Protein 2KKP (pdb70)

Foldseek 3Di:
DPDPQVAFPVNVVVVCCVPVVPPDDDDDPVDVLVVLCCVQCCVQVRVAHLVGDALLSVLVSLVVVVVVPADPVSSVVNLVSCQVVNVVCCVVVVNVDRRSVVNDPPRDGPDDPPPDD

Radius of gyration: 14.24 Å; Cα contacts (8 Å, |Δi|>4): 120; chains: 1; bounding box: 29×42×32 Å

Nearest PDB structures (foldseek):
  2kkp-assembly1_A  TM=7.788E-01  e=2.199E-15  Moorella thermoacetica ATCC 39073
  2kd1-assembly1_A  TM=6.962E-01  e=2.928E-04  Bacillus cereus ATCC 14579
  6emy-assembly1_A  TM=7.629E-01  e=5.153E-02  Enterococcus faecalis
  6en2-assembly1_B  TM=7.701E-01  e=6.936E-02  Enterococcus faecalis
  6emy-assembly1_B  TM=7.777E-01  e=7.360E-02  Enterococcus faecalis

InterPro domains:
  IPR002104 Integrase, catalytic domain [PF00589] (178-360)
  IPR002104 Integrase, catalytic domain [PS51898] (173-370)
  IPR004107 Integrase, SAM-like, N-terminal [PF14659] (70-125)
  IPR010998 Integrase/recombinase, N-terminal [G3DSA:1.10.150.130] (63-176)
  IPR011010 DNA breaking-rejoining enzyme, catalytic core [SSF56349] (69-369)
  IPR013762 Integrase-like, catalytic domain superfamily [G3DSA:1.10.443.10] (177-375)
  IPR044068 Core-binding (CB) domain [PS51900] (69-152)
  IPR050090 Bacterial tyrosine recombinase XerC/XerD complex [PTHR30349] (59-373)

CATH classification: 1.10.150.130

Sequence (117 aa):
MIEPSKITVEQWLNRWLTDYAKPHLRQSTWESYETVLRLHVIPTLGSIPLKKLQPADIQRLYASKLESGLSPTRVRYIHVVLHEAMSQARESGLLLQNPTEAAKPPRHPLEHHHHHHMIEPSKITVEQWLNRWLTDYAKPHLRQSTWESYETVLRLHVIPTLGSIPLKKLQPADIQRLYASKLESGLSPTRVRYIHVVLHEAMSQARESGLLLQNPTEAAKPPRHPLEHHHHHHMIEPSKITVEQWLNRWLTDYAKPHLRQSTWESYETVLRLHVIPTLGSIPLKKLQPADIQRLYASKLESGLSPTRVRYIHVVLHEAMSQARESGLLLQNPTEAAKPPRHPLEHHHHHHMIEPSKITVEQWLNRWLTDYAKPHLRQSTWESYETVLRLHVIPTLGSIPLKKLQPADIQRLYASKLESGLSPTRVRYIHVVLHEAMSQARESGLLLQNPTEAAKPPRHPLEHHHHHHMIEPSKITVEQWLNRWLTDYAKPHLRQSTWESYETVLRLHVIPTLGSIPLKKLQPADIQRLYASKLESGLSPTRVRYIHVVLHEAMSQARESGLLLQNPTEAAKPPRHPLEHHHHHHMIEPSKITVEQWLNRWLTDYAKPHLRQSTWESYETVLRLHVIPTLGSIPLKKLQPADIQRLYASKLESGLSPTRVRYIHVVLHEAMSQARESGLLLQNPTEAAKPPRHPLEHHHHHHMIEPSKITVEQWLNRWLTDYAKPHLRQSTWESYETVLRLHVIPTLGSIPLKKLQPADIQRLYASKLESGLSPTRVRYIHVVLHEAMSQARESGLLLQNPTEAAKPPRHPLEHHHHHHMIEPSKITVEQWLNRWLTDYAKPHLRQSTWESYETVLRLHVIPTLGSIPLKKLQPADIQRLYASKLESGLSPTRVRYIHVVLHEAMSQARESGLLLQNPTEAAKPPRHPLEHHHHHHMIEPSKITVEQWLNRWLTDYAKPHLRQSTWESYETVLRLHVIPTLGSIPLKKLQPADIQRLYASKLESGLSPTRVRYIHVVLHEAMSQARESGLLLQNPTEAAKPPRHPLEHHHHHHMIEPSKITVEQWLNRWLTDYAKPHLRQSTWESYETVLRLHVIPTLGSIPLKKLQPADIQRLYASKLESGLSPTRVRYIHVVLHEAMSQARESGLLLQNPTEAAKPPRHPLEHHHHHHMIEPSKITVEQWLNRWLTDYAKPHLRQSTWESYETVLRLHVIPTLGSIPLKKLQPADIQRLYASKLESGLSPTRVRYIHVVLHEAMSQARESGLLLQNPTEAAKPPRHPLEHHHHHHMIEPSKITVEQWLNRWLTDYAKPHLRQSTWESYETVLRLHVIPTLGSIPLKKLQPADIQRLYASKLESGLSPTRVRYIHVVLHEAMSQARESGLLLQNPTEAAKPPRHPLEHHHHHHMIEPSKITVEQWLNRWLTDYAKPHLRQSTWESYETVLRLHVIPTLGSIPLKKLQPADIQRLYASKLESGLSPTRVRYIHVVLHEAMSQARESGLLLQNPTEAAKPPRHPLEHHHHHHMIEPSKITVEQWLNRWLTDYAKPHLRQSTWESYETVLRLHVIPTLGSIPLKKLQPADIQRLYASKLESGLSPTRVRYIHVVLHEAMSQARESGLLLQNPTEAAKPPRHPLEHHHHHHMIEPSKITVEQWLNRWLTDYAKPHLRQSTWESYETVLRLHVIPTLGSIPLKKLQPADIQRLYASKLESGLSPTRVRYIHVVLHEAMSQARESGLLLQNPTEAAKPPRHPLEHHHHHHMIEPSKITVEQWLNRWLTDYAKPHLRQSTWESYETVLRLHVIPTLGSIPLKKLQPADIQRLYASKLESGLSPTRVRYIHVVLHEAMSQARESGLLLQNPTEAAKPPRHPLEHHHHHHMIEPSKITVEQWLNRWLTDYAKPHLRQSTWESYETVLRLHVIPTLGSIPLKKLQPADIQRLYASKLESGLSPTRVRYIHVVLHEAMSQARESGLLLQNPTEAAKPPRHPLEHHHHHHMIEPSKITVEQWLNRWLTDYAKPHLRQSTWESYETVLRLHVIPTLGSIPLKKLQPADIQRLYASKLESGLSPTRVRYIHVVLHEAMSQARESGLLLQNPTEAAKPPRHPLEHHHHHHMIEPSKITVEQWLNRWLTDYAKPHLRQSTWESYETVLRLHVIPTLGSIPLKKLQPADIQRLYASKLESGLSPTRVRYIHVVLHEAMSQARESGLLLQNPTEAAKPPRHPLEHHHHHHMIEPSKITVEQWLNRWLTDYAKPHLRQSTWESYETVLRLHVIPTLGSIPLKKLQPADIQRLYASKLESGLSPTRVRYIHVVLHEAMSQARESGLLLQNPTEAAKPPRHPLEHHHHHH

Solvent-accessible surface area: 8000 Å² total; per-residue (Å²): 246,158,139,99,87,164,110,11,5,59,55,29,9,80,136,37,49,94,74,127,52,110,114,108,149,178,100,88,31,190,96,40,46,48,41,20,10,100,108,16,3,45,98,52,9,0,66,47,37,13,156,144,10,105,44,64,34,0,62,154,9,7,39,46,61,82,147,77,65,26,63,83,90,123,6,81,75,2,16,1,10,5,26,18,8,9,22,57,0,89,143,68,66,48,3,114,127,19,13,3,116,77,15,164,46,49,237,58,104,58,75,122,95,78,44,74,86

Secondary structure (DSSP, 8-state):
-PPS--S-HHHHHHHHHHHHTS---S----SHHHHHHHHHHIIIIITS-TTT--HHHHHHHHHHHHHTT--HHHHHHHHHHHHHHHHHHHTTTS-SS-GGGGS-PPP----------

Organism: Moorella thermoacetica (strain ATCC 39073 / JCM 9320) (NCBI:txid264732)

Structure (mmCIF, N/CA/C/O backbone):
data_2KKP
#
_entry.id   2KKP
#
loop_
_atom_site.group_PDB
_atom_site.id
_atom_site.type_symbol
_atom_site.label_atom_id
_atom_site.label_alt_id
_atom_site.label_comp_id
_atom_site.label_asym_id
_atom_site.label_entity_id
_atom_site.label_seq_id
_atom_site.pdbx_PDB_ins_code
_atom_site.Cartn_x
_atom_site.Cartn_y
_atom_site.Cartn_z
_atom_site.occupancy
_atom_site.B_iso_or_equiv
_atom_site.auth_seq_id
_atom_site.auth_comp_id
_atom_site.auth_asym_id
_atom_site.auth_atom_id
_atom_site.pdbx_PDB_model_num
ATOM 1 N N . MET A 1 1 ? 9.002 28.264 -9.631 1.00 0.00 1 MET A N 1
ATOM 2 C CA . MET A 1 1 ? 9.273 26.809 -9.631 1.00 0.00 1 MET A CA 1
ATOM 3 C C . MET A 1 1 ? 8.024 26.042 -9.226 1.00 0.00 1 MET A C 1
ATOM 4 O O . MET A 1 1 ? 7.289 26.466 -8.336 1.00 0.00 1 MET A O 1
ATOM 20 N N . ILE A 1 2 ? 7.780 24.920 -9.887 1.00 0.00 2 ILE A N 1
ATOM 21 C CA . ILE A 1 2 ? 6.688 24.034 -9.511 1.00 0.00 2 ILE A CA 1
ATOM 22 C C . ILE A 1 2 ? 7.231 22.892 -8.666 1.00 0.00 2 ILE A C 1
ATOM 23 O O . ILE A 1 2 ? 8.125 22.165 -9.102 1.00 0.00 2 ILE A O 1
ATOM 39 N N . GLU A 1 3 ? 6.704 22.743 -7.458 1.00 0.00 3 GLU A N 1
ATOM 40 C CA . GLU A 1 3 ? 7.129 21.668 -6.575 1.00 0.00 3 GLU A CA 1
ATOM 41 C C . GLU A 1 3 ? 6.685 20.322 -7.149 1.00 0.00 3 GLU A C 1
ATOM 42 O O . GLU A 1 3 ? 5.489 20.067 -7.303 1.00 0.00 3 GLU A O 1
ATOM 54 N N . PRO A 1 4 ? 7.652 19.461 -7.497 1.00 0.00 4 PRO A N 1
ATOM 55 C CA . PRO A 1 4 ? 7.388 18.167 -8.132 1.00 0.00 4 PRO A CA 1
ATOM 56 C C . PRO A 1 4 ? 6.693 17.183 -7.197 1.00 0.00 4 PRO A C 1
ATOM 57 O O . PRO A 1 4 ? 6.982 17.151 -5.999 1.00 0.00 4 PRO A O 1
ATOM 68 N N . SER A 1 5 ? 5.793 16.380 -7.772 1.00 0.00 5 SER A N 1
ATOM 69 C CA . SER A 1 5 ? 5.025 15.360 -7.046 1.00 0.00 5 SER A CA 1
ATOM 70 C C . SER A 1 5 ? 4.346 15.929 -5.798 1.00 0.00 5 SER A C 1
ATOM 71 O O . SER A 1 5 ? 4.919 15.948 -4.707 1.00 0.00 5 SER A O 1
ATOM 79 N N . LYS A 1 6 ? 3.114 16.385 -5.967 1.00 0.00 6 LYS A N 1
ATOM 80 C CA . LYS A 1 6 ? 2.381 17.016 -4.882 1.00 0.00 6 LYS A CA 1
ATOM 81 C C . LYS A 1 6 ? 1.406 16.034 -4.244 1.00 0.00 6 LYS A C 1
ATOM 82 O O . LYS A 1 6 ? 1.243 16.013 -3.023 1.00 0.00 6 LYS A O 1
ATOM 101 N N . ILE A 1 7 ? 0.771 15.212 -5.068 1.00 0.00 7 ILE A N 1
ATOM 102 C CA . ILE A 1 7 ? -0.163 14.216 -4.565 1.00 0.00 7 ILE A CA 1
ATOM 103 C C . ILE A 1 7 ? 0.375 12.803 -4.794 1.00 0.00 7 ILE A C 1
ATOM 104 O O . ILE A 1 7 ? 0.431 12.307 -5.920 1.00 0.00 7 ILE A O 1
ATOM 120 N N . THR A 1 8 ? 0.818 12.181 -3.719 1.00 0.00 8 THR A N 1
ATOM 121 C CA . THR A 1 8 ? 1.327 10.821 -3.769 1.00 0.00 8 THR A CA 1
ATOM 122 C C . THR A 1 8 ? 0.556 9.932 -2.799 1.00 0.00 8 THR A C 1
ATOM 123 O O . THR A 1 8 ? -0.318 10.416 -2.075 1.00 0.00 8 THR A O 1
ATOM 134 N N . VAL A 1 9 ? 0.874 8.640 -2.782 1.00 0.00 9 VAL A N 1
ATOM 135 C CA . VAL A 1 9 ? 0.264 7.721 -1.827 1.00 0.00 9 VAL A CA 1
ATOM 136 C C . VAL A 1 9 ? 0.555 8.173 -0.400 1.00 0.00 9 VAL A C 1
ATOM 137 O O . VAL A 1 9 ? -0.349 8.257 0.428 1.00 0.00 9 VAL A O 1
ATOM 150 N N . GLU A 1 10 ? 1.817 8.501 -0.130 1.00 0.00 10 GLU A N 1
ATOM 151 C CA . GLU A 1 10 ? 2.226 8.907 1.210 1.00 0.00 10 GLU A CA 1
ATOM 152 C C . GLU A 1 10 ? 1.610 10.256 1.575 1.00 0.00 10 GLU A C 1
ATOM 153 O O . GLU A 1 10 ? 1.404 10.557 2.754 1.00 0.00 10 GLU A O 1
ATOM 165 N N . GLN A 1 11 ? 1.312 11.062 0.557 1.00 0.00 11 GLN A N 1
ATOM 166 C CA . GLN A 1 11 ? 0.650 12.341 0.766 1.00 0.00 11 GLN A CA 1
ATOM 167 C C . GLN A 1 11 ? -0.748 12.116 1.327 1.00 0.00 11 GLN A C 1
ATOM 168 O O . GLN A 1 11 ? -1.186 12.815 2.238 1.00 0.00 11 GLN A O 1
ATOM 182 N N . TRP A 1 12 ? -1.443 11.128 0.782 1.00 0.00 12 TRP A N 1
ATOM 183 C CA . TRP A 1 12 ? -2.760 10.781 1.278 1.00 0.00 12 TRP A CA 1
ATOM 184 C C . TRP A 1 12 ? -2.643 10.082 2.627 1.00 0.00 12 TRP A C 1
ATOM 185 O O . TRP A 1 12 ? -3.393 10.383 3.551 1.00 0.00 12 TRP A O 1
ATOM 206 N N . LEU A 1 13 ? -1.679 9.171 2.737 1.00 0.00 13 LEU A N 1
ATOM 207 C CA . LEU A 1 13 ? -1.492 8.382 3.952 1.00 0.00 13 LEU A CA 1
ATOM 208 C C . LEU A 1 13 ? -1.286 9.261 5.183 1.00 0.00 13 LEU A C 1
ATOM 209 O O . LEU A 1 13 ? -1.992 9.108 6.177 1.00 0.00 13 LEU A O 1
ATOM 225 N N . ASN A 1 14 ? -0.333 10.188 5.120 1.00 0.00 14 ASN A N 1
ATOM 226 C CA . ASN A 1 14 ? -0.013 11.010 6.288 1.00 0.00 14 ASN A CA 1
ATOM 227 C C . ASN A 1 14 ? -1.207 11.883 6.680 1.00 0.00 14 ASN A C 1
ATOM 228 O O . ASN A 1 14 ? -1.444 12.133 7.862 1.00 0.00 14 ASN A O 1
ATOM 239 N N . ARG A 1 15 ? -1.977 12.314 5.689 1.00 0.00 15 ARG A N 1
ATOM 240 C CA . ARG A 1 15 ? -3.143 13.152 5.933 1.00 0.00 15 ARG A CA 1
ATOM 241 C C . ARG A 1 15 ? -4.297 12.311 6.475 1.00 0.00 15 ARG A C 1
ATOM 242 O O . ARG A 1 15 ? -4.995 12.717 7.405 1.00 0.00 15 ARG A O 1
ATOM 263 N N . TRP A 1 16 ? -4.477 11.128 5.896 1.00 0.00 16 TRP A N 1
ATOM 264 C CA . TRP A 1 16 ? -5.506 10.199 6.340 1.00 0.00 16 TRP A CA 1
ATOM 265 C C . TRP A 1 16 ? -5.264 9.803 7.792 1.00 0.00 16 TRP A C 1
ATOM 266 O O . TRP A 1 16 ? -6.195 9.752 8.592 1.00 0.00 16 TRP A O 1
ATOM 287 N N . LEU A 1 17 ? -4.003 9.543 8.124 1.00 0.00 17 LEU A N 1
ATOM 288 C CA . LEU A 1 17 ? -3.614 9.235 9.494 1.00 0.00 17 LEU A CA 1
ATOM 289 C C . LEU A 1 17 ? -3.932 10.400 10.423 1.00 0.00 17 LEU A C 1
ATOM 290 O O . LEU A 1 17 ? -4.505 10.209 11.488 1.00 0.00 17 LEU A O 1
ATOM 306 N N . THR A 1 18 ? -3.587 11.610 10.004 1.00 0.00 18 THR A N 1
ATOM 307 C CA . THR A 1 18 ? -3.821 12.794 10.823 1.00 0.00 18 THR A CA 1
ATOM 308 C C . THR A 1 18 ? -5.305 12.930 11.199 1.00 0.00 18 THR A C 1
ATOM 309 O O . THR A 1 18 ? -5.645 13.393 12.291 1.00 0.00 18 THR A O 1
ATOM 320 N N . ASP A 1 19 ? -6.186 12.494 10.306 1.00 0.00 19 ASP A N 1
ATOM 321 C CA . ASP A 1 19 ? -7.623 12.563 10.557 1.00 0.00 19 ASP A CA 1
ATOM 322 C C . ASP A 1 19 ? -8.134 11.306 11.261 1.00 0.00 19 ASP A C 1
ATOM 323 O O . ASP A 1 19 ? -8.719 11.379 12.342 1.00 0.00 19 ASP A O 1
ATOM 332 N N . TYR A 1 20 ? -7.885 10.152 10.661 1.00 0.00 20 TYR A N 1
ATOM 333 C CA . TYR A 1 20 ? -8.516 8.907 11.093 1.00 0.00 20 TYR A CA 1
ATOM 334 C C . TYR A 1 20 ? -7.741 8.184 12.193 1.00 0.00 20 TYR A C 1
ATOM 335 O O . TYR A 1 20 ? -8.106 7.074 12.580 1.00 0.00 20 TYR A O 1
ATOM 353 N N . ALA A 1 21 ? -6.681 8.797 12.702 1.00 0.00 21 ALA A N 1
ATOM 354 C CA . ALA A 1 21 ? -5.988 8.241 13.860 1.00 0.00 21 ALA A CA 1
ATOM 355 C C . ALA A 1 21 ? -6.517 8.862 15.146 1.00 0.00 21 ALA A C 1
ATOM 356 O O . ALA A 1 21 ? -6.084 8.504 16.243 1.00 0.00 21 ALA A O 1
ATOM 363 N N . LYS A 1 22 ? -7.451 9.797 15.011 1.00 0.00 22 LYS A N 1
ATOM 364 C CA . LYS A 1 22 ? -8.089 10.394 16.173 1.00 0.00 22 LYS A CA 1
ATOM 365 C C . LYS A 1 22 ? -8.961 9.358 16.873 1.00 0.00 22 LYS A C 1
ATOM 366 O O . LYS A 1 22 ? -9.557 8.501 16.212 1.00 0.00 22 LYS A O 1
ATOM 385 N N . PRO A 1 23 ? -9.036 9.427 18.215 1.00 0.00 23 PRO A N 1
ATOM 386 C CA . PRO A 1 23 ? -9.734 8.441 19.047 1.00 0.00 23 PRO A CA 1
ATOM 387 C C . PRO A 1 23 ? -11.139 8.109 18.555 1.00 0.00 23 PRO A C 1
ATOM 388 O O . PRO A 1 23 ? -12.000 8.987 18.445 1.00 0.00 23 PRO A O 1
ATOM 399 N N . HIS A 1 24 ? -11.346 6.838 18.238 1.00 0.00 24 HIS A N 1
ATOM 400 C CA . HIS A 1 24 ? -12.664 6.320 17.897 1.00 0.00 24 HIS A CA 1
ATOM 401 C C . HIS A 1 24 ? -12.918 5.028 18.653 1.00 0.00 24 HIS A C 1
ATOM 402 O O . HIS A 1 24 ? -11.980 4.370 19.106 1.00 0.00 24 HIS A O 1
ATOM 417 N N . LEU A 1 25 ? -14.177 4.651 18.779 1.00 0.00 25 LEU A N 1
ATOM 418 C CA . LEU A 1 25 ? -14.530 3.513 19.600 1.00 0.00 25 LEU A CA 1
ATOM 419 C C . LEU A 1 25 ? -14.945 2.316 18.747 1.00 0.00 25 LEU A C 1
ATOM 420 O O . LEU A 1 25 ? -16.106 2.196 18.343 1.00 0.00 25 LEU A O 1
ATOM 436 N N . ARG A 1 26 ? -13.973 1.459 18.448 1.00 0.00 26 ARG A N 1
ATOM 437 C CA . ARG A 1 26 ? -14.234 0.154 17.849 1.00 0.00 26 ARG A CA 1
ATOM 438 C C . ARG A 1 26 ? -12.957 -0.675 17.803 1.00 0.00 26 ARG A C 1
ATOM 439 O O . ARG A 1 26 ? -12.108 -0.471 16.935 1.00 0.00 26 ARG A O 1
ATOM 460 N N . GLN A 1 27 ? -12.838 -1.587 18.769 1.00 0.00 27 GLN A N 1
ATOM 461 C CA . GLN A 1 27 ? -11.720 -2.530 18.858 1.00 0.00 27 GLN A CA 1
ATOM 462 C C . GLN A 1 27 ? -10.387 -1.845 19.128 1.00 0.00 27 GLN A C 1
ATOM 463 O O . GLN A 1 27 ? -9.843 -1.135 18.279 1.00 0.00 27 GLN A O 1
ATOM 477 N N . SER A 1 28 ? -9.851 -2.084 20.312 1.00 0.00 28 SER A N 1
ATOM 478 C CA . SER A 1 28 ? -8.525 -1.609 20.652 1.00 0.00 28 SER A CA 1
ATOM 479 C C . SER A 1 28 ? -7.484 -2.489 19.967 1.00 0.00 28 SER A C 1
ATOM 480 O O . SER A 1 28 ? -7.013 -3.476 20.537 1.00 0.00 28 SER A O 1
ATOM 488 N N . THR A 1 29 ? -7.176 -2.165 18.722 1.00 0.00 29 THR A N 1
ATOM 489 C CA . THR A 1 29 ? -6.206 -2.926 17.958 1.00 0.00 29 THR A CA 1
ATOM 490 C C . THR A 1 29 ? -4.851 -2.224 18.002 1.00 0.00 29 THR A C 1
ATOM 491 O O . THR A 1 29 ? -4.775 -1.039 18.334 1.00 0.00 29 THR A O 1
ATOM 502 N N . TRP A 1 30 ? -3.792 -2.955 17.684 1.00 0.00 30 TRP A N 1
ATOM 503 C CA . TRP A 1 30 ? -2.442 -2.421 17.767 1.00 0.00 30 TRP A CA 1
ATOM 504 C C . TRP A 1 30 ? -2.137 -1.509 16.584 1.00 0.00 30 TRP A C 1
ATOM 505 O O . TRP A 1 30 ? -2.981 -1.283 15.718 1.00 0.00 30 TRP A O 1
ATOM 526 N N . GLU A 1 31 ? -0.913 -1.012 16.548 1.00 0.00 31 GLU A N 1
ATOM 527 C CA . GLU A 1 31 ? -0.461 -0.119 15.490 1.00 0.00 31 GLU A CA 1
ATOM 528 C C . GLU A 1 31 ? 0.178 -0.913 14.353 1.00 0.00 31 GLU A C 1
ATOM 529 O O . GLU A 1 31 ? 0.721 -0.343 13.406 1.00 0.00 31 GLU A O 1
ATOM 541 N N . SER A 1 32 ? 0.085 -2.233 14.457 1.00 0.00 32 SER A N 1
ATOM 542 C CA . SER A 1 32 ? 0.750 -3.147 13.539 1.00 0.00 32 SER A CA 1
ATOM 543 C C . SER A 1 32 ? 0.350 -2.888 12.085 1.00 0.00 32 SER A C 1
ATOM 544 O O . SER A 1 32 ? 1.188 -2.963 11.186 1.00 0.00 32 SER A O 1
ATOM 552 N N . TYR A 1 33 ? -0.921 -2.558 11.861 1.00 0.00 33 TYR A N 1
ATOM 553 C CA . TYR A 1 33 ? -1.423 -2.331 10.509 1.00 0.00 33 TYR A CA 1
ATOM 554 C C . TYR A 1 33 ? -0.765 -1.098 9.895 1.00 0.00 33 TYR A C 1
ATOM 555 O O . TYR A 1 33 ? -0.531 -1.042 8.690 1.00 0.00 33 TYR A O 1
ATOM 573 N N . GLU A 1 34 ? -0.445 -0.127 10.737 1.00 0.00 34 GLU A N 1
ATOM 574 C CA . GLU A 1 34 ? 0.196 1.096 10.285 1.00 0.00 34 GLU A CA 1
ATOM 575 C C . GLU A 1 34 ? 1.672 0.847 10.018 1.00 0.00 34 GLU A C 1
ATOM 576 O O . GLU A 1 34 ? 2.185 1.175 8.949 1.00 0.00 34 GLU A O 1
ATOM 588 N N . THR A 1 35 ? 2.336 0.252 11.001 1.00 0.00 35 THR A N 1
ATOM 589 C CA . THR A 1 35 ? 3.773 0.025 10.951 1.00 0.00 35 THR A CA 1
ATOM 590 C C . THR A 1 35 ? 4.194 -0.721 9.687 1.00 0.00 35 THR A C 1
ATOM 591 O O . THR A 1 35 ? 5.023 -0.227 8.925 1.00 0.00 35 THR A O 1
ATOM 602 N N . VAL A 1 36 ? 3.607 -1.893 9.453 1.00 0.00 36 VAL A N 1
ATOM 603 C CA . VAL A 1 36 ? 3.979 -2.710 8.299 1.00 0.00 36 VAL A CA 1
ATOM 604 C C . VAL A 1 36 ? 3.705 -1.969 6.992 1.00 0.00 36 VAL A C 1
ATOM 605 O O . VAL A 1 36 ? 4.495 -2.044 6.040 1.00 0.00 36 VAL A O 1
ATOM 618 N N . LEU A 1 37 ? 2.607 -1.223 6.974 1.00 0.00 37 LEU A N 1
ATOM 619 C CA . LEU A 1 37 ? 2.180 -0.503 5.790 1.00 0.00 37 LEU A CA 1
ATOM 620 C C . LEU A 1 37 ? 3.189 0.578 5.433 1.00 0.00 37 LEU A C 1
ATOM 621 O O . LEU A 1 37 ? 3.860 0.494 4.404 1.00 0.00 37 LEU A O 1
ATOM 637 N N . ARG A 1 38 ? 3.321 1.570 6.309 1.00 0.00 38 ARG A N 1
ATOM 638 C CA . ARG A 1 38 ? 4.172 2.723 6.039 1.00 0.00 38 ARG A CA 1
ATOM 639 C C . ARG A 1 38 ? 5.622 2.306 5.822 1.00 0.00 38 ARG A C 1
ATOM 640 O O . ARG A 1 38 ? 6.296 2.832 4.937 1.00 0.00 38 ARG A O 1
ATOM 661 N N . LEU A 1 39 ? 6.083 1.337 6.606 1.00 0.00 39 LEU A N 1
ATOM 662 C CA . LEU A 1 39 ? 7.459 0.863 6.519 1.00 0.00 39 LEU A CA 1
ATOM 663 C C . LEU A 1 39 ? 7.762 0.290 5.138 1.00 0.00 39 LEU A C 1
ATOM 664 O O . LEU A 1 39 ? 8.860 0.468 4.611 1.00 0.00 39 LEU A O 1
ATOM 680 N N . HIS A 1 40 ? 6.792 -0.398 4.550 1.00 0.00 40 HIS A N 1
ATOM 681 C CA . HIS A 1 40 ? 7.036 -1.089 3.293 1.00 0.00 40 HIS A CA 1
ATOM 682 C C . HIS A 1 40 ? 6.592 -0.299 2.066 1.00 0.00 40 HIS A C 1
ATOM 683 O O . HIS A 1 40 ? 7.364 -0.151 1.119 1.00 0.00 40 HIS A O 1
ATOM 698 N N . VAL A 1 41 ? 5.374 0.220 2.071 1.00 0.00 41 VAL A N 1
ATOM 699 C CA . VAL A 1 41 ? 4.807 0.776 0.846 1.00 0.00 41 VAL A CA 1
ATOM 700 C C . VAL A 1 41 ? 5.185 2.244 0.627 1.00 0.00 41 VAL A C 1
ATOM 701 O O . VAL A 1 41 ? 5.289 2.684 -0.515 1.00 0.00 41 VAL A O 1
ATOM 714 N N . ILE A 1 42 ? 5.422 3.001 1.695 1.00 0.00 42 ILE A N 1
ATOM 715 C CA . ILE A 1 42 ? 5.751 4.419 1.538 1.00 0.00 42 ILE A CA 1
ATOM 716 C C . ILE A 1 42 ? 7.086 4.621 0.807 1.00 0.00 42 ILE A C 1
ATOM 717 O O . ILE A 1 42 ? 7.131 5.333 -0.196 1.00 0.00 42 ILE A O 1
ATOM 733 N N . PRO A 1 43 ? 8.191 3.992 1.264 1.00 0.00 43 PRO A N 1
ATOM 734 C CA . PRO A 1 43 ? 9.500 4.163 0.626 1.00 0.00 43 PRO A CA 1
ATOM 735 C C . PRO A 1 43 ? 9.594 3.472 -0.738 1.00 0.00 43 PRO A C 1
ATOM 736 O O . PRO A 1 43 ? 10.614 3.570 -1.421 1.00 0.00 43 PRO A O 1
ATOM 747 N N . THR A 1 44 ? 8.543 2.759 -1.124 1.00 0.00 44 THR A N 1
ATOM 748 C CA . THR A 1 44 ? 8.516 2.077 -2.410 1.00 0.00 44 THR A CA 1
ATOM 749 C C . THR A 1 44 ? 7.565 2.761 -3.393 1.00 0.00 44 THR A C 1
ATOM 750 O O . THR A 1 44 ? 7.994 3.336 -4.395 1.00 0.00 44 THR A O 1
ATOM 761 N N . LEU A 1 45 ? 6.274 2.704 -3.094 1.00 0.00 45 LEU A N 1
ATOM 762 C CA . LEU A 1 45 ? 5.251 3.200 -4.004 1.00 0.00 45 LEU A CA 1
ATOM 763 C C . LEU A 1 45 ? 4.588 4.458 -3.453 1.00 0.00 45 LEU A C 1
ATOM 764 O O . LEU A 1 45 ? 3.803 5.111 -4.139 1.00 0.00 45 LEU A O 1
ATOM 780 N N . GLY A 1 46 ? 4.916 4.792 -2.211 1.00 0.00 46 GLY A N 1
ATOM 781 C CA . GLY A 1 46 ? 4.283 5.911 -1.538 1.00 0.00 46 GLY A CA 1
ATOM 782 C C . GLY A 1 46 ? 4.552 7.241 -2.211 1.00 0.00 46 GLY A C 1
ATOM 783 O O . GLY A 1 46 ? 3.723 8.148 -2.152 1.00 0.00 46 GLY A O 1
ATOM 787 N N . SER A 1 47 ? 5.700 7.356 -2.859 1.00 0.00 47 SER A N 1
ATOM 788 C CA . SER A 1 47 ? 6.076 8.590 -3.537 1.00 0.00 47 SER A CA 1
ATOM 789 C C . SER A 1 47 ? 5.512 8.635 -4.961 1.00 0.00 47 SER A C 1
ATOM 790 O O . SER A 1 47 ? 5.936 9.442 -5.790 1.00 0.00 47 SER A O 1
ATOM 798 N N . ILE A 1 48 ? 4.550 7.766 -5.233 1.00 0.00 48 ILE A N 1
ATOM 799 C CA . ILE A 1 48 ? 3.870 7.737 -6.518 1.00 0.00 48 ILE A CA 1
ATOM 800 C C . ILE A 1 48 ? 2.394 8.084 -6.317 1.00 0.00 48 ILE A C 1
ATOM 801 O O . ILE A 1 48 ? 1.798 7.675 -5.327 1.00 0.00 48 ILE A O 1
ATOM 817 N N . PRO A 1 49 ? 1.796 8.888 -7.211 1.00 0.00 49 PRO A N 1
ATOM 818 C CA . PRO A 1 49 ? 0.359 9.182 -7.154 1.00 0.00 49 PRO A CA 1
ATOM 819 C C . PRO A 1 49 ? -0.490 7.932 -7.384 1.00 0.00 49 PRO A C 1
ATOM 820 O O . PRO A 1 49 ? -0.131 7.070 -8.188 1.00 0.00 49 PRO A O 1
ATOM 831 N N . LEU A 1 50 ? -1.620 7.846 -6.691 1.00 0.00 50 LEU A N 1
ATOM 832 C CA . LEU A 1 50 ? -2.488 6.673 -6.769 1.00 0.00 50 LEU A CA 1
ATOM 833 C C . LEU A 1 50 ? -3.043 6.467 -8.176 1.00 0.00 50 LEU A C 1
ATOM 834 O O . LEU A 1 50 ? -3.269 5.338 -8.600 1.00 0.00 50 LEU A O 1
ATOM 850 N N . LYS A 1 51 ? -3.246 7.560 -8.901 1.00 0.00 51 LYS A N 1
ATOM 851 C CA . LYS A 1 51 ? -3.782 7.483 -10.258 1.00 0.00 51 LYS A CA 1
ATOM 852 C C . LYS A 1 51 ? -2.708 7.091 -11.270 1.00 0.00 51 LYS A C 1
ATOM 853 O O . LYS A 1 51 ? -2.995 6.903 -12.453 1.00 0.00 51 LYS A O 1
ATOM 872 N N . LYS A 1 52 ? -1.472 6.969 -10.808 1.00 0.00 52 LYS A N 1
ATOM 873 C CA . LYS A 1 52 ? -0.375 6.570 -11.678 1.00 0.00 52 LYS A CA 1
ATOM 874 C C . LYS A 1 52 ? 0.205 5.230 -11.226 1.00 0.00 52 LYS A C 1
ATOM 875 O O . LYS A 1 52 ? 0.969 4.588 -11.951 1.00 0.00 52 LYS A O 1
ATOM 894 N N . LEU A 1 53 ? -0.180 4.810 -10.032 1.00 0.00 53 LEU A N 1
ATOM 895 C CA . LEU A 1 53 ? 0.303 3.569 -9.451 1.00 0.00 53 LEU A CA 1
ATOM 896 C C . LEU A 1 53 ? -0.243 2.376 -10.238 1.00 0.00 53 LEU A C 1
ATOM 897 O O . LEU A 1 53 ? -1.455 2.185 -10.344 1.00 0.00 53 LEU A O 1
ATOM 913 N N . GLN A 1 54 ? 0.666 1.594 -10.805 1.00 0.00 54 GLN A N 1
ATOM 914 C CA . GLN A 1 54 ? 0.293 0.444 -11.614 1.00 0.00 54 GLN A CA 1
ATOM 915 C C . GLN A 1 54 ? 0.137 -0.802 -10.750 1.00 0.00 54 GLN A C 1
ATOM 916 O O . GLN A 1 54 ? 0.843 -0.971 -9.756 1.00 0.00 54 GLN A O 1
ATOM 930 N N . PRO A 1 55 ? -0.792 -1.698 -11.124 1.00 0.00 55 PRO A N 1
ATOM 931 C CA . PRO A 1 55 ? -0.962 -2.991 -10.452 1.00 0.00 55 PRO A CA 1
ATOM 932 C C . PRO A 1 55 ? 0.319 -3.821 -10.494 1.00 0.00 55 PRO A C 1
ATOM 933 O O . PRO A 1 55 ? 0.566 -4.653 -9.620 1.00 0.00 55 PRO A O 1
ATOM 944 N N . ALA A 1 56 ? 1.133 -3.576 -11.516 1.00 0.00 56 ALA A N 1
ATOM 945 C CA . ALA A 1 56 ? 2.406 -4.262 -11.668 1.00 0.00 56 ALA A CA 1
ATOM 946 C C . ALA A 1 56 ? 3.348 -3.911 -10.523 1.00 0.00 56 ALA A C 1
ATOM 947 O O . ALA A 1 56 ? 4.089 -4.762 -10.037 1.00 0.00 56 ALA A O 1
ATOM 954 N N . ASP A 1 57 ? 3.300 -2.657 -10.087 1.00 0.00 57 ASP A N 1
ATOM 955 C CA . ASP A 1 57 ? 4.145 -2.187 -8.993 1.00 0.00 57 ASP A CA 1
ATOM 956 C C . ASP A 1 57 ? 3.748 -2.847 -7.681 1.00 0.00 57 ASP A C 1
ATOM 957 O O . ASP A 1 57 ? 4.603 -3.207 -6.873 1.00 0.00 57 ASP A O 1
ATOM 966 N N . ILE A 1 58 ? 2.447 -3.009 -7.480 1.00 0.00 58 ILE A N 1
ATOM 967 C CA . ILE A 1 58 ? 1.931 -3.674 -6.288 1.00 0.00 58 ILE A CA 1
ATOM 968 C C . ILE A 1 58 ? 2.344 -5.145 -6.274 1.00 0.00 58 ILE A C 1
ATOM 969 O O . ILE A 1 58 ? 2.766 -5.673 -5.244 1.00 0.00 58 ILE A O 1
ATOM 985 N N . GLN A 1 59 ? 2.234 -5.792 -7.430 1.00 0.00 59 GLN A N 1
ATOM 986 C CA . GLN A 1 59 ? 2.651 -7.181 -7.577 1.00 0.00 59 GLN A CA 1
ATOM 987 C C . GLN A 1 59 ? 4.149 -7.288 -7.310 1.00 0.00 59 GLN A C 1
ATOM 988 O O . GLN A 1 59 ? 4.606 -8.173 -6.584 1.00 0.00 59 GLN A O 1
ATOM 1002 N N . ARG A 1 60 ? 4.896 -6.353 -7.883 1.00 0.00 60 ARG A N 1
ATOM 1003 C CA . ARG A 1 60 ? 6.341 -6.316 -7.735 1.00 0.00 60 ARG A CA 1
ATOM 1004 C C . ARG A 1 60 ? 6.736 -6.132 -6.274 1.00 0.00 60 ARG A C 1
ATOM 1005 O O . ARG A 1 60 ? 7.726 -6.702 -5.820 1.00 0.00 60 ARG A O 1
ATOM 1026 N N . LEU A 1 61 ? 5.961 -5.337 -5.548 1.00 0.00 61 LEU A N 1
ATOM 1027 C CA . LEU A 1 61 ? 6.222 -5.092 -4.134 1.00 0.00 61 LEU A CA 1
ATOM 1028 C C . LEU A 1 61 ? 6.165 -6.404 -3.351 1.00 0.00 61 LEU A C 1
ATOM 1029 O O . LEU A 1 61 ? 7.072 -6.714 -2.577 1.00 0.00 61 LEU A O 1
ATOM 1045 N N . TYR A 1 62 ? 5.108 -7.180 -3.580 1.00 0.00 62 TYR A N 1
ATOM 1046 C CA . TYR A 1 62 ? 4.939 -8.464 -2.901 1.00 0.00 62 TYR A CA 1
ATOM 1047 C C . TYR A 1 62 ? 6.081 -9.414 -3.240 1.00 0.00 62 TYR A C 1
ATOM 1048 O O . TYR A 1 62 ? 6.635 -10.084 -2.367 1.00 0.00 62 TYR A O 1
ATOM 1066 N N . ALA A 1 63 ? 6.418 -9.467 -4.519 1.00 0.00 63 ALA A N 1
ATOM 1067 C CA . ALA A 1 63 ? 7.416 -10.401 -5.015 1.00 0.00 63 ALA A CA 1
ATOM 1068 C C . ALA A 1 63 ? 8.825 -10.019 -4.575 1.00 0.00 63 ALA A C 1
ATOM 1069 O O . ALA A 1 63 ? 9.563 -10.847 -4.043 1.00 0.00 63 ALA A O 1
ATOM 1076 N N . SER A 1 64 ? 9.188 -8.764 -4.778 1.00 0.00 64 SER A N 1
ATOM 1077 C CA . SER A 1 64 ? 10.551 -8.317 -4.527 1.00 0.00 64 SER A CA 1
ATOM 1078 C C . SER A 1 64 ? 10.886 -8.359 -3.039 1.00 0.00 64 SER A C 1
ATOM 1079 O O . SER A 1 64 ? 12.017 -8.664 -2.659 1.00 0.00 64 SER A O 1
ATOM 1087 N N . LYS A 1 65 ? 9.907 -8.072 -2.194 1.00 0.00 65 LYS A N 1
ATOM 1088 C CA . LYS A 1 65 ? 10.129 -8.124 -0.759 1.00 0.00 65 LYS A CA 1
ATOM 1089 C C . LYS A 1 65 ? 10.120 -9.562 -0.249 1.00 0.00 65 LYS A C 1
ATOM 1090 O O . LYS A 1 65 ? 10.706 -9.859 0.792 1.00 0.00 65 LYS A O 1
ATOM 1109 N N . LEU A 1 66 ? 9.477 -10.456 -0.990 1.00 0.00 66 LEU A N 1
ATOM 1110 C CA . LEU A 1 66 ? 9.584 -11.882 -0.710 1.00 0.00 66 LEU A CA 1
ATOM 1111 C C . LEU A 1 66 ? 11.021 -12.322 -0.967 1.00 0.00 66 LEU A C 1
ATOM 1112 O O . LEU A 1 66 ? 11.614 -13.059 -0.178 1.00 0.00 66 LEU A O 1
ATOM 1128 N N . GLU A 1 67 ? 11.579 -11.830 -2.073 1.00 0.00 67 GLU A N 1
ATOM 1129 C CA . GLU A 1 67 ? 12.980 -12.068 -2.420 1.00 0.00 67 GLU A CA 1
ATOM 1130 C C . GLU A 1 67 ? 13.903 -11.435 -1.381 1.00 0.00 67 GLU A C 1
ATOM 1131 O O . GLU A 1 67 ? 15.036 -11.874 -1.186 1.00 0.00 67 GLU A O 1
ATOM 1143 N N . SER A 1 68 ? 13.400 -10.403 -0.710 1.00 0.00 68 SER A N 1
ATOM 1144 C CA . SER A 1 68 ? 14.172 -9.685 0.297 1.00 0.00 68 SER A CA 1
ATOM 1145 C C . SER A 1 68 ? 14.211 -10.449 1.620 1.00 0.00 68 SER A C 1
ATOM 1146 O O . SER A 1 68 ? 14.932 -10.070 2.541 1.00 0.00 68 SER A O 1
ATOM 1154 N N . GLY A 1 69 ? 13.431 -11.518 1.720 1.00 0.00 69 GLY A N 1
ATOM 1155 C CA . GLY A 1 69 ? 13.485 -12.351 2.905 1.00 0.00 69 GLY A CA 1
ATOM 1156 C C . GLY A 1 69 ? 12.290 -12.184 3.819 1.00 0.00 69 GLY A C 1
ATOM 1157 O O . GLY A 1 69 ? 12.377 -12.473 5.014 1.00 0.00 69 GLY A O 1
ATOM 1161 N N . LEU A 1 70 ? 11.177 -11.717 3.275 1.00 0.00 70 LEU A N 1
ATOM 1162 C CA . LEU A 1 70 ? 9.953 -11.613 4.054 1.00 0.00 70 LEU A CA 1
ATOM 1163 C C . LEU A 1 70 ? 9.199 -12.933 4.025 1.00 0.00 70 LEU A C 1
ATOM 1164 O O . LEU A 1 70 ? 9.180 -13.624 3.005 1.00 0.00 70 LEU A O 1
ATOM 1180 N N . SER A 1 71 ? 8.593 -13.283 5.145 1.00 0.00 71 SER A N 1
ATOM 1181 C CA . SER A 1 71 ? 7.847 -14.522 5.251 1.00 0.00 71 SER A CA 1
ATOM 1182 C C . SER A 1 71 ? 6.547 -14.421 4.459 1.00 0.00 71 SER A C 1
ATOM 1183 O O . SER A 1 71 ? 5.874 -13.388 4.498 1.00 0.00 71 SER A O 1
ATOM 1191 N N . PRO A 1 72 ? 6.177 -15.490 3.733 1.00 0.00 72 PRO A N 1
ATOM 1192 C CA . PRO A 1 72 ? 4.998 -15.500 2.858 1.00 0.00 72 PRO A CA 1
ATOM 1193 C C . PRO A 1 72 ? 3.723 -15.075 3.578 1.00 0.00 72 PRO A C 1
ATOM 1194 O O . PRO A 1 72 ? 2.888 -14.378 3.010 1.00 0.00 72 PRO A O 1
ATOM 1205 N N . THR A 1 73 ? 3.585 -15.488 4.830 1.00 0.00 73 THR A N 1
ATOM 1206 C CA . THR A 1 73 ? 2.411 -15.154 5.620 1.00 0.00 73 THR A CA 1
ATOM 1207 C C . THR A 1 73 ? 2.379 -13.665 5.960 1.00 0.00 73 THR A C 1
ATOM 1208 O O . THR A 1 73 ? 1.318 -13.040 5.953 1.00 0.00 73 THR A O 1
ATOM 1219 N N . ARG A 1 74 ? 3.543 -13.093 6.238 1.00 0.00 74 ARG A N 1
ATOM 1220 C CA . ARG A 1 74 ? 3.612 -11.695 6.633 1.00 0.00 74 ARG A CA 1
ATOM 1221 C C . ARG A 1 74 ? 3.449 -10.797 5.412 1.00 0.00 74 ARG A C 1
ATOM 1222 O O . ARG A 1 74 ? 2.863 -9.720 5.500 1.00 0.00 74 ARG A O 1
ATOM 1243 N N . VAL A 1 75 ? 3.951 -11.259 4.269 1.00 0.00 75 VAL A N 1
ATOM 1244 C CA . VAL A 1 75 ? 3.694 -10.585 2.998 1.00 0.00 75 VAL A CA 1
ATOM 1245 C C . VAL A 1 75 ? 2.211 -10.698 2.660 1.00 0.00 75 VAL A C 1
ATOM 1246 O O . VAL A 1 75 ? 1.600 -9.771 2.128 1.00 0.00 75 VAL A O 1
ATOM 1259 N N . ARG A 1 76 ? 1.642 -11.851 2.990 1.00 0.00 76 ARG A N 1
ATOM 1260 C CA . ARG A 1 76 ? 0.223 -12.107 2.796 1.00 0.00 76 ARG A CA 1
ATOM 1261 C C . ARG A 1 76 ? -0.614 -11.127 3.615 1.00 0.00 76 ARG A C 1
ATOM 1262 O O . ARG A 1 76 ? -1.666 -10.667 3.164 1.00 0.00 76 ARG A O 1
ATOM 1283 N N . TYR A 1 77 ? -0.143 -10.809 4.818 1.00 0.00 77 TYR A N 1
ATOM 1284 C CA . TYR A 1 77 ? -0.804 -9.810 5.649 1.00 0.00 77 TYR A CA 1
ATOM 1285 C C . TYR A 1 77 ? -0.676 -8.421 5.026 1.00 0.00 77 TYR A C 1
ATOM 1286 O O . TYR A 1 77 ? -1.650 -7.669 4.963 1.00 0.00 77 TYR A O 1
ATOM 1304 N N . ILE A 1 78 ? 0.525 -8.092 4.557 1.00 0.00 78 ILE A N 1
ATOM 1305 C CA . ILE A 1 78 ? 0.774 -6.808 3.905 1.00 0.00 78 ILE A CA 1
ATOM 1306 C C . ILE A 1 78 ? -0.149 -6.635 2.702 1.00 0.00 78 ILE A C 1
ATOM 1307 O O . ILE A 1 78 ? -0.644 -5.539 2.432 1.00 0.00 78 ILE A O 1
ATOM 1323 N N . HIS A 1 79 ? -0.395 -7.734 2.002 1.00 0.00 79 HIS A N 1
ATOM 1324 C CA . HIS A 1 79 ? -1.288 -7.738 0.852 1.00 0.00 79 HIS A CA 1
ATOM 1325 C C . HIS A 1 79 ? -2.664 -7.165 1.197 1.00 0.00 79 HIS A C 1
ATOM 1326 O O . HIS A 1 79 ? -3.164 -6.274 0.507 1.00 0.00 79 HIS A O 1
ATOM 1341 N N . VAL A 1 80 ? -3.272 -7.674 2.255 1.00 0.00 80 VAL A N 1
ATOM 1342 C CA . VAL A 1 80 ? -4.650 -7.331 2.558 1.00 0.00 80 VAL A CA 1
ATOM 1343 C C . VAL A 1 80 ? -4.763 -5.972 3.239 1.00 0.00 80 VAL A C 1
ATOM 1344 O O . VAL A 1 80 ? -5.692 -5.215 2.952 1.00 0.00 80 VAL A O 1
ATOM 1357 N N . VAL A 1 81 ? -3.803 -5.643 4.099 1.00 0.00 81 VAL A N 1
ATOM 1358 C CA . VAL A 1 81 ? -3.819 -4.357 4.780 1.00 0.00 81 VAL A CA 1
ATOM 1359 C C . VAL A 1 81 ? -3.619 -3.223 3.772 1.00 0.00 81 VAL A C 1
ATOM 1360 O O . VAL A 1 81 ? -4.256 -2.178 3.868 1.00 0.00 81 VAL A O 1
ATOM 1373 N N . LEU A 1 82 ? -2.762 -3.457 2.780 1.00 0.00 82 LEU A N 1
ATOM 1374 C CA . LEU A 1 82 ? -2.554 -2.494 1.705 1.00 0.00 82 LEU A CA 1
ATOM 1375 C C . LEU A 1 82 ? -3.831 -2.344 0.888 1.00 0.00 82 LEU A C 1
ATOM 1376 O O . LEU A 1 82 ? -4.227 -1.235 0.530 1.00 0.00 82 LEU A O 1
ATOM 1392 N N . HIS A 1 83 ? -4.476 -3.474 0.621 1.00 0.00 83 HIS A N 1
ATOM 1393 C CA . HIS A 1 83 ? -5.708 -3.499 -0.155 1.00 0.00 83 HIS A CA 1
ATOM 1394 C C . HIS A 1 83 ? -6.784 -2.628 0.485 1.00 0.00 83 HIS A C 1
ATOM 1395 O O . HIS A 1 83 ? -7.254 -1.670 -0.123 1.00 0.00 83 HIS A O 1
ATOM 1410 N N . GLU A 1 84 ? -7.150 -2.947 1.718 1.00 0.00 84 GLU A N 1
ATOM 1411 C CA . GLU A 1 84 ? -8.285 -2.297 2.354 1.00 0.00 84 GLU A CA 1
ATOM 1412 C C . GLU A 1 84 ? -7.942 -0.890 2.829 1.00 0.00 84 GLU A C 1
ATOM 1413 O O . GLU A 1 84 ? -8.835 -0.086 3.090 1.00 0.00 84 GLU A O 1
ATOM 1425 N N . ALA A 1 85 ? -6.657 -0.591 2.954 1.00 0.00 85 ALA A N 1
ATOM 1426 C CA . ALA A 1 85 ? -6.238 0.765 3.266 1.00 0.00 85 ALA A CA 1
ATOM 1427 C C . ALA A 1 85 ? -6.406 1.645 2.036 1.00 0.00 85 ALA A C 1
ATOM 1428 O O . ALA A 1 85 ? -6.920 2.759 2.117 1.00 0.00 85 ALA A O 1
ATOM 1435 N N . MET A 1 86 ? -5.996 1.117 0.891 1.00 0.00 86 MET A N 1
ATOM 1436 C CA . MET A 1 86 ? -6.100 1.831 -0.374 1.00 0.00 86 MET A CA 1
ATOM 1437 C C . MET A 1 86 ? -7.563 1.973 -0.796 1.00 0.00 86 MET A C 1
ATOM 1438 O O . MET A 1 86 ? -7.942 2.938 -1.464 1.00 0.00 86 MET A O 1
ATOM 1452 N N . SER A 1 87 ? -8.385 1.017 -0.373 1.00 0.00 87 SER A N 1
ATOM 1453 C CA . SER A 1 87 ? -9.811 1.035 -0.674 1.00 0.00 87 SER A CA 1
ATOM 1454 C C . SER A 1 87 ? -10.493 2.251 -0.042 1.00 0.00 87 SER A C 1
ATOM 1455 O O . SER A 1 87 ? -11.546 2.691 -0.503 1.00 0.00 87 SER A O 1
ATOM 1463 N N . GLN A 1 88 ? -9.879 2.810 0.998 1.00 0.00 88 GLN A N 1
ATOM 1464 C CA . GLN A 1 88 ? -10.426 3.991 1.653 1.00 0.00 88 GLN A CA 1
ATOM 1465 C C . GLN A 1 88 ? -10.286 5.208 0.743 1.00 0.00 88 GLN A C 1
ATOM 1466 O O . GLN A 1 88 ? -11.091 6.133 0.804 1.00 0.00 88 GLN A O 1
ATOM 1480 N N . ALA A 1 89 ? -9.267 5.189 -0.113 1.00 0.00 89 ALA A N 1
ATOM 1481 C CA . ALA A 1 89 ? -9.067 6.249 -1.096 1.00 0.00 89 ALA A CA 1
ATOM 1482 C C . ALA A 1 89 ? -10.063 6.087 -2.237 1.00 0.00 89 ALA A C 1
ATOM 1483 O O . ALA A 1 89 ? -10.549 7.064 -2.812 1.00 0.00 89 ALA A O 1
ATOM 1490 N N . ARG A 1 90 ? -10.362 4.833 -2.540 1.00 0.00 90 ARG A N 1
ATOM 1491 C CA . ARG A 1 90 ? -11.388 4.478 -3.512 1.00 0.00 90 ARG A CA 1
ATOM 1492 C C . ARG A 1 90 ? -12.739 5.045 -3.083 1.00 0.00 90 ARG A C 1
ATOM 1493 O O . ARG A 1 90 ? -13.428 5.703 -3.865 1.00 0.00 90 ARG A O 1
ATOM 1514 N N . GLU A 1 91 ? -13.095 4.811 -1.825 1.00 0.00 91 GLU A N 1
ATOM 1515 C CA . GLU A 1 91 ? -14.362 5.288 -1.282 1.00 0.00 91 GLU A CA 1
ATOM 1516 C C . GLU A 1 91 ? -14.287 6.773 -0.931 1.00 0.00 91 GLU A C 1
ATOM 1517 O O . GLU A 1 91 ? -15.277 7.376 -0.518 1.00 0.00 91 GLU A O 1
ATOM 1529 N N . SER A 1 92 ? -13.105 7.357 -1.091 1.00 0.00 92 SER A N 1
ATOM 1530 C CA . SER A 1 92 ? -12.925 8.782 -0.866 1.00 0.00 92 SER A CA 1
ATOM 1531 C C . SER A 1 92 ? -13.138 9.544 -2.173 1.00 0.00 92 SER A C 1
ATOM 1532 O O . SER A 1 92 ? -13.149 10.777 -2.196 1.00 0.00 92 SER A O 1
ATOM 1540 N N . GLY A 1 93 ? -13.287 8.800 -3.263 1.00 0.00 93 GLY A N 1
ATOM 1541 C CA . GLY A 1 93 ? -13.581 9.410 -4.545 1.00 0.00 93 GLY A CA 1
ATOM 1542 C C . GLY A 1 93 ? -12.356 9.991 -5.222 1.00 0.00 93 GLY A C 1
ATOM 1543 O O . GLY A 1 93 ? -12.471 10.671 -6.240 1.00 0.00 93 GLY A O 1
ATOM 1547 N N . LEU A 1 94 ? -11.182 9.735 -4.661 1.00 0.00 94 LEU A N 1
ATOM 1548 C CA . LEU A 1 94 ? -9.947 10.241 -5.245 1.00 0.00 94 LEU A CA 1
ATOM 1549 C C . LEU A 1 94 ? -9.253 9.144 -6.043 1.00 0.00 94 LEU A C 1
ATOM 1550 O O . LEU A 1 94 ? -8.300 9.396 -6.778 1.00 0.00 94 LEU A O 1
ATOM 1566 N N . LEU A 1 95 ? -9.745 7.926 -5.886 1.00 0.00 95 LEU A N 1
ATOM 1567 C CA . LEU A 1 95 ? -9.234 6.791 -6.629 1.00 0.00 95 LEU A CA 1
ATOM 1568 C C . LEU A 1 95 ? -10.374 6.138 -7.389 1.00 0.00 95 LEU A C 1
ATOM 1569 O O . LEU A 1 95 ? -11.421 5.846 -6.814 1.00 0.00 95 LEU A O 1
ATOM 1585 N N . LEU A 1 96 ? -10.171 5.925 -8.676 1.00 0.00 96 LEU A N 1
ATOM 1586 C CA . LEU A 1 96 ? -11.212 5.385 -9.539 1.00 0.00 96 LEU A CA 1
ATOM 1587 C C . LEU A 1 96 ? -11.342 3.871 -9.381 1.00 0.00 96 LEU A C 1
ATOM 1588 O O . LEU A 1 96 ? -12.446 3.329 -9.423 1.00 0.00 96 LEU A O 1
ATOM 1604 N N . GLN A 1 97 ? -10.215 3.195 -9.188 1.00 0.00 97 GLN A N 1
ATOM 1605 C CA . GLN A 1 97 ? -10.194 1.738 -9.070 1.00 0.00 97 GLN A CA 1
ATOM 1606 C C . GLN A 1 97 ? -9.037 1.316 -8.180 1.00 0.00 97 GLN A C 1
ATOM 1607 O O . GLN A 1 97 ? -8.005 1.980 -8.158 1.00 0.00 97 GLN A O 1
ATOM 1621 N N . ASN A 1 98 ? -9.210 0.227 -7.442 1.00 0.00 98 ASN A N 1
ATOM 1622 C CA . ASN A 1 98 ? -8.118 -0.326 -6.648 1.00 0.00 98 ASN A CA 1
ATOM 1623 C C . ASN A 1 98 ? -7.177 -1.120 -7.548 1.00 0.00 98 ASN A C 1
ATOM 1624 O O . ASN A 1 98 ? -7.566 -2.149 -8.103 1.00 0.00 98 ASN A O 1
ATOM 1635 N N . PRO A 1 99 ? -5.927 -0.657 -7.709 1.00 0.00 99 PRO A N 1
ATOM 1636 C CA . PRO A 1 99 ? -4.928 -1.339 -8.538 1.00 0.00 99 PRO A CA 1
ATOM 1637 C C . PRO A 1 99 ? -4.577 -2.720 -7.985 1.00 0.00 99 PRO A C 1
ATOM 1638 O O . PRO A 1 99 ? -4.017 -3.559 -8.691 1.00 0.00 99 PRO A O 1
ATOM 1649 N N . THR A 1 100 ? -4.929 -2.953 -6.723 1.00 0.00 100 THR A N 1
ATOM 1650 C CA . THR A 1 100 ? -4.694 -4.235 -6.076 1.00 0.00 100 THR A CA 1
ATOM 1651 C C . THR A 1 100 ? -5.542 -5.334 -6.712 1.00 0.00 100 THR A C 1
ATOM 1652 O O . THR A 1 100 ? -5.167 -6.505 -6.705 1.00 0.00 100 THR A O 1
ATOM 1663 N N . GLU A 1 101 ? -6.679 -4.937 -7.279 1.00 0.00 101 GLU A N 1
ATOM 1664 C CA . GLU A 1 101 ? -7.648 -5.892 -7.807 1.00 0.00 101 GLU A CA 1
ATOM 1665 C C . GLU A 1 101 ? -7.218 -6.401 -9.179 1.00 0.00 101 GLU A C 1
ATOM 1666 O O . GLU A 1 101 ? -7.685 -7.440 -9.644 1.00 0.00 101 GLU A O 1
ATOM 1678 N N . ALA A 1 102 ? -6.332 -5.655 -9.822 1.00 0.00 102 ALA A N 1
ATOM 1679 C CA . ALA A 1 102 ? -5.852 -6.012 -11.149 1.00 0.00 102 ALA A CA 1
ATOM 1680 C C . ALA A 1 102 ? -4.453 -6.613 -11.073 1.00 0.00 102 ALA A C 1
ATOM 1681 O O . ALA A 1 102 ? -3.868 -6.991 -12.088 1.00 0.00 102 ALA A O 1
ATOM 1688 N N . ALA A 1 103 ? -3.925 -6.705 -9.862 1.00 0.00 103 ALA A N 1
ATOM 1689 C CA . ALA A 1 103 ? -2.598 -7.256 -9.648 1.00 0.00 103 ALA A CA 1
ATOM 1690 C C . ALA A 1 103 ? -2.670 -8.765 -9.459 1.00 0.00 103 ALA A C 1
ATOM 1691 O O . ALA A 1 103 ? -3.759 -9.338 -9.411 1.00 0.00 103 ALA A O 1
ATOM 1698 N N . LYS A 1 104 ? -1.512 -9.407 -9.365 1.00 0.00 104 LYS A N 1
ATOM 1699 C CA . LYS A 1 104 ? -1.454 -10.845 -9.124 1.00 0.00 104 LYS A CA 1
ATOM 1700 C C . LYS A 1 104 ? -0.873 -11.125 -7.741 1.00 0.00 104 LYS A C 1
ATOM 1701 O O . LYS A 1 104 ? 0.323 -11.384 -7.598 1.00 0.00 104 LYS A O 1
ATOM 1720 N N . PRO A 1 105 ? -1.708 -11.036 -6.700 1.00 0.00 105 PRO A N 1
ATOM 1721 C CA . PRO A 1 105 ? -1.292 -11.209 -5.324 1.00 0.00 105 PRO A CA 1
ATOM 1722 C C . PRO A 1 105 ? -1.627 -12.592 -4.764 1.00 0.00 105 PRO A C 1
ATOM 1723 O O . PRO A 1 105 ? -2.435 -13.329 -5.337 1.00 0.00 105 PRO A O 1
ATOM 1734 N N . PRO A 1 106 ? -0.998 -12.965 -3.636 1.00 0.00 106 PRO A N 1
ATOM 1735 C CA . PRO A 1 106 ? -1.329 -14.202 -2.921 1.00 0.00 106 PRO A CA 1
ATOM 1736 C C . PRO A 1 106 ? -2.799 -14.233 -2.505 1.00 0.00 106 PRO A C 1
ATOM 1737 O O . PRO A 1 106 ? -3.367 -13.208 -2.108 1.00 0.00 106 PRO A O 1
ATOM 1748 N N . ARG A 1 107 ? -3.406 -15.406 -2.594 1.00 0.00 107 ARG A N 1
ATOM 1749 C CA . ARG A 1 107 ? -4.824 -15.559 -2.315 1.00 0.00 107 ARG A CA 1
ATOM 1750 C C . ARG A 1 107 ? -5.080 -15.596 -0.811 1.00 0.00 107 ARG A C 1
ATOM 1751 O O . ARG A 1 107 ? -4.599 -16.484 -0.107 1.00 0.00 107 ARG A O 1
ATOM 1772 N N . HIS A 1 108 ? -5.817 -14.607 -0.324 1.00 0.00 108 HIS A N 1
ATOM 1773 C CA . HIS A 1 108 ? -6.149 -14.507 1.092 1.00 0.00 108 HIS A CA 1
ATOM 1774 C C . HIS A 1 108 ? -7.257 -13.478 1.289 1.00 0.00 108 HIS A C 1
ATOM 1775 O O . HIS A 1 108 ? -7.121 -12.332 0.861 1.00 0.00 108 HIS A O 1
ATOM 1790 N N . PRO A 1 109 ? -8.371 -13.882 1.914 1.00 0.00 109 PRO A N 1
ATOM 1791 C CA . PRO A 1 109 ? -9.487 -12.978 2.205 1.00 0.00 109 PRO A CA 1
ATOM 1792 C C . PRO A 1 109 ? -9.108 -11.924 3.238 1.00 0.00 109 PRO A C 1
ATOM 1793 O O . PRO A 1 109 ? -8.092 -12.047 3.919 1.00 0.00 109 PRO A O 1
ATOM 1804 N N . LEU A 1 110 ? -9.928 -10.895 3.356 1.00 0.00 110 LEU A N 1
ATOM 1805 C CA . LEU A 1 110 ? -9.619 -9.780 4.239 1.00 0.00 110 LEU A CA 1
ATOM 1806 C C . LEU A 1 110 ? -10.115 -10.060 5.653 1.00 0.00 110 LEU A C 1
ATOM 1807 O O . LEU A 1 110 ? -11.261 -10.467 5.843 1.00 0.00 110 LEU A O 1
ATOM 1823 N N . GLU A 1 111 ? -9.247 -9.862 6.638 1.00 0.00 111 GLU A N 1
ATOM 1824 C CA . GLU A 1 111 ? -9.669 -9.883 8.036 1.00 0.00 111 GLU A CA 1
ATOM 1825 C C . GLU A 1 111 ? -10.341 -8.558 8.393 1.00 0.00 111 GLU A C 1
ATOM 1826 O O . GLU A 1 111 ? -10.942 -8.412 9.463 1.00 0.00 111 GLU A O 1
ATOM 1838 N N . HIS A 1 112 ? -10.218 -7.601 7.474 1.00 0.00 112 HIS A N 1
ATOM 1839 C CA . HIS A 1 112 ? -10.923 -6.323 7.541 1.00 0.00 112 HIS A CA 1
ATOM 1840 C C . HIS A 1 112 ? -10.324 -5.389 8.582 1.00 0.00 112 HIS A C 1
ATOM 1841 O O . HIS A 1 112 ? -9.424 -5.762 9.338 1.00 0.00 112 HIS A O 1
ATOM 1856 N N . HIS A 1 113 ? -10.853 -4.171 8.615 1.00 0.00 113 HIS A N 1
ATOM 1857 C CA . HIS A 1 113 ? -10.237 -3.074 9.349 1.00 0.00 113 HIS A CA 1
ATOM 1858 C C . HIS A 1 113 ? -10.298 -3.265 10.856 1.00 0.00 113 HIS A C 1
ATOM 1859 O O . HIS A 1 113 ? -11.301 -2.949 11.496 1.00 0.00 113 HIS A O 1
ATOM 1874 N N . HIS A 1 114 ? -9.225 -3.799 11.409 1.00 0.00 114 HIS A N 1
ATOM 1875 C CA . HIS A 1 114 ? -9.014 -3.771 12.843 1.00 0.00 114 HIS A CA 1
ATOM 1876 C C . HIS A 1 114 ? -8.244 -2.500 13.167 1.00 0.00 114 HIS A C 1
ATOM 1877 O O . HIS A 1 114 ? -7.043 -2.412 12.915 1.00 0.00 114 HIS A O 1
ATOM 1892 N N . HIS A 1 115 ? -8.950 -1.505 13.684 1.00 0.00 115 HIS A N 1
ATOM 1893 C CA . HIS A 1 115 ? -8.410 -0.154 13.761 1.00 0.00 115 HIS A CA 1
ATOM 1894 C C . HIS A 1 115 ? -7.609 0.091 15.041 1.00 0.00 115 HIS A C 1
ATOM 1895 O O . HIS A 1 115 ? -6.502 -0.421 15.189 1.00 0.00 115 HIS A O 1
ATOM 1910 N N . HIS A 1 116 ? -8.190 0.854 15.966 1.00 0.00 116 HIS A N 1
ATOM 1911 C CA . HIS A 1 116 ? -7.452 1.442 17.083 1.00 0.00 116 HIS A CA 1
ATOM 1912 C C . HIS A 1 116 ? -8.318 2.535 17.701 1.00 0.00 116 HIS A C 1
ATOM 1913 O O . HIS A 1 116 ? -9.295 2.960 17.084 1.00 0.00 116 HIS A O 1
ATOM 1928 N N . HIS A 1 117 ? -7.995 2.970 18.912 1.00 0.00 117 HIS A N 1
ATOM 1929 C CA . HIS A 1 117 ? -8.659 4.133 19.487 1.00 0.00 117 HIS A CA 1
ATOM 1930 C C . HIS A 1 117 ? -8.072 5.401 18.898 1.00 0.00 117 HIS A C 1
ATOM 1931 O O . HIS A 1 117 ? -8.621 5.893 17.896 1.00 0.00 117 HIS A O 1
ATOM 1947 N N . MET A 1 1 ? -7.984 28.730 -3.352 1.00 0.00 1 MET A N 2
ATOM 1948 C CA . MET A 1 1 ? -8.509 27.362 -3.574 1.00 0.00 1 MET A CA 2
ATOM 1949 C C . MET A 1 1 ? -7.403 26.432 -4.080 1.00 0.00 1 MET A C 2
ATOM 1950 O O . MET A 1 1 ? -7.645 25.264 -4.381 1.00 0.00 1 MET A O 2
ATOM 1966 N N . ILE A 1 2 ? -6.180 26.939 -4.161 1.00 0.00 2 ILE A N 2
ATOM 1967 C CA . ILE A 1 2 ? -5.076 26.151 -4.689 1.00 0.00 2 ILE A CA 2
ATOM 1968 C C . ILE A 1 2 ? -4.110 25.740 -3.581 1.00 0.00 2 ILE A C 2
ATOM 1969 O O . ILE A 1 2 ? -3.373 26.568 -3.042 1.00 0.00 2 ILE A O 2
ATOM 1985 N N . GLU A 1 3 ? -4.136 24.460 -3.232 1.00 0.00 3 GLU A N 2
ATOM 1986 C CA . GLU A 1 3 ? -3.178 23.906 -2.291 1.00 0.00 3 GLU A CA 2
ATOM 1987 C C . GLU A 1 3 ? -1.975 23.369 -3.063 1.00 0.00 3 GLU A C 2
ATOM 1988 O O . GLU A 1 3 ? -2.107 22.420 -3.839 1.00 0.00 3 GLU A O 2
ATOM 2000 N N . PRO A 1 4 ? -0.796 23.990 -2.883 1.00 0.00 4 PRO A N 2
ATOM 2001 C CA . PRO A 1 4 ? 0.421 23.637 -3.623 1.00 0.00 4 PRO A CA 2
ATOM 2002 C C . PRO A 1 4 ? 1.028 22.305 -3.182 1.00 0.00 4 PRO A C 2
ATOM 2003 O O . PRO A 1 4 ? 2.120 22.268 -2.609 1.00 0.00 4 PRO A O 2
ATOM 2014 N N . SER A 1 5 ? 0.302 21.224 -3.434 1.00 0.00 5 SER A N 2
ATOM 2015 C CA . SER A 1 5 ? 0.785 19.875 -3.180 1.00 0.00 5 SER A CA 2
ATOM 2016 C C . SER A 1 5 ? -0.199 18.872 -3.774 1.00 0.00 5 SER A C 2
ATOM 2017 O O . SER A 1 5 ? -1.412 19.088 -3.734 1.00 0.00 5 SER A O 2
ATOM 2025 N N . LYS A 1 6 ? 0.321 17.789 -4.337 1.00 0.00 6 LYS A N 2
ATOM 2026 C CA . LYS A 1 6 ? -0.521 16.784 -4.974 1.00 0.00 6 LYS A CA 2
ATOM 2027 C C . LYS A 1 6 ? -0.655 15.542 -4.099 1.00 0.00 6 LYS A C 2
ATOM 2028 O O . LYS A 1 6 ? -1.404 14.630 -4.439 1.00 0.00 6 LYS A O 2
ATOM 2047 N N . ILE A 1 7 ? 0.070 15.553 -2.973 1.00 0.00 7 ILE A N 2
ATOM 2048 C CA . ILE A 1 7 ? 0.051 14.493 -1.945 1.00 0.00 7 ILE A CA 2
ATOM 2049 C C . ILE A 1 7 ? 0.081 13.064 -2.509 1.00 0.00 7 ILE A C 2
ATOM 2050 O O . ILE A 1 7 ? -0.923 12.525 -2.968 1.00 0.00 7 ILE A O 2
ATOM 2066 N N . THR A 1 8 ? 1.253 12.446 -2.450 1.00 0.00 8 THR A N 2
ATOM 2067 C CA . THR A 1 8 ? 1.400 11.056 -2.846 1.00 0.00 8 THR A CA 2
ATOM 2068 C C . THR A 1 8 ? 0.890 10.128 -1.738 1.00 0.00 8 THR A C 2
ATOM 2069 O O . THR A 1 8 ? 0.384 10.603 -0.717 1.00 0.00 8 THR A O 2
ATOM 2080 N N . VAL A 1 9 ? 1.033 8.815 -1.935 1.00 0.00 9 VAL A N 2
ATOM 2081 C CA . VAL A 1 9 ? 0.545 7.822 -0.971 1.00 0.00 9 VAL A CA 2
ATOM 2082 C C . VAL A 1 9 ? 1.011 8.141 0.451 1.00 0.00 9 VAL A C 2
ATOM 2083 O O . VAL A 1 9 ? 0.211 8.166 1.388 1.00 0.00 9 VAL A O 2
ATOM 2096 N N . GLU A 1 10 ? 2.306 8.406 0.590 1.00 0.00 10 GLU A N 2
ATOM 2097 C CA . GLU A 1 10 ? 2.913 8.665 1.891 1.00 0.00 10 GLU A CA 2
ATOM 2098 C C . GLU A 1 10 ? 2.263 9.867 2.584 1.00 0.00 10 GLU A C 2
ATOM 2099 O O . GLU A 1 10 ? 1.965 9.824 3.780 1.00 0.00 10 GLU A O 2
ATOM 2111 N N . GLN A 1 11 ? 2.016 10.926 1.823 1.00 0.00 11 GLN A N 2
ATOM 2112 C CA . GLN A 1 11 ? 1.480 12.158 2.385 1.00 0.00 11 GLN A CA 2
ATOM 2113 C C . GLN A 1 11 ? -0.010 12.026 2.663 1.00 0.00 11 GLN A C 2
ATOM 2114 O O . GLN A 1 11 ? -0.511 12.560 3.654 1.00 0.00 11 GLN A O 2
ATOM 2128 N N . TRP A 1 12 ? -0.713 11.311 1.791 1.00 0.00 12 TRP A N 2
ATOM 2129 C CA . TRP A 1 12 ? -2.144 11.111 1.964 1.00 0.00 12 TRP A CA 2
ATOM 2130 C C . TRP A 1 12 ? -2.422 10.325 3.238 1.00 0.00 12 TRP A C 2
ATOM 2131 O O . TRP A 1 12 ? -3.224 10.751 4.068 1.00 0.00 12 TRP A O 2
ATOM 2152 N N . LEU A 1 13 ? -1.742 9.189 3.394 1.00 0.00 13 LEU A N 2
ATOM 2153 C CA . LEU A 1 13 ? -1.909 8.347 4.577 1.00 0.00 13 LEU A CA 2
ATOM 2154 C C . LEU A 1 13 ? -1.663 9.154 5.845 1.00 0.00 13 LEU A C 2
ATOM 2155 O O . LEU A 1 13 ? -2.479 9.151 6.764 1.00 0.00 13 LEU A O 2
ATOM 2171 N N . ASN A 1 14 ? -0.542 9.866 5.868 1.00 0.00 14 ASN A N 2
ATOM 2172 C CA . ASN A 1 14 ? -0.147 10.655 7.033 1.00 0.00 14 ASN A CA 2
ATOM 2173 C C . ASN A 1 14 ? -1.228 11.665 7.422 1.00 0.00 14 ASN A C 2
ATOM 2174 O O . ASN A 1 14 ? -1.620 11.748 8.590 1.00 0.00 14 ASN A O 2
ATOM 2185 N N . ARG A 1 15 ? -1.721 12.422 6.447 1.00 0.00 15 ARG A N 2
ATOM 2186 C CA . ARG A 1 15 ? -2.730 13.435 6.727 1.00 0.00 15 ARG A CA 2
ATOM 2187 C C . ARG A 1 15 ? -4.061 12.787 7.086 1.00 0.00 15 ARG A C 2
ATOM 2188 O O . ARG A 1 15 ? -4.661 13.123 8.103 1.00 0.00 15 ARG A O 2
ATOM 2209 N N . TRP A 1 16 ? -4.503 11.844 6.259 1.00 0.00 16 TRP A N 2
ATOM 2210 C CA . TRP A 1 16 ? -5.815 11.222 6.419 1.00 0.00 16 TRP A CA 2
ATOM 2211 C C . TRP A 1 16 ? -5.946 10.560 7.787 1.00 0.00 16 TRP A C 2
ATOM 2212 O O . TRP A 1 16 ? -6.939 10.756 8.487 1.00 0.00 16 TRP A O 2
ATOM 2233 N N . LEU A 1 17 ? -4.927 9.794 8.164 1.00 0.00 17 LEU A N 2
ATOM 2234 C CA . LEU A 1 17 ? -4.902 9.113 9.454 1.00 0.00 17 LEU A CA 2
ATOM 2235 C C . LEU A 1 17 ? -5.040 10.110 10.600 1.00 0.00 17 LEU A C 2
ATOM 2236 O O . LEU A 1 17 ? -5.848 9.924 11.506 1.00 0.00 17 LEU A O 2
ATOM 2252 N N . THR A 1 18 ? -4.266 11.181 10.534 1.00 0.00 18 THR A N 2
ATOM 2253 C CA . THR A 1 18 ? -4.228 12.163 11.606 1.00 0.00 18 THR A CA 2
ATOM 2254 C C . THR A 1 18 ? -5.482 13.039 11.604 1.00 0.00 18 THR A C 2
ATOM 2255 O O . THR A 1 18 ? -5.916 13.523 12.650 1.00 0.00 18 THR A O 2
ATOM 2266 N N . ASP A 1 19 ? -6.074 13.225 10.434 1.00 0.00 19 ASP A N 2
ATOM 2267 C CA . ASP A 1 19 ? -7.228 14.107 10.292 1.00 0.00 19 ASP A CA 2
ATOM 2268 C C . ASP A 1 19 ? -8.517 13.401 10.708 1.00 0.00 19 ASP A C 2
ATOM 2269 O O . ASP A 1 19 ? -9.337 13.962 11.438 1.00 0.00 19 ASP A O 2
ATOM 2278 N N . TYR A 1 20 ? -8.680 12.158 10.269 1.00 0.00 20 TYR A N 2
ATOM 2279 C CA . TYR A 1 20 ? -9.914 11.413 10.509 1.00 0.00 20 TYR A CA 2
ATOM 2280 C C . TYR A 1 20 ? -9.876 10.620 11.813 1.00 0.00 20 TYR A C 2
ATOM 2281 O O . TYR A 1 20 ? -10.860 9.967 12.169 1.00 0.00 20 TYR A O 2
ATOM 2299 N N . ALA A 1 21 ? -8.748 10.661 12.517 1.00 0.00 21 ALA A N 2
ATOM 2300 C CA . ALA A 1 21 ? -8.643 9.988 13.806 1.00 0.00 21 ALA A CA 2
ATOM 2301 C C . ALA A 1 21 ? -9.528 10.667 14.849 1.00 0.00 21 ALA A C 2
ATOM 2302 O O . ALA A 1 21 ? -10.580 10.138 15.215 1.00 0.00 21 ALA A O 2
ATOM 2309 N N . LYS A 1 22 ? -9.095 11.845 15.299 1.00 0.00 22 LYS A N 2
ATOM 2310 C CA . LYS A 1 22 ? -9.807 12.623 16.310 1.00 0.00 22 LYS A CA 2
ATOM 2311 C C . LYS A 1 22 ? -9.947 11.840 17.616 1.00 0.00 22 LYS A C 2
ATOM 2312 O O . LYS A 1 22 ? -10.895 11.074 17.804 1.00 0.00 22 LYS A O 2
ATOM 2331 N N . PRO A 1 23 ? -8.987 12.031 18.534 1.00 0.00 23 PRO A N 2
ATOM 2332 C CA . PRO A 1 23 ? -8.938 11.314 19.811 1.00 0.00 23 PRO A CA 2
ATOM 2333 C C . PRO A 1 23 ? -10.208 11.503 20.635 1.00 0.00 23 PRO A C 2
ATOM 2334 O O . PRO A 1 23 ? -10.598 12.628 20.952 1.00 0.00 23 PRO A O 2
ATOM 2345 N N . HIS A 1 24 ? -10.851 10.391 20.969 1.00 0.00 24 HIS A N 2
ATOM 2346 C CA . HIS A 1 24 ? -12.090 10.411 21.744 1.00 0.00 24 HIS A CA 2
ATOM 2347 C C . HIS A 1 24 ? -12.167 9.189 22.649 1.00 0.00 24 HIS A C 2
ATOM 2348 O O . HIS A 1 24 ? -12.228 9.312 23.871 1.00 0.00 24 HIS A O 2
ATOM 2363 N N . LEU A 1 25 ? -12.160 8.008 22.044 1.00 0.00 25 LEU A N 2
ATOM 2364 C CA . LEU A 1 25 ? -12.203 6.762 22.799 1.00 0.00 25 LEU A CA 2
ATOM 2365 C C . LEU A 1 25 ? -10.800 6.365 23.234 1.00 0.00 25 LEU A C 2
ATOM 2366 O O . LEU A 1 25 ? -9.814 6.898 22.725 1.00 0.00 25 LEU A O 2
ATOM 2382 N N . ARG A 1 26 ? -10.710 5.443 24.180 1.00 0.00 26 ARG A N 2
ATOM 2383 C CA . ARG A 1 26 ? -9.417 4.990 24.671 1.00 0.00 26 ARG A CA 2
ATOM 2384 C C . ARG A 1 26 ? -8.731 4.068 23.664 1.00 0.00 26 ARG A C 2
ATOM 2385 O O . ARG A 1 26 ? -9.334 3.653 22.671 1.00 0.00 26 ARG A O 2
ATOM 2406 N N . GLN A 1 27 ? -7.472 3.746 23.948 1.00 0.00 27 GLN A N 2
ATOM 2407 C CA . GLN A 1 27 ? -6.608 3.030 23.011 1.00 0.00 27 GLN A CA 2
ATOM 2408 C C . GLN A 1 27 ? -7.235 1.742 22.481 1.00 0.00 27 GLN A C 2
ATOM 2409 O O . GLN A 1 27 ? -7.685 0.884 23.245 1.00 0.00 27 GLN A O 2
ATOM 2423 N N . SER A 1 28 ? -7.264 1.637 21.160 1.00 0.00 28 SER A N 2
ATOM 2424 C CA . SER A 1 28 ? -7.772 0.462 20.471 1.00 0.00 28 SER A CA 2
ATOM 2425 C C . SER A 1 28 ? -6.995 0.283 19.164 1.00 0.00 28 SER A C 2
ATOM 2426 O O . SER A 1 28 ? -7.539 -0.134 18.140 1.00 0.00 28 SER A O 2
ATOM 2434 N N . THR A 1 29 ? -5.705 0.587 19.216 1.00 0.00 29 THR A N 2
ATOM 2435 C CA . THR A 1 29 ? -4.863 0.577 18.030 1.00 0.00 29 THR A CA 2
ATOM 2436 C C . THR A 1 29 ? -4.100 -0.738 17.900 1.00 0.00 29 THR A C 2
ATOM 2437 O O . THR A 1 29 ? -3.727 -1.360 18.898 1.00 0.00 29 THR A O 2
ATOM 2448 N N . TRP A 1 30 ? -3.904 -1.171 16.662 1.00 0.00 30 TRP A N 2
ATOM 2449 C CA . TRP A 1 30 ? -3.088 -2.339 16.382 1.00 0.00 30 TRP A CA 2
ATOM 2450 C C . TRP A 1 30 ? -1.738 -1.870 15.847 1.00 0.00 30 TRP A C 2
ATOM 2451 O O . TRP A 1 30 ? -0.702 -2.473 16.126 1.00 0.00 30 TRP A O 2
ATOM 2472 N N . GLU A 1 31 ? -1.777 -0.778 15.071 1.00 0.00 31 GLU A N 2
ATOM 2473 C CA . GLU A 1 31 ? -0.577 -0.050 14.637 1.00 0.00 31 GLU A CA 2
ATOM 2474 C C . GLU A 1 31 ? 0.250 -0.831 13.606 1.00 0.00 31 GLU A C 2
ATOM 2475 O O . GLU A 1 31 ? 1.167 -0.283 12.982 1.00 0.00 31 GLU A O 2
ATOM 2487 N N . SER A 1 32 ? -0.088 -2.092 13.403 1.00 0.00 32 SER A N 2
ATOM 2488 C CA . SER A 1 32 ? 0.606 -2.922 12.436 1.00 0.00 32 SER A CA 2
ATOM 2489 C C . SER A 1 32 ? 0.397 -2.396 11.025 1.00 0.00 32 SER A C 2
ATOM 2490 O O . SER A 1 32 ? 1.327 -2.382 10.220 1.00 0.00 32 SER A O 2
ATOM 2498 N N . TYR A 1 33 ? -0.837 -1.964 10.750 1.00 0.00 33 TYR A N 2
ATOM 2499 C CA . TYR A 1 33 ? -1.213 -1.421 9.446 1.00 0.00 33 TYR A CA 2
ATOM 2500 C C . TYR A 1 33 ? -0.201 -0.390 8.992 1.00 0.00 33 TYR A C 2
ATOM 2501 O O . TYR A 1 33 ? 0.359 -0.483 7.903 1.00 0.00 33 TYR A O 2
ATOM 2519 N N . GLU A 1 34 ? 0.039 0.580 9.858 1.00 0.00 34 GLU A N 2
ATOM 2520 C CA . GLU A 1 34 ? 0.920 1.685 9.537 1.00 0.00 34 GLU A CA 2
ATOM 2521 C C . GLU A 1 34 ? 2.349 1.186 9.399 1.00 0.00 34 GLU A C 2
ATOM 2522 O O . GLU A 1 34 ? 3.016 1.460 8.403 1.00 0.00 34 GLU A O 2
ATOM 2534 N N . THR A 1 35 ? 2.789 0.423 10.396 1.00 0.00 35 THR A N 2
ATOM 2535 C CA . THR A 1 35 ? 4.151 -0.089 10.447 1.00 0.00 35 THR A CA 2
ATOM 2536 C C . THR A 1 35 ? 4.540 -0.817 9.157 1.00 0.00 35 THR A C 2
ATOM 2537 O O . THR A 1 35 ? 5.522 -0.456 8.513 1.00 0.00 35 THR A O 2
ATOM 2548 N N . VAL A 1 36 ? 3.753 -1.818 8.767 1.00 0.00 36 VAL A N 2
ATOM 2549 C CA . VAL A 1 36 ? 4.090 -2.643 7.609 1.00 0.00 36 VAL A CA 2
ATOM 2550 C C . VAL A 1 36 ? 4.077 -1.827 6.313 1.00 0.00 36 VAL A C 2
ATOM 2551 O O . VAL A 1 36 ? 4.966 -1.981 5.463 1.00 0.00 36 VAL A O 2
ATOM 2564 N N . LEU A 1 37 ? 3.098 -0.935 6.182 1.00 0.00 37 LEU A N 2
ATOM 2565 C CA . LEU A 1 37 ? 2.926 -0.166 4.959 1.00 0.00 37 LEU A CA 2
ATOM 2566 C C . LEU A 1 37 ? 4.050 0.842 4.770 1.00 0.00 37 LEU A C 2
ATOM 2567 O O . LEU A 1 37 ? 4.833 0.718 3.828 1.00 0.00 37 LEU A O 2
ATOM 2583 N N . ARG A 1 38 ? 4.156 1.818 5.668 1.00 0.00 38 ARG A N 2
ATOM 2584 C CA . ARG A 1 38 ? 5.140 2.885 5.496 1.00 0.00 38 ARG A CA 2
ATOM 2585 C C . ARG A 1 38 ? 6.546 2.310 5.374 1.00 0.00 38 ARG A C 2
ATOM 2586 O O . ARG A 1 38 ? 7.318 2.732 4.515 1.00 0.00 38 ARG A O 2
ATOM 2607 N N . LEU A 1 39 ? 6.839 1.300 6.186 1.00 0.00 39 LEU A N 2
ATOM 2608 C CA . LEU A 1 39 ? 8.155 0.678 6.202 1.00 0.00 39 LEU A CA 2
ATOM 2609 C C . LEU A 1 39 ? 8.545 0.132 4.829 1.00 0.00 39 LEU A C 2
ATOM 2610 O O . LEU A 1 39 ? 9.640 0.404 4.339 1.00 0.00 39 LEU A O 2
ATOM 2626 N N . HIS A 1 40 ? 7.661 -0.642 4.208 1.00 0.00 40 HIS A N 2
ATOM 2627 C CA . HIS A 1 40 ? 8.030 -1.344 2.986 1.00 0.00 40 HIS A CA 2
ATOM 2628 C C . HIS A 1 40 ? 7.519 -0.682 1.711 1.00 0.00 40 HIS A C 2
ATOM 2629 O O . HIS A 1 40 ? 8.237 -0.635 0.713 1.00 0.00 40 HIS A O 2
ATOM 2644 N N . VAL A 1 41 ? 6.299 -0.167 1.719 1.00 0.00 41 VAL A N 2
ATOM 2645 C CA . VAL A 1 41 ? 5.702 0.310 0.478 1.00 0.00 41 VAL A CA 2
ATOM 2646 C C . VAL A 1 41 ? 5.936 1.810 0.266 1.00 0.00 41 VAL A C 2
ATOM 2647 O O . VAL A 1 41 ? 5.915 2.284 -0.866 1.00 0.00 41 VAL A O 2
ATOM 2660 N N . ILE A 1 42 ? 6.199 2.554 1.336 1.00 0.00 42 ILE A N 2
ATOM 2661 C CA . ILE A 1 42 ? 6.369 4.002 1.213 1.00 0.00 42 ILE A CA 2
ATOM 2662 C C . ILE A 1 42 ? 7.690 4.395 0.517 1.00 0.00 42 ILE A C 2
ATOM 2663 O O . ILE A 1 42 ? 7.674 5.261 -0.357 1.00 0.00 42 ILE A O 2
ATOM 2679 N N . PRO A 1 43 ? 8.845 3.777 0.856 1.00 0.00 43 PRO A N 2
ATOM 2680 C CA . PRO A 1 43 ? 10.129 4.128 0.226 1.00 0.00 43 PRO A CA 2
ATOM 2681 C C . PRO A 1 43 ? 10.115 4.016 -1.304 1.00 0.00 43 PRO A C 2
ATOM 2682 O O . PRO A 1 43 ? 10.778 4.791 -1.994 1.00 0.00 43 PRO A O 2
ATOM 2693 N N . THR A 1 44 ? 9.367 3.053 -1.832 1.00 0.00 44 THR A N 2
ATOM 2694 C CA . THR A 1 44 ? 9.367 2.808 -3.269 1.00 0.00 44 THR A CA 2
ATOM 2695 C C . THR A 1 44 ? 8.062 3.252 -3.952 1.00 0.00 44 THR A C 2
ATOM 2696 O O . THR A 1 44 ? 8.101 3.864 -5.019 1.00 0.00 44 THR A O 2
ATOM 2707 N N . LEU A 1 45 ? 6.915 2.958 -3.342 1.00 0.00 45 LEU A N 2
ATOM 2708 C CA . LEU A 1 45 ? 5.622 3.264 -3.960 1.00 0.00 45 LEU A CA 2
ATOM 2709 C C . LEU A 1 45 ? 4.940 4.454 -3.288 1.00 0.00 45 LEU A C 2
ATOM 2710 O O . LEU A 1 45 ? 3.907 4.931 -3.756 1.00 0.00 45 LEU A O 2
ATOM 2726 N N . GLY A 1 46 ? 5.524 4.941 -2.201 1.00 0.00 46 GLY A N 2
ATOM 2727 C CA . GLY A 1 46 ? 4.938 6.061 -1.482 1.00 0.00 46 GLY A CA 2
ATOM 2728 C C . GLY A 1 46 ? 5.048 7.357 -2.258 1.00 0.00 46 GLY A C 2
ATOM 2729 O O . GLY A 1 46 ? 4.287 8.299 -2.027 1.00 0.00 46 GLY A O 2
ATOM 2733 N N . SER A 1 47 ? 5.993 7.392 -3.187 1.00 0.00 47 SER A N 2
ATOM 2734 C CA . SER A 1 47 ? 6.210 8.554 -4.032 1.00 0.00 47 SER A CA 2
ATOM 2735 C C . SER A 1 47 ? 5.349 8.482 -5.291 1.00 0.00 47 SER A C 2
ATOM 2736 O O . SER A 1 47 ? 5.462 9.321 -6.187 1.00 0.00 47 SER A O 2
ATOM 2744 N N . ILE A 1 48 ? 4.488 7.476 -5.352 1.00 0.00 48 ILE A N 2
ATOM 2745 C CA . ILE A 1 48 ? 3.610 7.289 -6.493 1.00 0.00 48 ILE A CA 2
ATOM 2746 C C . ILE A 1 48 ? 2.241 7.900 -6.216 1.00 0.00 48 ILE A C 2
ATOM 2747 O O . ILE A 1 48 ? 1.670 7.694 -5.144 1.00 0.00 48 ILE A O 2
ATOM 2763 N N . PRO A 1 49 ? 1.714 8.697 -7.160 1.00 0.00 49 PRO A N 2
ATOM 2764 C CA . PRO A 1 49 ? 0.363 9.245 -7.059 1.00 0.00 49 PRO A CA 2
ATOM 2765 C C . PRO A 1 49 ? -0.689 8.143 -7.136 1.00 0.00 49 PRO A C 2
ATOM 2766 O O . PRO A 1 49 ? -0.563 7.209 -7.932 1.00 0.00 49 PRO A O 2
ATOM 2777 N N . LEU A 1 50 ? -1.723 8.263 -6.312 1.00 0.00 50 LEU A N 2
ATOM 2778 C CA . LEU A 1 50 ? -2.771 7.246 -6.217 1.00 0.00 50 LEU A CA 2
ATOM 2779 C C . LEU A 1 50 ? -3.387 6.931 -7.579 1.00 0.00 50 LEU A C 2
ATOM 2780 O O . LEU A 1 50 ? -3.767 5.796 -7.847 1.00 0.00 50 LEU A O 2
ATOM 2796 N N . LYS A 1 51 ? -3.466 7.935 -8.442 1.00 0.00 51 LYS A N 2
ATOM 2797 C CA . LYS A 1 51 ? -4.124 7.773 -9.733 1.00 0.00 51 LYS A CA 2
ATOM 2798 C C . LYS A 1 51 ? -3.174 7.216 -10.797 1.00 0.00 51 LYS A C 2
ATOM 2799 O O . LYS A 1 51 ? -3.557 7.058 -11.959 1.00 0.00 51 LYS A O 2
ATOM 2818 N N . LYS A 1 52 ? -1.940 6.913 -10.408 1.00 0.00 52 LYS A N 2
ATOM 2819 C CA . LYS A 1 52 ? -1.014 6.248 -11.315 1.00 0.00 52 LYS A CA 2
ATOM 2820 C C . LYS A 1 52 ? -0.818 4.807 -10.876 1.00 0.00 52 LYS A C 2
ATOM 2821 O O . LYS A 1 52 ? -0.362 3.973 -11.651 1.00 0.00 52 LYS A O 2
ATOM 2840 N N . LEU A 1 53 ? -1.182 4.536 -9.627 1.00 0.00 53 LEU A N 2
ATOM 2841 C CA . LEU A 1 53 ? -0.919 3.253 -8.987 1.00 0.00 53 LEU A CA 2
ATOM 2842 C C . LEU A 1 53 ? -1.406 2.088 -9.854 1.00 0.00 53 LEU A C 2
ATOM 2843 O O . LEU A 1 53 ? -2.608 1.903 -10.060 1.00 0.00 53 LEU A O 2
ATOM 2859 N N . GLN A 1 54 ? -0.453 1.320 -10.370 1.00 0.00 54 GLN A N 2
ATOM 2860 C CA . GLN A 1 54 ? -0.753 0.181 -11.221 1.00 0.00 54 GLN A CA 2
ATOM 2861 C C . GLN A 1 54 ? -0.494 -1.120 -10.472 1.00 0.00 54 GLN A C 2
ATOM 2862 O O . GLN A 1 54 ? 0.326 -1.157 -9.553 1.00 0.00 54 GLN A O 2
ATOM 2876 N N . PRO A 1 55 ? -1.186 -2.203 -10.858 1.00 0.00 55 PRO A N 2
ATOM 2877 C CA . PRO A 1 55 ? -1.003 -3.523 -10.238 1.00 0.00 55 PRO A CA 2
ATOM 2878 C C . PRO A 1 55 ? 0.427 -4.043 -10.382 1.00 0.00 55 PRO A C 2
ATOM 2879 O O . PRO A 1 55 ? 0.906 -4.813 -9.547 1.00 0.00 55 PRO A O 2
ATOM 2890 N N . ALA A 1 56 ? 1.102 -3.611 -11.441 1.00 0.00 56 ALA A N 2
ATOM 2891 C CA . ALA A 1 56 ? 2.483 -4.007 -11.689 1.00 0.00 56 ALA A CA 2
ATOM 2892 C C . ALA A 1 56 ? 3.400 -3.571 -10.550 1.00 0.00 56 ALA A C 2
ATOM 2893 O O . ALA A 1 56 ? 4.218 -4.354 -10.069 1.00 0.00 56 ALA A O 2
ATOM 2900 N N . ASP A 1 57 ? 3.245 -2.324 -10.108 1.00 0.00 57 ASP A N 2
ATOM 2901 C CA . ASP A 1 57 ? 4.064 -1.795 -9.019 1.00 0.00 57 ASP A CA 2
ATOM 2902 C C . ASP A 1 57 ? 3.807 -2.577 -7.739 1.00 0.00 57 ASP A C 2
ATOM 2903 O O . ASP A 1 57 ? 4.736 -2.910 -7.007 1.00 0.00 57 ASP A O 2
ATOM 2912 N N . ILE A 1 58 ? 2.538 -2.885 -7.494 1.00 0.00 58 ILE A N 2
ATOM 2913 C CA . ILE A 1 58 ? 2.142 -3.616 -6.296 1.00 0.00 58 ILE A CA 2
ATOM 2914 C C . ILE A 1 58 ? 2.714 -5.031 -6.310 1.00 0.00 58 ILE A C 2
ATOM 2915 O O . ILE A 1 58 ? 3.294 -5.488 -5.323 1.00 0.00 58 ILE A O 2
ATOM 2931 N N . GLN A 1 59 ? 2.547 -5.717 -7.435 1.00 0.00 59 GLN A N 2
ATOM 2932 C CA . GLN A 1 59 ? 3.029 -7.085 -7.577 1.00 0.00 59 GLN A CA 2
ATOM 2933 C C . GLN A 1 59 ? 4.547 -7.138 -7.465 1.00 0.00 59 GLN A C 2
ATOM 2934 O O . GLN A 1 59 ? 5.092 -8.003 -6.776 1.00 0.00 59 GLN A O 2
ATOM 2948 N N . ARG A 1 60 ? 5.228 -6.209 -8.131 1.00 0.00 60 ARG A N 2
ATOM 2949 C CA . ARG A 1 60 ? 6.683 -6.152 -8.065 1.00 0.00 60 ARG A CA 2
ATOM 2950 C C . ARG A 1 60 ? 7.128 -5.854 -6.641 1.00 0.00 60 ARG A C 2
ATOM 2951 O O . ARG A 1 60 ? 8.135 -6.389 -6.171 1.00 0.00 60 ARG A O 2
ATOM 2972 N N . LEU A 1 61 ? 6.365 -5.001 -5.961 1.00 0.00 61 LEU A N 2
ATOM 2973 C CA . LEU A 1 61 ? 6.612 -4.701 -4.559 1.00 0.00 61 LEU A CA 2
ATOM 2974 C C . LEU A 1 61 ? 6.631 -5.996 -3.757 1.00 0.00 61 LEU A C 2
ATOM 2975 O O . LEU A 1 61 ? 7.576 -6.256 -3.023 1.00 0.00 61 LEU A O 2
ATOM 2991 N N . TYR A 1 62 ? 5.598 -6.815 -3.924 1.00 0.00 62 TYR A N 2
ATOM 2992 C CA . TYR A 1 62 ? 5.505 -8.083 -3.205 1.00 0.00 62 TYR A CA 2
ATOM 2993 C C . TYR A 1 62 ? 6.646 -9.018 -3.581 1.00 0.00 62 TYR A C 2
ATOM 2994 O O . TYR A 1 62 ? 7.234 -9.660 -2.711 1.00 0.00 62 TYR A O 2
ATOM 3012 N N . ALA A 1 63 ? 6.943 -9.086 -4.872 1.00 0.00 63 ALA A N 2
ATOM 3013 C CA . ALA A 1 63 ? 7.984 -9.973 -5.385 1.00 0.00 63 ALA A CA 2
ATOM 3014 C C . ALA A 1 63 ? 9.349 -9.634 -4.791 1.00 0.00 63 ALA A C 2
ATOM 3015 O O . ALA A 1 63 ? 9.992 -10.479 -4.170 1.00 0.00 63 ALA A O 2
ATOM 3022 N N . SER A 1 64 ? 9.773 -8.387 -4.955 1.00 0.00 64 SER A N 2
ATOM 3023 C CA . SER A 1 64 ? 11.080 -7.955 -4.470 1.00 0.00 64 SER A CA 2
ATOM 3024 C C . SER A 1 64 ? 11.112 -7.900 -2.942 1.00 0.00 64 SER A C 2
ATOM 3025 O O . SER A 1 64 ? 12.164 -8.060 -2.322 1.00 0.00 64 SER A O 2
ATOM 3033 N N . LYS A 1 65 ? 9.950 -7.702 -2.334 1.00 0.00 65 LYS A N 2
ATOM 3034 C CA . LYS A 1 65 ? 9.841 -7.698 -0.881 1.00 0.00 65 LYS A CA 2
ATOM 3035 C C . LYS A 1 65 ? 9.931 -9.125 -0.342 1.00 0.00 65 LYS A C 2
ATOM 3036 O O . LYS A 1 65 ? 10.287 -9.348 0.815 1.00 0.00 65 LYS A O 2
ATOM 3055 N N . LEU A 1 66 ? 9.591 -10.089 -1.189 1.00 0.00 66 LEU A N 2
ATOM 3056 C CA . LEU A 1 66 ? 9.759 -11.495 -0.853 1.00 0.00 66 LEU A CA 2
ATOM 3057 C C . LEU A 1 66 ? 11.240 -11.842 -0.913 1.00 0.00 66 LEU A C 2
ATOM 3058 O O . LEU A 1 66 ? 11.761 -12.567 -0.065 1.00 0.00 66 LEU A O 2
ATOM 3074 N N . GLU A 1 67 ? 11.916 -11.280 -1.914 1.00 0.00 67 GLU A N 2
ATOM 3075 C CA . GLU A 1 67 ? 13.357 -11.448 -2.082 1.00 0.00 67 GLU A CA 2
ATOM 3076 C C . GLU A 1 67 ? 14.123 -10.781 -0.938 1.00 0.00 67 GLU A C 2
ATOM 3077 O O . GLU A 1 67 ? 15.311 -11.033 -0.738 1.00 0.00 67 GLU A O 2
ATOM 3089 N N . SER A 1 68 ? 13.432 -9.925 -0.193 1.00 0.00 68 SER A N 2
ATOM 3090 C CA . SER A 1 68 ? 14.005 -9.279 0.978 1.00 0.00 68 SER A CA 2
ATOM 3091 C C . SER A 1 68 ? 14.113 -10.278 2.135 1.00 0.00 68 SER A C 2
ATOM 3092 O O . SER A 1 68 ? 14.858 -10.061 3.096 1.00 0.00 68 SER A O 2
ATOM 3100 N N . GLY A 1 69 ? 13.376 -11.381 2.033 1.00 0.00 69 GLY A N 2
ATOM 3101 C CA . GLY A 1 69 ? 13.426 -12.407 3.057 1.00 0.00 69 GLY A CA 2
ATOM 3102 C C . GLY A 1 69 ? 12.222 -12.381 3.974 1.00 0.00 69 GLY A C 2
ATOM 3103 O O . GLY A 1 69 ? 12.345 -12.633 5.171 1.00 0.00 69 GLY A O 2
ATOM 3107 N N . LEU A 1 70 ? 11.060 -12.065 3.423 1.00 0.00 70 LEU A N 2
ATOM 3108 C CA . LEU A 1 70 ? 9.827 -12.062 4.199 1.00 0.00 70 LEU A CA 2
ATOM 3109 C C . LEU A 1 70 ? 9.031 -13.336 3.964 1.00 0.00 70 LEU A C 2
ATOM 3110 O O . LEU A 1 70 ? 8.928 -13.808 2.833 1.00 0.00 70 LEU A O 2
ATOM 3126 N N . SER A 1 71 ? 8.481 -13.890 5.034 1.00 0.00 71 SER A N 2
ATOM 3127 C CA . SER A 1 71 ? 7.623 -15.058 4.938 1.00 0.00 71 SER A CA 2
ATOM 3128 C C . SER A 1 71 ? 6.364 -14.723 4.144 1.00 0.00 71 SER A C 2
ATOM 3129 O O . SER A 1 71 ? 5.767 -13.656 4.335 1.00 0.00 71 SER A O 2
ATOM 3137 N N . PRO A 1 72 ? 5.947 -15.627 3.238 1.00 0.00 72 PRO A N 2
ATOM 3138 C CA . PRO A 1 72 ? 4.768 -15.432 2.385 1.00 0.00 72 PRO A CA 2
ATOM 3139 C C . PRO A 1 72 ? 3.504 -15.132 3.189 1.00 0.00 72 PRO A C 2
ATOM 3140 O O . PRO A 1 72 ? 2.579 -14.491 2.690 1.00 0.00 72 PRO A O 2
ATOM 3151 N N . THR A 1 73 ? 3.484 -15.586 4.437 1.00 0.00 73 THR A N 2
ATOM 3152 C CA . THR A 1 73 ? 2.364 -15.340 5.330 1.00 0.00 73 THR A CA 2
ATOM 3153 C C . THR A 1 73 ? 2.191 -13.845 5.586 1.00 0.00 73 THR A C 2
ATOM 3154 O O . THR A 1 73 ? 1.094 -13.300 5.455 1.00 0.00 73 THR A O 2
ATOM 3165 N N . ARG A 1 74 ? 3.294 -13.180 5.917 1.00 0.00 74 ARG A N 2
ATOM 3166 C CA . ARG A 1 74 ? 3.270 -11.751 6.178 1.00 0.00 74 ARG A CA 2
ATOM 3167 C C . ARG A 1 74 ? 3.142 -10.987 4.865 1.00 0.00 74 ARG A C 2
ATOM 3168 O O . ARG A 1 74 ? 2.613 -9.876 4.824 1.00 0.00 74 ARG A O 2
ATOM 3189 N N . VAL A 1 75 ? 3.626 -11.594 3.786 1.00 0.00 75 VAL A N 2
ATOM 3190 C CA . VAL A 1 75 ? 3.484 -11.011 2.461 1.00 0.00 75 VAL A CA 2
ATOM 3191 C C . VAL A 1 75 ? 2.004 -10.920 2.086 1.00 0.00 75 VAL A C 2
ATOM 3192 O O . VAL A 1 75 ? 1.550 -9.915 1.532 1.00 0.00 75 VAL A O 2
ATOM 3205 N N . ARG A 1 76 ? 1.261 -11.974 2.406 1.00 0.00 76 ARG A N 2
ATOM 3206 C CA . ARG A 1 76 ? -0.171 -12.011 2.158 1.00 0.00 76 ARG A CA 2
ATOM 3207 C C . ARG A 1 76 ? -0.890 -10.995 3.043 1.00 0.00 76 ARG A C 2
ATOM 3208 O O . ARG A 1 76 ? -1.832 -10.339 2.601 1.00 0.00 76 ARG A O 2
ATOM 3229 N N . TYR A 1 77 ? -0.426 -10.857 4.285 1.00 0.00 77 TYR A N 2
ATOM 3230 C CA . TYR A 1 77 ? -0.974 -9.855 5.197 1.00 0.00 77 TYR A CA 2
ATOM 3231 C C . TYR A 1 77 ? -0.870 -8.458 4.594 1.00 0.00 77 TYR A C 2
ATOM 3232 O O . TYR A 1 77 ? -1.835 -7.695 4.604 1.00 0.00 77 TYR A O 2
ATOM 3250 N N . ILE A 1 78 ? 0.308 -8.134 4.070 1.00 0.00 78 ILE A N 2
ATOM 3251 C CA . ILE A 1 78 ? 0.539 -6.841 3.439 1.00 0.00 78 ILE A CA 2
ATOM 3252 C C . ILE A 1 78 ? -0.408 -6.627 2.256 1.00 0.00 78 ILE A C 2
ATOM 3253 O O . ILE A 1 78 ? -0.861 -5.511 2.011 1.00 0.00 78 ILE A O 2
ATOM 3269 N N . HIS A 1 79 ? -0.727 -7.704 1.546 1.00 0.00 79 HIS A N 2
ATOM 3270 C CA . HIS A 1 79 ? -1.674 -7.631 0.438 1.00 0.00 79 HIS A CA 2
ATOM 3271 C C . HIS A 1 79 ? -3.065 -7.263 0.951 1.00 0.00 79 HIS A C 2
ATOM 3272 O O . HIS A 1 79 ? -3.775 -6.461 0.343 1.00 0.00 79 HIS A O 2
ATOM 3287 N N . VAL A 1 80 ? -3.435 -7.839 2.086 1.00 0.00 80 VAL A N 2
ATOM 3288 C CA . VAL A 1 80 ? -4.749 -7.612 2.674 1.00 0.00 80 VAL A CA 2
ATOM 3289 C C . VAL A 1 80 ? -4.852 -6.211 3.281 1.00 0.00 80 VAL A C 2
ATOM 3290 O O . VAL A 1 80 ? -5.829 -5.495 3.046 1.00 0.00 80 VAL A O 2
ATOM 3303 N N . VAL A 1 81 ? -3.839 -5.817 4.045 1.00 0.00 81 VAL A N 2
ATOM 3304 C CA . VAL A 1 81 ? -3.852 -4.522 4.716 1.00 0.00 81 VAL A CA 2
ATOM 3305 C C . VAL A 1 81 ? -3.791 -3.377 3.704 1.00 0.00 81 VAL A C 2
ATOM 3306 O O . VAL A 1 81 ? -4.488 -2.372 3.855 1.00 0.00 81 VAL A O 2
ATOM 3319 N N . LEU A 1 82 ? -2.981 -3.543 2.659 1.00 0.00 82 LEU A N 2
ATOM 3320 C CA . LEU A 1 82 ? -2.890 -2.541 1.604 1.00 0.00 82 LEU A CA 2
ATOM 3321 C C . LEU A 1 82 ? -4.234 -2.413 0.902 1.00 0.00 82 LEU A C 2
ATOM 3322 O O . LEU A 1 82 ? -4.677 -1.310 0.592 1.00 0.00 82 LEU A O 2
ATOM 3338 N N . HIS A 1 83 ? -4.885 -3.551 0.675 1.00 0.00 83 HIS A N 2
ATOM 3339 C CA . HIS A 1 83 ? -6.218 -3.571 0.091 1.00 0.00 83 HIS A CA 2
ATOM 3340 C C . HIS A 1 83 ? -7.179 -2.724 0.919 1.00 0.00 83 HIS A C 2
ATOM 3341 O O . HIS A 1 83 ? -7.854 -1.852 0.385 1.00 0.00 83 HIS A O 2
ATOM 3356 N N . GLU A 1 84 ? -7.226 -2.983 2.221 1.00 0.00 84 GLU A N 2
ATOM 3357 C CA . GLU A 1 84 ? -8.161 -2.298 3.107 1.00 0.00 84 GLU A CA 2
ATOM 3358 C C . GLU A 1 84 ? -7.855 -0.804 3.176 1.00 0.00 84 GLU A C 2
ATOM 3359 O O . GLU A 1 84 ? -8.753 0.032 3.059 1.00 0.00 84 GLU A O 2
ATOM 3371 N N . ALA A 1 85 ? -6.584 -0.474 3.350 1.00 0.00 85 ALA A N 2
ATOM 3372 C CA . ALA A 1 85 ? -6.175 0.914 3.496 1.00 0.00 85 ALA A CA 2
ATOM 3373 C C . ALA A 1 85 ? -6.396 1.700 2.203 1.00 0.00 85 ALA A C 2
ATOM 3374 O O . ALA A 1 85 ? -6.913 2.815 2.226 1.00 0.00 85 ALA A O 2
ATOM 3381 N N . MET A 1 86 ? -6.021 1.105 1.075 1.00 0.00 86 MET A N 2
ATOM 3382 C CA . MET A 1 86 ? -6.192 1.749 -0.226 1.00 0.00 86 MET A CA 2
ATOM 3383 C C . MET A 1 86 ? -7.668 1.792 -0.616 1.00 0.00 86 MET A C 2
ATOM 3384 O O . MET A 1 86 ? -8.105 2.680 -1.353 1.00 0.00 86 MET A O 2
ATOM 3398 N N . SER A 1 87 ? -8.430 0.842 -0.094 1.00 0.00 87 SER A N 2
ATOM 3399 C CA . SER A 1 87 ? -9.864 0.777 -0.329 1.00 0.00 87 SER A CA 2
ATOM 3400 C C . SER A 1 87 ? -10.543 2.069 0.128 1.00 0.00 87 SER A C 2
ATOM 3401 O O . SER A 1 87 ? -11.542 2.502 -0.452 1.00 0.00 87 SER A O 2
ATOM 3409 N N . GLN A 1 88 ? -9.971 2.700 1.150 1.00 0.00 88 GLN A N 2
ATOM 3410 C CA . GLN A 1 88 ? -10.515 3.939 1.680 1.00 0.00 88 GLN A CA 2
ATOM 3411 C C . GLN A 1 88 ? -10.446 5.046 0.636 1.00 0.00 88 GLN A C 2
ATOM 3412 O O . GLN A 1 88 ? -11.377 5.835 0.496 1.00 0.00 88 GLN A O 2
ATOM 3426 N N . ALA A 1 89 ? -9.346 5.084 -0.108 1.00 0.00 89 ALA A N 2
ATOM 3427 C CA . ALA A 1 89 ? -9.161 6.084 -1.151 1.00 0.00 89 ALA A CA 2
ATOM 3428 C C . ALA A 1 89 ? -10.128 5.840 -2.303 1.00 0.00 89 ALA A C 2
ATOM 3429 O O . ALA A 1 89 ? -10.625 6.781 -2.927 1.00 0.00 89 ALA A O 2
ATOM 3436 N N . ARG A 1 90 ? -10.406 4.568 -2.568 1.00 0.00 90 ARG A N 2
ATOM 3437 C CA . ARG A 1 90 ? -11.327 4.188 -3.629 1.00 0.00 90 ARG A CA 2
ATOM 3438 C C . ARG A 1 90 ? -12.736 4.665 -3.294 1.00 0.00 90 ARG A C 2
ATOM 3439 O O . ARG A 1 90 ? -13.390 5.323 -4.102 1.00 0.00 90 ARG A O 2
ATOM 3460 N N . GLU A 1 91 ? -13.178 4.368 -2.076 1.00 0.00 91 GLU A N 2
ATOM 3461 C CA . GLU A 1 91 ? -14.524 4.725 -1.640 1.00 0.00 91 GLU A CA 2
ATOM 3462 C C . GLU A 1 91 ? -14.609 6.198 -1.238 1.00 0.00 91 GLU A C 2
ATOM 3463 O O . GLU A 1 91 ? -15.619 6.649 -0.700 1.00 0.00 91 GLU A O 2
ATOM 3475 N N . SER A 1 92 ? -13.539 6.938 -1.496 1.00 0.00 92 SER A N 2
ATOM 3476 C CA . SER A 1 92 ? -13.528 8.375 -1.268 1.00 0.00 92 SER A CA 2
ATOM 3477 C C . SER A 1 92 ? -13.462 9.125 -2.596 1.00 0.00 92 SER A C 2
ATOM 3478 O O . SER A 1 92 ? -13.386 10.355 -2.627 1.00 0.00 92 SER A O 2
ATOM 3486 N N . GLY A 1 93 ? -13.486 8.371 -3.692 1.00 0.00 93 GLY A N 2
ATOM 3487 C CA . GLY A 1 93 ? -13.498 8.975 -5.012 1.00 0.00 93 GLY A CA 2
ATOM 3488 C C . GLY A 1 93 ? -12.125 9.427 -5.478 1.00 0.00 93 GLY A C 2
ATOM 3489 O O . GLY A 1 93 ? -12.008 10.170 -6.454 1.00 0.00 93 GLY A O 2
ATOM 3493 N N . LEU A 1 94 ? -11.083 8.986 -4.786 1.00 0.00 94 LEU A N 2
ATOM 3494 C CA . LEU A 1 94 ? -9.719 9.358 -5.146 1.00 0.00 94 LEU A CA 2
ATOM 3495 C C . LEU A 1 94 ? -9.137 8.333 -6.107 1.00 0.00 94 LEU A C 2
ATOM 3496 O O . LEU A 1 94 ? -8.272 8.643 -6.926 1.00 0.00 94 LEU A O 2
ATOM 3512 N N . LEU A 1 95 ? -9.628 7.109 -5.997 1.00 0.00 95 LEU A N 2
ATOM 3513 C CA . LEU A 1 95 ? -9.222 6.036 -6.881 1.00 0.00 95 LEU A CA 2
ATOM 3514 C C . LEU A 1 95 ? -10.460 5.326 -7.400 1.00 0.00 95 LEU A C 2
ATOM 3515 O O . LEU A 1 95 ? -11.273 4.835 -6.626 1.00 0.00 95 LEU A O 2
ATOM 3531 N N . LEU A 1 96 ? -10.604 5.292 -8.714 1.00 0.00 96 LEU A N 2
ATOM 3532 C CA . LEU A 1 96 ? -11.804 4.751 -9.340 1.00 0.00 96 LEU A CA 2
ATOM 3533 C C . LEU A 1 96 ? -11.777 3.228 -9.404 1.00 0.00 96 LEU A C 2
ATOM 3534 O O . LEU A 1 96 ? -12.787 2.597 -9.714 1.00 0.00 96 LEU A O 2
ATOM 3550 N N . GLN A 1 97 ? -10.634 2.640 -9.108 1.00 0.00 97 GLN A N 2
ATOM 3551 C CA . GLN A 1 97 ? -10.457 1.206 -9.280 1.00 0.00 97 GLN A CA 2
ATOM 3552 C C . GLN A 1 97 ? -9.826 0.569 -8.052 1.00 0.00 97 GLN A C 2
ATOM 3553 O O . GLN A 1 97 ? -9.383 1.261 -7.138 1.00 0.00 97 GLN A O 2
ATOM 3567 N N . ASN A 1 98 ? -9.802 -0.757 -8.041 1.00 0.00 98 ASN A N 2
ATOM 3568 C CA . ASN A 1 98 ? -9.131 -1.511 -6.993 1.00 0.00 98 ASN A CA 2
ATOM 3569 C C . ASN A 1 98 ? -8.043 -2.376 -7.620 1.00 0.00 98 ASN A C 2
ATOM 3570 O O . ASN A 1 98 ? -8.311 -3.475 -8.111 1.00 0.00 98 ASN A O 2
ATOM 3581 N N . PRO A 1 99 ? -6.800 -1.876 -7.637 1.00 0.00 99 PRO A N 2
ATOM 3582 C CA . PRO A 1 99 ? -5.683 -2.531 -8.311 1.00 0.00 99 PRO A CA 2
ATOM 3583 C C . PRO A 1 99 ? -5.023 -3.611 -7.458 1.00 0.00 99 PRO A C 2
ATOM 3584 O O . PRO A 1 99 ? -4.228 -4.403 -7.960 1.00 0.00 99 PRO A O 2
ATOM 3595 N N . THR A 1 100 ? -5.361 -3.640 -6.176 1.00 0.00 100 THR A N 2
ATOM 3596 C CA . THR A 1 100 ? -4.751 -4.571 -5.240 1.00 0.00 100 THR A CA 2
ATOM 3597 C C . THR A 1 100 ? -5.068 -6.021 -5.611 1.00 0.00 100 THR A C 2
ATOM 3598 O O . THR A 1 100 ? -4.221 -6.902 -5.494 1.00 0.00 100 THR A O 2
ATOM 3609 N N . GLU A 1 101 ? -6.287 -6.252 -6.077 1.00 0.00 101 GLU A N 2
ATOM 3610 C CA . GLU A 1 101 ? -6.726 -7.587 -6.474 1.00 0.00 101 GLU A CA 2
ATOM 3611 C C . GLU A 1 101 ? -6.119 -7.981 -7.810 1.00 0.00 101 GLU A C 2
ATOM 3612 O O . GLU A 1 101 ? -5.825 -9.153 -8.052 1.00 0.00 101 GLU A O 2
ATOM 3624 N N . ALA A 1 102 ? -5.929 -6.989 -8.666 1.00 0.00 102 ALA A N 2
ATOM 3625 C CA . ALA A 1 102 ? -5.290 -7.202 -9.955 1.00 0.00 102 ALA A CA 2
ATOM 3626 C C . ALA A 1 102 ? -3.814 -7.533 -9.763 1.00 0.00 102 ALA A C 2
ATOM 3627 O O . ALA A 1 102 ? -3.187 -8.162 -10.614 1.00 0.00 102 ALA A O 2
ATOM 3634 N N . ALA A 1 103 ? -3.266 -7.111 -8.631 1.00 0.00 103 ALA A N 2
ATOM 3635 C CA . ALA A 1 103 ? -1.897 -7.431 -8.280 1.00 0.00 103 ALA A CA 2
ATOM 3636 C C . ALA A 1 103 ? -1.852 -8.753 -7.530 1.00 0.00 103 ALA A C 2
ATOM 3637 O O . ALA A 1 103 ? -2.051 -8.801 -6.313 1.00 0.00 103 ALA A O 2
ATOM 3644 N N . LYS A 1 104 ? -1.631 -9.820 -8.277 1.00 0.00 104 LYS A N 2
ATOM 3645 C CA . LYS A 1 104 ? -1.590 -11.161 -7.717 1.00 0.00 104 LYS A CA 2
ATOM 3646 C C . LYS A 1 104 ? -0.323 -11.367 -6.895 1.00 0.00 104 LYS A C 2
ATOM 3647 O O . LYS A 1 104 ? 0.787 -11.146 -7.385 1.00 0.00 104 LYS A O 2
ATOM 3666 N N . PRO A 1 105 ? -0.484 -11.776 -5.626 1.00 0.00 105 PRO A N 2
ATOM 3667 C CA . PRO A 1 105 ? 0.640 -12.024 -4.716 1.00 0.00 105 PRO A CA 2
ATOM 3668 C C . PRO A 1 105 ? 1.383 -13.323 -5.048 1.00 0.00 105 PRO A C 2
ATOM 3669 O O . PRO A 1 105 ? 0.964 -14.070 -5.937 1.00 0.00 105 PRO A O 2
ATOM 3680 N N . PRO A 1 106 ? 2.509 -13.596 -4.353 1.00 0.00 106 PRO A N 2
ATOM 3681 C CA . PRO A 1 106 ? 3.282 -14.834 -4.536 1.00 0.00 106 PRO A CA 2
ATOM 3682 C C . PRO A 1 106 ? 2.429 -16.102 -4.434 1.00 0.00 106 PRO A C 2
ATOM 3683 O O . PRO A 1 106 ? 1.318 -16.084 -3.894 1.00 0.00 106 PRO A O 2
ATOM 3694 N N . ARG A 1 107 ? 2.971 -17.198 -4.946 1.00 0.00 107 ARG A N 2
ATOM 3695 C CA . ARG A 1 107 ? 2.255 -18.467 -5.006 1.00 0.00 107 ARG A CA 2
ATOM 3696 C C . ARG A 1 107 ? 2.001 -19.055 -3.619 1.00 0.00 107 ARG A C 2
ATOM 3697 O O . ARG A 1 107 ? 2.760 -18.829 -2.674 1.00 0.00 107 ARG A O 2
ATOM 3718 N N . HIS A 1 108 ? 0.913 -19.805 -3.521 1.00 0.00 108 HIS A N 2
ATOM 3719 C CA . HIS A 1 108 ? 0.475 -20.417 -2.274 1.00 0.00 108 HIS A CA 2
ATOM 3720 C C . HIS A 1 108 ? 0.937 -21.875 -2.219 1.00 0.00 108 HIS A C 2
ATOM 3721 O O . HIS A 1 108 ? 0.379 -22.732 -2.902 1.00 0.00 108 HIS A O 2
ATOM 3736 N N . PRO A 1 109 ? 1.973 -22.168 -1.411 1.00 0.00 109 PRO A N 2
ATOM 3737 C CA . PRO A 1 109 ? 2.600 -23.497 -1.358 1.00 0.00 109 PRO A CA 2
ATOM 3738 C C . PRO A 1 109 ? 1.720 -24.556 -0.690 1.00 0.00 109 PRO A C 2
ATOM 3739 O O . PRO A 1 109 ? 1.059 -25.343 -1.369 1.00 0.00 109 PRO A O 2
ATOM 3750 N N . LEU A 1 110 ? 1.712 -24.573 0.640 1.00 0.00 110 LEU A N 2
ATOM 3751 C CA . LEU A 1 110 ? 0.926 -25.551 1.384 1.00 0.00 110 LEU A CA 2
ATOM 3752 C C . LEU A 1 110 ? -0.536 -25.135 1.409 1.00 0.00 110 LEU A C 2
ATOM 3753 O O . LEU A 1 110 ? -0.845 -23.945 1.397 1.00 0.00 110 LEU A O 2
ATOM 3769 N N . GLU A 1 111 ? -1.430 -26.111 1.448 1.00 0.00 111 GLU A N 2
ATOM 3770 C CA . GLU A 1 111 ? -2.854 -25.833 1.374 1.00 0.00 111 GLU A CA 2
ATOM 3771 C C . GLU A 1 111 ? -3.638 -26.792 2.269 1.00 0.00 111 GLU A C 2
ATOM 3772 O O . GLU A 1 111 ? -3.062 -27.704 2.863 1.00 0.00 111 GLU A O 2
ATOM 3784 N N . HIS A 1 112 ? -4.947 -26.553 2.357 1.00 0.00 112 HIS A N 2
ATOM 3785 C CA . HIS A 1 112 ? -5.893 -27.415 3.064 1.00 0.00 112 HIS A CA 2
ATOM 3786 C C . HIS A 1 112 ? -5.786 -27.235 4.575 1.00 0.00 112 HIS A C 2
ATOM 3787 O O . HIS A 1 112 ? -6.766 -26.884 5.230 1.00 0.00 112 HIS A O 2
ATOM 3802 N N . HIS A 1 113 ? -4.603 -27.471 5.123 1.00 0.00 113 HIS A N 2
ATOM 3803 C CA . HIS A 1 113 ? -4.394 -27.320 6.552 1.00 0.00 113 HIS A CA 2
ATOM 3804 C C . HIS A 1 113 ? -3.929 -25.906 6.861 1.00 0.00 113 HIS A C 2
ATOM 3805 O O . HIS A 1 113 ? -2.820 -25.510 6.498 1.00 0.00 113 HIS A O 2
ATOM 3820 N N . HIS A 1 114 ? -4.784 -25.150 7.529 1.00 0.00 114 HIS A N 2
ATOM 3821 C CA . HIS A 1 114 ? -4.471 -23.777 7.895 1.00 0.00 114 HIS A CA 2
ATOM 3822 C C . HIS A 1 114 ? -3.452 -23.761 9.021 1.00 0.00 114 HIS A C 2
ATOM 3823 O O . HIS A 1 114 ? -3.326 -24.736 9.768 1.00 0.00 114 HIS A O 2
ATOM 3838 N N . HIS A 1 115 ? -2.724 -22.665 9.148 1.00 0.00 115 HIS A N 2
ATOM 3839 C CA . HIS A 1 115 ? -1.737 -22.547 10.202 1.00 0.00 115 HIS A CA 2
ATOM 3840 C C . HIS A 1 115 ? -2.195 -21.548 11.251 1.00 0.00 115 HIS A C 2
ATOM 3841 O O . HIS A 1 115 ? -2.020 -20.336 11.094 1.00 0.00 115 HIS A O 2
ATOM 3856 N N . HIS A 1 116 ? -2.814 -22.061 12.304 1.00 0.00 116 HIS A N 2
ATOM 3857 C CA . HIS A 1 116 ? -3.228 -21.239 13.430 1.00 0.00 116 HIS A CA 2
ATOM 3858 C C . HIS A 1 116 ? -2.005 -20.901 14.276 1.00 0.00 116 HIS A C 2
ATOM 3859 O O . HIS A 1 116 ? -2.008 -19.948 15.058 1.00 0.00 116 HIS A O 2
ATOM 3874 N N . HIS A 1 117 ? -0.963 -21.699 14.106 1.00 0.00 117 HIS A N 2
ATOM 3875 C CA . HIS A 1 117 ? 0.301 -21.477 14.781 1.00 0.00 117 HIS A CA 2
ATOM 3876 C C . HIS A 1 117 ? 1.438 -21.934 13.874 1.00 0.00 117 HIS A C 2
ATOM 3877 O O . HIS A 1 117 ? 1.951 -23.052 14.074 1.00 0.00 117 HIS A O 2
ATOM 3893 N N . MET A 1 1 ? 3.652 11.200 -20.635 1.00 0.00 1 MET A N 3
ATOM 3894 C CA . MET A 1 1 ? 3.431 11.731 -19.274 1.00 0.00 1 MET A CA 3
ATOM 3895 C C . MET A 1 1 ? 4.602 11.375 -18.371 1.00 0.00 1 MET A C 3
ATOM 3896 O O . MET A 1 1 ? 5.194 10.303 -18.502 1.00 0.00 1 MET A O 3
ATOM 3912 N N . ILE A 1 2 ? 4.941 12.283 -17.467 1.00 0.00 2 ILE A N 3
ATOM 3913 C CA . ILE A 1 2 ? 5.982 12.038 -16.480 1.00 0.00 2 ILE A CA 3
ATOM 3914 C C . ILE A 1 2 ? 5.351 11.952 -15.099 1.00 0.00 2 ILE A C 3
ATOM 3915 O O . ILE A 1 2 ? 5.430 10.927 -14.420 1.00 0.00 2 ILE A O 3
ATOM 3931 N N . GLU A 1 3 ? 4.712 13.039 -14.703 1.00 0.00 3 GLU A N 3
ATOM 3932 C CA . GLU A 1 3 ? 3.975 13.092 -13.455 1.00 0.00 3 GLU A CA 3
ATOM 3933 C C . GLU A 1 3 ? 2.497 13.301 -13.748 1.00 0.00 3 GLU A C 3
ATOM 3934 O O . GLU A 1 3 ? 2.074 14.413 -14.060 1.00 0.00 3 GLU A O 3
ATOM 3946 N N . PRO A 1 4 ? 1.697 12.224 -13.682 1.00 0.00 4 PRO A N 3
ATOM 3947 C CA . PRO A 1 4 ? 0.267 12.274 -14.007 1.00 0.00 4 PRO A CA 3
ATOM 3948 C C . PRO A 1 4 ? -0.516 13.206 -13.087 1.00 0.00 4 PRO A C 3
ATOM 3949 O O . PRO A 1 4 ? -1.477 13.853 -13.512 1.00 0.00 4 PRO A O 3
ATOM 3960 N N . SER A 1 5 ? -0.108 13.266 -11.824 1.00 0.00 5 SER A N 3
ATOM 3961 C CA . SER A 1 5 ? -0.781 14.093 -10.830 1.00 0.00 5 SER A CA 3
ATOM 3962 C C . SER A 1 5 ? 0.153 14.373 -9.657 1.00 0.00 5 SER A C 3
ATOM 3963 O O . SER A 1 5 ? 1.239 13.794 -9.571 1.00 0.00 5 SER A O 3
ATOM 3971 N N . LYS A 1 6 ? -0.268 15.258 -8.761 1.00 0.00 6 LYS A N 3
ATOM 3972 C CA . LYS A 1 6 ? 0.513 15.575 -7.572 1.00 0.00 6 LYS A CA 3
ATOM 3973 C C . LYS A 1 6 ? -0.007 14.817 -6.361 1.00 0.00 6 LYS A C 3
ATOM 3974 O O . LYS A 1 6 ? 0.645 14.771 -5.318 1.00 0.00 6 LYS A O 3
ATOM 3993 N N . ILE A 1 7 ? -1.198 14.247 -6.493 1.00 0.00 7 ILE A N 3
ATOM 3994 C CA . ILE A 1 7 ? -1.773 13.434 -5.433 1.00 0.00 7 ILE A CA 3
ATOM 3995 C C . ILE A 1 7 ? -0.982 12.142 -5.251 1.00 0.00 7 ILE A C 3
ATOM 3996 O O . ILE A 1 7 ? -1.283 11.116 -5.859 1.00 0.00 7 ILE A O 3
ATOM 4012 N N . THR A 1 8 ? 0.064 12.215 -4.447 1.00 0.00 8 THR A N 3
ATOM 4013 C CA . THR A 1 8 ? 0.913 11.069 -4.181 1.00 0.00 8 THR A CA 3
ATOM 4014 C C . THR A 1 8 ? 0.330 10.202 -3.073 1.00 0.00 8 THR A C 3
ATOM 4015 O O . THR A 1 8 ? -0.564 10.635 -2.335 1.00 0.00 8 THR A O 3
ATOM 4026 N N . VAL A 1 9 ? 0.838 8.980 -2.962 1.00 0.00 9 VAL A N 3
ATOM 4027 C CA . VAL A 1 9 ? 0.413 8.067 -1.912 1.00 0.00 9 VAL A CA 3
ATOM 4028 C C . VAL A 1 9 ? 0.731 8.649 -0.539 1.00 0.00 9 VAL A C 3
ATOM 4029 O O . VAL A 1 9 ? -0.131 8.691 0.335 1.00 0.00 9 VAL A O 3
ATOM 4042 N N . GLU A 1 10 ? 1.960 9.131 -0.371 1.00 0.00 10 GLU A N 3
ATOM 4043 C CA . GLU A 1 10 ? 2.411 9.659 0.913 1.00 0.00 10 GLU A CA 3
ATOM 4044 C C . GLU A 1 10 ? 1.554 10.845 1.361 1.00 0.00 10 GLU A C 3
ATOM 4045 O O . GLU A 1 10 ? 1.277 11.008 2.548 1.00 0.00 10 GLU A O 3
ATOM 4057 N N . GLN A 1 11 ? 1.123 11.663 0.406 1.00 0.00 11 GLN A N 3
ATOM 4058 C CA . GLN A 1 11 ? 0.329 12.844 0.716 1.00 0.00 11 GLN A CA 3
ATOM 4059 C C . GLN A 1 11 ? -1.045 12.443 1.248 1.00 0.00 11 GLN A C 3
ATOM 4060 O O . GLN A 1 11 ? -1.517 12.982 2.248 1.00 0.00 11 GLN A O 3
ATOM 4074 N N . TRP A 1 12 ? -1.676 11.483 0.582 1.00 0.00 12 TRP A N 3
ATOM 4075 C CA . TRP A 1 12 ? -2.983 10.996 1.004 1.00 0.00 12 TRP A CA 3
ATOM 4076 C C . TRP A 1 12 ? -2.862 10.178 2.286 1.00 0.00 12 TRP A C 3
ATOM 4077 O O . TRP A 1 12 ? -3.618 10.387 3.236 1.00 0.00 12 TRP A O 3
ATOM 4098 N N . LEU A 1 13 ? -1.894 9.268 2.302 1.00 0.00 13 LEU A N 3
ATOM 4099 C CA . LEU A 1 13 ? -1.717 8.326 3.403 1.00 0.00 13 LEU A CA 3
ATOM 4100 C C . LEU A 1 13 ? -1.467 9.061 4.718 1.00 0.00 13 LEU A C 3
ATOM 4101 O O . LEU A 1 13 ? -2.157 8.817 5.711 1.00 0.00 13 LEU A O 3
ATOM 4117 N N . ASN A 1 14 ? -0.494 9.967 4.717 1.00 0.00 14 ASN A N 3
ATOM 4118 C CA . ASN A 1 14 ? -0.130 10.696 5.929 1.00 0.00 14 ASN A CA 3
ATOM 4119 C C . ASN A 1 14 ? -1.307 11.517 6.444 1.00 0.00 14 ASN A C 3
ATOM 4120 O O . ASN A 1 14 ? -1.592 11.522 7.644 1.00 0.00 14 ASN A O 3
ATOM 4131 N N . ARG A 1 15 ? -2.006 12.190 5.535 1.00 0.00 15 ARG A N 3
ATOM 4132 C CA . ARG A 1 15 ? -3.145 13.021 5.912 1.00 0.00 15 ARG A CA 3
ATOM 4133 C C . ARG A 1 15 ? -4.267 12.163 6.497 1.00 0.00 15 ARG A C 3
ATOM 4134 O O . ARG A 1 15 ? -4.865 12.519 7.514 1.00 0.00 15 ARG A O 3
ATOM 4155 N N . TRP A 1 16 ? -4.530 11.026 5.854 1.00 0.00 16 TRP A N 3
ATOM 4156 C CA . TRP A 1 16 ? -5.556 10.097 6.315 1.00 0.00 16 TRP A CA 3
ATOM 4157 C C . TRP A 1 16 ? -5.247 9.642 7.734 1.00 0.00 16 TRP A C 3
ATOM 4158 O O . TRP A 1 16 ? -6.102 9.697 8.616 1.00 0.00 16 TRP A O 3
ATOM 4179 N N . LEU A 1 17 ? -4.007 9.217 7.948 1.00 0.00 17 LEU A N 3
ATOM 4180 C CA . LEU A 1 17 ? -3.567 8.752 9.257 1.00 0.00 17 LEU A CA 3
ATOM 4181 C C . LEU A 1 17 ? -3.653 9.862 10.294 1.00 0.00 17 LEU A C 3
ATOM 4182 O O . LEU A 1 17 ? -3.894 9.601 11.468 1.00 0.00 17 LEU A O 3
ATOM 4198 N N . THR A 1 18 ? -3.456 11.099 9.860 1.00 0.00 18 THR A N 3
ATOM 4199 C CA . THR A 1 18 ? -3.515 12.240 10.763 1.00 0.00 18 THR A CA 3
ATOM 4200 C C . THR A 1 18 ? -4.932 12.444 11.304 1.00 0.00 18 THR A C 3
ATOM 4201 O O . THR A 1 18 ? -5.128 12.578 12.515 1.00 0.00 18 THR A O 3
ATOM 4212 N N . ASP A 1 19 ? -5.918 12.444 10.413 1.00 0.00 19 ASP A N 3
ATOM 4213 C CA . ASP A 1 19 ? -7.303 12.681 10.817 1.00 0.00 19 ASP A CA 3
ATOM 4214 C C . ASP A 1 19 ? -7.911 11.435 11.449 1.00 0.00 19 ASP A C 3
ATOM 4215 O O . ASP A 1 19 ? -8.537 11.503 12.508 1.00 0.00 19 ASP A O 3
ATOM 4224 N N . TYR A 1 20 ? -7.704 10.294 10.808 1.00 0.00 20 TYR A N 3
ATOM 4225 C CA . TYR A 1 20 ? -8.289 9.037 11.262 1.00 0.00 20 TYR A CA 3
ATOM 4226 C C . TYR A 1 20 ? -7.461 8.396 12.372 1.00 0.00 20 TYR A C 3
ATOM 4227 O O . TYR A 1 20 ? -7.734 7.268 12.774 1.00 0.00 20 TYR A O 3
ATOM 4245 N N . ALA A 1 21 ? -6.440 9.112 12.843 1.00 0.00 21 ALA A N 3
ATOM 4246 C CA . ALA A 1 21 ? -5.642 8.662 13.981 1.00 0.00 21 ALA A CA 3
ATOM 4247 C C . ALA A 1 21 ? -6.533 8.335 15.167 1.00 0.00 21 ALA A C 3
ATOM 4248 O O . ALA A 1 21 ? -6.497 7.220 15.680 1.00 0.00 21 ALA A O 3
ATOM 4255 N N . LYS A 1 22 ? -7.336 9.324 15.573 1.00 0.00 22 LYS A N 3
ATOM 4256 C CA . LYS A 1 22 ? -8.255 9.184 16.701 1.00 0.00 22 LYS A CA 3
ATOM 4257 C C . LYS A 1 22 ? -7.496 8.760 17.956 1.00 0.00 22 LYS A C 3
ATOM 4258 O O . LYS A 1 22 ? -7.294 7.571 18.174 1.00 0.00 22 LYS A O 3
ATOM 4277 N N . PRO A 1 23 ? -7.064 9.737 18.784 1.00 0.00 23 PRO A N 3
ATOM 4278 C CA . PRO A 1 23 ? -6.253 9.490 19.984 1.00 0.00 23 PRO A CA 3
ATOM 4279 C C . PRO A 1 23 ? -6.604 8.176 20.677 1.00 0.00 23 PRO A C 3
ATOM 4280 O O . PRO A 1 23 ? -5.782 7.255 20.704 1.00 0.00 23 PRO A O 3
ATOM 4291 N N . HIS A 1 24 ? -7.824 8.098 21.219 1.00 0.00 24 HIS A N 3
ATOM 4292 C CA . HIS A 1 24 ? -8.395 6.837 21.704 1.00 0.00 24 HIS A CA 3
ATOM 4293 C C . HIS A 1 24 ? -7.648 6.276 22.921 1.00 0.00 24 HIS A C 3
ATOM 4294 O O . HIS A 1 24 ? -6.430 6.396 23.049 1.00 0.00 24 HIS A O 3
ATOM 4309 N N . LEU A 1 25 ? -8.399 5.682 23.830 1.00 0.00 25 LEU A N 3
ATOM 4310 C CA . LEU A 1 25 ? -7.812 5.019 24.978 1.00 0.00 25 LEU A CA 3
ATOM 4311 C C . LEU A 1 25 ? -7.708 3.521 24.720 1.00 0.00 25 LEU A C 3
ATOM 4312 O O . LEU A 1 25 ? -8.659 2.911 24.234 1.00 0.00 25 LEU A O 3
ATOM 4328 N N . ARG A 1 26 ? -6.541 2.956 25.037 1.00 0.00 26 ARG A N 3
ATOM 4329 C CA . ARG A 1 26 ? -6.280 1.514 24.916 1.00 0.00 26 ARG A CA 3
ATOM 4330 C C . ARG A 1 26 ? -6.047 1.099 23.463 1.00 0.00 26 ARG A C 3
ATOM 4331 O O . ARG A 1 26 ? -6.163 1.910 22.542 1.00 0.00 26 ARG A O 3
ATOM 4352 N N . GLN A 1 27 ? -5.707 -0.180 23.295 1.00 0.00 27 GLN A N 3
ATOM 4353 C CA . GLN A 1 27 ? -5.568 -0.820 21.984 1.00 0.00 27 GLN A CA 3
ATOM 4354 C C . GLN A 1 27 ? -4.345 -0.329 21.218 1.00 0.00 27 GLN A C 3
ATOM 4355 O O . GLN A 1 27 ? -4.389 0.679 20.512 1.00 0.00 27 GLN A O 3
ATOM 4369 N N . SER A 1 28 ? -3.250 -1.059 21.365 1.00 0.00 28 SER A N 3
ATOM 4370 C CA . SER A 1 28 ? -2.036 -0.793 20.608 1.00 0.00 28 SER A CA 3
ATOM 4371 C C . SER A 1 28 ? -1.983 -1.686 19.369 1.00 0.00 28 SER A C 3
ATOM 4372 O O . SER A 1 28 ? -1.154 -1.497 18.481 1.00 0.00 28 SER A O 3
ATOM 4380 N N . THR A 1 29 ? -2.898 -2.652 19.318 1.00 0.00 29 THR A N 3
ATOM 4381 C CA . THR A 1 29 ? -2.977 -3.600 18.211 1.00 0.00 29 THR A CA 3
ATOM 4382 C C . THR A 1 29 ? -3.193 -2.887 16.872 1.00 0.00 29 THR A C 3
ATOM 4383 O O . THR A 1 29 ? -2.681 -3.315 15.838 1.00 0.00 29 THR A O 3
ATOM 4394 N N . TRP A 1 30 ? -3.928 -1.781 16.910 1.00 0.00 30 TRP A N 3
ATOM 4395 C CA . TRP A 1 30 ? -4.262 -1.034 15.700 1.00 0.00 30 TRP A CA 3
ATOM 4396 C C . TRP A 1 30 ? -3.017 -0.380 15.100 1.00 0.00 30 TRP A C 3
ATOM 4397 O O . TRP A 1 30 ? -2.930 -0.176 13.889 1.00 0.00 30 TRP A O 3
ATOM 4418 N N . GLU A 1 31 ? -2.038 -0.088 15.948 1.00 0.00 31 GLU A N 3
ATOM 4419 C CA . GLU A 1 31 ? -0.821 0.590 15.511 1.00 0.00 31 GLU A CA 3
ATOM 4420 C C . GLU A 1 31 ? 0.029 -0.321 14.630 1.00 0.00 31 GLU A C 3
ATOM 4421 O O . GLU A 1 31 ? 0.965 0.130 13.963 1.00 0.00 31 GLU A O 3
ATOM 4433 N N . SER A 1 32 ? -0.307 -1.605 14.623 1.00 0.00 32 SER A N 3
ATOM 4434 C CA . SER A 1 32 ? 0.355 -2.561 13.752 1.00 0.00 32 SER A CA 3
ATOM 4435 C C . SER A 1 32 ? 0.031 -2.247 12.292 1.00 0.00 32 SER A C 3
ATOM 4436 O O . SER A 1 32 ? 0.881 -2.384 11.411 1.00 0.00 32 SER A O 3
ATOM 4444 N N . TYR A 1 33 ? -1.202 -1.801 12.051 1.00 0.00 33 TYR A N 3
ATOM 4445 C CA . TYR A 1 33 ? -1.636 -1.414 10.713 1.00 0.00 33 TYR A CA 3
ATOM 4446 C C . TYR A 1 33 ? -0.834 -0.216 10.230 1.00 0.00 33 TYR A C 3
ATOM 4447 O O . TYR A 1 33 ? -0.315 -0.209 9.114 1.00 0.00 33 TYR A O 3
ATOM 4465 N N . GLU A 1 34 ? -0.723 0.781 11.100 1.00 0.00 34 GLU A N 3
ATOM 4466 C CA . GLU A 1 34 ? 0.016 2.003 10.798 1.00 0.00 34 GLU A CA 3
ATOM 4467 C C . GLU A 1 34 ? 1.458 1.669 10.426 1.00 0.00 34 GLU A C 3
ATOM 4468 O O . GLU A 1 34 ? 1.999 2.198 9.456 1.00 0.00 34 GLU A O 3
ATOM 4480 N N . THR A 1 35 ? 2.055 0.750 11.175 1.00 0.00 35 THR A N 3
ATOM 4481 C CA . THR A 1 35 ? 3.453 0.402 10.983 1.00 0.00 35 THR A CA 3
ATOM 4482 C C . THR A 1 35 ? 3.683 -0.404 9.700 1.00 0.00 35 THR A C 3
ATOM 4483 O O . THR A 1 35 ? 4.586 -0.084 8.934 1.00 0.00 35 THR A O 3
ATOM 4494 N N . VAL A 1 36 ? 2.875 -1.440 9.450 1.00 0.00 36 VAL A N 3
ATOM 4495 C CA . VAL A 1 36 ? 3.098 -2.279 8.269 1.00 0.00 36 VAL A CA 3
ATOM 4496 C C . VAL A 1 36 ? 2.862 -1.497 6.983 1.00 0.00 36 VAL A C 3
ATOM 4497 O O . VAL A 1 36 ? 3.608 -1.653 6.015 1.00 0.00 36 VAL A O 3
ATOM 4510 N N . LEU A 1 37 ? 1.835 -0.650 6.976 1.00 0.00 37 LEU A N 3
ATOM 4511 C CA . LEU A 1 37 ? 1.569 0.213 5.833 1.00 0.00 37 LEU A CA 3
ATOM 4512 C C . LEU A 1 37 ? 2.757 1.127 5.598 1.00 0.00 37 LEU A C 3
ATOM 4513 O O . LEU A 1 37 ? 3.333 1.151 4.507 1.00 0.00 37 LEU A O 3
ATOM 4529 N N . ARG A 1 38 ? 3.127 1.847 6.649 1.00 0.00 38 ARG A N 3
ATOM 4530 C CA . ARG A 1 38 ? 4.304 2.705 6.652 1.00 0.00 38 ARG A CA 3
ATOM 4531 C C . ARG A 1 38 ? 5.518 1.973 6.099 1.00 0.00 38 ARG A C 3
ATOM 4532 O O . ARG A 1 38 ? 6.136 2.407 5.125 1.00 0.00 38 ARG A O 3
ATOM 4553 N N . LEU A 1 39 ? 5.807 0.835 6.706 1.00 0.00 39 LEU A N 3
ATOM 4554 C CA . LEU A 1 39 ? 7.032 0.101 6.460 1.00 0.00 39 LEU A CA 3
ATOM 4555 C C . LEU A 1 39 ? 7.156 -0.352 5.010 1.00 0.00 39 LEU A C 3
ATOM 4556 O O . LEU A 1 39 ? 8.251 -0.364 4.449 1.00 0.00 39 LEU A O 3
ATOM 4572 N N . HIS A 1 40 ? 6.042 -0.723 4.394 1.00 0.00 40 HIS A N 3
ATOM 4573 C CA . HIS A 1 40 ? 6.113 -1.381 3.099 1.00 0.00 40 HIS A CA 3
ATOM 4574 C C . HIS A 1 40 ? 5.878 -0.432 1.924 1.00 0.00 40 HIS A C 3
ATOM 4575 O O . HIS A 1 40 ? 6.544 -0.559 0.901 1.00 0.00 40 HIS A O 3
ATOM 4590 N N . VAL A 1 41 ? 4.931 0.492 2.040 1.00 0.00 41 VAL A N 3
ATOM 4591 C CA . VAL A 1 41 ? 4.516 1.256 0.865 1.00 0.00 41 VAL A CA 3
ATOM 4592 C C . VAL A 1 41 ? 5.098 2.669 0.819 1.00 0.00 41 VAL A C 3
ATOM 4593 O O . VAL A 1 41 ? 5.333 3.196 -0.265 1.00 0.00 41 VAL A O 3
ATOM 4606 N N . ILE A 1 42 ? 5.350 3.279 1.973 1.00 0.00 42 ILE A N 3
ATOM 4607 C CA . ILE A 1 42 ? 5.820 4.665 1.994 1.00 0.00 42 ILE A CA 3
ATOM 4608 C C . ILE A 1 42 ? 7.175 4.824 1.286 1.00 0.00 42 ILE A C 3
ATOM 4609 O O . ILE A 1 42 ? 7.284 5.614 0.350 1.00 0.00 42 ILE A O 3
ATOM 4625 N N . PRO A 1 43 ? 8.220 4.069 1.689 1.00 0.00 43 PRO A N 3
ATOM 4626 C CA . PRO A 1 43 ? 9.545 4.179 1.062 1.00 0.00 43 PRO A CA 3
ATOM 4627 C C . PRO A 1 43 ? 9.585 3.614 -0.361 1.00 0.00 43 PRO A C 3
ATOM 4628 O O . PRO A 1 43 ? 10.557 3.818 -1.092 1.00 0.00 43 PRO A O 3
ATOM 4639 N N . THR A 1 44 ? 8.533 2.909 -0.761 1.00 0.00 44 THR A N 3
ATOM 4640 C CA . THR A 1 44 ? 8.504 2.279 -2.074 1.00 0.00 44 THR A CA 3
ATOM 4641 C C . THR A 1 44 ? 7.666 3.079 -3.067 1.00 0.00 44 THR A C 3
ATOM 4642 O O . THR A 1 44 ? 8.193 3.653 -4.021 1.00 0.00 44 THR A O 3
ATOM 4653 N N . LEU A 1 45 ? 6.367 3.138 -2.821 1.00 0.00 45 LEU A N 3
ATOM 4654 C CA . LEU A 1 45 ? 5.433 3.711 -3.777 1.00 0.00 45 LEU A CA 3
ATOM 4655 C C . LEU A 1 45 ? 4.833 5.009 -3.244 1.00 0.00 45 LEU A C 3
ATOM 4656 O O . LEU A 1 45 ? 3.961 5.602 -3.874 1.00 0.00 45 LEU A O 3
ATOM 4672 N N . GLY A 1 46 ? 5.316 5.448 -2.086 1.00 0.00 46 GLY A N 3
ATOM 4673 C CA . GLY A 1 46 ? 4.774 6.633 -1.443 1.00 0.00 46 GLY A CA 3
ATOM 4674 C C . GLY A 1 46 ? 4.936 7.890 -2.276 1.00 0.00 46 GLY A C 3
ATOM 4675 O O . GLY A 1 46 ? 4.041 8.736 -2.311 1.00 0.00 46 GLY A O 3
ATOM 4679 N N . SER A 1 47 ? 6.065 8.000 -2.964 1.00 0.00 47 SER A N 3
ATOM 4680 C CA . SER A 1 47 ? 6.357 9.178 -3.772 1.00 0.00 47 SER A CA 3
ATOM 4681 C C . SER A 1 47 ? 5.624 9.107 -5.115 1.00 0.00 47 SER A C 3
ATOM 4682 O O . SER A 1 47 ? 5.719 10.016 -5.943 1.00 0.00 47 SER A O 3
ATOM 4690 N N . ILE A 1 48 ? 4.883 8.028 -5.317 1.00 0.00 48 ILE A N 3
ATOM 4691 C CA . ILE A 1 48 ? 4.160 7.811 -6.558 1.00 0.00 48 ILE A CA 3
ATOM 4692 C C . ILE A 1 48 ? 2.735 8.351 -6.454 1.00 0.00 48 ILE A C 3
ATOM 4693 O O . ILE A 1 48 ? 2.060 8.156 -5.442 1.00 0.00 48 ILE A O 3
ATOM 4709 N N . PRO A 1 49 ? 2.276 9.077 -7.488 1.00 0.00 49 PRO A N 3
ATOM 4710 C CA . PRO A 1 49 ? 0.904 9.583 -7.552 1.00 0.00 49 PRO A CA 3
ATOM 4711 C C . PRO A 1 49 ? -0.123 8.454 -7.597 1.00 0.00 49 PRO A C 3
ATOM 4712 O O . PRO A 1 49 ? 0.101 7.421 -8.232 1.00 0.00 49 PRO A O 3
ATOM 4723 N N . LEU A 1 50 ? -1.256 8.677 -6.942 1.00 0.00 50 LEU A N 3
ATOM 4724 C CA . LEU A 1 50 ? -2.322 7.684 -6.844 1.00 0.00 50 LEU A CA 3
ATOM 4725 C C . LEU A 1 50 ? -2.812 7.236 -8.221 1.00 0.00 50 LEU A C 3
ATOM 4726 O O . LEU A 1 50 ? -3.284 6.115 -8.383 1.00 0.00 50 LEU A O 3
ATOM 4742 N N . LYS A 1 51 ? -2.694 8.117 -9.208 1.00 0.00 51 LYS A N 3
ATOM 4743 C CA . LYS A 1 51 ? -3.156 7.819 -10.563 1.00 0.00 51 LYS A CA 3
ATOM 4744 C C . LYS A 1 51 ? -2.195 6.888 -11.304 1.00 0.00 51 LYS A C 3
ATOM 4745 O O . LYS A 1 51 ? -2.560 6.296 -12.318 1.00 0.00 51 LYS A O 3
ATOM 4764 N N . LYS A 1 52 ? -0.972 6.763 -10.802 1.00 0.00 52 LYS A N 3
ATOM 4765 C CA . LYS A 1 52 ? 0.032 5.922 -11.445 1.00 0.00 52 LYS A CA 3
ATOM 4766 C C . LYS A 1 52 ? 0.199 4.616 -10.670 1.00 0.00 52 LYS A C 3
ATOM 4767 O O . LYS A 1 52 ? 0.930 3.715 -11.085 1.00 0.00 52 LYS A O 3
ATOM 4786 N N . LEU A 1 53 ? -0.503 4.512 -9.551 1.00 0.00 53 LEU A N 3
ATOM 4787 C CA . LEU A 1 53 ? -0.426 3.331 -8.710 1.00 0.00 53 LEU A CA 3
ATOM 4788 C C . LEU A 1 53 ? -1.188 2.178 -9.370 1.00 0.00 53 LEU A C 3
ATOM 4789 O O . LEU A 1 53 ? -2.417 2.139 -9.352 1.00 0.00 53 LEU A O 3
ATOM 4805 N N . GLN A 1 54 ? -0.446 1.261 -9.980 1.00 0.00 54 GLN A N 3
ATOM 4806 C CA . GLN A 1 54 ? -1.045 0.132 -10.681 1.00 0.00 54 GLN A CA 3
ATOM 4807 C C . GLN A 1 54 ? -0.962 -1.128 -9.830 1.00 0.00 54 GLN A C 3
ATOM 4808 O O . GLN A 1 54 ? -0.158 -1.204 -8.899 1.00 0.00 54 GLN A O 3
ATOM 4822 N N . PRO A 1 55 ? -1.789 -2.140 -10.141 1.00 0.00 55 PRO A N 3
ATOM 4823 C CA . PRO A 1 55 ? -1.702 -3.452 -9.495 1.00 0.00 55 PRO A CA 3
ATOM 4824 C C . PRO A 1 55 ? -0.346 -4.105 -9.743 1.00 0.00 55 PRO A C 3
ATOM 4825 O O . PRO A 1 55 ? 0.153 -4.865 -8.915 1.00 0.00 55 PRO A O 3
ATOM 4836 N N . ALA A 1 56 ? 0.245 -3.785 -10.891 1.00 0.00 56 ALA A N 3
ATOM 4837 C CA . ALA A 1 56 ? 1.543 -4.327 -11.272 1.00 0.00 56 ALA A CA 3
ATOM 4838 C C . ALA A 1 56 ? 2.646 -3.812 -10.354 1.00 0.00 56 ALA A C 3
ATOM 4839 O O . ALA A 1 56 ? 3.554 -4.558 -9.983 1.00 0.00 56 ALA A O 3
ATOM 4846 N N . ASP A 1 57 ? 2.563 -2.536 -9.987 1.00 0.00 57 ASP A N 3
ATOM 4847 C CA . ASP A 1 57 ? 3.544 -1.931 -9.087 1.00 0.00 57 ASP A CA 3
ATOM 4848 C C . ASP A 1 57 ? 3.445 -2.562 -7.704 1.00 0.00 57 ASP A C 3
ATOM 4849 O O . ASP A 1 57 ? 4.457 -2.836 -7.057 1.00 0.00 57 ASP A O 3
ATOM 4858 N N . ILE A 1 58 ? 2.214 -2.804 -7.267 1.00 0.00 58 ILE A N 3
ATOM 4859 C CA . ILE A 1 58 ? 1.961 -3.442 -5.980 1.00 0.00 58 ILE A CA 3
ATOM 4860 C C . ILE A 1 58 ? 2.451 -4.890 -5.983 1.00 0.00 58 ILE A C 3
ATOM 4861 O O . ILE A 1 58 ? 3.059 -5.357 -5.016 1.00 0.00 58 ILE A O 3
ATOM 4877 N N . GLN A 1 59 ? 2.184 -5.593 -7.076 1.00 0.00 59 GLN A N 3
ATOM 4878 C CA . GLN A 1 59 ? 2.605 -6.980 -7.221 1.00 0.00 59 GLN A CA 3
ATOM 4879 C C . GLN A 1 59 ? 4.131 -7.067 -7.204 1.00 0.00 59 GLN A C 3
ATOM 4880 O O . GLN A 1 59 ? 4.707 -7.990 -6.626 1.00 0.00 59 GLN A O 3
ATOM 4894 N N . ARG A 1 60 ? 4.777 -6.084 -7.822 1.00 0.00 60 ARG A N 3
ATOM 4895 C CA . ARG A 1 60 ? 6.232 -6.015 -7.845 1.00 0.00 60 ARG A CA 3
ATOM 4896 C C . ARG A 1 60 ? 6.775 -5.840 -6.431 1.00 0.00 60 ARG A C 3
ATOM 4897 O O . ARG A 1 60 ? 7.763 -6.472 -6.061 1.00 0.00 60 ARG A O 3
ATOM 4918 N N . LEU A 1 61 ? 6.110 -4.980 -5.658 1.00 0.00 61 LEU A N 3
ATOM 4919 C CA . LEU A 1 61 ? 6.458 -4.745 -4.258 1.00 0.00 61 LEU A CA 3
ATOM 4920 C C . LEU A 1 61 ? 6.631 -6.074 -3.537 1.00 0.00 61 LEU A C 3
ATOM 4921 O O . LEU A 1 61 ? 7.704 -6.375 -3.001 1.00 0.00 61 LEU A O 3
ATOM 4937 N N . TYR A 1 62 ? 5.563 -6.864 -3.539 1.00 0.00 62 TYR A N 3
ATOM 4938 C CA . TYR A 1 62 ? 5.568 -8.163 -2.882 1.00 0.00 62 TYR A CA 3
ATOM 4939 C C . TYR A 1 62 ? 6.673 -9.044 -3.445 1.00 0.00 62 TYR A C 3
ATOM 4940 O O . TYR A 1 62 ? 7.520 -9.532 -2.707 1.00 0.00 62 TYR A O 3
ATOM 4958 N N . ALA A 1 63 ? 6.665 -9.209 -4.764 1.00 0.00 63 ALA A N 3
ATOM 4959 C CA . ALA A 1 63 ? 7.577 -10.125 -5.441 1.00 0.00 63 ALA A CA 3
ATOM 4960 C C . ALA A 1 63 ? 9.041 -9.818 -5.141 1.00 0.00 63 ALA A C 3
ATOM 4961 O O . ALA A 1 63 ? 9.821 -10.721 -4.832 1.00 0.00 63 ALA A O 3
ATOM 4968 N N . SER A 1 64 ? 9.404 -8.548 -5.226 1.00 0.00 64 SER A N 3
ATOM 4969 C CA . SER A 1 64 ? 10.789 -8.143 -5.069 1.00 0.00 64 SER A CA 3
ATOM 4970 C C . SER A 1 64 ? 11.296 -8.412 -3.652 1.00 0.00 64 SER A C 3
ATOM 4971 O O . SER A 1 64 ? 12.342 -9.036 -3.473 1.00 0.00 64 SER A O 3
ATOM 4979 N N . LYS A 1 65 ? 10.551 -7.979 -2.641 1.00 0.00 65 LYS A N 3
ATOM 4980 C CA . LYS A 1 65 ? 11.012 -8.146 -1.268 1.00 0.00 65 LYS A CA 3
ATOM 4981 C C . LYS A 1 65 ? 10.772 -9.576 -0.778 1.00 0.00 65 LYS A C 3
ATOM 4982 O O . LYS A 1 65 ? 11.445 -10.044 0.142 1.00 0.00 65 LYS A O 3
ATOM 5001 N N . LEU A 1 66 ? 9.827 -10.272 -1.401 1.00 0.00 66 LEU A N 3
ATOM 5002 C CA . LEU A 1 66 ? 9.615 -11.689 -1.125 1.00 0.00 66 LEU A CA 3
ATOM 5003 C C . LEU A 1 66 ? 10.888 -12.461 -1.428 1.00 0.00 66 LEU A C 3
ATOM 5004 O O . LEU A 1 66 ? 11.334 -13.289 -0.634 1.00 0.00 66 LEU A O 3
ATOM 5020 N N . GLU A 1 67 ? 11.478 -12.156 -2.574 1.00 0.00 67 GLU A N 3
ATOM 5021 C CA . GLU A 1 67 ? 12.711 -12.791 -3.010 1.00 0.00 67 GLU A CA 3
ATOM 5022 C C . GLU A 1 67 ? 13.870 -12.446 -2.075 1.00 0.00 67 GLU A C 3
ATOM 5023 O O . GLU A 1 67 ? 14.851 -13.186 -1.983 1.00 0.00 67 GLU A O 3
ATOM 5035 N N . SER A 1 68 ? 13.745 -11.327 -1.374 1.00 0.00 68 SER A N 3
ATOM 5036 C CA . SER A 1 68 ? 14.751 -10.914 -0.410 1.00 0.00 68 SER A CA 3
ATOM 5037 C C . SER A 1 68 ? 14.619 -11.741 0.870 1.00 0.00 68 SER A C 3
ATOM 5038 O O . SER A 1 68 ? 15.607 -12.264 1.388 1.00 0.00 68 SER A O 3
ATOM 5046 N N . GLY A 1 69 ? 13.396 -11.869 1.374 1.00 0.00 69 GLY A N 3
ATOM 5047 C CA . GLY A 1 69 ? 13.176 -12.676 2.554 1.00 0.00 69 GLY A CA 3
ATOM 5048 C C . GLY A 1 69 ? 11.877 -12.357 3.263 1.00 0.00 69 GLY A C 3
ATOM 5049 O O . GLY A 1 69 ? 11.872 -12.068 4.458 1.00 0.00 69 GLY A O 3
ATOM 5053 N N . LEU A 1 70 ? 10.772 -12.400 2.535 1.00 0.00 70 LEU A N 3
ATOM 5054 C CA . LEU A 1 70 ? 9.463 -12.216 3.146 1.00 0.00 70 LEU A CA 3
ATOM 5055 C C . LEU A 1 70 ? 8.800 -13.561 3.389 1.00 0.00 70 LEU A C 3
ATOM 5056 O O . LEU A 1 70 ? 8.804 -14.428 2.516 1.00 0.00 70 LEU A O 3
ATOM 5072 N N . SER A 1 71 ? 8.253 -13.740 4.578 1.00 0.00 71 SER A N 3
ATOM 5073 C CA . SER A 1 71 ? 7.487 -14.933 4.882 1.00 0.00 71 SER A CA 3
ATOM 5074 C C . SER A 1 71 ? 6.192 -14.925 4.067 1.00 0.00 71 SER A C 3
ATOM 5075 O O . SER A 1 71 ? 5.610 -13.861 3.848 1.00 0.00 71 SER A O 3
ATOM 5083 N N . PRO A 1 72 ? 5.734 -16.098 3.594 1.00 0.00 72 PRO A N 3
ATOM 5084 C CA . PRO A 1 72 ? 4.505 -16.207 2.796 1.00 0.00 72 PRO A CA 3
ATOM 5085 C C . PRO A 1 72 ? 3.307 -15.555 3.486 1.00 0.00 72 PRO A C 3
ATOM 5086 O O . PRO A 1 72 ? 2.452 -14.949 2.834 1.00 0.00 72 PRO A O 3
ATOM 5097 N N . THR A 1 73 ? 3.268 -15.664 4.806 1.00 0.00 73 THR A N 3
ATOM 5098 C CA . THR A 1 73 ? 2.215 -15.051 5.599 1.00 0.00 73 THR A CA 3
ATOM 5099 C C . THR A 1 73 ? 2.301 -13.527 5.538 1.00 0.00 73 THR A C 3
ATOM 5100 O O . THR A 1 73 ? 1.291 -12.840 5.392 1.00 0.00 73 THR A O 3
ATOM 5111 N N . ARG A 1 74 ? 3.524 -13.013 5.616 1.00 0.00 74 ARG A N 3
ATOM 5112 C CA . ARG A 1 74 ? 3.766 -11.575 5.575 1.00 0.00 74 ARG A CA 3
ATOM 5113 C C . ARG A 1 74 ? 3.334 -10.992 4.240 1.00 0.00 74 ARG A C 3
ATOM 5114 O O . ARG A 1 74 ? 2.793 -9.890 4.191 1.00 0.00 74 ARG A O 3
ATOM 5135 N N . VAL A 1 75 ? 3.564 -11.741 3.168 1.00 0.00 75 VAL A N 3
ATOM 5136 C CA . VAL A 1 75 ? 3.145 -11.322 1.837 1.00 0.00 75 VAL A CA 3
ATOM 5137 C C . VAL A 1 75 ? 1.632 -11.130 1.795 1.00 0.00 75 VAL A C 3
ATOM 5138 O O . VAL A 1 75 ? 1.132 -10.160 1.224 1.00 0.00 75 VAL A O 3
ATOM 5151 N N . ARG A 1 76 ? 0.910 -12.045 2.427 1.00 0.00 76 ARG A N 3
ATOM 5152 C CA . ARG A 1 76 ? -0.541 -11.965 2.472 1.00 0.00 76 ARG A CA 3
ATOM 5153 C C . ARG A 1 76 ? -0.988 -10.850 3.411 1.00 0.00 76 ARG A C 3
ATOM 5154 O O . ARG A 1 76 ? -1.952 -10.144 3.128 1.00 0.00 76 ARG A O 3
ATOM 5175 N N . TYR A 1 77 ? -0.276 -10.694 4.523 1.00 0.00 77 TYR A N 3
ATOM 5176 C CA . TYR A 1 77 ? -0.613 -9.680 5.517 1.00 0.00 77 TYR A CA 3
ATOM 5177 C C . TYR A 1 77 ? -0.444 -8.277 4.939 1.00 0.00 77 TYR A C 3
ATOM 5178 O O . TYR A 1 77 ? -1.349 -7.449 5.029 1.00 0.00 77 TYR A O 3
ATOM 5196 N N . ILE A 1 78 ? 0.716 -8.018 4.343 1.00 0.00 78 ILE A N 3
ATOM 5197 C CA . ILE A 1 78 ? 0.974 -6.752 3.663 1.00 0.00 78 ILE A CA 3
ATOM 5198 C C . ILE A 1 78 ? -0.058 -6.514 2.556 1.00 0.00 78 ILE A C 3
ATOM 5199 O O . ILE A 1 78 ? -0.467 -5.380 2.298 1.00 0.00 78 ILE A O 3
ATOM 5215 N N . HIS A 1 79 ? -0.485 -7.598 1.923 1.00 0.00 79 HIS A N 3
ATOM 5216 C CA . HIS A 1 79 ? -1.476 -7.537 0.856 1.00 0.00 79 HIS A CA 3
ATOM 5217 C C . HIS A 1 79 ? -2.855 -7.171 1.401 1.00 0.00 79 HIS A C 3
ATOM 5218 O O . HIS A 1 79 ? -3.520 -6.274 0.879 1.00 0.00 79 HIS A O 3
ATOM 5233 N N . VAL A 1 80 ? -3.281 -7.861 2.453 1.00 0.00 80 VAL A N 3
ATOM 5234 C CA . VAL A 1 80 ? -4.618 -7.665 3.000 1.00 0.00 80 VAL A CA 3
ATOM 5235 C C . VAL A 1 80 ? -4.748 -6.299 3.682 1.00 0.00 80 VAL A C 3
ATOM 5236 O O . VAL A 1 80 ? -5.785 -5.638 3.570 1.00 0.00 80 VAL A O 3
ATOM 5249 N N . VAL A 1 81 ? -3.692 -5.860 4.363 1.00 0.00 81 VAL A N 3
ATOM 5250 C CA . VAL A 1 81 ? -3.717 -4.569 5.035 1.00 0.00 81 VAL A CA 3
ATOM 5251 C C . VAL A 1 81 ? -3.710 -3.436 4.008 1.00 0.00 81 VAL A C 3
ATOM 5252 O O . VAL A 1 81 ? -4.336 -2.392 4.209 1.00 0.00 81 VAL A O 3
ATOM 5265 N N . LEU A 1 82 ? -3.029 -3.658 2.889 1.00 0.00 82 LEU A N 3
ATOM 5266 C CA . LEU A 1 82 ? -3.000 -2.678 1.818 1.00 0.00 82 LEU A CA 3
ATOM 5267 C C . LEU A 1 82 ? -4.351 -2.642 1.116 1.00 0.00 82 LEU A C 3
ATOM 5268 O O . LEU A 1 82 ? -4.852 -1.578 0.767 1.00 0.00 82 LEU A O 3
ATOM 5284 N N . HIS A 1 83 ? -4.949 -3.815 0.937 1.00 0.00 83 HIS A N 3
ATOM 5285 C CA . HIS A 1 83 ? -6.269 -3.910 0.321 1.00 0.00 83 HIS A CA 3
ATOM 5286 C C . HIS A 1 83 ? -7.317 -3.229 1.193 1.00 0.00 83 HIS A C 3
ATOM 5287 O O . HIS A 1 83 ? -8.335 -2.762 0.701 1.00 0.00 83 HIS A O 3
ATOM 5302 N N . GLU A 1 84 ? -7.058 -3.173 2.486 1.00 0.00 84 GLU A N 3
ATOM 5303 C CA . GLU A 1 84 ? -7.993 -2.561 3.414 1.00 0.00 84 GLU A CA 3
ATOM 5304 C C . GLU A 1 84 ? -7.854 -1.041 3.408 1.00 0.00 84 GLU A C 3
ATOM 5305 O O . GLU A 1 84 ? -8.835 -0.315 3.251 1.00 0.00 84 GLU A O 3
ATOM 5317 N N . ALA A 1 85 ? -6.627 -0.571 3.562 1.00 0.00 85 ALA A N 3
ATOM 5318 C CA . ALA A 1 85 ? -6.376 0.846 3.760 1.00 0.00 85 ALA A CA 3
ATOM 5319 C C . ALA A 1 85 ? -6.256 1.615 2.441 1.00 0.00 85 ALA A C 3
ATOM 5320 O O . ALA A 1 85 ? -6.774 2.721 2.315 1.00 0.00 85 ALA A O 3
ATOM 5327 N N . MET A 1 86 ? -5.589 1.026 1.455 1.00 0.00 86 MET A N 3
ATOM 5328 C CA . MET A 1 86 ? -5.292 1.735 0.207 1.00 0.00 86 MET A CA 3
ATOM 5329 C C . MET A 1 86 ? -6.527 1.850 -0.681 1.00 0.00 86 MET A C 3
ATOM 5330 O O . MET A 1 86 ? -6.669 2.805 -1.443 1.00 0.00 86 MET A O 3
ATOM 5344 N N . SER A 1 87 ? -7.433 0.887 -0.577 1.00 0.00 87 SER A N 3
ATOM 5345 C CA . SER A 1 87 ? -8.651 0.910 -1.381 1.00 0.00 87 SER A CA 3
ATOM 5346 C C . SER A 1 87 ? -9.550 2.063 -0.950 1.00 0.00 87 SER A C 3
ATOM 5347 O O . SER A 1 87 ? -10.445 2.479 -1.686 1.00 0.00 87 SER A O 3
ATOM 5355 N N . GLN A 1 88 ? -9.284 2.593 0.237 1.00 0.00 88 GLN A N 3
ATOM 5356 C CA . GLN A 1 88 ? -10.020 3.737 0.742 1.00 0.00 88 GLN A CA 3
ATOM 5357 C C . GLN A 1 88 ? -9.687 4.986 -0.069 1.00 0.00 88 GLN A C 3
ATOM 5358 O O . GLN A 1 88 ? -10.459 5.939 -0.090 1.00 0.00 88 GLN A O 3
ATOM 5372 N N . ALA A 1 89 ? -8.543 4.969 -0.756 1.00 0.00 89 ALA A N 3
ATOM 5373 C CA . ALA A 1 89 ? -8.160 6.069 -1.643 1.00 0.00 89 ALA A CA 3
ATOM 5374 C C . ALA A 1 89 ? -9.106 6.128 -2.834 1.00 0.00 89 ALA A C 3
ATOM 5375 O O . ALA A 1 89 ? -9.426 7.203 -3.348 1.00 0.00 89 ALA A O 3
ATOM 5382 N N . ARG A 1 90 ? -9.564 4.958 -3.255 1.00 0.00 90 ARG A N 3
ATOM 5383 C CA . ARG A 1 90 ? -10.556 4.850 -4.311 1.00 0.00 90 ARG A CA 3
ATOM 5384 C C . ARG A 1 90 ? -11.885 5.425 -3.835 1.00 0.00 90 ARG A C 3
ATOM 5385 O O . ARG A 1 90 ? -12.540 6.187 -4.545 1.00 0.00 90 ARG A O 3
ATOM 5406 N N . GLU A 1 91 ? -12.255 5.084 -2.611 1.00 0.00 91 GLU A N 3
ATOM 5407 C CA . GLU A 1 91 ? -13.512 5.536 -2.034 1.00 0.00 91 GLU A CA 3
ATOM 5408 C C . GLU A 1 91 ? -13.431 7.002 -1.617 1.00 0.00 91 GLU A C 3
ATOM 5409 O O . GLU A 1 91 ? -14.451 7.660 -1.426 1.00 0.00 91 GLU A O 3
ATOM 5421 N N . SER A 1 92 ? -12.212 7.507 -1.480 1.00 0.00 92 SER A N 3
ATOM 5422 C CA . SER A 1 92 ? -11.996 8.915 -1.178 1.00 0.00 92 SER A CA 3
ATOM 5423 C C . SER A 1 92 ? -12.278 9.777 -2.407 1.00 0.00 92 SER A C 3
ATOM 5424 O O . SER A 1 92 ? -12.368 11.002 -2.313 1.00 0.00 92 SER A O 3
ATOM 5432 N N . GLY A 1 93 ? -12.412 9.126 -3.559 1.00 0.00 93 GLY A N 3
ATOM 5433 C CA . GLY A 1 93 ? -12.726 9.835 -4.783 1.00 0.00 93 GLY A CA 3
ATOM 5434 C C . GLY A 1 93 ? -11.507 10.073 -5.648 1.00 0.00 93 GLY A C 3
ATOM 5435 O O . GLY A 1 93 ? -11.620 10.567 -6.771 1.00 0.00 93 GLY A O 3
ATOM 5439 N N . LEU A 1 94 ? -10.341 9.711 -5.132 1.00 0.00 94 LEU A N 3
ATOM 5440 C CA . LEU A 1 94 ? -9.094 9.921 -5.855 1.00 0.00 94 LEU A CA 3
ATOM 5441 C C . LEU A 1 94 ? -8.938 8.900 -6.969 1.00 0.00 94 LEU A C 3
ATOM 5442 O O . LEU A 1 94 ? -8.645 9.251 -8.107 1.00 0.00 94 LEU A O 3
ATOM 5458 N N . LEU A 1 95 ? -9.152 7.639 -6.645 1.00 0.00 95 LEU A N 3
ATOM 5459 C CA . LEU A 1 95 ? -8.931 6.572 -7.605 1.00 0.00 95 LEU A CA 3
ATOM 5460 C C . LEU A 1 95 ? -10.249 5.893 -7.958 1.00 0.00 95 LEU A C 3
ATOM 5461 O O . LEU A 1 95 ? -11.167 5.842 -7.146 1.00 0.00 95 LEU A O 3
ATOM 5477 N N . LEU A 1 96 ? -10.341 5.389 -9.181 1.00 0.00 96 LEU A N 3
ATOM 5478 C CA . LEU A 1 96 ? -11.563 4.749 -9.655 1.00 0.00 96 LEU A CA 3
ATOM 5479 C C . LEU A 1 96 ? -11.451 3.226 -9.602 1.00 0.00 96 LEU A C 3
ATOM 5480 O O . LEU A 1 96 ? -12.445 2.530 -9.400 1.00 0.00 96 LEU A O 3
ATOM 5496 N N . GLN A 1 97 ? -10.239 2.715 -9.772 1.00 0.00 97 GLN A N 3
ATOM 5497 C CA . GLN A 1 97 ? -10.019 1.274 -9.820 1.00 0.00 97 GLN A CA 3
ATOM 5498 C C . GLN A 1 97 ? -9.438 0.768 -8.506 1.00 0.00 97 GLN A C 3
ATOM 5499 O O . GLN A 1 97 ? -9.020 1.556 -7.657 1.00 0.00 97 GLN A O 3
ATOM 5513 N N . ASN A 1 98 ? -9.426 -0.549 -8.336 1.00 0.00 98 ASN A N 3
ATOM 5514 C CA . ASN A 1 98 ? -8.881 -1.164 -7.130 1.00 0.00 98 ASN A CA 3
ATOM 5515 C C . ASN A 1 98 ? -7.649 -2.016 -7.459 1.00 0.00 98 ASN A C 3
ATOM 5516 O O . ASN A 1 98 ? -7.753 -3.189 -7.817 1.00 0.00 98 ASN A O 3
ATOM 5527 N N . PRO A 1 99 ? -6.454 -1.425 -7.326 1.00 0.00 99 PRO A N 3
ATOM 5528 C CA . PRO A 1 99 ? -5.195 -2.089 -7.671 1.00 0.00 99 PRO A CA 3
ATOM 5529 C C . PRO A 1 99 ? -4.790 -3.142 -6.648 1.00 0.00 99 PRO A C 3
ATOM 5530 O O . PRO A 1 99 ? -4.047 -4.070 -6.960 1.00 0.00 99 PRO A O 3
ATOM 5541 N N . THR A 1 100 ? -5.302 -3.005 -5.433 1.00 0.00 100 THR A N 3
ATOM 5542 C CA . THR A 1 100 ? -4.940 -3.898 -4.343 1.00 0.00 100 THR A CA 3
ATOM 5543 C C . THR A 1 100 ? -5.510 -5.298 -4.561 1.00 0.00 100 THR A C 3
ATOM 5544 O O . THR A 1 100 ? -4.886 -6.301 -4.213 1.00 0.00 100 THR A O 3
ATOM 5555 N N . GLU A 1 101 ? -6.700 -5.354 -5.145 1.00 0.00 101 GLU A N 3
ATOM 5556 C CA . GLU A 1 101 ? -7.366 -6.619 -5.416 1.00 0.00 101 GLU A CA 3
ATOM 5557 C C . GLU A 1 101 ? -6.721 -7.309 -6.610 1.00 0.00 101 GLU A C 3
ATOM 5558 O O . GLU A 1 101 ? -6.594 -8.531 -6.651 1.00 0.00 101 GLU A O 3
ATOM 5570 N N . ALA A 1 102 ? -6.294 -6.503 -7.570 1.00 0.00 102 ALA A N 3
ATOM 5571 C CA . ALA A 1 102 ? -5.766 -7.017 -8.822 1.00 0.00 102 ALA A CA 3
ATOM 5572 C C . ALA A 1 102 ? -4.262 -7.259 -8.748 1.00 0.00 102 ALA A C 3
ATOM 5573 O O . ALA A 1 102 ? -3.628 -7.561 -9.758 1.00 0.00 102 ALA A O 3
ATOM 5580 N N . ALA A 1 103 ? -3.690 -7.142 -7.556 1.00 0.00 103 ALA A N 3
ATOM 5581 C CA . ALA A 1 103 ? -2.274 -7.416 -7.384 1.00 0.00 103 ALA A CA 3
ATOM 5582 C C . ALA A 1 103 ? -2.075 -8.895 -7.106 1.00 0.00 103 ALA A C 3
ATOM 5583 O O . ALA A 1 103 ? -2.123 -9.344 -5.957 1.00 0.00 103 ALA A O 3
ATOM 5590 N N . LYS A 1 104 ? -1.891 -9.643 -8.178 1.00 0.00 104 LYS A N 3
ATOM 5591 C CA . LYS A 1 104 ? -1.753 -11.085 -8.110 1.00 0.00 104 LYS A CA 3
ATOM 5592 C C . LYS A 1 104 ? -0.577 -11.546 -8.966 1.00 0.00 104 LYS A C 3
ATOM 5593 O O . LYS A 1 104 ? -0.397 -11.051 -10.079 1.00 0.00 104 LYS A O 3
ATOM 5612 N N . PRO A 1 105 ? 0.249 -12.473 -8.455 1.00 0.00 105 PRO A N 3
ATOM 5613 C CA . PRO A 1 105 ? 1.331 -13.074 -9.239 1.00 0.00 105 PRO A CA 3
ATOM 5614 C C . PRO A 1 105 ? 0.788 -13.940 -10.375 1.00 0.00 105 PRO A C 3
ATOM 5615 O O . PRO A 1 105 ? 0.200 -14.997 -10.138 1.00 0.00 105 PRO A O 3
ATOM 5626 N N . PRO A 1 106 ? 0.965 -13.495 -11.626 1.00 0.00 106 PRO A N 3
ATOM 5627 C CA . PRO A 1 106 ? 0.401 -14.166 -12.793 1.00 0.00 106 PRO A CA 3
ATOM 5628 C C . PRO A 1 106 ? 1.192 -15.399 -13.215 1.00 0.00 106 PRO A C 3
ATOM 5629 O O . PRO A 1 106 ? 0.603 -16.408 -13.612 1.00 0.00 106 PRO A O 3
ATOM 5640 N N . ARG A 1 107 ? 2.521 -15.304 -13.126 1.00 0.00 107 ARG A N 3
ATOM 5641 C CA . ARG A 1 107 ? 3.424 -16.353 -13.603 1.00 0.00 107 ARG A CA 3
ATOM 5642 C C . ARG A 1 107 ? 3.049 -16.783 -15.015 1.00 0.00 107 ARG A C 3
ATOM 5643 O O . ARG A 1 107 ? 2.557 -17.890 -15.231 1.00 0.00 107 ARG A O 3
ATOM 5664 N N . HIS A 1 108 ? 3.244 -15.887 -15.965 1.00 0.00 108 HIS A N 3
ATOM 5665 C CA . HIS A 1 108 ? 2.874 -16.149 -17.346 1.00 0.00 108 HIS A CA 3
ATOM 5666 C C . HIS A 1 108 ? 3.932 -15.634 -18.307 1.00 0.00 108 HIS A C 3
ATOM 5667 O O . HIS A 1 108 ? 4.504 -14.564 -18.098 1.00 0.00 108 HIS A O 3
ATOM 5682 N N . PRO A 1 109 ? 4.216 -16.412 -19.364 1.00 0.00 109 PRO A N 3
ATOM 5683 C CA . PRO A 1 109 ? 5.085 -15.982 -20.467 1.00 0.00 109 PRO A CA 3
ATOM 5684 C C . PRO A 1 109 ? 4.570 -14.709 -21.125 1.00 0.00 109 PRO A C 3
ATOM 5685 O O . PRO A 1 109 ? 5.341 -13.879 -21.607 1.00 0.00 109 PRO A O 3
ATOM 5696 N N . LEU A 1 110 ? 3.255 -14.576 -21.143 1.00 0.00 110 LEU A N 3
ATOM 5697 C CA . LEU A 1 110 ? 2.608 -13.411 -21.713 1.00 0.00 110 LEU A CA 3
ATOM 5698 C C . LEU A 1 110 ? 2.607 -12.272 -20.703 1.00 0.00 110 LEU A C 3
ATOM 5699 O O . LEU A 1 110 ? 1.857 -12.289 -19.722 1.00 0.00 110 LEU A O 3
ATOM 5715 N N . GLU A 1 111 ? 3.471 -11.299 -20.938 1.00 0.00 111 GLU A N 3
ATOM 5716 C CA . GLU A 1 111 ? 3.653 -10.194 -20.014 1.00 0.00 111 GLU A CA 3
ATOM 5717 C C . GLU A 1 111 ? 2.645 -9.086 -20.300 1.00 0.00 111 GLU A C 3
ATOM 5718 O O . GLU A 1 111 ? 2.948 -8.127 -21.017 1.00 0.00 111 GLU A O 3
ATOM 5730 N N . HIS A 1 112 ? 1.436 -9.254 -19.758 1.00 0.00 112 HIS A N 3
ATOM 5731 C CA . HIS A 1 112 ? 0.336 -8.305 -19.956 1.00 0.00 112 HIS A CA 3
ATOM 5732 C C . HIS A 1 112 ? -0.136 -8.302 -21.407 1.00 0.00 112 HIS A C 3
ATOM 5733 O O . HIS A 1 112 ? 0.477 -8.928 -22.274 1.00 0.00 112 HIS A O 3
ATOM 5748 N N . HIS A 1 113 ? -1.232 -7.613 -21.671 1.00 0.00 113 HIS A N 3
ATOM 5749 C CA . HIS A 1 113 ? -1.717 -7.470 -23.031 1.00 0.00 113 HIS A CA 3
ATOM 5750 C C . HIS A 1 113 ? -1.920 -6.003 -23.364 1.00 0.00 113 HIS A C 3
ATOM 5751 O O . HIS A 1 113 ? -2.951 -5.415 -23.030 1.00 0.00 113 HIS A O 3
ATOM 5766 N N . HIS A 1 114 ? -0.924 -5.412 -24.000 1.00 0.00 114 HIS A N 3
ATOM 5767 C CA . HIS A 1 114 ? -1.033 -4.036 -24.454 1.00 0.00 114 HIS A CA 3
ATOM 5768 C C . HIS A 1 114 ? -1.910 -3.974 -25.696 1.00 0.00 114 HIS A C 3
ATOM 5769 O O . HIS A 1 114 ? -1.725 -4.743 -26.639 1.00 0.00 114 HIS A O 3
ATOM 5784 N N . HIS A 1 115 ? -2.882 -3.081 -25.676 1.00 0.00 115 HIS A N 3
ATOM 5785 C CA . HIS A 1 115 ? -3.797 -2.941 -26.795 1.00 0.00 115 HIS A CA 3
ATOM 5786 C C . HIS A 1 115 ? -3.182 -2.037 -27.860 1.00 0.00 115 HIS A C 3
ATOM 5787 O O . HIS A 1 115 ? -2.081 -1.515 -27.671 1.00 0.00 115 HIS A O 3
ATOM 5802 N N . HIS A 1 116 ? -3.886 -1.859 -28.971 1.00 0.00 116 HIS A N 3
ATOM 5803 C CA . HIS A 1 116 ? -3.382 -1.046 -30.078 1.00 0.00 116 HIS A CA 3
ATOM 5804 C C . HIS A 1 116 ? -3.148 0.396 -29.634 1.00 0.00 116 HIS A C 3
ATOM 5805 O O . HIS A 1 116 ? -2.011 0.865 -29.596 1.00 0.00 116 HIS A O 3
ATOM 5820 N N . HIS A 1 117 ? -4.229 1.085 -29.291 1.00 0.00 117 HIS A N 3
ATOM 5821 C CA . HIS A 1 117 ? -4.162 2.471 -28.838 1.00 0.00 117 HIS A CA 3
ATOM 5822 C C . HIS A 1 117 ? -5.537 2.925 -28.370 1.00 0.00 117 HIS A C 3
ATOM 5823 O O . HIS A 1 117 ? -6.427 3.080 -29.230 1.00 0.00 117 HIS A O 3
ATOM 5839 N N . MET A 1 1 ? -7.676 25.533 -5.172 1.00 0.00 1 MET A N 4
ATOM 5840 C CA . MET A 1 1 ? -6.201 25.618 -5.159 1.00 0.00 1 MET A CA 4
ATOM 5841 C C . MET A 1 1 ? -5.683 26.031 -6.530 1.00 0.00 1 MET A C 4
ATOM 5842 O O . MET A 1 1 ? -6.254 25.663 -7.558 1.00 0.00 1 MET A O 4
ATOM 5858 N N . ILE A 1 2 ? -4.615 26.813 -6.541 1.00 0.00 2 ILE A N 4
ATOM 5859 C CA . ILE A 1 2 ? -3.965 27.204 -7.785 1.00 0.00 2 ILE A CA 4
ATOM 5860 C C . ILE A 1 2 ? -2.675 26.406 -7.957 1.00 0.00 2 ILE A C 4
ATOM 5861 O O . ILE A 1 2 ? -2.229 26.143 -9.075 1.00 0.00 2 ILE A O 4
ATOM 5877 N N . GLU A 1 3 ? -2.097 26.005 -6.834 1.00 0.00 3 GLU A N 4
ATOM 5878 C CA . GLU A 1 3 ? -0.896 25.195 -6.835 1.00 0.00 3 GLU A CA 4
ATOM 5879 C C . GLU A 1 3 ? -1.274 23.728 -7.011 1.00 0.00 3 GLU A C 4
ATOM 5880 O O . GLU A 1 3 ? -2.088 23.198 -6.253 1.00 0.00 3 GLU A O 4
ATOM 5892 N N . PRO A 1 4 ? -0.714 23.064 -8.032 1.00 0.00 4 PRO A N 4
ATOM 5893 C CA . PRO A 1 4 ? -1.006 21.660 -8.314 1.00 0.00 4 PRO A CA 4
ATOM 5894 C C . PRO A 1 4 ? -0.521 20.738 -7.201 1.00 0.00 4 PRO A C 4
ATOM 5895 O O . PRO A 1 4 ? 0.644 20.337 -7.167 1.00 0.00 4 PRO A O 4
ATOM 5906 N N . SER A 1 5 ? -1.417 20.431 -6.278 1.00 0.00 5 SER A N 4
ATOM 5907 C CA . SER A 1 5 ? -1.097 19.566 -5.160 1.00 0.00 5 SER A CA 4
ATOM 5908 C C . SER A 1 5 ? -0.890 18.131 -5.629 1.00 0.00 5 SER A C 4
ATOM 5909 O O . SER A 1 5 ? -1.850 17.420 -5.936 1.00 0.00 5 SER A O 4
ATOM 5917 N N . LYS A 1 6 ? 0.365 17.723 -5.728 1.00 0.00 6 LYS A N 4
ATOM 5918 C CA . LYS A 1 6 ? 0.691 16.341 -6.022 1.00 0.00 6 LYS A CA 4
ATOM 5919 C C . LYS A 1 6 ? 0.757 15.550 -4.720 1.00 0.00 6 LYS A C 4
ATOM 5920 O O . LYS A 1 6 ? 1.746 15.593 -3.987 1.00 0.00 6 LYS A O 4
ATOM 5939 N N . ILE A 1 7 ? -0.321 14.854 -4.419 1.00 0.00 7 ILE A N 4
ATOM 5940 C CA . ILE A 1 7 ? -0.447 14.175 -3.146 1.00 0.00 7 ILE A CA 4
ATOM 5941 C C . ILE A 1 7 ? -0.020 12.719 -3.267 1.00 0.00 7 ILE A C 4
ATOM 5942 O O . ILE A 1 7 ? -0.713 11.905 -3.879 1.00 0.00 7 ILE A O 4
ATOM 5958 N N . THR A 1 8 ? 1.132 12.404 -2.699 1.00 0.00 8 THR A N 4
ATOM 5959 C CA . THR A 1 8 ? 1.620 11.038 -2.677 1.00 0.00 8 THR A CA 4
ATOM 5960 C C . THR A 1 8 ? 0.883 10.233 -1.610 1.00 0.00 8 THR A C 4
ATOM 5961 O O . THR A 1 8 ? 0.188 10.807 -0.767 1.00 0.00 8 THR A O 4
ATOM 5972 N N . VAL A 1 9 ? 1.047 8.913 -1.642 1.00 0.00 9 VAL A N 4
ATOM 5973 C CA . VAL A 1 9 ? 0.311 8.016 -0.751 1.00 0.00 9 VAL A CA 4
ATOM 5974 C C . VAL A 1 9 ? 0.531 8.382 0.713 1.00 0.00 9 VAL A C 4
ATOM 5975 O O . VAL A 1 9 ? -0.421 8.469 1.489 1.00 0.00 9 VAL A O 4
ATOM 5988 N N . GLU A 1 10 ? 1.782 8.625 1.075 1.00 0.00 10 GLU A N 4
ATOM 5989 C CA . GLU A 1 10 ? 2.130 8.947 2.452 1.00 0.00 10 GLU A CA 4
ATOM 5990 C C . GLU A 1 10 ? 1.508 10.275 2.881 1.00 0.00 10 GLU A C 4
ATOM 5991 O O . GLU A 1 10 ? 1.132 10.451 4.040 1.00 0.00 10 GLU A O 4
ATOM 6003 N N . GLN A 1 11 ? 1.375 11.190 1.926 1.00 0.00 11 GLN A N 4
ATOM 6004 C CA . GLN A 1 11 ? 0.917 12.540 2.213 1.00 0.00 11 GLN A CA 4
ATOM 6005 C C . GLN A 1 11 ? -0.529 12.547 2.698 1.00 0.00 11 GLN A C 4
ATOM 6006 O O . GLN A 1 11 ? -0.831 13.113 3.749 1.00 0.00 11 GLN A O 4
ATOM 6020 N N . TRP A 1 12 ? -1.422 11.916 1.944 1.00 0.00 12 TRP A N 4
ATOM 6021 C CA . TRP A 1 12 ? -2.831 11.910 2.313 1.00 0.00 12 TRP A CA 4
ATOM 6022 C C . TRP A 1 12 ? -3.097 10.922 3.436 1.00 0.00 12 TRP A C 4
ATOM 6023 O O . TRP A 1 12 ? -3.909 11.190 4.312 1.00 0.00 12 TRP A O 4
ATOM 6044 N N . LEU A 1 13 ? -2.386 9.800 3.431 1.00 0.00 13 LEU A N 4
ATOM 6045 C CA . LEU A 1 13 ? -2.641 8.730 4.391 1.00 0.00 13 LEU A CA 4
ATOM 6046 C C . LEU A 1 13 ? -2.312 9.169 5.815 1.00 0.00 13 LEU A C 4
ATOM 6047 O O . LEU A 1 13 ? -3.043 8.845 6.754 1.00 0.00 13 LEU A O 4
ATOM 6063 N N . ASN A 1 14 ? -1.228 9.923 5.965 1.00 0.00 14 ASN A N 4
ATOM 6064 C CA . ASN A 1 14 ? -0.790 10.388 7.281 1.00 0.00 14 ASN A CA 4
ATOM 6065 C C . ASN A 1 14 ? -1.885 11.223 7.945 1.00 0.00 14 ASN A C 4
ATOM 6066 O O . ASN A 1 14 ? -2.227 11.013 9.110 1.00 0.00 14 ASN A O 4
ATOM 6077 N N . ARG A 1 15 ? -2.458 12.150 7.188 1.00 0.00 15 ARG A N 4
ATOM 6078 C CA . ARG A 1 15 ? -3.515 13.005 7.712 1.00 0.00 15 ARG A CA 4
ATOM 6079 C C . ARG A 1 15 ? -4.860 12.281 7.690 1.00 0.00 15 ARG A C 4
ATOM 6080 O O . ARG A 1 15 ? -5.731 12.549 8.518 1.00 0.00 15 ARG A O 4
ATOM 6101 N N . TRP A 1 16 ? -5.011 11.347 6.753 1.00 0.00 16 TRP A N 4
ATOM 6102 C CA . TRP A 1 16 ? -6.236 10.564 6.631 1.00 0.00 16 TRP A CA 4
ATOM 6103 C C . TRP A 1 16 ? -6.528 9.828 7.926 1.00 0.00 16 TRP A C 4
ATOM 6104 O O . TRP A 1 16 ? -7.612 9.958 8.489 1.00 0.00 16 TRP A O 4
ATOM 6125 N N . LEU A 1 17 ? -5.549 9.069 8.409 1.00 0.00 17 LEU A N 4
ATOM 6126 C CA . LEU A 1 17 ? -5.727 8.299 9.631 1.00 0.00 17 LEU A CA 4
ATOM 6127 C C . LEU A 1 17 ? -5.924 9.225 10.827 1.00 0.00 17 LEU A C 4
ATOM 6128 O O . LEU A 1 17 ? -6.583 8.866 11.794 1.00 0.00 17 LEU A O 4
ATOM 6144 N N . THR A 1 18 ? -5.384 10.432 10.738 1.00 0.00 18 THR A N 4
ATOM 6145 C CA . THR A 1 18 ? -5.521 11.396 11.816 1.00 0.00 18 THR A CA 4
ATOM 6146 C C . THR A 1 18 ? -6.990 11.798 11.998 1.00 0.00 18 THR A C 4
ATOM 6147 O O . THR A 1 18 ? -7.466 11.971 13.120 1.00 0.00 18 THR A O 4
ATOM 6158 N N . ASP A 1 19 ? -7.707 11.919 10.885 1.00 0.00 19 ASP A N 4
ATOM 6159 C CA . ASP A 1 19 ? -9.104 12.343 10.917 1.00 0.00 19 ASP A CA 4
ATOM 6160 C C . ASP A 1 19 ? -10.071 11.159 10.878 1.00 0.00 19 ASP A C 4
ATOM 6161 O O . ASP A 1 19 ? -10.972 11.051 11.713 1.00 0.00 19 ASP A O 4
ATOM 6170 N N . TYR A 1 20 ? -9.872 10.266 9.919 1.00 0.00 20 TYR A N 4
ATOM 6171 C CA . TYR A 1 20 ? -10.876 9.259 9.587 1.00 0.00 20 TYR A CA 4
ATOM 6172 C C . TYR A 1 20 ? -10.635 7.909 10.264 1.00 0.00 20 TYR A C 4
ATOM 6173 O O . TYR A 1 20 ? -11.338 6.944 9.961 1.00 0.00 20 TYR A O 4
ATOM 6191 N N . ALA A 1 21 ? -9.646 7.824 11.159 1.00 0.00 21 ALA A N 4
ATOM 6192 C CA . ALA A 1 21 ? -9.366 6.568 11.867 1.00 0.00 21 ALA A CA 4
ATOM 6193 C C . ALA A 1 21 ? -10.597 6.036 12.593 1.00 0.00 21 ALA A C 4
ATOM 6194 O O . ALA A 1 21 ? -10.857 4.832 12.577 1.00 0.00 21 ALA A O 4
ATOM 6201 N N . LYS A 1 22 ? -11.339 6.944 13.237 1.00 0.00 22 LYS A N 4
ATOM 6202 C CA . LYS A 1 22 ? -12.536 6.590 14.007 1.00 0.00 22 LYS A CA 4
ATOM 6203 C C . LYS A 1 22 ? -12.168 5.776 15.249 1.00 0.00 22 LYS A C 4
ATOM 6204 O O . LYS A 1 22 ? -11.080 5.206 15.333 1.00 0.00 22 LYS A O 4
ATOM 6223 N N . PRO A 1 23 ? -13.057 5.732 16.252 1.00 0.00 23 PRO A N 4
ATOM 6224 C CA . PRO A 1 23 ? -12.875 4.865 17.412 1.00 0.00 23 PRO A CA 4
ATOM 6225 C C . PRO A 1 23 ? -13.167 3.407 17.067 1.00 0.00 23 PRO A C 4
ATOM 6226 O O . PRO A 1 23 ? -14.309 2.947 17.155 1.00 0.00 23 PRO A O 4
ATOM 6237 N N . HIS A 1 24 ? -12.142 2.696 16.622 1.00 0.00 24 HIS A N 4
ATOM 6238 C CA . HIS A 1 24 ? -12.284 1.290 16.278 1.00 0.00 24 HIS A CA 4
ATOM 6239 C C . HIS A 1 24 ? -12.242 0.437 17.528 1.00 0.00 24 HIS A C 4
ATOM 6240 O O . HIS A 1 24 ? -11.533 0.754 18.479 1.00 0.00 24 HIS A O 4
ATOM 6255 N N . LEU A 1 25 ? -13.014 -0.633 17.527 1.00 0.00 25 LEU A N 4
ATOM 6256 C CA . LEU A 1 25 ? -12.992 -1.590 18.621 1.00 0.00 25 LEU A CA 4
ATOM 6257 C C . LEU A 1 25 ? -12.247 -2.841 18.179 1.00 0.00 25 LEU A C 4
ATOM 6258 O O . LEU A 1 25 ? -11.860 -2.946 17.014 1.00 0.00 25 LEU A O 4
ATOM 6274 N N . ARG A 1 26 ? -12.056 -3.782 19.106 1.00 0.00 26 ARG A N 4
ATOM 6275 C CA . ARG A 1 26 ? -11.297 -5.011 18.844 1.00 0.00 26 ARG A CA 4
ATOM 6276 C C . ARG A 1 26 ? -9.815 -4.683 18.648 1.00 0.00 26 ARG A C 4
ATOM 6277 O O . ARG A 1 26 ? -9.446 -3.521 18.454 1.00 0.00 26 ARG A O 4
ATOM 6298 N N . GLN A 1 27 ? -8.952 -5.687 18.716 1.00 0.00 27 GLN A N 4
ATOM 6299 C CA . GLN A 1 27 ? -7.522 -5.415 18.733 1.00 0.00 27 GLN A CA 4
ATOM 6300 C C . GLN A 1 27 ? -6.679 -6.649 18.438 1.00 0.00 27 GLN A C 4
ATOM 6301 O O . GLN A 1 27 ? -7.143 -7.783 18.536 1.00 0.00 27 GLN A O 4
ATOM 6315 N N . SER A 1 28 ? -5.441 -6.395 18.046 1.00 0.00 28 SER A N 4
ATOM 6316 C CA . SER A 1 28 ? -4.389 -7.383 18.123 1.00 0.00 28 SER A CA 4
ATOM 6317 C C . SER A 1 28 ? -3.537 -7.042 19.343 1.00 0.00 28 SER A C 4
ATOM 6318 O O . SER A 1 28 ? -3.719 -7.627 20.409 1.00 0.00 28 SER A O 4
ATOM 6326 N N . THR A 1 29 ? -2.653 -6.050 19.172 1.00 0.00 29 THR A N 4
ATOM 6327 C CA . THR A 1 29 ? -1.945 -5.399 20.278 1.00 0.00 29 THR A CA 4
ATOM 6328 C C . THR A 1 29 ? -0.750 -4.602 19.747 1.00 0.00 29 THR A C 4
ATOM 6329 O O . THR A 1 29 ? -0.417 -3.544 20.281 1.00 0.00 29 THR A O 4
ATOM 6340 N N . TRP A 1 30 ? -0.142 -5.091 18.667 1.00 0.00 30 TRP A N 4
ATOM 6341 C CA . TRP A 1 30 ? 1.064 -4.478 18.114 1.00 0.00 30 TRP A CA 4
ATOM 6342 C C . TRP A 1 30 ? 0.724 -3.298 17.209 1.00 0.00 30 TRP A C 4
ATOM 6343 O O . TRP A 1 30 ? -0.382 -3.214 16.664 1.00 0.00 30 TRP A O 4
ATOM 6364 N N . GLU A 1 31 ? 1.679 -2.392 17.050 1.00 0.00 31 GLU A N 4
ATOM 6365 C CA . GLU A 1 31 ? 1.545 -1.302 16.095 1.00 0.00 31 GLU A CA 4
ATOM 6366 C C . GLU A 1 31 ? 2.134 -1.736 14.759 1.00 0.00 31 GLU A C 4
ATOM 6367 O O . GLU A 1 31 ? 3.296 -1.466 14.461 1.00 0.00 31 GLU A O 4
ATOM 6379 N N . SER A 1 32 ? 1.350 -2.472 13.993 1.00 0.00 32 SER A N 4
ATOM 6380 C CA . SER A 1 32 ? 1.805 -2.993 12.715 1.00 0.00 32 SER A CA 4
ATOM 6381 C C . SER A 1 32 ? 1.442 -2.053 11.569 1.00 0.00 32 SER A C 4
ATOM 6382 O O . SER A 1 32 ? 2.280 -1.738 10.727 1.00 0.00 32 SER A O 4
ATOM 6390 N N . TYR A 1 33 ? 0.190 -1.601 11.588 1.00 0.00 33 TYR A N 4
ATOM 6391 C CA . TYR A 1 33 ? -0.433 -0.874 10.478 1.00 0.00 33 TYR A CA 4
ATOM 6392 C C . TYR A 1 33 ? 0.478 0.197 9.875 1.00 0.00 33 TYR A C 4
ATOM 6393 O O . TYR A 1 33 ? 0.826 0.133 8.695 1.00 0.00 33 TYR A O 4
ATOM 6411 N N . GLU A 1 34 ? 0.868 1.168 10.683 1.00 0.00 34 GLU A N 4
ATOM 6412 C CA . GLU A 1 34 ? 1.626 2.307 10.183 1.00 0.00 34 GLU A CA 4
ATOM 6413 C C . GLU A 1 34 ? 3.059 1.916 9.831 1.00 0.00 34 GLU A C 4
ATOM 6414 O O . GLU A 1 34 ? 3.608 2.381 8.833 1.00 0.00 34 GLU A O 4
ATOM 6426 N N . THR A 1 35 ? 3.638 1.034 10.630 1.00 0.00 35 THR A N 4
ATOM 6427 C CA . THR A 1 35 ? 5.017 0.616 10.445 1.00 0.00 35 THR A CA 4
ATOM 6428 C C . THR A 1 35 ? 5.200 -0.171 9.148 1.00 0.00 35 THR A C 4
ATOM 6429 O O . THR A 1 35 ? 6.119 0.102 8.376 1.00 0.00 35 THR A O 4
ATOM 6440 N N . VAL A 1 36 ? 4.322 -1.141 8.901 1.00 0.00 36 VAL A N 4
ATOM 6441 C CA . VAL A 1 36 ? 4.478 -2.024 7.750 1.00 0.00 36 VAL A CA 4
ATOM 6442 C C . VAL A 1 36 ? 4.327 -1.265 6.432 1.00 0.00 36 VAL A C 4
ATOM 6443 O O . VAL A 1 36 ? 5.076 -1.511 5.480 1.00 0.00 36 VAL A O 4
ATOM 6456 N N . LEU A 1 37 ? 3.379 -0.332 6.389 1.00 0.00 37 LEU A N 4
ATOM 6457 C CA . LEU A 1 37 ? 3.179 0.503 5.210 1.00 0.00 37 LEU A CA 4
ATOM 6458 C C . LEU A 1 37 ? 4.367 1.430 5.016 1.00 0.00 37 LEU A C 4
ATOM 6459 O O . LEU A 1 37 ? 5.008 1.416 3.967 1.00 0.00 37 LEU A O 4
ATOM 6475 N N . ARG A 1 38 ? 4.660 2.215 6.045 1.00 0.00 38 ARG A N 4
ATOM 6476 C CA . ARG A 1 38 ? 5.789 3.136 6.034 1.00 0.00 38 ARG A CA 4
ATOM 6477 C C . ARG A 1 38 ? 7.054 2.448 5.538 1.00 0.00 38 ARG A C 4
ATOM 6478 O O . ARG A 1 38 ? 7.573 2.760 4.464 1.00 0.00 38 ARG A O 4
ATOM 6499 N N . LEU A 1 39 ? 7.502 1.491 6.332 1.00 0.00 39 LEU A N 4
ATOM 6500 C CA . LEU A 1 39 ? 8.752 0.779 6.107 1.00 0.00 39 LEU A CA 4
ATOM 6501 C C . LEU A 1 39 ? 8.854 0.184 4.701 1.00 0.00 39 LEU A C 4
ATOM 6502 O O . LEU A 1 39 ? 9.902 0.268 4.064 1.00 0.00 39 LEU A O 4
ATOM 6518 N N . HIS A 1 40 ? 7.775 -0.414 4.212 1.00 0.00 40 HIS A N 4
ATOM 6519 C CA . HIS A 1 40 ? 7.853 -1.179 2.971 1.00 0.00 40 HIS A CA 4
ATOM 6520 C C . HIS A 1 40 ? 7.356 -0.412 1.755 1.00 0.00 40 HIS A C 4
ATOM 6521 O O . HIS A 1 40 ? 8.092 -0.256 0.781 1.00 0.00 40 HIS A O 4
ATOM 6536 N N . VAL A 1 41 ? 6.124 0.069 1.797 1.00 0.00 41 VAL A N 4
ATOM 6537 C CA . VAL A 1 41 ? 5.497 0.579 0.586 1.00 0.00 41 VAL A CA 4
ATOM 6538 C C . VAL A 1 41 ? 5.613 2.094 0.437 1.00 0.00 41 VAL A C 4
ATOM 6539 O O . VAL A 1 41 ? 5.379 2.611 -0.647 1.00 0.00 41 VAL A O 4
ATOM 6552 N N . ILE A 1 42 ? 5.985 2.810 1.491 1.00 0.00 42 ILE A N 4
ATOM 6553 C CA . ILE A 1 42 ? 6.091 4.270 1.396 1.00 0.00 42 ILE A CA 4
ATOM 6554 C C . ILE A 1 42 ? 7.262 4.715 0.493 1.00 0.00 42 ILE A C 4
ATOM 6555 O O . ILE A 1 42 ? 7.066 5.555 -0.386 1.00 0.00 42 ILE A O 4
ATOM 6571 N N . PRO A 1 43 ? 8.485 4.163 0.661 1.00 0.00 43 PRO A N 4
ATOM 6572 C CA . PRO A 1 43 ? 9.628 4.539 -0.182 1.00 0.00 43 PRO A CA 4
ATOM 6573 C C . PRO A 1 43 ? 9.527 3.966 -1.596 1.00 0.00 43 PRO A C 4
ATOM 6574 O O . PRO A 1 43 ? 10.308 4.323 -2.478 1.00 0.00 43 PRO A O 4
ATOM 6585 N N . THR A 1 44 ? 8.568 3.076 -1.809 1.00 0.00 44 THR A N 4
ATOM 6586 C CA . THR A 1 44 ? 8.407 2.425 -3.100 1.00 0.00 44 THR A CA 4
ATOM 6587 C C . THR A 1 44 ? 7.181 2.947 -3.848 1.00 0.00 44 THR A C 4
ATOM 6588 O O . THR A 1 44 ? 7.305 3.612 -4.877 1.00 0.00 44 THR A O 4
ATOM 6599 N N . LEU A 1 45 ? 6.002 2.657 -3.313 1.00 0.00 45 LEU A N 4
ATOM 6600 C CA . LEU A 1 45 ? 4.747 3.018 -3.965 1.00 0.00 45 LEU A CA 4
ATOM 6601 C C . LEU A 1 45 ? 4.183 4.313 -3.389 1.00 0.00 45 LEU A C 4
ATOM 6602 O O . LEU A 1 45 ? 3.502 5.066 -4.081 1.00 0.00 45 LEU A O 4
ATOM 6618 N N . GLY A 1 46 ? 4.484 4.565 -2.121 1.00 0.00 46 GLY A N 4
ATOM 6619 C CA . GLY A 1 46 ? 3.965 5.732 -1.431 1.00 0.00 46 GLY A CA 4
ATOM 6620 C C . GLY A 1 46 ? 4.506 7.029 -1.986 1.00 0.00 46 GLY A C 4
ATOM 6621 O O . GLY A 1 46 ? 3.903 8.085 -1.806 1.00 0.00 46 GLY A O 4
ATOM 6625 N N . SER A 1 47 ? 5.640 6.945 -2.664 1.00 0.00 47 SER A N 4
ATOM 6626 C CA . SER A 1 47 ? 6.252 8.111 -3.281 1.00 0.00 47 SER A CA 4
ATOM 6627 C C . SER A 1 47 ? 5.641 8.370 -4.655 1.00 0.00 47 SER A C 4
ATOM 6628 O O . SER A 1 47 ? 5.960 9.359 -5.316 1.00 0.00 47 SER A O 4
ATOM 6636 N N . ILE A 1 48 ? 4.753 7.477 -5.070 1.00 0.00 48 ILE A N 4
ATOM 6637 C CA . ILE A 1 48 ? 4.096 7.581 -6.361 1.00 0.00 48 ILE A CA 4
ATOM 6638 C C . ILE A 1 48 ? 2.662 8.074 -6.182 1.00 0.00 48 ILE A C 4
ATOM 6639 O O . ILE A 1 48 ? 1.946 7.599 -5.300 1.00 0.00 48 ILE A O 4
ATOM 6655 N N . PRO A 1 49 ? 2.235 9.057 -6.990 1.00 0.00 49 PRO A N 4
ATOM 6656 C CA . PRO A 1 49 ? 0.845 9.514 -6.999 1.00 0.00 49 PRO A CA 4
ATOM 6657 C C . PRO A 1 49 ? -0.116 8.377 -7.339 1.00 0.00 49 PRO A C 4
ATOM 6658 O O . PRO A 1 49 ? 0.201 7.503 -8.151 1.00 0.00 49 PRO A O 4
ATOM 6669 N N . LEU A 1 50 ? -1.295 8.405 -6.736 1.00 0.00 50 LEU A N 4
ATOM 6670 C CA . LEU A 1 50 ? -2.277 7.337 -6.897 1.00 0.00 50 LEU A CA 4
ATOM 6671 C C . LEU A 1 50 ? -2.766 7.246 -8.337 1.00 0.00 50 LEU A C 4
ATOM 6672 O O . LEU A 1 50 ? -3.230 6.202 -8.786 1.00 0.00 50 LEU A O 4
ATOM 6688 N N . LYS A 1 51 ? -2.633 8.347 -9.060 1.00 0.00 51 LYS A N 4
ATOM 6689 C CA . LYS A 1 51 ? -3.066 8.416 -10.452 1.00 0.00 51 LYS A CA 4
ATOM 6690 C C . LYS A 1 51 ? -2.092 7.681 -11.373 1.00 0.00 51 LYS A C 4
ATOM 6691 O O . LYS A 1 51 ? -2.297 7.618 -12.585 1.00 0.00 51 LYS A O 4
ATOM 6710 N N . LYS A 1 52 ? -1.024 7.141 -10.794 1.00 0.00 52 LYS A N 4
ATOM 6711 C CA . LYS A 1 52 ? -0.035 6.389 -11.558 1.00 0.00 52 LYS A CA 4
ATOM 6712 C C . LYS A 1 52 ? 0.150 4.985 -10.974 1.00 0.00 52 LYS A C 4
ATOM 6713 O O . LYS A 1 52 ? 0.717 4.104 -11.620 1.00 0.00 52 LYS A O 4
ATOM 6732 N N . LEU A 1 53 ? -0.344 4.787 -9.757 1.00 0.00 53 LEU A N 4
ATOM 6733 C CA . LEU A 1 53 ? -0.155 3.533 -9.034 1.00 0.00 53 LEU A CA 4
ATOM 6734 C C . LEU A 1 53 ? -0.851 2.377 -9.760 1.00 0.00 53 LEU A C 4
ATOM 6735 O O . LEU A 1 53 ? -2.058 2.422 -10.006 1.00 0.00 53 LEU A O 4
ATOM 6751 N N . GLN A 1 54 ? -0.079 1.351 -10.107 1.00 0.00 54 GLN A N 4
ATOM 6752 C CA . GLN A 1 54 ? -0.614 0.188 -10.802 1.00 0.00 54 GLN A CA 4
ATOM 6753 C C . GLN A 1 54 ? -0.704 -1.002 -9.855 1.00 0.00 54 GLN A C 4
ATOM 6754 O O . GLN A 1 54 ? 0.042 -1.083 -8.878 1.00 0.00 54 GLN A O 4
ATOM 6768 N N . PRO A 1 55 ? -1.611 -1.947 -10.135 1.00 0.00 55 PRO A N 4
ATOM 6769 C CA . PRO A 1 55 ? -1.702 -3.197 -9.376 1.00 0.00 55 PRO A CA 4
ATOM 6770 C C . PRO A 1 55 ? -0.453 -4.051 -9.567 1.00 0.00 55 PRO A C 4
ATOM 6771 O O . PRO A 1 55 ? -0.074 -4.831 -8.690 1.00 0.00 55 PRO A O 4
ATOM 6782 N N . ALA A 1 56 ? 0.185 -3.880 -10.721 1.00 0.00 56 ALA A N 4
ATOM 6783 C CA . ALA A 1 56 ? 1.406 -4.601 -11.048 1.00 0.00 56 ALA A CA 4
ATOM 6784 C C . ALA A 1 56 ? 2.522 -4.238 -10.081 1.00 0.00 56 ALA A C 4
ATOM 6785 O O . ALA A 1 56 ? 3.246 -5.107 -9.604 1.00 0.00 56 ALA A O 4
ATOM 6792 N N . ASP A 1 57 ? 2.636 -2.948 -9.781 1.00 0.00 57 ASP A N 4
ATOM 6793 C CA . ASP A 1 57 ? 3.655 -2.456 -8.859 1.00 0.00 57 ASP A CA 4
ATOM 6794 C C . ASP A 1 57 ? 3.423 -3.018 -7.467 1.00 0.00 57 ASP A C 4
ATOM 6795 O O . ASP A 1 57 ? 4.364 -3.354 -6.751 1.00 0.00 57 ASP A O 4
ATOM 6804 N N . ILE A 1 58 ? 2.154 -3.122 -7.102 1.00 0.00 58 ILE A N 4
ATOM 6805 C CA . ILE A 1 58 ? 1.756 -3.687 -5.820 1.00 0.00 58 ILE A CA 4
ATOM 6806 C C . ILE A 1 58 ? 2.254 -5.125 -5.683 1.00 0.00 58 ILE A C 4
ATOM 6807 O O . ILE A 1 58 ? 2.999 -5.456 -4.752 1.00 0.00 58 ILE A O 4
ATOM 6823 N N . GLN A 1 59 ? 1.868 -5.966 -6.633 1.00 0.00 59 GLN A N 4
ATOM 6824 C CA . GLN A 1 59 ? 2.244 -7.375 -6.602 1.00 0.00 59 GLN A CA 4
ATOM 6825 C C . GLN A 1 59 ? 3.758 -7.523 -6.758 1.00 0.00 59 GLN A C 4
ATOM 6826 O O . GLN A 1 59 ? 4.376 -8.417 -6.173 1.00 0.00 59 GLN A O 4
ATOM 6840 N N . ARG A 1 60 ? 4.349 -6.630 -7.542 1.00 0.00 60 ARG A N 4
ATOM 6841 C CA . ARG A 1 60 ? 5.794 -6.601 -7.734 1.00 0.00 60 ARG A CA 4
ATOM 6842 C C . ARG A 1 60 ? 6.508 -6.306 -6.417 1.00 0.00 60 ARG A C 4
ATOM 6843 O O . ARG A 1 60 ? 7.512 -6.939 -6.097 1.00 0.00 60 ARG A O 4
ATOM 6864 N N . LEU A 1 61 ? 5.975 -5.352 -5.658 1.00 0.00 61 LEU A N 4
ATOM 6865 C CA . LEU A 1 61 ? 6.550 -4.965 -4.373 1.00 0.00 61 LEU A CA 4
ATOM 6866 C C . LEU A 1 61 ? 6.685 -6.183 -3.465 1.00 0.00 61 LEU A C 4
ATOM 6867 O O . LEU A 1 61 ? 7.752 -6.438 -2.901 1.00 0.00 61 LEU A O 4
ATOM 6883 N N . TYR A 1 62 ? 5.604 -6.941 -3.340 1.00 0.00 62 TYR A N 4
ATOM 6884 C CA . TYR A 1 62 ? 5.608 -8.122 -2.484 1.00 0.00 62 TYR A CA 4
ATOM 6885 C C . TYR A 1 62 ? 6.614 -9.152 -2.981 1.00 0.00 62 TYR A C 4
ATOM 6886 O O . TYR A 1 62 ? 7.411 -9.668 -2.206 1.00 0.00 62 TYR A O 4
ATOM 6904 N N . ALA A 1 63 ? 6.591 -9.422 -4.281 1.00 0.00 63 ALA A N 4
ATOM 6905 C CA . ALA A 1 63 ? 7.439 -10.455 -4.868 1.00 0.00 63 ALA A CA 4
ATOM 6906 C C . ALA A 1 63 ? 8.920 -10.090 -4.787 1.00 0.00 63 ALA A C 4
ATOM 6907 O O . ALA A 1 63 ? 9.762 -10.940 -4.485 1.00 0.00 63 ALA A O 4
ATOM 6914 N N . SER A 1 64 ? 9.235 -8.828 -5.040 1.00 0.00 64 SER A N 4
ATOM 6915 C CA . SER A 1 64 ? 10.620 -8.380 -5.072 1.00 0.00 64 SER A CA 4
ATOM 6916 C C . SER A 1 64 ? 11.272 -8.484 -3.695 1.00 0.00 64 SER A C 4
ATOM 6917 O O . SER A 1 64 ? 12.424 -8.906 -3.578 1.00 0.00 64 SER A O 4
ATOM 6925 N N . LYS A 1 65 ? 10.537 -8.125 -2.646 1.00 0.00 65 LYS A N 4
ATOM 6926 C CA . LYS A 1 65 ? 11.086 -8.185 -1.297 1.00 0.00 65 LYS A CA 4
ATOM 6927 C C . LYS A 1 65 ? 10.927 -9.592 -0.716 1.00 0.00 65 LYS A C 4
ATOM 6928 O O . LYS A 1 65 ? 11.615 -9.967 0.231 1.00 0.00 65 LYS A O 4
ATOM 6947 N N . LEU A 1 66 ? 10.023 -10.369 -1.304 1.00 0.00 66 LEU A N 4
ATOM 6948 C CA . LEU A 1 66 ? 9.859 -11.776 -0.945 1.00 0.00 66 LEU A CA 4
ATOM 6949 C C . LEU A 1 66 ? 11.103 -12.558 -1.349 1.00 0.00 66 LEU A C 4
ATOM 6950 O O . LEU A 1 66 ? 11.497 -13.521 -0.688 1.00 0.00 66 LEU A O 4
ATOM 6966 N N . GLU A 1 67 ? 11.719 -12.105 -2.434 1.00 0.00 67 GLU A N 4
ATOM 6967 C CA . GLU A 1 67 ? 12.878 -12.765 -3.028 1.00 0.00 67 GLU A CA 4
ATOM 6968 C C . GLU A 1 67 ? 14.055 -12.847 -2.056 1.00 0.00 67 GLU A C 4
ATOM 6969 O O . GLU A 1 67 ? 14.745 -13.865 -1.991 1.00 0.00 67 GLU A O 4
ATOM 6981 N N . SER A 1 68 ? 14.285 -11.775 -1.309 1.00 0.00 68 SER A N 4
ATOM 6982 C CA . SER A 1 68 ? 15.444 -11.701 -0.431 1.00 0.00 68 SER A CA 4
ATOM 6983 C C . SER A 1 68 ? 15.300 -12.617 0.783 1.00 0.00 68 SER A C 4
ATOM 6984 O O . SER A 1 68 ? 16.194 -13.417 1.070 1.00 0.00 68 SER A O 4
ATOM 6992 N N . GLY A 1 69 ? 14.178 -12.523 1.481 1.00 0.00 69 GLY A N 4
ATOM 6993 C CA . GLY A 1 69 ? 13.996 -13.349 2.658 1.00 0.00 69 GLY A CA 4
ATOM 6994 C C . GLY A 1 69 ? 12.726 -13.045 3.422 1.00 0.00 69 GLY A C 4
ATOM 6995 O O . GLY A 1 69 ? 12.727 -13.008 4.654 1.00 0.00 69 GLY A O 4
ATOM 6999 N N . LEU A 1 70 ? 11.644 -12.798 2.706 1.00 0.00 70 LEU A N 4
ATOM 7000 C CA . LEU A 1 70 ? 10.345 -12.656 3.340 1.00 0.00 70 LEU A CA 4
ATOM 7001 C C . LEU A 1 70 ? 9.551 -13.946 3.194 1.00 0.00 70 LEU A C 4
ATOM 7002 O O . LEU A 1 70 ? 9.899 -14.812 2.391 1.00 0.00 70 LEU A O 4
ATOM 7018 N N . SER A 1 71 ? 8.493 -14.077 3.974 1.00 0.00 71 SER A N 4
ATOM 7019 C CA . SER A 1 71 ? 7.620 -15.228 3.885 1.00 0.00 71 SER A CA 4
ATOM 7020 C C . SER A 1 71 ? 6.290 -14.821 3.256 1.00 0.00 71 SER A C 4
ATOM 7021 O O . SER A 1 71 ? 5.875 -13.662 3.372 1.00 0.00 71 SER A O 4
ATOM 7029 N N . PRO A 1 72 ? 5.612 -15.758 2.572 1.00 0.00 72 PRO A N 4
ATOM 7030 C CA . PRO A 1 72 ? 4.324 -15.495 1.915 1.00 0.00 72 PRO A CA 4
ATOM 7031 C C . PRO A 1 72 ? 3.264 -14.956 2.875 1.00 0.00 72 PRO A C 4
ATOM 7032 O O . PRO A 1 72 ? 2.326 -14.282 2.456 1.00 0.00 72 PRO A O 4
ATOM 7043 N N . THR A 1 73 ? 3.421 -15.243 4.161 1.00 0.00 73 THR A N 4
ATOM 7044 C CA . THR A 1 73 ? 2.469 -14.790 5.162 1.00 0.00 73 THR A CA 4
ATOM 7045 C C . THR A 1 73 ? 2.725 -13.339 5.567 1.00 0.00 73 THR A C 4
ATOM 7046 O O . THR A 1 73 ? 1.787 -12.561 5.747 1.00 0.00 73 THR A O 4
ATOM 7057 N N . ARG A 1 74 ? 3.996 -12.969 5.687 1.00 0.00 74 ARG A N 4
ATOM 7058 C CA . ARG A 1 74 ? 4.355 -11.612 6.088 1.00 0.00 74 ARG A CA 4
ATOM 7059 C C . ARG A 1 74 ? 4.061 -10.621 4.970 1.00 0.00 74 ARG A C 4
ATOM 7060 O O . ARG A 1 74 ? 3.646 -9.491 5.227 1.00 0.00 74 ARG A O 4
ATOM 7081 N N . VAL A 1 75 ? 4.265 -11.047 3.726 1.00 0.00 75 VAL A N 4
ATOM 7082 C CA . VAL A 1 75 ? 3.919 -10.209 2.587 1.00 0.00 75 VAL A CA 4
ATOM 7083 C C . VAL A 1 75 ? 2.408 -10.203 2.377 1.00 0.00 75 VAL A C 4
ATOM 7084 O O . VAL A 1 75 ? 1.855 -9.283 1.775 1.00 0.00 75 VAL A O 4
ATOM 7097 N N . ARG A 1 76 ? 1.740 -11.232 2.891 1.00 0.00 76 ARG A N 4
ATOM 7098 C CA . ARG A 1 76 ? 0.294 -11.320 2.797 1.00 0.00 76 ARG A CA 4
ATOM 7099 C C . ARG A 1 76 ? -0.358 -10.261 3.674 1.00 0.00 76 ARG A C 4
ATOM 7100 O O . ARG A 1 76 ? -1.288 -9.591 3.244 1.00 0.00 76 ARG A O 4
ATOM 7121 N N . TYR A 1 77 ? 0.145 -10.101 4.895 1.00 0.00 77 TYR A N 4
ATOM 7122 C CA . TYR A 1 77 ? -0.384 -9.088 5.804 1.00 0.00 77 TYR A CA 4
ATOM 7123 C C . TYR A 1 77 ? -0.289 -7.704 5.174 1.00 0.00 77 TYR A C 4
ATOM 7124 O O . TYR A 1 77 ? -1.263 -6.954 5.158 1.00 0.00 77 TYR A O 4
ATOM 7142 N N . ILE A 1 78 ? 0.888 -7.383 4.641 1.00 0.00 78 ILE A N 4
ATOM 7143 C CA . ILE A 1 78 ? 1.105 -6.108 3.966 1.00 0.00 78 ILE A CA 4
ATOM 7144 C C . ILE A 1 78 ? 0.139 -5.964 2.792 1.00 0.00 78 ILE A C 4
ATOM 7145 O O . ILE A 1 78 ? -0.371 -4.879 2.512 1.00 0.00 78 ILE A O 4
ATOM 7161 N N . HIS A 1 79 ? -0.128 -7.081 2.131 1.00 0.00 79 HIS A N 4
ATOM 7162 C CA . HIS A 1 79 ? -1.042 -7.107 1.000 1.00 0.00 79 HIS A CA 4
ATOM 7163 C C . HIS A 1 79 ? -2.469 -6.807 1.457 1.00 0.00 79 HIS A C 4
ATOM 7164 O O . HIS A 1 79 ? -3.221 -6.112 0.770 1.00 0.00 79 HIS A O 4
ATOM 7179 N N . VAL A 1 80 ? -2.832 -7.345 2.611 1.00 0.00 80 VAL A N 4
ATOM 7180 C CA . VAL A 1 80 ? -4.176 -7.187 3.150 1.00 0.00 80 VAL A CA 4
ATOM 7181 C C . VAL A 1 80 ? -4.393 -5.774 3.669 1.00 0.00 80 VAL A C 4
ATOM 7182 O O . VAL A 1 80 ? -5.396 -5.130 3.351 1.00 0.00 80 VAL A O 4
ATOM 7195 N N . VAL A 1 81 ? -3.446 -5.295 4.461 1.00 0.00 81 VAL A N 4
ATOM 7196 C CA . VAL A 1 81 ? -3.562 -3.985 5.083 1.00 0.00 81 VAL A CA 4
ATOM 7197 C C . VAL A 1 81 ? -3.584 -2.868 4.030 1.00 0.00 81 VAL A C 4
ATOM 7198 O O . VAL A 1 81 ? -4.336 -1.900 4.155 1.00 0.00 81 VAL A O 4
ATOM 7211 N N . LEU A 1 82 ? -2.785 -3.023 2.977 1.00 0.00 82 LEU A N 4
ATOM 7212 C CA . LEU A 1 82 ? -2.753 -2.045 1.895 1.00 0.00 82 LEU A CA 4
ATOM 7213 C C . LEU A 1 82 ? -4.043 -2.118 1.077 1.00 0.00 82 LEU A C 4
ATOM 7214 O O . LEU A 1 82 ? -4.528 -1.104 0.565 1.00 0.00 82 LEU A O 4
ATOM 7230 N N . HIS A 1 83 ? -4.597 -3.326 0.976 1.00 0.00 83 HIS A N 4
ATOM 7231 C CA . HIS A 1 83 ? -5.856 -3.553 0.269 1.00 0.00 83 HIS A CA 4
ATOM 7232 C C . HIS A 1 83 ? -6.962 -2.665 0.830 1.00 0.00 83 HIS A C 4
ATOM 7233 O O . HIS A 1 83 ? -7.647 -1.968 0.081 1.00 0.00 83 HIS A O 4
ATOM 7248 N N . GLU A 1 84 ? -7.121 -2.688 2.146 1.00 0.00 84 GLU A N 4
ATOM 7249 C CA . GLU A 1 84 ? -8.191 -1.945 2.794 1.00 0.00 84 GLU A CA 4
ATOM 7250 C C . GLU A 1 84 ? -7.928 -0.443 2.745 1.00 0.00 84 GLU A C 4
ATOM 7251 O O . GLU A 1 84 ? -8.842 0.347 2.499 1.00 0.00 84 GLU A O 4
ATOM 7263 N N . ALA A 1 85 ? -6.678 -0.055 2.951 1.00 0.00 85 ALA A N 4
ATOM 7264 C CA . ALA A 1 85 ? -6.317 1.354 2.989 1.00 0.00 85 ALA A CA 4
ATOM 7265 C C . ALA A 1 85 ? -6.617 2.047 1.661 1.00 0.00 85 ALA A C 4
ATOM 7266 O O . ALA A 1 85 ? -7.315 3.063 1.624 1.00 0.00 85 ALA A O 4
ATOM 7273 N N . MET A 1 86 ? -6.115 1.481 0.566 1.00 0.00 86 MET A N 4
ATOM 7274 C CA . MET A 1 86 ? -6.306 2.082 -0.752 1.00 0.00 86 MET A CA 4
ATOM 7275 C C . MET A 1 86 ? -7.752 1.952 -1.217 1.00 0.00 86 MET A C 4
ATOM 7276 O O . MET A 1 86 ? -8.195 2.680 -2.105 1.00 0.00 86 MET A O 4
ATOM 7290 N N . SER A 1 87 ? -8.489 1.037 -0.604 1.00 0.00 87 SER A N 4
ATOM 7291 C CA . SER A 1 87 ? -9.888 0.841 -0.946 1.00 0.00 87 SER A CA 4
ATOM 7292 C C . SER A 1 87 ? -10.708 2.072 -0.560 1.00 0.00 87 SER A C 4
ATOM 7293 O O . SER A 1 87 ? -11.678 2.420 -1.231 1.00 0.00 87 SER A O 4
ATOM 7301 N N . GLN A 1 88 ? -10.297 2.742 0.513 1.00 0.00 88 GLN A N 4
ATOM 7302 C CA . GLN A 1 88 ? -10.973 3.951 0.965 1.00 0.00 88 GLN A CA 4
ATOM 7303 C C . GLN A 1 88 ? -10.621 5.123 0.048 1.00 0.00 88 GLN A C 4
ATOM 7304 O O . GLN A 1 88 ? -11.417 6.046 -0.140 1.00 0.00 88 GLN A O 4
ATOM 7318 N N . ALA A 1 89 ? -9.428 5.071 -0.534 1.00 0.00 89 ALA A N 4
ATOM 7319 C CA . ALA A 1 89 ? -8.997 6.087 -1.486 1.00 0.00 89 ALA A CA 4
ATOM 7320 C C . ALA A 1 89 ? -9.800 5.975 -2.776 1.00 0.00 89 ALA A C 4
ATOM 7321 O O . ALA A 1 89 ? -10.081 6.976 -3.438 1.00 0.00 89 ALA A O 4
ATOM 7328 N N . ARG A 1 90 ? -10.168 4.744 -3.124 1.00 0.00 90 ARG A N 4
ATOM 7329 C CA . ARG A 1 90 ? -11.041 4.483 -4.266 1.00 0.00 90 ARG A CA 4
ATOM 7330 C C . ARG A 1 90 ? -12.368 5.220 -4.102 1.00 0.00 90 ARG A C 4
ATOM 7331 O O . ARG A 1 90 ? -12.875 5.837 -5.038 1.00 0.00 90 ARG A O 4
ATOM 7352 N N . GLU A 1 91 ? -12.913 5.151 -2.893 1.00 0.00 91 GLU A N 4
ATOM 7353 C CA . GLU A 1 91 ? -14.183 5.794 -2.573 1.00 0.00 91 GLU A CA 4
ATOM 7354 C C . GLU A 1 91 ? -14.091 7.304 -2.776 1.00 0.00 91 GLU A C 4
ATOM 7355 O O . GLU A 1 91 ? -15.001 7.927 -3.322 1.00 0.00 91 GLU A O 4
ATOM 7367 N N . SER A 1 92 ? -12.973 7.879 -2.345 1.00 0.00 92 SER A N 4
ATOM 7368 C CA . SER A 1 92 ? -12.745 9.313 -2.467 1.00 0.00 92 SER A CA 4
ATOM 7369 C C . SER A 1 92 ? -12.608 9.718 -3.938 1.00 0.00 92 SER A C 4
ATOM 7370 O O . SER A 1 92 ? -12.844 10.869 -4.306 1.00 0.00 92 SER A O 4
ATOM 7378 N N . GLY A 1 93 ? -12.250 8.759 -4.780 1.00 0.00 93 GLY A N 4
ATOM 7379 C CA . GLY A 1 93 ? -12.061 9.047 -6.183 1.00 0.00 93 GLY A CA 4
ATOM 7380 C C . GLY A 1 93 ? -10.601 9.196 -6.539 1.00 0.00 93 GLY A C 4
ATOM 7381 O O . GLY A 1 93 ? -10.258 9.564 -7.662 1.00 0.00 93 GLY A O 4
ATOM 7385 N N . LEU A 1 94 ? -9.740 8.914 -5.572 1.00 0.00 94 LEU A N 4
ATOM 7386 C CA . LEU A 1 94 ? -8.306 8.957 -5.799 1.00 0.00 94 LEU A CA 4
ATOM 7387 C C . LEU A 1 94 ? -7.902 7.788 -6.682 1.00 0.00 94 LEU A C 4
ATOM 7388 O O . LEU A 1 94 ? -7.014 7.902 -7.525 1.00 0.00 94 LEU A O 4
ATOM 7404 N N . LEU A 1 95 ? -8.572 6.663 -6.475 1.00 0.00 95 LEU A N 4
ATOM 7405 C CA . LEU A 1 95 ? -8.416 5.503 -7.335 1.00 0.00 95 LEU A CA 4
ATOM 7406 C C . LEU A 1 95 ? -9.720 5.245 -8.078 1.00 0.00 95 LEU A C 4
ATOM 7407 O O . LEU A 1 95 ? -10.742 4.946 -7.461 1.00 0.00 95 LEU A O 4
ATOM 7423 N N . LEU A 1 96 ? -9.691 5.386 -9.396 1.00 0.00 96 LEU A N 4
ATOM 7424 C CA . LEU A 1 96 ? -10.869 5.132 -10.217 1.00 0.00 96 LEU A CA 4
ATOM 7425 C C . LEU A 1 96 ? -11.176 3.637 -10.248 1.00 0.00 96 LEU A C 4
ATOM 7426 O O . LEU A 1 96 ? -12.318 3.227 -10.457 1.00 0.00 96 LEU A O 4
ATOM 7442 N N . GLN A 1 97 ? -10.146 2.838 -10.015 1.00 0.00 97 GLN A N 4
ATOM 7443 C CA . GLN A 1 97 ? -10.276 1.390 -9.970 1.00 0.00 97 GLN A CA 4
ATOM 7444 C C . GLN A 1 97 ? -9.676 0.867 -8.668 1.00 0.00 97 GLN A C 4
ATOM 7445 O O . GLN A 1 97 ? -9.199 1.651 -7.847 1.00 0.00 97 GLN A O 4
ATOM 7459 N N . ASN A 1 98 ? -9.698 -0.441 -8.471 1.00 0.00 98 ASN A N 4
ATOM 7460 C CA . ASN A 1 98 ? -9.149 -1.022 -7.253 1.00 0.00 98 ASN A CA 4
ATOM 7461 C C . ASN A 1 98 ? -7.926 -1.888 -7.562 1.00 0.00 98 ASN A C 4
ATOM 7462 O O . ASN A 1 98 ? -8.038 -3.069 -7.895 1.00 0.00 98 ASN A O 4
ATOM 7473 N N . PRO A 1 99 ? -6.723 -1.301 -7.440 1.00 0.00 99 PRO A N 4
ATOM 7474 C CA . PRO A 1 99 ? -5.473 -1.973 -7.802 1.00 0.00 99 PRO A CA 4
ATOM 7475 C C . PRO A 1 99 ? -5.044 -3.022 -6.777 1.00 0.00 99 PRO A C 4
ATOM 7476 O O . PRO A 1 99 ? -4.431 -4.028 -7.127 1.00 0.00 99 PRO A O 4
ATOM 7487 N N . THR A 1 100 ? -5.385 -2.795 -5.516 1.00 0.00 100 THR A N 4
ATOM 7488 C CA . THR A 1 100 ? -5.007 -3.708 -4.445 1.00 0.00 100 THR A CA 4
ATOM 7489 C C . THR A 1 100 ? -5.832 -4.990 -4.497 1.00 0.00 100 THR A C 4
ATOM 7490 O O . THR A 1 100 ? -5.459 -6.012 -3.918 1.00 0.00 100 THR A O 4
ATOM 7501 N N . GLU A 1 101 ? -6.965 -4.918 -5.179 1.00 0.00 101 GLU A N 4
ATOM 7502 C CA . GLU A 1 101 ? -7.830 -6.071 -5.360 1.00 0.00 101 GLU A CA 4
ATOM 7503 C C . GLU A 1 101 ? -7.513 -6.733 -6.701 1.00 0.00 101 GLU A C 4
ATOM 7504 O O . GLU A 1 101 ? -7.738 -7.924 -6.899 1.00 0.00 101 GLU A O 4
ATOM 7516 N N . ALA A 1 102 ? -6.961 -5.943 -7.612 1.00 0.00 102 ALA A N 4
ATOM 7517 C CA . ALA A 1 102 ? -6.499 -6.454 -8.898 1.00 0.00 102 ALA A CA 4
ATOM 7518 C C . ALA A 1 102 ? -5.234 -7.290 -8.718 1.00 0.00 102 ALA A C 4
ATOM 7519 O O . ALA A 1 102 ? -4.797 -7.992 -9.632 1.00 0.00 102 ALA A O 4
ATOM 7526 N N . ALA A 1 103 ? -4.645 -7.191 -7.532 1.00 0.00 103 ALA A N 4
ATOM 7527 C CA . ALA A 1 103 ? -3.535 -8.049 -7.143 1.00 0.00 103 ALA A CA 4
ATOM 7528 C C . ALA A 1 103 ? -4.094 -9.326 -6.514 1.00 0.00 103 ALA A C 4
ATOM 7529 O O . ALA A 1 103 ? -5.309 -9.450 -6.347 1.00 0.00 103 ALA A O 4
ATOM 7536 N N . LYS A 1 104 ? -3.229 -10.271 -6.161 1.00 0.00 104 LYS A N 4
ATOM 7537 C CA . LYS A 1 104 ? -3.695 -11.589 -5.715 1.00 0.00 104 LYS A CA 4
ATOM 7538 C C . LYS A 1 104 ? -4.464 -11.488 -4.393 1.00 0.00 104 LYS A C 4
ATOM 7539 O O . LYS A 1 104 ? -4.068 -10.743 -3.499 1.00 0.00 104 LYS A O 4
ATOM 7558 N N . PRO A 1 105 ? -5.574 -12.252 -4.282 1.00 0.00 105 PRO A N 4
ATOM 7559 C CA . PRO A 1 105 ? -6.555 -12.164 -3.181 1.00 0.00 105 PRO A CA 4
ATOM 7560 C C . PRO A 1 105 ? -5.947 -12.046 -1.782 1.00 0.00 105 PRO A C 4
ATOM 7561 O O . PRO A 1 105 ? -5.392 -13.009 -1.239 1.00 0.00 105 PRO A O 4
ATOM 7572 N N . PRO A 1 106 ? -6.041 -10.845 -1.188 1.00 0.00 106 PRO A N 4
ATOM 7573 C CA . PRO A 1 106 ? -5.591 -10.589 0.170 1.00 0.00 106 PRO A CA 4
ATOM 7574 C C . PRO A 1 106 ? -6.697 -10.738 1.221 1.00 0.00 106 PRO A C 4
ATOM 7575 O O . PRO A 1 106 ? -6.423 -11.140 2.352 1.00 0.00 106 PRO A O 4
ATOM 7586 N N . ARG A 1 107 ? -7.939 -10.420 0.833 1.00 0.00 107 ARG A N 4
ATOM 7587 C CA . ARG A 1 107 ? -9.072 -10.366 1.763 1.00 0.00 107 ARG A CA 4
ATOM 7588 C C . ARG A 1 107 ? -8.880 -9.183 2.732 1.00 0.00 107 ARG A C 4
ATOM 7589 O O . ARG A 1 107 ? -8.059 -8.299 2.477 1.00 0.00 107 ARG A O 4
ATOM 7610 N N . HIS A 1 108 ? -9.651 -9.142 3.816 1.00 0.00 108 HIS A N 4
ATOM 7611 C CA . HIS A 1 108 ? -9.527 -8.077 4.805 1.00 0.00 108 HIS A CA 4
ATOM 7612 C C . HIS A 1 108 ? -9.911 -8.603 6.189 1.00 0.00 108 HIS A C 4
ATOM 7613 O O . HIS A 1 108 ? -10.814 -9.432 6.310 1.00 0.00 108 HIS A O 4
ATOM 7628 N N . PRO A 1 109 ? -9.218 -8.155 7.244 1.00 0.00 109 PRO A N 4
ATOM 7629 C CA . PRO A 1 109 ? -9.528 -8.514 8.614 1.00 0.00 109 PRO A CA 4
ATOM 7630 C C . PRO A 1 109 ? -10.265 -7.396 9.348 1.00 0.00 109 PRO A C 4
ATOM 7631 O O . PRO A 1 109 ? -10.822 -6.491 8.723 1.00 0.00 109 PRO A O 4
ATOM 7642 N N . LEU A 1 110 ? -10.260 -7.462 10.672 1.00 0.00 110 LEU A N 4
ATOM 7643 C CA . LEU A 1 110 ? -10.809 -6.395 11.495 1.00 0.00 110 LEU A CA 4
ATOM 7644 C C . LEU A 1 110 ? -9.660 -5.572 12.064 1.00 0.00 110 LEU A C 4
ATOM 7645 O O . LEU A 1 110 ? -8.853 -6.090 12.840 1.00 0.00 110 LEU A O 4
ATOM 7661 N N . GLU A 1 111 ? -9.569 -4.310 11.651 1.00 0.00 111 GLU A N 4
ATOM 7662 C CA . GLU A 1 111 ? -8.496 -3.435 12.104 1.00 0.00 111 GLU A CA 4
ATOM 7663 C C . GLU A 1 111 ? -8.537 -3.276 13.622 1.00 0.00 111 GLU A C 4
ATOM 7664 O O . GLU A 1 111 ? -9.603 -3.306 14.237 1.00 0.00 111 GLU A O 4
ATOM 7676 N N . HIS A 1 112 ? -7.367 -3.097 14.204 1.00 0.00 112 HIS A N 4
ATOM 7677 C CA . HIS A 1 112 ? -7.204 -3.099 15.648 1.00 0.00 112 HIS A CA 4
ATOM 7678 C C . HIS A 1 112 ? -7.293 -1.689 16.217 1.00 0.00 112 HIS A C 4
ATOM 7679 O O . HIS A 1 112 ? -6.977 -0.716 15.540 1.00 0.00 112 HIS A O 4
ATOM 7694 N N . HIS A 1 113 ? -7.724 -1.582 17.464 1.00 0.00 113 HIS A N 4
ATOM 7695 C CA . HIS A 1 113 ? -7.588 -0.333 18.194 1.00 0.00 113 HIS A CA 4
ATOM 7696 C C . HIS A 1 113 ? -6.190 -0.271 18.805 1.00 0.00 113 HIS A C 4
ATOM 7697 O O . HIS A 1 113 ? -5.265 0.259 18.190 1.00 0.00 113 HIS A O 4
ATOM 7712 N N . HIS A 1 114 ? -6.038 -0.861 19.991 1.00 0.00 114 HIS A N 4
ATOM 7713 C CA . HIS A 1 114 ? -4.746 -0.943 20.675 1.00 0.00 114 HIS A CA 4
ATOM 7714 C C . HIS A 1 114 ? -4.956 -1.528 22.062 1.00 0.00 114 HIS A C 4
ATOM 7715 O O . HIS A 1 114 ? -6.065 -1.471 22.589 1.00 0.00 114 HIS A O 4
ATOM 7730 N N . HIS A 1 115 ? -3.904 -2.104 22.637 1.00 0.00 115 HIS A N 4
ATOM 7731 C CA . HIS A 1 115 ? -3.939 -2.545 24.027 1.00 0.00 115 HIS A CA 4
ATOM 7732 C C . HIS A 1 115 ? -4.366 -1.377 24.911 1.00 0.00 115 HIS A C 4
ATOM 7733 O O . HIS A 1 115 ? -3.878 -0.260 24.738 1.00 0.00 115 HIS A O 4
ATOM 7748 N N . HIS A 1 116 ? -5.292 -1.626 25.830 1.00 0.00 116 HIS A N 4
ATOM 7749 C CA . HIS A 1 116 ? -5.845 -0.561 26.668 1.00 0.00 116 HIS A CA 4
ATOM 7750 C C . HIS A 1 116 ? -4.837 -0.085 27.706 1.00 0.00 116 HIS A C 4
ATOM 7751 O O . HIS A 1 116 ? -4.916 -0.458 28.879 1.00 0.00 116 HIS A O 4
ATOM 7766 N N . HIS A 1 117 ? -3.885 0.718 27.254 1.00 0.00 117 HIS A N 4
ATOM 7767 C CA . HIS A 1 117 ? -2.885 1.321 28.120 1.00 0.00 117 HIS A CA 4
ATOM 7768 C C . HIS A 1 117 ? -1.951 2.180 27.282 1.00 0.00 117 HIS A C 4
ATOM 7769 O O . HIS A 1 117 ? -0.835 1.719 26.971 1.00 0.00 117 HIS A O 4
ATOM 7785 N N . MET A 1 1 ? 4.230 29.042 -10.582 1.00 0.00 1 MET A N 5
ATOM 7786 C CA . MET A 1 1 ? 5.064 29.142 -9.363 1.00 0.00 1 MET A CA 5
ATOM 7787 C C . MET A 1 1 ? 5.282 27.756 -8.772 1.00 0.00 1 MET A C 5
ATOM 7788 O O . MET A 1 1 ? 4.594 26.803 -9.144 1.00 0.00 1 MET A O 5
ATOM 7804 N N . ILE A 1 2 ? 6.246 27.649 -7.864 1.00 0.00 2 ILE A N 5
ATOM 7805 C CA . ILE A 1 2 ? 6.533 26.389 -7.184 1.00 0.00 2 ILE A CA 5
ATOM 7806 C C . ILE A 1 2 ? 5.300 25.865 -6.452 1.00 0.00 2 ILE A C 5
ATOM 7807 O O . ILE A 1 2 ? 4.593 26.621 -5.782 1.00 0.00 2 ILE A O 5
ATOM 7823 N N . GLU A 1 3 ? 5.034 24.577 -6.599 1.00 0.00 3 GLU A N 5
ATOM 7824 C CA . GLU A 1 3 ? 3.921 23.952 -5.905 1.00 0.00 3 GLU A CA 5
ATOM 7825 C C . GLU A 1 3 ? 4.385 22.719 -5.144 1.00 0.00 3 GLU A C 5
ATOM 7826 O O . GLU A 1 3 ? 4.423 21.612 -5.690 1.00 0.00 3 GLU A O 5
ATOM 7838 N N . PRO A 1 4 ? 4.760 22.901 -3.872 1.00 0.00 4 PRO A N 5
ATOM 7839 C CA . PRO A 1 4 ? 5.148 21.805 -2.992 1.00 0.00 4 PRO A CA 5
ATOM 7840 C C . PRO A 1 4 ? 3.940 21.216 -2.275 1.00 0.00 4 PRO A C 5
ATOM 7841 O O . PRO A 1 4 ? 4.068 20.588 -1.222 1.00 0.00 4 PRO A O 5
ATOM 7852 N N . SER A 1 5 ? 2.772 21.429 -2.868 1.00 0.00 5 SER A N 5
ATOM 7853 C CA . SER A 1 5 ? 1.512 20.986 -2.301 1.00 0.00 5 SER A CA 5
ATOM 7854 C C . SER A 1 5 ? 1.469 19.466 -2.188 1.00 0.00 5 SER A C 5
ATOM 7855 O O . SER A 1 5 ? 0.916 18.922 -1.236 1.00 0.00 5 SER A O 5
ATOM 7863 N N . LYS A 1 6 ? 2.057 18.787 -3.165 1.00 0.00 6 LYS A N 5
ATOM 7864 C CA . LYS A 1 6 ? 2.040 17.330 -3.200 1.00 0.00 6 LYS A CA 5
ATOM 7865 C C . LYS A 1 6 ? 3.456 16.791 -3.323 1.00 0.00 6 LYS A C 5
ATOM 7866 O O . LYS A 1 6 ? 4.187 17.163 -4.242 1.00 0.00 6 LYS A O 5
ATOM 7885 N N . ILE A 1 7 ? 3.844 15.926 -2.395 1.00 0.00 7 ILE A N 5
ATOM 7886 C CA . ILE A 1 7 ? 5.178 15.341 -2.422 1.00 0.00 7 ILE A CA 5
ATOM 7887 C C . ILE A 1 7 ? 5.089 13.827 -2.598 1.00 0.00 7 ILE A C 5
ATOM 7888 O O . ILE A 1 7 ? 5.269 13.306 -3.699 1.00 0.00 7 ILE A O 5
ATOM 7904 N N . THR A 1 8 ? 4.796 13.126 -1.512 1.00 0.00 8 THR A N 5
ATOM 7905 C CA . THR A 1 8 ? 4.702 11.676 -1.535 1.00 0.00 8 THR A CA 5
ATOM 7906 C C . THR A 1 8 ? 3.326 11.204 -1.063 1.00 0.00 8 THR A C 5
ATOM 7907 O O . THR A 1 8 ? 2.548 11.989 -0.515 1.00 0.00 8 THR A O 5
ATOM 7918 N N . VAL A 1 9 ? 3.031 9.927 -1.281 1.00 0.00 9 VAL A N 5
ATOM 7919 C CA . VAL A 1 9 ? 1.760 9.335 -0.868 1.00 0.00 9 VAL A CA 5
ATOM 7920 C C . VAL A 1 9 ? 1.583 9.404 0.652 1.00 0.00 9 VAL A C 5
ATOM 7921 O O . VAL A 1 9 ? 0.471 9.571 1.154 1.00 0.00 9 VAL A O 5
ATOM 7934 N N . GLU A 1 10 ? 2.692 9.307 1.376 1.00 0.00 10 GLU A N 5
ATOM 7935 C CA . GLU A 1 10 ? 2.659 9.325 2.836 1.00 0.00 10 GLU A CA 5
ATOM 7936 C C . GLU A 1 10 ? 2.075 10.643 3.355 1.00 0.00 10 GLU A C 5
ATOM 7937 O O . GLU A 1 10 ? 1.574 10.709 4.476 1.00 0.00 10 GLU A O 5
ATOM 7949 N N . GLN A 1 11 ? 2.135 11.682 2.519 1.00 0.00 11 GLN A N 5
ATOM 7950 C CA . GLN A 1 11 ? 1.650 13.005 2.893 1.00 0.00 11 GLN A CA 5
ATOM 7951 C C . GLN A 1 11 ? 0.161 12.973 3.220 1.00 0.00 11 GLN A C 5
ATOM 7952 O O . GLN A 1 11 ? -0.257 13.404 4.297 1.00 0.00 11 GLN A O 5
ATOM 7966 N N . TRP A 1 12 ? -0.643 12.454 2.296 1.00 0.00 12 TRP A N 5
ATOM 7967 C CA . TRP A 1 12 ? -2.080 12.437 2.501 1.00 0.00 12 TRP A CA 5
ATOM 7968 C C . TRP A 1 12 ? -2.445 11.337 3.485 1.00 0.00 12 TRP A C 5
ATOM 7969 O O . TRP A 1 12 ? -3.465 11.421 4.156 1.00 0.00 12 TRP A O 5
ATOM 7990 N N . LEU A 1 13 ? -1.593 10.314 3.579 1.00 0.00 13 LEU A N 5
ATOM 7991 C CA . LEU A 1 13 ? -1.759 9.278 4.594 1.00 0.00 13 LEU A CA 5
ATOM 7992 C C . LEU A 1 13 ? -1.667 9.888 5.989 1.00 0.00 13 LEU A C 5
ATOM 7993 O O . LEU A 1 13 ? -2.464 9.570 6.868 1.00 0.00 13 LEU A O 5
ATOM 8009 N N . ASN A 1 14 ? -0.692 10.773 6.176 1.00 0.00 14 ASN A N 5
ATOM 8010 C CA . ASN A 1 14 ? -0.515 11.475 7.444 1.00 0.00 14 ASN A CA 5
ATOM 8011 C C . ASN A 1 14 ? -1.758 12.286 7.789 1.00 0.00 14 ASN A C 5
ATOM 8012 O O . ASN A 1 14 ? -2.268 12.208 8.907 1.00 0.00 14 ASN A O 5
ATOM 8023 N N . ARG A 1 15 ? -2.254 13.047 6.820 1.00 0.00 15 ARG A N 5
ATOM 8024 C CA . ARG A 1 15 ? -3.456 13.853 7.019 1.00 0.00 15 ARG A CA 5
ATOM 8025 C C . ARG A 1 15 ? -4.664 12.961 7.282 1.00 0.00 15 ARG A C 5
ATOM 8026 O O . ARG A 1 15 ? -5.418 13.185 8.227 1.00 0.00 15 ARG A O 5
ATOM 8047 N N . TRP A 1 16 ? -4.825 11.952 6.439 1.00 0.00 16 TRP A N 5
ATOM 8048 C CA . TRP A 1 16 ? -5.947 11.024 6.522 1.00 0.00 16 TRP A CA 5
ATOM 8049 C C . TRP A 1 16 ? -5.996 10.345 7.881 1.00 0.00 16 TRP A C 5
ATOM 8050 O O . TRP A 1 16 ? -6.966 10.480 8.626 1.00 0.00 16 TRP A O 5
ATOM 8071 N N . LEU A 1 17 ? -4.931 9.627 8.196 1.00 0.00 17 LEU A N 5
ATOM 8072 C CA . LEU A 1 17 ? -4.861 8.837 9.408 1.00 0.00 17 LEU A CA 5
ATOM 8073 C C . LEU A 1 17 ? -5.017 9.703 10.659 1.00 0.00 17 LEU A C 5
ATOM 8074 O O . LEU A 1 17 ? -5.661 9.294 11.618 1.00 0.00 17 LEU A O 5
ATOM 8090 N N . THR A 1 18 ? -4.456 10.904 10.641 1.00 0.00 18 THR A N 5
ATOM 8091 C CA . THR A 1 18 ? -4.546 11.792 11.794 1.00 0.00 18 THR A CA 5
ATOM 8092 C C . THR A 1 18 ? -5.966 12.339 11.962 1.00 0.00 18 THR A C 5
ATOM 8093 O O . THR A 1 18 ? -6.551 12.256 13.044 1.00 0.00 18 THR A O 5
ATOM 8104 N N . ASP A 1 19 ? -6.523 12.873 10.882 1.00 0.00 19 ASP A N 5
ATOM 8105 C CA . ASP A 1 19 ? -7.824 13.530 10.940 1.00 0.00 19 ASP A CA 5
ATOM 8106 C C . ASP A 1 19 ? -8.953 12.521 11.121 1.00 0.00 19 ASP A C 5
ATOM 8107 O O . ASP A 1 19 ? -9.845 12.714 11.948 1.00 0.00 19 ASP A O 5
ATOM 8116 N N . TYR A 1 20 ? -8.895 11.432 10.366 1.00 0.00 20 TYR A N 5
ATOM 8117 C CA . TYR A 1 20 ? -9.992 10.478 10.324 1.00 0.00 20 TYR A CA 5
ATOM 8118 C C . TYR A 1 20 ? -9.841 9.374 11.368 1.00 0.00 20 TYR A C 5
ATOM 8119 O O . TYR A 1 20 ? -10.677 8.475 11.447 1.00 0.00 20 TYR A O 5
ATOM 8137 N N . ALA A 1 21 ? -8.777 9.432 12.164 1.00 0.00 21 ALA A N 5
ATOM 8138 C CA . ALA A 1 21 ? -8.660 8.547 13.318 1.00 0.00 21 ALA A CA 5
ATOM 8139 C C . ALA A 1 21 ? -9.755 8.871 14.319 1.00 0.00 21 ALA A C 5
ATOM 8140 O O . ALA A 1 21 ? -10.404 7.974 14.859 1.00 0.00 21 ALA A O 5
ATOM 8147 N N . LYS A 1 22 ? -9.956 10.170 14.532 1.00 0.00 22 LYS A N 5
ATOM 8148 C CA . LYS A 1 22 ? -10.992 10.682 15.426 1.00 0.00 22 LYS A CA 5
ATOM 8149 C C . LYS A 1 22 ? -10.737 10.217 16.862 1.00 0.00 22 LYS A C 5
ATOM 8150 O O . LYS A 1 22 ? -11.130 9.116 17.256 1.00 0.00 22 LYS A O 5
ATOM 8169 N N . PRO A 1 23 ? -10.061 11.069 17.652 1.00 0.00 23 PRO A N 5
ATOM 8170 C CA . PRO A 1 23 ? -9.571 10.729 19.000 1.00 0.00 23 PRO A CA 5
ATOM 8171 C C . PRO A 1 23 ? -10.619 10.092 19.914 1.00 0.00 23 PRO A C 5
ATOM 8172 O O . PRO A 1 23 ? -11.636 10.704 20.240 1.00 0.00 23 PRO A O 5
ATOM 8183 N N . HIS A 1 24 ? -10.347 8.855 20.314 1.00 0.00 24 HIS A N 5
ATOM 8184 C CA . HIS A 1 24 ? -11.160 8.139 21.293 1.00 0.00 24 HIS A CA 5
ATOM 8185 C C . HIS A 1 24 ? -10.291 7.167 22.072 1.00 0.00 24 HIS A C 5
ATOM 8186 O O . HIS A 1 24 ? -9.067 7.174 21.934 1.00 0.00 24 HIS A O 5
ATOM 8201 N N . LEU A 1 25 ? -10.926 6.322 22.870 1.00 0.00 25 LEU A N 5
ATOM 8202 C CA . LEU A 1 25 ? -10.208 5.371 23.703 1.00 0.00 25 LEU A CA 5
ATOM 8203 C C . LEU A 1 25 ? -9.595 4.260 22.857 1.00 0.00 25 LEU A C 5
ATOM 8204 O O . LEU A 1 25 ? -10.307 3.468 22.237 1.00 0.00 25 LEU A O 5
ATOM 8220 N N . ARG A 1 26 ? -8.273 4.221 22.825 1.00 0.00 26 ARG A N 5
ATOM 8221 C CA . ARG A 1 26 ? -7.547 3.195 22.090 1.00 0.00 26 ARG A CA 5
ATOM 8222 C C . ARG A 1 26 ? -6.516 2.530 22.993 1.00 0.00 26 ARG A C 5
ATOM 8223 O O . ARG A 1 26 ? -6.379 1.304 22.994 1.00 0.00 26 ARG A O 5
ATOM 8244 N N . GLN A 1 27 ? -5.795 3.356 23.757 1.00 0.00 27 GLN A N 5
ATOM 8245 C CA . GLN A 1 27 ? -4.764 2.885 24.689 1.00 0.00 27 GLN A CA 5
ATOM 8246 C C . GLN A 1 27 ? -3.597 2.250 23.940 1.00 0.00 27 GLN A C 5
ATOM 8247 O O . GLN A 1 27 ? -2.800 1.518 24.527 1.00 0.00 27 GLN A O 5
ATOM 8261 N N . SER A 1 28 ? -3.483 2.548 22.656 1.00 0.00 28 SER A N 5
ATOM 8262 C CA . SER A 1 28 ? -2.479 1.911 21.828 1.00 0.00 28 SER A CA 5
ATOM 8263 C C . SER A 1 28 ? -1.966 2.856 20.746 1.00 0.00 28 SER A C 5
ATOM 8264 O O . SER A 1 28 ? -2.668 3.776 20.319 1.00 0.00 28 SER A O 5
ATOM 8272 N N . THR A 1 29 ? -0.731 2.631 20.336 1.00 0.00 29 THR A N 5
ATOM 8273 C CA . THR A 1 29 ? -0.138 3.350 19.222 1.00 0.00 29 THR A CA 5
ATOM 8274 C C . THR A 1 29 ? 0.804 2.405 18.477 1.00 0.00 29 THR A C 5
ATOM 8275 O O . THR A 1 29 ? 1.715 2.824 17.762 1.00 0.00 29 THR A O 5
ATOM 8286 N N . TRP A 1 30 ? 0.539 1.113 18.632 1.00 0.00 30 TRP A N 5
ATOM 8287 C CA . TRP A 1 30 ? 1.418 0.074 18.119 1.00 0.00 30 TRP A CA 5
ATOM 8288 C C . TRP A 1 30 ? 0.666 -0.903 17.221 1.00 0.00 30 TRP A C 5
ATOM 8289 O O . TRP A 1 30 ? 1.192 -1.962 16.868 1.00 0.00 30 TRP A O 5
ATOM 8310 N N . GLU A 1 31 ? -0.565 -0.549 16.866 1.00 0.00 31 GLU A N 5
ATOM 8311 C CA . GLU A 1 31 ? -1.336 -1.318 15.898 1.00 0.00 31 GLU A CA 5
ATOM 8312 C C . GLU A 1 31 ? -0.588 -1.386 14.569 1.00 0.00 31 GLU A C 5
ATOM 8313 O O . GLU A 1 31 ? -0.385 -0.375 13.892 1.00 0.00 31 GLU A O 5
ATOM 8325 N N . SER A 1 32 ? -0.201 -2.597 14.205 1.00 0.00 32 SER A N 5
ATOM 8326 C CA . SER A 1 32 ? 0.742 -2.833 13.122 1.00 0.00 32 SER A CA 5
ATOM 8327 C C . SER A 1 32 ? 0.193 -2.472 11.738 1.00 0.00 32 SER A C 5
ATOM 8328 O O . SER A 1 32 ? 0.945 -2.472 10.766 1.00 0.00 32 SER A O 5
ATOM 8336 N N . TYR A 1 33 ? -1.096 -2.149 11.640 1.00 0.00 33 TYR A N 5
ATOM 8337 C CA . TYR A 1 33 ? -1.695 -1.838 10.341 1.00 0.00 33 TYR A CA 5
ATOM 8338 C C . TYR A 1 33 ? -1.070 -0.572 9.759 1.00 0.00 33 TYR A C 5
ATOM 8339 O O . TYR A 1 33 ? -0.950 -0.427 8.544 1.00 0.00 33 TYR A O 5
ATOM 8357 N N . GLU A 1 34 ? -0.656 0.333 10.640 1.00 0.00 34 GLU A N 5
ATOM 8358 C CA . GLU A 1 34 ? 0.003 1.560 10.221 1.00 0.00 34 GLU A CA 5
ATOM 8359 C C . GLU A 1 34 ? 1.477 1.290 9.947 1.00 0.00 34 GLU A C 5
ATOM 8360 O O . GLU A 1 34 ? 2.034 1.761 8.950 1.00 0.00 34 GLU A O 5
ATOM 8372 N N . THR A 1 35 ? 2.086 0.504 10.828 1.00 0.00 35 THR A N 5
ATOM 8373 C CA . THR A 1 35 ? 3.498 0.178 10.738 1.00 0.00 35 THR A CA 5
ATOM 8374 C C . THR A 1 35 ? 3.832 -0.500 9.413 1.00 0.00 35 THR A C 5
ATOM 8375 O O . THR A 1 35 ? 4.656 -0.002 8.647 1.00 0.00 35 THR A O 5
ATOM 8386 N N . VAL A 1 36 ? 3.168 -1.619 9.129 1.00 0.00 36 VAL A N 5
ATOM 8387 C CA . VAL A 1 36 ? 3.464 -2.393 7.926 1.00 0.00 36 VAL A CA 5
ATOM 8388 C C . VAL A 1 36 ? 3.161 -1.590 6.668 1.00 0.00 36 VAL A C 5
ATOM 8389 O O . VAL A 1 36 ? 3.825 -1.751 5.644 1.00 0.00 36 VAL A O 5
ATOM 8402 N N . LEU A 1 37 ? 2.172 -0.714 6.761 1.00 0.00 37 LEU A N 5
ATOM 8403 C CA . LEU A 1 37 ? 1.750 0.077 5.623 1.00 0.00 37 LEU A CA 5
ATOM 8404 C C . LEU A 1 37 ? 2.870 1.011 5.181 1.00 0.00 37 LEU A C 5
ATOM 8405 O O . LEU A 1 37 ? 3.425 0.859 4.092 1.00 0.00 37 LEU A O 5
ATOM 8421 N N . ARG A 1 38 ? 3.238 1.943 6.048 1.00 0.00 38 ARG A N 5
ATOM 8422 C CA . ARG A 1 38 ? 4.210 2.961 5.683 1.00 0.00 38 ARG A CA 5
ATOM 8423 C C . ARG A 1 38 ? 5.621 2.389 5.584 1.00 0.00 38 ARG A C 5
ATOM 8424 O O . ARG A 1 38 ? 6.387 2.779 4.709 1.00 0.00 38 ARG A O 5
ATOM 8445 N N . LEU A 1 39 ? 5.952 1.444 6.452 1.00 0.00 39 LEU A N 5
ATOM 8446 C CA . LEU A 1 39 ? 7.302 0.899 6.497 1.00 0.00 39 LEU A CA 5
ATOM 8447 C C . LEU A 1 39 ? 7.622 0.095 5.237 1.00 0.00 39 LEU A C 5
ATOM 8448 O O . LEU A 1 39 ? 8.741 0.150 4.726 1.00 0.00 39 LEU A O 5
ATOM 8464 N N . HIS A 1 40 ? 6.644 -0.641 4.730 1.00 0.00 40 HIS A N 5
ATOM 8465 C CA . HIS A 1 40 ? 6.889 -1.519 3.594 1.00 0.00 40 HIS A CA 5
ATOM 8466 C C . HIS A 1 40 ? 6.691 -0.812 2.255 1.00 0.00 40 HIS A C 5
ATOM 8467 O O . HIS A 1 40 ? 7.600 -0.793 1.424 1.00 0.00 40 HIS A O 5
ATOM 8482 N N . VAL A 1 41 ? 5.526 -0.220 2.034 1.00 0.00 41 VAL A N 5
ATOM 8483 C CA . VAL A 1 41 ? 5.186 0.256 0.695 1.00 0.00 41 VAL A CA 5
ATOM 8484 C C . VAL A 1 41 ? 5.543 1.735 0.472 1.00 0.00 41 VAL A C 5
ATOM 8485 O O . VAL A 1 41 ? 5.828 2.134 -0.656 1.00 0.00 41 VAL A O 5
ATOM 8498 N N . ILE A 1 42 ? 5.571 2.536 1.534 1.00 0.00 42 ILE A N 5
ATOM 8499 C CA . ILE A 1 42 ? 5.783 3.982 1.392 1.00 0.00 42 ILE A CA 5
ATOM 8500 C C . ILE A 1 42 ? 7.192 4.354 0.873 1.00 0.00 42 ILE A C 5
ATOM 8501 O O . ILE A 1 42 ? 7.301 5.208 -0.006 1.00 0.00 42 ILE A O 5
ATOM 8517 N N . PRO A 1 43 ? 8.290 3.740 1.369 1.00 0.00 43 PRO A N 5
ATOM 8518 C CA . PRO A 1 43 ? 9.647 4.100 0.925 1.00 0.00 43 PRO A CA 5
ATOM 8519 C C . PRO A 1 43 ? 9.867 3.882 -0.574 1.00 0.00 43 PRO A C 5
ATOM 8520 O O . PRO A 1 43 ? 10.716 4.531 -1.188 1.00 0.00 43 PRO A O 5
ATOM 8531 N N . THR A 1 44 ? 9.109 2.968 -1.164 1.00 0.00 44 THR A N 5
ATOM 8532 C CA . THR A 1 44 ? 9.270 2.658 -2.573 1.00 0.00 44 THR A CA 5
ATOM 8533 C C . THR A 1 44 ? 8.099 3.190 -3.417 1.00 0.00 44 THR A C 5
ATOM 8534 O O . THR A 1 44 ? 8.301 4.009 -4.315 1.00 0.00 44 THR A O 5
ATOM 8545 N N . LEU A 1 45 ? 6.875 2.768 -3.112 1.00 0.00 45 LEU A N 5
ATOM 8546 C CA . LEU A 1 45 ? 5.714 3.154 -3.913 1.00 0.00 45 LEU A CA 5
ATOM 8547 C C . LEU A 1 45 ? 5.108 4.463 -3.417 1.00 0.00 45 LEU A C 5
ATOM 8548 O O . LEU A 1 45 ? 4.212 5.020 -4.046 1.00 0.00 45 LEU A O 5
ATOM 8564 N N . GLY A 1 46 ? 5.616 4.959 -2.296 1.00 0.00 46 GLY A N 5
ATOM 8565 C CA . GLY A 1 46 ? 5.148 6.225 -1.758 1.00 0.00 46 GLY A CA 5
ATOM 8566 C C . GLY A 1 46 ? 5.564 7.401 -2.617 1.00 0.00 46 GLY A C 5
ATOM 8567 O O . GLY A 1 46 ? 5.030 8.500 -2.483 1.00 0.00 46 GLY A O 5
ATOM 8571 N N . SER A 1 47 ? 6.528 7.167 -3.496 1.00 0.00 47 SER A N 5
ATOM 8572 C CA . SER A 1 47 ? 6.991 8.193 -4.415 1.00 0.00 47 SER A CA 5
ATOM 8573 C C . SER A 1 47 ? 6.286 8.056 -5.766 1.00 0.00 47 SER A C 5
ATOM 8574 O O . SER A 1 47 ? 6.643 8.719 -6.741 1.00 0.00 47 SER A O 5
ATOM 8582 N N . ILE A 1 48 ? 5.280 7.192 -5.810 1.00 0.00 48 ILE A N 5
ATOM 8583 C CA . ILE A 1 48 ? 4.508 6.971 -7.022 1.00 0.00 48 ILE A CA 5
ATOM 8584 C C . ILE A 1 48 ? 3.092 7.500 -6.837 1.00 0.00 48 ILE A C 5
ATOM 8585 O O . ILE A 1 48 ? 2.389 7.083 -5.919 1.00 0.00 48 ILE A O 5
ATOM 8601 N N . PRO A 1 49 ? 2.665 8.446 -7.687 1.00 0.00 49 PRO A N 5
ATOM 8602 C CA . PRO A 1 49 ? 1.314 9.011 -7.624 1.00 0.00 49 PRO A CA 5
ATOM 8603 C C . PRO A 1 49 ? 0.239 7.931 -7.738 1.00 0.00 49 PRO A C 5
ATOM 8604 O O . PRO A 1 49 ? 0.316 7.062 -8.605 1.00 0.00 49 PRO A O 5
ATOM 8615 N N . LEU A 1 50 ? -0.770 8.009 -6.873 1.00 0.00 50 LEU A N 5
ATOM 8616 C CA . LEU A 1 50 ? -1.834 7.002 -6.814 1.00 0.00 50 LEU A CA 5
ATOM 8617 C C . LEU A 1 50 ? -2.514 6.801 -8.167 1.00 0.00 50 LEU A C 5
ATOM 8618 O O . LEU A 1 50 ? -2.986 5.710 -8.475 1.00 0.00 50 LEU A O 5
ATOM 8634 N N . LYS A 1 51 ? -2.546 7.849 -8.981 1.00 0.00 51 LYS A N 5
ATOM 8635 C CA . LYS A 1 51 ? -3.241 7.790 -10.263 1.00 0.00 51 LYS A CA 5
ATOM 8636 C C . LYS A 1 51 ? -2.420 7.002 -11.284 1.00 0.00 51 LYS A C 5
ATOM 8637 O O . LYS A 1 51 ? -2.936 6.571 -12.317 1.00 0.00 51 LYS A O 5
ATOM 8656 N N . LYS A 1 52 ? -1.140 6.806 -10.984 1.00 0.00 52 LYS A N 5
ATOM 8657 C CA . LYS A 1 52 ? -0.261 6.042 -11.856 1.00 0.00 52 LYS A CA 5
ATOM 8658 C C . LYS A 1 52 ? 0.088 4.705 -11.198 1.00 0.00 52 LYS A C 5
ATOM 8659 O O . LYS A 1 52 ? 0.798 3.877 -11.771 1.00 0.00 52 LYS A O 5
ATOM 8678 N N . LEU A 1 53 ? -0.426 4.502 -9.993 1.00 0.00 53 LEU A N 5
ATOM 8679 C CA . LEU A 1 53 ? -0.193 3.271 -9.255 1.00 0.00 53 LEU A CA 5
ATOM 8680 C C . LEU A 1 53 ? -0.934 2.123 -9.932 1.00 0.00 53 LEU A C 5
ATOM 8681 O O . LEU A 1 53 ? -2.165 2.133 -10.032 1.00 0.00 53 LEU A O 5
ATOM 8697 N N . GLN A 1 54 ? -0.181 1.150 -10.417 1.00 0.00 54 GLN A N 5
ATOM 8698 C CA . GLN A 1 54 ? -0.760 0.016 -11.114 1.00 0.00 54 GLN A CA 5
ATOM 8699 C C . GLN A 1 54 ? -0.707 -1.235 -10.245 1.00 0.00 54 GLN A C 5
ATOM 8700 O O . GLN A 1 54 ? 0.156 -1.360 -9.377 1.00 0.00 54 GLN A O 5
ATOM 8714 N N . PRO A 1 55 ? -1.648 -2.171 -10.460 1.00 0.00 55 PRO A N 5
ATOM 8715 C CA . PRO A 1 55 ? -1.651 -3.467 -9.771 1.00 0.00 55 PRO A CA 5
ATOM 8716 C C . PRO A 1 55 ? -0.335 -4.219 -9.955 1.00 0.00 55 PRO A C 5
ATOM 8717 O O . PRO A 1 55 ? 0.122 -4.926 -9.055 1.00 0.00 55 PRO A O 5
ATOM 8728 N N . ALA A 1 56 ? 0.270 -4.058 -11.130 1.00 0.00 56 ALA A N 5
ATOM 8729 C CA . ALA A 1 56 ? 1.555 -4.675 -11.428 1.00 0.00 56 ALA A CA 5
ATOM 8730 C C . ALA A 1 56 ? 2.638 -4.180 -10.475 1.00 0.00 56 ALA A C 5
ATOM 8731 O O . ALA A 1 56 ? 3.532 -4.937 -10.100 1.00 0.00 56 ALA A O 5
ATOM 8738 N N . ASP A 1 57 ? 2.548 -2.915 -10.077 1.00 0.00 57 ASP A N 5
ATOM 8739 C CA . ASP A 1 57 ? 3.517 -2.333 -9.153 1.00 0.00 57 ASP A CA 5
ATOM 8740 C C . ASP A 1 57 ? 3.339 -2.913 -7.762 1.00 0.00 57 ASP A C 5
ATOM 8741 O O . ASP A 1 57 ? 4.313 -3.162 -7.059 1.00 0.00 57 ASP A O 5
ATOM 8750 N N . ILE A 1 58 ? 2.091 -3.131 -7.372 1.00 0.00 58 ILE A N 5
ATOM 8751 C CA . ILE A 1 58 ? 1.792 -3.760 -6.092 1.00 0.00 58 ILE A CA 5
ATOM 8752 C C . ILE A 1 58 ? 2.309 -5.195 -6.081 1.00 0.00 58 ILE A C 5
ATOM 8753 O O . ILE A 1 58 ? 2.903 -5.648 -5.101 1.00 0.00 58 ILE A O 5
ATOM 8769 N N . GLN A 1 59 ? 2.097 -5.898 -7.187 1.00 0.00 59 GLN A N 5
ATOM 8770 C CA . GLN A 1 59 ? 2.605 -7.252 -7.349 1.00 0.00 59 GLN A CA 5
ATOM 8771 C C . GLN A 1 59 ? 4.132 -7.245 -7.312 1.00 0.00 59 GLN A C 5
ATOM 8772 O O . GLN A 1 59 ? 4.757 -8.110 -6.696 1.00 0.00 59 GLN A O 5
ATOM 8786 N N . ARG A 1 60 ? 4.719 -6.251 -7.970 1.00 0.00 60 ARG A N 5
ATOM 8787 C CA . ARG A 1 60 ? 6.164 -6.071 -7.970 1.00 0.00 60 ARG A CA 5
ATOM 8788 C C . ARG A 1 60 ? 6.672 -5.786 -6.561 1.00 0.00 60 ARG A C 5
ATOM 8789 O O . ARG A 1 60 ? 7.728 -6.274 -6.169 1.00 0.00 60 ARG A O 5
ATOM 8810 N N . LEU A 1 61 ? 5.912 -4.992 -5.811 1.00 0.00 61 LEU A N 5
ATOM 8811 C CA . LEU A 1 61 ? 6.239 -4.680 -4.422 1.00 0.00 61 LEU A CA 5
ATOM 8812 C C . LEU A 1 61 ? 6.453 -5.969 -3.636 1.00 0.00 61 LEU A C 5
ATOM 8813 O O . LEU A 1 61 ? 7.440 -6.110 -2.909 1.00 0.00 61 LEU A O 5
ATOM 8829 N N . TYR A 1 62 ? 5.540 -6.917 -3.807 1.00 0.00 62 TYR A N 5
ATOM 8830 C CA . TYR A 1 62 ? 5.645 -8.200 -3.129 1.00 0.00 62 TYR A CA 5
ATOM 8831 C C . TYR A 1 62 ? 6.876 -8.956 -3.611 1.00 0.00 62 TYR A C 5
ATOM 8832 O O . TYR A 1 62 ? 7.677 -9.419 -2.806 1.00 0.00 62 TYR A O 5
ATOM 8850 N N . ALA A 1 63 ? 7.030 -9.050 -4.927 1.00 0.00 63 ALA A N 5
ATOM 8851 C CA . ALA A 1 63 ? 8.134 -9.798 -5.526 1.00 0.00 63 ALA A CA 5
ATOM 8852 C C . ALA A 1 63 ? 9.493 -9.225 -5.127 1.00 0.00 63 ALA A C 5
ATOM 8853 O O . ALA A 1 63 ? 10.394 -9.961 -4.718 1.00 0.00 63 ALA A O 5
ATOM 8860 N N . SER A 1 64 ? 9.629 -7.912 -5.236 1.00 0.00 64 SER A N 5
ATOM 8861 C CA . SER A 1 64 ? 10.889 -7.241 -4.949 1.00 0.00 64 SER A CA 5
ATOM 8862 C C . SER A 1 64 ? 11.281 -7.389 -3.478 1.00 0.00 64 SER A C 5
ATOM 8863 O O . SER A 1 64 ? 12.459 -7.560 -3.159 1.00 0.00 64 SER A O 5
ATOM 8871 N N . LYS A 1 65 ? 10.299 -7.335 -2.583 1.00 0.00 65 LYS A N 5
ATOM 8872 C CA . LYS A 1 65 ? 10.572 -7.483 -1.159 1.00 0.00 65 LYS A CA 5
ATOM 8873 C C . LYS A 1 65 ? 10.716 -8.952 -0.780 1.00 0.00 65 LYS A C 5
ATOM 8874 O O . LYS A 1 65 ? 11.454 -9.290 0.145 1.00 0.00 65 LYS A O 5
ATOM 8893 N N . LEU A 1 66 ? 10.027 -9.820 -1.508 1.00 0.00 66 LEU A N 5
ATOM 8894 C CA . LEU A 1 66 ? 10.160 -11.259 -1.317 1.00 0.00 66 LEU A CA 5
ATOM 8895 C C . LEU A 1 66 ? 11.599 -11.687 -1.585 1.00 0.00 66 LEU A C 5
ATOM 8896 O O . LEU A 1 66 ? 12.142 -12.549 -0.897 1.00 0.00 66 LEU A O 5
ATOM 8912 N N . GLU A 1 67 ? 12.215 -11.050 -2.572 1.00 0.00 67 GLU A N 5
ATOM 8913 C CA . GLU A 1 67 ? 13.599 -11.330 -2.925 1.00 0.00 67 GLU A CA 5
ATOM 8914 C C . GLU A 1 67 ? 14.538 -10.864 -1.813 1.00 0.00 67 GLU A C 5
ATOM 8915 O O . GLU A 1 67 ? 15.600 -11.447 -1.592 1.00 0.00 67 GLU A O 5
ATOM 8927 N N . SER A 1 68 ? 14.124 -9.823 -1.099 1.00 0.00 68 SER A N 5
ATOM 8928 C CA . SER A 1 68 ? 14.914 -9.275 -0.004 1.00 0.00 68 SER A CA 5
ATOM 8929 C C . SER A 1 68 ? 14.831 -10.169 1.234 1.00 0.00 68 SER A C 5
ATOM 8930 O O . SER A 1 68 ? 15.580 -9.988 2.198 1.00 0.00 68 SER A O 5
ATOM 8938 N N . GLY A 1 69 ? 13.921 -11.134 1.200 1.00 0.00 69 GLY A N 5
ATOM 8939 C CA . GLY A 1 69 ? 13.769 -12.047 2.314 1.00 0.00 69 GLY A CA 5
ATOM 8940 C C . GLY A 1 69 ? 12.539 -11.747 3.143 1.00 0.00 69 GLY A C 5
ATOM 8941 O O . GLY A 1 69 ? 12.610 -11.660 4.368 1.00 0.00 69 GLY A O 5
ATOM 8945 N N . LEU A 1 70 ? 11.412 -11.573 2.473 1.00 0.00 70 LEU A N 5
ATOM 8946 C CA . LEU A 1 70 ? 10.151 -11.337 3.155 1.00 0.00 70 LEU A CA 5
ATOM 8947 C C . LEU A 1 70 ? 9.396 -12.652 3.295 1.00 0.00 70 LEU A C 5
ATOM 8948 O O . LEU A 1 70 ? 9.397 -13.472 2.381 1.00 0.00 70 LEU A O 5
ATOM 8964 N N . SER A 1 71 ? 8.767 -12.858 4.440 1.00 0.00 71 SER A N 5
ATOM 8965 C CA . SER A 1 71 ? 8.033 -14.088 4.688 1.00 0.00 71 SER A CA 5
ATOM 8966 C C . SER A 1 71 ? 6.725 -14.109 3.896 1.00 0.00 71 SER A C 5
ATOM 8967 O O . SER A 1 71 ? 5.989 -13.122 3.880 1.00 0.00 71 SER A O 5
ATOM 8975 N N . PRO A 1 72 ? 6.424 -15.240 3.231 1.00 0.00 72 PRO A N 5
ATOM 8976 C CA . PRO A 1 72 ? 5.224 -15.388 2.388 1.00 0.00 72 PRO A CA 5
ATOM 8977 C C . PRO A 1 72 ? 3.930 -15.058 3.131 1.00 0.00 72 PRO A C 5
ATOM 8978 O O . PRO A 1 72 ? 3.008 -14.474 2.561 1.00 0.00 72 PRO A O 5
ATOM 8989 N N . THR A 1 73 ? 3.866 -15.430 4.403 1.00 0.00 73 THR A N 5
ATOM 8990 C CA . THR A 1 73 ? 2.696 -15.144 5.225 1.00 0.00 73 THR A CA 5
ATOM 8991 C C . THR A 1 73 ? 2.531 -13.639 5.414 1.00 0.00 73 THR A C 5
ATOM 8992 O O . THR A 1 73 ? 1.424 -13.106 5.351 1.00 0.00 73 THR A O 5
ATOM 9003 N N . ARG A 1 74 ? 3.657 -12.965 5.612 1.00 0.00 74 ARG A N 5
ATOM 9004 C CA . ARG A 1 74 ? 3.675 -11.526 5.829 1.00 0.00 74 ARG A CA 5
ATOM 9005 C C . ARG A 1 74 ? 3.225 -10.807 4.563 1.00 0.00 74 ARG A C 5
ATOM 9006 O O . ARG A 1 74 ? 2.563 -9.773 4.625 1.00 0.00 74 ARG A O 5
ATOM 9027 N N . VAL A 1 75 ? 3.579 -11.380 3.414 1.00 0.00 75 VAL A N 5
ATOM 9028 C CA . VAL A 1 75 ? 3.142 -10.866 2.121 1.00 0.00 75 VAL A CA 5
ATOM 9029 C C . VAL A 1 75 ? 1.617 -10.883 2.035 1.00 0.00 75 VAL A C 5
ATOM 9030 O O . VAL A 1 75 ? 1.000 -9.938 1.542 1.00 0.00 75 VAL A O 5
ATOM 9043 N N . ARG A 1 76 ? 1.019 -11.962 2.535 1.00 0.00 76 ARG A N 5
ATOM 9044 C CA . ARG A 1 76 ? -0.432 -12.099 2.551 1.00 0.00 76 ARG A CA 5
ATOM 9045 C C . ARG A 1 76 ? -1.061 -11.023 3.427 1.00 0.00 76 ARG A C 5
ATOM 9046 O O . ARG A 1 76 ? -2.081 -10.434 3.065 1.00 0.00 76 ARG A O 5
ATOM 9067 N N . TYR A 1 77 ? -0.444 -10.761 4.576 1.00 0.00 77 TYR A N 5
ATOM 9068 C CA . TYR A 1 77 ? -0.931 -9.725 5.477 1.00 0.00 77 TYR A CA 5
ATOM 9069 C C . TYR A 1 77 ? -0.868 -8.350 4.814 1.00 0.00 77 TYR A C 5
ATOM 9070 O O . TYR A 1 77 ? -1.836 -7.590 4.858 1.00 0.00 77 TYR A O 5
ATOM 9088 N N . ILE A 1 78 ? 0.266 -8.035 4.198 1.00 0.00 78 ILE A N 5
ATOM 9089 C CA . ILE A 1 78 ? 0.418 -6.775 3.478 1.00 0.00 78 ILE A CA 5
ATOM 9090 C C . ILE A 1 78 ? -0.648 -6.648 2.389 1.00 0.00 78 ILE A C 5
ATOM 9091 O O . ILE A 1 78 ? -1.166 -5.562 2.133 1.00 0.00 78 ILE A O 5
ATOM 9107 N N . HIS A 1 79 ? -0.990 -7.775 1.774 1.00 0.00 79 HIS A N 5
ATOM 9108 C CA . HIS A 1 79 ? -1.990 -7.795 0.712 1.00 0.00 79 HIS A CA 5
ATOM 9109 C C . HIS A 1 79 ? -3.376 -7.434 1.249 1.00 0.00 79 HIS A C 5
ATOM 9110 O O . HIS A 1 79 ? -4.124 -6.693 0.607 1.00 0.00 79 HIS A O 5
ATOM 9125 N N . VAL A 1 80 ? -3.716 -7.945 2.429 1.00 0.00 80 VAL A N 5
ATOM 9126 C CA . VAL A 1 80 ? -5.047 -7.728 2.985 1.00 0.00 80 VAL A CA 5
ATOM 9127 C C . VAL A 1 80 ? -5.165 -6.347 3.634 1.00 0.00 80 VAL A C 5
ATOM 9128 O O . VAL A 1 80 ? -6.204 -5.695 3.525 1.00 0.00 80 VAL A O 5
ATOM 9141 N N . VAL A 1 81 ? -4.097 -5.885 4.280 1.00 0.00 81 VAL A N 5
ATOM 9142 C CA . VAL A 1 81 ? -4.120 -4.576 4.922 1.00 0.00 81 VAL A CA 5
ATOM 9143 C C . VAL A 1 81 ? -4.159 -3.463 3.873 1.00 0.00 81 VAL A C 5
ATOM 9144 O O . VAL A 1 81 ? -4.823 -2.442 4.061 1.00 0.00 81 VAL A O 5
ATOM 9157 N N . LEU A 1 82 ? -3.475 -3.685 2.753 1.00 0.00 82 LEU A N 5
ATOM 9158 C CA . LEU A 1 82 ? -3.477 -2.729 1.655 1.00 0.00 82 LEU A CA 5
ATOM 9159 C C . LEU A 1 82 ? -4.848 -2.703 0.991 1.00 0.00 82 LEU A C 5
ATOM 9160 O O . LEU A 1 82 ? -5.321 -1.652 0.554 1.00 0.00 82 LEU A O 5
ATOM 9176 N N . HIS A 1 83 ? -5.484 -3.871 0.934 1.00 0.00 83 HIS A N 5
ATOM 9177 C CA . HIS A 1 83 ? -6.837 -3.992 0.397 1.00 0.00 83 HIS A CA 5
ATOM 9178 C C . HIS A 1 83 ? -7.794 -3.121 1.198 1.00 0.00 83 HIS A C 5
ATOM 9179 O O . HIS A 1 83 ? -8.672 -2.475 0.631 1.00 0.00 83 HIS A O 5
ATOM 9194 N N . GLU A 1 84 ? -7.609 -3.104 2.512 1.00 0.00 84 GLU A N 5
ATOM 9195 C CA . GLU A 1 84 ? -8.415 -2.267 3.386 1.00 0.00 84 GLU A CA 5
ATOM 9196 C C . GLU A 1 84 ? -8.135 -0.792 3.119 1.00 0.00 84 GLU A C 5
ATOM 9197 O O . GLU A 1 84 ? -9.034 -0.047 2.743 1.00 0.00 84 GLU A O 5
ATOM 9209 N N . ALA A 1 85 ? -6.875 -0.398 3.268 1.00 0.00 85 ALA A N 5
ATOM 9210 C CA . ALA A 1 85 ? -6.475 1.003 3.153 1.00 0.00 85 ALA A CA 5
ATOM 9211 C C . ALA A 1 85 ? -6.876 1.618 1.812 1.00 0.00 85 ALA A C 5
ATOM 9212 O O . ALA A 1 85 ? -7.278 2.780 1.744 1.00 0.00 85 ALA A O 5
ATOM 9219 N N . MET A 1 86 ? -6.772 0.841 0.740 1.00 0.00 86 MET A N 5
ATOM 9220 C CA . MET A 1 86 ? -7.073 1.362 -0.585 1.00 0.00 86 MET A CA 5
ATOM 9221 C C . MET A 1 86 ? -8.566 1.321 -0.890 1.00 0.00 86 MET A C 5
ATOM 9222 O O . MET A 1 86 ? -9.001 1.823 -1.924 1.00 0.00 86 MET A O 5
ATOM 9236 N N . SER A 1 87 ? -9.356 0.747 0.014 1.00 0.00 87 SER A N 5
ATOM 9237 C CA . SER A 1 87 ? -10.806 0.770 -0.141 1.00 0.00 87 SER A CA 5
ATOM 9238 C C . SER A 1 87 ? -11.316 2.202 -0.003 1.00 0.00 87 SER A C 5
ATOM 9239 O O . SER A 1 87 ? -12.119 2.669 -0.815 1.00 0.00 87 SER A O 5
ATOM 9247 N N . GLN A 1 88 ? -10.813 2.906 1.008 1.00 0.00 88 GLN A N 5
ATOM 9248 C CA . GLN A 1 88 ? -11.217 4.284 1.253 1.00 0.00 88 GLN A CA 5
ATOM 9249 C C . GLN A 1 88 ? -10.648 5.203 0.180 1.00 0.00 88 GLN A C 5
ATOM 9250 O O . GLN A 1 88 ? -11.303 6.153 -0.244 1.00 0.00 88 GLN A O 5
ATOM 9264 N N . ALA A 1 89 ? -9.429 4.909 -0.266 1.00 0.00 89 ALA A N 5
ATOM 9265 C CA . ALA A 1 89 ? -8.797 5.680 -1.329 1.00 0.00 89 ALA A CA 5
ATOM 9266 C C . ALA A 1 89 ? -9.563 5.508 -2.640 1.00 0.00 89 ALA A C 5
ATOM 9267 O O . ALA A 1 89 ? -9.743 6.462 -3.400 1.00 0.00 89 ALA A O 5
ATOM 9274 N N . ARG A 1 90 ? -10.014 4.283 -2.891 1.00 0.00 90 ARG A N 5
ATOM 9275 C CA . ARG A 1 90 ? -10.855 3.981 -4.045 1.00 0.00 90 ARG A CA 5
ATOM 9276 C C . ARG A 1 90 ? -12.119 4.829 -4.017 1.00 0.00 90 ARG A C 5
ATOM 9277 O O . ARG A 1 90 ? -12.405 5.582 -4.947 1.00 0.00 90 ARG A O 5
ATOM 9298 N N . GLU A 1 91 ? -12.848 4.731 -2.915 1.00 0.00 91 GLU A N 5
ATOM 9299 C CA . GLU A 1 91 ? -14.130 5.407 -2.774 1.00 0.00 91 GLU A CA 5
ATOM 9300 C C . GLU A 1 91 ? -13.946 6.888 -2.435 1.00 0.00 91 GLU A C 5
ATOM 9301 O O . GLU A 1 91 ? -14.904 7.585 -2.105 1.00 0.00 91 GLU A O 5
ATOM 9313 N N . SER A 1 92 ? -12.708 7.358 -2.522 1.00 0.00 92 SER A N 5
ATOM 9314 C CA . SER A 1 92 ? -12.411 8.773 -2.374 1.00 0.00 92 SER A CA 5
ATOM 9315 C C . SER A 1 92 ? -12.214 9.398 -3.758 1.00 0.00 92 SER A C 5
ATOM 9316 O O . SER A 1 92 ? -12.122 10.620 -3.901 1.00 0.00 92 SER A O 5
ATOM 9324 N N . GLY A 1 93 ? -12.152 8.546 -4.778 1.00 0.00 93 GLY A N 5
ATOM 9325 C CA . GLY A 1 93 ? -11.981 9.023 -6.137 1.00 0.00 93 GLY A CA 5
ATOM 9326 C C . GLY A 1 93 ? -10.545 8.923 -6.609 1.00 0.00 93 GLY A C 5
ATOM 9327 O O . GLY A 1 93 ? -10.227 9.294 -7.739 1.00 0.00 93 GLY A O 5
ATOM 9331 N N . LEU A 1 94 ? -9.677 8.424 -5.741 1.00 0.00 94 LEU A N 5
ATOM 9332 C CA . LEU A 1 94 ? -8.264 8.281 -6.069 1.00 0.00 94 LEU A CA 5
ATOM 9333 C C . LEU A 1 94 ? -8.036 7.029 -6.909 1.00 0.00 94 LEU A C 5
ATOM 9334 O O . LEU A 1 94 ? -7.286 7.050 -7.881 1.00 0.00 94 LEU A O 5
ATOM 9350 N N . LEU A 1 95 ? -8.683 5.937 -6.528 1.00 0.00 95 LEU A N 5
ATOM 9351 C CA . LEU A 1 95 ? -8.565 4.691 -7.272 1.00 0.00 95 LEU A CA 5
ATOM 9352 C C . LEU A 1 95 ? -9.879 4.356 -7.963 1.00 0.00 95 LEU A C 5
ATOM 9353 O O . LEU A 1 95 ? -10.916 4.221 -7.314 1.00 0.00 95 LEU A O 5
ATOM 9369 N N . LEU A 1 96 ? -9.823 4.246 -9.281 1.00 0.00 96 LEU A N 5
ATOM 9370 C CA . LEU A 1 96 ? -10.982 3.870 -10.081 1.00 0.00 96 LEU A CA 5
ATOM 9371 C C . LEU A 1 96 ? -11.351 2.412 -9.824 1.00 0.00 96 LEU A C 5
ATOM 9372 O O . LEU A 1 96 ? -12.511 2.080 -9.570 1.00 0.00 96 LEU A O 5
ATOM 9388 N N . GLN A 1 97 ? -10.354 1.554 -9.888 1.00 0.00 97 GLN A N 5
ATOM 9389 C CA . GLN A 1 97 ? -10.541 0.139 -9.635 1.00 0.00 97 GLN A CA 5
ATOM 9390 C C . GLN A 1 97 ? -9.647 -0.280 -8.481 1.00 0.00 97 GLN A C 5
ATOM 9391 O O . GLN A 1 97 ? -8.717 0.445 -8.125 1.00 0.00 97 GLN A O 5
ATOM 9405 N N . ASN A 1 98 ? -9.917 -1.438 -7.898 1.00 0.00 98 ASN A N 5
ATOM 9406 C CA . ASN A 1 98 ? -9.116 -1.912 -6.774 1.00 0.00 98 ASN A CA 5
ATOM 9407 C C . ASN A 1 98 ? -7.918 -2.703 -7.292 1.00 0.00 98 ASN A C 5
ATOM 9408 O O . ASN A 1 98 ? -8.069 -3.811 -7.809 1.00 0.00 98 ASN A O 5
ATOM 9419 N N . PRO A 1 99 ? -6.707 -2.147 -7.153 1.00 0.00 99 PRO A N 5
ATOM 9420 C CA . PRO A 1 99 ? -5.498 -2.731 -7.720 1.00 0.00 99 PRO A CA 5
ATOM 9421 C C . PRO A 1 99 ? -4.978 -3.918 -6.911 1.00 0.00 99 PRO A C 5
ATOM 9422 O O . PRO A 1 99 ? -4.170 -4.702 -7.404 1.00 0.00 99 PRO A O 5
ATOM 9433 N N . THR A 1 100 ? -5.455 -4.065 -5.677 1.00 0.00 100 THR A N 5
ATOM 9434 C CA . THR A 1 100 ? -4.971 -5.130 -4.805 1.00 0.00 100 THR A CA 5
ATOM 9435 C C . THR A 1 100 ? -5.442 -6.499 -5.289 1.00 0.00 100 THR A C 5
ATOM 9436 O O . THR A 1 100 ? -4.725 -7.490 -5.161 1.00 0.00 100 THR A O 5
ATOM 9447 N N . GLU A 1 101 ? -6.635 -6.545 -5.869 1.00 0.00 101 GLU A N 5
ATOM 9448 C CA . GLU A 1 101 ? -7.197 -7.802 -6.341 1.00 0.00 101 GLU A CA 5
ATOM 9449 C C . GLU A 1 101 ? -6.553 -8.234 -7.650 1.00 0.00 101 GLU A C 5
ATOM 9450 O O . GLU A 1 101 ? -6.494 -9.423 -7.955 1.00 0.00 101 GLU A O 5
ATOM 9462 N N . ALA A 1 102 ? -6.062 -7.266 -8.414 1.00 0.00 102 ALA A N 5
ATOM 9463 C CA . ALA A 1 102 ? -5.431 -7.553 -9.694 1.00 0.00 102 ALA A CA 5
ATOM 9464 C C . ALA A 1 102 ? -3.961 -7.913 -9.505 1.00 0.00 102 ALA A C 5
ATOM 9465 O O . ALA A 1 102 ? -3.290 -8.371 -10.433 1.00 0.00 102 ALA A O 5
ATOM 9472 N N . ALA A 1 103 ? -3.467 -7.707 -8.294 1.00 0.00 103 ALA A N 5
ATOM 9473 C CA . ALA A 1 103 ? -2.095 -8.044 -7.966 1.00 0.00 103 ALA A CA 5
ATOM 9474 C C . ALA A 1 103 ? -2.013 -9.486 -7.491 1.00 0.00 103 ALA A C 5
ATOM 9475 O O . ALA A 1 103 ? -2.230 -9.780 -6.313 1.00 0.00 103 ALA A O 5
ATOM 9482 N N . LYS A 1 104 ? -1.730 -10.385 -8.421 1.00 0.00 104 LYS A N 5
ATOM 9483 C CA . LYS A 1 104 ? -1.637 -11.799 -8.113 1.00 0.00 104 LYS A CA 5
ATOM 9484 C C . LYS A 1 104 ? -0.241 -12.325 -8.417 1.00 0.00 104 LYS A C 5
ATOM 9485 O O . LYS A 1 104 ? 0.205 -12.292 -9.565 1.00 0.00 104 LYS A O 5
ATOM 9504 N N . PRO A 1 105 ? 0.467 -12.801 -7.388 1.00 0.00 105 PRO A N 5
ATOM 9505 C CA . PRO A 1 105 ? 1.776 -13.436 -7.553 1.00 0.00 105 PRO A CA 5
ATOM 9506 C C . PRO A 1 105 ? 1.684 -14.727 -8.371 1.00 0.00 105 PRO A C 5
ATOM 9507 O O . PRO A 1 105 ? 0.596 -15.294 -8.535 1.00 0.00 105 PRO A O 5
ATOM 9518 N N . PRO A 1 106 ? 2.823 -15.195 -8.910 1.00 0.00 106 PRO A N 5
ATOM 9519 C CA . PRO A 1 106 ? 2.886 -16.450 -9.669 1.00 0.00 106 PRO A CA 5
ATOM 9520 C C . PRO A 1 106 ? 2.447 -17.644 -8.826 1.00 0.00 106 PRO A C 5
ATOM 9521 O O . PRO A 1 106 ? 2.519 -17.599 -7.595 1.00 0.00 106 PRO A O 5
ATOM 9532 N N . ARG A 1 107 ? 1.990 -18.702 -9.495 1.00 0.00 107 ARG A N 5
ATOM 9533 C CA . ARG A 1 107 ? 1.504 -19.906 -8.821 1.00 0.00 107 ARG A CA 5
ATOM 9534 C C . ARG A 1 107 ? 0.230 -19.599 -8.036 1.00 0.00 107 ARG A C 5
ATOM 9535 O O . ARG A 1 107 ? -0.540 -18.714 -8.416 1.00 0.00 107 ARG A O 5
ATOM 9556 N N . HIS A 1 108 ? -0.005 -20.339 -6.962 1.00 0.00 108 HIS A N 5
ATOM 9557 C CA . HIS A 1 108 ? -1.214 -20.164 -6.168 1.00 0.00 108 HIS A CA 5
ATOM 9558 C C . HIS A 1 108 ? -0.926 -19.388 -4.886 1.00 0.00 108 HIS A C 5
ATOM 9559 O O . HIS A 1 108 ? -0.346 -19.930 -3.944 1.00 0.00 108 HIS A O 5
ATOM 9574 N N . PRO A 1 109 ? -1.315 -18.105 -4.835 1.00 0.00 109 PRO A N 5
ATOM 9575 C CA . PRO A 1 109 ? -1.219 -17.308 -3.614 1.00 0.00 109 PRO A CA 5
ATOM 9576 C C . PRO A 1 109 ? -2.356 -17.632 -2.646 1.00 0.00 109 PRO A C 5
ATOM 9577 O O . PRO A 1 109 ? -2.173 -17.632 -1.435 1.00 0.00 109 PRO A O 5
ATOM 9588 N N . LEU A 1 110 ? -3.525 -17.916 -3.210 1.00 0.00 110 LEU A N 5
ATOM 9589 C CA . LEU A 1 110 ? -4.713 -18.257 -2.435 1.00 0.00 110 LEU A CA 5
ATOM 9590 C C . LEU A 1 110 ? -5.623 -19.146 -3.270 1.00 0.00 110 LEU A C 5
ATOM 9591 O O . LEU A 1 110 ? -5.801 -18.904 -4.466 1.00 0.00 110 LEU A O 5
ATOM 9607 N N . GLU A 1 111 ? -6.187 -20.179 -2.659 1.00 0.00 111 GLU A N 5
ATOM 9608 C CA . GLU A 1 111 ? -7.150 -21.027 -3.353 1.00 0.00 111 GLU A CA 5
ATOM 9609 C C . GLU A 1 111 ? -8.538 -20.397 -3.313 1.00 0.00 111 GLU A C 5
ATOM 9610 O O . GLU A 1 111 ? -9.428 -20.767 -4.079 1.00 0.00 111 GLU A O 5
ATOM 9622 N N . HIS A 1 112 ? -8.715 -19.445 -2.410 1.00 0.00 112 HIS A N 5
ATOM 9623 C CA . HIS A 1 112 ? -10.001 -18.785 -2.254 1.00 0.00 112 HIS A CA 5
ATOM 9624 C C . HIS A 1 112 ? -9.972 -17.415 -2.917 1.00 0.00 112 HIS A C 5
ATOM 9625 O O . HIS A 1 112 ? -9.617 -16.419 -2.291 1.00 0.00 112 HIS A O 5
ATOM 9640 N N . HIS A 1 113 ? -10.309 -17.381 -4.200 1.00 0.00 113 HIS A N 5
ATOM 9641 C CA . HIS A 1 113 ? -10.347 -16.126 -4.945 1.00 0.00 113 HIS A CA 5
ATOM 9642 C C . HIS A 1 113 ? -11.642 -15.372 -4.646 1.00 0.00 113 HIS A C 5
ATOM 9643 O O . HIS A 1 113 ? -12.700 -15.681 -5.200 1.00 0.00 113 HIS A O 5
ATOM 9658 N N . HIS A 1 114 ? -11.546 -14.410 -3.731 1.00 0.00 114 HIS A N 5
ATOM 9659 C CA . HIS A 1 114 ? -12.698 -13.627 -3.293 1.00 0.00 114 HIS A CA 5
ATOM 9660 C C . HIS A 1 114 ? -13.768 -14.570 -2.734 1.00 0.00 114 HIS A C 5
ATOM 9661 O O . HIS A 1 114 ? -13.438 -15.586 -2.117 1.00 0.00 114 HIS A O 5
ATOM 9676 N N . HIS A 1 115 ? -15.037 -14.255 -2.939 1.00 0.00 115 HIS A N 5
ATOM 9677 C CA . HIS A 1 115 ? -16.105 -15.108 -2.443 1.00 0.00 115 HIS A CA 5
ATOM 9678 C C . HIS A 1 115 ? -17.261 -15.150 -3.437 1.00 0.00 115 HIS A C 5
ATOM 9679 O O . HIS A 1 115 ? -17.673 -14.115 -3.967 1.00 0.00 115 HIS A O 5
ATOM 9694 N N . HIS A 1 116 ? -17.771 -16.350 -3.693 1.00 0.00 116 HIS A N 5
ATOM 9695 C CA . HIS A 1 116 ? -18.921 -16.529 -4.573 1.00 0.00 116 HIS A CA 5
ATOM 9696 C C . HIS A 1 116 ? -20.211 -16.285 -3.808 1.00 0.00 116 HIS A C 5
ATOM 9697 O O . HIS A 1 116 ? -20.857 -17.226 -3.345 1.00 0.00 116 HIS A O 5
ATOM 9712 N N . HIS A 1 117 ? -20.555 -15.018 -3.646 1.00 0.00 117 HIS A N 5
ATOM 9713 C CA . HIS A 1 117 ? -21.762 -14.622 -2.940 1.00 0.00 117 HIS A CA 5
ATOM 9714 C C . HIS A 1 117 ? -21.944 -13.119 -3.069 1.00 0.00 117 HIS A C 5
ATOM 9715 O O . HIS A 1 117 ? -22.758 -12.682 -3.905 1.00 0.00 117 HIS A O 5
ATOM 9731 N N . MET A 1 1 ? 2.721 29.662 -6.051 1.00 0.00 1 MET A N 6
ATOM 9732 C CA . MET A 1 1 ? 1.785 29.966 -7.158 1.00 0.00 1 MET A CA 6
ATOM 9733 C C . MET A 1 1 ? 1.988 29.003 -8.329 1.00 0.00 1 MET A C 6
ATOM 9734 O O . MET A 1 1 ? 1.028 28.616 -8.992 1.00 0.00 1 MET A O 6
ATOM 9750 N N . ILE A 1 2 ? 3.236 28.608 -8.582 1.00 0.00 2 ILE A N 6
ATOM 9751 C CA . ILE A 1 2 ? 3.527 27.680 -9.667 1.00 0.00 2 ILE A CA 6
ATOM 9752 C C . ILE A 1 2 ? 3.683 26.264 -9.127 1.00 0.00 2 ILE A C 6
ATOM 9753 O O . ILE A 1 2 ? 4.058 26.076 -7.968 1.00 0.00 2 ILE A O 6
ATOM 9769 N N . GLU A 1 3 ? 3.396 25.283 -9.977 1.00 0.00 3 GLU A N 6
ATOM 9770 C CA . GLU A 1 3 ? 3.425 23.871 -9.595 1.00 0.00 3 GLU A CA 6
ATOM 9771 C C . GLU A 1 3 ? 2.494 23.612 -8.409 1.00 0.00 3 GLU A C 6
ATOM 9772 O O . GLU A 1 3 ? 2.947 23.322 -7.301 1.00 0.00 3 GLU A O 6
ATOM 9784 N N . PRO A 1 4 ? 1.173 23.730 -8.625 1.00 0.00 4 PRO A N 6
ATOM 9785 C CA . PRO A 1 4 ? 0.181 23.595 -7.566 1.00 0.00 4 PRO A CA 6
ATOM 9786 C C . PRO A 1 4 ? -0.216 22.142 -7.303 1.00 0.00 4 PRO A C 6
ATOM 9787 O O . PRO A 1 4 ? -0.921 21.851 -6.334 1.00 0.00 4 PRO A O 6
ATOM 9798 N N . SER A 1 5 ? 0.233 21.234 -8.159 1.00 0.00 5 SER A N 6
ATOM 9799 C CA . SER A 1 5 ? -0.128 19.833 -8.029 1.00 0.00 5 SER A CA 6
ATOM 9800 C C . SER A 1 5 ? 1.010 19.033 -7.400 1.00 0.00 5 SER A C 6
ATOM 9801 O O . SER A 1 5 ? 2.006 18.713 -8.058 1.00 0.00 5 SER A O 6
ATOM 9809 N N . LYS A 1 6 ? 0.865 18.733 -6.116 1.00 0.00 6 LYS A N 6
ATOM 9810 C CA . LYS A 1 6 ? 1.824 17.907 -5.405 1.00 0.00 6 LYS A CA 6
ATOM 9811 C C . LYS A 1 6 ? 1.091 17.016 -4.406 1.00 0.00 6 LYS A C 6
ATOM 9812 O O . LYS A 1 6 ? 0.788 17.435 -3.288 1.00 0.00 6 LYS A O 6
ATOM 9831 N N . ILE A 1 7 ? 0.771 15.802 -4.834 1.00 0.00 7 ILE A N 6
ATOM 9832 C CA . ILE A 1 7 ? 0.046 14.859 -3.996 1.00 0.00 7 ILE A CA 6
ATOM 9833 C C . ILE A 1 7 ? 0.405 13.420 -4.371 1.00 0.00 7 ILE A C 6
ATOM 9834 O O . ILE A 1 7 ? 0.022 12.917 -5.429 1.00 0.00 7 ILE A O 6
ATOM 9850 N N . THR A 1 8 ? 1.179 12.779 -3.514 1.00 0.00 8 THR A N 6
ATOM 9851 C CA . THR A 1 8 ? 1.591 11.403 -3.734 1.00 0.00 8 THR A CA 6
ATOM 9852 C C . THR A 1 8 ? 1.165 10.520 -2.563 1.00 0.00 8 THR A C 6
ATOM 9853 O O . THR A 1 8 ? 0.643 11.023 -1.563 1.00 0.00 8 THR A O 6
ATOM 9864 N N . VAL A 1 9 ? 1.392 9.213 -2.692 1.00 0.00 9 VAL A N 6
ATOM 9865 C CA . VAL A 1 9 ? 1.009 8.245 -1.659 1.00 0.00 9 VAL A CA 6
ATOM 9866 C C . VAL A 1 9 ? 1.586 8.615 -0.291 1.00 0.00 9 VAL A C 6
ATOM 9867 O O . VAL A 1 9 ? 0.856 8.670 0.700 1.00 0.00 9 VAL A O 6
ATOM 9880 N N . GLU A 1 10 ? 2.886 8.893 -0.248 1.00 0.00 10 GLU A N 6
ATOM 9881 C CA . GLU A 1 10 ? 3.566 9.180 1.014 1.00 0.00 10 GLU A CA 6
ATOM 9882 C C . GLU A 1 10 ? 2.974 10.415 1.696 1.00 0.00 10 GLU A C 6
ATOM 9883 O O . GLU A 1 10 ? 2.717 10.410 2.902 1.00 0.00 10 GLU A O 6
ATOM 9895 N N . GLN A 1 11 ? 2.728 11.454 0.907 1.00 0.00 11 GLN A N 6
ATOM 9896 C CA . GLN A 1 11 ? 2.237 12.721 1.428 1.00 0.00 11 GLN A CA 6
ATOM 9897 C C . GLN A 1 11 ? 0.787 12.609 1.881 1.00 0.00 11 GLN A C 6
ATOM 9898 O O . GLN A 1 11 ? 0.390 13.212 2.879 1.00 0.00 11 GLN A O 6
ATOM 9912 N N . TRP A 1 12 ? 0.002 11.834 1.148 1.00 0.00 12 TRP A N 6
ATOM 9913 C CA . TRP A 1 12 ? -1.418 11.704 1.437 1.00 0.00 12 TRP A CA 6
ATOM 9914 C C . TRP A 1 12 ? -1.643 10.860 2.690 1.00 0.00 12 TRP A C 6
ATOM 9915 O O . TRP A 1 12 ? -2.358 11.274 3.601 1.00 0.00 12 TRP A O 6
ATOM 9936 N N . LEU A 1 13 ? -1.011 9.690 2.739 1.00 0.00 13 LEU A N 6
ATOM 9937 C CA . LEU A 1 13 ? -1.191 8.765 3.856 1.00 0.00 13 LEU A CA 6
ATOM 9938 C C . LEU A 1 13 ? -0.759 9.397 5.174 1.00 0.00 13 LEU A C 6
ATOM 9939 O O . LEU A 1 13 ? -1.472 9.308 6.175 1.00 0.00 13 LEU A O 6
ATOM 9955 N N . ASN A 1 14 ? 0.408 10.037 5.167 1.00 0.00 14 ASN A N 6
ATOM 9956 C CA . ASN A 1 14 ? 0.946 10.662 6.372 1.00 0.00 14 ASN A CA 6
ATOM 9957 C C . ASN A 1 14 ? -0.020 11.693 6.945 1.00 0.00 14 ASN A C 6
ATOM 9958 O O . ASN A 1 14 ? -0.262 11.724 8.151 1.00 0.00 14 ASN A O 6
ATOM 9969 N N . ARG A 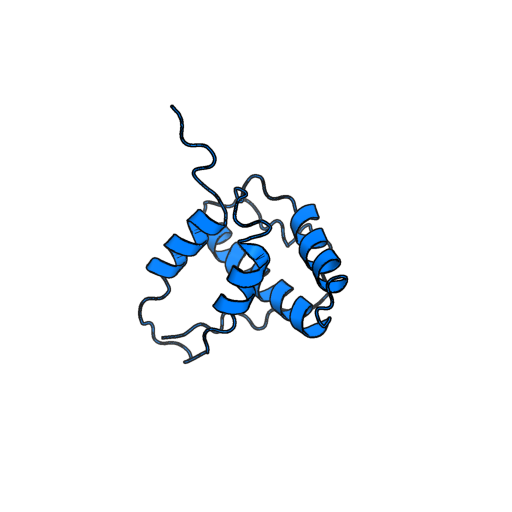1 15 ? -0.583 12.526 6.082 1.00 0.00 15 ARG A N 6
ATOM 9970 C CA . ARG A 1 15 ? -1.503 13.561 6.528 1.00 0.00 15 ARG A CA 6
ATOM 9971 C C . ARG A 1 15 ? -2.811 12.941 6.998 1.00 0.00 15 ARG A C 6
ATOM 9972 O O . ARG A 1 15 ? -3.359 13.326 8.031 1.00 0.00 15 ARG A O 6
ATOM 9993 N N . TRP A 1 16 ? -3.287 11.961 6.239 1.00 0.00 16 TRP A N 6
ATOM 9994 C CA . TRP A 1 16 ? -4.560 11.315 6.514 1.00 0.00 16 TRP A CA 6
ATOM 9995 C C . TRP A 1 16 ? -4.582 10.720 7.920 1.00 0.00 16 TRP A C 6
ATOM 9996 O O . TRP A 1 16 ? -5.510 10.963 8.686 1.00 0.00 16 TRP A O 6
ATOM 10017 N N . LEU A 1 17 ? -3.545 9.970 8.272 1.00 0.00 17 LEU A N 6
ATOM 10018 C CA . LEU A 1 17 ? -3.495 9.325 9.581 1.00 0.00 17 LEU A CA 6
ATOM 10019 C C . LEU A 1 17 ? -3.336 10.354 10.703 1.00 0.00 17 LEU A C 6
ATOM 10020 O O . LEU A 1 17 ? -3.811 10.143 11.819 1.00 0.00 17 LEU A O 6
ATOM 10036 N N . THR A 1 18 ? -2.698 11.476 10.396 1.00 0.00 18 THR A N 6
ATOM 10037 C CA . THR A 1 18 ? -2.430 12.497 11.400 1.00 0.00 18 THR A CA 6
ATOM 10038 C C . THR A 1 18 ? -3.720 13.175 11.869 1.00 0.00 18 THR A C 6
ATOM 10039 O O . THR A 1 18 ? -3.982 13.262 13.069 1.00 0.00 18 THR A O 6
ATOM 10050 N N . ASP A 1 19 ? -4.536 13.630 10.928 1.00 0.00 19 ASP A N 6
ATOM 10051 C CA . ASP A 1 19 ? -5.749 14.366 11.273 1.00 0.00 19 ASP A CA 6
ATOM 10052 C C . ASP A 1 19 ? -6.891 13.422 11.629 1.00 0.00 19 ASP A C 6
ATOM 10053 O O . ASP A 1 19 ? -7.840 13.811 12.306 1.00 0.00 19 ASP A O 6
ATOM 10062 N N . TYR A 1 20 ? -6.805 12.184 11.167 1.00 0.00 20 TYR A N 6
ATOM 10063 C CA . TYR A 1 20 ? -7.851 11.200 11.425 1.00 0.00 20 TYR A CA 6
ATOM 10064 C C . TYR A 1 20 ? -7.463 10.252 12.556 1.00 0.00 20 TYR A C 6
ATOM 10065 O O . TYR A 1 20 ? -8.164 9.276 12.821 1.00 0.00 20 TYR A O 6
ATOM 10083 N N . ALA A 1 21 ? -6.337 10.545 13.204 1.00 0.00 21 ALA A N 6
ATOM 10084 C CA . ALA A 1 21 ? -5.822 9.740 14.314 1.00 0.00 21 ALA A CA 6
ATOM 10085 C C . ALA A 1 21 ? -6.880 9.416 15.377 1.00 0.00 21 ALA A C 6
ATOM 10086 O O . ALA A 1 21 ? -6.841 8.342 15.983 1.00 0.00 21 ALA A O 6
ATOM 10093 N N . LYS A 1 22 ? -7.817 10.330 15.620 1.00 0.00 22 LYS A N 6
ATOM 10094 C CA . LYS A 1 22 ? -8.852 10.086 16.619 1.00 0.00 22 LYS A CA 6
ATOM 10095 C C . LYS A 1 22 ? -10.145 9.608 15.969 1.00 0.00 22 LYS A C 6
ATOM 10096 O O . LYS A 1 22 ? -10.783 10.340 15.214 1.00 0.00 22 LYS A O 6
ATOM 10115 N N . PRO A 1 23 ? -10.556 8.369 16.271 1.00 0.00 23 PRO A N 6
ATOM 10116 C CA . PRO A 1 23 ? -11.782 7.780 15.737 1.00 0.00 23 PRO A CA 6
ATOM 10117 C C . PRO A 1 23 ? -12.991 8.070 16.621 1.00 0.00 23 PRO A C 6
ATOM 10118 O O . PRO A 1 23 ? -13.891 7.237 16.747 1.00 0.00 23 PRO A O 6
ATOM 10129 N N . HIS A 1 24 ? -13.005 9.267 17.214 1.00 0.00 24 HIS A N 6
ATOM 10130 C CA . HIS A 1 24 ? -14.048 9.680 18.161 1.00 0.00 24 HIS A CA 6
ATOM 10131 C C . HIS A 1 24 ? -13.933 8.877 19.453 1.00 0.00 24 HIS A C 6
ATOM 10132 O O . HIS A 1 24 ? -13.383 9.355 20.445 1.00 0.00 24 HIS A O 6
ATOM 10147 N N . LEU A 1 25 ? -14.428 7.649 19.421 1.00 0.00 25 LEU A N 6
ATOM 10148 C CA . LEU A 1 25 ? -14.325 6.748 20.555 1.00 0.00 25 LEU A CA 6
ATOM 10149 C C . LEU A 1 25 ? -13.286 5.681 20.252 1.00 0.00 25 LEU A C 6
ATOM 10150 O O . LEU A 1 25 ? -13.447 4.897 19.316 1.00 0.00 25 LEU A O 6
ATOM 10166 N N . ARG A 1 26 ? -12.211 5.665 21.024 1.00 0.00 26 ARG A N 6
ATOM 10167 C CA . ARG A 1 26 ? -11.141 4.706 20.794 1.00 0.00 26 ARG A CA 6
ATOM 10168 C C . ARG A 1 26 ? -11.490 3.356 21.415 1.00 0.00 26 ARG A C 6
ATOM 10169 O O . ARG A 1 26 ? -11.176 3.076 22.573 1.00 0.00 26 ARG A O 6
ATOM 10190 N N . GLN A 1 27 ? -12.175 2.536 20.632 1.00 0.00 27 GLN A N 6
ATOM 10191 C CA . GLN A 1 27 ? -12.655 1.244 21.097 1.00 0.00 27 GLN A CA 6
ATOM 10192 C C . GLN A 1 27 ? -11.623 0.164 20.804 1.00 0.00 27 GLN A C 6
ATOM 10193 O O . GLN A 1 27 ? -11.307 -0.663 21.662 1.00 0.00 27 GLN A O 6
ATOM 10207 N N . SER A 1 28 ? -11.108 0.179 19.588 1.00 0.00 28 SER A N 6
ATOM 10208 C CA . SER A 1 28 ? -10.114 -0.791 19.168 1.00 0.00 28 SER A CA 6
ATOM 10209 C C . SER A 1 28 ? -8.716 -0.328 19.562 1.00 0.00 28 SER A C 6
ATOM 10210 O O . SER A 1 28 ? -8.437 0.873 19.613 1.00 0.00 28 SER A O 6
ATOM 10218 N N . THR A 1 29 ? -7.852 -1.284 19.862 1.00 0.00 29 THR A N 6
ATOM 10219 C CA . THR A 1 29 ? -6.472 -0.990 20.197 1.00 0.00 29 THR A CA 6
ATOM 10220 C C . THR A 1 29 ? -5.658 -0.850 18.915 1.00 0.00 29 THR A C 6
ATOM 10221 O O . THR A 1 29 ? -6.118 -1.247 17.845 1.00 0.00 29 THR A O 6
ATOM 10232 N N . TRP A 1 30 ? -4.461 -0.281 19.019 1.00 0.00 30 TRP A N 6
ATOM 10233 C CA . TRP A 1 30 ? -3.590 -0.115 17.860 1.00 0.00 30 TRP A CA 6
ATOM 10234 C C . TRP A 1 30 ? -3.336 -1.470 17.202 1.00 0.00 30 TRP A C 6
ATOM 10235 O O . TRP A 1 30 ? -2.764 -2.373 17.820 1.00 0.00 30 TRP A O 6
ATOM 10256 N N . GLU A 1 31 ? -3.771 -1.614 15.963 1.00 0.00 31 GLU A N 6
ATOM 10257 C CA . GLU A 1 31 ? -3.673 -2.882 15.263 1.00 0.00 31 GLU A CA 6
ATOM 10258 C C . GLU A 1 31 ? -2.408 -2.932 14.416 1.00 0.00 31 GLU A C 6
ATOM 10259 O O . GLU A 1 31 ? -1.671 -1.950 14.324 1.00 0.00 31 GLU A O 6
ATOM 10271 N N . SER A 1 32 ? -2.166 -4.075 13.791 1.00 0.00 32 SER A N 6
ATOM 10272 C CA . SER A 1 32 ? -0.966 -4.272 12.990 1.00 0.00 32 SER A CA 6
ATOM 10273 C C . SER A 1 32 ? -1.015 -3.443 11.703 1.00 0.00 32 SER A C 6
ATOM 10274 O O . SER A 1 32 ? 0.028 -3.077 11.156 1.00 0.00 32 SER A O 6
ATOM 10282 N N . TYR A 1 33 ? -2.233 -3.138 11.243 1.00 0.00 33 TYR A N 6
ATOM 10283 C CA . TYR A 1 33 ? -2.437 -2.337 10.033 1.00 0.00 33 TYR A CA 6
ATOM 10284 C C . TYR A 1 33 ? -1.698 -1.006 10.132 1.00 0.00 33 TYR A C 6
ATOM 10285 O O . TYR A 1 33 ? -1.097 -0.543 9.163 1.00 0.00 33 TYR A O 6
ATOM 10303 N N . GLU A 1 34 ? -1.741 -0.420 11.325 1.00 0.00 34 GLU A N 6
ATOM 10304 C CA . GLU A 1 34 ? -1.140 0.878 11.597 1.00 0.00 34 GLU A CA 6
ATOM 10305 C C . GLU A 1 34 ? 0.347 0.895 11.240 1.00 0.00 34 GLU A C 6
ATOM 10306 O O . GLU A 1 34 ? 0.856 1.881 10.695 1.00 0.00 34 GLU A O 6
ATOM 10318 N N . THR A 1 35 ? 1.034 -0.200 11.520 1.00 0.00 35 THR A N 6
ATOM 10319 C CA . THR A 1 35 ? 2.470 -0.264 11.314 1.00 0.00 35 THR A CA 6
ATOM 10320 C C . THR A 1 35 ? 2.827 -0.765 9.911 1.00 0.00 35 THR A C 6
ATOM 10321 O O . THR A 1 35 ? 3.507 -0.069 9.155 1.00 0.00 35 THR A O 6
ATOM 10332 N N . VAL A 1 36 ? 2.335 -1.955 9.555 1.00 0.00 36 VAL A N 6
ATOM 10333 C CA . VAL A 1 36 ? 2.753 -2.625 8.320 1.00 0.00 36 VAL A CA 6
ATOM 10334 C C . VAL A 1 36 ? 2.445 -1.792 7.079 1.00 0.00 36 VAL A C 6
ATOM 10335 O O . VAL A 1 36 ? 3.204 -1.809 6.109 1.00 0.00 36 VAL A O 6
ATOM 10348 N N . LEU A 1 37 ? 1.338 -1.057 7.120 1.00 0.00 37 LEU A N 6
ATOM 10349 C CA . LEU A 1 37 ? 0.880 -0.299 5.966 1.00 0.00 37 LEU A CA 6
ATOM 10350 C C . LEU A 1 37 ? 1.918 0.729 5.538 1.00 0.00 37 LEU A C 6
ATOM 10351 O O . LEU A 1 37 ? 2.502 0.624 4.454 1.00 0.00 37 LEU A O 6
ATOM 10367 N N . ARG A 1 38 ? 2.170 1.698 6.406 1.00 0.00 38 ARG A N 6
ATOM 10368 C CA . ARG A 1 38 ? 3.057 2.804 6.078 1.00 0.00 38 ARG A CA 6
ATOM 10369 C C . ARG A 1 38 ? 4.491 2.317 5.895 1.00 0.00 38 ARG A C 6
ATOM 10370 O O . ARG A 1 38 ? 5.262 2.902 5.139 1.00 0.00 38 ARG A O 6
ATOM 10391 N N . LEU A 1 39 ? 4.826 1.225 6.570 1.00 0.00 39 LEU A N 6
ATOM 10392 C CA . LEU A 1 39 ? 6.177 0.689 6.536 1.00 0.00 39 LEU A CA 6
ATOM 10393 C C . LEU A 1 39 ? 6.519 0.124 5.159 1.00 0.00 39 LEU A C 6
ATOM 10394 O O . LEU A 1 39 ? 7.644 0.268 4.688 1.00 0.00 39 LEU A O 6
ATOM 10410 N N . HIS A 1 40 ? 5.549 -0.506 4.504 1.00 0.00 40 HIS A N 6
ATOM 10411 C CA . HIS A 1 40 ? 5.845 -1.219 3.267 1.00 0.00 40 HIS A CA 6
ATOM 10412 C C . HIS A 1 40 ? 5.640 -0.359 2.017 1.00 0.00 40 HIS A C 6
ATOM 10413 O O . HIS A 1 40 ? 6.345 -0.542 1.029 1.00 0.00 40 HIS A O 6
ATOM 10428 N N . VAL A 1 41 ? 4.664 0.543 2.028 1.00 0.00 41 VAL A N 6
ATOM 10429 C CA . VAL A 1 41 ? 4.303 1.252 0.801 1.00 0.00 41 VAL A CA 6
ATOM 10430 C C . VAL A 1 41 ? 4.851 2.683 0.729 1.00 0.00 41 VAL A C 6
ATOM 10431 O O . VAL A 1 41 ? 5.228 3.140 -0.348 1.00 0.00 41 VAL A O 6
ATOM 10444 N N . ILE A 1 42 ? 4.916 3.386 1.856 1.00 0.00 42 ILE A N 6
ATOM 10445 C CA . ILE A 1 42 ? 5.321 4.794 1.841 1.00 0.00 42 ILE A CA 6
ATOM 10446 C C . ILE A 1 42 ? 6.765 4.986 1.345 1.00 0.00 42 ILE A C 6
ATOM 10447 O O . ILE A 1 42 ? 6.994 5.751 0.411 1.00 0.00 42 ILE A O 6
ATOM 10463 N N . PRO A 1 43 ? 7.764 4.297 1.932 1.00 0.00 43 PRO A N 6
ATOM 10464 C CA . PRO A 1 43 ? 9.163 4.470 1.522 1.00 0.00 43 PRO A CA 6
ATOM 10465 C C . PRO A 1 43 ? 9.486 3.803 0.182 1.00 0.00 43 PRO A C 6
ATOM 10466 O O . PRO A 1 43 ? 10.604 3.916 -0.318 1.00 0.00 43 PRO A O 6
ATOM 10477 N N . THR A 1 44 ? 8.515 3.110 -0.395 1.00 0.00 44 THR A N 6
ATOM 10478 C CA . THR A 1 44 ? 8.735 2.401 -1.646 1.00 0.00 44 THR A CA 6
ATOM 10479 C C . THR A 1 44 ? 8.038 3.093 -2.817 1.00 0.00 44 THR A C 6
ATOM 10480 O O . THR A 1 44 ? 8.690 3.577 -3.745 1.00 0.00 44 THR A O 6
ATOM 10491 N N . LEU A 1 45 ? 6.715 3.152 -2.757 1.00 0.00 45 LEU A N 6
ATOM 10492 C CA . LEU A 1 45 ? 5.916 3.691 -3.849 1.00 0.00 45 LEU A CA 6
ATOM 10493 C C . LEU A 1 45 ? 5.346 5.051 -3.474 1.00 0.00 45 LEU A C 6
ATOM 10494 O O . LEU A 1 45 ? 4.395 5.531 -4.089 1.00 0.00 45 LEU A O 6
ATOM 10510 N N . GLY A 1 46 ? 5.946 5.664 -2.466 1.00 0.00 46 GLY A N 6
ATOM 10511 C CA . GLY A 1 46 ? 5.448 6.919 -1.937 1.00 0.00 46 GLY A CA 6
ATOM 10512 C C . GLY A 1 46 ? 5.386 8.039 -2.959 1.00 0.00 46 GLY A C 6
ATOM 10513 O O . GLY A 1 46 ? 4.494 8.883 -2.893 1.00 0.00 46 GLY A O 6
ATOM 10517 N N . SER A 1 47 ? 6.314 8.045 -3.910 1.00 0.00 47 SER A N 6
ATOM 10518 C CA . SER A 1 47 ? 6.389 9.120 -4.894 1.00 0.00 47 SER A CA 6
ATOM 10519 C C . SER A 1 47 ? 5.444 8.853 -6.067 1.00 0.00 47 SER A C 6
ATOM 10520 O O . SER A 1 47 ? 5.466 9.561 -7.076 1.00 0.00 47 SER A O 6
ATOM 10528 N N . ILE A 1 48 ? 4.612 7.834 -5.926 1.00 0.00 48 ILE A N 6
ATOM 10529 C CA . ILE A 1 48 ? 3.634 7.499 -6.944 1.00 0.00 48 ILE A CA 6
ATOM 10530 C C . ILE A 1 48 ? 2.283 8.115 -6.599 1.00 0.00 48 ILE A C 6
ATOM 10531 O O . ILE A 1 48 ? 1.821 8.018 -5.465 1.00 0.00 48 ILE A O 6
ATOM 10547 N N . PRO A 1 49 ? 1.665 8.812 -7.557 1.00 0.00 49 PRO A N 6
ATOM 10548 C CA . PRO A 1 49 ? 0.301 9.317 -7.409 1.00 0.00 49 PRO A CA 6
ATOM 10549 C C . PRO A 1 49 ? -0.712 8.179 -7.326 1.00 0.00 49 PRO A C 6
ATOM 10550 O O . PRO A 1 49 ? -0.531 7.137 -7.953 1.00 0.00 49 PRO A O 6
ATOM 10561 N N . LEU A 1 50 ? -1.784 8.394 -6.569 1.00 0.00 50 LEU A N 6
ATOM 10562 C CA . LEU A 1 50 ? -2.803 7.365 -6.353 1.00 0.00 50 LEU A CA 6
ATOM 10563 C C . LEU A 1 50 ? -3.400 6.869 -7.672 1.00 0.00 50 LEU A C 6
ATOM 10564 O O . LEU A 1 50 ? -3.781 5.707 -7.794 1.00 0.00 50 LEU A O 6
ATOM 10580 N N . LYS A 1 51 ? -3.460 7.750 -8.660 1.00 0.00 51 LYS A N 6
ATOM 10581 C CA . LYS A 1 51 ? -4.071 7.416 -9.941 1.00 0.00 51 LYS A CA 6
ATOM 10582 C C . LYS A 1 51 ? -3.042 6.862 -10.923 1.00 0.00 51 LYS A C 6
ATOM 10583 O O . LYS A 1 51 ? -3.352 6.609 -12.084 1.00 0.00 51 LYS A O 6
ATOM 10602 N N . LYS A 1 52 ? -1.821 6.669 -10.450 1.00 0.00 52 LYS A N 6
ATOM 10603 C CA . LYS A 1 52 ? -0.780 6.037 -11.250 1.00 0.00 52 LYS A CA 6
ATOM 10604 C C . LYS A 1 52 ? -0.350 4.733 -10.605 1.00 0.00 52 LYS A C 6
ATOM 10605 O O . LYS A 1 52 ? 0.642 4.120 -11.004 1.00 0.00 52 LYS A O 6
ATOM 10624 N N . LEU A 1 53 ? -1.110 4.317 -9.606 1.00 0.00 53 LEU A N 6
ATOM 10625 C CA . LEU A 1 53 ? -0.830 3.088 -8.890 1.00 0.00 53 LEU A CA 6
ATOM 10626 C C . LEU A 1 53 ? -1.338 1.896 -9.699 1.00 0.00 53 LEU A C 6
ATOM 10627 O O . LEU A 1 53 ? -2.540 1.630 -9.759 1.00 0.00 53 LEU A O 6
ATOM 10643 N N . GLN A 1 54 ? -0.411 1.205 -10.347 1.00 0.00 54 GLN A N 6
ATOM 10644 C CA . GLN A 1 54 ? -0.747 0.075 -11.201 1.00 0.00 54 GLN A CA 6
ATOM 10645 C C . GLN A 1 54 ? -0.494 -1.246 -10.479 1.00 0.00 54 GLN A C 6
ATOM 10646 O O . GLN A 1 54 ? 0.375 -1.328 -9.610 1.00 0.00 54 GLN A O 6
ATOM 10660 N N . PRO A 1 55 ? -1.255 -2.299 -10.832 1.00 0.00 55 PRO A N 6
ATOM 10661 C CA . PRO A 1 55 ? -1.098 -3.632 -10.237 1.00 0.00 55 PRO A CA 6
ATOM 10662 C C . PRO A 1 55 ? 0.319 -4.182 -10.403 1.00 0.00 55 PRO A C 6
ATOM 10663 O O . PRO A 1 55 ? 0.805 -4.931 -9.552 1.00 0.00 55 PRO A O 6
ATOM 10674 N N . ALA A 1 56 ? 0.977 -3.801 -11.496 1.00 0.00 56 ALA A N 6
ATOM 10675 C CA . ALA A 1 56 ? 2.348 -4.227 -11.757 1.00 0.00 56 ALA A CA 6
ATOM 10676 C C . ALA A 1 56 ? 3.283 -3.763 -10.654 1.00 0.00 56 ALA A C 6
ATOM 10677 O O . ALA A 1 56 ? 4.129 -4.526 -10.186 1.00 0.00 56 ALA A O 6
ATOM 10684 N N . ASP A 1 57 ? 3.114 -2.514 -10.237 1.00 0.00 57 ASP A N 6
ATOM 10685 C CA . ASP A 1 57 ? 3.957 -1.926 -9.205 1.00 0.00 57 ASP A CA 6
ATOM 10686 C C . ASP A 1 57 ? 3.694 -2.587 -7.863 1.00 0.00 57 ASP A C 6
ATOM 10687 O O . ASP A 1 57 ? 4.604 -2.751 -7.052 1.00 0.00 57 ASP A O 6
ATOM 10696 N N . ILE A 1 58 ? 2.450 -2.983 -7.643 1.00 0.00 58 ILE A N 6
ATOM 10697 C CA . ILE A 1 58 ? 2.078 -3.677 -6.420 1.00 0.00 58 ILE A CA 6
ATOM 10698 C C . ILE A 1 58 ? 2.716 -5.063 -6.385 1.00 0.00 58 ILE A C 6
ATOM 10699 O O . ILE A 1 58 ? 3.303 -5.464 -5.377 1.00 0.00 58 ILE A O 6
ATOM 10715 N N . GLN A 1 59 ? 2.599 -5.785 -7.495 1.00 0.00 59 GLN A N 6
ATOM 10716 C CA . GLN A 1 59 ? 3.221 -7.094 -7.630 1.00 0.00 59 GLN A CA 6
ATOM 10717 C C . GLN A 1 59 ? 4.736 -6.971 -7.484 1.00 0.00 59 GLN A C 6
ATOM 10718 O O . GLN A 1 59 ? 5.384 -7.800 -6.840 1.00 0.00 59 GLN A O 6
ATOM 10732 N N . ARG A 1 60 ? 5.285 -5.918 -8.080 1.00 0.00 60 ARG A N 6
ATOM 10733 C CA . ARG A 1 60 ? 6.702 -5.605 -7.960 1.00 0.00 60 ARG A CA 6
ATOM 10734 C C . ARG A 1 60 ? 7.080 -5.420 -6.497 1.00 0.00 60 ARG A C 6
ATOM 10735 O O . ARG A 1 60 ? 8.087 -5.956 -6.031 1.00 0.00 60 ARG A O 6
ATOM 10756 N N . LEU A 1 61 ? 6.260 -4.656 -5.784 1.00 0.00 61 LEU A N 6
ATOM 10757 C CA . LEU A 1 61 ? 6.463 -4.397 -4.367 1.00 0.00 61 LEU A CA 6
ATOM 10758 C C . LEU A 1 61 ? 6.478 -5.712 -3.589 1.00 0.00 61 LEU A C 6
ATOM 10759 O O . LEU A 1 61 ? 7.331 -5.924 -2.730 1.00 0.00 61 LEU A O 6
ATOM 10775 N N . TYR A 1 62 ? 5.544 -6.602 -3.911 1.00 0.00 62 TYR A N 6
ATOM 10776 C CA . TYR A 1 62 ? 5.455 -7.895 -3.237 1.00 0.00 62 TYR A CA 6
ATOM 10777 C C . TYR A 1 62 ? 6.711 -8.728 -3.463 1.00 0.00 62 TYR A C 6
ATOM 10778 O O . TYR A 1 62 ? 7.228 -9.338 -2.525 1.00 0.00 62 TYR A O 6
ATOM 10796 N N . ALA A 1 63 ? 7.192 -8.739 -4.699 1.00 0.00 63 ALA A N 6
ATOM 10797 C CA . ALA A 1 63 ? 8.370 -9.516 -5.066 1.00 0.00 63 ALA A CA 6
ATOM 10798 C C . ALA A 1 63 ? 9.641 -8.917 -4.475 1.00 0.00 63 ALA A C 6
ATOM 10799 O O . ALA A 1 63 ? 10.480 -9.630 -3.927 1.00 0.00 63 ALA A O 6
ATOM 10806 N N . SER A 1 64 ? 9.765 -7.602 -4.578 1.00 0.00 64 SER A N 6
ATOM 10807 C CA . SER A 1 64 ? 10.966 -6.906 -4.143 1.00 0.00 64 SER A CA 6
ATOM 10808 C C . SER A 1 64 ? 11.220 -7.083 -2.644 1.00 0.00 64 SER A C 6
ATOM 10809 O O . SER A 1 64 ? 12.341 -7.375 -2.229 1.00 0.00 64 SER A O 6
ATOM 10817 N N . LYS A 1 65 ? 10.181 -6.927 -1.832 1.00 0.00 65 LYS A N 6
ATOM 10818 C CA . LYS A 1 65 ? 10.325 -7.099 -0.391 1.00 0.00 65 LYS A CA 6
ATOM 10819 C C . LYS A 1 65 ? 10.503 -8.573 -0.033 1.00 0.00 65 LYS A C 6
ATOM 10820 O O . LYS A 1 65 ? 11.058 -8.903 1.015 1.00 0.00 65 LYS A O 6
ATOM 10839 N N . LEU A 1 66 ? 10.037 -9.455 -0.911 1.00 0.00 66 LEU A N 6
ATOM 10840 C CA . LEU A 1 66 ? 10.180 -10.891 -0.702 1.00 0.00 66 LEU A CA 6
ATOM 10841 C C . LEU A 1 66 ? 11.644 -11.288 -0.844 1.00 0.00 66 LEU A C 6
ATOM 10842 O O . LEU A 1 66 ? 12.157 -12.102 -0.076 1.00 0.00 66 LEU A O 6
ATOM 10858 N N . GLU A 1 67 ? 12.306 -10.675 -1.823 1.00 0.00 67 GLU A N 6
ATOM 10859 C CA . GLU A 1 67 ? 13.732 -10.876 -2.068 1.00 0.00 67 GLU A CA 6
ATOM 10860 C C . GLU A 1 67 ? 14.533 -10.578 -0.801 1.00 0.00 67 GLU A C 6
ATOM 10861 O O . GLU A 1 67 ? 15.542 -11.227 -0.514 1.00 0.00 67 GLU A O 6
ATOM 10873 N N . SER A 1 68 ? 14.038 -9.618 -0.029 1.00 0.00 68 SER A N 6
ATOM 10874 C CA . SER A 1 68 ? 14.694 -9.171 1.193 1.00 0.00 68 SER A CA 6
ATOM 10875 C C . SER A 1 68 ? 14.663 -10.255 2.283 1.00 0.00 68 SER A C 6
ATOM 10876 O O . SER A 1 68 ? 15.287 -10.101 3.332 1.00 0.00 68 SER A O 6
ATOM 10884 N N . GLY A 1 69 ? 13.935 -11.339 2.041 1.00 0.00 69 GLY A N 6
ATOM 10885 C CA . GLY A 1 69 ? 13.929 -12.444 2.983 1.00 0.00 69 GLY A CA 6
ATOM 10886 C C . GLY A 1 69 ? 12.623 -12.585 3.739 1.00 0.00 69 GLY A C 6
ATOM 10887 O O . GLY A 1 69 ? 12.589 -13.167 4.825 1.00 0.00 69 GLY A O 6
ATOM 10891 N N . LEU A 1 70 ? 11.545 -12.063 3.173 1.00 0.00 70 LEU A N 6
ATOM 10892 C CA . LEU A 1 70 ? 10.236 -12.169 3.803 1.00 0.00 70 LEU A CA 6
ATOM 10893 C C . LEU A 1 70 ? 9.628 -13.546 3.579 1.00 0.00 70 LEU A C 6
ATOM 10894 O O . LEU A 1 70 ? 10.015 -14.269 2.661 1.00 0.00 70 LEU A O 6
ATOM 10910 N N . SER A 1 71 ? 8.679 -13.904 4.427 1.00 0.00 71 SER A N 6
ATOM 10911 C CA . SER A 1 71 ? 7.981 -15.172 4.309 1.00 0.00 71 SER A CA 6
ATOM 10912 C C . SER A 1 71 ? 6.608 -14.962 3.675 1.00 0.00 71 SER A C 6
ATOM 10913 O O . SER A 1 71 ? 6.036 -13.874 3.785 1.00 0.00 71 SER A O 6
ATOM 10921 N N . PRO A 1 72 ? 6.071 -15.993 2.992 1.00 0.00 72 PRO A N 6
ATOM 10922 C CA . PRO A 1 72 ? 4.749 -15.932 2.351 1.00 0.00 72 PRO A CA 6
ATOM 10923 C C . PRO A 1 72 ? 3.650 -15.431 3.288 1.00 0.00 72 PRO A C 6
ATOM 10924 O O . PRO A 1 72 ? 2.784 -14.660 2.880 1.00 0.00 72 PRO A O 6
ATOM 10935 N N . THR A 1 73 ? 3.696 -15.863 4.542 1.00 0.00 73 THR A N 6
ATOM 10936 C CA . THR A 1 73 ? 2.723 -15.436 5.541 1.00 0.00 73 THR A CA 6
ATOM 10937 C C . THR A 1 73 ? 2.734 -13.917 5.702 1.00 0.00 73 THR A C 6
ATOM 10938 O O . THR A 1 73 ? 1.681 -13.267 5.740 1.00 0.00 73 THR A O 6
ATOM 10949 N N . ARG A 1 74 ? 3.934 -13.358 5.773 1.00 0.00 74 ARG A N 6
ATOM 10950 C CA . ARG A 1 74 ? 4.110 -11.930 5.970 1.00 0.00 74 ARG A CA 6
ATOM 10951 C C . ARG A 1 74 ? 3.638 -11.156 4.748 1.00 0.00 74 ARG A C 6
ATOM 10952 O O . ARG A 1 74 ? 2.927 -10.161 4.872 1.00 0.00 74 ARG A O 6
ATOM 10973 N N . VAL A 1 75 ? 4.016 -11.625 3.564 1.00 0.00 75 VAL A N 6
ATOM 10974 C CA . VAL A 1 75 ? 3.675 -10.919 2.336 1.00 0.00 75 VAL A CA 6
ATOM 10975 C C . VAL A 1 75 ? 2.180 -11.034 2.035 1.00 0.00 75 VAL A C 6
ATOM 10976 O O . VAL A 1 75 ? 1.616 -10.189 1.336 1.00 0.00 75 VAL A O 6
ATOM 10989 N N . ARG A 1 76 ? 1.549 -12.073 2.574 1.00 0.00 76 ARG A N 6
ATOM 10990 C CA . ARG A 1 76 ? 0.109 -12.254 2.434 1.00 0.00 76 ARG A CA 6
ATOM 10991 C C . ARG A 1 76 ? -0.626 -11.177 3.222 1.00 0.00 76 ARG A C 6
ATOM 10992 O O . ARG A 1 76 ? -1.582 -10.576 2.732 1.00 0.00 76 ARG A O 6
ATOM 11013 N N . TYR A 1 77 ? -0.159 -10.924 4.442 1.00 0.00 77 TYR A N 6
ATOM 11014 C CA . TYR A 1 77 ? -0.766 -9.903 5.288 1.00 0.00 77 TYR A CA 6
ATOM 11015 C C . TYR A 1 77 ? -0.573 -8.519 4.671 1.00 0.00 77 TYR A C 6
ATOM 11016 O O . TYR A 1 77 ? -1.467 -7.676 4.714 1.00 0.00 77 TYR A O 6
ATOM 11034 N N . ILE A 1 78 ? 0.599 -8.297 4.089 1.00 0.00 78 ILE A N 6
ATOM 11035 C CA . ILE A 1 78 ? 0.882 -7.052 3.385 1.00 0.00 78 ILE A CA 6
ATOM 11036 C C . ILE A 1 78 ? -0.069 -6.865 2.195 1.00 0.00 78 ILE A C 6
ATOM 11037 O O . ILE A 1 78 ? -0.424 -5.737 1.839 1.00 0.00 78 ILE A O 6
ATOM 11053 N N . HIS A 1 79 ? -0.493 -7.974 1.598 1.00 0.00 79 HIS A N 6
ATOM 11054 C CA . HIS A 1 79 ? -1.433 -7.928 0.481 1.00 0.00 79 HIS A CA 6
ATOM 11055 C C . HIS A 1 79 ? -2.811 -7.465 0.953 1.00 0.00 79 HIS A C 6
ATOM 11056 O O . HIS A 1 79 ? -3.459 -6.646 0.297 1.00 0.00 79 HIS A O 6
ATOM 11071 N N . VAL A 1 80 ? -3.250 -7.974 2.099 1.00 0.00 80 VAL A N 6
ATOM 11072 C CA . VAL A 1 80 ? -4.584 -7.657 2.594 1.00 0.00 80 VAL A CA 6
ATOM 11073 C C . VAL A 1 80 ? -4.634 -6.268 3.234 1.00 0.00 80 VAL A C 6
ATOM 11074 O O . VAL A 1 80 ? -5.625 -5.555 3.083 1.00 0.00 80 VAL A O 6
ATOM 11087 N N . VAL A 1 81 ? -3.560 -5.869 3.920 1.00 0.00 81 VAL A N 6
ATOM 11088 C CA . VAL A 1 81 ? -3.511 -4.544 4.538 1.00 0.00 81 VAL A CA 6
ATOM 11089 C C . VAL A 1 81 ? -3.517 -3.452 3.471 1.00 0.00 81 VAL A C 6
ATOM 11090 O O . VAL A 1 81 ? -4.121 -2.393 3.653 1.00 0.00 81 VAL A O 6
ATOM 11103 N N . LEU A 1 82 ? -2.862 -3.722 2.343 1.00 0.00 82 LEU A N 6
ATOM 11104 C CA . LEU A 1 82 ? -2.812 -2.763 1.254 1.00 0.00 82 LEU A CA 6
ATOM 11105 C C . LEU A 1 82 ? -4.199 -2.584 0.651 1.00 0.00 82 LEU A C 6
ATOM 11106 O O . LEU A 1 82 ? -4.659 -1.462 0.462 1.00 0.00 82 LEU A O 6
ATOM 11122 N N . HIS A 1 83 ? -4.871 -3.699 0.378 1.00 0.00 83 HIS A N 6
ATOM 11123 C CA . HIS A 1 83 ? -6.230 -3.666 -0.159 1.00 0.00 83 HIS A CA 6
ATOM 11124 C C . HIS A 1 83 ? -7.186 -2.987 0.821 1.00 0.00 83 HIS A C 6
ATOM 11125 O O . HIS A 1 83 ? -8.084 -2.250 0.412 1.00 0.00 83 HIS A O 6
ATOM 11140 N N . GLU A 1 84 ? -6.986 -3.250 2.105 1.00 0.00 84 GLU A N 6
ATOM 11141 C CA . GLU A 1 84 ? -7.857 -2.724 3.147 1.00 0.00 84 GLU A CA 6
ATOM 11142 C C . GLU A 1 84 ? -7.940 -1.201 3.082 1.00 0.00 84 GLU A C 6
ATOM 11143 O O . GLU A 1 84 ? -9.014 -0.639 2.870 1.00 0.00 84 GLU A O 6
ATOM 11155 N N . ALA A 1 85 ? -6.795 -0.546 3.229 1.00 0.00 85 ALA A N 6
ATOM 11156 C CA . ALA A 1 85 ? -6.752 0.909 3.309 1.00 0.00 85 ALA A CA 6
ATOM 11157 C C . ALA A 1 85 ? -6.953 1.562 1.943 1.00 0.00 85 ALA A C 6
ATOM 11158 O O . ALA A 1 85 ? -7.456 2.683 1.847 1.00 0.00 85 ALA A O 6
ATOM 11165 N N . MET A 1 86 ? -6.570 0.854 0.885 1.00 0.00 86 MET A N 6
ATOM 11166 C CA . MET A 1 86 ? -6.682 1.381 -0.474 1.00 0.00 86 MET A CA 6
ATOM 11167 C C . MET A 1 86 ? -8.147 1.484 -0.900 1.00 0.00 86 MET A C 6
ATOM 11168 O O . MET A 1 86 ? -8.494 2.260 -1.793 1.00 0.00 86 MET A O 6
ATOM 11182 N N . SER A 1 87 ? -9.006 0.726 -0.233 1.00 0.00 87 SER A N 6
ATOM 11183 C CA . SER A 1 87 ? -10.430 0.739 -0.532 1.00 0.00 87 SER A CA 6
ATOM 11184 C C . SER A 1 87 ? -11.054 2.097 -0.202 1.00 0.00 87 SER A C 6
ATOM 11185 O O . SER A 1 87 ? -11.964 2.547 -0.893 1.00 0.00 87 SER A O 6
ATOM 11193 N N . GLN A 1 88 ? -10.546 2.764 0.833 1.00 0.00 88 GLN A N 6
ATOM 11194 C CA . GLN A 1 88 ? -11.051 4.085 1.204 1.00 0.00 88 GLN A CA 6
ATOM 11195 C C . GLN A 1 88 ? -10.757 5.107 0.109 1.00 0.00 88 GLN A C 6
ATOM 11196 O O . GLN A 1 88 ? -11.565 6.000 -0.152 1.00 0.00 88 GLN A O 6
ATOM 11210 N N . ALA A 1 89 ? -9.609 4.963 -0.545 1.00 0.00 89 ALA A N 6
ATOM 11211 C CA . ALA A 1 89 ? -9.257 5.830 -1.660 1.00 0.00 89 ALA A CA 6
ATOM 11212 C C . ALA A 1 89 ? -10.184 5.562 -2.839 1.00 0.00 89 ALA A C 6
ATOM 11213 O O . ALA A 1 89 ? -10.573 6.475 -3.567 1.00 0.00 89 ALA A O 6
ATOM 11220 N N . ARG A 1 90 ? -10.536 4.295 -3.008 1.00 0.00 90 ARG A N 6
ATOM 11221 C CA . ARG A 1 90 ? -11.482 3.883 -4.035 1.00 0.00 90 ARG A CA 6
ATOM 11222 C C . ARG A 1 90 ? -12.861 4.482 -3.763 1.00 0.00 90 ARG A C 6
ATOM 11223 O O . ARG A 1 90 ? -13.469 5.090 -4.647 1.00 0.00 90 ARG A O 6
ATOM 11244 N N . GLU A 1 91 ? -13.337 4.324 -2.529 1.00 0.00 91 GLU A N 6
ATOM 11245 C CA . GLU A 1 91 ? -14.650 4.831 -2.132 1.00 0.00 91 GLU A CA 6
ATOM 11246 C C . GLU A 1 91 ? -14.741 6.340 -2.327 1.00 0.00 91 GLU A C 6
ATOM 11247 O O . GLU A 1 91 ? -15.753 6.855 -2.805 1.00 0.00 91 GLU A O 6
ATOM 11259 N N . SER A 1 92 ? -13.669 7.036 -1.975 1.00 0.00 92 SER A N 6
ATOM 11260 C CA . SER A 1 92 ? -13.631 8.491 -2.051 1.00 0.00 92 SER A CA 6
ATOM 11261 C C . SER A 1 92 ? -13.659 8.983 -3.502 1.00 0.00 92 SER A C 6
ATOM 11262 O O . SER A 1 92 ? -13.802 10.178 -3.757 1.00 0.00 92 SER A O 6
ATOM 11270 N N . GLY A 1 93 ? -13.516 8.063 -4.449 1.00 0.00 93 GLY A N 6
ATOM 11271 C CA . GLY A 1 93 ? -13.581 8.434 -5.850 1.00 0.00 93 GLY A CA 6
ATOM 11272 C C . GLY A 1 93 ? -12.223 8.770 -6.426 1.00 0.00 93 GLY A C 6
ATOM 11273 O O . GLY A 1 93 ? -12.098 9.051 -7.618 1.00 0.00 93 GLY A O 6
ATOM 11277 N N . LEU A 1 94 ? -11.201 8.737 -5.580 1.00 0.00 94 LEU A N 6
ATOM 11278 C CA . LEU A 1 94 ? -9.836 8.993 -6.020 1.00 0.00 94 LEU A CA 6
ATOM 11279 C C . LEU A 1 94 ? -9.377 7.865 -6.929 1.00 0.00 94 LEU A C 6
ATOM 11280 O O . LEU A 1 94 ? -8.721 8.085 -7.946 1.00 0.00 94 LEU A O 6
ATOM 11296 N N . LEU A 1 95 ? -9.750 6.654 -6.554 1.00 0.00 95 LEU A N 6
ATOM 11297 C CA . LEU A 1 95 ? -9.420 5.476 -7.330 1.00 0.00 95 LEU A CA 6
ATOM 11298 C C . LEU A 1 95 ? -10.704 4.822 -7.829 1.00 0.00 95 LEU A C 6
ATOM 11299 O O . LEU A 1 95 ? -11.686 4.726 -7.094 1.00 0.00 95 LEU A O 6
ATOM 11315 N N . LEU A 1 96 ? -10.697 4.387 -9.080 1.00 0.00 96 LEU A N 6
ATOM 11316 C CA . LEU A 1 96 ? -11.909 3.881 -9.721 1.00 0.00 96 LEU A CA 6
ATOM 11317 C C . LEU A 1 96 ? -12.090 2.382 -9.506 1.00 0.00 96 LEU A C 6
ATOM 11318 O O . LEU A 1 96 ? -13.188 1.854 -9.682 1.00 0.00 96 LEU A O 6
ATOM 11334 N N . GLN A 1 97 ? -11.019 1.700 -9.124 1.00 0.00 97 GLN A N 6
ATOM 11335 C CA . GLN A 1 97 ? -11.047 0.249 -9.019 1.00 0.00 97 GLN A CA 6
ATOM 11336 C C . GLN A 1 97 ? -10.166 -0.241 -7.882 1.00 0.00 97 GLN A C 6
ATOM 11337 O O . GLN A 1 97 ? -9.547 0.555 -7.175 1.00 0.00 97 GLN A O 6
ATOM 11351 N N . ASN A 1 98 ? -10.128 -1.552 -7.715 1.00 0.00 98 ASN A N 6
ATOM 11352 C CA . ASN A 1 98 ? -9.266 -2.191 -6.731 1.00 0.00 98 ASN A CA 6
ATOM 11353 C C . ASN A 1 98 ? -8.086 -2.859 -7.434 1.00 0.00 98 ASN A C 6
ATOM 11354 O O . ASN A 1 98 ? -8.199 -3.988 -7.914 1.00 0.00 98 ASN A O 6
ATOM 11365 N N . PRO A 1 99 ? -6.939 -2.164 -7.519 1.00 0.00 99 PRO A N 6
ATOM 11366 C CA . PRO A 1 99 ? -5.754 -2.664 -8.221 1.00 0.00 99 PRO A CA 6
ATOM 11367 C C . PRO A 1 99 ? -5.062 -3.776 -7.450 1.00 0.00 99 PRO A C 6
ATOM 11368 O O . PRO A 1 99 ? -4.269 -4.535 -8.005 1.00 0.00 99 PRO A O 6
ATOM 11379 N N . THR A 1 100 ? -5.382 -3.877 -6.167 1.00 0.00 100 THR A N 6
ATOM 11380 C CA . THR A 1 100 ? -4.798 -4.892 -5.311 1.00 0.00 100 THR A CA 6
ATOM 11381 C C . THR A 1 100 ? -5.375 -6.267 -5.654 1.00 0.00 100 THR A C 6
ATOM 11382 O O . THR A 1 100 ? -4.842 -7.301 -5.246 1.00 0.00 100 THR A O 6
ATOM 11393 N N . GLU A 1 101 ? -6.467 -6.259 -6.416 1.00 0.00 101 GLU A N 6
ATOM 11394 C CA . GLU A 1 101 ? -7.106 -7.484 -6.871 1.00 0.00 101 GLU A CA 6
ATOM 11395 C C . GLU A 1 101 ? -6.339 -8.060 -8.060 1.00 0.00 101 GLU A C 6
ATOM 11396 O O . GLU A 1 101 ? -6.153 -9.272 -8.171 1.00 0.00 101 GLU A O 6
ATOM 11408 N N . ALA A 1 102 ? -5.883 -7.173 -8.941 1.00 0.00 102 ALA A N 6
ATOM 11409 C CA . ALA A 1 102 ? -5.132 -7.582 -10.121 1.00 0.00 102 ALA A CA 6
ATOM 11410 C C . ALA A 1 102 ? -3.659 -7.759 -9.783 1.00 0.00 102 ALA A C 6
ATOM 11411 O O . ALA A 1 102 ? -2.862 -8.184 -10.619 1.00 0.00 102 ALA A O 6
ATOM 11418 N N . ALA A 1 103 ? -3.302 -7.416 -8.555 1.00 0.00 103 ALA A N 6
ATOM 11419 C CA . ALA A 1 103 ? -1.952 -7.615 -8.066 1.00 0.00 103 ALA A CA 6
ATOM 11420 C C . ALA A 1 103 ? -1.849 -8.959 -7.363 1.00 0.00 103 ALA A C 6
ATOM 11421 O O . ALA A 1 103 ? -2.193 -9.091 -6.185 1.00 0.00 103 ALA A O 6
ATOM 11428 N N . LYS A 1 104 ? -1.410 -9.959 -8.105 1.00 0.00 104 LYS A N 6
ATOM 11429 C CA . LYS A 1 104 ? -1.342 -11.318 -7.600 1.00 0.00 104 LYS A CA 6
ATOM 11430 C C . LYS A 1 104 ? 0.108 -11.732 -7.381 1.00 0.00 104 LYS A C 6
ATOM 11431 O O . LYS A 1 104 ? 0.987 -11.373 -8.169 1.00 0.00 104 LYS A O 6
ATOM 11450 N N . PRO A 1 105 ? 0.375 -12.474 -6.296 1.00 0.00 105 PRO A N 6
ATOM 11451 C CA . PRO A 1 105 ? 1.730 -12.911 -5.937 1.00 0.00 105 PRO A CA 6
ATOM 11452 C C . PRO A 1 105 ? 2.383 -13.752 -7.030 1.00 0.00 105 PRO A C 6
ATOM 11453 O O . PRO A 1 105 ? 1.847 -14.785 -7.437 1.00 0.00 105 PRO A O 6
ATOM 11464 N N . PRO A 1 106 ? 3.544 -13.310 -7.530 1.00 0.00 106 PRO A N 6
ATOM 11465 C CA . PRO A 1 106 ? 4.282 -14.030 -8.557 1.00 0.00 106 PRO A CA 6
ATOM 11466 C C . PRO A 1 106 ? 5.134 -15.150 -7.973 1.00 0.00 106 PRO A C 6
ATOM 11467 O O . PRO A 1 106 ? 6.314 -14.959 -7.669 1.00 0.00 106 PRO A O 6
ATOM 11478 N N . ARG A 1 107 ? 4.524 -16.312 -7.786 1.00 0.00 107 ARG A N 6
ATOM 11479 C CA . ARG A 1 107 ? 5.246 -17.452 -7.248 1.00 0.00 107 ARG A CA 6
ATOM 11480 C C . ARG A 1 107 ? 6.008 -18.145 -8.369 1.00 0.00 107 ARG A C 6
ATOM 11481 O O . ARG A 1 107 ? 6.930 -18.921 -8.126 1.00 0.00 107 ARG A O 6
ATOM 11502 N N . HIS A 1 108 ? 5.604 -17.863 -9.602 1.00 0.00 108 HIS A N 6
ATOM 11503 C CA . HIS A 1 108 ? 6.384 -18.252 -10.767 1.00 0.00 108 HIS A CA 6
ATOM 11504 C C . HIS A 1 108 ? 6.978 -16.995 -11.402 1.00 0.00 108 HIS A C 6
ATOM 11505 O O . HIS A 1 108 ? 6.318 -16.296 -12.170 1.00 0.00 108 HIS A O 6
ATOM 11520 N N . PRO A 1 109 ? 8.225 -16.674 -11.041 1.00 0.00 109 PRO A N 6
ATOM 11521 C CA . PRO A 1 109 ? 8.877 -15.432 -11.426 1.00 0.00 109 PRO A CA 6
ATOM 11522 C C . PRO A 1 109 ? 9.585 -15.525 -12.768 1.00 0.00 109 PRO A C 6
ATOM 11523 O O . PRO A 1 109 ? 9.753 -16.610 -13.334 1.00 0.00 109 PRO A O 6
ATOM 11534 N N . LEU A 1 110 ? 10.008 -14.380 -13.272 1.00 0.00 110 LEU A N 6
ATOM 11535 C CA . LEU A 1 110 ? 10.698 -14.319 -14.545 1.00 0.00 110 LEU A CA 6
ATOM 11536 C C . LEU A 1 110 ? 12.141 -13.895 -14.326 1.00 0.00 110 LEU A C 6
ATOM 11537 O O . LEU A 1 110 ? 12.428 -13.070 -13.457 1.00 0.00 110 LEU A O 6
ATOM 11553 N N . GLU A 1 111 ? 13.043 -14.462 -15.103 1.00 0.00 111 GLU A N 6
ATOM 11554 C CA . GLU A 1 111 ? 14.456 -14.142 -14.989 1.00 0.00 111 GLU A CA 6
ATOM 11555 C C . GLU A 1 111 ? 14.802 -12.984 -15.917 1.00 0.00 111 GLU A C 6
ATOM 11556 O O . GLU A 1 111 ? 14.037 -12.667 -16.833 1.00 0.00 111 GLU A O 6
ATOM 11568 N N . HIS A 1 112 ? 15.939 -12.346 -15.679 1.00 0.00 112 HIS A N 6
ATOM 11569 C CA . HIS A 1 112 ? 16.382 -11.278 -16.560 1.00 0.00 112 HIS A CA 6
ATOM 11570 C C . HIS A 1 112 ? 16.980 -11.880 -17.821 1.00 0.00 112 HIS A C 6
ATOM 11571 O O . HIS A 1 112 ? 17.868 -12.727 -17.754 1.00 0.00 112 HIS A O 6
ATOM 11586 N N . HIS A 1 113 ? 16.466 -11.480 -18.968 1.00 0.00 113 HIS A N 6
ATOM 11587 C CA . HIS A 1 113 ? 16.949 -12.010 -20.229 1.00 0.00 113 HIS A CA 6
ATOM 11588 C C . HIS A 1 113 ? 18.173 -11.238 -20.692 1.00 0.00 113 HIS A C 6
ATOM 11589 O O . HIS A 1 113 ? 18.182 -10.009 -20.708 1.00 0.00 113 HIS A O 6
ATOM 11604 N N . HIS A 1 114 ? 19.204 -11.978 -21.066 1.00 0.00 114 HIS A N 6
ATOM 11605 C CA . HIS A 1 114 ? 20.503 -11.403 -21.378 1.00 0.00 114 HIS A CA 6
ATOM 11606 C C . HIS A 1 114 ? 20.767 -11.471 -22.883 1.00 0.00 114 HIS A C 6
ATOM 11607 O O . HIS A 1 114 ? 21.844 -11.110 -23.358 1.00 0.00 114 HIS A O 6
ATOM 11622 N N . HIS A 1 115 ? 19.749 -11.920 -23.618 1.00 0.00 115 HIS A N 6
ATOM 11623 C CA . HIS A 1 115 ? 19.811 -12.058 -25.076 1.00 0.00 115 HIS A CA 6
ATOM 11624 C C . HIS A 1 115 ? 20.746 -13.191 -25.482 1.00 0.00 115 HIS A C 6
ATOM 11625 O O . HIS A 1 115 ? 20.301 -14.310 -25.730 1.00 0.00 115 HIS A O 6
ATOM 11640 N N . HIS A 1 116 ? 22.042 -12.907 -25.527 1.00 0.00 116 HIS A N 6
ATOM 11641 C CA . HIS A 1 116 ? 23.021 -13.895 -25.958 1.00 0.00 116 HIS A CA 6
ATOM 11642 C C . HIS A 1 116 ? 24.428 -13.431 -25.597 1.00 0.00 116 HIS A C 6
ATOM 11643 O O . HIS A 1 116 ? 25.221 -14.194 -25.055 1.00 0.00 116 HIS A O 6
ATOM 11658 N N . HIS A 1 117 ? 24.732 -12.179 -25.911 1.00 0.00 117 HIS A N 6
ATOM 11659 C CA . HIS A 1 117 ? 26.027 -11.597 -25.574 1.00 0.00 117 HIS A CA 6
ATOM 11660 C C . HIS A 1 117 ? 25.897 -10.652 -24.397 1.00 0.00 117 HIS A C 6
ATOM 11661 O O . HIS A 1 117 ? 25.063 -9.725 -24.474 1.00 0.00 117 HIS A O 6
ATOM 11677 N N . MET A 1 1 ? -1.268 30.710 -7.872 1.00 0.00 1 MET A N 7
ATOM 11678 C CA . MET A 1 1 ? -0.073 31.446 -8.350 1.00 0.00 1 MET A CA 7
ATOM 11679 C C . MET A 1 1 ? 1.024 30.462 -8.724 1.00 0.00 1 MET A C 7
ATOM 11680 O O . MET A 1 1 ? 1.614 30.541 -9.805 1.00 0.00 1 MET A O 7
ATOM 11696 N N . ILE A 1 2 ? 1.297 29.536 -7.819 1.00 0.00 2 ILE A N 7
ATOM 11697 C CA . ILE A 1 2 ? 2.242 28.465 -8.076 1.00 0.00 2 ILE A CA 7
ATOM 11698 C C . ILE A 1 2 ? 1.591 27.125 -7.751 1.00 0.00 2 ILE A C 7
ATOM 11699 O O . ILE A 1 2 ? 0.922 26.982 -6.725 1.00 0.00 2 ILE A O 7
ATOM 11715 N N . GLU A 1 3 ? 1.745 26.166 -8.653 1.00 0.00 3 GLU A N 7
ATOM 11716 C CA . GLU A 1 3 ? 1.152 24.847 -8.481 1.00 0.00 3 GLU A CA 7
ATOM 11717 C C . GLU A 1 3 ? 1.658 24.190 -7.201 1.00 0.00 3 GLU A C 7
ATOM 11718 O O . GLU A 1 3 ? 2.834 24.319 -6.854 1.00 0.00 3 GLU A O 7
ATOM 11730 N N . PRO A 1 4 ? 0.768 23.495 -6.474 1.00 0.00 4 PRO A N 7
ATOM 11731 C CA . PRO A 1 4 ? 1.143 22.772 -5.259 1.00 0.00 4 PRO A CA 7
ATOM 11732 C C . PRO A 1 4 ? 2.279 21.789 -5.519 1.00 0.00 4 PRO A C 7
ATOM 11733 O O . PRO A 1 4 ? 3.310 21.835 -4.847 1.00 0.00 4 PRO A O 7
ATOM 11744 N N . SER A 1 5 ? 2.086 20.925 -6.524 1.00 0.00 5 SER A N 7
ATOM 11745 C CA . SER A 1 5 ? 3.069 19.905 -6.919 1.00 0.00 5 SER A CA 7
ATOM 11746 C C . SER A 1 5 ? 3.568 19.096 -5.718 1.00 0.00 5 SER A C 7
ATOM 11747 O O . SER A 1 5 ? 4.696 18.606 -5.703 1.00 0.00 5 SER A O 7
ATOM 11755 N N . LYS A 1 6 ? 2.699 18.924 -4.733 1.00 0.00 6 LYS A N 7
ATOM 11756 C CA . LYS A 1 6 ? 3.048 18.211 -3.516 1.00 0.00 6 LYS A CA 7
ATOM 11757 C C . LYS A 1 6 ? 1.860 17.377 -3.044 1.00 0.00 6 LYS A C 7
ATOM 11758 O O . LYS A 1 6 ? 1.069 17.825 -2.214 1.00 0.00 6 LYS A O 7
ATOM 11777 N N . ILE A 1 7 ? 1.720 16.186 -3.622 1.00 0.00 7 ILE A N 7
ATOM 11778 C CA . ILE A 1 7 ? 0.631 15.270 -3.283 1.00 0.00 7 ILE A CA 7
ATOM 11779 C C . ILE A 1 7 ? 1.004 13.831 -3.642 1.00 0.00 7 ILE A C 7
ATOM 11780 O O . ILE A 1 7 ? 0.657 13.336 -4.717 1.00 0.00 7 ILE A O 7
ATOM 11796 N N . THR A 1 8 ? 1.744 13.172 -2.761 1.00 0.00 8 THR A N 7
ATOM 11797 C CA . THR A 1 8 ? 2.139 11.788 -2.984 1.00 0.00 8 THR A CA 7
ATOM 11798 C C . THR A 1 8 ? 1.427 10.856 -2.008 1.00 0.00 8 THR A C 7
ATOM 11799 O O . THR A 1 8 ? 0.742 11.317 -1.090 1.00 0.00 8 THR A O 7
ATOM 11810 N N . VAL A 1 9 ? 1.592 9.546 -2.200 1.00 0.00 9 VAL A N 7
ATOM 11811 C CA . VAL A 1 9 ? 0.985 8.558 -1.313 1.00 0.00 9 VAL A CA 7
ATOM 11812 C C . VAL A 1 9 ? 1.525 8.719 0.105 1.00 0.00 9 VAL A C 7
ATOM 11813 O O . VAL A 1 9 ? 0.796 8.553 1.084 1.00 0.00 9 VAL A O 7
ATOM 11826 N N . GLU A 1 10 ? 2.804 9.077 0.192 1.00 0.00 10 GLU A N 7
ATOM 11827 C CA . GLU A 1 10 ? 3.474 9.276 1.471 1.00 0.00 10 GLU A CA 7
ATOM 11828 C C . GLU A 1 10 ? 2.715 10.291 2.316 1.00 0.00 10 GLU A C 7
ATOM 11829 O O . GLU A 1 10 ? 2.405 10.050 3.481 1.00 0.00 10 GLU A O 7
ATOM 11841 N N . GLN A 1 11 ? 2.409 11.421 1.696 1.00 0.00 11 GLN A N 7
ATOM 11842 C CA . GLN A 1 11 ? 1.786 12.539 2.381 1.00 0.00 11 GLN A CA 7
ATOM 11843 C C . GLN A 1 11 ? 0.280 12.341 2.509 1.00 0.00 11 GLN A C 7
ATOM 11844 O O . GLN A 1 11 ? -0.336 12.819 3.463 1.00 0.00 11 GLN A O 7
ATOM 11858 N N . TRP A 1 12 ? -0.309 11.618 1.563 1.00 0.00 12 TRP A N 7
ATOM 11859 C CA . TRP A 1 12 ? -1.732 11.310 1.626 1.00 0.00 12 TRP A CA 7
ATOM 11860 C C . TRP A 1 12 ? -2.016 10.387 2.810 1.00 0.00 12 TRP A C 7
ATOM 11861 O O . TRP A 1 12 ? -2.954 10.613 3.577 1.00 0.00 12 TRP A O 7
ATOM 11882 N N . LEU A 1 13 ? -1.184 9.360 2.966 1.00 0.00 13 LEU A N 7
ATOM 11883 C CA . LEU A 1 13 ? -1.312 8.438 4.087 1.00 0.00 13 LEU A CA 7
ATOM 11884 C C . LEU A 1 13 ? -0.918 9.120 5.388 1.00 0.00 13 LEU A C 7
ATOM 11885 O O . LEU A 1 13 ? -1.463 8.811 6.443 1.00 0.00 13 LEU A O 7
ATOM 11901 N N . ASN A 1 14 ? 0.022 10.058 5.299 1.00 0.00 14 ASN A N 7
ATOM 11902 C CA . ASN A 1 14 ? 0.506 10.784 6.470 1.00 0.00 14 ASN A CA 7
ATOM 11903 C C . ASN A 1 14 ? -0.647 11.481 7.187 1.00 0.00 14 ASN A C 7
ATOM 11904 O O . ASN A 1 14 ? -0.780 11.390 8.407 1.00 0.00 14 ASN A O 7
ATOM 11915 N N . ARG A 1 15 ? -1.485 12.165 6.418 1.00 0.00 15 ARG A N 7
ATOM 11916 C CA . ARG A 1 15 ? -2.653 12.835 6.975 1.00 0.00 15 ARG A CA 7
ATOM 11917 C C . ARG A 1 15 ? -3.694 11.802 7.394 1.00 0.00 15 ARG A C 7
ATOM 11918 O O . ARG A 1 15 ? -4.350 11.937 8.429 1.00 0.00 15 ARG A O 7
ATOM 11939 N N . TRP A 1 16 ? -3.807 10.757 6.584 1.00 0.00 16 TRP A N 7
ATOM 11940 C CA . TRP A 1 16 ? -4.831 9.737 6.752 1.00 0.00 16 TRP A CA 7
ATOM 11941 C C . TRP A 1 16 ? -4.664 8.980 8.068 1.00 0.00 16 TRP A C 7
ATOM 11942 O O . TRP A 1 16 ? -5.521 9.060 8.942 1.00 0.00 16 TRP A O 7
ATOM 11963 N N . LEU A 1 17 ? -3.545 8.276 8.224 1.00 0.00 17 LEU A N 7
ATOM 11964 C CA . LEU A 1 17 ? -3.360 7.391 9.373 1.00 0.00 17 LEU A CA 7
ATOM 11965 C C . LEU A 1 17 ? -3.321 8.168 10.687 1.00 0.00 17 LEU A C 7
ATOM 11966 O O . LEU A 1 17 ? -3.696 7.644 11.730 1.00 0.00 17 LEU A O 7
ATOM 11982 N N . THR A 1 18 ? -2.893 9.420 10.634 1.00 0.00 18 THR A N 7
ATOM 11983 C CA . THR A 1 18 ? -2.799 10.237 11.837 1.00 0.00 18 THR A CA 7
ATOM 11984 C C . THR A 1 18 ? -4.185 10.660 12.331 1.00 0.00 18 THR A C 7
ATOM 11985 O O . THR A 1 18 ? -4.446 10.688 13.535 1.00 0.00 18 THR A O 7
ATOM 11996 N N . ASP A 1 19 ? -5.078 10.969 11.402 1.00 0.00 19 ASP A N 7
ATOM 11997 C CA . ASP A 1 19 ? -6.435 11.371 11.756 1.00 0.00 19 ASP A CA 7
ATOM 11998 C C . ASP A 1 19 ? -7.327 10.148 11.944 1.00 0.00 19 ASP A C 7
ATOM 11999 O O . ASP A 1 19 ? -8.175 10.106 12.834 1.00 0.00 19 ASP A O 7
ATOM 12008 N N . TYR A 1 20 ? -7.101 9.139 11.120 1.00 0.00 20 TYR A N 7
ATOM 12009 C CA . TYR A 1 20 ? -7.913 7.929 11.137 1.00 0.00 20 TYR A CA 7
ATOM 12010 C C . TYR A 1 20 ? -7.388 6.898 12.137 1.00 0.00 20 TYR A C 7
ATOM 12011 O O . TYR A 1 20 ? -7.903 5.787 12.201 1.00 0.00 20 TYR A O 7
ATOM 12029 N N . ALA A 1 21 ? -6.374 7.275 12.922 1.00 0.00 21 ALA A N 7
ATOM 12030 C CA . ALA A 1 21 ? -5.836 6.404 13.978 1.00 0.00 21 ALA A CA 7
ATOM 12031 C C . ALA A 1 21 ? -6.855 6.157 15.094 1.00 0.00 21 ALA A C 7
ATOM 12032 O O . ALA A 1 21 ? -6.571 5.452 16.066 1.00 0.00 21 ALA A O 7
ATOM 12039 N N . LYS A 1 22 ? -8.029 6.752 14.949 1.00 0.00 22 LYS A N 7
ATOM 12040 C CA . LYS A 1 22 ? -9.141 6.541 15.866 1.00 0.00 22 LYS A CA 7
ATOM 12041 C C . LYS A 1 22 ? -9.669 5.105 15.740 1.00 0.00 22 LYS A C 7
ATOM 12042 O O . LYS A 1 22 ? -9.200 4.349 14.885 1.00 0.00 22 LYS A O 7
ATOM 12061 N N . PRO A 1 23 ? -10.626 4.695 16.600 1.00 0.00 23 PRO A N 7
ATOM 12062 C CA . PRO A 1 23 ? -11.293 3.394 16.475 1.00 0.00 23 PRO A CA 7
ATOM 12063 C C . PRO A 1 23 ? -11.731 3.108 15.038 1.00 0.00 23 PRO A C 7
ATOM 12064 O O . PRO A 1 23 ? -12.498 3.867 14.442 1.00 0.00 23 PRO A O 7
ATOM 12075 N N . HIS A 1 24 ? -11.244 2.000 14.498 1.00 0.00 24 HIS A N 7
ATOM 12076 C CA . HIS A 1 24 ? -11.423 1.683 13.084 1.00 0.00 24 HIS A CA 7
ATOM 12077 C C . HIS A 1 24 ? -12.628 0.776 12.876 1.00 0.00 24 HIS A C 7
ATOM 12078 O O . HIS A 1 24 ? -12.701 0.065 11.869 1.00 0.00 24 HIS A O 7
ATOM 12093 N N . LEU A 1 25 ? -13.567 0.816 13.825 1.00 0.00 25 LEU A N 7
ATOM 12094 C CA . LEU A 1 25 ? -14.708 -0.106 13.861 1.00 0.00 25 LEU A CA 7
ATOM 12095 C C . LEU A 1 25 ? -14.230 -1.506 14.237 1.00 0.00 25 LEU A C 7
ATOM 12096 O O . LEU A 1 25 ? -14.652 -2.065 15.250 1.00 0.00 25 LEU A O 7
ATOM 12112 N N . ARG A 1 26 ? -13.342 -2.055 13.423 1.00 0.00 26 ARG A N 7
ATOM 12113 C CA . ARG A 1 26 ? -12.689 -3.312 13.742 1.00 0.00 26 ARG A CA 7
ATOM 12114 C C . ARG A 1 26 ? -11.592 -3.047 14.766 1.00 0.00 26 ARG A C 7
ATOM 12115 O O . ARG A 1 26 ? -10.980 -1.976 14.757 1.00 0.00 26 ARG A O 7
ATOM 12136 N N . GLN A 1 27 ? -11.359 -4.002 15.652 1.00 0.00 27 GLN A N 7
ATOM 12137 C CA . GLN A 1 27 ? -10.424 -3.812 16.756 1.00 0.00 27 GLN A CA 7
ATOM 12138 C C . GLN A 1 27 ? -8.993 -3.623 16.258 1.00 0.00 27 GLN A C 7
ATOM 12139 O O . GLN A 1 27 ? -8.462 -2.508 16.290 1.00 0.00 27 GLN A O 7
ATOM 12153 N N . SER A 1 28 ? -8.382 -4.716 15.796 1.00 0.00 28 SER A N 7
ATOM 12154 C CA . SER A 1 28 ? -6.984 -4.718 15.362 1.00 0.00 28 SER A CA 7
ATOM 12155 C C . SER A 1 28 ? -6.049 -4.427 16.544 1.00 0.00 28 SER A C 7
ATOM 12156 O O . SER A 1 28 ? -6.500 -4.115 17.647 1.00 0.00 28 SER A O 7
ATOM 12164 N N . THR A 1 29 ? -4.748 -4.539 16.323 1.00 0.00 29 THR A N 7
ATOM 12165 C CA . THR A 1 29 ? -3.780 -4.348 17.392 1.00 0.00 29 THR A CA 7
ATOM 12166 C C . THR A 1 29 ? -3.451 -2.866 17.591 1.00 0.00 29 THR A C 7
ATOM 12167 O O . THR A 1 29 ? -3.008 -2.463 18.669 1.00 0.00 29 THR A O 7
ATOM 12178 N N . TRP A 1 30 ? -3.705 -2.068 16.550 1.00 0.00 30 TRP A N 7
ATOM 12179 C CA . TRP A 1 30 ? -3.392 -0.633 16.534 1.00 0.00 30 TRP A CA 7
ATOM 12180 C C . TRP A 1 30 ? -1.884 -0.425 16.407 1.00 0.00 30 TRP A C 7
ATOM 12181 O O . TRP A 1 30 ? -1.095 -1.136 17.035 1.00 0.00 30 TRP A O 7
ATOM 12202 N N . GLU A 1 31 ? -1.501 0.549 15.575 1.00 0.00 31 GLU A N 7
ATOM 12203 C CA . GLU A 1 31 ? -0.109 0.753 15.164 1.00 0.00 31 GLU A CA 7
ATOM 12204 C C . GLU A 1 31 ? 0.310 -0.380 14.222 1.00 0.00 31 GLU A C 7
ATOM 12205 O O . GLU A 1 31 ? 1.473 -0.507 13.842 1.00 0.00 31 GLU A O 7
ATOM 12217 N N . SER A 1 32 ? -0.671 -1.174 13.821 1.00 0.00 32 SER A N 7
ATOM 12218 C CA . SER A 1 32 ? -0.441 -2.308 12.946 1.00 0.00 32 SER A CA 7
ATOM 12219 C C . SER A 1 32 ? -0.170 -1.840 11.521 1.00 0.00 32 SER A C 7
ATOM 12220 O O . SER A 1 32 ? 0.929 -2.029 10.993 1.00 0.00 32 SER A O 7
ATOM 12228 N N . TYR A 1 33 ? -1.157 -1.198 10.904 1.00 0.00 33 TYR A N 7
ATOM 12229 C CA . TYR A 1 33 ? -1.009 -0.739 9.532 1.00 0.00 33 TYR A CA 7
ATOM 12230 C C . TYR A 1 33 ? -0.151 0.515 9.507 1.00 0.00 33 TYR A C 7
ATOM 12231 O O . TYR A 1 33 ? 0.552 0.787 8.534 1.00 0.00 33 TYR A O 7
ATOM 12249 N N . GLU A 1 34 ? -0.199 1.255 10.607 1.00 0.00 34 GLU A N 7
ATOM 12250 C CA . GLU A 1 34 ? 0.589 2.460 10.772 1.00 0.00 34 GLU A CA 7
ATOM 12251 C C . GLU A 1 34 ? 2.078 2.137 10.671 1.00 0.00 34 GLU A C 7
ATOM 12252 O O . GLU A 1 34 ? 2.880 2.978 10.274 1.00 0.00 34 GLU A O 7
ATOM 12264 N N . THR A 1 35 ? 2.439 0.905 11.016 1.00 0.00 35 THR A N 7
ATOM 12265 C CA . THR A 1 35 ? 3.814 0.455 10.892 1.00 0.00 35 THR A CA 7
ATOM 12266 C C . THR A 1 35 ? 4.055 -0.204 9.532 1.00 0.00 35 THR A C 7
ATOM 12267 O O . THR A 1 35 ? 4.921 0.225 8.773 1.00 0.00 35 THR A O 7
ATOM 12278 N N . VAL A 1 36 ? 3.262 -1.225 9.216 1.00 0.00 36 VAL A N 7
ATOM 12279 C CA . VAL A 1 36 ? 3.520 -2.054 8.040 1.00 0.00 36 VAL A CA 7
ATOM 12280 C C . VAL A 1 36 ? 3.415 -1.272 6.729 1.00 0.00 36 VAL A C 7
ATOM 12281 O O . VAL A 1 36 ? 4.243 -1.454 5.831 1.00 0.00 36 VAL A O 7
ATOM 12294 N N . LEU A 1 37 ? 2.424 -0.392 6.621 1.00 0.00 37 LEU A N 7
ATOM 12295 C CA . LEU A 1 37 ? 2.191 0.322 5.374 1.00 0.00 37 LEU A CA 7
ATOM 12296 C C . LEU A 1 37 ? 3.352 1.248 5.049 1.00 0.00 37 LEU A C 7
ATOM 12297 O O . LEU A 1 37 ? 4.011 1.076 4.025 1.00 0.00 37 LEU A O 7
ATOM 12313 N N . ARG A 1 38 ? 3.632 2.200 5.933 1.00 0.00 38 ARG A N 7
ATOM 12314 C CA . ARG A 1 38 ? 4.672 3.189 5.667 1.00 0.00 38 ARG A CA 7
ATOM 12315 C C . ARG A 1 38 ? 6.027 2.521 5.469 1.00 0.00 38 ARG A C 7
ATOM 12316 O O . ARG A 1 38 ? 6.816 2.946 4.626 1.00 0.00 38 ARG A O 7
ATOM 12337 N N . LEU A 1 39 ? 6.264 1.453 6.219 1.00 0.00 39 LEU A N 7
ATOM 12338 C CA . LEU A 1 39 ? 7.526 0.727 6.162 1.00 0.00 39 LEU A CA 7
ATOM 12339 C C . LEU A 1 39 ? 7.745 0.084 4.794 1.00 0.00 39 LEU A C 7
ATOM 12340 O O . LEU A 1 39 ? 8.872 0.011 4.307 1.00 0.00 39 LEU A O 7
ATOM 12356 N N . HIS A 1 40 ? 6.669 -0.382 4.171 1.00 0.00 40 HIS A N 7
ATOM 12357 C CA . HIS A 1 40 ? 6.798 -1.129 2.927 1.00 0.00 40 HIS A CA 7
ATOM 12358 C C . HIS A 1 40 ? 6.500 -0.284 1.690 1.00 0.00 40 HIS A C 7
ATOM 12359 O O . HIS A 1 40 ? 7.250 -0.331 0.716 1.00 0.00 40 HIS A O 7
ATOM 12374 N N . VAL A 1 41 ? 5.418 0.483 1.717 1.00 0.00 41 VAL A N 7
ATOM 12375 C CA . VAL A 1 41 ? 4.923 1.104 0.492 1.00 0.00 41 VAL A CA 7
ATOM 12376 C C . VAL A 1 41 ? 5.314 2.582 0.345 1.00 0.00 41 VAL A C 7
ATOM 12377 O O . VAL A 1 41 ? 5.318 3.108 -0.764 1.00 0.00 41 VAL A O 7
ATOM 12390 N N . ILE A 1 42 ? 5.669 3.256 1.435 1.00 0.00 42 ILE A N 7
ATOM 12391 C CA . ILE A 1 42 ? 5.986 4.683 1.336 1.00 0.00 42 ILE A CA 7
ATOM 12392 C C . ILE A 1 42 ? 7.318 4.937 0.609 1.00 0.00 42 ILE A C 7
ATOM 12393 O O . ILE A 1 42 ? 7.355 5.732 -0.330 1.00 0.00 42 ILE A O 7
ATOM 12409 N N . PRO A 1 43 ? 8.426 4.275 0.999 1.00 0.00 43 PRO A N 7
ATOM 12410 C CA . PRO A 1 43 ? 9.718 4.464 0.327 1.00 0.00 43 PRO A CA 7
ATOM 12411 C C . PRO A 1 43 ? 9.707 3.937 -1.106 1.00 0.00 43 PRO A C 7
ATOM 12412 O O . PRO A 1 43 ? 10.537 4.322 -1.930 1.00 0.00 43 PRO A O 7
ATOM 12423 N N . THR A 1 44 ? 8.749 3.070 -1.402 1.00 0.00 44 THR A N 7
ATOM 12424 C CA . THR A 1 44 ? 8.684 2.422 -2.700 1.00 0.00 44 THR A CA 7
ATOM 12425 C C . THR A 1 44 ? 7.714 3.129 -3.647 1.00 0.00 44 THR A C 7
ATOM 12426 O O . THR A 1 44 ? 8.124 3.733 -4.640 1.00 0.00 44 THR A O 7
ATOM 12437 N N . LEU A 1 45 ? 6.431 3.066 -3.320 1.00 0.00 45 LEU A N 7
ATOM 12438 C CA . LEU A 1 45 ? 5.387 3.564 -4.201 1.00 0.00 45 LEU A CA 7
ATOM 12439 C C . LEU A 1 45 ? 4.809 4.876 -3.685 1.00 0.00 45 LEU A C 7
ATOM 12440 O O . LEU A 1 45 ? 3.870 5.419 -4.263 1.00 0.00 45 LEU A O 7
ATOM 12456 N N . GLY A 1 46 ? 5.382 5.379 -2.599 1.00 0.00 46 GLY A N 7
ATOM 12457 C CA . GLY A 1 46 ? 4.942 6.641 -2.032 1.00 0.00 46 GLY A CA 7
ATOM 12458 C C . GLY A 1 46 ? 5.083 7.790 -3.007 1.00 0.00 46 GLY A C 7
ATOM 12459 O O . GLY A 1 46 ? 4.307 8.741 -2.971 1.00 0.00 46 GLY A O 7
ATOM 12463 N N . SER A 1 47 ? 6.073 7.688 -3.884 1.00 0.00 47 SER A N 7
ATOM 12464 C CA . SER A 1 47 ? 6.362 8.732 -4.855 1.00 0.00 47 SER A CA 7
ATOM 12465 C C . SER A 1 47 ? 5.437 8.642 -6.070 1.00 0.00 47 SER A C 7
ATOM 12466 O O . SER A 1 47 ? 5.520 9.460 -6.988 1.00 0.00 47 SER A O 7
ATOM 12474 N N . ILE A 1 48 ? 4.560 7.650 -6.072 1.00 0.00 48 ILE A N 7
ATOM 12475 C CA . ILE A 1 48 ? 3.660 7.427 -7.190 1.00 0.00 48 ILE A CA 7
ATOM 12476 C C . ILE A 1 48 ? 2.308 8.083 -6.929 1.00 0.00 48 ILE A C 7
ATOM 12477 O O . ILE A 1 48 ? 1.715 7.891 -5.871 1.00 0.00 48 ILE A O 7
ATOM 12493 N N . PRO A 1 49 ? 1.825 8.896 -7.877 1.00 0.00 49 PRO A N 7
ATOM 12494 C CA . PRO A 1 49 ? 0.482 9.477 -7.810 1.00 0.00 49 PRO A CA 7
ATOM 12495 C C . PRO A 1 49 ? -0.592 8.395 -7.712 1.00 0.00 49 PRO A C 7
ATOM 12496 O O . PRO A 1 49 ? -0.498 7.359 -8.375 1.00 0.00 49 PRO A O 7
ATOM 12507 N N . LEU A 1 50 ? -1.612 8.640 -6.896 1.00 0.00 50 LEU A N 7
ATOM 12508 C CA . LEU A 1 50 ? -2.662 7.652 -6.651 1.00 0.00 50 LEU A CA 7
ATOM 12509 C C . LEU A 1 50 ? -3.340 7.212 -7.943 1.00 0.00 50 LEU A C 7
ATOM 12510 O O . LEU A 1 50 ? -3.616 6.031 -8.135 1.00 0.00 50 LEU A O 7
ATOM 12526 N N . LYS A 1 51 ? -3.590 8.159 -8.838 1.00 0.00 51 LYS A N 7
ATOM 12527 C CA . LYS A 1 51 ? -4.275 7.858 -10.090 1.00 0.00 51 LYS A CA 7
ATOM 12528 C C . LYS A 1 51 ? -3.321 7.238 -11.111 1.00 0.00 51 LYS A C 7
ATOM 12529 O O . LYS A 1 51 ? -3.731 6.870 -12.214 1.00 0.00 51 LYS A O 7
ATOM 12548 N N . LYS A 1 52 ? -2.052 7.124 -10.742 1.00 0.00 52 LYS A N 7
ATOM 12549 C CA . LYS A 1 52 ? -1.057 6.492 -11.602 1.00 0.00 52 LYS A CA 7
ATOM 12550 C C . LYS A 1 52 ? -0.736 5.084 -11.108 1.00 0.00 52 LYS A C 7
ATOM 12551 O O . LYS A 1 52 ? -0.449 4.192 -11.904 1.00 0.00 52 LYS A O 7
ATOM 12570 N N . LEU A 1 53 ? -0.804 4.906 -9.790 1.00 0.00 53 LEU A N 7
ATOM 12571 C CA . LEU A 1 53 ? -0.455 3.642 -9.143 1.00 0.00 53 LEU A CA 7
ATOM 12572 C C . LEU A 1 53 ? -1.229 2.479 -9.763 1.00 0.00 53 LEU A C 7
ATOM 12573 O O . LEU A 1 53 ? -2.462 2.489 -9.824 1.00 0.00 53 LEU A O 7
ATOM 12589 N N . GLN A 1 54 ? -0.489 1.486 -10.234 1.00 0.00 54 GLN A N 7
ATOM 12590 C CA . GLN A 1 54 ? -1.074 0.338 -10.902 1.00 0.00 54 GLN A CA 7
ATOM 12591 C C . GLN A 1 54 ? -0.779 -0.944 -10.129 1.00 0.00 54 GLN A C 7
ATOM 12592 O O . GLN A 1 54 ? 0.151 -0.989 -9.321 1.00 0.00 54 GLN A O 7
ATOM 12606 N N . PRO A 1 55 ? -1.569 -2.008 -10.365 1.00 0.00 55 PRO A N 7
ATOM 12607 C CA . PRO A 1 55 ? -1.366 -3.308 -9.715 1.00 0.00 55 PRO A CA 7
ATOM 12608 C C . PRO A 1 55 ? 0.019 -3.893 -9.986 1.00 0.00 55 PRO A C 7
ATOM 12609 O O . PRO A 1 55 ? 0.527 -4.690 -9.199 1.00 0.00 55 PRO A O 7
ATOM 12620 N N . ALA A 1 56 ? 0.625 -3.483 -11.095 1.00 0.00 56 ALA A N 7
ATOM 12621 C CA . ALA A 1 56 ? 1.943 -3.971 -11.475 1.00 0.00 56 ALA A CA 7
ATOM 12622 C C . ALA A 1 56 ? 3.013 -3.459 -10.518 1.00 0.00 56 ALA A C 7
ATOM 12623 O O . ALA A 1 56 ? 3.993 -4.150 -10.233 1.00 0.00 56 ALA A O 7
ATOM 12630 N N . ASP A 1 57 ? 2.815 -2.246 -10.016 1.00 0.00 57 ASP A N 7
ATOM 12631 C CA . ASP A 1 57 ? 3.764 -1.638 -9.093 1.00 0.00 57 ASP A CA 7
ATOM 12632 C C . ASP A 1 57 ? 3.728 -2.360 -7.757 1.00 0.00 57 ASP A C 7
ATOM 12633 O O . ASP A 1 57 ? 4.765 -2.645 -7.155 1.00 0.00 57 ASP A O 7
ATOM 12642 N N . ILE A 1 58 ? 2.523 -2.674 -7.310 1.00 0.00 58 ILE A N 7
ATOM 12643 C CA . ILE A 1 58 ? 2.329 -3.411 -6.073 1.00 0.00 58 ILE A CA 7
ATOM 12644 C C . ILE A 1 58 ? 2.814 -4.851 -6.237 1.00 0.00 58 ILE A C 7
ATOM 12645 O O . ILE A 1 58 ? 3.350 -5.449 -5.302 1.00 0.00 58 ILE A O 7
ATOM 12661 N N . GLN A 1 59 ? 2.631 -5.388 -7.438 1.00 0.00 59 GLN A N 7
ATOM 12662 C CA . GLN A 1 59 ? 3.139 -6.711 -7.787 1.00 0.00 59 GLN A CA 7
ATOM 12663 C C . GLN A 1 59 ? 4.651 -6.757 -7.572 1.00 0.00 59 GLN A C 7
ATOM 12664 O O . GLN A 1 59 ? 5.182 -7.677 -6.945 1.00 0.00 59 GLN A O 7
ATOM 12678 N N . ARG A 1 60 ? 5.333 -5.736 -8.089 1.00 0.00 60 ARG A N 7
ATOM 12679 C CA . ARG A 1 60 ? 6.774 -5.600 -7.925 1.00 0.00 60 ARG A CA 7
ATOM 12680 C C . ARG A 1 60 ? 7.142 -5.449 -6.452 1.00 0.00 60 ARG A C 7
ATOM 12681 O O . ARG A 1 60 ? 8.141 -6.002 -5.997 1.00 0.00 60 ARG A O 7
ATOM 12702 N N . LEU A 1 61 ? 6.327 -4.702 -5.715 1.00 0.00 61 LEU A N 7
ATOM 12703 C CA . LEU A 1 61 ? 6.547 -4.504 -4.285 1.00 0.00 61 LEU A CA 7
ATOM 12704 C C . LEU A 1 61 ? 6.577 -5.852 -3.564 1.00 0.00 61 LEU A C 7
ATOM 12705 O O . LEU A 1 61 ? 7.499 -6.135 -2.792 1.00 0.00 61 LEU A O 7
ATOM 12721 N N . TYR A 1 62 ? 5.573 -6.682 -3.832 1.00 0.00 62 TYR A N 7
ATOM 12722 C CA . TYR A 1 62 ? 5.508 -8.014 -3.244 1.00 0.00 62 TYR A CA 7
ATOM 12723 C C . TYR A 1 62 ? 6.728 -8.835 -3.639 1.00 0.00 62 TYR A C 7
ATOM 12724 O O . TYR A 1 62 ? 7.434 -9.368 -2.781 1.00 0.00 62 TYR A O 7
ATOM 12742 N N . ALA A 1 63 ? 6.981 -8.913 -4.941 1.00 0.00 63 ALA A N 7
ATOM 12743 C CA . ALA A 1 63 ? 8.074 -9.721 -5.470 1.00 0.00 63 ALA A CA 7
ATOM 12744 C C . ALA A 1 63 ? 9.422 -9.288 -4.901 1.00 0.00 63 ALA A C 7
ATOM 12745 O O . ALA A 1 63 ? 10.255 -10.125 -4.553 1.00 0.00 63 ALA A O 7
ATOM 12752 N N . SER A 1 64 ? 9.619 -7.982 -4.787 1.00 0.00 64 SER A N 7
ATOM 12753 C CA . SER A 1 64 ? 10.880 -7.430 -4.310 1.00 0.00 64 SER A CA 7
ATOM 12754 C C . SER A 1 64 ? 11.156 -7.861 -2.870 1.00 0.00 64 SER A C 7
ATOM 12755 O O . SER A 1 64 ? 12.285 -8.208 -2.522 1.00 0.00 64 SER A O 7
ATOM 12763 N N . LYS A 1 65 ? 10.122 -7.852 -2.037 1.00 0.00 65 LYS A N 7
ATOM 12764 C CA . LYS A 1 65 ? 10.281 -8.215 -0.638 1.00 0.00 65 LYS A CA 7
ATOM 12765 C C . LYS A 1 65 ? 10.334 -9.732 -0.458 1.00 0.00 65 LYS A C 7
ATOM 12766 O O . LYS A 1 65 ? 11.041 -10.228 0.419 1.00 0.00 65 LYS A O 7
ATOM 12785 N N . LEU A 1 66 ? 9.608 -10.471 -1.298 1.00 0.00 66 LEU A N 7
ATOM 12786 C CA . LEU A 1 66 ? 9.694 -11.932 -1.287 1.00 0.00 66 LEU A CA 7
ATOM 12787 C C . LEU A 1 66 ? 11.098 -12.375 -1.679 1.00 0.00 66 LEU A C 7
ATOM 12788 O O . LEU A 1 66 ? 11.614 -13.374 -1.175 1.00 0.00 66 LEU A O 7
ATOM 12804 N N . GLU A 1 67 ? 11.708 -11.607 -2.571 1.00 0.00 67 GLU A N 7
ATOM 12805 C CA . GLU A 1 67 ? 13.082 -11.833 -2.989 1.00 0.00 67 GLU A CA 7
ATOM 12806 C C . GLU A 1 67 ? 14.028 -11.743 -1.792 1.00 0.00 67 GLU A C 7
ATOM 12807 O O . GLU A 1 67 ? 15.031 -12.452 -1.724 1.00 0.00 67 GLU A O 7
ATOM 12819 N N . SER A 1 68 ? 13.684 -10.885 -0.839 1.00 0.00 68 SER A N 7
ATOM 12820 C CA . SER A 1 68 ? 14.505 -10.694 0.346 1.00 0.00 68 SER A CA 7
ATOM 12821 C C . SER A 1 68 ? 14.298 -11.833 1.343 1.00 0.00 68 SER A C 7
ATOM 12822 O O . SER A 1 68 ? 15.151 -12.086 2.192 1.00 0.00 68 SER A O 7
ATOM 12830 N N . GLY A 1 69 ? 13.161 -12.510 1.234 1.00 0.00 69 GLY A N 7
ATOM 12831 C CA . GLY A 1 69 ? 12.899 -13.663 2.072 1.00 0.00 69 GLY A CA 7
ATOM 12832 C C . GLY A 1 69 ? 12.136 -13.323 3.334 1.00 0.00 69 GLY A C 7
ATOM 12833 O O . GLY A 1 69 ? 12.460 -13.824 4.412 1.00 0.00 69 GLY A O 7
ATOM 12837 N N . LEU A 1 70 ? 11.118 -12.477 3.212 1.00 0.00 70 LEU A N 7
ATOM 12838 C CA . LEU A 1 70 ? 10.284 -12.143 4.363 1.00 0.00 70 LEU A CA 7
ATOM 12839 C C . LEU A 1 70 ? 9.247 -13.241 4.583 1.00 0.00 70 LEU A C 7
ATOM 12840 O O . LEU A 1 70 ? 8.970 -14.031 3.679 1.00 0.00 70 LEU A O 7
ATOM 12856 N N . SER A 1 71 ? 8.682 -13.288 5.776 1.00 0.00 71 SER A N 7
ATOM 12857 C CA . SER A 1 71 ? 7.694 -14.300 6.109 1.00 0.00 71 SER A CA 7
ATOM 12858 C C . SER A 1 71 ? 6.411 -14.094 5.303 1.00 0.00 71 SER A C 7
ATOM 12859 O O . SER A 1 71 ? 5.869 -12.990 5.260 1.00 0.00 71 SER A O 7
ATOM 12867 N N . PRO A 1 72 ? 5.916 -15.158 4.645 1.00 0.00 72 PRO A N 7
ATOM 12868 C CA . PRO A 1 72 ? 4.698 -15.099 3.823 1.00 0.00 72 PRO A CA 7
ATOM 12869 C C . PRO A 1 72 ? 3.488 -14.559 4.586 1.00 0.00 72 PRO A C 7
ATOM 12870 O O . PRO A 1 72 ? 2.643 -13.874 4.012 1.00 0.00 72 PRO A O 7
ATOM 12881 N N . THR A 1 73 ? 3.408 -14.864 5.876 1.00 0.00 73 THR A N 7
ATOM 12882 C CA . THR A 1 73 ? 2.323 -14.366 6.713 1.00 0.00 73 THR A CA 7
ATOM 12883 C C . THR A 1 73 ? 2.346 -12.839 6.787 1.00 0.00 73 THR A C 7
ATOM 12884 O O . THR A 1 73 ? 1.304 -12.192 6.900 1.00 0.00 73 THR A O 7
ATOM 12895 N N . ARG A 1 74 ? 3.544 -12.276 6.686 1.00 0.00 74 ARG A N 7
ATOM 12896 C CA . ARG A 1 74 ? 3.732 -10.835 6.747 1.00 0.00 74 ARG A CA 7
ATOM 12897 C C . ARG A 1 74 ? 3.215 -10.179 5.471 1.00 0.00 74 ARG A C 7
ATOM 12898 O O . ARG A 1 74 ? 2.401 -9.258 5.521 1.00 0.00 74 ARG A O 7
ATOM 12919 N N . VAL A 1 75 ? 3.674 -10.676 4.327 1.00 0.00 75 VAL A N 7
ATOM 12920 C CA . VAL A 1 75 ? 3.291 -10.105 3.040 1.00 0.00 75 VAL A CA 7
ATOM 12921 C C . VAL A 1 75 ? 1.814 -10.372 2.739 1.00 0.00 75 VAL A C 7
ATOM 12922 O O . VAL A 1 75 ? 1.160 -9.590 2.044 1.00 0.00 75 VAL A O 7
ATOM 12935 N N . ARG A 1 76 ? 1.283 -11.463 3.284 1.00 0.00 76 ARG A N 7
ATOM 12936 C CA . ARG A 1 76 ? -0.131 -11.778 3.132 1.00 0.00 76 ARG A CA 7
ATOM 12937 C C . ARG A 1 76 ? -0.970 -10.725 3.846 1.00 0.00 76 ARG A C 7
ATOM 12938 O O . ARG A 1 76 ? -1.991 -10.270 3.326 1.00 0.00 76 ARG A O 7
ATOM 12959 N N . TYR A 1 77 ? -0.523 -10.330 5.034 1.00 0.00 77 TYR A N 7
ATOM 12960 C CA . TYR A 1 77 ? -1.186 -9.272 5.782 1.00 0.00 77 TYR A CA 7
ATOM 12961 C C . TYR A 1 77 ? -1.097 -7.958 5.019 1.00 0.00 77 TYR A C 7
ATOM 12962 O O . TYR A 1 77 ? -2.070 -7.210 4.938 1.00 0.00 77 TYR A O 7
ATOM 12980 N N . ILE A 1 78 ? 0.076 -7.689 4.452 1.00 0.00 78 ILE A N 7
ATOM 12981 C CA . ILE A 1 78 ? 0.282 -6.489 3.649 1.00 0.00 78 ILE A CA 7
ATOM 12982 C C . ILE A 1 78 ? -0.726 -6.436 2.504 1.00 0.00 78 ILE A C 7
ATOM 12983 O O . ILE A 1 78 ? -1.289 -5.383 2.205 1.00 0.00 78 ILE A O 7
ATOM 12999 N N . HIS A 1 79 ? -0.967 -7.588 1.893 1.00 0.00 79 HIS A N 7
ATOM 13000 C CA . HIS A 1 79 ? -1.895 -7.691 0.774 1.00 0.00 79 HIS A CA 7
ATOM 13001 C C . HIS A 1 79 ? -3.307 -7.265 1.176 1.00 0.00 79 HIS A C 7
ATOM 13002 O O . HIS A 1 79 ? -3.958 -6.511 0.455 1.00 0.00 79 HIS A O 7
ATOM 13017 N N . VAL A 1 80 ? -3.778 -7.736 2.328 1.00 0.00 80 VAL A N 7
ATOM 13018 C CA . VAL A 1 80 ? -5.143 -7.443 2.753 1.00 0.00 80 VAL A CA 7
ATOM 13019 C C . VAL A 1 80 ? -5.265 -6.034 3.333 1.00 0.00 80 VAL A C 7
ATOM 13020 O O . VAL A 1 80 ? -6.265 -5.354 3.109 1.00 0.00 80 VAL A O 7
ATOM 13033 N N . VAL A 1 81 ? -4.244 -5.582 4.055 1.00 0.00 81 VAL A N 7
ATOM 13034 C CA . VAL A 1 81 ? -4.301 -4.270 4.683 1.00 0.00 81 VAL A CA 7
ATOM 13035 C C . VAL A 1 81 ? -4.161 -3.160 3.638 1.00 0.00 81 VAL A C 7
ATOM 13036 O O . VAL A 1 81 ? -4.827 -2.129 3.723 1.00 0.00 81 VAL A O 7
ATOM 13049 N N . LEU A 1 82 ? -3.320 -3.391 2.632 1.00 0.00 82 LEU A N 7
ATOM 13050 C CA . LEU A 1 82 ? -3.154 -2.434 1.549 1.00 0.00 82 LEU A CA 7
ATOM 13051 C C . LEU A 1 82 ? -4.381 -2.480 0.648 1.00 0.00 82 LEU A C 7
ATOM 13052 O O . LEU A 1 82 ? -4.756 -1.482 0.029 1.00 0.00 82 LEU A O 7
ATOM 13068 N N . HIS A 1 83 ? -5.006 -3.653 0.586 1.00 0.00 83 HIS A N 7
ATOM 13069 C CA . HIS A 1 83 ? -6.265 -3.816 -0.128 1.00 0.00 83 HIS A CA 7
ATOM 13070 C C . HIS A 1 83 ? -7.326 -2.921 0.498 1.00 0.00 83 HIS A C 7
ATOM 13071 O O . HIS A 1 83 ? -7.982 -2.147 -0.192 1.00 0.00 83 HIS A O 7
ATOM 13086 N N . GLU A 1 84 ? -7.463 -3.027 1.812 1.00 0.00 84 GLU A N 7
ATOM 13087 C CA . GLU A 1 84 ? -8.421 -2.228 2.567 1.00 0.00 84 GLU A CA 7
ATOM 13088 C C . GLU A 1 84 ? -8.143 -0.732 2.397 1.00 0.00 84 GLU A C 7
ATOM 13089 O O . GLU A 1 84 ? -9.039 0.045 2.066 1.00 0.00 84 GLU A O 7
ATOM 13101 N N . ALA A 1 85 ? -6.888 -0.346 2.606 1.00 0.00 85 ALA A N 7
ATOM 13102 C CA . ALA A 1 85 ? -6.490 1.056 2.556 1.00 0.00 85 ALA A CA 7
ATOM 13103 C C . ALA A 1 85 ? -6.803 1.693 1.201 1.00 0.00 85 ALA A C 7
ATOM 13104 O O . ALA A 1 85 ? -7.355 2.792 1.133 1.00 0.00 85 ALA A O 7
ATOM 13111 N N . MET A 1 86 ? -6.462 0.994 0.121 1.00 0.00 86 MET A N 7
ATOM 13112 C CA . MET A 1 86 ? -6.668 1.524 -1.224 1.00 0.00 86 MET A CA 7
ATOM 13113 C C . MET A 1 86 ? -8.145 1.535 -1.601 1.00 0.00 86 MET A C 7
ATOM 13114 O O . MET A 1 86 ? -8.577 2.348 -2.418 1.00 0.00 86 MET A O 7
ATOM 13128 N N . SER A 1 87 ? -8.923 0.648 -0.993 1.00 0.00 87 SER A N 7
ATOM 13129 C CA . SER A 1 87 ? -10.348 0.585 -1.272 1.00 0.00 87 SER A CA 7
ATOM 13130 C C . SER A 1 87 ? -11.060 1.796 -0.680 1.00 0.00 87 SER A C 7
ATOM 13131 O O . SER A 1 87 ? -12.076 2.242 -1.203 1.00 0.00 87 SER A O 7
ATOM 13139 N N . GLN A 1 88 ? -10.504 2.342 0.400 1.00 0.00 88 GLN A N 7
ATOM 13140 C CA . GLN A 1 88 ? -11.044 3.551 1.020 1.00 0.00 88 GLN A CA 7
ATOM 13141 C C . GLN A 1 88 ? -10.966 4.706 0.018 1.00 0.00 88 GLN A C 7
ATOM 13142 O O . GLN A 1 88 ? -11.910 5.487 -0.135 1.00 0.00 88 GLN A O 7
ATOM 13156 N N . ALA A 1 89 ? -9.845 4.779 -0.694 1.00 0.00 89 ALA A N 7
ATOM 13157 C CA . ALA A 1 89 ? -9.657 5.773 -1.745 1.00 0.00 89 ALA A CA 7
ATOM 13158 C C . ALA A 1 89 ? -10.645 5.539 -2.886 1.00 0.00 89 ALA A C 7
ATOM 13159 O O . ALA A 1 89 ? -11.223 6.483 -3.432 1.00 0.00 89 ALA A O 7
ATOM 13166 N N . ARG A 1 90 ? -10.839 4.273 -3.228 1.00 0.00 90 ARG A N 7
ATOM 13167 C CA . ARG A 1 90 ? -11.811 3.877 -4.243 1.00 0.00 90 ARG A CA 7
ATOM 13168 C C . ARG A 1 90 ? -13.226 4.293 -3.839 1.00 0.00 90 ARG A C 7
ATOM 13169 O O . ARG A 1 90 ? -13.968 4.856 -4.646 1.00 0.00 90 ARG A O 7
ATOM 13190 N N . GLU A 1 91 ? -13.585 4.027 -2.587 1.00 0.00 91 GLU A N 7
ATOM 13191 C CA . GLU A 1 91 ? -14.914 4.355 -2.084 1.00 0.00 91 GLU A CA 7
ATOM 13192 C C . GLU A 1 91 ? -15.137 5.860 -2.051 1.00 0.00 91 GLU A C 7
ATOM 13193 O O . GLU A 1 91 ? -16.274 6.327 -2.115 1.00 0.00 91 GLU A O 7
ATOM 13205 N N . SER A 1 92 ? -14.053 6.613 -1.960 1.00 0.00 92 SER A N 7
ATOM 13206 C CA . SER A 1 92 ? -14.132 8.065 -1.975 1.00 0.00 92 SER A CA 7
ATOM 13207 C C . SER A 1 92 ? -14.313 8.580 -3.403 1.00 0.00 92 SER A C 7
ATOM 13208 O O . SER A 1 92 ? -14.668 9.739 -3.618 1.00 0.00 92 SER A O 7
ATOM 13216 N N . GLY A 1 93 ? -14.063 7.712 -4.376 1.00 0.00 93 GLY A N 7
ATOM 13217 C CA . GLY A 1 93 ? -14.248 8.078 -5.766 1.00 0.00 93 GLY A CA 7
ATOM 13218 C C . GLY A 1 93 ? -13.016 8.718 -6.377 1.00 0.00 93 GLY A C 7
ATOM 13219 O O . GLY A 1 93 ? -13.001 9.026 -7.567 1.00 0.00 93 GLY A O 7
ATOM 13223 N N . LEU A 1 94 ? -11.977 8.913 -5.574 1.00 0.00 94 LEU A N 7
ATOM 13224 C CA . LEU A 1 94 ? -10.754 9.538 -6.064 1.00 0.00 94 LEU A CA 7
ATOM 13225 C C . LEU A 1 94 ? -9.886 8.511 -6.780 1.00 0.00 94 LEU A C 7
ATOM 13226 O O . LEU A 1 94 ? -8.948 8.858 -7.501 1.00 0.00 94 LEU A O 7
ATOM 13242 N N . LEU A 1 95 ? -10.210 7.244 -6.581 1.00 0.00 95 LEU A N 7
ATOM 13243 C CA . LEU A 1 95 ? -9.510 6.164 -7.243 1.00 0.00 95 LEU A CA 7
ATOM 13244 C C . LEU A 1 95 ? -10.494 5.353 -8.072 1.00 0.00 95 LEU A C 7
ATOM 13245 O O . LEU A 1 95 ? -11.492 4.848 -7.553 1.00 0.00 95 LEU A O 7
ATOM 13261 N N . LEU A 1 96 ? -10.219 5.240 -9.361 1.00 0.00 96 LEU A N 7
ATOM 13262 C CA . LEU A 1 96 ? -11.139 4.592 -10.283 1.00 0.00 96 LEU A CA 7
ATOM 13263 C C . LEU A 1 96 ? -11.064 3.070 -10.177 1.00 0.00 96 LEU A C 7
ATOM 13264 O O . LEU A 1 96 ? -12.060 2.382 -10.381 1.00 0.00 96 LEU A O 7
ATOM 13280 N N . GLN A 1 97 ? -9.898 2.547 -9.836 1.00 0.00 97 GLN A N 7
ATOM 13281 C CA . GLN A 1 97 ? -9.706 1.102 -9.791 1.00 0.00 97 GLN A CA 7
ATOM 13282 C C . GLN A 1 97 ? -8.895 0.705 -8.568 1.00 0.00 97 GLN A C 7
ATOM 13283 O O . GLN A 1 97 ? -8.118 1.506 -8.051 1.00 0.00 97 GLN A O 7
ATOM 13297 N N . ASN A 1 98 ? -9.086 -0.520 -8.105 1.00 0.00 98 ASN A N 7
ATOM 13298 C CA . ASN A 1 98 ? -8.371 -1.016 -6.939 1.00 0.00 98 ASN A CA 7
ATOM 13299 C C . ASN A 1 98 ? -7.128 -1.779 -7.375 1.00 0.00 98 ASN A C 7
ATOM 13300 O O . ASN A 1 98 ? -7.221 -2.914 -7.846 1.00 0.00 98 ASN A O 7
ATOM 13311 N N . PRO A 1 99 ? -5.947 -1.169 -7.223 1.00 0.00 99 PRO A N 7
ATOM 13312 C CA . PRO A 1 99 ? -4.685 -1.767 -7.664 1.00 0.00 99 PRO A CA 7
ATOM 13313 C C . PRO A 1 99 ? -4.319 -2.994 -6.838 1.00 0.00 99 PRO A C 7
ATOM 13314 O O . PRO A 1 99 ? -3.628 -3.893 -7.308 1.00 0.00 99 PRO A O 7
ATOM 13325 N N . THR A 1 100 ? -4.809 -3.031 -5.609 1.00 0.00 100 THR A N 7
ATOM 13326 C CA . THR A 1 100 ? -4.545 -4.142 -4.714 1.00 0.00 100 THR A CA 7
ATOM 13327 C C . THR A 1 100 ? -5.496 -5.306 -4.977 1.00 0.00 100 THR A C 7
ATOM 13328 O O . THR A 1 100 ? -5.317 -6.399 -4.446 1.00 0.00 100 THR A O 7
ATOM 13339 N N . GLU A 1 101 ? -6.508 -5.061 -5.798 1.00 0.00 101 GLU A N 7
ATOM 13340 C CA . GLU A 1 101 ? -7.471 -6.092 -6.148 1.00 0.00 101 GLU A CA 7
ATOM 13341 C C . GLU A 1 101 ? -6.895 -6.978 -7.248 1.00 0.00 101 GLU A C 7
ATOM 13342 O O . GLU A 1 101 ? -7.132 -8.185 -7.284 1.00 0.00 101 GLU A O 7
ATOM 13354 N N . ALA A 1 102 ? -6.106 -6.367 -8.122 1.00 0.00 102 ALA A N 7
ATOM 13355 C CA . ALA A 1 102 ? -5.531 -7.067 -9.263 1.00 0.00 102 ALA A CA 7
ATOM 13356 C C . ALA A 1 102 ? -4.022 -7.230 -9.097 1.00 0.00 102 ALA A C 7
ATOM 13357 O O . ALA A 1 102 ? -3.286 -7.363 -10.076 1.00 0.00 102 ALA A O 7
ATOM 13364 N N . ALA A 1 103 ? -3.565 -7.241 -7.855 1.00 0.00 103 ALA A N 7
ATOM 13365 C CA . ALA A 1 103 ? -2.146 -7.385 -7.572 1.00 0.00 103 ALA A CA 7
ATOM 13366 C C . ALA A 1 103 ? -1.775 -8.859 -7.485 1.00 0.00 103 ALA A C 7
ATOM 13367 O O . ALA A 1 103 ? -2.213 -9.567 -6.576 1.00 0.00 103 ALA A O 7
ATOM 13374 N N . LYS A 1 104 ? -0.985 -9.316 -8.450 1.00 0.00 104 LYS A N 7
ATOM 13375 C CA . LYS A 1 104 ? -0.596 -10.717 -8.519 1.00 0.00 104 LYS A CA 7
ATOM 13376 C C . LYS A 1 104 ? 0.425 -11.043 -7.437 1.00 0.00 104 LYS A C 7
ATOM 13377 O O . LYS A 1 104 ? 1.385 -10.298 -7.235 1.00 0.00 104 LYS A O 7
ATOM 13396 N N . PRO A 1 105 ? 0.228 -12.157 -6.725 1.00 0.00 105 PRO A N 7
ATOM 13397 C CA . PRO A 1 105 ? 1.199 -12.653 -5.756 1.00 0.00 105 PRO A CA 7
ATOM 13398 C C . PRO A 1 105 ? 2.412 -13.257 -6.457 1.00 0.00 105 PRO A C 7
ATOM 13399 O O . PRO A 1 105 ? 2.299 -13.751 -7.582 1.00 0.00 105 PRO A O 7
ATOM 13410 N N . PRO A 1 106 ? 3.588 -13.220 -5.809 1.00 0.00 106 PRO A N 7
ATOM 13411 C CA . PRO A 1 106 ? 4.818 -13.790 -6.372 1.00 0.00 106 PRO A CA 7
ATOM 13412 C C . PRO A 1 106 ? 4.665 -15.273 -6.703 1.00 0.00 106 PRO A C 7
ATOM 13413 O O . PRO A 1 106 ? 5.313 -15.791 -7.615 1.00 0.00 106 PRO A O 7
ATOM 13424 N N . ARG A 1 107 ? 3.804 -15.950 -5.954 1.00 0.00 107 ARG A N 7
ATOM 13425 C CA . ARG A 1 107 ? 3.485 -17.346 -6.221 1.00 0.00 107 ARG A CA 7
ATOM 13426 C C . ARG A 1 107 ? 2.641 -17.464 -7.481 1.00 0.00 107 ARG A C 7
ATOM 13427 O O . ARG A 1 107 ? 1.445 -17.162 -7.476 1.00 0.00 107 ARG A O 7
ATOM 13448 N N . HIS A 1 108 ? 3.273 -17.886 -8.563 1.00 0.00 108 HIS A N 7
ATOM 13449 C CA . HIS A 1 108 ? 2.577 -18.056 -9.825 1.00 0.00 108 HIS A CA 7
ATOM 13450 C C . HIS A 1 108 ? 2.155 -19.510 -9.993 1.00 0.00 108 HIS A C 7
ATOM 13451 O O . HIS A 1 108 ? 2.955 -20.419 -9.773 1.00 0.00 108 HIS A O 7
ATOM 13466 N N . PRO A 1 109 ? 0.888 -19.745 -10.366 1.00 0.00 109 PRO A N 7
ATOM 13467 C CA . PRO A 1 109 ? 0.342 -21.100 -10.512 1.00 0.00 109 PRO A CA 7
ATOM 13468 C C . PRO A 1 109 ? 1.109 -21.936 -11.532 1.00 0.00 109 PRO A C 7
ATOM 13469 O O . PRO A 1 109 ? 1.748 -21.398 -12.442 1.00 0.00 109 PRO A O 7
ATOM 13480 N N . LEU A 1 110 ? 1.015 -23.254 -11.389 1.00 0.00 110 LEU A N 7
ATOM 13481 C CA . LEU A 1 110 ? 1.745 -24.192 -12.241 1.00 0.00 110 LEU A CA 7
ATOM 13482 C C . LEU A 1 110 ? 1.090 -24.358 -13.615 1.00 0.00 110 LEU A C 7
ATOM 13483 O O . LEU A 1 110 ? 1.249 -25.388 -14.272 1.00 0.00 110 LEU A O 7
ATOM 13499 N N . GLU A 1 111 ? 0.383 -23.330 -14.049 1.00 0.00 111 GLU A N 7
ATOM 13500 C CA . GLU A 1 111 ? -0.270 -23.328 -15.349 1.00 0.00 111 GLU A CA 7
ATOM 13501 C C . GLU A 1 111 ? 0.760 -23.068 -16.445 1.00 0.00 111 GLU A C 7
ATOM 13502 O O . GLU A 1 111 ? 1.949 -22.889 -16.167 1.00 0.00 111 GLU A O 7
ATOM 13514 N N . HIS A 1 112 ? 0.303 -23.033 -17.685 1.00 0.00 112 HIS A N 7
ATOM 13515 C CA . HIS A 1 112 ? 1.179 -22.714 -18.799 1.00 0.00 112 HIS A CA 7
ATOM 13516 C C . HIS A 1 112 ? 1.305 -21.204 -18.941 1.00 0.00 112 HIS A C 7
ATOM 13517 O O . HIS A 1 112 ? 0.552 -20.571 -19.682 1.00 0.00 112 HIS A O 7
ATOM 13532 N N . HIS A 1 113 ? 2.224 -20.627 -18.184 1.00 0.00 113 HIS A N 7
ATOM 13533 C CA . HIS A 1 113 ? 2.482 -19.199 -18.251 1.00 0.00 113 HIS A CA 7
ATOM 13534 C C . HIS A 1 113 ? 3.952 -18.968 -18.584 1.00 0.00 113 HIS A C 7
ATOM 13535 O O . HIS A 1 113 ? 4.790 -18.838 -17.695 1.00 0.00 113 HIS A O 7
ATOM 13550 N N . HIS A 1 114 ? 4.259 -18.954 -19.870 1.00 0.00 114 HIS A N 7
ATOM 13551 C CA . HIS A 1 114 ? 5.626 -18.756 -20.332 1.00 0.00 114 HIS A CA 7
ATOM 13552 C C . HIS A 1 114 ? 5.757 -17.378 -20.966 1.00 0.00 114 HIS A C 7
ATOM 13553 O O . HIS A 1 114 ? 4.993 -17.031 -21.867 1.00 0.00 114 HIS A O 7
ATOM 13568 N N . HIS A 1 115 ? 6.708 -16.586 -20.490 1.00 0.00 115 HIS A N 7
ATOM 13569 C CA . HIS A 1 115 ? 6.883 -15.237 -21.010 1.00 0.00 115 HIS A CA 7
ATOM 13570 C C . HIS A 1 115 ? 8.267 -14.685 -20.692 1.00 0.00 115 HIS A C 7
ATOM 13571 O O . HIS A 1 115 ? 8.807 -14.914 -19.610 1.00 0.00 115 HIS A O 7
ATOM 13586 N N . HIS A 1 116 ? 8.841 -13.990 -21.659 1.00 0.00 116 HIS A N 7
ATOM 13587 C CA . HIS A 1 116 ? 10.012 -13.154 -21.416 1.00 0.00 116 HIS A CA 7
ATOM 13588 C C . HIS A 1 116 ? 9.772 -11.780 -22.025 1.00 0.00 116 HIS A C 7
ATOM 13589 O O . HIS A 1 116 ? 10.413 -10.803 -21.650 1.00 0.00 116 HIS A O 7
ATOM 13604 N N . HIS A 1 117 ? 8.839 -11.743 -22.975 1.00 0.00 117 HIS A N 7
ATOM 13605 C CA . HIS A 1 117 ? 8.414 -10.515 -23.639 1.00 0.00 117 HIS A CA 7
ATOM 13606 C C . HIS A 1 117 ? 9.586 -9.844 -24.346 1.00 0.00 117 HIS A C 7
ATOM 13607 O O . HIS A 1 117 ? 9.863 -10.218 -25.503 1.00 0.00 117 HIS A O 7
ATOM 13623 N N . MET A 1 1 ? 4.242 30.499 0.390 1.00 0.00 1 MET A N 8
ATOM 13624 C CA . MET A 1 1 ? 3.332 29.358 0.642 1.00 0.00 1 MET A CA 8
ATOM 13625 C C . MET A 1 1 ? 3.640 28.721 1.988 1.00 0.00 1 MET A C 8
ATOM 13626 O O . MET A 1 1 ? 4.794 28.410 2.287 1.00 0.00 1 MET A O 8
ATOM 13642 N N . ILE A 1 2 ? 2.616 28.537 2.806 1.00 0.00 2 ILE A N 8
ATOM 13643 C CA . ILE A 1 2 ? 2.778 27.854 4.079 1.00 0.00 2 ILE A CA 8
ATOM 13644 C C . ILE A 1 2 ? 2.633 26.346 3.889 1.00 0.00 2 ILE A C 8
ATOM 13645 O O . ILE A 1 2 ? 3.398 25.560 4.449 1.00 0.00 2 ILE A O 8
ATOM 13661 N N . GLU A 1 3 ? 1.661 25.955 3.078 1.00 0.00 3 GLU A N 8
ATOM 13662 C CA . GLU A 1 3 ? 1.421 24.551 2.789 1.00 0.00 3 GLU A CA 8
ATOM 13663 C C . GLU A 1 3 ? 1.563 24.282 1.290 1.00 0.00 3 GLU A C 8
ATOM 13664 O O . GLU A 1 3 ? 0.609 24.443 0.526 1.00 0.00 3 GLU A O 8
ATOM 13676 N N . PRO A 1 4 ? 2.775 23.921 0.840 1.00 0.00 4 PRO A N 8
ATOM 13677 C CA . PRO A 1 4 ? 3.022 23.565 -0.557 1.00 0.00 4 PRO A CA 8
ATOM 13678 C C . PRO A 1 4 ? 2.474 22.180 -0.890 1.00 0.00 4 PRO A C 8
ATOM 13679 O O . PRO A 1 4 ? 1.774 22.002 -1.889 1.00 0.00 4 PRO A O 8
ATOM 13690 N N . SER A 1 5 ? 2.803 21.212 -0.033 1.00 0.00 5 SER A N 8
ATOM 13691 C CA . SER A 1 5 ? 2.344 19.830 -0.172 1.00 0.00 5 SER A CA 8
ATOM 13692 C C . SER A 1 5 ? 2.802 19.191 -1.486 1.00 0.00 5 SER A C 8
ATOM 13693 O O . SER A 1 5 ? 3.557 19.789 -2.260 1.00 0.00 5 SER A O 8
ATOM 13701 N N . LYS A 1 6 ? 2.355 17.959 -1.701 1.00 0.00 6 LYS A N 8
ATOM 13702 C CA . LYS A 1 6 ? 2.661 17.201 -2.903 1.00 0.00 6 LYS A CA 8
ATOM 13703 C C . LYS A 1 6 ? 1.853 15.909 -2.887 1.00 0.00 6 LYS A C 8
ATOM 13704 O O . LYS A 1 6 ? 1.530 15.396 -1.812 1.00 0.00 6 LYS A O 8
ATOM 13723 N N . ILE A 1 7 ? 1.517 15.386 -4.059 1.00 0.00 7 ILE A N 8
ATOM 13724 C CA . ILE A 1 7 ? 0.694 14.186 -4.136 1.00 0.00 7 ILE A CA 8
ATOM 13725 C C . ILE A 1 7 ? 1.519 12.935 -3.812 1.00 0.00 7 ILE A C 8
ATOM 13726 O O . ILE A 1 7 ? 2.153 12.333 -4.675 1.00 0.00 7 ILE A O 8
ATOM 13742 N N . THR A 1 8 ? 1.552 12.598 -2.534 1.00 0.00 8 THR A N 8
ATOM 13743 C CA . THR A 1 8 ? 2.288 11.438 -2.060 1.00 0.00 8 THR A CA 8
ATOM 13744 C C . THR A 1 8 ? 1.355 10.500 -1.294 1.00 0.00 8 THR A C 8
ATOM 13745 O O . THR A 1 8 ? 0.333 10.932 -0.761 1.00 0.00 8 THR A O 8
ATOM 13756 N N . VAL A 1 9 ? 1.712 9.226 -1.233 1.00 0.00 9 VAL A N 8
ATOM 13757 C CA . VAL A 1 9 ? 0.909 8.244 -0.514 1.00 0.00 9 VAL A CA 8
ATOM 13758 C C . VAL A 1 9 ? 0.997 8.479 0.992 1.00 0.00 9 VAL A C 8
ATOM 13759 O O . VAL A 1 9 ? -0.017 8.503 1.687 1.00 0.00 9 VAL A O 8
ATOM 13772 N N . GLU A 1 10 ? 2.210 8.689 1.489 1.00 0.00 10 GLU A N 8
ATOM 13773 C CA . GLU A 1 10 ? 2.414 8.932 2.915 1.00 0.00 10 GLU A CA 8
ATOM 13774 C C . GLU A 1 10 ? 1.826 10.281 3.318 1.00 0.00 10 GLU A C 8
ATOM 13775 O O . GLU A 1 10 ? 1.592 10.538 4.496 1.00 0.00 10 GLU A O 8
ATOM 13787 N N . GLN A 1 11 ? 1.578 11.129 2.325 1.00 0.00 11 GLN A N 8
ATOM 13788 C CA . GLN A 1 11 ? 1.046 12.460 2.566 1.00 0.00 11 GLN A CA 8
ATOM 13789 C C . GLN A 1 11 ? -0.364 12.357 3.131 1.00 0.00 11 GLN A C 8
ATOM 13790 O O . GLN A 1 11 ? -0.612 12.758 4.269 1.00 0.00 11 GLN A O 8
ATOM 13804 N N . TRP A 1 12 ? -1.279 11.781 2.354 1.00 0.00 12 TRP A N 8
ATOM 13805 C CA . TRP A 1 12 ? -2.671 11.696 2.776 1.00 0.00 12 TRP A CA 8
ATOM 13806 C C . TRP A 1 12 ? -2.832 10.689 3.914 1.00 0.00 12 TRP A C 8
ATOM 13807 O O . TRP A 1 12 ? -3.757 10.798 4.716 1.00 0.00 12 TRP A O 8
ATOM 13828 N N . LEU A 1 13 ? -1.916 9.726 3.996 1.00 0.00 13 LEU A N 8
ATOM 13829 C CA . LEU A 1 13 ? -1.890 8.798 5.125 1.00 0.00 13 LEU A CA 8
ATOM 13830 C C . LEU A 1 13 ? -1.606 9.549 6.422 1.00 0.00 13 LEU A C 8
ATOM 13831 O O . LEU A 1 13 ? -2.266 9.335 7.436 1.00 0.00 13 LEU A O 8
ATOM 13847 N N . ASN A 1 14 ? -0.634 10.451 6.376 1.00 0.00 14 ASN A N 8
ATOM 13848 C CA . ASN A 1 14 ? -0.230 11.203 7.557 1.00 0.00 14 ASN A CA 8
ATOM 13849 C C . ASN A 1 14 ? -1.273 12.260 7.919 1.00 0.00 14 ASN A C 8
ATOM 13850 O O . ASN A 1 14 ? -1.376 12.674 9.073 1.00 0.00 14 ASN A O 8
ATOM 13861 N N . ARG A 1 15 ? -2.054 12.685 6.932 1.00 0.00 15 ARG A N 8
ATOM 13862 C CA . ARG A 1 15 ? -3.195 13.563 7.187 1.00 0.00 15 ARG A CA 8
ATOM 13863 C C . ARG A 1 15 ? -4.306 12.754 7.848 1.00 0.00 15 ARG A C 8
ATOM 13864 O O . ARG A 1 15 ? -4.966 13.205 8.793 1.00 0.00 15 ARG A O 8
ATOM 13885 N N . TRP A 1 16 ? -4.490 11.541 7.338 1.00 0.00 16 TRP A N 8
ATOM 13886 C CA . TRP A 1 16 ? -5.479 10.616 7.864 1.00 0.00 16 TRP A CA 8
ATOM 13887 C C . TRP A 1 16 ? -5.200 10.346 9.337 1.00 0.00 16 TRP A C 8
ATOM 13888 O O . TRP A 1 16 ? -6.128 10.246 10.134 1.00 0.00 16 TRP A O 8
ATOM 13909 N N . LEU A 1 17 ? -3.913 10.262 9.686 1.00 0.00 17 LEU A N 8
ATOM 13910 C CA . LEU A 1 17 ? -3.491 10.068 11.075 1.00 0.00 17 LEU A CA 8
ATOM 13911 C C . LEU A 1 17 ? -4.183 11.059 12.003 1.00 0.00 17 LEU A C 8
ATOM 13912 O O . LEU A 1 17 ? -4.787 10.667 12.994 1.00 0.00 17 LEU A O 8
ATOM 13928 N N . THR A 1 18 ? -4.109 12.340 11.660 1.00 0.00 18 THR A N 8
ATOM 13929 C CA . THR A 1 18 ? -4.693 13.394 12.481 1.00 0.00 18 THR A CA 8
ATOM 13930 C C . THR A 1 18 ? -6.223 13.314 12.470 1.00 0.00 18 THR A C 8
ATOM 13931 O O . THR A 1 18 ? -6.889 13.744 13.414 1.00 0.00 18 THR A O 8
ATOM 13942 N N . ASP A 1 19 ? -6.772 12.755 11.400 1.00 0.00 19 ASP A N 8
ATOM 13943 C CA . ASP A 1 19 ? -8.221 12.616 11.273 1.00 0.00 19 ASP A CA 8
ATOM 13944 C C . ASP A 1 19 ? -8.777 11.567 12.236 1.00 0.00 19 ASP A C 8
ATOM 13945 O O . ASP A 1 19 ? -9.594 11.881 13.101 1.00 0.00 19 ASP A O 8
ATOM 13954 N N . TYR A 1 20 ? -8.327 10.323 12.096 1.00 0.00 20 TYR A N 8
ATOM 13955 C CA . TYR A 1 20 ? -8.926 9.216 12.840 1.00 0.00 20 TYR A CA 8
ATOM 13956 C C . TYR A 1 20 ? -8.171 8.913 14.134 1.00 0.00 20 TYR A C 8
ATOM 13957 O O . TYR A 1 20 ? -8.457 7.924 14.803 1.00 0.00 20 TYR A O 8
ATOM 13975 N N . ALA A 1 21 ? -7.202 9.762 14.479 1.00 0.00 21 ALA A N 8
ATOM 13976 C CA . ALA A 1 21 ? -6.482 9.636 15.750 1.00 0.00 21 ALA A CA 8
ATOM 13977 C C . ALA A 1 21 ? -7.452 9.656 16.926 1.00 0.00 21 ALA A C 8
ATOM 13978 O O . ALA A 1 21 ? -7.191 9.068 17.977 1.00 0.00 21 ALA A O 8
ATOM 13985 N N . LYS A 1 22 ? -8.566 10.346 16.739 1.00 0.00 22 LYS A N 8
ATOM 13986 C CA . LYS A 1 22 ? -9.615 10.399 17.739 1.00 0.00 22 LYS A CA 8
ATOM 13987 C C . LYS A 1 22 ? -10.977 10.200 17.072 1.00 0.00 22 LYS A C 8
ATOM 13988 O O . LYS A 1 22 ? -11.689 11.161 16.773 1.00 0.00 22 LYS A O 8
ATOM 14007 N N . PRO A 1 23 ? -11.336 8.938 16.796 1.00 0.00 23 PRO A N 8
ATOM 14008 C CA . PRO A 1 23 ? -12.558 8.594 16.081 1.00 0.00 23 PRO A CA 8
ATOM 14009 C C . PRO A 1 23 ? -13.739 8.372 17.019 1.00 0.00 23 PRO A C 8
ATOM 14010 O O . PRO A 1 23 ? -13.795 8.943 18.109 1.00 0.00 23 PRO A O 8
ATOM 14021 N N . HIS A 1 24 ? -14.687 7.548 16.589 1.00 0.00 24 HIS A N 8
ATOM 14022 C CA . HIS A 1 24 ? -15.840 7.229 17.412 1.00 0.00 24 HIS A CA 8
ATOM 14023 C C . HIS A 1 24 ? -16.039 5.721 17.499 1.00 0.00 24 HIS A C 8
ATOM 14024 O O . HIS A 1 24 ? -15.925 5.013 16.494 1.00 0.00 24 HIS A O 8
ATOM 14039 N N . LEU A 1 25 ? -16.310 5.251 18.714 1.00 0.00 25 LEU A N 8
ATOM 14040 C CA . LEU A 1 25 ? -16.582 3.840 18.989 1.00 0.00 25 LEU A CA 8
ATOM 14041 C C . LEU A 1 25 ? -15.346 2.960 18.815 1.00 0.00 25 LEU A C 8
ATOM 14042 O O . LEU A 1 25 ? -14.696 2.608 19.802 1.00 0.00 25 LEU A O 8
ATOM 14058 N N . ARG A 1 26 ? -15.010 2.619 17.572 1.00 0.00 26 ARG A N 8
ATOM 14059 C CA . ARG A 1 26 ? -13.969 1.624 17.318 1.00 0.00 26 ARG A CA 8
ATOM 14060 C C . ARG A 1 26 ? -12.590 2.126 17.747 1.00 0.00 26 ARG A C 8
ATOM 14061 O O . ARG A 1 26 ? -12.081 3.127 17.235 1.00 0.00 26 ARG A O 8
ATOM 14082 N N . GLN A 1 27 ? -12.000 1.432 18.708 1.00 0.00 27 GLN A N 8
ATOM 14083 C CA . GLN A 1 27 ? -10.654 1.747 19.152 1.00 0.00 27 GLN A CA 8
ATOM 14084 C C . GLN A 1 27 ? -9.782 0.501 19.100 1.00 0.00 27 GLN A C 8
ATOM 14085 O O . GLN A 1 27 ? -10.259 -0.612 19.335 1.00 0.00 27 GLN A O 8
ATOM 14099 N N . SER A 1 28 ? -8.516 0.703 18.774 1.00 0.00 28 SER A N 8
ATOM 14100 C CA . SER A 1 28 ? -7.537 -0.370 18.686 1.00 0.00 28 SER A CA 8
ATOM 14101 C C . SER A 1 28 ? -6.230 0.240 18.203 1.00 0.00 28 SER A C 8
ATOM 14102 O O . SER A 1 28 ? -6.079 1.462 18.231 1.00 0.00 28 SER A O 8
ATOM 14110 N N . THR A 1 29 ? -5.292 -0.584 17.772 1.00 0.00 29 THR A N 8
ATOM 14111 C CA . THR A 1 29 ? -4.072 -0.072 17.183 1.00 0.00 29 THR A CA 8
ATOM 14112 C C . THR A 1 29 ? -4.350 0.353 15.742 1.00 0.00 29 THR A C 8
ATOM 14113 O O . THR A 1 29 ? -4.251 -0.446 14.809 1.00 0.00 29 THR A O 8
ATOM 14124 N N . TRP A 1 30 ? -4.745 1.608 15.577 1.00 0.00 30 TRP A N 8
ATOM 14125 C CA . TRP A 1 30 ? -5.141 2.128 14.277 1.00 0.00 30 TRP A CA 8
ATOM 14126 C C . TRP A 1 30 ? -3.946 2.208 13.331 1.00 0.00 30 TRP A C 8
ATOM 14127 O O . TRP A 1 30 ? -4.080 2.025 12.121 1.00 0.00 30 TRP A O 8
ATOM 14148 N N . GLU A 1 31 ? -2.771 2.461 13.894 1.00 0.00 31 GLU A N 8
ATOM 14149 C CA . GLU A 1 31 ? -1.570 2.689 13.097 1.00 0.00 31 GLU A CA 8
ATOM 14150 C C . GLU A 1 31 ? -1.035 1.383 12.497 1.00 0.00 31 GLU A C 8
ATOM 14151 O O . GLU A 1 31 ? -0.074 1.395 11.726 1.00 0.00 31 GLU A O 8
ATOM 14163 N N . SER A 1 32 ? -1.677 0.263 12.821 1.00 0.00 32 SER A N 8
ATOM 14164 C CA . SER A 1 32 ? -1.273 -1.034 12.284 1.00 0.00 32 SER A CA 8
ATOM 14165 C C . SER A 1 32 ? -1.350 -1.051 10.757 1.00 0.00 32 SER A C 8
ATOM 14166 O O . SER A 1 32 ? -0.623 -1.794 10.100 1.00 0.00 32 SER A O 8
ATOM 14174 N N . TYR A 1 33 ? -2.234 -0.233 10.203 1.00 0.00 33 TYR A N 8
ATOM 14175 C CA . TYR A 1 33 ? -2.407 -0.147 8.755 1.00 0.00 33 TYR A CA 8
ATOM 14176 C C . TYR A 1 33 ? -1.375 0.793 8.147 1.00 0.00 33 TYR A C 8
ATOM 14177 O O . TYR A 1 33 ? -0.876 0.568 7.048 1.00 0.00 33 TYR A O 8
ATOM 14195 N N . GLU A 1 34 ? -1.047 1.838 8.886 1.00 0.00 34 GLU A N 8
ATOM 14196 C CA . GLU A 1 34 ? -0.231 2.922 8.368 1.00 0.00 34 GLU A CA 8
ATOM 14197 C C . GLU A 1 34 ? 1.253 2.547 8.378 1.00 0.00 34 GLU A C 8
ATOM 14198 O O . GLU A 1 34 ? 1.948 2.707 7.372 1.00 0.00 34 GLU A O 8
ATOM 14210 N N . THR A 1 35 ? 1.722 2.015 9.506 1.00 0.00 35 THR A N 8
ATOM 14211 C CA . THR A 1 35 ? 3.134 1.680 9.675 1.00 0.00 35 THR A CA 8
ATOM 14212 C C . THR A 1 35 ? 3.625 0.712 8.602 1.00 0.00 35 THR A C 8
ATOM 14213 O O . THR A 1 35 ? 4.626 0.973 7.934 1.00 0.00 35 THR A O 8
ATOM 14224 N N . VAL A 1 36 ? 2.910 -0.392 8.425 1.00 0.00 36 VAL A N 8
ATOM 14225 C CA . VAL A 1 36 ? 3.313 -1.414 7.467 1.00 0.00 36 VAL A CA 8
ATOM 14226 C C . VAL A 1 36 ? 3.389 -0.852 6.051 1.00 0.00 36 VAL A C 8
ATOM 14227 O O . VAL A 1 36 ? 4.300 -1.198 5.286 1.00 0.00 36 VAL A O 8
ATOM 14240 N N . LEU A 1 37 ? 2.456 0.030 5.720 1.00 0.00 37 LEU A N 8
ATOM 14241 C CA . LEU A 1 37 ? 2.432 0.665 4.413 1.00 0.00 37 LEU A CA 8
ATOM 14242 C C . LEU A 1 37 ? 3.657 1.544 4.217 1.00 0.00 37 LEU A C 8
ATOM 14243 O O . LEU A 1 37 ? 4.493 1.257 3.365 1.00 0.00 37 LEU A O 8
ATOM 14259 N N . ARG A 1 38 ? 3.788 2.589 5.029 1.00 0.00 38 ARG A N 8
ATOM 14260 C CA . ARG A 1 38 ? 4.865 3.555 4.839 1.00 0.00 38 ARG A CA 8
ATOM 14261 C C . ARG A 1 38 ? 6.228 2.879 4.932 1.00 0.00 38 ARG A C 8
ATOM 14262 O O . ARG A 1 38 ? 7.120 3.169 4.140 1.00 0.00 38 ARG A O 8
ATOM 14283 N N . LEU A 1 39 ? 6.362 1.938 5.858 1.00 0.00 39 LEU A N 8
ATOM 14284 C CA . LEU A 1 39 ? 7.623 1.243 6.072 1.00 0.00 39 LEU A CA 8
ATOM 14285 C C . LEU A 1 39 ? 8.057 0.471 4.824 1.00 0.00 39 LEU A C 8
ATOM 14286 O O . LEU A 1 39 ? 9.237 0.459 4.470 1.00 0.00 39 LEU A O 8
ATOM 14302 N N . HIS A 1 40 ? 7.105 -0.172 4.157 1.00 0.00 40 HIS A N 8
ATOM 14303 C CA . HIS A 1 40 ? 7.437 -1.046 3.035 1.00 0.00 40 HIS A CA 8
ATOM 14304 C C . HIS A 1 40 ? 7.196 -0.394 1.678 1.00 0.00 40 HIS A C 8
ATOM 14305 O O . HIS A 1 40 ? 8.086 -0.366 0.828 1.00 0.00 40 HIS A O 8
ATOM 14320 N N . VAL A 1 41 ? 6.003 0.140 1.471 1.00 0.00 41 VAL A N 8
ATOM 14321 C CA . VAL A 1 41 ? 5.598 0.561 0.139 1.00 0.00 41 VAL A CA 8
ATOM 14322 C C . VAL A 1 41 ? 5.825 2.051 -0.099 1.00 0.00 41 VAL A C 8
ATOM 14323 O O . VAL A 1 41 ? 5.730 2.508 -1.229 1.00 0.00 41 VAL A O 8
ATOM 14336 N N . ILE A 1 42 ? 6.139 2.813 0.946 1.00 0.00 42 ILE A N 8
ATOM 14337 C CA . ILE A 1 42 ? 6.363 4.247 0.770 1.00 0.00 42 ILE A CA 8
ATOM 14338 C C . ILE A 1 42 ? 7.747 4.558 0.165 1.00 0.00 42 ILE A C 8
ATOM 14339 O O . ILE A 1 42 ? 7.836 5.385 -0.744 1.00 0.00 42 ILE A O 8
ATOM 14355 N N . PRO A 1 43 ? 8.845 3.906 0.617 1.00 0.00 43 PRO A N 8
ATOM 14356 C CA . PRO A 1 43 ? 10.173 4.113 0.016 1.00 0.00 43 PRO A CA 8
ATOM 14357 C C . PRO A 1 43 ? 10.229 3.633 -1.434 1.00 0.00 43 PRO A C 8
ATOM 14358 O O . PRO A 1 43 ? 11.151 3.964 -2.178 1.00 0.00 43 PRO A O 8
ATOM 14369 N N . THR A 1 44 ? 9.232 2.854 -1.831 1.00 0.00 44 THR A N 8
ATOM 14370 C CA . THR A 1 44 ? 9.176 2.305 -3.172 1.00 0.00 44 THR A CA 8
ATOM 14371 C C . THR A 1 44 ? 8.114 3.003 -4.025 1.00 0.00 44 THR A C 8
ATOM 14372 O O . THR A 1 44 ? 8.436 3.724 -4.967 1.00 0.00 44 THR A O 8
ATOM 14383 N N . LEU A 1 45 ? 6.851 2.808 -3.666 1.00 0.00 45 LEU A N 8
ATOM 14384 C CA . LEU A 1 45 ? 5.736 3.308 -4.465 1.00 0.00 45 LEU A CA 8
ATOM 14385 C C . LEU A 1 45 ? 5.083 4.521 -3.805 1.00 0.00 45 LEU A C 8
ATOM 14386 O O . LEU A 1 45 ? 4.151 5.110 -4.349 1.00 0.00 45 LEU A O 8
ATOM 14402 N N . GLY A 1 46 ? 5.582 4.889 -2.633 1.00 0.00 46 GLY A N 8
ATOM 14403 C CA . GLY A 1 46 ? 4.988 5.970 -1.860 1.00 0.00 46 GLY A CA 8
ATOM 14404 C C . GLY A 1 46 ? 5.050 7.310 -2.560 1.00 0.00 46 GLY A C 8
ATOM 14405 O O . GLY A 1 46 ? 4.169 8.151 -2.380 1.00 0.00 46 GLY A O 8
ATOM 14409 N N . SER A 1 47 ? 6.082 7.508 -3.363 1.00 0.00 47 SER A N 8
ATOM 14410 C CA . SER A 1 47 ? 6.267 8.764 -4.071 1.00 0.00 47 SER A CA 8
ATOM 14411 C C . SER A 1 47 ? 5.554 8.745 -5.421 1.00 0.00 47 SER A C 8
ATOM 14412 O O . SER A 1 47 ? 5.716 9.656 -6.232 1.00 0.00 47 SER A O 8
ATOM 14420 N N . ILE A 1 48 ? 4.759 7.711 -5.649 1.00 0.00 48 ILE A N 8
ATOM 14421 C CA . ILE A 1 48 ? 4.023 7.571 -6.894 1.00 0.00 48 ILE A CA 8
ATOM 14422 C C . ILE A 1 48 ? 2.548 7.904 -6.680 1.00 0.00 48 ILE A C 8
ATOM 14423 O O . ILE A 1 48 ? 1.905 7.357 -5.783 1.00 0.00 48 ILE A O 8
ATOM 14439 N N . PRO A 1 49 ? 2.000 8.831 -7.483 1.00 0.00 49 PRO A N 8
ATOM 14440 C CA . PRO A 1 49 ? 0.584 9.191 -7.417 1.00 0.00 49 PRO A CA 8
ATOM 14441 C C . PRO A 1 49 ? -0.320 7.976 -7.597 1.00 0.00 49 PRO A C 8
ATOM 14442 O O . PRO A 1 49 ? -0.071 7.133 -8.456 1.00 0.00 49 PRO A O 8
ATOM 14453 N N . LEU A 1 50 ? -1.375 7.899 -6.790 1.00 0.00 50 LEU A N 8
ATOM 14454 C CA . LEU A 1 50 ? -2.282 6.750 -6.797 1.00 0.00 50 LEU A CA 8
ATOM 14455 C C . LEU A 1 50 ? -2.938 6.549 -8.163 1.00 0.00 50 LEU A C 8
ATOM 14456 O O . LEU A 1 50 ? -3.283 5.430 -8.531 1.00 0.00 50 LEU A O 8
ATOM 14472 N N . LYS A 1 51 ? -3.092 7.633 -8.915 1.00 0.00 51 LYS A N 8
ATOM 14473 C CA . LYS A 1 51 ? -3.673 7.560 -10.254 1.00 0.00 51 LYS A CA 8
ATOM 14474 C C . LYS A 1 51 ? -2.687 6.940 -11.242 1.00 0.00 51 LYS A C 8
ATOM 14475 O O . LYS A 1 51 ? -3.074 6.457 -12.306 1.00 0.00 51 LYS A O 8
ATOM 14494 N N . LYS A 1 52 ? -1.415 6.953 -10.878 1.00 0.00 52 LYS A N 8
ATOM 14495 C CA . LYS A 1 52 ? -0.366 6.431 -11.737 1.00 0.00 52 LYS A CA 8
ATOM 14496 C C . LYS A 1 52 ? 0.118 5.076 -11.220 1.00 0.00 52 LYS A C 8
ATOM 14497 O O . LYS A 1 52 ? 0.853 4.359 -11.899 1.00 0.00 52 LYS A O 8
ATOM 14516 N N . LEU A 1 53 ? -0.311 4.726 -10.017 1.00 0.00 53 LEU A N 8
ATOM 14517 C CA . LEU A 1 53 ? 0.070 3.463 -9.405 1.00 0.00 53 LEU A CA 8
ATOM 14518 C C . LEU A 1 53 ? -0.495 2.304 -10.224 1.00 0.00 53 LEU A C 8
ATOM 14519 O O . LEU A 1 53 ? -1.710 2.164 -10.373 1.00 0.00 53 LEU A O 8
ATOM 14535 N N . GLN A 1 54 ? 0.397 1.494 -10.776 1.00 0.00 54 GLN A N 8
ATOM 14536 C CA . GLN A 1 54 ? -0.007 0.379 -11.614 1.00 0.00 54 GLN A CA 8
ATOM 14537 C C . GLN A 1 54 ? -0.078 -0.896 -10.789 1.00 0.00 54 GLN A C 8
ATOM 14538 O O . GLN A 1 54 ? 0.687 -1.066 -9.840 1.00 0.00 54 GLN A O 8
ATOM 14552 N N . PRO A 1 55 ? -0.991 -1.815 -11.142 1.00 0.00 55 PRO A N 8
ATOM 14553 C CA . PRO A 1 55 ? -1.115 -3.109 -10.462 1.00 0.00 55 PRO A CA 8
ATOM 14554 C C . PRO A 1 55 ? 0.176 -3.919 -10.541 1.00 0.00 55 PRO A C 8
ATOM 14555 O O . PRO A 1 55 ? 0.441 -4.774 -9.696 1.00 0.00 55 PRO A O 8
ATOM 14566 N N . ALA A 1 56 ? 0.985 -3.627 -11.556 1.00 0.00 56 ALA A N 8
ATOM 14567 C CA . ALA A 1 56 ? 2.255 -4.309 -11.756 1.00 0.00 56 ALA A CA 8
ATOM 14568 C C . ALA A 1 56 ? 3.257 -3.942 -10.666 1.00 0.00 56 ALA A C 8
ATOM 14569 O O . ALA A 1 56 ? 4.106 -4.749 -10.298 1.00 0.00 56 ALA A O 8
ATOM 14576 N N . ASP A 1 57 ? 3.147 -2.724 -10.148 1.00 0.00 57 ASP A N 8
ATOM 14577 C CA . ASP A 1 57 ? 4.039 -2.264 -9.090 1.00 0.00 57 ASP A CA 8
ATOM 14578 C C . ASP A 1 57 ? 3.723 -2.976 -7.785 1.00 0.00 57 ASP A C 8
ATOM 14579 O O . ASP A 1 57 ? 4.626 -3.400 -7.066 1.00 0.00 57 ASP A O 8
ATOM 14588 N N . ILE A 1 58 ? 2.437 -3.121 -7.495 1.00 0.00 58 ILE A N 8
ATOM 14589 C CA . ILE A 1 58 ? 2.000 -3.866 -6.320 1.00 0.00 58 ILE A CA 8
ATOM 14590 C C . ILE A 1 58 ? 2.352 -5.342 -6.482 1.00 0.00 58 ILE A C 8
ATOM 14591 O O . ILE A 1 58 ? 2.779 -6.004 -5.535 1.00 0.00 58 ILE A O 8
ATOM 14607 N N . GLN A 1 59 ? 2.176 -5.839 -7.702 1.00 0.00 59 GLN A N 8
ATOM 14608 C CA . GLN A 1 59 ? 2.570 -7.196 -8.057 1.00 0.00 59 GLN A CA 8
ATOM 14609 C C . GLN A 1 59 ? 4.049 -7.392 -7.748 1.00 0.00 59 GLN A C 8
ATOM 14610 O O . GLN A 1 59 ? 4.430 -8.311 -7.021 1.00 0.00 59 GLN A O 8
ATOM 14624 N N . ARG A 1 60 ? 4.868 -6.495 -8.285 1.00 0.00 60 ARG A N 8
ATOM 14625 C CA . ARG A 1 60 ? 6.308 -6.533 -8.078 1.00 0.00 60 ARG A CA 8
ATOM 14626 C C . ARG A 1 60 ? 6.652 -6.426 -6.600 1.00 0.00 60 ARG A C 8
ATOM 14627 O O . ARG A 1 60 ? 7.572 -7.086 -6.125 1.00 0.00 60 ARG A O 8
ATOM 14648 N N . LEU A 1 61 ? 5.916 -5.583 -5.887 1.00 0.00 61 LEU A N 8
ATOM 14649 C CA . LEU A 1 61 ? 6.134 -5.382 -4.461 1.00 0.00 61 LEU A CA 8
ATOM 14650 C C . LEU A 1 61 ? 5.999 -6.713 -3.723 1.00 0.00 61 LEU A C 8
ATOM 14651 O O . LEU A 1 61 ? 6.891 -7.106 -2.971 1.00 0.00 61 LEU A O 8
ATOM 14667 N N . TYR A 1 62 ? 4.894 -7.415 -3.963 1.00 0.00 62 TYR A N 8
ATOM 14668 C CA . TYR A 1 62 ? 4.662 -8.715 -3.341 1.00 0.00 62 TYR A CA 8
ATOM 14669 C C . TYR A 1 62 ? 5.742 -9.712 -3.743 1.00 0.00 62 TYR A C 8
ATOM 14670 O O . TYR A 1 62 ? 6.257 -10.458 -2.904 1.00 0.00 62 TYR A O 8
ATOM 14688 N N . ALA A 1 63 ? 6.092 -9.710 -5.026 1.00 0.00 63 ALA A N 8
ATOM 14689 C CA . ALA A 1 63 ? 7.128 -10.595 -5.541 1.00 0.00 63 ALA A CA 8
ATOM 14690 C C . ALA A 1 63 ? 8.462 -10.318 -4.858 1.00 0.00 63 ALA A C 8
ATOM 14691 O O . ALA A 1 63 ? 9.134 -11.240 -4.394 1.00 0.00 63 ALA A O 8
ATOM 14698 N N . SER A 1 64 ? 8.820 -9.041 -4.784 1.00 0.00 64 SER A N 8
ATOM 14699 C CA . SER A 1 64 ? 10.070 -8.608 -4.172 1.00 0.00 64 SER A CA 8
ATOM 14700 C C . SER A 1 64 ? 10.102 -8.950 -2.683 1.00 0.00 64 SER A C 8
ATOM 14701 O O . SER A 1 64 ? 11.157 -9.277 -2.131 1.00 0.00 64 SER A O 8
ATOM 14709 N N . LYS A 1 65 ? 8.941 -8.881 -2.042 1.00 0.00 65 LYS A N 8
ATOM 14710 C CA . LYS A 1 65 ? 8.808 -9.260 -0.643 1.00 0.00 65 LYS A CA 8
ATOM 14711 C C . LYS A 1 65 ? 9.237 -10.710 -0.435 1.00 0.00 65 LYS A C 8
ATOM 14712 O O . LYS A 1 65 ? 10.035 -11.009 0.449 1.00 0.00 65 LYS A O 8
ATOM 14731 N N . LEU A 1 66 ? 8.714 -11.603 -1.265 1.00 0.00 66 LEU A N 8
ATOM 14732 C CA . LEU A 1 66 ? 9.024 -13.022 -1.146 1.00 0.00 66 LEU A CA 8
ATOM 14733 C C . LEU A 1 66 ? 10.424 -13.307 -1.688 1.00 0.00 66 LEU A C 8
ATOM 14734 O O . LEU A 1 66 ? 11.127 -14.192 -1.194 1.00 0.00 66 LEU A O 8
ATOM 14750 N N . GLU A 1 67 ? 10.820 -12.536 -2.699 1.00 0.00 67 GLU A N 8
ATOM 14751 C CA . GLU A 1 67 ? 12.149 -12.631 -3.303 1.00 0.00 67 GLU A CA 8
ATOM 14752 C C . GLU A 1 67 ? 13.244 -12.459 -2.253 1.00 0.00 67 GLU A C 8
ATOM 14753 O O . GLU A 1 67 ? 14.262 -13.149 -2.273 1.00 0.00 67 GLU A O 8
ATOM 14765 N N . SER A 1 68 ? 13.014 -11.537 -1.328 1.00 0.00 68 SER A N 8
ATOM 14766 C CA . SER A 1 68 ? 13.998 -11.205 -0.306 1.00 0.00 68 SER A CA 8
ATOM 14767 C C . SER A 1 68 ? 14.082 -12.296 0.765 1.00 0.00 68 SER A C 8
ATOM 14768 O O . SER A 1 68 ? 14.923 -12.236 1.665 1.00 0.00 68 SER A O 8
ATOM 14776 N N . GLY A 1 69 ? 13.213 -13.296 0.656 1.00 0.00 69 GLY A N 8
ATOM 14777 C CA . GLY A 1 69 ? 13.190 -14.369 1.625 1.00 0.00 69 GLY A CA 8
ATOM 14778 C C . GLY A 1 69 ? 12.447 -13.974 2.880 1.00 0.00 69 GLY A C 8
ATOM 14779 O O . GLY A 1 69 ? 12.870 -14.296 3.990 1.00 0.00 69 GLY A O 8
ATOM 14783 N N . LEU A 1 70 ? 11.341 -13.266 2.706 1.00 0.00 70 LEU A N 8
ATOM 14784 C CA . LEU A 1 70 ? 10.556 -12.791 3.833 1.00 0.00 70 LEU A CA 8
ATOM 14785 C C . LEU A 1 70 ? 9.504 -13.827 4.210 1.00 0.00 70 LEU A C 8
ATOM 14786 O O . LEU A 1 70 ? 9.004 -14.550 3.345 1.00 0.00 70 LEU A O 8
ATOM 14802 N N . SER A 1 71 ? 9.182 -13.899 5.496 1.00 0.00 71 SER A N 8
ATOM 14803 C CA . SER A 1 71 ? 8.220 -14.871 5.997 1.00 0.00 71 SER A CA 8
ATOM 14804 C C . SER A 1 71 ? 6.846 -14.679 5.343 1.00 0.00 71 SER A C 8
ATOM 14805 O O . SER A 1 71 ? 6.355 -13.552 5.227 1.00 0.00 71 SER A O 8
ATOM 14813 N N . PRO A 1 72 ? 6.223 -15.788 4.898 1.00 0.00 72 PRO A N 8
ATOM 14814 C CA . PRO A 1 72 ? 4.918 -15.776 4.214 1.00 0.00 72 PRO A CA 8
ATOM 14815 C C . PRO A 1 72 ? 3.829 -15.022 4.975 1.00 0.00 72 PRO A C 8
ATOM 14816 O O . PRO A 1 72 ? 2.983 -14.373 4.365 1.00 0.00 72 PRO A O 8
ATOM 14827 N N . THR A 1 73 ? 3.841 -15.105 6.299 1.00 0.00 73 THR A N 8
ATOM 14828 C CA . THR A 1 73 ? 2.853 -14.399 7.109 1.00 0.00 73 THR A CA 8
ATOM 14829 C C . THR A 1 73 ? 3.034 -12.885 6.971 1.00 0.00 73 THR A C 8
ATOM 14830 O O . THR A 1 73 ? 2.064 -12.125 6.950 1.00 0.00 73 THR A O 8
ATOM 14841 N N . ARG A 1 74 ? 4.284 -12.462 6.816 1.00 0.00 74 ARG A N 8
ATOM 14842 C CA . ARG A 1 74 ? 4.605 -11.050 6.634 1.00 0.00 74 ARG A CA 8
ATOM 14843 C C . ARG A 1 74 ? 4.377 -10.635 5.181 1.00 0.00 74 ARG A C 8
ATOM 14844 O O . ARG A 1 74 ? 4.586 -9.480 4.804 1.00 0.00 74 ARG A O 8
ATOM 14865 N N . VAL A 1 75 ? 3.996 -11.600 4.361 1.00 0.00 75 VAL A N 8
ATOM 14866 C CA . VAL A 1 75 ? 3.520 -11.322 3.019 1.00 0.00 75 VAL A CA 8
ATOM 14867 C C . VAL A 1 75 ? 1.996 -11.257 3.043 1.00 0.00 75 VAL A C 8
ATOM 14868 O O . VAL A 1 75 ? 1.389 -10.370 2.444 1.00 0.00 75 VAL A O 8
ATOM 14881 N N . ARG A 1 76 ? 1.395 -12.201 3.771 1.00 0.00 76 ARG A N 8
ATOM 14882 C CA . ARG A 1 76 ? -0.055 -12.260 3.943 1.00 0.00 76 ARG A CA 8
ATOM 14883 C C . ARG A 1 76 ? -0.601 -10.969 4.541 1.00 0.00 76 ARG A C 8
ATOM 14884 O O . ARG A 1 76 ? -1.521 -10.366 3.985 1.00 0.00 76 ARG A O 8
ATOM 14905 N N . TYR A 1 77 ? -0.032 -10.553 5.670 1.00 0.00 77 TYR A N 8
ATOM 14906 C CA . TYR A 1 77 ? -0.506 -9.365 6.378 1.00 0.00 77 TYR A CA 8
ATOM 14907 C C . TYR A 1 77 ? -0.473 -8.134 5.476 1.00 0.00 77 TYR A C 8
ATOM 14908 O O . TYR A 1 77 ? -1.486 -7.458 5.304 1.00 0.00 77 TYR A O 8
ATOM 14926 N N . ILE A 1 78 ? 0.693 -7.862 4.893 1.00 0.00 78 ILE A N 8
ATOM 14927 C CA . ILE A 1 78 ? 0.865 -6.716 4.002 1.00 0.00 78 ILE A CA 8
ATOM 14928 C C . ILE A 1 78 ? -0.094 -6.808 2.815 1.00 0.00 78 ILE A C 8
ATOM 14929 O O . ILE A 1 78 ? -0.683 -5.810 2.408 1.00 0.00 78 ILE A O 8
ATOM 14945 N N . HIS A 1 79 ? -0.264 -8.013 2.284 1.00 0.00 79 HIS A N 8
ATOM 14946 C CA . HIS A 1 79 ? -1.224 -8.259 1.214 1.00 0.00 79 HIS A CA 8
ATOM 14947 C C . HIS A 1 79 ? -2.616 -7.760 1.610 1.00 0.00 79 HIS A C 8
ATOM 14948 O O . HIS A 1 79 ? -3.238 -6.969 0.888 1.00 0.00 79 HIS A O 8
ATOM 14963 N N . VAL A 1 80 ? -3.083 -8.213 2.765 1.00 0.00 80 VAL A N 8
ATOM 14964 C CA . VAL A 1 80 ? -4.421 -7.887 3.237 1.00 0.00 80 VAL A CA 8
ATOM 14965 C C . VAL A 1 80 ? -4.563 -6.392 3.508 1.00 0.00 80 VAL A C 8
ATOM 14966 O O . VAL A 1 80 ? -5.452 -5.736 2.958 1.00 0.00 80 VAL A O 8
ATOM 14979 N N . VAL A 1 81 ? -3.664 -5.856 4.322 1.00 0.00 81 VAL A N 8
ATOM 14980 C CA . VAL A 1 81 ? -3.750 -4.467 4.750 1.00 0.00 81 VAL A CA 8
ATOM 14981 C C . VAL A 1 81 ? -3.624 -3.504 3.567 1.00 0.00 81 VAL A C 8
ATOM 14982 O O . VAL A 1 81 ? -4.357 -2.521 3.485 1.00 0.00 81 VAL A O 8
ATOM 14995 N N . LEU A 1 82 ? -2.724 -3.809 2.634 1.00 0.00 82 LEU A N 8
ATOM 14996 C CA . LEU A 1 82 ? -2.493 -2.949 1.477 1.00 0.00 82 LEU A CA 8
ATOM 14997 C C . LEU A 1 82 ? -3.762 -2.833 0.642 1.00 0.00 82 LEU A C 8
ATOM 14998 O O . LEU A 1 82 ? -4.122 -1.743 0.192 1.00 0.00 82 LEU A O 8
ATOM 15014 N N . HIS A 1 83 ? -4.444 -3.957 0.454 1.00 0.00 83 HIS A N 8
ATOM 15015 C CA . HIS A 1 83 ? -5.666 -3.978 -0.341 1.00 0.00 83 HIS A CA 8
ATOM 15016 C C . HIS A 1 83 ? -6.736 -3.066 0.248 1.00 0.00 83 HIS A C 8
ATOM 15017 O O . HIS A 1 83 ? -7.213 -2.150 -0.422 1.00 0.00 83 HIS A O 8
ATOM 15032 N N . GLU A 1 84 ? -7.096 -3.295 1.503 1.00 0.00 84 GLU A N 8
ATOM 15033 C CA . GLU A 1 84 ? -8.191 -2.555 2.118 1.00 0.00 84 GLU A CA 8
ATOM 15034 C C . GLU A 1 84 ? -7.807 -1.104 2.399 1.00 0.00 84 GLU A C 8
ATOM 15035 O O . GLU A 1 84 ? -8.664 -0.219 2.394 1.00 0.00 84 GLU A O 8
ATOM 15047 N N . ALA A 1 85 ? -6.521 -0.857 2.618 1.00 0.00 85 ALA A N 8
ATOM 15048 C CA . ALA A 1 85 ? -6.042 0.499 2.841 1.00 0.00 85 ALA A CA 8
ATOM 15049 C C . ALA A 1 85 ? -6.213 1.343 1.583 1.00 0.00 85 ALA A C 8
ATOM 15050 O O . ALA A 1 85 ? -6.668 2.487 1.648 1.00 0.00 85 ALA A O 8
ATOM 15057 N N . MET A 1 86 ? -5.866 0.767 0.434 1.00 0.00 86 MET A N 8
ATOM 15058 C CA . MET A 1 86 ? -6.013 1.470 -0.835 1.00 0.00 86 MET A CA 8
ATOM 15059 C C . MET A 1 86 ? -7.468 1.499 -1.279 1.00 0.00 86 MET A C 8
ATOM 15060 O O . MET A 1 86 ? -7.877 2.393 -2.018 1.00 0.00 86 MET A O 8
ATOM 15074 N N . SER A 1 87 ? -8.253 0.536 -0.809 1.00 0.00 87 SER A N 8
ATOM 15075 C CA . SER A 1 87 ? -9.682 0.526 -1.080 1.00 0.00 87 SER A CA 8
ATOM 15076 C C . SER A 1 87 ? -10.321 1.801 -0.539 1.00 0.00 87 SER A C 8
ATOM 15077 O O . SER A 1 87 ? -11.205 2.375 -1.166 1.00 0.00 87 SER A O 8
ATOM 15085 N N . GLN A 1 88 ? -9.832 2.257 0.615 1.00 0.00 88 GLN A N 8
ATOM 15086 C CA . GLN A 1 88 ? -10.308 3.499 1.222 1.00 0.00 88 GLN A CA 8
ATOM 15087 C C . GLN A 1 88 ? -10.149 4.670 0.250 1.00 0.00 88 GLN A C 8
ATOM 15088 O O . GLN A 1 88 ? -11.039 5.513 0.129 1.00 0.00 88 GLN A O 8
ATOM 15102 N N . ALA A 1 89 ? -9.020 4.702 -0.452 1.00 0.00 89 ALA A N 8
ATOM 15103 C CA . ALA A 1 89 ? -8.746 5.754 -1.428 1.00 0.00 89 ALA A CA 8
ATOM 15104 C C . ALA A 1 89 ? -9.729 5.681 -2.593 1.00 0.00 89 ALA A C 8
ATOM 15105 O O . ALA A 1 89 ? -10.205 6.706 -3.088 1.00 0.00 89 ALA A O 8
ATOM 15112 N N . ARG A 1 90 ? -10.042 4.461 -3.010 1.00 0.00 90 ARG A N 8
ATOM 15113 C CA . ARG A 1 90 ? -10.993 4.242 -4.092 1.00 0.00 90 ARG A CA 8
ATOM 15114 C C . ARG A 1 90 ? -12.382 4.730 -3.690 1.00 0.00 90 ARG A C 8
ATOM 15115 O O . ARG A 1 90 ? -13.006 5.518 -4.402 1.00 0.00 90 ARG A O 8
ATOM 15136 N N . GLU A 1 91 ? -12.838 4.284 -2.525 1.00 0.00 91 GLU A N 8
ATOM 15137 C CA . GLU A 1 91 ? -14.176 4.611 -2.042 1.00 0.00 91 GLU A CA 8
ATOM 15138 C C . GLU A 1 91 ? -14.322 6.113 -1.797 1.00 0.00 91 GLU A C 8
ATOM 15139 O O . GLU A 1 91 ? -15.431 6.649 -1.816 1.00 0.00 91 GLU A O 8
ATOM 15151 N N . SER A 1 92 ? -13.199 6.788 -1.577 1.00 0.00 92 SER A N 8
ATOM 15152 C CA . SER A 1 92 ? -13.203 8.232 -1.365 1.00 0.00 92 SER A CA 8
ATOM 15153 C C . SER A 1 92 ? -13.543 8.974 -2.654 1.00 0.00 92 SER A C 8
ATOM 15154 O O . SER A 1 92 ? -14.062 10.090 -2.618 1.00 0.00 92 SER A O 8
ATOM 15162 N N . GLY A 1 93 ? -13.263 8.346 -3.791 1.00 0.00 93 GLY A N 8
ATOM 15163 C CA . GLY A 1 93 ? -13.563 8.965 -5.068 1.00 0.00 93 GLY A CA 8
ATOM 15164 C C . GLY A 1 93 ? -12.341 9.555 -5.738 1.00 0.00 93 GLY A C 8
ATOM 15165 O O . GLY A 1 93 ? -12.442 10.160 -6.807 1.00 0.00 93 GLY A O 8
ATOM 15169 N N . LEU A 1 94 ? -11.181 9.385 -5.120 1.00 0.00 94 LEU A N 8
ATOM 15170 C CA . LEU A 1 94 ? -9.941 9.899 -5.690 1.00 0.00 94 LEU A CA 8
ATOM 15171 C C . LEU A 1 94 ? -9.310 8.854 -6.609 1.00 0.00 94 LEU A C 8
ATOM 15172 O O . LEU A 1 94 ? -8.469 9.168 -7.457 1.00 0.00 94 LEU A O 8
ATOM 15188 N N . LEU A 1 95 ? -9.730 7.609 -6.440 1.00 0.00 95 LEU A N 8
ATOM 15189 C CA . LEU A 1 95 ? -9.247 6.513 -7.262 1.00 0.00 95 LEU A CA 8
ATOM 15190 C C . LEU A 1 95 ? -10.432 5.716 -7.793 1.00 0.00 95 LEU A C 8
ATOM 15191 O O . LEU A 1 95 ? -11.203 5.155 -7.023 1.00 0.00 95 LEU A O 8
ATOM 15207 N N . LEU A 1 96 ? -10.583 5.692 -9.109 1.00 0.00 96 LEU A N 8
ATOM 15208 C CA . LEU A 1 96 ? -11.716 5.018 -9.739 1.00 0.00 96 LEU A CA 8
ATOM 15209 C C . LEU A 1 96 ? -11.413 3.548 -10.009 1.00 0.00 96 LEU A C 8
ATOM 15210 O O . LEU A 1 96 ? -12.321 2.721 -10.087 1.00 0.00 96 LEU A O 8
ATOM 15226 N N . GLN A 1 97 ? -10.137 3.231 -10.152 1.00 0.00 97 GLN A N 8
ATOM 15227 C CA . GLN A 1 97 ? -9.728 1.888 -10.533 1.00 0.00 97 GLN A CA 8
ATOM 15228 C C . GLN A 1 97 ? -9.256 1.102 -9.319 1.00 0.00 97 GLN A C 8
ATOM 15229 O O . GLN A 1 97 ? -9.070 1.661 -8.240 1.00 0.00 97 GLN A O 8
ATOM 15243 N N . ASN A 1 98 ? -9.057 -0.194 -9.499 1.00 0.00 98 ASN A N 8
ATOM 15244 C CA . ASN A 1 98 ? -8.554 -1.032 -8.423 1.00 0.00 98 ASN A CA 8
ATOM 15245 C C . ASN A 1 98 ? -7.264 -1.737 -8.846 1.00 0.00 98 ASN A C 8
ATOM 15246 O O . ASN A 1 98 ? -7.281 -2.741 -9.557 1.00 0.00 98 ASN A O 8
ATOM 15257 N N . PRO A 1 99 ? -6.112 -1.183 -8.448 1.00 0.00 99 PRO A N 8
ATOM 15258 C CA . PRO A 1 99 ? -4.807 -1.774 -8.726 1.00 0.00 99 PRO A CA 8
ATOM 15259 C C . PRO A 1 99 ? -4.490 -2.909 -7.760 1.00 0.00 99 PRO A C 8
ATOM 15260 O O . PRO A 1 99 ? -3.620 -3.739 -8.016 1.00 0.00 99 PRO A O 8
ATOM 15271 N N . THR A 1 100 ? -5.225 -2.945 -6.659 1.00 0.00 100 THR A N 8
ATOM 15272 C CA . THR A 1 100 ? -5.005 -3.926 -5.617 1.00 0.00 100 THR A CA 8
ATOM 15273 C C . THR A 1 100 ? -5.514 -5.306 -6.023 1.00 0.00 100 THR A C 8
ATOM 15274 O O . THR A 1 100 ? -4.794 -6.300 -5.921 1.00 0.00 100 THR A O 8
ATOM 15285 N N . GLU A 1 101 ? -6.756 -5.369 -6.480 1.00 0.00 101 GLU A N 8
ATOM 15286 C CA . GLU A 1 101 ? -7.356 -6.635 -6.889 1.00 0.00 101 GLU A CA 8
ATOM 15287 C C . GLU A 1 101 ? -6.713 -7.153 -8.167 1.00 0.00 101 GLU A C 8
ATOM 15288 O O . GLU A 1 101 ? -6.803 -8.338 -8.490 1.00 0.00 101 GLU A O 8
ATOM 15300 N N . ALA A 1 102 ? -6.057 -6.251 -8.875 1.00 0.00 102 ALA A N 8
ATOM 15301 C CA . ALA A 1 102 ? -5.375 -6.590 -10.118 1.00 0.00 102 ALA A CA 8
ATOM 15302 C C . ALA A 1 102 ? -3.913 -6.974 -9.871 1.00 0.00 102 ALA A C 8
ATOM 15303 O O . ALA A 1 102 ? -3.127 -7.100 -10.813 1.00 0.00 102 ALA A O 8
ATOM 15310 N N . ALA A 1 103 ? -3.553 -7.175 -8.609 1.00 0.00 103 ALA A N 8
ATOM 15311 C CA . ALA A 1 103 ? -2.207 -7.612 -8.266 1.00 0.00 103 ALA A CA 8
ATOM 15312 C C . ALA A 1 103 ? -2.134 -9.130 -8.314 1.00 0.00 103 ALA A C 8
ATOM 15313 O O . ALA A 1 103 ? -3.113 -9.812 -8.007 1.00 0.00 103 ALA A O 8
ATOM 15320 N N . LYS A 1 104 ? -0.979 -9.653 -8.701 1.00 0.00 104 LYS A N 8
ATOM 15321 C CA . LYS A 1 104 ? -0.843 -11.080 -8.961 1.00 0.00 104 LYS A CA 8
ATOM 15322 C C . LYS A 1 104 ? -0.834 -11.904 -7.680 1.00 0.00 104 LYS A C 8
ATOM 15323 O O . LYS A 1 104 ? -0.062 -11.642 -6.759 1.00 0.00 104 LYS A O 8
ATOM 15342 N N . PRO A 1 105 ? -1.709 -12.914 -7.619 1.00 0.00 105 PRO A N 8
ATOM 15343 C CA . PRO A 1 105 ? -1.721 -13.885 -6.532 1.00 0.00 105 PRO A CA 8
ATOM 15344 C C . PRO A 1 105 ? -0.667 -14.975 -6.725 1.00 0.00 105 PRO A C 8
ATOM 15345 O O . PRO A 1 105 ? -0.410 -15.411 -7.854 1.00 0.00 105 PRO A O 8
ATOM 15356 N N . PRO A 1 106 ? -0.027 -15.422 -5.631 1.00 0.00 106 PRO A N 8
ATOM 15357 C CA . PRO A 1 106 ? 0.906 -16.551 -5.675 1.00 0.00 106 PRO A CA 8
ATOM 15358 C C . PRO A 1 106 ? 0.200 -17.817 -6.145 1.00 0.00 106 PRO A C 8
ATOM 15359 O O . PRO A 1 106 ? 0.480 -18.336 -7.225 1.00 0.00 106 PRO A O 8
ATOM 15370 N N . ARG A 1 107 ? -0.732 -18.296 -5.334 1.00 0.00 107 ARG A N 8
ATOM 15371 C CA . ARG A 1 107 ? -1.601 -19.393 -5.724 1.00 0.00 107 ARG A CA 8
ATOM 15372 C C . ARG A 1 107 ? -3.047 -18.999 -5.458 1.00 0.00 107 ARG A C 8
ATOM 15373 O O . ARG A 1 107 ? -3.805 -18.719 -6.385 1.00 0.00 107 ARG A O 8
ATOM 15394 N N . HIS A 1 108 ? -3.417 -18.946 -4.187 1.00 0.00 108 HIS A N 8
ATOM 15395 C CA . HIS A 1 108 ? -4.726 -18.441 -3.794 1.00 0.00 108 HIS A CA 8
ATOM 15396 C C . HIS A 1 108 ? -4.607 -17.583 -2.544 1.00 0.00 108 HIS A C 8
ATOM 15397 O O . HIS A 1 108 ? -4.463 -18.096 -1.435 1.00 0.00 108 HIS A O 8
ATOM 15412 N N . PRO A 1 109 ? -4.640 -16.254 -2.716 1.00 0.00 109 PRO A N 8
ATOM 15413 C CA . PRO A 1 109 ? -4.522 -15.316 -1.609 1.00 0.00 109 PRO A CA 8
ATOM 15414 C C . PRO A 1 109 ? -5.857 -15.100 -0.913 1.00 0.00 109 PRO A C 8
ATOM 15415 O O . PRO A 1 109 ? -5.923 -14.526 0.174 1.00 0.00 109 PRO A O 8
ATOM 15426 N N . LEU A 1 110 ? -6.921 -15.550 -1.566 1.00 0.00 110 LEU A N 8
ATOM 15427 C CA . LEU A 1 110 ? -8.236 -15.567 -0.960 1.00 0.00 110 LEU A CA 8
ATOM 15428 C C . LEU A 1 110 ? -8.345 -16.815 -0.103 1.00 0.00 110 LEU A C 8
ATOM 15429 O O . LEU A 1 110 ? -8.867 -17.852 -0.524 1.00 0.00 110 LEU A O 8
ATOM 15445 N N . GLU A 1 111 ? -7.792 -16.702 1.086 1.00 0.00 111 GLU A N 8
ATOM 15446 C CA . GLU A 1 111 ? -7.585 -17.829 1.968 1.00 0.00 111 GLU A CA 8
ATOM 15447 C C . GLU A 1 111 ? -8.610 -17.819 3.094 1.00 0.00 111 GLU A C 8
ATOM 15448 O O . GLU A 1 111 ? -8.989 -16.753 3.581 1.00 0.00 111 GLU A O 8
ATOM 15460 N N . HIS A 1 112 ? -9.061 -19.005 3.498 1.00 0.00 112 HIS A N 8
ATOM 15461 C CA . HIS A 1 112 ? -10.019 -19.139 4.600 1.00 0.00 112 HIS A CA 8
ATOM 15462 C C . HIS A 1 112 ? -9.330 -18.904 5.942 1.00 0.00 112 HIS A C 8
ATOM 15463 O O . HIS A 1 112 ? -9.402 -19.725 6.855 1.00 0.00 112 HIS A O 8
ATOM 15478 N N . HIS A 1 113 ? -8.674 -17.768 6.052 1.00 0.00 113 HIS A N 8
ATOM 15479 C CA . HIS A 1 113 ? -7.865 -17.450 7.209 1.00 0.00 113 HIS A CA 8
ATOM 15480 C C . HIS A 1 113 ? -7.835 -15.938 7.421 1.00 0.00 113 HIS A C 8
ATOM 15481 O O . HIS A 1 113 ? -7.085 -15.218 6.762 1.00 0.00 113 HIS A O 8
ATOM 15496 N N . HIS A 1 114 ? -8.693 -15.463 8.310 1.00 0.00 114 HIS A N 8
ATOM 15497 C CA . HIS A 1 114 ? -8.722 -14.053 8.668 1.00 0.00 114 HIS A CA 8
ATOM 15498 C C . HIS A 1 114 ? -8.763 -13.920 10.186 1.00 0.00 114 HIS A C 8
ATOM 15499 O O . HIS A 1 114 ? -7.767 -13.550 10.802 1.00 0.00 114 HIS A O 8
ATOM 15514 N N . HIS A 1 115 ? -9.920 -14.255 10.762 1.00 0.00 115 HIS A N 8
ATOM 15515 C CA . HIS A 1 115 ? -10.125 -14.297 12.216 1.00 0.00 115 HIS A CA 8
ATOM 15516 C C . HIS A 1 115 ? -9.865 -12.946 12.892 1.00 0.00 115 HIS A C 8
ATOM 15517 O O . HIS A 1 115 ? -8.732 -12.475 12.964 1.00 0.00 115 HIS A O 8
ATOM 15532 N N . HIS A 1 116 ? -10.916 -12.338 13.417 1.00 0.00 116 HIS A N 8
ATOM 15533 C CA . HIS A 1 116 ? -10.769 -11.093 14.155 1.00 0.00 116 HIS A CA 8
ATOM 15534 C C . HIS A 1 116 ? -10.254 -11.382 15.559 1.00 0.00 116 HIS A C 8
ATOM 15535 O O . HIS A 1 116 ? -10.946 -12.007 16.363 1.00 0.00 116 HIS A O 8
ATOM 15550 N N . HIS A 1 117 ? -9.037 -10.943 15.837 1.00 0.00 117 HIS A N 8
ATOM 15551 C CA . HIS A 1 117 ? -8.431 -11.144 17.145 1.00 0.00 117 HIS A CA 8
ATOM 15552 C C . HIS A 1 117 ? -9.163 -10.324 18.203 1.00 0.00 117 HIS A C 8
ATOM 15553 O O . HIS A 1 117 ? -9.972 -10.904 18.953 1.00 0.00 117 HIS A O 8
ATOM 15569 N N . MET A 1 1 ? 20.023 12.630 -9.009 1.00 0.00 1 MET A N 9
ATOM 15570 C CA . MET A 1 1 ? 20.618 13.774 -8.279 1.00 0.00 1 MET A CA 9
ATOM 15571 C C . MET A 1 1 ? 19.729 15.014 -8.375 1.00 0.00 1 MET A C 9
ATOM 15572 O O . MET A 1 1 ? 19.580 15.752 -7.401 1.00 0.00 1 MET A O 9
ATOM 15588 N N . ILE A 1 2 ? 19.133 15.245 -9.545 1.00 0.00 2 ILE A N 9
ATOM 15589 C CA . ILE A 1 2 ? 18.268 16.400 -9.745 1.00 0.00 2 ILE A CA 9
ATOM 15590 C C . ILE A 1 2 ? 16.952 15.961 -10.381 1.00 0.00 2 ILE A C 9
ATOM 15591 O O . ILE A 1 2 ? 16.661 16.283 -11.534 1.00 0.00 2 ILE A O 9
ATOM 15607 N N . GLU A 1 3 ? 16.184 15.178 -9.642 1.00 0.00 3 GLU A N 9
ATOM 15608 C CA . GLU A 1 3 ? 14.863 14.772 -10.087 1.00 0.00 3 GLU A CA 9
ATOM 15609 C C . GLU A 1 3 ? 13.810 15.256 -9.094 1.00 0.00 3 GLU A C 9
ATOM 15610 O O . GLU A 1 3 ? 13.838 14.894 -7.915 1.00 0.00 3 GLU A O 9
ATOM 15622 N N . PRO A 1 4 ? 12.878 16.098 -9.561 1.00 0.00 4 PRO A N 9
ATOM 15623 C CA . PRO A 1 4 ? 11.862 16.712 -8.704 1.00 0.00 4 PRO A CA 9
ATOM 15624 C C . PRO A 1 4 ? 10.818 15.717 -8.211 1.00 0.00 4 PRO A C 9
ATOM 15625 O O . PRO A 1 4 ? 10.578 14.681 -8.838 1.00 0.00 4 PRO A O 9
ATOM 15636 N N . SER A 1 5 ? 10.200 16.044 -7.089 1.00 0.00 5 SER A N 9
ATOM 15637 C CA . SER A 1 5 ? 9.180 15.201 -6.496 1.00 0.00 5 SER A CA 9
ATOM 15638 C C . SER A 1 5 ? 7.972 16.053 -6.116 1.00 0.00 5 SER A C 9
ATOM 15639 O O . SER A 1 5 ? 8.111 17.237 -5.808 1.00 0.00 5 SER A O 9
ATOM 15647 N N . LYS A 1 6 ? 6.790 15.456 -6.157 1.00 0.00 6 LYS A N 9
ATOM 15648 C CA . LYS A 1 6 ? 5.554 16.187 -5.907 1.00 0.00 6 LYS A CA 9
ATOM 15649 C C . LYS A 1 6 ? 4.771 15.528 -4.777 1.00 0.00 6 LYS A C 9
ATOM 15650 O O . LYS A 1 6 ? 5.365 14.886 -3.908 1.00 0.00 6 LYS A O 9
ATOM 15669 N N . ILE A 1 7 ? 3.453 15.700 -4.770 1.00 0.00 7 ILE A N 9
ATOM 15670 C CA . ILE A 1 7 ? 2.617 15.105 -3.737 1.00 0.00 7 ILE A CA 9
ATOM 15671 C C . ILE A 1 7 ? 2.628 13.578 -3.842 1.00 0.00 7 ILE A C 9
ATOM 15672 O O . ILE A 1 7 ? 2.026 12.984 -4.739 1.00 0.00 7 ILE A O 9
ATOM 15688 N N . THR A 1 8 ? 3.356 12.953 -2.935 1.00 0.00 8 THR A N 9
ATOM 15689 C CA . THR A 1 8 ? 3.505 11.511 -2.930 1.00 0.00 8 THR A CA 9
ATOM 15690 C C . THR A 1 8 ? 2.495 10.851 -1.993 1.00 0.00 8 THR A C 9
ATOM 15691 O O . THR A 1 8 ? 1.714 11.534 -1.322 1.00 0.00 8 THR A O 9
ATOM 15702 N N . VAL A 1 9 ? 2.522 9.523 -1.945 1.00 0.00 9 VAL A N 9
ATOM 15703 C CA . VAL A 1 9 ? 1.582 8.755 -1.134 1.00 0.00 9 VAL A CA 9
ATOM 15704 C C . VAL A 1 9 ? 1.748 9.067 0.355 1.00 0.00 9 VAL A C 9
ATOM 15705 O O . VAL A 1 9 ? 0.768 9.152 1.098 1.00 0.00 9 VAL A O 9
ATOM 15718 N N . GLU A 1 10 ? 2.991 9.268 0.771 1.00 0.00 10 GLU A N 9
ATOM 15719 C CA . GLU A 1 10 ? 3.300 9.542 2.171 1.00 0.00 10 GLU A CA 9
ATOM 15720 C C . GLU A 1 10 ? 2.673 10.860 2.632 1.00 0.00 10 GLU A C 9
ATOM 15721 O O . GLU A 1 10 ? 2.421 11.053 3.821 1.00 0.00 10 GLU A O 9
ATOM 15733 N N . GLN A 1 11 ? 2.396 11.747 1.685 1.00 0.00 11 GLN A N 9
ATOM 15734 C CA . GLN A 1 11 ? 1.845 13.057 2.004 1.00 0.00 11 GLN A CA 9
ATOM 15735 C C . GLN A 1 11 ? 0.395 12.960 2.471 1.00 0.00 11 GLN A C 9
ATOM 15736 O O . GLN A 1 11 ? 0.046 13.475 3.535 1.00 0.00 11 GLN A O 9
ATOM 15750 N N . TRP A 1 12 ? -0.449 12.294 1.692 1.00 0.00 12 TRP A N 9
ATOM 15751 C CA . TRP A 1 12 ? -1.864 12.224 2.032 1.00 0.00 12 TRP A CA 9
ATOM 15752 C C . TRP A 1 12 ? -2.116 11.178 3.118 1.00 0.00 12 TRP A C 9
ATOM 15753 O O . TRP A 1 12 ? -3.090 11.277 3.865 1.00 0.00 12 TRP A O 9
ATOM 15774 N N . LEU A 1 13 ? -1.227 10.198 3.228 1.00 0.00 13 LEU A N 9
ATOM 15775 C CA . LEU A 1 13 ? -1.326 9.219 4.302 1.00 0.00 13 LEU A CA 9
ATOM 15776 C C . LEU A 1 13 ? -0.956 9.847 5.637 1.00 0.00 13 LEU A C 9
ATOM 15777 O O . LEU A 1 13 ? -1.529 9.502 6.667 1.00 0.00 13 LEU A O 9
ATOM 15793 N N . ASN A 1 14 ? -0.007 10.777 5.616 1.00 0.00 14 ASN A N 9
ATOM 15794 C CA . ASN A 1 14 ? 0.349 11.530 6.815 1.00 0.00 14 ASN A CA 9
ATOM 15795 C C . ASN A 1 14 ? -0.879 12.253 7.358 1.00 0.00 14 ASN A C 9
ATOM 15796 O O . ASN A 1 14 ? -1.129 12.273 8.567 1.00 0.00 14 ASN A O 9
ATOM 15807 N N . ARG A 1 15 ? -1.657 12.825 6.449 1.00 0.00 15 ARG A N 9
ATOM 15808 C CA . ARG A 1 15 ? -2.903 13.487 6.812 1.00 0.00 15 ARG A CA 9
ATOM 15809 C C . ARG A 1 15 ? -3.917 12.467 7.314 1.00 0.00 15 ARG A C 9
ATOM 15810 O O . ARG A 1 15 ? -4.566 12.679 8.337 1.00 0.00 15 ARG A O 9
ATOM 15831 N N . TRP A 1 16 ? -4.028 11.354 6.592 1.00 0.00 16 TRP A N 9
ATOM 15832 C CA . TRP A 1 16 ? -4.953 10.276 6.938 1.00 0.00 16 TRP A CA 9
ATOM 15833 C C . TRP A 1 16 ? -4.703 9.779 8.361 1.00 0.00 16 TRP A C 9
ATOM 15834 O O . TRP A 1 16 ? -5.601 9.805 9.202 1.00 0.00 16 TRP A O 9
ATOM 15855 N N . LEU A 1 17 ? -3.469 9.352 8.622 1.00 0.00 17 LEU A N 9
ATOM 15856 C CA . LEU A 1 17 ? -3.083 8.817 9.929 1.00 0.00 17 LEU A CA 9
ATOM 15857 C C . LEU A 1 17 ? -3.386 9.809 11.049 1.00 0.00 17 LEU A C 9
ATOM 15858 O O . LEU A 1 17 ? -3.970 9.446 12.072 1.00 0.00 17 LEU A O 9
ATOM 15874 N N . THR A 1 18 ? -3.010 11.060 10.840 1.00 0.00 18 THR A N 9
ATOM 15875 C CA . THR A 1 18 ? -3.208 12.095 11.843 1.00 0.00 18 THR A CA 9
ATOM 15876 C C . THR A 1 18 ? -4.698 12.412 12.029 1.00 0.00 18 THR A C 9
ATOM 15877 O O . THR A 1 18 ? -5.130 12.829 13.108 1.00 0.00 18 THR A O 9
ATOM 15888 N N . ASP A 1 19 ? -5.485 12.182 10.983 1.00 0.00 19 ASP A N 9
ATOM 15889 C CA . ASP A 1 19 ? -6.900 12.534 10.999 1.00 0.00 19 ASP A CA 9
ATOM 15890 C C . ASP A 1 19 ? -7.716 11.539 11.813 1.00 0.00 19 ASP A C 9
ATOM 15891 O O . ASP A 1 19 ? -8.343 11.908 12.808 1.00 0.00 19 ASP A O 9
ATOM 15900 N N . TYR A 1 20 ? -7.702 10.275 11.397 1.00 0.00 20 TYR A N 9
ATOM 15901 C CA . TYR A 1 20 ? -8.551 9.267 12.020 1.00 0.00 20 TYR A CA 9
ATOM 15902 C C . TYR A 1 20 ? -8.013 8.865 13.389 1.00 0.00 20 TYR A C 9
ATOM 15903 O O . TYR A 1 20 ? -8.683 8.160 14.139 1.00 0.00 20 TYR A O 9
ATOM 15921 N N . ALA A 1 21 ? -6.798 9.306 13.706 1.00 0.00 21 ALA A N 9
ATOM 15922 C CA . ALA A 1 21 ? -6.230 9.077 15.028 1.00 0.00 21 ALA A CA 9
ATOM 15923 C C . ALA A 1 21 ? -7.158 9.632 16.100 1.00 0.00 21 ALA A C 9
ATOM 15924 O O . ALA A 1 21 ? -7.542 8.916 17.030 1.00 0.00 21 ALA A O 9
ATOM 15931 N N . LYS A 1 22 ? -7.544 10.902 15.930 1.00 0.00 22 LYS A N 9
ATOM 15932 C CA . LYS A 1 22 ? -8.458 11.588 16.846 1.00 0.00 22 LYS A CA 9
ATOM 15933 C C . LYS A 1 22 ? -7.798 11.856 18.201 1.00 0.00 22 LYS A C 9
ATOM 15934 O O . LYS A 1 22 ? -6.740 11.303 18.511 1.00 0.00 22 LYS A O 9
ATOM 15953 N N . PRO A 1 23 ? -8.393 12.745 19.010 1.00 0.00 23 PRO A N 9
ATOM 15954 C CA . PRO A 1 23 ? -7.943 12.986 20.373 1.00 0.00 23 PRO A CA 9
ATOM 15955 C C . PRO A 1 23 ? -8.445 11.905 21.330 1.00 0.00 23 PRO A C 9
ATOM 15956 O O . PRO A 1 23 ? -9.167 10.989 20.922 1.00 0.00 23 PRO A O 9
ATOM 15967 N N . HIS A 1 24 ? -8.059 12.027 22.595 1.00 0.00 24 HIS A N 9
ATOM 15968 C CA . HIS A 1 24 ? -8.469 11.096 23.649 1.00 0.00 24 HIS A CA 9
ATOM 15969 C C . HIS A 1 24 ? -7.800 9.732 23.478 1.00 0.00 24 HIS A C 9
ATOM 15970 O O . HIS A 1 24 ? -6.683 9.525 23.957 1.00 0.00 24 HIS A O 9
ATOM 15985 N N . LEU A 1 25 ? -8.483 8.829 22.757 1.00 0.00 25 LEU A N 9
ATOM 15986 C CA . LEU A 1 25 ? -8.060 7.429 22.567 1.00 0.00 25 LEU A CA 9
ATOM 15987 C C . LEU A 1 25 ? -7.370 6.851 23.811 1.00 0.00 25 LEU A C 9
ATOM 15988 O O . LEU A 1 25 ? -6.397 6.098 23.710 1.00 0.00 25 LEU A O 9
ATOM 16004 N N . ARG A 1 26 ? -7.909 7.176 24.981 1.00 0.00 26 ARG A N 9
ATOM 16005 C CA . ARG A 1 26 ? -7.320 6.756 26.248 1.00 0.00 26 ARG A CA 9
ATOM 16006 C C . ARG A 1 26 ? -7.511 5.255 26.442 1.00 0.00 26 ARG A C 9
ATOM 16007 O O . ARG A 1 26 ? -6.765 4.611 27.176 1.00 0.00 26 ARG A O 9
ATOM 16028 N N . GLN A 1 27 ? -8.497 4.701 25.747 1.00 0.00 27 GLN A N 9
ATOM 16029 C CA . GLN A 1 27 ? -8.827 3.285 25.869 1.00 0.00 27 GLN A CA 9
ATOM 16030 C C . GLN A 1 27 ? -7.650 2.414 25.447 1.00 0.00 27 GLN A C 9
ATOM 16031 O O . GLN A 1 27 ? -7.457 1.324 25.987 1.00 0.00 27 GLN A O 9
ATOM 16045 N N . SER A 1 28 ? -6.867 2.919 24.489 1.00 0.00 28 SER A N 9
ATOM 16046 C CA . SER A 1 28 ? -5.693 2.220 23.967 1.00 0.00 28 SER A CA 9
ATOM 16047 C C . SER A 1 28 ? -6.104 0.996 23.139 1.00 0.00 28 SER A C 9
ATOM 16048 O O . SER A 1 28 ? -7.190 0.444 23.317 1.00 0.00 28 SER A O 9
ATOM 16056 N N . THR A 1 29 ? -5.238 0.593 22.215 1.00 0.00 29 THR A N 9
ATOM 16057 C CA . THR A 1 29 ? -5.512 -0.557 21.362 1.00 0.00 29 THR A CA 9
ATOM 16058 C C . THR A 1 29 ? -4.251 -1.007 20.619 1.00 0.00 29 THR A C 9
ATOM 16059 O O . THR A 1 29 ? -3.908 -2.190 20.641 1.00 0.00 29 THR A O 9
ATOM 16070 N N . TRP A 1 30 ? -3.557 -0.047 20.004 1.00 0.00 30 TRP A N 9
ATOM 16071 C CA . TRP A 1 30 ? -2.360 -0.306 19.201 1.00 0.00 30 TRP A CA 9
ATOM 16072 C C . TRP A 1 30 ? -2.676 -1.212 18.009 1.00 0.00 30 TRP A C 9
ATOM 16073 O O . TRP A 1 30 ? -2.938 -2.404 18.164 1.00 0.00 30 TRP A O 9
ATOM 16094 N N . GLU A 1 31 ? -2.649 -0.641 16.819 1.00 0.00 31 GLU A N 9
ATOM 16095 C CA . GLU A 1 31 ? -2.939 -1.396 15.611 1.00 0.00 31 GLU A CA 9
ATOM 16096 C C . GLU A 1 31 ? -1.679 -1.534 14.772 1.00 0.00 31 GLU A C 9
ATOM 16097 O O . GLU A 1 31 ? -0.733 -0.768 14.938 1.00 0.00 31 GLU A O 9
ATOM 16109 N N . SER A 1 32 ? -1.642 -2.539 13.913 1.00 0.00 32 SER A N 9
ATOM 16110 C CA . SER A 1 32 ? -0.526 -2.708 12.997 1.00 0.00 32 SER A CA 9
ATOM 16111 C C . SER A 1 32 ? -0.816 -2.068 11.641 1.00 0.00 32 SER A C 9
ATOM 16112 O O . SER A 1 32 ? 0.071 -1.966 10.793 1.00 0.00 32 SER A O 9
ATOM 16120 N N . TYR A 1 33 ? -2.058 -1.627 11.451 1.00 0.00 33 TYR A N 9
ATOM 16121 C CA . TYR A 1 33 ? -2.539 -1.187 10.140 1.00 0.00 33 TYR A CA 9
ATOM 16122 C C . TYR A 1 33 ? -1.742 -0.016 9.577 1.00 0.00 33 TYR A C 9
ATOM 16123 O O . TYR A 1 33 ? -1.402 -0.009 8.395 1.00 0.00 33 TYR A O 9
ATOM 16141 N N . GLU A 1 34 ? -1.428 0.962 10.411 1.00 0.00 34 GLU A N 9
ATOM 16142 C CA . GLU A 1 34 ? -0.707 2.134 9.935 1.00 0.00 34 GLU A CA 9
ATOM 16143 C C . GLU A 1 34 ? 0.784 1.827 9.876 1.00 0.00 34 GLU A C 9
ATOM 16144 O O . GLU A 1 34 ? 1.506 2.314 9.003 1.00 0.00 34 GLU A O 9
ATOM 16156 N N . THR A 1 35 ? 1.221 0.993 10.809 1.00 0.00 35 THR A N 9
ATOM 16157 C CA . THR A 1 35 ? 2.614 0.614 10.928 1.00 0.00 35 THR A CA 9
ATOM 16158 C C . THR A 1 35 ? 3.086 -0.155 9.695 1.00 0.00 35 THR A C 9
ATOM 16159 O O . THR A 1 35 ? 4.060 0.235 9.054 1.00 0.00 35 THR A O 9
ATOM 16170 N N . VAL A 1 36 ? 2.377 -1.226 9.344 1.00 0.00 36 VAL A N 9
ATOM 16171 C CA . VAL A 1 36 ? 2.763 -2.038 8.196 1.00 0.00 36 VAL A CA 9
ATOM 16172 C C . VAL A 1 36 ? 2.614 -1.247 6.902 1.00 0.00 36 VAL A C 9
ATOM 16173 O O . VAL A 1 36 ? 3.366 -1.448 5.951 1.00 0.00 36 VAL A O 9
ATOM 16186 N N . LEU A 1 37 ? 1.659 -0.327 6.887 1.00 0.00 37 LEU A N 9
ATOM 16187 C CA . LEU A 1 37 ? 1.379 0.454 5.698 1.00 0.00 37 LEU A CA 9
ATOM 16188 C C . LEU A 1 37 ? 2.561 1.356 5.354 1.00 0.00 37 LEU A C 9
ATOM 16189 O O . LEU A 1 37 ? 3.227 1.162 4.334 1.00 0.00 37 LEU A O 9
ATOM 16205 N N . ARG A 1 38 ? 2.852 2.315 6.225 1.00 0.00 38 ARG A N 9
ATOM 16206 C CA . ARG A 1 38 ? 3.880 3.307 5.934 1.00 0.00 38 ARG A CA 9
ATOM 16207 C C . ARG A 1 38 ? 5.274 2.689 5.909 1.00 0.00 38 ARG A C 9
ATOM 16208 O O . ARG A 1 38 ? 6.098 3.051 5.073 1.00 0.00 38 ARG A O 9
ATOM 16229 N N . LEU A 1 39 ? 5.523 1.735 6.793 1.00 0.00 39 LEU A N 9
ATOM 16230 C CA . LEU A 1 39 ? 6.840 1.122 6.896 1.00 0.00 39 LEU A CA 9
ATOM 16231 C C . LEU A 1 39 ? 7.168 0.280 5.663 1.00 0.00 39 LEU A C 9
ATOM 16232 O O . LEU A 1 39 ? 8.320 0.204 5.243 1.00 0.00 39 LEU A O 9
ATOM 16248 N N . HIS A 1 40 ? 6.155 -0.341 5.073 1.00 0.00 40 HIS A N 9
ATOM 16249 C CA . HIS A 1 40 ? 6.391 -1.287 3.990 1.00 0.00 40 HIS A CA 9
ATOM 16250 C C . HIS A 1 40 ? 6.264 -0.645 2.603 1.00 0.00 40 HIS A C 9
ATOM 16251 O O . HIS A 1 40 ? 7.132 -0.839 1.751 1.00 0.00 40 HIS A O 9
ATOM 16266 N N . VAL A 1 41 ? 5.194 0.102 2.366 1.00 0.00 41 VAL A N 9
ATOM 16267 C CA . VAL A 1 41 ? 4.896 0.553 1.006 1.00 0.00 41 VAL A CA 9
ATOM 16268 C C . VAL A 1 41 ? 5.314 2.009 0.748 1.00 0.00 41 VAL A C 9
ATOM 16269 O O . VAL A 1 41 ? 5.479 2.411 -0.402 1.00 0.00 41 VAL A O 9
ATOM 16282 N N . ILE A 1 42 ? 5.516 2.797 1.798 1.00 0.00 42 ILE A N 9
ATOM 16283 C CA . ILE A 1 42 ? 5.904 4.200 1.616 1.00 0.00 42 ILE A CA 9
ATOM 16284 C C . ILE A 1 42 ? 7.338 4.342 1.065 1.00 0.00 42 ILE A C 9
ATOM 16285 O O . ILE A 1 42 ? 7.552 5.094 0.111 1.00 0.00 42 ILE A O 9
ATOM 16301 N N . PRO A 1 43 ? 8.341 3.631 1.626 1.00 0.00 43 PRO A N 9
ATOM 16302 C CA . PRO A 1 43 ? 9.716 3.709 1.116 1.00 0.00 43 PRO A CA 9
ATOM 16303 C C . PRO A 1 43 ? 9.895 2.987 -0.220 1.00 0.00 43 PRO A C 9
ATOM 16304 O O . PRO A 1 43 ? 10.973 3.029 -0.820 1.00 0.00 43 PRO A O 9
ATOM 16315 N N . THR A 1 44 ? 8.845 2.313 -0.677 1.00 0.00 44 THR A N 9
ATOM 16316 C CA . THR A 1 44 ? 8.896 1.576 -1.929 1.00 0.00 44 THR A CA 9
ATOM 16317 C C . THR A 1 44 ? 8.078 2.259 -3.027 1.00 0.00 44 THR A C 9
ATOM 16318 O O . THR A 1 44 ? 8.630 2.757 -4.010 1.00 0.00 44 THR A O 9
ATOM 16329 N N . LEU A 1 45 ? 6.763 2.284 -2.845 1.00 0.00 45 LEU A N 9
ATOM 16330 C CA . LEU A 1 45 ? 5.853 2.811 -3.857 1.00 0.00 45 LEU A CA 9
ATOM 16331 C C . LEU A 1 45 ? 5.273 4.153 -3.431 1.00 0.00 45 LEU A C 9
ATOM 16332 O O . LEU A 1 45 ? 4.369 4.679 -4.078 1.00 0.00 45 LEU A O 9
ATOM 16348 N N . GLY A 1 46 ? 5.804 4.712 -2.351 1.00 0.00 46 GLY A N 9
ATOM 16349 C CA . GLY A 1 46 ? 5.301 5.976 -1.837 1.00 0.00 46 GLY A CA 9
ATOM 16350 C C . GLY A 1 46 ? 5.501 7.127 -2.804 1.00 0.00 46 GLY A C 9
ATOM 16351 O O . GLY A 1 46 ? 4.772 8.114 -2.760 1.00 0.00 46 GLY A O 9
ATOM 16355 N N . SER A 1 47 ? 6.479 6.990 -3.691 1.00 0.00 47 SER A N 9
ATOM 16356 C CA . SER A 1 47 ? 6.780 8.025 -4.671 1.00 0.00 47 SER A CA 9
ATOM 16357 C C . SER A 1 47 ? 6.087 7.741 -6.006 1.00 0.00 47 SER A C 9
ATOM 16358 O O . SER A 1 47 ? 6.469 8.281 -7.045 1.00 0.00 47 SER A O 9
ATOM 16366 N N . ILE A 1 48 ? 5.065 6.896 -5.972 1.00 0.00 48 ILE A N 9
ATOM 16367 C CA . ILE A 1 48 ? 4.321 6.548 -7.171 1.00 0.00 48 ILE A CA 9
ATOM 16368 C C . ILE A 1 48 ? 2.945 7.213 -7.175 1.00 0.00 48 ILE A C 9
ATOM 16369 O O . ILE A 1 48 ? 2.179 7.082 -6.219 1.00 0.00 48 ILE A O 9
ATOM 16385 N N . PRO A 1 49 ? 2.632 7.962 -8.248 1.00 0.00 49 PRO A N 9
ATOM 16386 C CA . PRO A 1 49 ? 1.323 8.603 -8.415 1.00 0.00 49 PRO A CA 9
ATOM 16387 C C . PRO A 1 49 ? 0.185 7.580 -8.475 1.00 0.00 49 PRO A C 9
ATOM 16388 O O . PRO A 1 49 ? 0.339 6.495 -9.042 1.00 0.00 49 PRO A O 9
ATOM 16399 N N . LEU A 1 50 ? -0.964 7.947 -7.916 1.00 0.00 50 LEU A N 9
ATOM 16400 C CA . LEU A 1 50 ? -2.053 6.997 -7.686 1.00 0.00 50 LEU A CA 9
ATOM 16401 C C . LEU A 1 50 ? -2.718 6.528 -8.979 1.00 0.00 50 LEU A C 9
ATOM 16402 O O . LEU A 1 50 ? -3.282 5.437 -9.025 1.00 0.00 50 LEU A O 9
ATOM 16418 N N . LYS A 1 51 ? -2.657 7.333 -10.029 1.00 0.00 51 LYS A N 9
ATOM 16419 C CA . LYS A 1 51 ? -3.236 6.930 -11.307 1.00 0.00 51 LYS A CA 9
ATOM 16420 C C . LYS A 1 51 ? -2.262 6.060 -12.091 1.00 0.00 51 LYS A C 9
ATOM 16421 O O . LYS A 1 51 ? -2.671 5.233 -12.908 1.00 0.00 51 LYS A O 9
ATOM 16440 N N . LYS A 1 52 ? -0.972 6.241 -11.837 1.00 0.00 52 LYS A N 9
ATOM 16441 C CA . LYS A 1 52 ? 0.049 5.421 -12.477 1.00 0.00 52 LYS A CA 9
ATOM 16442 C C . LYS A 1 52 ? 0.135 4.069 -11.780 1.00 0.00 52 LYS A C 9
ATOM 16443 O O . LYS A 1 52 ? 0.594 3.085 -12.363 1.00 0.00 52 LYS A O 9
ATOM 16462 N N . LEU A 1 53 ? -0.322 4.037 -10.535 1.00 0.00 53 LEU A N 9
ATOM 16463 C CA . LEU A 1 53 ? -0.308 2.827 -9.731 1.00 0.00 53 LEU A CA 9
ATOM 16464 C C . LEU A 1 53 ? -1.079 1.710 -10.435 1.00 0.00 53 LEU A C 9
ATOM 16465 O O . LEU A 1 53 ? -2.309 1.740 -10.526 1.00 0.00 53 LEU A O 9
ATOM 16481 N N . GLN A 1 54 ? -0.337 0.753 -10.970 1.00 0.00 54 GLN A N 9
ATOM 16482 C CA . GLN A 1 54 ? -0.919 -0.415 -11.608 1.00 0.00 54 GLN A CA 9
ATOM 16483 C C . GLN A 1 54 ? -1.026 -1.552 -10.601 1.00 0.00 54 GLN A C 9
ATOM 16484 O O . GLN A 1 54 ? -0.302 -1.574 -9.603 1.00 0.00 54 GLN A O 9
ATOM 16498 N N . PRO A 1 55 ? -1.916 -2.522 -10.846 1.00 0.00 55 PRO A N 9
ATOM 16499 C CA . PRO A 1 55 ? -1.931 -3.768 -10.080 1.00 0.00 55 PRO A CA 9
ATOM 16500 C C . PRO A 1 55 ? -0.598 -4.505 -10.226 1.00 0.00 55 PRO A C 9
ATOM 16501 O O . PRO A 1 55 ? -0.182 -5.257 -9.346 1.00 0.00 55 PRO A O 9
ATOM 16512 N N . ALA A 1 56 ? 0.071 -4.246 -11.347 1.00 0.00 56 ALA A N 9
ATOM 16513 C CA . ALA A 1 56 ? 1.393 -4.793 -11.614 1.00 0.00 56 ALA A CA 9
ATOM 16514 C C . ALA A 1 56 ? 2.438 -4.159 -10.704 1.00 0.00 56 ALA A C 9
ATOM 16515 O O . ALA A 1 56 ? 3.423 -4.798 -10.335 1.00 0.00 56 ALA A O 9
ATOM 16522 N N . ASP A 1 57 ? 2.218 -2.898 -10.340 1.00 0.00 57 ASP A N 9
ATOM 16523 C CA . ASP A 1 57 ? 3.127 -2.196 -9.439 1.00 0.00 57 ASP A CA 9
ATOM 16524 C C . ASP A 1 57 ? 2.988 -2.755 -8.030 1.00 0.00 57 ASP A C 9
ATOM 16525 O O . ASP A 1 57 ? 3.969 -2.878 -7.298 1.00 0.00 57 ASP A O 9
ATOM 16534 N N . ILE A 1 58 ? 1.762 -3.108 -7.663 1.00 0.00 58 ILE A N 9
ATOM 16535 C CA . ILE A 1 58 ? 1.505 -3.749 -6.380 1.00 0.00 58 ILE A CA 9
ATOM 16536 C C . ILE A 1 58 ? 2.131 -5.143 -6.366 1.00 0.00 58 ILE A C 9
ATOM 16537 O O . ILE A 1 58 ? 2.709 -5.572 -5.366 1.00 0.00 58 ILE A O 9
ATOM 16553 N N . GLN A 1 59 ? 2.016 -5.837 -7.496 1.00 0.00 59 GLN A N 9
ATOM 16554 C CA . GLN A 1 59 ? 2.661 -7.133 -7.681 1.00 0.00 59 GLN A CA 9
ATOM 16555 C C . GLN A 1 59 ? 4.173 -6.977 -7.516 1.00 0.00 59 GLN A C 9
ATOM 16556 O O . GLN A 1 59 ? 4.828 -7.779 -6.845 1.00 0.00 59 GLN A O 9
ATOM 16570 N N . ARG A 1 60 ? 4.704 -5.921 -8.121 1.00 0.00 60 ARG A N 9
ATOM 16571 C CA . ARG A 1 60 ? 6.118 -5.574 -8.010 1.00 0.00 60 ARG A CA 9
ATOM 16572 C C . ARG A 1 60 ? 6.511 -5.348 -6.552 1.00 0.00 60 ARG A C 9
ATOM 16573 O O . ARG A 1 60 ? 7.563 -5.806 -6.110 1.00 0.00 60 ARG A O 9
ATOM 16594 N N . LEU A 1 61 ? 5.657 -4.645 -5.814 1.00 0.00 61 LEU A N 9
ATOM 16595 C CA . LEU A 1 61 ? 5.876 -4.404 -4.393 1.00 0.00 61 LEU A CA 9
ATOM 16596 C C . LEU A 1 61 ? 6.084 -5.728 -3.657 1.00 0.00 61 LEU A C 9
ATOM 16597 O O . LEU A 1 61 ? 7.021 -5.872 -2.865 1.00 0.00 61 LEU A O 9
ATOM 16613 N N . TYR A 1 62 ? 5.220 -6.695 -3.934 1.00 0.00 62 TYR A N 9
ATOM 16614 C CA . TYR A 1 62 ? 5.317 -8.001 -3.301 1.00 0.00 62 TYR A CA 9
ATOM 16615 C C . TYR A 1 62 ? 6.600 -8.708 -3.719 1.00 0.00 62 TYR A C 9
ATOM 16616 O O . TYR A 1 62 ? 7.322 -9.236 -2.880 1.00 0.00 62 TYR A O 9
ATOM 16634 N N . ALA A 1 63 ? 6.887 -8.693 -5.014 1.00 0.00 63 ALA A N 9
ATOM 16635 C CA . ALA A 1 63 ? 8.062 -9.374 -5.547 1.00 0.00 63 ALA A CA 9
ATOM 16636 C C . ALA A 1 63 ? 9.358 -8.775 -5.000 1.00 0.00 63 ALA A C 9
ATOM 16637 O O . ALA A 1 63 ? 10.204 -9.490 -4.464 1.00 0.00 63 ALA A O 9
ATOM 16644 N N . SER A 1 64 ? 9.492 -7.460 -5.116 1.00 0.00 64 SER A N 9
ATOM 16645 C CA . SER A 1 64 ? 10.708 -6.768 -4.709 1.00 0.00 64 SER A CA 9
ATOM 16646 C C . SER A 1 64 ? 10.890 -6.770 -3.191 1.00 0.00 64 SER A C 9
ATOM 16647 O O . SER A 1 64 ? 11.985 -6.510 -2.692 1.00 0.00 64 SER A O 9
ATOM 16655 N N . LYS A 1 65 ? 9.827 -7.048 -2.449 1.00 0.00 65 LYS A N 9
ATOM 16656 C CA . LYS A 1 65 ? 9.941 -7.140 -0.998 1.00 0.00 65 LYS A CA 9
ATOM 16657 C C . LYS A 1 65 ? 10.084 -8.585 -0.538 1.00 0.00 65 LYS A C 9
ATOM 16658 O O . LYS A 1 65 ? 10.697 -8.849 0.493 1.00 0.00 65 LYS A O 9
ATOM 16677 N N . LEU A 1 66 ? 9.531 -9.519 -1.300 1.00 0.00 66 LEU A N 9
ATOM 16678 C CA . LEU A 1 66 ? 9.764 -10.935 -1.043 1.00 0.00 66 LEU A CA 9
ATOM 16679 C C . LEU A 1 66 ? 11.247 -11.229 -1.241 1.00 0.00 66 LEU A C 9
ATOM 16680 O O . LEU A 1 66 ? 11.849 -12.020 -0.514 1.00 0.00 66 LEU A O 9
ATOM 16696 N N . GLU A 1 67 ? 11.817 -10.546 -2.226 1.00 0.00 67 GLU A N 9
ATOM 16697 C CA . GLU A 1 67 ? 13.245 -10.588 -2.514 1.00 0.00 67 GLU A CA 9
ATOM 16698 C C . GLU A 1 67 ? 14.071 -10.192 -1.286 1.00 0.00 67 GLU A C 9
ATOM 16699 O O . GLU A 1 67 ? 15.179 -10.693 -1.077 1.00 0.00 67 GLU A O 9
ATOM 16711 N N . SER A 1 68 ? 13.514 -9.306 -0.470 1.00 0.00 68 SER A N 9
ATOM 16712 C CA . SER A 1 68 ? 14.207 -8.798 0.706 1.00 0.00 68 SER A CA 9
ATOM 16713 C C . SER A 1 68 ? 14.183 -9.817 1.846 1.00 0.00 68 SER A C 9
ATOM 16714 O O . SER A 1 68 ? 14.806 -9.612 2.888 1.00 0.00 68 SER A O 9
ATOM 16722 N N . GLY A 1 69 ? 13.475 -10.922 1.640 1.00 0.00 69 GLY A N 9
ATOM 16723 C CA . GLY A 1 69 ? 13.365 -11.938 2.669 1.00 0.00 69 GLY A CA 9
ATOM 16724 C C . GLY A 1 69 ? 12.133 -11.748 3.528 1.00 0.00 69 GLY A C 9
ATOM 16725 O O . GLY A 1 69 ? 12.154 -12.012 4.732 1.00 0.00 69 GLY A O 9
ATOM 16729 N N . LEU A 1 70 ? 11.062 -11.282 2.907 1.00 0.00 70 LEU A N 9
ATOM 16730 C CA . LEU A 1 70 ? 9.810 -11.061 3.608 1.00 0.00 70 LEU A CA 9
ATOM 16731 C C . LEU A 1 70 ? 9.109 -12.394 3.837 1.00 0.00 70 LEU A C 9
ATOM 16732 O O . LEU A 1 70 ? 8.950 -13.186 2.908 1.00 0.00 70 LEU A O 9
ATOM 16748 N N . SER A 1 71 ? 8.717 -12.641 5.076 1.00 0.00 71 SER A N 9
ATOM 16749 C CA . SER A 1 71 ? 8.009 -13.859 5.427 1.00 0.00 71 SER A CA 9
ATOM 16750 C C . SER A 1 71 ? 6.668 -13.918 4.695 1.00 0.00 71 SER A C 9
ATOM 16751 O O . SER A 1 71 ? 5.892 -12.963 4.748 1.00 0.00 71 SER A O 9
ATOM 16759 N N . PRO A 1 72 ? 6.385 -15.038 4.004 1.00 0.00 72 PRO A N 9
ATOM 16760 C CA . PRO A 1 72 ? 5.153 -15.218 3.216 1.00 0.00 72 PRO A CA 9
ATOM 16761 C C . PRO A 1 72 ? 3.888 -14.862 3.991 1.00 0.00 72 PRO A C 9
ATOM 16762 O O . PRO A 1 72 ? 2.941 -14.304 3.431 1.00 0.00 72 PRO A O 9
ATOM 16773 N N . THR A 1 73 ? 3.882 -15.174 5.279 1.00 0.00 73 THR A N 9
ATOM 16774 C CA . THR A 1 73 ? 2.746 -14.876 6.135 1.00 0.00 73 THR A CA 9
ATOM 16775 C C . THR A 1 73 ? 2.508 -13.372 6.236 1.00 0.00 73 THR A C 9
ATOM 16776 O O . THR A 1 73 ? 1.365 -12.912 6.178 1.00 0.00 73 THR A O 9
ATOM 16787 N N . ARG A 1 74 ? 3.586 -12.603 6.352 1.00 0.00 74 ARG A N 9
ATOM 16788 C CA . ARG A 1 74 ? 3.467 -11.159 6.463 1.00 0.00 74 ARG A CA 9
ATOM 16789 C C . ARG A 1 74 ? 3.289 -10.534 5.085 1.00 0.00 74 ARG A C 9
ATOM 16790 O O . ARG A 1 74 ? 2.687 -9.474 4.955 1.00 0.00 74 ARG A O 9
ATOM 16811 N N . VAL A 1 75 ? 3.809 -11.192 4.051 1.00 0.00 75 VAL A N 9
ATOM 16812 C CA . VAL A 1 75 ? 3.547 -10.769 2.678 1.00 0.00 75 VAL A CA 9
ATOM 16813 C C . VAL A 1 75 ? 2.048 -10.826 2.410 1.00 0.00 75 VAL A C 9
ATOM 16814 O O . VAL A 1 75 ? 1.469 -9.924 1.802 1.00 0.00 75 VAL A O 9
ATOM 16827 N N . ARG A 1 76 ? 1.430 -11.897 2.889 1.00 0.00 76 ARG A N 9
ATOM 16828 C CA . ARG A 1 76 ? -0.007 -12.082 2.778 1.00 0.00 76 ARG A CA 9
ATOM 16829 C C . ARG A 1 76 ? -0.739 -11.082 3.678 1.00 0.00 76 ARG A C 9
ATOM 16830 O O . ARG A 1 76 ? -1.822 -10.602 3.339 1.00 0.00 76 ARG A O 9
ATOM 16851 N N . TYR A 1 77 ? -0.127 -10.763 4.816 1.00 0.00 77 TYR A N 9
ATOM 16852 C CA . TYR A 1 77 ? -0.666 -9.765 5.735 1.00 0.00 77 TYR A CA 9
ATOM 16853 C C . TYR A 1 77 ? -0.679 -8.396 5.058 1.00 0.00 77 TYR A C 9
ATOM 16854 O O . TYR A 1 77 ? -1.677 -7.682 5.095 1.00 0.00 77 TYR A O 9
ATOM 16872 N N . ILE A 1 78 ? 0.441 -8.042 4.435 1.00 0.00 78 ILE A N 9
ATOM 16873 C CA . ILE A 1 78 ? 0.532 -6.811 3.659 1.00 0.00 78 ILE A CA 9
ATOM 16874 C C . ILE A 1 78 ? -0.456 -6.846 2.493 1.00 0.00 78 ILE A C 9
ATOM 16875 O O . ILE A 1 78 ? -1.045 -5.833 2.130 1.00 0.00 78 ILE A O 9
ATOM 16891 N N . HIS A 1 79 ? -0.640 -8.033 1.931 1.00 0.00 79 HIS A N 9
ATOM 16892 C CA . HIS A 1 79 ? -1.562 -8.229 0.818 1.00 0.00 79 HIS A CA 9
ATOM 16893 C C . HIS A 1 79 ? -2.988 -7.853 1.209 1.00 0.00 79 HIS A C 9
ATOM 16894 O O . HIS A 1 79 ? -3.679 -7.173 0.452 1.00 0.00 79 HIS A O 9
ATOM 16909 N N . VAL A 1 80 ? -3.422 -8.280 2.390 1.00 0.00 80 VAL A N 9
ATOM 16910 C CA . VAL A 1 80 ? -4.793 -8.033 2.823 1.00 0.00 80 VAL A CA 9
ATOM 16911 C C . VAL A 1 80 ? -4.965 -6.609 3.352 1.00 0.00 80 VAL A C 9
ATOM 16912 O O . VAL A 1 80 ? -5.974 -5.963 3.073 1.00 0.00 80 VAL A O 9
ATOM 16925 N N . VAL A 1 81 ? -3.972 -6.105 4.081 1.00 0.00 81 VAL A N 9
ATOM 16926 C CA . VAL A 1 81 ? -4.064 -4.762 4.638 1.00 0.00 81 VAL A CA 9
ATOM 16927 C C . VAL A 1 81 ? -3.996 -3.714 3.526 1.00 0.00 81 VAL A C 9
ATOM 16928 O O . VAL A 1 81 ? -4.705 -2.711 3.565 1.00 0.00 81 VAL A O 9
ATOM 16941 N N . LEU A 1 82 ? -3.165 -3.960 2.519 1.00 0.00 82 LEU A N 9
ATOM 16942 C CA . LEU A 1 82 ? -3.061 -3.048 1.390 1.00 0.00 82 LEU A CA 9
ATOM 16943 C C . LEU A 1 82 ? -4.328 -3.120 0.548 1.00 0.00 82 LEU A C 9
ATOM 16944 O O . LEU A 1 82 ? -4.761 -2.119 -0.019 1.00 0.00 82 LEU A O 9
ATOM 16960 N N . HIS A 1 83 ? -4.925 -4.309 0.493 1.00 0.00 83 HIS A N 9
ATOM 16961 C CA . HIS A 1 83 ? -6.189 -4.516 -0.208 1.00 0.00 83 HIS A CA 9
ATOM 16962 C C . HIS A 1 83 ? -7.235 -3.517 0.270 1.00 0.00 83 HIS A C 9
ATOM 16963 O O . HIS A 1 83 ? -7.826 -2.786 -0.524 1.00 0.00 83 HIS A O 9
ATOM 16978 N N . GLU A 1 84 ? -7.441 -3.483 1.578 1.00 0.00 84 GLU A N 9
ATOM 16979 C CA . GLU A 1 84 ? -8.455 -2.623 2.168 1.00 0.00 84 GLU A CA 9
ATOM 16980 C C . GLU A 1 84 ? -7.987 -1.166 2.235 1.00 0.00 84 GLU A C 9
ATOM 16981 O O . GLU A 1 84 ? -8.766 -0.246 1.985 1.00 0.00 84 GLU A O 9
ATOM 16993 N N . ALA A 1 85 ? -6.713 -0.957 2.551 1.00 0.00 85 ALA A N 9
ATOM 16994 C CA . ALA A 1 85 ? -6.165 0.391 2.667 1.00 0.00 85 ALA A CA 9
ATOM 16995 C C . ALA A 1 85 ? -6.229 1.139 1.338 1.00 0.00 85 ALA A C 9
ATOM 16996 O O . ALA A 1 85 ? -6.583 2.318 1.297 1.00 0.00 85 ALA A O 9
ATOM 17003 N N . MET A 1 86 ? -5.896 0.453 0.253 1.00 0.00 86 MET A N 9
ATOM 17004 C CA . MET A 1 86 ? -5.938 1.055 -1.073 1.00 0.00 86 MET A CA 9
ATOM 17005 C C . MET A 1 86 ? -7.386 1.247 -1.517 1.00 0.00 86 MET A C 9
ATOM 17006 O O . MET A 1 86 ? -7.707 2.182 -2.252 1.00 0.00 86 MET A O 9
ATOM 17020 N N . SER A 1 87 ? -8.260 0.365 -1.049 1.00 0.00 87 SER A N 9
ATOM 17021 C CA . SER A 1 87 ? -9.674 0.444 -1.374 1.00 0.00 87 SER A CA 9
ATOM 17022 C C . SER A 1 87 ? -10.286 1.706 -0.769 1.00 0.00 87 SER A C 9
ATOM 17023 O O . SER A 1 87 ? -11.220 2.284 -1.328 1.00 0.00 87 SER A O 9
ATOM 17031 N N . GLN A 1 88 ? -9.744 2.132 0.370 1.00 0.00 88 GLN A N 9
ATOM 17032 C CA . GLN A 1 88 ? -10.172 3.372 1.013 1.00 0.00 88 GLN A CA 9
ATOM 17033 C C . GLN A 1 88 ? -9.963 4.554 0.075 1.00 0.00 88 GLN A C 9
ATOM 17034 O O . GLN A 1 88 ? -10.792 5.457 0.007 1.00 0.00 88 GLN A O 9
ATOM 17048 N N . ALA A 1 89 ? -8.854 4.532 -0.653 1.00 0.00 89 ALA A N 9
ATOM 17049 C CA . ALA A 1 89 ? -8.544 5.579 -1.614 1.00 0.00 89 ALA A CA 9
ATOM 17050 C C . ALA A 1 89 ? -9.558 5.570 -2.753 1.00 0.00 89 ALA A C 9
ATOM 17051 O O . ALA A 1 89 ? -10.019 6.624 -3.197 1.00 0.00 89 ALA A O 9
ATOM 17058 N N . ARG A 1 90 ? -9.913 4.371 -3.205 1.00 0.00 90 ARG A N 9
ATOM 17059 C CA . ARG A 1 90 ? -10.937 4.205 -4.232 1.00 0.00 90 ARG A CA 9
ATOM 17060 C C . ARG A 1 90 ? -12.259 4.796 -3.763 1.00 0.00 90 ARG A C 9
ATOM 17061 O O . ARG A 1 90 ? -12.860 5.629 -4.438 1.00 0.00 90 ARG A O 9
ATOM 17082 N N . GLU A 1 91 ? -12.684 4.376 -2.580 1.00 0.00 91 GLU A N 9
ATOM 17083 C CA . GLU A 1 91 ? -13.962 4.795 -2.022 1.00 0.00 91 GLU A CA 9
ATOM 17084 C C . GLU A 1 91 ? -13.888 6.216 -1.456 1.00 0.00 91 GLU A C 9
ATOM 17085 O O . GLU A 1 91 ? -14.865 6.733 -0.917 1.00 0.00 91 GLU A O 9
ATOM 17097 N N . SER A 1 92 ? -12.726 6.844 -1.592 1.00 0.00 92 SER A N 9
ATOM 17098 C CA . SER A 1 92 ? -12.565 8.245 -1.237 1.00 0.00 92 SER A CA 9
ATOM 17099 C C . SER A 1 92 ? -12.804 9.113 -2.471 1.00 0.00 92 SER A C 9
ATOM 17100 O O . SER A 1 92 ? -12.869 10.340 -2.384 1.00 0.00 92 SER A O 9
ATOM 17108 N N . GLY A 1 93 ? -12.926 8.460 -3.621 1.00 0.00 93 GLY A N 9
ATOM 17109 C CA . GLY A 1 93 ? -13.208 9.165 -4.855 1.00 0.00 93 GLY A CA 9
ATOM 17110 C C . GLY A 1 93 ? -11.954 9.570 -5.607 1.00 0.00 93 GLY A C 9
ATOM 17111 O O . GLY A 1 93 ? -12.033 10.027 -6.748 1.00 0.00 93 GLY A O 9
ATOM 17115 N N . LEU A 1 94 ? -10.795 9.388 -4.988 1.00 0.00 94 LEU A N 9
ATOM 17116 C CA . LEU A 1 94 ? -9.537 9.805 -5.598 1.00 0.00 94 LEU A CA 9
ATOM 17117 C C . LEU A 1 94 ? -8.970 8.699 -6.486 1.00 0.00 94 LEU A C 9
ATOM 17118 O O . LEU A 1 94 ? -7.993 8.901 -7.208 1.00 0.00 94 LEU A O 9
ATOM 17134 N N . LEU A 1 95 ? -9.591 7.529 -6.423 1.00 0.00 95 LEU A N 9
ATOM 17135 C CA . LEU A 1 95 ? -9.171 6.396 -7.226 1.00 0.00 95 LEU A CA 9
ATOM 17136 C C . LEU A 1 95 ? -10.386 5.773 -7.901 1.00 0.00 95 LEU A C 9
ATOM 17137 O O . LEU A 1 95 ? -11.432 5.591 -7.274 1.00 0.00 95 LEU A O 9
ATOM 17153 N N . LEU A 1 96 ? -10.245 5.460 -9.178 1.00 0.00 96 LEU A N 9
ATOM 17154 C CA . LEU A 1 96 ? -11.364 4.995 -9.988 1.00 0.00 96 LEU A CA 9
ATOM 17155 C C . LEU A 1 96 ? -11.699 3.525 -9.732 1.00 0.00 96 LEU A C 9
ATOM 17156 O O . LEU A 1 96 ? -12.858 3.129 -9.816 1.00 0.00 96 LEU A O 9
ATOM 17172 N N . GLN A 1 97 ? -10.697 2.720 -9.413 1.00 0.00 97 GLN A N 9
ATOM 17173 C CA . GLN A 1 97 ? -10.911 1.287 -9.247 1.00 0.00 97 GLN A CA 9
ATOM 17174 C C . GLN A 1 97 ? -10.007 0.723 -8.164 1.00 0.00 97 GLN A C 9
ATOM 17175 O O . GLN A 1 97 ? -9.303 1.466 -7.486 1.00 0.00 97 GLN A O 9
ATOM 17189 N N . ASN A 1 98 ? -10.038 -0.591 -8.002 1.00 0.00 98 ASN A N 9
ATOM 17190 C CA . ASN A 1 98 ? -9.198 -1.263 -7.023 1.00 0.00 98 ASN A CA 9
ATOM 17191 C C . ASN A 1 98 ? -8.181 -2.176 -7.708 1.00 0.00 98 ASN A C 9
ATOM 17192 O O . ASN A 1 98 ? -8.501 -3.287 -8.130 1.00 0.00 98 ASN A O 9
ATOM 17203 N N . PRO A 1 99 ? -6.930 -1.710 -7.839 1.00 0.00 99 PRO A N 9
ATOM 17204 C CA . PRO A 1 99 ? -5.842 -2.510 -8.406 1.00 0.00 99 PRO A CA 9
ATOM 17205 C C . PRO A 1 99 ? -5.452 -3.655 -7.475 1.00 0.00 99 PRO A C 9
ATOM 17206 O O . PRO A 1 99 ? -4.763 -4.594 -7.869 1.00 0.00 99 PRO A O 9
ATOM 17217 N N . THR A 1 100 ? -5.921 -3.566 -6.239 1.00 0.00 100 THR A N 9
ATOM 17218 C CA . THR A 1 100 ? -5.650 -4.559 -5.214 1.00 0.00 100 THR A CA 9
ATOM 17219 C C . THR A 1 100 ? -6.270 -5.913 -5.552 1.00 0.00 100 THR A C 9
ATOM 17220 O O . THR A 1 100 ? -5.691 -6.960 -5.256 1.00 0.00 100 THR A O 9
ATOM 17231 N N . GLU A 1 101 ? -7.435 -5.892 -6.194 1.00 0.00 101 GLU A N 9
ATOM 17232 C CA . GLU A 1 101 ? -8.140 -7.124 -6.548 1.00 0.00 101 GLU A CA 9
ATOM 17233 C 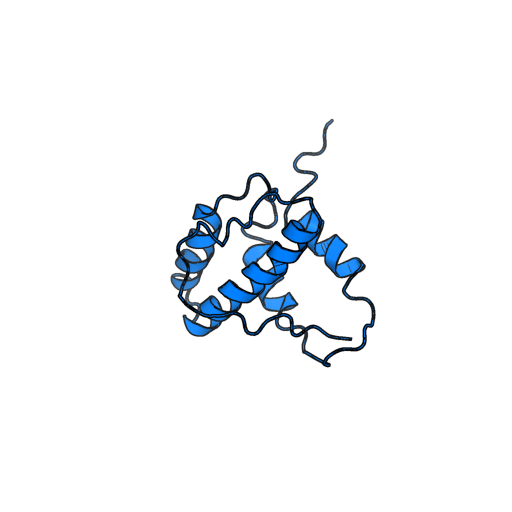C . GLU A 1 101 ? -7.415 -7.872 -7.665 1.00 0.00 101 GLU A C 9
ATOM 17234 O O . GLU A 1 101 ? -7.615 -9.073 -7.859 1.00 0.00 101 GLU A O 9
ATOM 17246 N N . ALA A 1 102 ? -6.568 -7.155 -8.391 1.00 0.00 102 ALA A N 9
ATOM 17247 C CA . ALA A 1 102 ? -5.800 -7.747 -9.476 1.00 0.00 102 ALA A CA 9
ATOM 17248 C C . ALA A 1 102 ? -4.358 -7.996 -9.040 1.00 0.00 102 ALA A C 9
ATOM 17249 O O . ALA A 1 102 ? -3.516 -8.411 -9.838 1.00 0.00 102 ALA A O 9
ATOM 17256 N N . ALA A 1 103 ? -4.083 -7.738 -7.769 1.00 0.00 103 ALA A N 9
ATOM 17257 C CA . ALA A 1 103 ? -2.762 -7.971 -7.212 1.00 0.00 103 ALA A CA 9
ATOM 17258 C C . ALA A 1 103 ? -2.695 -9.354 -6.586 1.00 0.00 103 ALA A C 9
ATOM 17259 O O . ALA A 1 103 ? -3.169 -9.575 -5.468 1.00 0.00 103 ALA A O 9
ATOM 17266 N N . LYS A 1 104 ? -2.128 -10.291 -7.322 1.00 0.00 104 LYS A N 9
ATOM 17267 C CA . LYS A 1 104 ? -2.061 -11.672 -6.879 1.00 0.00 104 LYS A CA 9
ATOM 17268 C C . LYS A 1 104 ? -0.613 -12.141 -6.773 1.00 0.00 104 LYS A C 9
ATOM 17269 O O . LYS A 1 104 ? 0.216 -11.820 -7.627 1.00 0.00 104 LYS A O 9
ATOM 17288 N N . PRO A 1 105 ? -0.295 -12.894 -5.704 1.00 0.00 105 PRO A N 9
ATOM 17289 C CA . PRO A 1 105 ? 1.065 -13.382 -5.446 1.00 0.00 105 PRO A CA 9
ATOM 17290 C C . PRO A 1 105 ? 1.559 -14.334 -6.533 1.00 0.00 105 PRO A C 9
ATOM 17291 O O . PRO A 1 105 ? 0.786 -15.128 -7.072 1.00 0.00 105 PRO A O 9
ATOM 17302 N N . PRO A 1 106 ? 2.852 -14.261 -6.872 1.00 0.00 106 PRO A N 9
ATOM 17303 C CA . PRO A 1 106 ? 3.439 -15.094 -7.921 1.00 0.00 106 PRO A CA 9
ATOM 17304 C C . PRO A 1 106 ? 3.527 -16.564 -7.520 1.00 0.00 106 PRO A C 9
ATOM 17305 O O . PRO A 1 106 ? 4.469 -16.983 -6.843 1.00 0.00 106 PRO A O 9
ATOM 17316 N N . ARG A 1 107 ? 2.526 -17.338 -7.916 1.00 0.00 107 ARG A N 9
ATOM 17317 C CA . ARG A 1 107 ? 2.513 -18.767 -7.641 1.00 0.00 107 ARG A CA 9
ATOM 17318 C C . ARG A 1 107 ? 3.402 -19.494 -8.635 1.00 0.00 107 ARG A C 9
ATOM 17319 O O . ARG A 1 107 ? 4.233 -20.320 -8.257 1.00 0.00 107 ARG A O 9
ATOM 17340 N N . HIS A 1 108 ? 3.233 -19.171 -9.909 1.00 0.00 108 HIS A N 9
ATOM 17341 C CA . HIS A 1 108 ? 4.013 -19.801 -10.960 1.00 0.00 108 HIS A CA 9
ATOM 17342 C C . HIS A 1 108 ? 4.425 -18.769 -12.013 1.00 0.00 108 HIS A C 9
ATOM 17343 O O . HIS A 1 108 ? 3.818 -18.679 -13.079 1.00 0.00 108 HIS A O 9
ATOM 17358 N N . PRO A 1 109 ? 5.442 -17.950 -11.705 1.00 0.00 109 PRO A N 9
ATOM 17359 C CA . PRO A 1 109 ? 5.936 -16.919 -12.604 1.00 0.00 109 PRO A CA 9
ATOM 17360 C C . PRO A 1 109 ? 7.152 -17.373 -13.404 1.00 0.00 109 PRO A C 9
ATOM 17361 O O . PRO A 1 109 ? 7.376 -18.571 -13.591 1.00 0.00 109 PRO A O 9
ATOM 17372 N N . LEU A 1 110 ? 7.927 -16.410 -13.879 1.00 0.00 110 LEU A N 9
ATOM 17373 C CA . LEU A 1 110 ? 9.162 -16.702 -14.583 1.00 0.00 110 LEU A CA 9
ATOM 17374 C C . LEU A 1 110 ? 10.353 -16.359 -13.698 1.00 0.00 110 LEU A C 9
ATOM 17375 O O . LEU A 1 110 ? 10.388 -15.294 -13.073 1.00 0.00 110 LEU A O 9
ATOM 17391 N N . GLU A 1 111 ? 11.323 -17.258 -13.638 1.00 0.00 111 GLU A N 9
ATOM 17392 C CA . GLU A 1 111 ? 12.483 -17.064 -12.781 1.00 0.00 111 GLU A CA 9
ATOM 17393 C C . GLU A 1 111 ? 13.496 -16.128 -13.422 1.00 0.00 111 GLU A C 9
ATOM 17394 O O . GLU A 1 111 ? 14.416 -16.573 -14.112 1.00 0.00 111 GLU A O 9
ATOM 17406 N N . HIS A 1 112 ? 13.309 -14.831 -13.216 1.00 0.00 112 HIS A N 9
ATOM 17407 C CA . HIS A 1 112 ? 14.284 -13.849 -13.662 1.00 0.00 112 HIS A CA 9
ATOM 17408 C C . HIS A 1 112 ? 13.999 -12.480 -13.060 1.00 0.00 112 HIS A C 9
ATOM 17409 O O . HIS A 1 112 ? 14.580 -12.123 -12.040 1.00 0.00 112 HIS A O 9
ATOM 17424 N N . HIS A 1 113 ? 13.083 -11.734 -13.679 1.00 0.00 113 HIS A N 9
ATOM 17425 C CA . HIS A 1 113 ? 12.789 -10.359 -13.271 1.00 0.00 113 HIS A CA 9
ATOM 17426 C C . HIS A 1 113 ? 14.047 -9.500 -13.325 1.00 0.00 113 HIS A C 9
ATOM 17427 O O . HIS A 1 113 ? 14.740 -9.328 -12.322 1.00 0.00 113 HIS A O 9
ATOM 17442 N N . HIS A 1 114 ? 14.348 -8.986 -14.510 1.00 0.00 114 HIS A N 9
ATOM 17443 C CA . HIS A 1 114 ? 15.543 -8.170 -14.701 1.00 0.00 114 HIS A CA 9
ATOM 17444 C C . HIS A 1 114 ? 15.415 -6.830 -13.992 1.00 0.00 114 HIS A C 9
ATOM 17445 O O . HIS A 1 114 ? 14.671 -5.945 -14.419 1.00 0.00 114 HIS A O 9
ATOM 17460 N N . HIS A 1 115 ? 16.144 -6.710 -12.893 1.00 0.00 115 HIS A N 9
ATOM 17461 C CA . HIS A 1 115 ? 16.133 -5.512 -12.072 1.00 0.00 115 HIS A CA 9
ATOM 17462 C C . HIS A 1 115 ? 16.919 -4.403 -12.761 1.00 0.00 115 HIS A C 9
ATOM 17463 O O . HIS A 1 115 ? 18.127 -4.522 -12.963 1.00 0.00 115 HIS A O 9
ATOM 17478 N N . HIS A 1 116 ? 16.232 -3.329 -13.121 1.00 0.00 116 HIS A N 9
ATOM 17479 C CA . HIS A 1 116 ? 16.860 -2.225 -13.837 1.00 0.00 116 HIS A CA 9
ATOM 17480 C C . HIS A 1 116 ? 16.090 -0.931 -13.591 1.00 0.00 116 HIS A C 9
ATOM 17481 O O . HIS A 1 116 ? 16.682 0.128 -13.385 1.00 0.00 116 HIS A O 9
ATOM 17496 N N . HIS A 1 117 ? 14.771 -1.026 -13.615 1.00 0.00 117 HIS A N 9
ATOM 17497 C CA . HIS A 1 117 ? 13.914 0.123 -13.358 1.00 0.00 117 HIS A CA 9
ATOM 17498 C C . HIS A 1 117 ? 12.819 -0.276 -12.385 1.00 0.00 117 HIS A C 9
ATOM 17499 O O . HIS A 1 117 ? 12.777 0.286 -11.275 1.00 0.00 117 HIS A O 9
ATOM 17515 N N . MET A 1 1 ? 12.575 19.937 -0.094 1.00 0.00 1 MET A N 10
ATOM 17516 C CA . MET A 1 1 ? 11.151 19.534 -0.063 1.00 0.00 1 MET A CA 10
ATOM 17517 C C . MET A 1 1 ? 10.882 18.494 -1.142 1.00 0.00 1 MET A C 10
ATOM 17518 O O . MET A 1 1 ? 11.467 18.555 -2.224 1.00 0.00 1 MET A O 10
ATOM 17534 N N . ILE A 1 2 ? 10.020 17.527 -0.842 1.00 0.00 2 ILE A N 10
ATOM 17535 C CA . ILE A 1 2 ? 9.587 16.566 -1.846 1.00 0.00 2 ILE A CA 10
ATOM 17536 C C . ILE A 1 2 ? 8.643 17.259 -2.821 1.00 0.00 2 ILE A C 10
ATOM 17537 O O . ILE A 1 2 ? 7.455 17.430 -2.547 1.00 0.00 2 ILE A O 10
ATOM 17553 N N . GLU A 1 3 ? 9.203 17.697 -3.938 1.00 0.00 3 GLU A N 10
ATOM 17554 C CA . GLU A 1 3 ? 8.481 18.518 -4.895 1.00 0.00 3 GLU A CA 10
ATOM 17555 C C . GLU A 1 3 ? 8.088 17.756 -6.174 1.00 0.00 3 GLU A C 10
ATOM 17556 O O . GLU A 1 3 ? 6.957 17.897 -6.628 1.00 0.00 3 GLU A O 10
ATOM 17568 N N . PRO A 1 4 ? 8.995 16.941 -6.784 1.00 0.00 4 PRO A N 10
ATOM 17569 C CA . PRO A 1 4 ? 8.721 16.257 -8.069 1.00 0.00 4 PRO A CA 10
ATOM 17570 C C . PRO A 1 4 ? 7.666 15.143 -7.977 1.00 0.00 4 PRO A C 10
ATOM 17571 O O . PRO A 1 4 ? 7.771 14.124 -8.665 1.00 0.00 4 PRO A O 10
ATOM 17582 N N . SER A 1 5 ? 6.653 15.349 -7.146 1.00 0.00 5 SER A N 10
ATOM 17583 C CA . SER A 1 5 ? 5.531 14.430 -7.028 1.00 0.00 5 SER A CA 10
ATOM 17584 C C . SER A 1 5 ? 4.473 15.052 -6.116 1.00 0.00 5 SER A C 10
ATOM 17585 O O . SER A 1 5 ? 4.648 15.110 -4.899 1.00 0.00 5 SER A O 10
ATOM 17593 N N . LYS A 1 6 ? 3.397 15.550 -6.713 1.00 0.00 6 LYS A N 10
ATOM 17594 C CA . LYS A 1 6 ? 2.351 16.235 -5.960 1.00 0.00 6 LYS A CA 10
ATOM 17595 C C . LYS A 1 6 ? 1.158 15.325 -5.704 1.00 0.00 6 LYS A C 10
ATOM 17596 O O . LYS A 1 6 ? 0.753 14.556 -6.579 1.00 0.00 6 LYS A O 10
ATOM 17615 N N . ILE A 1 7 ? 0.596 15.442 -4.501 1.00 0.00 7 ILE A N 10
ATOM 17616 C CA . ILE A 1 7 ? -0.587 14.683 -4.100 1.00 0.00 7 ILE A CA 10
ATOM 17617 C C . ILE A 1 7 ? -0.325 13.184 -4.218 1.00 0.00 7 ILE A C 10
ATOM 17618 O O . ILE A 1 7 ? -0.839 12.505 -5.105 1.00 0.00 7 ILE A O 10
ATOM 17634 N N . THR A 1 8 ? 0.512 12.684 -3.330 1.00 0.00 8 THR A N 10
ATOM 17635 C CA . THR A 1 8 ? 0.888 11.284 -3.345 1.00 0.00 8 THR A CA 10
ATOM 17636 C C . THR A 1 8 ? 0.234 10.529 -2.197 1.00 0.00 8 THR A C 10
ATOM 17637 O O . THR A 1 8 ? -0.448 11.127 -1.360 1.00 0.00 8 THR A O 10
ATOM 17648 N N . VAL A 1 9 ? 0.447 9.219 -2.159 1.00 0.00 9 VAL A N 10
ATOM 17649 C CA . VAL A 1 9 ? -0.100 8.384 -1.100 1.00 0.00 9 VAL A CA 10
ATOM 17650 C C . VAL A 1 9 ? 0.465 8.794 0.258 1.00 0.00 9 VAL A C 10
ATOM 17651 O O . VAL A 1 9 ? -0.266 8.875 1.246 1.00 0.00 9 VAL A O 10
ATOM 17664 N N . GLU A 1 10 ? 1.763 9.078 0.299 1.00 0.00 10 GLU A N 10
ATOM 17665 C CA . GLU A 1 10 ? 2.422 9.401 1.556 1.00 0.00 10 GLU A CA 10
ATOM 17666 C C . GLU A 1 10 ? 1.961 10.759 2.079 1.00 0.00 10 GLU A C 10
ATOM 17667 O O . GLU A 1 10 ? 1.800 10.933 3.283 1.00 0.00 10 GLU A O 10
ATOM 17679 N N . GLN A 1 11 ? 1.721 11.707 1.177 1.00 0.00 11 GLN A N 10
ATOM 17680 C CA . GLN A 1 11 ? 1.239 13.026 1.576 1.00 0.00 11 GLN A CA 10
ATOM 17681 C C . GLN A 1 11 ? -0.197 12.936 2.073 1.00 0.00 11 GLN A C 10
ATOM 17682 O O . GLN A 1 11 ? -0.607 13.672 2.974 1.00 0.00 11 GLN A O 10
ATOM 17696 N N . TRP A 1 12 ? -0.961 12.030 1.478 1.00 0.00 12 TRP A N 10
ATOM 17697 C CA . TRP A 1 12 ? -2.331 11.793 1.904 1.00 0.00 12 TRP A CA 10
ATOM 17698 C C . TRP A 1 12 ? -2.340 11.189 3.305 1.00 0.00 12 TRP A C 10
ATOM 17699 O O . TRP A 1 12 ? -3.022 11.687 4.202 1.00 0.00 12 TRP A O 10
ATOM 17720 N N . LEU A 1 13 ? -1.550 10.137 3.494 1.00 0.00 13 LEU A N 10
ATOM 17721 C CA . LEU A 1 13 ? -1.457 9.468 4.785 1.00 0.00 13 LEU A CA 10
ATOM 17722 C C . LEU A 1 13 ? -0.829 10.379 5.833 1.00 0.00 13 LEU A C 10
ATOM 17723 O O . LEU A 1 13 ? -1.228 10.356 6.989 1.00 0.00 13 LEU A O 10
ATOM 17739 N N . ASN A 1 14 ? 0.144 11.183 5.425 1.00 0.00 14 ASN A N 10
ATOM 17740 C CA . ASN A 1 14 ? 0.816 12.104 6.343 1.00 0.00 14 ASN A CA 10
ATOM 17741 C C . ASN A 1 14 ? -0.192 13.009 7.051 1.00 0.00 14 ASN A C 10
ATOM 17742 O O . ASN A 1 14 ? -0.138 13.185 8.270 1.00 0.00 14 ASN A O 10
ATOM 17753 N N . ARG A 1 15 ? -1.119 13.565 6.287 1.00 0.00 15 ARG A N 10
ATOM 17754 C CA . ARG A 1 15 ? -2.124 14.462 6.841 1.00 0.00 15 ARG A CA 10
ATOM 17755 C C . ARG A 1 15 ? -3.243 13.673 7.511 1.00 0.00 15 ARG A C 10
ATOM 17756 O O . ARG A 1 15 ? -3.782 14.092 8.537 1.00 0.00 15 ARG A O 10
ATOM 17777 N N . TRP A 1 16 ? -3.575 12.522 6.932 1.00 0.00 16 TRP A N 10
ATOM 17778 C CA . TRP A 1 16 ? -4.576 11.625 7.500 1.00 0.00 16 TRP A CA 10
ATOM 17779 C C . TRP A 1 16 ? -4.151 11.180 8.899 1.00 0.00 16 TRP A C 10
ATOM 17780 O O . TRP A 1 16 ? -4.894 11.339 9.866 1.00 0.00 16 TRP A O 10
ATOM 17801 N N . LEU A 1 17 ? -2.938 10.654 8.993 1.00 0.00 17 LEU A N 10
ATOM 17802 C CA . LEU A 1 17 ? -2.384 10.169 10.253 1.00 0.00 17 LEU A CA 10
ATOM 17803 C C . LEU A 1 17 ? -2.336 11.271 11.305 1.00 0.00 17 LEU A C 10
ATOM 17804 O O . LEU A 1 17 ? -2.671 11.044 12.464 1.00 0.00 17 LEU A O 10
ATOM 17820 N N . THR A 1 18 ? -1.929 12.464 10.894 1.00 0.00 18 THR A N 10
ATOM 17821 C CA . THR A 1 18 ? -1.778 13.577 11.821 1.00 0.00 18 THR A CA 10
ATOM 17822 C C . THR A 1 18 ? -3.127 14.025 12.392 1.00 0.00 18 THR A C 10
ATOM 17823 O O . THR A 1 18 ? -3.228 14.376 13.570 1.00 0.00 18 THR A O 10
ATOM 17834 N N . ASP A 1 19 ? -4.163 13.987 11.566 1.00 0.00 19 ASP A N 10
ATOM 17835 C CA . ASP A 1 19 ? -5.478 14.477 11.967 1.00 0.00 19 ASP A CA 10
ATOM 17836 C C . ASP A 1 19 ? -6.304 13.388 12.642 1.00 0.00 19 ASP A C 10
ATOM 17837 O O . ASP A 1 19 ? -6.959 13.630 13.657 1.00 0.00 19 ASP A O 10
ATOM 17846 N N . TYR A 1 20 ? -6.255 12.186 12.090 1.00 0.00 20 TYR A N 10
ATOM 17847 C CA . TYR A 1 20 ? -7.090 11.090 12.563 1.00 0.00 20 TYR A CA 10
ATOM 17848 C C . TYR A 1 20 ? -6.411 10.279 13.662 1.00 0.00 20 TYR A C 10
ATOM 17849 O O . TYR A 1 20 ? -6.954 9.265 14.103 1.00 0.00 20 TYR A O 10
ATOM 17867 N N . ALA A 1 21 ? -5.235 10.718 14.101 1.00 0.00 21 ALA A N 10
ATOM 17868 C CA . ALA A 1 21 ? -4.546 10.060 15.207 1.00 0.00 21 ALA A CA 10
ATOM 17869 C C . ALA A 1 21 ? -5.383 10.151 16.474 1.00 0.00 21 ALA A C 10
ATOM 17870 O O . ALA A 1 21 ? -5.763 9.129 17.053 1.00 0.00 21 ALA A O 10
ATOM 17877 N N . LYS A 1 22 ? -5.662 11.389 16.891 1.00 0.00 22 LYS A N 10
ATOM 17878 C CA . LYS A 1 22 ? -6.535 11.670 18.030 1.00 0.00 22 LYS A CA 10
ATOM 17879 C C . LYS A 1 22 ? -5.886 11.240 19.358 1.00 0.00 22 LYS A C 10
ATOM 17880 O O . LYS A 1 22 ? -4.843 10.575 19.363 1.00 0.00 22 LYS A O 10
ATOM 17899 N N . PRO A 1 23 ? -6.468 11.651 20.506 1.00 0.00 23 PRO A N 10
ATOM 17900 C CA . PRO A 1 23 ? -5.914 11.350 21.833 1.00 0.00 23 PRO A CA 10
ATOM 17901 C C . PRO A 1 23 ? -5.695 9.856 22.063 1.00 0.00 23 PRO A C 10
ATOM 17902 O O . PRO A 1 23 ? -6.476 9.018 21.605 1.00 0.00 23 PRO A O 10
ATOM 17913 N N . HIS A 1 24 ? -4.628 9.532 22.785 1.00 0.00 24 HIS A N 10
ATOM 17914 C CA . HIS A 1 24 ? -4.280 8.148 23.065 1.00 0.00 24 HIS A CA 10
ATOM 17915 C C . HIS A 1 24 ? -5.167 7.574 24.156 1.00 0.00 24 HIS A C 10
ATOM 17916 O O . HIS A 1 24 ? -4.786 7.520 25.324 1.00 0.00 24 HIS A O 10
ATOM 17931 N N . LEU A 1 25 ? -6.364 7.186 23.773 1.00 0.00 25 LEU A N 10
ATOM 17932 C CA . LEU A 1 25 ? -7.281 6.526 24.682 1.00 0.00 25 LEU A CA 10
ATOM 17933 C C . LEU A 1 25 ? -7.886 5.330 23.971 1.00 0.00 25 LEU A C 10
ATOM 17934 O O . LEU A 1 25 ? -8.383 5.471 22.856 1.00 0.00 25 LEU A O 10
ATOM 17950 N N . ARG A 1 26 ? -7.816 4.156 24.603 1.00 0.00 26 ARG A N 10
ATOM 17951 C CA . ARG A 1 26 ? -8.194 2.901 23.951 1.00 0.00 26 ARG A CA 10
ATOM 17952 C C . ARG A 1 26 ? -7.268 2.620 22.772 1.00 0.00 26 ARG A C 10
ATOM 17953 O O . ARG A 1 26 ? -7.606 1.852 21.870 1.00 0.00 26 ARG A O 10
ATOM 17974 N N . GLN A 1 27 ? -6.077 3.222 22.821 1.00 0.00 27 GLN A N 10
ATOM 17975 C CA . GLN A 1 27 ? -5.095 3.112 21.748 1.00 0.00 27 GLN A CA 10
ATOM 17976 C C . GLN A 1 27 ? -4.740 1.654 21.477 1.00 0.00 27 GLN A C 10
ATOM 17977 O O . GLN A 1 27 ? -4.593 1.258 20.325 1.00 0.00 27 GLN A O 10
ATOM 17991 N N . SER A 1 28 ? -4.608 0.870 22.548 1.00 0.00 28 SER A N 10
ATOM 17992 C CA . SER A 1 28 ? -4.378 -0.571 22.448 1.00 0.00 28 SER A CA 10
ATOM 17993 C C . SER A 1 28 ? -3.190 -0.901 21.535 1.00 0.00 28 SER A C 10
ATOM 17994 O O . SER A 1 28 ? -3.178 -1.947 20.887 1.00 0.00 28 SER A O 10
ATOM 18002 N N . THR A 1 29 ? -2.184 -0.017 21.522 1.00 0.00 29 THR A N 10
ATOM 18003 C CA . THR A 1 29 ? -1.022 -0.140 20.631 1.00 0.00 29 THR A CA 10
ATOM 18004 C C . THR A 1 29 ? -1.438 -0.411 19.179 1.00 0.00 29 THR A C 10
ATOM 18005 O O . THR A 1 29 ? -0.784 -1.168 18.460 1.00 0.00 29 THR A O 10
ATOM 18016 N N . TRP A 1 30 ? -2.519 0.235 18.753 1.00 0.00 30 TRP A N 10
ATOM 18017 C CA . TRP A 1 30 ? -3.041 0.064 17.405 1.00 0.00 30 TRP A CA 10
ATOM 18018 C C . TRP A 1 30 ? -2.109 0.675 16.363 1.00 0.00 30 TRP A C 10
ATOM 18019 O O . TRP A 1 30 ? -2.046 1.893 16.199 1.00 0.00 30 TRP A O 10
ATOM 18040 N N . GLU A 1 31 ? -1.363 -0.188 15.692 1.00 0.00 31 GLU A N 10
ATOM 18041 C CA . GLU A 1 31 ? -0.527 0.213 14.568 1.00 0.00 31 GLU A CA 10
ATOM 18042 C C . GLU A 1 31 ? -0.158 -1.007 13.735 1.00 0.00 31 GLU A C 10
ATOM 18043 O O . GLU A 1 31 ? 0.846 -1.014 13.017 1.00 0.00 31 GLU A O 10
ATOM 18055 N N . SER A 1 32 ? -1.010 -2.024 13.819 1.00 0.00 32 SER A N 10
ATOM 18056 C CA . SER A 1 32 ? -0.808 -3.279 13.112 1.00 0.00 32 SER A CA 10
ATOM 18057 C C . SER A 1 32 ? -0.678 -3.043 11.610 1.00 0.00 32 SER A C 10
ATOM 18058 O O . SER A 1 32 ? 0.270 -3.509 10.977 1.00 0.00 32 SER A O 10
ATOM 18066 N N . TYR A 1 33 ? -1.626 -2.298 11.052 1.00 0.00 33 TYR A N 10
ATOM 18067 C CA . TYR A 1 33 ? -1.608 -1.993 9.631 1.00 0.00 33 TYR A CA 10
ATOM 18068 C C . TYR A 1 33 ? -0.636 -0.847 9.352 1.00 0.00 33 TYR A C 10
ATOM 18069 O O . TYR A 1 33 ? -0.020 -0.793 8.291 1.00 0.00 33 TYR A O 10
ATOM 18087 N N . GLU A 1 34 ? -0.495 0.048 10.332 1.00 0.00 34 GLU A N 10
ATOM 18088 C CA . GLU A 1 34 ? 0.375 1.217 10.213 1.00 0.00 34 GLU A CA 10
ATOM 18089 C C . GLU A 1 34 ? 1.799 0.813 9.865 1.00 0.00 34 GLU A C 10
ATOM 18090 O O . GLU A 1 34 ? 2.340 1.239 8.848 1.00 0.00 34 GLU A O 10
ATOM 18102 N N . THR A 1 35 ? 2.384 -0.020 10.715 1.00 0.00 35 THR A N 10
ATOM 18103 C CA . THR A 1 35 ? 3.775 -0.430 10.581 1.00 0.00 35 THR A CA 10
ATOM 18104 C C . THR A 1 35 ? 4.082 -1.022 9.211 1.00 0.00 35 THR A C 10
ATOM 18105 O O . THR A 1 35 ? 4.868 -0.462 8.449 1.00 0.00 35 THR A O 10
ATOM 18116 N N . VAL A 1 36 ? 3.452 -2.148 8.902 1.00 0.00 36 VAL A N 10
ATOM 18117 C CA . VAL A 1 36 ? 3.721 -2.860 7.654 1.00 0.00 36 VAL A CA 10
ATOM 18118 C C . VAL A 1 36 ? 3.495 -1.966 6.430 1.00 0.00 36 VAL A C 10
ATOM 18119 O O . VAL A 1 36 ? 4.269 -2.016 5.469 1.00 0.00 36 VAL A O 10
ATOM 18132 N N . LEU A 1 37 ? 2.459 -1.134 6.488 1.00 0.00 37 LEU A N 10
ATOM 18133 C CA . LEU A 1 37 ? 2.118 -0.250 5.384 1.00 0.00 37 LEU A CA 10
ATOM 18134 C C . LEU A 1 37 ? 3.212 0.793 5.184 1.00 0.00 37 LEU A C 10
ATOM 18135 O O . LEU A 1 37 ? 3.905 0.785 4.166 1.00 0.00 37 LEU A O 10
ATOM 18151 N N . ARG A 1 38 ? 3.392 1.657 6.180 1.00 0.00 38 ARG A N 10
ATOM 18152 C CA . ARG A 1 38 ? 4.332 2.768 6.064 1.00 0.00 38 ARG A CA 10
ATOM 18153 C C . ARG A 1 38 ? 5.743 2.267 5.764 1.00 0.00 38 ARG A C 10
ATOM 18154 O O . ARG A 1 38 ? 6.425 2.799 4.888 1.00 0.00 38 ARG A O 10
ATOM 18175 N N . LEU A 1 39 ? 6.146 1.212 6.459 1.00 0.00 39 LEU A N 10
ATOM 18176 C CA . LEU A 1 39 ? 7.497 0.675 6.355 1.00 0.00 39 LEU A CA 10
ATOM 18177 C C . LEU A 1 39 ? 7.803 0.166 4.947 1.00 0.00 39 LEU A C 10
ATOM 18178 O O . LEU A 1 39 ? 8.894 0.387 4.420 1.00 0.00 39 LEU A O 10
ATOM 18194 N N . HIS A 1 40 ? 6.842 -0.513 4.335 1.00 0.00 40 HIS A N 10
ATOM 18195 C CA . HIS A 1 40 ? 7.106 -1.202 3.078 1.00 0.00 40 HIS A CA 10
ATOM 18196 C C . HIS A 1 40 ? 6.622 -0.428 1.854 1.00 0.00 40 HIS A C 10
ATOM 18197 O O . HIS A 1 40 ? 7.327 -0.365 0.846 1.00 0.00 40 HIS A O 10
ATOM 18212 N N . VAL A 1 41 ? 5.436 0.164 1.925 1.00 0.00 41 VAL A N 10
ATOM 18213 C CA . VAL A 1 41 ? 4.814 0.710 0.721 1.00 0.00 41 VAL A CA 10
ATOM 18214 C C . VAL A 1 41 ? 4.975 2.227 0.588 1.00 0.00 41 VAL A C 10
ATOM 18215 O O . VAL A 1 41 ? 4.783 2.766 -0.499 1.00 0.00 41 VAL A O 10
ATOM 18228 N N . ILE A 1 42 ? 5.328 2.923 1.664 1.00 0.00 42 ILE A N 10
ATOM 18229 C CA . ILE A 1 42 ? 5.445 4.380 1.593 1.00 0.00 42 ILE A CA 10
ATOM 18230 C C . ILE A 1 42 ? 6.685 4.827 0.808 1.00 0.00 42 ILE A C 10
ATOM 18231 O O . ILE A 1 42 ? 6.560 5.597 -0.141 1.00 0.00 42 ILE A O 10
ATOM 18247 N N . PRO A 1 43 ? 7.895 4.352 1.156 1.00 0.00 43 PRO A N 10
ATOM 18248 C CA . PRO A 1 43 ? 9.116 4.734 0.434 1.00 0.00 43 PRO A CA 10
ATOM 18249 C C . PRO A 1 43 ? 9.138 4.213 -1.006 1.00 0.00 43 PRO A C 10
ATOM 18250 O O . PRO A 1 43 ? 10.011 4.574 -1.795 1.00 0.00 43 PRO A O 10
ATOM 18261 N N . THR A 1 44 ? 8.176 3.367 -1.342 1.00 0.00 44 THR A N 10
ATOM 18262 C CA . THR A 1 44 ? 8.101 2.786 -2.670 1.00 0.00 44 THR A CA 10
ATOM 18263 C C . THR A 1 44 ? 6.956 3.386 -3.490 1.00 0.00 44 THR A C 10
ATOM 18264 O O . THR A 1 44 ? 7.187 4.101 -4.467 1.00 0.00 44 THR A O 10
ATOM 18275 N N . LEU A 1 45 ? 5.723 3.106 -3.075 1.00 0.00 45 LEU A N 10
ATOM 18276 C CA . LEU A 1 45 ? 4.541 3.545 -3.812 1.00 0.00 45 LEU A CA 10
ATOM 18277 C C . LEU A 1 45 ? 3.951 4.815 -3.211 1.00 0.00 45 LEU A C 10
ATOM 18278 O O . LEU A 1 45 ? 3.173 5.515 -3.857 1.00 0.00 45 LEU A O 10
ATOM 18294 N N . GLY A 1 46 ? 4.327 5.105 -1.973 1.00 0.00 46 GLY A N 10
ATOM 18295 C CA . GLY A 1 46 ? 3.795 6.259 -1.275 1.00 0.00 46 GLY A CA 10
ATOM 18296 C C . GLY A 1 46 ? 4.165 7.562 -1.947 1.00 0.00 46 GLY A C 10
ATOM 18297 O O . GLY A 1 46 ? 3.380 8.507 -1.953 1.00 0.00 46 GLY A O 10
ATOM 18301 N N . SER A 1 47 ? 5.357 7.606 -2.526 1.00 0.00 47 SER A N 10
ATOM 18302 C CA . SER A 1 47 ? 5.832 8.792 -3.227 1.00 0.00 47 SER A CA 10
ATOM 18303 C C . SER A 1 47 ? 5.200 8.909 -4.616 1.00 0.00 47 SER A C 10
ATOM 18304 O O . SER A 1 47 ? 5.576 9.771 -5.414 1.00 0.00 47 SER A O 10
ATOM 18312 N N . ILE A 1 48 ? 4.238 8.044 -4.894 1.00 0.00 48 ILE A N 10
ATOM 18313 C CA . ILE A 1 48 ? 3.562 8.029 -6.179 1.00 0.00 48 ILE A CA 10
ATOM 18314 C C . ILE A 1 48 ? 2.079 8.351 -5.998 1.00 0.00 48 ILE A C 10
ATOM 18315 O O . ILE A 1 48 ? 1.434 7.831 -5.089 1.00 0.00 48 ILE A O 10
ATOM 18331 N N . PRO A 1 49 ? 1.532 9.247 -6.832 1.00 0.00 49 PRO A N 10
ATOM 18332 C CA . PRO A 1 49 ? 0.098 9.557 -6.834 1.00 0.00 49 PRO A CA 10
ATOM 18333 C C . PRO A 1 49 ? -0.742 8.324 -7.161 1.00 0.00 49 PRO A C 10
ATOM 18334 O O . PRO A 1 49 ? -0.336 7.484 -7.969 1.00 0.00 49 PRO A O 10
ATOM 18345 N N . LEU A 1 50 ? -1.920 8.229 -6.555 1.00 0.00 50 LEU A N 10
ATOM 18346 C CA . LEU A 1 50 ? -2.771 7.054 -6.715 1.00 0.00 50 LEU A CA 10
ATOM 18347 C C . LEU A 1 50 ? -3.282 6.933 -8.147 1.00 0.00 50 LEU A C 10
ATOM 18348 O O . LEU A 1 50 ? -3.600 5.842 -8.610 1.00 0.00 50 LEU A O 10
ATOM 18364 N N . LYS A 1 51 ? -3.327 8.049 -8.858 1.00 0.00 51 LYS A N 10
ATOM 18365 C CA . LYS A 1 51 ? -3.727 8.041 -10.264 1.00 0.00 51 LYS A CA 10
ATOM 18366 C C . LYS A 1 51 ? -2.632 7.439 -11.149 1.00 0.00 51 LYS A C 10
ATOM 18367 O O . LYS A 1 51 ? -2.798 7.318 -12.362 1.00 0.00 51 LYS A O 10
ATOM 18386 N N . LYS A 1 52 ? -1.514 7.068 -10.531 1.00 0.00 52 LYS A N 10
ATOM 18387 C CA . LYS A 1 52 ? -0.444 6.365 -11.227 1.00 0.00 52 LYS A CA 10
ATOM 18388 C C . LYS A 1 52 ? -0.148 5.037 -10.524 1.00 0.00 52 LYS A C 10
ATOM 18389 O O . LYS A 1 52 ? 0.806 4.334 -10.861 1.00 0.00 52 LYS A O 10
ATOM 18408 N N . LEU A 1 53 ? -0.982 4.690 -9.552 1.00 0.00 53 LEU A N 10
ATOM 18409 C CA . LEU A 1 53 ? -0.780 3.477 -8.777 1.00 0.00 53 LEU A CA 10
ATOM 18410 C C . LEU A 1 53 ? -1.114 2.257 -9.637 1.00 0.00 53 LEU A C 10
ATOM 18411 O O . LEU A 1 53 ? -2.279 1.907 -9.831 1.00 0.00 53 LEU A O 10
ATOM 18427 N N . GLN A 1 54 ? -0.071 1.639 -10.176 1.00 0.00 54 GLN A N 10
ATOM 18428 C CA . GLN A 1 54 ? -0.217 0.532 -11.112 1.00 0.00 54 GLN A CA 10
ATOM 18429 C C . GLN A 1 54 ? -0.136 -0.812 -10.395 1.00 0.00 54 GLN A C 10
ATOM 18430 O O . GLN A 1 54 ? 0.679 -0.991 -9.489 1.00 0.00 54 GLN A O 10
ATOM 18444 N N . PRO A 1 55 ? -0.976 -1.781 -10.806 1.00 0.00 55 PRO A N 10
ATOM 18445 C CA . PRO A 1 55 ? -0.992 -3.128 -10.221 1.00 0.00 55 PRO A CA 10
ATOM 18446 C C . PRO A 1 55 ? 0.348 -3.840 -10.376 1.00 0.00 55 PRO A C 10
ATOM 18447 O O . PRO A 1 55 ? 0.762 -4.600 -9.501 1.00 0.00 55 PRO A O 10
ATOM 18458 N N . ALA A 1 56 ? 1.028 -3.577 -11.489 1.00 0.00 56 ALA A N 10
ATOM 18459 C CA . ALA A 1 56 ? 2.332 -4.177 -11.755 1.00 0.00 56 ALA A CA 10
ATOM 18460 C C . ALA A 1 56 ? 3.344 -3.776 -10.687 1.00 0.00 56 ALA A C 10
ATOM 18461 O O . ALA A 1 56 ? 4.146 -4.593 -10.238 1.00 0.00 56 ALA A O 10
ATOM 18468 N N . ASP A 1 57 ? 3.278 -2.519 -10.266 1.00 0.00 57 ASP A N 10
ATOM 18469 C CA . ASP A 1 57 ? 4.191 -2.001 -9.253 1.00 0.00 57 ASP A CA 10
ATOM 18470 C C . ASP A 1 57 ? 3.852 -2.575 -7.884 1.00 0.00 57 ASP A C 10
ATOM 18471 O O . ASP A 1 57 ? 4.733 -2.790 -7.053 1.00 0.00 57 ASP A O 10
ATOM 18480 N N . ILE A 1 58 ? 2.566 -2.835 -7.665 1.00 0.00 58 ILE A N 10
ATOM 18481 C CA . ILE A 1 58 ? 2.109 -3.486 -6.443 1.00 0.00 58 ILE A CA 10
ATOM 18482 C C . ILE A 1 58 ? 2.660 -4.908 -6.373 1.00 0.00 58 ILE A C 10
ATOM 18483 O O . ILE A 1 58 ? 3.175 -5.341 -5.341 1.00 0.00 58 ILE A O 10
ATOM 18499 N N . GLN A 1 59 ? 2.558 -5.623 -7.486 1.00 0.00 59 GLN A N 10
ATOM 18500 C CA . GLN A 1 59 ? 3.074 -6.981 -7.572 1.00 0.00 59 GLN A CA 10
ATOM 18501 C C . GLN A 1 59 ? 4.594 -6.977 -7.417 1.00 0.00 59 GLN A C 10
ATOM 18502 O O . GLN A 1 59 ? 5.170 -7.856 -6.771 1.00 0.00 59 GLN A O 10
ATOM 18516 N N . ARG A 1 60 ? 5.233 -5.963 -7.994 1.00 0.00 60 ARG A N 10
ATOM 18517 C CA . ARG A 1 60 ? 6.673 -5.777 -7.858 1.00 0.00 60 ARG A CA 10
ATOM 18518 C C . ARG A 1 60 ? 7.049 -5.577 -6.394 1.00 0.00 60 ARG A C 10
ATOM 18519 O O . ARG A 1 60 ? 8.071 -6.083 -5.934 1.00 0.00 60 ARG A O 10
ATOM 18540 N N . LEU A 1 61 ? 6.208 -4.842 -5.668 1.00 0.00 61 LEU A N 10
ATOM 18541 C CA . LEU A 1 61 ? 6.425 -4.593 -4.250 1.00 0.00 61 LEU A CA 10
ATOM 18542 C C . LEU A 1 61 ? 6.506 -5.919 -3.499 1.00 0.00 61 LEU A C 10
ATOM 18543 O O . LEU A 1 61 ? 7.417 -6.135 -2.699 1.00 0.00 61 LEU A O 10
ATOM 18559 N N . TYR A 1 62 ? 5.563 -6.812 -3.783 1.00 0.00 62 TYR A N 10
ATOM 18560 C CA . TYR A 1 62 ? 5.526 -8.114 -3.130 1.00 0.00 62 TYR A CA 10
ATOM 18561 C C . TYR A 1 62 ? 6.775 -8.921 -3.466 1.00 0.00 62 TYR A C 10
ATOM 18562 O O . TYR A 1 62 ? 7.422 -9.477 -2.579 1.00 0.00 62 TYR A O 10
ATOM 18580 N N . ALA A 1 63 ? 7.117 -8.962 -4.747 1.00 0.00 63 ALA A N 10
ATOM 18581 C CA . ALA A 1 63 ? 8.270 -9.723 -5.214 1.00 0.00 63 ALA A CA 10
ATOM 18582 C C . ALA A 1 63 ? 9.572 -9.188 -4.620 1.00 0.00 63 ALA A C 10
ATOM 18583 O O . ALA A 1 63 ? 10.439 -9.956 -4.200 1.00 0.00 63 ALA A O 10
ATOM 18590 N N . SER A 1 64 ? 9.700 -7.870 -4.573 1.00 0.00 64 SER A N 10
ATOM 18591 C CA . SER A 1 64 ? 10.911 -7.243 -4.066 1.00 0.00 64 SER A CA 10
ATOM 18592 C C . SER A 1 64 ? 11.066 -7.496 -2.568 1.00 0.00 64 SER A C 10
ATOM 18593 O O . SER A 1 64 ? 12.168 -7.759 -2.082 1.00 0.00 64 SER A O 10
ATOM 18601 N N . LYS A 1 65 ? 9.958 -7.442 -1.840 1.00 0.00 65 LYS A N 10
ATOM 18602 C CA . LYS A 1 65 ? 9.990 -7.638 -0.397 1.00 0.00 65 LYS A CA 10
ATOM 18603 C C . LYS A 1 65 ? 10.095 -9.116 -0.042 1.00 0.00 65 LYS A C 10
ATOM 18604 O O . LYS A 1 65 ? 10.506 -9.470 1.064 1.00 0.00 65 LYS A O 10
ATOM 18623 N N . LEU A 1 66 ? 9.727 -9.975 -0.983 1.00 0.00 66 LEU A N 10
ATOM 18624 C CA . LEU A 1 66 ? 9.968 -11.403 -0.839 1.00 0.00 66 LEU A CA 10
ATOM 18625 C C . LEU A 1 66 ? 11.472 -11.653 -0.823 1.00 0.00 66 LEU A C 10
ATOM 18626 O O . LEU A 1 66 ? 11.978 -12.433 -0.015 1.00 0.00 66 LEU A O 10
ATOM 18642 N N . GLU A 1 67 ? 12.179 -10.953 -1.708 1.00 0.00 67 GLU A N 10
ATOM 18643 C CA . GLU A 1 67 ? 13.633 -11.012 -1.764 1.00 0.00 67 GLU A CA 10
ATOM 18644 C C . GLU A 1 67 ? 14.244 -10.427 -0.496 1.00 0.00 67 GLU A C 10
ATOM 18645 O O . GLU A 1 67 ? 15.351 -10.792 -0.104 1.00 0.00 67 GLU A O 10
ATOM 18657 N N . SER A 1 68 ? 13.517 -9.511 0.136 1.00 0.00 68 SER A N 10
ATOM 18658 C CA . SER A 1 68 ? 13.959 -8.906 1.388 1.00 0.00 68 SER A CA 10
ATOM 18659 C C . SER A 1 68 ? 13.974 -9.937 2.516 1.00 0.00 68 SER A C 10
ATOM 18660 O O . SER A 1 68 ? 14.668 -9.765 3.517 1.00 0.00 68 SER A O 10
ATOM 18668 N N . GLY A 1 69 ? 13.206 -11.005 2.353 1.00 0.00 69 GLY A N 10
ATOM 18669 C CA . GLY A 1 69 ? 13.169 -12.044 3.359 1.00 0.00 69 GLY A CA 10
ATOM 18670 C C . GLY A 1 69 ? 11.829 -12.145 4.053 1.00 0.00 69 GLY A C 10
ATOM 18671 O O . GLY A 1 69 ? 11.739 -12.650 5.172 1.00 0.00 69 GLY A O 10
ATOM 18675 N N . LEU A 1 70 ? 10.781 -11.662 3.401 1.00 0.00 70 LEU A N 10
ATOM 18676 C CA . LEU A 1 70 ? 9.443 -11.762 3.961 1.00 0.00 70 LEU A CA 10
ATOM 18677 C C . LEU A 1 70 ? 8.816 -13.094 3.585 1.00 0.00 70 LEU A C 10
ATOM 18678 O O . LEU A 1 70 ? 8.804 -13.477 2.417 1.00 0.00 70 LEU A O 10
ATOM 18694 N N . SER A 1 71 ? 8.319 -13.807 4.582 1.00 0.00 71 SER A N 10
ATOM 18695 C CA . SER A 1 71 ? 7.680 -15.089 4.355 1.00 0.00 71 SER A CA 10
ATOM 18696 C C . SER A 1 71 ? 6.330 -14.891 3.662 1.00 0.00 71 SER A C 10
ATOM 18697 O O . SER A 1 71 ? 5.690 -13.848 3.828 1.00 0.00 71 SER A O 10
ATOM 18705 N N . PRO A 1 72 ? 5.891 -15.885 2.867 1.00 0.00 72 PRO A N 10
ATOM 18706 C CA . PRO A 1 72 ? 4.652 -15.805 2.084 1.00 0.00 72 PRO A CA 10
ATOM 18707 C C . PRO A 1 72 ? 3.445 -15.357 2.903 1.00 0.00 72 PRO A C 10
ATOM 18708 O O . PRO A 1 72 ? 2.603 -14.615 2.407 1.00 0.00 72 PRO A O 10
ATOM 18719 N N . THR A 1 73 ? 3.368 -15.788 4.158 1.00 0.00 73 THR A N 10
ATOM 18720 C CA . THR A 1 73 ? 2.231 -15.450 5.004 1.00 0.00 73 THR A CA 10
ATOM 18721 C C . THR A 1 73 ? 2.223 -13.966 5.374 1.00 0.00 73 THR A C 10
ATOM 18722 O O . THR A 1 73 ? 1.162 -13.353 5.488 1.00 0.00 73 THR A O 10
ATOM 18733 N N . ARG A 1 74 ? 3.405 -13.385 5.540 1.00 0.00 74 ARG A N 10
ATOM 18734 C CA . ARG A 1 74 ? 3.505 -11.973 5.883 1.00 0.00 74 ARG A CA 10
ATOM 18735 C C . ARG A 1 74 ? 3.204 -11.123 4.655 1.00 0.00 74 ARG A C 10
ATOM 18736 O O . ARG A 1 74 ? 2.557 -10.081 4.752 1.00 0.00 74 ARG A O 10
ATOM 18757 N N . VAL A 1 75 ? 3.663 -11.589 3.495 1.00 0.00 75 VAL A N 10
ATOM 18758 C CA . VAL A 1 75 ? 3.348 -10.937 2.226 1.00 0.00 75 VAL A CA 10
ATOM 18759 C C . VAL A 1 75 ? 1.851 -11.063 1.941 1.00 0.00 75 VAL A C 10
ATOM 18760 O O . VAL A 1 75 ? 1.222 -10.149 1.402 1.00 0.00 75 VAL A O 10
ATOM 18773 N N . ARG A 1 76 ? 1.297 -12.207 2.327 1.00 0.00 76 ARG A N 10
ATOM 18774 C CA . ARG A 1 76 ? -0.134 -12.469 2.217 1.00 0.00 76 ARG A CA 10
ATOM 18775 C C . ARG A 1 76 ? -0.916 -11.427 3.010 1.00 0.00 76 ARG A C 10
ATOM 18776 O O . ARG A 1 76 ? -1.906 -10.879 2.524 1.00 0.00 76 ARG A O 10
ATOM 18797 N N . TYR A 1 77 ? -0.446 -11.152 4.226 1.00 0.00 77 TYR A N 10
ATOM 18798 C CA . TYR A 1 77 ? -1.051 -10.136 5.082 1.00 0.00 77 TYR A CA 10
ATOM 18799 C C . TYR A 1 77 ? -0.953 -8.756 4.437 1.00 0.00 77 TYR A C 10
ATOM 18800 O O . TYR A 1 77 ? -1.935 -8.013 4.394 1.00 0.00 77 TYR A O 10
ATOM 18818 N N . ILE A 1 78 ? 0.233 -8.423 3.934 1.00 0.00 78 ILE A N 10
ATOM 18819 C CA . ILE A 1 78 ? 0.447 -7.153 3.248 1.00 0.00 78 ILE A CA 10
ATOM 18820 C C . ILE A 1 78 ? -0.515 -7.007 2.069 1.00 0.00 78 ILE A C 10
ATOM 18821 O O . ILE A 1 78 ? -1.064 -5.930 1.829 1.00 0.00 78 ILE A O 10
ATOM 18837 N N . HIS A 1 79 ? -0.737 -8.103 1.354 1.00 0.00 79 HIS A N 10
ATOM 18838 C CA . HIS A 1 79 ? -1.661 -8.108 0.227 1.00 0.00 79 HIS A CA 10
ATOM 18839 C C . HIS A 1 79 ? -3.081 -7.797 0.694 1.00 0.00 79 HIS A C 10
ATOM 18840 O O . HIS A 1 79 ? -3.828 -7.108 0.006 1.00 0.00 79 HIS A O 10
ATOM 18855 N N . VAL A 1 80 ? -3.438 -8.300 1.869 1.00 0.00 80 VAL A N 10
ATOM 18856 C CA . VAL A 1 80 ? -4.774 -8.100 2.415 1.00 0.00 80 VAL A CA 10
ATOM 18857 C C . VAL A 1 80 ? -4.948 -6.679 2.951 1.00 0.00 80 VAL A C 10
ATOM 18858 O O . VAL A 1 80 ? -5.957 -6.026 2.680 1.00 0.00 80 VAL A O 10
ATOM 18871 N N . VAL A 1 81 ? -3.960 -6.197 3.698 1.00 0.00 81 VAL A N 10
ATOM 18872 C CA . VAL A 1 81 ? -4.044 -4.870 4.302 1.00 0.00 81 VAL A CA 10
ATOM 18873 C C . VAL A 1 81 ? -3.983 -3.775 3.233 1.00 0.00 81 VAL A C 10
ATOM 18874 O O . VAL A 1 81 ? -4.703 -2.775 3.309 1.00 0.00 81 VAL A O 10
ATOM 18887 N N . LEU A 1 82 ? -3.146 -3.977 2.220 1.00 0.00 82 LEU A N 10
ATOM 18888 C CA . LEU A 1 82 ? -3.046 -3.030 1.119 1.00 0.00 82 LEU A CA 10
ATOM 18889 C C . LEU A 1 82 ? -4.317 -3.084 0.279 1.00 0.00 82 LEU A C 10
ATOM 18890 O O . LEU A 1 82 ? -4.784 -2.065 -0.237 1.00 0.00 82 LEU A O 10
ATOM 18906 N N . HIS A 1 83 ? -4.877 -4.286 0.154 1.00 0.00 83 HIS A N 10
ATOM 18907 C CA . HIS A 1 83 ? -6.157 -4.482 -0.515 1.00 0.00 83 HIS A CA 10
ATOM 18908 C C . HIS A 1 83 ? -7.237 -3.658 0.174 1.00 0.00 83 HIS A C 10
ATOM 18909 O O . HIS A 1 83 ? -7.969 -2.916 -0.478 1.00 0.00 83 HIS A O 10
ATOM 18924 N N . GLU A 1 84 ? -7.300 -3.783 1.493 1.00 0.00 84 GLU A N 10
ATOM 18925 C CA . GLU A 1 84 ? -8.292 -3.086 2.301 1.00 0.00 84 GLU A CA 10
ATOM 18926 C C . GLU A 1 84 ? -8.189 -1.574 2.118 1.00 0.00 84 GLU A C 10
ATOM 18927 O O . GLU A 1 84 ? -9.154 -0.918 1.722 1.00 0.00 84 GLU A O 10
ATOM 18939 N N . ALA A 1 85 ? -7.002 -1.038 2.391 1.00 0.00 85 ALA A N 10
ATOM 18940 C CA . ALA A 1 85 ? -6.767 0.400 2.338 1.00 0.00 85 ALA A CA 10
ATOM 18941 C C . ALA A 1 85 ? -7.121 0.977 0.971 1.00 0.00 85 ALA A C 10
ATOM 18942 O O . ALA A 1 85 ? -7.808 1.996 0.875 1.00 0.00 85 ALA A O 10
ATOM 18949 N N . MET A 1 86 ? -6.676 0.309 -0.084 1.00 0.00 86 MET A N 10
ATOM 18950 C CA . MET A 1 86 ? -6.884 0.810 -1.436 1.00 0.00 86 MET A CA 10
ATOM 18951 C C . MET A 1 86 ? -8.327 0.625 -1.896 1.00 0.00 86 MET A C 10
ATOM 18952 O O . MET A 1 86 ? -8.770 1.290 -2.830 1.00 0.00 86 MET A O 10
ATOM 18966 N N . SER A 1 87 ? -9.068 -0.265 -1.242 1.00 0.00 87 SER A N 10
ATOM 18967 C CA . SER A 1 87 ? -10.483 -0.428 -1.549 1.00 0.00 87 SER A CA 10
ATOM 18968 C C . SER A 1 87 ? -11.254 0.792 -1.063 1.00 0.00 87 SER A C 10
ATOM 18969 O O . SER A 1 87 ? -12.118 1.317 -1.767 1.00 0.00 87 SER A O 10
ATOM 18977 N N . GLN A 1 88 ? -10.908 1.257 0.134 1.00 0.00 88 GLN A N 10
ATOM 18978 C CA . GLN A 1 88 ? -11.519 2.455 0.690 1.00 0.00 88 GLN A CA 10
ATOM 18979 C C . GLN A 1 88 ? -11.108 3.679 -0.121 1.00 0.00 88 GLN A C 10
ATOM 18980 O O . GLN A 1 88 ? -11.934 4.544 -0.415 1.00 0.00 88 GLN A O 10
ATOM 18994 N N . ALA A 1 89 ? -9.833 3.734 -0.497 1.00 0.00 89 ALA A N 10
ATOM 18995 C CA . ALA A 1 89 ? -9.324 4.800 -1.357 1.00 0.00 89 ALA A CA 10
ATOM 18996 C C . ALA A 1 89 ? -10.060 4.806 -2.697 1.00 0.00 89 ALA A C 10
ATOM 18997 O O . ALA A 1 89 ? -10.388 5.865 -3.238 1.00 0.00 89 ALA A O 10
ATOM 19004 N N . ARG A 1 90 ? -10.321 3.614 -3.217 1.00 0.00 90 ARG A N 10
ATOM 19005 C CA . ARG A 1 90 ? -11.081 3.450 -4.449 1.00 0.00 90 ARG A CA 10
ATOM 19006 C C . ARG A 1 90 ? -12.472 4.061 -4.318 1.00 0.00 90 ARG A C 10
ATOM 19007 O O . ARG A 1 90 ? -12.856 4.923 -5.107 1.00 0.00 90 ARG A O 10
ATOM 19028 N N . GLU A 1 91 ? -13.216 3.614 -3.309 1.00 0.00 91 GLU A N 10
ATOM 19029 C CA . GLU A 1 91 ? -14.600 4.045 -3.113 1.00 0.00 91 GLU A CA 10
ATOM 19030 C C . GLU A 1 91 ? -14.685 5.533 -2.778 1.00 0.00 91 GLU A C 10
ATOM 19031 O O . GLU A 1 91 ? -15.739 6.149 -2.924 1.00 0.00 91 GLU A O 10
ATOM 19043 N N . SER A 1 92 ? -13.569 6.109 -2.348 1.00 0.00 92 SER A N 10
ATOM 19044 C CA . SER A 1 92 ? -13.517 7.531 -2.033 1.00 0.00 92 SER A CA 10
ATOM 19045 C C . SER A 1 92 ? -13.289 8.368 -3.293 1.00 0.00 92 SER A C 10
ATOM 19046 O O . SER A 1 92 ? -13.199 9.594 -3.230 1.00 0.00 92 SER A O 10
ATOM 19054 N N . GLY A 1 93 ? -13.184 7.691 -4.433 1.00 0.00 93 GLY A N 10
ATOM 19055 C CA . GLY A 1 93 ? -13.064 8.374 -5.708 1.00 0.00 93 GLY A CA 10
ATOM 19056 C C . GLY A 1 93 ? -11.709 9.022 -5.918 1.00 0.00 93 GLY A C 10
ATOM 19057 O O . GLY A 1 93 ? -11.529 9.802 -6.850 1.00 0.00 93 GLY A O 10
ATOM 19061 N N . LEU A 1 94 ? -10.749 8.698 -5.061 1.00 0.00 94 LEU A N 10
ATOM 19062 C CA . LEU A 1 94 ? -9.419 9.285 -5.164 1.00 0.00 94 LEU A CA 10
ATOM 19063 C C . LEU A 1 94 ? -8.453 8.314 -5.831 1.00 0.00 94 LEU A C 10
ATOM 19064 O O . LEU A 1 94 ? -7.277 8.617 -6.024 1.00 0.00 94 LEU A O 10
ATOM 19080 N N . LEU A 1 95 ? -8.963 7.148 -6.187 1.00 0.00 95 LEU A N 10
ATOM 19081 C CA . LEU A 1 95 ? -8.171 6.156 -6.894 1.00 0.00 95 LEU A CA 10
ATOM 19082 C C . LEU A 1 95 ? -8.737 5.943 -8.296 1.00 0.00 95 LEU A C 10
ATOM 19083 O O . LEU A 1 95 ? -8.479 6.743 -9.194 1.00 0.00 95 LEU A O 10
ATOM 19099 N N . LEU A 1 96 ? -9.531 4.894 -8.455 1.00 0.00 96 LEU A N 10
ATOM 19100 C CA . LEU A 1 96 ? -10.154 4.552 -9.731 1.00 0.00 96 LEU A CA 10
ATOM 19101 C C . LEU A 1 96 ? -10.806 3.189 -9.618 1.00 0.00 96 LEU A C 10
ATOM 19102 O O . LEU A 1 96 ? -12.017 3.035 -9.785 1.00 0.00 96 LEU A O 10
ATOM 19118 N N . GLN A 1 97 ? -9.981 2.209 -9.302 1.00 0.00 97 GLN A N 10
ATOM 19119 C CA . GLN A 1 97 ? -10.407 0.823 -9.214 1.00 0.00 97 GLN A CA 10
ATOM 19120 C C . GLN A 1 97 ? -9.642 0.139 -8.099 1.00 0.00 97 GLN A C 10
ATOM 19121 O O . GLN A 1 97 ? -8.949 0.803 -7.332 1.00 0.00 97 GLN A O 10
ATOM 19135 N N . ASN A 1 98 ? -9.772 -1.172 -7.996 1.00 0.00 98 ASN A N 10
ATOM 19136 C CA . ASN A 1 98 ? -9.028 -1.924 -7.000 1.00 0.00 98 ASN A CA 10
ATOM 19137 C C . ASN A 1 98 ? -7.914 -2.741 -7.665 1.00 0.00 98 ASN A C 10
ATOM 19138 O O . ASN A 1 98 ? -8.126 -3.854 -8.144 1.00 0.00 98 ASN A O 10
ATOM 19149 N N . PRO A 1 99 ? -6.697 -2.182 -7.704 1.00 0.00 99 PRO A N 10
ATOM 19150 C CA . PRO A 1 99 ? -5.556 -2.834 -8.337 1.00 0.00 99 PRO A CA 10
ATOM 19151 C C . PRO A 1 99 ? -4.887 -3.843 -7.411 1.00 0.00 99 PRO A C 10
ATOM 19152 O O . PRO A 1 99 ? -4.155 -4.723 -7.856 1.00 0.00 99 PRO A O 10
ATOM 19163 N N . THR A 1 100 ? -5.171 -3.722 -6.123 1.00 0.00 100 THR A N 10
ATOM 19164 C CA . THR A 1 100 ? -4.599 -4.603 -5.121 1.00 0.00 100 THR A CA 10
ATOM 19165 C C . THR A 1 100 ? -5.249 -5.980 -5.169 1.00 0.00 100 THR A C 10
ATOM 19166 O O . THR A 1 100 ? -4.704 -6.958 -4.661 1.00 0.00 100 THR A O 10
ATOM 19177 N N . GLU A 1 101 ? -6.420 -6.047 -5.783 1.00 0.00 101 GLU A N 10
ATOM 19178 C CA . GLU A 1 101 ? -7.117 -7.307 -5.951 1.00 0.00 101 GLU A CA 10
ATOM 19179 C C . GLU A 1 101 ? -6.729 -7.937 -7.281 1.00 0.00 101 GLU A C 10
ATOM 19180 O O . GLU A 1 101 ? -6.743 -9.157 -7.438 1.00 0.00 101 GLU A O 10
ATOM 19192 N N . ALA A 1 102 ? -6.357 -7.086 -8.232 1.00 0.00 102 ALA A N 10
ATOM 19193 C CA . ALA A 1 102 ? -5.954 -7.538 -9.555 1.00 0.00 102 ALA A CA 10
ATOM 19194 C C . ALA A 1 102 ? -4.514 -8.039 -9.537 1.00 0.00 102 ALA A C 10
ATOM 19195 O O . ALA A 1 102 ? -4.137 -8.910 -10.321 1.00 0.00 102 ALA A O 10
ATOM 19202 N N . ALA A 1 103 ? -3.716 -7.483 -8.640 1.00 0.00 103 ALA A N 10
ATOM 19203 C CA . ALA A 1 103 ? -2.332 -7.902 -8.488 1.00 0.00 103 ALA A CA 10
ATOM 19204 C C . ALA A 1 103 ? -2.205 -8.926 -7.369 1.00 0.00 103 ALA A C 10
ATOM 19205 O O . ALA A 1 103 ? -2.780 -8.758 -6.292 1.00 0.00 103 ALA A O 10
ATOM 19212 N N . LYS A 1 104 ? -1.462 -9.990 -7.626 1.00 0.00 104 LYS A N 10
ATOM 19213 C CA . LYS A 1 104 ? -1.250 -11.029 -6.633 1.00 0.00 104 LYS A CA 10
ATOM 19214 C C . LYS A 1 104 ? 0.242 -11.301 -6.488 1.00 0.00 104 LYS A C 10
ATOM 19215 O O . LYS A 1 104 ? 1.002 -11.069 -7.424 1.00 0.00 104 LYS A O 10
ATOM 19234 N N . PRO A 1 105 ? 0.682 -11.757 -5.302 1.00 0.00 105 PRO A N 10
ATOM 19235 C CA . PRO A 1 105 ? 2.083 -12.148 -5.072 1.00 0.00 105 PRO A CA 10
ATOM 19236 C C . PRO A 1 105 ? 2.617 -13.167 -6.101 1.00 0.00 105 PRO A C 10
ATOM 19237 O O . PRO A 1 105 ? 3.714 -12.979 -6.629 1.00 0.00 105 PRO A O 10
ATOM 19248 N N . PRO A 1 106 ? 1.882 -14.274 -6.395 1.00 0.00 106 PRO A N 10
ATOM 19249 C CA . PRO A 1 106 ? 2.288 -15.223 -7.433 1.00 0.00 106 PRO A CA 10
ATOM 19250 C C . PRO A 1 106 ? 1.926 -14.727 -8.832 1.00 0.00 106 PRO A C 10
ATOM 19251 O O . PRO A 1 106 ? 1.527 -13.576 -9.009 1.00 0.00 106 PRO A O 10
ATOM 19262 N N . ARG A 1 107 ? 2.061 -15.600 -9.820 1.00 0.00 107 ARG A N 10
ATOM 19263 C CA . ARG A 1 107 ? 1.766 -15.244 -11.200 1.00 0.00 107 ARG A CA 10
ATOM 19264 C C . ARG A 1 107 ? 0.277 -15.430 -11.478 1.00 0.00 107 ARG A C 10
ATOM 19265 O O . ARG A 1 107 ? -0.493 -14.473 -11.452 1.00 0.00 107 ARG A O 10
ATOM 19286 N N . HIS A 1 108 ? -0.123 -16.674 -11.728 1.00 0.00 108 HIS A N 10
ATOM 19287 C CA . HIS A 1 108 ? -1.531 -17.025 -11.863 1.00 0.00 108 HIS A CA 10
ATOM 19288 C C . HIS A 1 108 ? -1.691 -18.544 -11.936 1.00 0.00 108 HIS A C 10
ATOM 19289 O O . HIS A 1 108 ? -1.470 -19.161 -12.976 1.00 0.00 108 HIS A O 10
ATOM 19304 N N . PRO A 1 109 ? -2.032 -19.170 -10.806 1.00 0.00 109 PRO A N 10
ATOM 19305 C CA . PRO A 1 109 ? -2.217 -20.616 -10.726 1.00 0.00 109 PRO A CA 10
ATOM 19306 C C . PRO A 1 109 ? -3.623 -21.045 -11.143 1.00 0.00 109 PRO A C 10
ATOM 19307 O O . PRO A 1 109 ? -4.288 -20.364 -11.930 1.00 0.00 109 PRO A O 10
ATOM 19318 N N . LEU A 1 110 ? -4.072 -22.174 -10.607 1.00 0.00 110 LEU A N 10
ATOM 19319 C CA . LEU A 1 110 ? -5.417 -22.687 -10.863 1.00 0.00 110 LEU A CA 10
ATOM 19320 C C . LEU A 1 110 ? -6.458 -21.904 -10.061 1.00 0.00 110 LEU A C 10
ATOM 19321 O O . LEU A 1 110 ? -7.326 -22.485 -9.409 1.00 0.00 110 LEU A O 10
ATOM 19337 N N . GLU A 1 111 ? -6.372 -20.584 -10.134 1.00 0.00 111 GLU A N 10
ATOM 19338 C CA . GLU A 1 111 ? -7.230 -19.708 -9.352 1.00 0.00 111 GLU A CA 10
ATOM 19339 C C . GLU A 1 111 ? -8.668 -19.720 -9.868 1.00 0.00 111 GLU A C 10
ATOM 19340 O O . GLU A 1 111 ? -9.584 -20.166 -9.175 1.00 0.00 111 GLU A O 10
ATOM 19352 N N . HIS A 1 112 ? -8.860 -19.246 -11.091 1.00 0.00 112 HIS A N 10
ATOM 19353 C CA . HIS A 1 112 ? -10.198 -19.018 -11.610 1.00 0.00 112 HIS A CA 10
ATOM 19354 C C . HIS A 1 112 ? -10.273 -19.321 -13.106 1.00 0.00 112 HIS A C 10
ATOM 19355 O O . HIS A 1 112 ? -9.969 -18.466 -13.936 1.00 0.00 112 HIS A O 10
ATOM 19370 N N . HIS A 1 113 ? -10.649 -20.549 -13.443 1.00 0.00 113 HIS A N 10
ATOM 19371 C CA . HIS A 1 113 ? -10.859 -20.917 -14.840 1.00 0.00 113 HIS A CA 10
ATOM 19372 C C . HIS A 1 113 ? -11.917 -22.011 -14.974 1.00 0.00 113 HIS A C 10
ATOM 19373 O O . HIS A 1 113 ? -12.618 -22.081 -15.982 1.00 0.00 113 HIS A O 10
ATOM 19388 N N . HIS A 1 114 ? -12.050 -22.855 -13.955 1.00 0.00 114 HIS A N 10
ATOM 19389 C CA . HIS A 1 114 ? -12.988 -23.972 -14.025 1.00 0.00 114 HIS A CA 10
ATOM 19390 C C . HIS A 1 114 ? -14.305 -23.624 -13.337 1.00 0.00 114 HIS A C 10
ATOM 19391 O O . HIS A 1 114 ? -14.594 -24.125 -12.251 1.00 0.00 114 HIS A O 10
ATOM 19406 N N . HIS A 1 115 ? -15.076 -22.751 -13.980 1.00 0.00 115 HIS A N 10
ATOM 19407 C CA . HIS A 1 115 ? -16.382 -22.310 -13.483 1.00 0.00 115 HIS A CA 10
ATOM 19408 C C . HIS A 1 115 ? -16.804 -21.090 -14.279 1.00 0.00 115 HIS A C 10
ATOM 19409 O O . HIS A 1 115 ? -17.945 -20.967 -14.729 1.00 0.00 115 HIS A O 10
ATOM 19424 N N . HIS A 1 116 ? -15.846 -20.195 -14.440 1.00 0.00 116 HIS A N 10
ATOM 19425 C CA . HIS A 1 116 ? -16.008 -18.983 -15.221 1.00 0.00 116 HIS A CA 10
ATOM 19426 C C . HIS A 1 116 ? -14.623 -18.498 -15.619 1.00 0.00 116 HIS A C 10
ATOM 19427 O O . HIS A 1 116 ? -13.672 -18.665 -14.854 1.00 0.00 116 HIS A O 10
ATOM 19442 N N . HIS A 1 117 ? -14.495 -17.942 -16.809 1.00 0.00 117 HIS A N 10
ATOM 19443 C CA . HIS A 1 117 ? -13.237 -17.337 -17.216 1.00 0.00 117 HIS A CA 10
ATOM 19444 C C . HIS A 1 117 ? -13.227 -15.874 -16.793 1.00 0.00 117 HIS A C 10
ATOM 19445 O O . HIS A 1 117 ? -13.051 -15.000 -17.666 1.00 0.00 117 HIS A O 10
ATOM 19461 N N . MET A 1 1 ? 8.902 26.639 -5.989 1.00 0.00 1 MET A N 11
ATOM 19462 C CA . MET A 1 1 ? 8.489 25.225 -6.136 1.00 0.00 1 MET A CA 11
ATOM 19463 C C . MET A 1 1 ? 7.366 25.103 -7.155 1.00 0.00 1 MET A C 11
ATOM 19464 O O . MET A 1 1 ? 6.186 25.198 -6.809 1.00 0.00 1 MET A O 11
ATOM 19480 N N . ILE A 1 2 ? 7.727 24.914 -8.415 1.00 0.00 2 ILE A N 11
ATOM 19481 C CA . ILE A 1 2 ? 6.735 24.746 -9.463 1.00 0.00 2 ILE A CA 11
ATOM 19482 C C . ILE A 1 2 ? 6.279 23.282 -9.520 1.00 0.00 2 ILE A C 11
ATOM 19483 O O . ILE A 1 2 ? 6.717 22.487 -10.357 1.00 0.00 2 ILE A O 11
ATOM 19499 N N . GLU A 1 3 ? 5.421 22.924 -8.578 1.00 0.00 3 GLU A N 11
ATOM 19500 C CA . GLU A 1 3 ? 4.921 21.564 -8.468 1.00 0.00 3 GLU A CA 11
ATOM 19501 C C . GLU A 1 3 ? 3.456 21.589 -8.040 1.00 0.00 3 GLU A C 11
ATOM 19502 O O . GLU A 1 3 ? 3.145 21.571 -6.849 1.00 0.00 3 GLU A O 11
ATOM 19514 N N . PRO A 1 4 ? 2.540 21.670 -9.017 1.00 0.00 4 PRO A N 11
ATOM 19515 C CA . PRO A 1 4 ? 1.107 21.843 -8.764 1.00 0.00 4 PRO A CA 11
ATOM 19516 C C . PRO A 1 4 ? 0.422 20.587 -8.228 1.00 0.00 4 PRO A C 11
ATOM 19517 O O . PRO A 1 4 ? -0.430 20.670 -7.344 1.00 0.00 4 PRO A O 11
ATOM 19528 N N . SER A 1 5 ? 0.786 19.430 -8.762 1.00 0.00 5 SER A N 11
ATOM 19529 C CA . SER A 1 5 ? 0.113 18.191 -8.406 1.00 0.00 5 SER A CA 11
ATOM 19530 C C . SER A 1 5 ? 0.762 17.556 -7.179 1.00 0.00 5 SER A C 11
ATOM 19531 O O . SER A 1 5 ? 1.981 17.375 -7.129 1.00 0.00 5 SER A O 11
ATOM 19539 N N . LYS A 1 6 ? -0.060 17.243 -6.190 1.00 0.00 6 LYS A N 11
ATOM 19540 C CA . LYS A 1 6 ? 0.406 16.598 -4.970 1.00 0.00 6 LYS A CA 11
ATOM 19541 C C . LYS A 1 6 ? -0.281 15.241 -4.782 1.00 0.00 6 LYS A C 11
ATOM 19542 O O . LYS A 1 6 ? -0.382 14.459 -5.726 1.00 0.00 6 LYS A O 11
ATOM 19561 N N . ILE A 1 7 ? -0.752 15.000 -3.550 1.00 0.00 7 ILE A N 11
ATOM 19562 C CA . ILE A 1 7 ? -1.426 13.758 -3.140 1.00 0.00 7 ILE A CA 11
ATOM 19563 C C . ILE A 1 7 ? -0.717 12.494 -3.629 1.00 0.00 7 ILE A C 11
ATOM 19564 O O . ILE A 1 7 ? -1.273 11.686 -4.383 1.00 0.00 7 ILE A O 11
ATOM 19580 N N . THR A 1 8 ? 0.518 12.328 -3.189 1.00 0.00 8 THR A N 11
ATOM 19581 C CA . THR A 1 8 ? 1.240 11.094 -3.417 1.00 0.00 8 THR A CA 11
ATOM 19582 C C . THR A 1 8 ? 0.945 10.121 -2.279 1.00 0.00 8 THR A C 11
ATOM 19583 O O . THR A 1 8 ? 0.369 10.515 -1.260 1.00 0.00 8 THR A O 11
ATOM 19594 N N . VAL A 1 9 ? 1.332 8.862 -2.446 1.00 0.00 9 VAL A N 11
ATOM 19595 C CA . VAL A 1 9 ? 1.074 7.841 -1.433 1.00 0.00 9 VAL A CA 11
ATOM 19596 C C . VAL A 1 9 ? 1.658 8.240 -0.072 1.00 0.00 9 VAL A C 11
ATOM 19597 O O . VAL A 1 9 ? 1.007 8.075 0.957 1.00 0.00 9 VAL A O 11
ATOM 19610 N N . GLU A 1 10 ? 2.870 8.793 -0.075 1.00 0.00 10 GLU A N 11
ATOM 19611 C CA . GLU A 1 10 ? 3.541 9.168 1.169 1.00 0.00 10 GLU A CA 11
ATOM 19612 C C . GLU A 1 10 ? 2.837 10.344 1.848 1.00 0.00 10 GLU A C 11
ATOM 19613 O O . GLU A 1 10 ? 2.629 10.335 3.064 1.00 0.00 10 GLU A O 11
ATOM 19625 N N . GLN A 1 11 ? 2.446 11.337 1.058 1.00 0.00 11 GLN A N 11
ATOM 19626 C CA . GLN A 1 11 ? 1.789 12.525 1.591 1.00 0.00 11 GLN A CA 11
ATOM 19627 C C . GLN A 1 11 ? 0.411 12.176 2.133 1.00 0.00 11 GLN A C 11
ATOM 19628 O O . GLN A 1 11 ? -0.007 12.680 3.178 1.00 0.00 11 GLN A O 11
ATOM 19642 N N . TRP A 1 12 ? -0.285 11.301 1.423 1.00 0.00 12 TRP A N 11
ATOM 19643 C CA . TRP A 1 12 ? -1.619 10.887 1.822 1.00 0.00 12 TRP A CA 11
ATOM 19644 C C . TRP A 1 12 ? -1.558 9.990 3.054 1.00 0.00 12 TRP A C 11
ATOM 19645 O O . TRP A 1 12 ? -2.396 10.098 3.951 1.00 0.00 12 TRP A O 11
ATOM 19666 N N . LEU A 1 13 ? -0.553 9.119 3.095 1.00 0.00 13 LEU A N 11
ATOM 19667 C CA . LEU A 1 13 ? -0.401 8.168 4.189 1.00 0.00 13 LEU A CA 11
ATOM 19668 C C . LEU A 1 13 ? -0.292 8.896 5.525 1.00 0.00 13 LEU A C 11
ATOM 19669 O O . LEU A 1 13 ? -0.974 8.547 6.487 1.00 0.00 13 LEU A O 11
ATOM 19685 N N . ASN A 1 14 ? 0.557 9.913 5.576 1.00 0.00 14 ASN A N 11
ATOM 19686 C CA . ASN A 1 14 ? 0.732 10.693 6.798 1.00 0.00 14 ASN A CA 11
ATOM 19687 C C . ASN A 1 14 ? -0.586 11.338 7.215 1.00 0.00 14 ASN A C 11
ATOM 19688 O O . ASN A 1 14 ? -0.960 11.314 8.388 1.00 0.00 14 ASN A O 11
ATOM 19699 N N . ARG A 1 15 ? -1.302 11.886 6.242 1.00 0.00 15 ARG A N 11
ATOM 19700 C CA . ARG A 1 15 ? -2.560 12.571 6.511 1.00 0.00 15 ARG A CA 11
ATOM 19701 C C . ARG A 1 15 ? -3.627 11.587 6.992 1.00 0.00 15 ARG A C 11
ATOM 19702 O O . ARG A 1 15 ? -4.481 11.939 7.807 1.00 0.00 15 ARG A O 11
ATOM 19723 N N . TRP A 1 16 ? -3.564 10.357 6.499 1.00 0.00 16 TRP A N 11
ATOM 19724 C CA . TRP A 1 16 ? -4.464 9.302 6.948 1.00 0.00 16 TRP A CA 11
ATOM 19725 C C . TRP A 1 16 ? -4.302 9.088 8.452 1.00 0.00 16 TRP A C 11
ATOM 19726 O O . TRP A 1 16 ? -5.286 8.961 9.184 1.00 0.00 16 TRP A O 11
ATOM 19747 N N . LEU A 1 17 ? -3.053 9.079 8.905 1.00 0.00 17 LEU A N 11
ATOM 19748 C CA . LEU A 1 17 ? -2.753 8.968 10.328 1.00 0.00 17 LEU A CA 11
ATOM 19749 C C . LEU A 1 17 ? -3.233 10.207 11.077 1.00 0.00 17 LEU A C 11
ATOM 19750 O O . LEU A 1 17 ? -3.940 10.102 12.077 1.00 0.00 17 LEU A O 11
ATOM 19766 N N . THR A 1 18 ? -2.855 11.378 10.570 1.00 0.00 18 THR A N 11
ATOM 19767 C CA . THR A 1 18 ? -3.191 12.649 11.207 1.00 0.00 18 THR A CA 11
ATOM 19768 C C . THR A 1 18 ? -4.696 12.780 11.454 1.00 0.00 18 THR A C 11
ATOM 19769 O O . THR A 1 18 ? -5.129 13.118 12.557 1.00 0.00 18 THR A O 11
ATOM 19780 N N . ASP A 1 19 ? -5.482 12.487 10.427 1.00 0.00 19 ASP A N 11
ATOM 19781 C CA . ASP A 1 19 ? -6.924 12.705 10.475 1.00 0.00 19 ASP A CA 11
ATOM 19782 C C . ASP A 1 19 ? -7.647 11.634 11.290 1.00 0.00 19 ASP A C 11
ATOM 19783 O O . ASP A 1 19 ? -8.400 11.953 12.212 1.00 0.00 19 ASP A O 11
ATOM 19792 N N . TYR A 1 20 ? -7.413 10.368 10.963 1.00 0.00 20 TYR A N 11
ATOM 19793 C CA . TYR A 1 20 ? -8.161 9.275 11.580 1.00 0.00 20 TYR A CA 11
ATOM 19794 C C . TYR A 1 20 ? -7.763 9.035 13.033 1.00 0.00 20 TYR A C 11
ATOM 19795 O O . TYR A 1 20 ? -8.604 8.668 13.856 1.00 0.00 20 TYR A O 11
ATOM 19813 N N . ALA A 1 21 ? -6.495 9.241 13.356 1.00 0.00 21 ALA A N 11
ATOM 19814 C CA . ALA A 1 21 ? -6.039 9.076 14.730 1.00 0.00 21 ALA A CA 11
ATOM 19815 C C . ALA A 1 21 ? -6.461 10.269 15.572 1.00 0.00 21 ALA A C 11
ATOM 19816 O O . ALA A 1 21 ? -7.125 10.106 16.595 1.00 0.00 21 ALA A O 11
ATOM 19823 N N . LYS A 1 22 ? -6.082 11.462 15.116 1.00 0.00 22 LYS A N 11
ATOM 19824 C CA . LYS A 1 22 ? -6.417 12.717 15.789 1.00 0.00 22 LYS A CA 11
ATOM 19825 C C . LYS A 1 22 ? -6.019 12.685 17.265 1.00 0.00 22 LYS A C 11
ATOM 19826 O O . LYS A 1 22 ? -6.839 12.382 18.136 1.00 0.00 22 LYS A O 11
ATOM 19845 N N . PRO A 1 23 ? -4.746 12.985 17.564 1.00 0.00 23 PRO A N 11
ATOM 19846 C CA . PRO A 1 23 ? -4.226 12.960 18.931 1.00 0.00 23 PRO A CA 11
ATOM 19847 C C . PRO A 1 23 ? -4.845 14.045 19.808 1.00 0.00 23 PRO A C 11
ATOM 19848 O O . PRO A 1 23 ? -4.494 15.223 19.702 1.00 0.00 23 PRO A O 11
ATOM 19859 N N . HIS A 1 24 ? -5.785 13.641 20.650 1.00 0.00 24 HIS A N 11
ATOM 19860 C CA . HIS A 1 24 ? -6.405 14.549 21.604 1.00 0.00 24 HIS A CA 11
ATOM 19861 C C . HIS A 1 24 ? -5.733 14.399 22.962 1.00 0.00 24 HIS A C 11
ATOM 19862 O O . HIS A 1 24 ? -5.516 15.377 23.678 1.00 0.00 24 HIS A O 11
ATOM 19877 N N . LEU A 1 25 ? -5.399 13.166 23.300 1.00 0.00 25 LEU A N 11
ATOM 19878 C CA . LEU A 1 25 ? -4.856 12.854 24.609 1.00 0.00 25 LEU A CA 11
ATOM 19879 C C . LEU A 1 25 ? -3.889 11.682 24.514 1.00 0.00 25 LEU A C 11
ATOM 19880 O O . LEU A 1 25 ? -2.790 11.721 25.064 1.00 0.00 25 LEU A O 11
ATOM 19896 N N . ARG A 1 26 ? -4.310 10.648 23.797 1.00 0.00 26 ARG A N 11
ATOM 19897 C CA . ARG A 1 26 ? -3.555 9.402 23.704 1.00 0.00 26 ARG A CA 11
ATOM 19898 C C . ARG A 1 26 ? -2.214 9.627 23.010 1.00 0.00 26 ARG A C 11
ATOM 19899 O O . ARG A 1 26 ? -2.157 9.838 21.798 1.00 0.00 26 ARG A O 11
ATOM 19920 N N . GLN A 1 27 ? -1.143 9.600 23.794 1.00 0.00 27 GLN A N 11
ATOM 19921 C CA . GLN A 1 27 ? 0.200 9.827 23.281 1.00 0.00 27 GLN A CA 11
ATOM 19922 C C . GLN A 1 27 ? 0.656 8.653 22.425 1.00 0.00 27 GLN A C 11
ATOM 19923 O O . GLN A 1 27 ? 1.177 8.834 21.322 1.00 0.00 27 GLN A O 11
ATOM 19937 N N . SER A 1 28 ? 0.451 7.450 22.933 1.00 0.00 28 SER A N 11
ATOM 19938 C CA . SER A 1 28 ? 0.858 6.253 22.223 1.00 0.00 28 SER A CA 11
ATOM 19939 C C . SER A 1 28 ? -0.179 5.897 21.162 1.00 0.00 28 SER A C 11
ATOM 19940 O O . SER A 1 28 ? -1.162 5.205 21.437 1.00 0.00 28 SER A O 11
ATOM 19948 N N . THR A 1 29 ? 0.025 6.407 19.957 1.00 0.00 29 THR A N 11
ATOM 19949 C CA . THR A 1 29 ? -0.877 6.139 18.853 1.00 0.00 29 THR A CA 11
ATOM 19950 C C . THR A 1 29 ? -0.128 5.481 17.699 1.00 0.00 29 THR A C 11
ATOM 19951 O O . THR A 1 29 ? 0.539 6.153 16.912 1.00 0.00 29 THR A O 11
ATOM 19962 N N . TRP A 1 30 ? -0.217 4.159 17.641 1.00 0.00 30 TRP A N 11
ATOM 19963 C CA . TRP A 1 30 ? 0.419 3.372 16.595 1.00 0.00 30 TRP A CA 11
ATOM 19964 C C . TRP A 1 30 ? -0.151 1.961 16.609 1.00 0.00 30 TRP A C 11
ATOM 19965 O O . TRP A 1 30 ? -0.389 1.391 17.677 1.00 0.00 30 TRP A O 11
ATOM 19986 N N . GLU A 1 31 ? -0.400 1.414 15.436 1.00 0.00 31 GLU A N 11
ATOM 19987 C CA . GLU A 1 31 ? -0.955 0.080 15.325 1.00 0.00 31 GLU A CA 11
ATOM 19988 C C . GLU A 1 31 ? -0.252 -0.685 14.205 1.00 0.00 31 GLU A C 11
ATOM 19989 O O . GLU A 1 31 ? 0.884 -0.366 13.843 1.00 0.00 31 GLU A O 11
ATOM 20001 N N . SER A 1 32 ? -0.912 -1.698 13.670 1.00 0.00 32 SER A N 11
ATOM 20002 C CA . SER A 1 32 ? -0.321 -2.542 12.643 1.00 0.00 32 SER A CA 11
ATOM 20003 C C . SER A 1 32 ? -0.402 -1.889 11.265 1.00 0.00 32 SER A C 11
ATOM 20004 O O . SER A 1 32 ? 0.592 -1.846 10.538 1.00 0.00 32 SER A O 11
ATOM 20012 N N . TYR A 1 33 ? -1.579 -1.359 10.941 1.00 0.00 33 TYR A N 11
ATOM 20013 C CA . TYR A 1 33 ? -1.890 -0.868 9.596 1.00 0.00 33 TYR A CA 11
ATOM 20014 C C . TYR A 1 33 ? -0.843 0.107 9.080 1.00 0.00 33 TYR A C 11
ATOM 20015 O O . TYR A 1 33 ? -0.177 -0.156 8.079 1.00 0.00 33 TYR A O 11
ATOM 20033 N N . GLU A 1 34 ? -0.704 1.225 9.771 1.00 0.00 34 GLU A N 11
ATOM 20034 C CA . GLU A 1 34 ? 0.172 2.301 9.325 1.00 0.00 34 GLU A CA 11
ATOM 20035 C C . GLU A 1 34 ? 1.606 1.809 9.234 1.00 0.00 34 GLU A C 11
ATOM 20036 O O . GLU A 1 34 ? 2.287 2.040 8.238 1.00 0.00 34 GLU A O 11
ATOM 20048 N N . THR A 1 35 ? 2.035 1.109 10.276 1.00 0.00 35 THR A N 11
ATOM 20049 C CA . THR A 1 35 ? 3.406 0.640 10.394 1.00 0.00 35 THR A CA 11
ATOM 20050 C C . THR A 1 35 ? 3.826 -0.219 9.200 1.00 0.00 35 THR A C 11
ATOM 20051 O O . THR A 1 35 ? 4.827 0.072 8.545 1.00 0.00 35 THR A O 11
ATOM 20062 N N . VAL A 1 36 ? 3.056 -1.261 8.901 1.00 0.00 36 VAL A N 11
ATOM 20063 C CA . VAL A 1 36 ? 3.396 -2.157 7.799 1.00 0.00 36 VAL A CA 11
ATOM 20064 C C . VAL A 1 36 ? 3.261 -1.454 6.449 1.00 0.00 36 VAL A C 11
ATOM 20065 O O . VAL A 1 36 ? 4.103 -1.622 5.555 1.00 0.00 36 VAL A O 11
ATOM 20078 N N . LEU A 1 37 ? 2.222 -0.638 6.319 1.00 0.00 37 LEU A N 11
ATOM 20079 C CA . LEU A 1 37 ? 1.931 0.041 5.071 1.00 0.00 37 LEU A CA 11
ATOM 20080 C C . LEU A 1 37 ? 3.034 1.038 4.731 1.00 0.00 37 LEU A C 11
ATOM 20081 O O . LEU A 1 37 ? 3.655 0.944 3.670 1.00 0.00 37 LEU A O 11
ATOM 20097 N N . ARG A 1 38 ? 3.302 1.963 5.652 1.00 0.00 38 ARG A N 11
ATOM 20098 C CA . ARG A 1 38 ? 4.291 3.013 5.417 1.00 0.00 38 ARG A CA 11
ATOM 20099 C C . ARG A 1 38 ? 5.671 2.411 5.166 1.00 0.00 38 ARG A C 11
ATOM 20100 O O . ARG A 1 38 ? 6.414 2.886 4.308 1.00 0.00 38 ARG A O 11
ATOM 20121 N N . LEU A 1 39 ? 5.985 1.340 5.890 1.00 0.00 39 LEU A N 11
ATOM 20122 C CA . LEU A 1 39 ? 7.299 0.715 5.822 1.00 0.00 39 LEU A CA 11
ATOM 20123 C C . LEU A 1 39 ? 7.591 0.173 4.429 1.00 0.00 39 LEU A C 11
ATOM 20124 O O . LEU A 1 39 ? 8.693 0.340 3.908 1.00 0.00 39 LEU A O 11
ATOM 20140 N N . HIS A 1 40 ? 6.603 -0.472 3.823 1.00 0.00 40 HIS A N 11
ATOM 20141 C CA . HIS A 1 40 ? 6.841 -1.179 2.570 1.00 0.00 40 HIS A CA 11
ATOM 20142 C C . HIS A 1 40 ? 6.581 -0.329 1.326 1.00 0.00 40 HIS A C 11
ATOM 20143 O O . HIS A 1 40 ? 7.402 -0.313 0.411 1.00 0.00 40 HIS A O 11
ATOM 20158 N N . VAL A 1 41 ? 5.459 0.377 1.278 1.00 0.00 41 VAL A N 11
ATOM 20159 C CA . VAL A 1 41 ? 5.055 1.031 0.036 1.00 0.00 41 VAL A CA 11
ATOM 20160 C C . VAL A 1 41 ? 5.563 2.477 -0.072 1.00 0.00 41 VAL A C 11
ATOM 20161 O O . VAL A 1 41 ? 5.890 2.934 -1.168 1.00 0.00 41 VAL A O 11
ATOM 20174 N N . ILE A 1 42 ? 5.677 3.178 1.055 1.00 0.00 42 ILE A N 11
ATOM 20175 C CA . ILE A 1 42 ? 6.018 4.608 1.039 1.00 0.00 42 ILE A CA 11
ATOM 20176 C C . ILE A 1 42 ? 7.414 4.899 0.446 1.00 0.00 42 ILE A C 11
ATOM 20177 O O . ILE A 1 42 ? 7.533 5.778 -0.409 1.00 0.00 42 ILE A O 11
ATOM 20193 N N . PRO A 1 43 ? 8.487 4.187 0.866 1.00 0.00 43 PRO A N 11
ATOM 20194 C CA . PRO A 1 43 ? 9.853 4.479 0.397 1.00 0.00 43 PRO A CA 11
ATOM 20195 C C . PRO A 1 43 ? 9.993 4.480 -1.127 1.00 0.00 43 PRO A C 11
ATOM 20196 O O . PRO A 1 43 ? 10.722 5.298 -1.693 1.00 0.00 43 PRO A O 11
ATOM 20207 N N . THR A 1 44 ? 9.295 3.571 -1.793 1.00 0.00 44 THR A N 11
ATOM 20208 C CA . THR A 1 44 ? 9.456 3.415 -3.231 1.00 0.00 44 THR A CA 11
ATOM 20209 C C . THR A 1 44 ? 8.250 3.945 -4.020 1.00 0.00 44 THR A C 11
ATOM 20210 O O . THR A 1 44 ? 8.413 4.745 -4.941 1.00 0.00 44 THR A O 11
ATOM 20221 N N . LEU A 1 45 ? 7.045 3.521 -3.658 1.00 0.00 45 LEU A N 11
ATOM 20222 C CA . LEU A 1 45 ? 5.847 3.905 -4.403 1.00 0.00 45 LEU A CA 11
ATOM 20223 C C . LEU A 1 45 ? 5.171 5.121 -3.779 1.00 0.00 45 LEU A C 11
ATOM 20224 O O . LEU A 1 45 ? 4.261 5.701 -4.365 1.00 0.00 45 LEU A O 11
ATOM 20240 N N . GLY A 1 46 ? 5.633 5.510 -2.600 1.00 0.00 46 GLY A N 11
ATOM 20241 C CA . GLY A 1 46 ? 5.020 6.615 -1.884 1.00 0.00 46 GLY A CA 11
ATOM 20242 C C . GLY A 1 46 ? 5.135 7.938 -2.616 1.00 0.00 46 GLY A C 11
ATOM 20243 O O . GLY A 1 46 ? 4.257 8.788 -2.506 1.00 0.00 46 GLY A O 11
ATOM 20247 N N . SER A 1 47 ? 6.203 8.108 -3.379 1.00 0.00 47 SER A N 11
ATOM 20248 C CA . SER A 1 47 ? 6.439 9.354 -4.096 1.00 0.00 47 SER A CA 11
ATOM 20249 C C . SER A 1 47 ? 5.625 9.411 -5.390 1.00 0.00 47 SER A C 11
ATOM 20250 O O . SER A 1 47 ? 5.760 10.341 -6.184 1.00 0.00 47 SER A O 11
ATOM 20258 N N . ILE A 1 48 ? 4.781 8.411 -5.593 1.00 0.00 48 ILE A N 11
ATOM 20259 C CA . ILE A 1 48 ? 3.902 8.369 -6.748 1.00 0.00 48 ILE A CA 11
ATOM 20260 C C . ILE A 1 48 ? 2.490 8.774 -6.330 1.00 0.00 48 ILE A C 11
ATOM 20261 O O . ILE A 1 48 ? 1.986 8.302 -5.312 1.00 0.00 48 ILE A O 11
ATOM 20277 N N . PRO A 1 49 ? 1.853 9.690 -7.078 1.00 0.00 49 PRO A N 11
ATOM 20278 C CA . PRO A 1 49 ? 0.472 10.100 -6.810 1.00 0.00 49 PRO A CA 11
ATOM 20279 C C . PRO A 1 49 ? -0.482 8.909 -6.834 1.00 0.00 49 PRO A C 11
ATOM 20280 O O . PRO A 1 49 ? -0.310 7.986 -7.633 1.00 0.00 49 PRO A O 11
ATOM 20291 N N . LEU A 1 50 ? -1.485 8.941 -5.964 1.00 0.00 50 LEU A N 11
ATOM 20292 C CA . LEU A 1 50 ? -2.417 7.824 -5.805 1.00 0.00 50 LEU A CA 11
ATOM 20293 C C . LEU A 1 50 ? -3.051 7.403 -7.129 1.00 0.00 50 LEU A C 11
ATOM 20294 O O . LEU A 1 50 ? -3.216 6.215 -7.396 1.00 0.00 50 LEU A O 11
ATOM 20310 N N . LYS A 1 51 ? -3.385 8.371 -7.967 1.00 0.00 51 LYS A N 11
ATOM 20311 C CA . LYS A 1 51 ? -4.102 8.086 -9.202 1.00 0.00 51 LYS A CA 11
ATOM 20312 C C . LYS A 1 51 ? -3.160 7.594 -10.298 1.00 0.00 51 LYS A C 11
ATOM 20313 O O . LYS A 1 51 ? -3.598 7.271 -11.405 1.00 0.00 51 LYS A O 11
ATOM 20332 N N . LYS A 1 52 ? -1.870 7.533 -9.992 1.00 0.00 52 LYS A N 11
ATOM 20333 C CA . LYS A 1 52 ? -0.884 7.057 -10.949 1.00 0.00 52 LYS A CA 11
ATOM 20334 C C . LYS A 1 52 ? -0.413 5.662 -10.551 1.00 0.00 52 LYS A C 11
ATOM 20335 O O . LYS A 1 52 ? 0.373 5.024 -11.257 1.00 0.00 52 LYS A O 11
ATOM 20354 N N . LEU A 1 53 ? -0.916 5.201 -9.416 1.00 0.00 53 LEU A N 11
ATOM 20355 C CA . LEU A 1 53 ? -0.523 3.921 -8.847 1.00 0.00 53 LEU A CA 11
ATOM 20356 C C . LEU A 1 53 ? -1.044 2.766 -9.704 1.00 0.00 53 LEU A C 11
ATOM 20357 O O . LEU A 1 53 ? -2.222 2.719 -10.057 1.00 0.00 53 LEU A O 11
ATOM 20373 N N . GLN A 1 54 ? -0.150 1.844 -10.038 1.00 0.00 54 GLN A N 11
ATOM 20374 C CA . GLN A 1 54 ? -0.502 0.682 -10.843 1.00 0.00 54 GLN A CA 11
ATOM 20375 C C . GLN A 1 54 ? -0.258 -0.608 -10.062 1.00 0.00 54 GLN A C 11
ATOM 20376 O O . GLN A 1 54 ? 0.703 -0.705 -9.298 1.00 0.00 54 GLN A O 11
ATOM 20390 N N . PRO A 1 55 ? -1.119 -1.621 -10.263 1.00 0.00 55 PRO A N 11
ATOM 20391 C CA . PRO A 1 55 ? -1.017 -2.911 -9.563 1.00 0.00 55 PRO A CA 11
ATOM 20392 C C . PRO A 1 55 ? 0.267 -3.665 -9.906 1.00 0.00 55 PRO A C 11
ATOM 20393 O O . PRO A 1 55 ? 0.739 -4.491 -9.124 1.00 0.00 55 PRO A O 11
ATOM 20404 N N . ALA A 1 56 ? 0.830 -3.366 -11.069 1.00 0.00 56 ALA A N 11
ATOM 20405 C CA . ALA A 1 56 ? 2.055 -4.013 -11.516 1.00 0.00 56 ALA A CA 11
ATOM 20406 C C . ALA A 1 56 ? 3.203 -3.741 -10.550 1.00 0.00 56 ALA A C 11
ATOM 20407 O O . ALA A 1 56 ? 3.977 -4.643 -10.217 1.00 0.00 56 ALA A O 11
ATOM 20414 N N . ASP A 1 57 ? 3.306 -2.497 -10.092 1.00 0.00 57 ASP A N 11
ATOM 20415 C CA . ASP A 1 57 ? 4.348 -2.119 -9.145 1.00 0.00 57 ASP A CA 11
ATOM 20416 C C . ASP A 1 57 ? 4.055 -2.677 -7.765 1.00 0.00 57 ASP A C 11
ATOM 20417 O O . ASP A 1 57 ? 4.970 -2.980 -7.004 1.00 0.00 57 ASP A O 11
ATOM 20426 N N . ILE A 1 58 ? 2.773 -2.827 -7.453 1.00 0.00 58 ILE A N 11
ATOM 20427 C CA . ILE A 1 58 ? 2.366 -3.440 -6.196 1.00 0.00 58 ILE A CA 11
ATOM 20428 C C . ILE A 1 58 ? 2.839 -4.890 -6.143 1.00 0.00 58 ILE A C 11
ATOM 20429 O O . ILE A 1 58 ? 3.409 -5.339 -5.149 1.00 0.00 58 ILE A O 11
ATOM 20445 N N . GLN A 1 59 ? 2.605 -5.611 -7.232 1.00 0.00 59 GLN A N 11
ATOM 20446 C CA . GLN A 1 59 ? 3.021 -7.003 -7.331 1.00 0.00 59 GLN A CA 11
ATOM 20447 C C . GLN A 1 59 ? 4.545 -7.101 -7.298 1.00 0.00 59 GLN A C 11
ATOM 20448 O O . GLN A 1 59 ? 5.105 -8.030 -6.713 1.00 0.00 59 GLN A O 11
ATOM 20462 N N . ARG A 1 60 ? 5.210 -6.127 -7.916 1.00 0.00 60 ARG A N 11
ATOM 20463 C CA . ARG A 1 60 ? 6.669 -6.073 -7.905 1.00 0.00 60 ARG A CA 11
ATOM 20464 C C . ARG A 1 60 ? 7.183 -5.811 -6.492 1.00 0.00 60 ARG A C 11
ATOM 20465 O O . ARG A 1 60 ? 8.216 -6.344 -6.088 1.00 0.00 60 ARG A O 11
ATOM 20486 N N . LEU A 1 61 ? 6.447 -4.996 -5.742 1.00 0.00 61 LEU A N 11
ATOM 20487 C CA . LEU A 1 61 ? 6.769 -4.719 -4.347 1.00 0.00 61 LEU A CA 11
ATOM 20488 C C . LEU A 1 61 ? 6.773 -6.025 -3.556 1.00 0.00 61 LEU A C 11
ATOM 20489 O O . LEU A 1 61 ? 7.703 -6.296 -2.795 1.00 0.00 61 LEU A O 11
ATOM 20505 N N . TYR A 1 62 ? 5.737 -6.837 -3.757 1.00 0.00 62 TYR A N 11
ATOM 20506 C CA . TYR A 1 62 ? 5.634 -8.128 -3.087 1.00 0.00 62 TYR A CA 11
ATOM 20507 C C . TYR A 1 62 ? 6.811 -9.022 -3.453 1.00 0.00 62 TYR A C 11
ATOM 20508 O O . TYR A 1 62 ? 7.457 -9.599 -2.581 1.00 0.00 62 TYR A O 11
ATOM 20526 N N . ALA A 1 63 ? 7.088 -9.123 -4.746 1.00 0.00 63 ALA A N 11
ATOM 20527 C CA . ALA A 1 63 ? 8.166 -9.975 -5.240 1.00 0.00 63 ALA A CA 11
ATOM 20528 C C . ALA A 1 63 ? 9.518 -9.534 -4.688 1.00 0.00 63 ALA A C 11
ATOM 20529 O O . ALA A 1 63 ? 10.304 -10.351 -4.201 1.00 0.00 63 ALA A O 11
ATOM 20536 N N . SER A 1 64 ? 9.770 -8.233 -4.744 1.00 0.00 64 SER A N 11
ATOM 20537 C CA . SER A 1 64 ? 11.038 -7.683 -4.300 1.00 0.00 64 SER A CA 11
ATOM 20538 C C . SER A 1 64 ? 11.215 -7.868 -2.791 1.00 0.00 64 SER A C 11
ATOM 20539 O O . SER A 1 64 ? 12.307 -8.184 -2.317 1.00 0.00 64 SER A O 11
ATOM 20547 N N . LYS A 1 65 ? 10.135 -7.693 -2.036 1.00 0.00 65 LYS A N 11
ATOM 20548 C CA . LYS A 1 65 ? 10.200 -7.821 -0.586 1.00 0.00 65 LYS A CA 11
ATOM 20549 C C . LYS A 1 65 ? 10.180 -9.285 -0.156 1.00 0.00 65 LYS A C 11
ATOM 20550 O O . LYS A 1 65 ? 10.612 -9.619 0.945 1.00 0.00 65 LYS A O 11
ATOM 20569 N N . LEU A 1 66 ? 9.685 -10.156 -1.025 1.00 0.00 66 LEU A N 11
ATOM 20570 C CA . LEU A 1 66 ? 9.730 -11.587 -0.763 1.00 0.00 66 LEU A CA 11
ATOM 20571 C C . LEU A 1 66 ? 11.181 -12.051 -0.781 1.00 0.00 66 LEU A C 11
ATOM 20572 O O . LEU A 1 66 ? 11.592 -12.896 0.020 1.00 0.00 66 LEU A O 11
ATOM 20588 N N . GLU A 1 67 ? 11.960 -11.458 -1.682 1.00 0.00 67 GLU A N 11
ATOM 20589 C CA . GLU A 1 67 ? 13.393 -11.716 -1.765 1.00 0.00 67 GLU A CA 11
ATOM 20590 C C . GLU A 1 67 ? 14.112 -11.212 -0.516 1.00 0.00 67 GLU A C 11
ATOM 20591 O O . GLU A 1 67 ? 15.198 -11.684 -0.182 1.00 0.00 67 GLU A O 11
ATOM 20603 N N . SER A 1 68 ? 13.498 -10.259 0.173 1.00 0.00 68 SER A N 11
ATOM 20604 C CA . SER A 1 68 ? 14.066 -9.711 1.396 1.00 0.00 68 SER A CA 11
ATOM 20605 C C . SER A 1 68 ? 13.950 -10.720 2.537 1.00 0.00 68 SER A C 11
ATOM 20606 O O . SER A 1 68 ? 14.679 -10.647 3.528 1.00 0.00 68 SER A O 11
ATOM 20614 N N . GLY A 1 69 ? 13.035 -11.668 2.384 1.00 0.00 69 GLY A N 11
ATOM 20615 C CA . GLY A 1 69 ? 12.875 -12.713 3.375 1.00 0.00 69 GLY A CA 11
ATOM 20616 C C . GLY A 1 69 ? 11.637 -12.529 4.227 1.00 0.00 69 GLY A C 11
ATOM 20617 O O . GLY A 1 69 ? 11.708 -12.575 5.456 1.00 0.00 69 GLY A O 11
ATOM 20621 N N . LEU A 1 70 ? 10.507 -12.303 3.575 1.00 0.00 70 LEU A N 11
ATOM 20622 C CA . LEU A 1 70 ? 9.231 -12.196 4.270 1.00 0.00 70 LEU A CA 11
ATOM 20623 C C . LEU A 1 70 ? 8.472 -13.513 4.174 1.00 0.00 70 LEU A C 11
ATOM 20624 O O . LEU A 1 70 ? 8.482 -14.164 3.130 1.00 0.00 70 LEU A O 11
ATOM 20640 N N . SER A 1 71 ? 7.829 -13.903 5.265 1.00 0.00 71 SER A N 11
ATOM 20641 C CA . SER A 1 71 ? 7.038 -15.125 5.287 1.00 0.00 71 SER A CA 11
ATOM 20642 C C . SER A 1 71 ? 5.745 -14.934 4.494 1.00 0.00 71 SER A C 11
ATOM 20643 O O . SER A 1 71 ? 5.186 -13.837 4.483 1.00 0.00 71 SER A O 11
ATOM 20651 N N . PRO A 1 72 ? 5.261 -15.993 3.817 1.00 0.00 72 PRO A N 11
ATOM 20652 C CA . PRO A 1 72 ? 4.034 -15.938 3.003 1.00 0.00 72 PRO A CA 11
ATOM 20653 C C . PRO A 1 72 ? 2.851 -15.317 3.747 1.00 0.00 72 PRO A C 11
ATOM 20654 O O . PRO A 1 72 ? 2.119 -14.499 3.193 1.00 0.00 72 PRO A O 11
ATOM 20665 N N . THR A 1 73 ? 2.678 -15.699 5.005 1.00 0.00 73 THR A N 11
ATOM 20666 C CA . THR A 1 73 ? 1.602 -15.166 5.831 1.00 0.00 73 THR A CA 11
ATOM 20667 C C . THR A 1 73 ? 1.802 -13.680 6.129 1.00 0.00 73 THR A C 11
ATOM 20668 O O . THR A 1 73 ? 0.839 -12.923 6.251 1.00 0.00 73 THR A O 11
ATOM 20679 N N . ARG A 1 74 ? 3.056 -13.267 6.232 1.00 0.00 74 ARG A N 11
ATOM 20680 C CA . ARG A 1 74 ? 3.382 -11.876 6.510 1.00 0.00 74 ARG A CA 11
ATOM 20681 C C . ARG A 1 74 ? 3.130 -11.025 5.268 1.00 0.00 74 ARG A C 11
ATOM 20682 O O . ARG A 1 74 ? 2.599 -9.920 5.359 1.00 0.00 74 ARG A O 11
ATOM 20703 N N . VAL A 1 75 ? 3.504 -11.561 4.109 1.00 0.00 75 VAL A N 11
ATOM 20704 C CA . VAL A 1 75 ? 3.240 -10.901 2.833 1.00 0.00 75 VAL A CA 11
ATOM 20705 C C . VAL A 1 75 ? 1.736 -10.850 2.578 1.00 0.00 75 VAL A C 11
ATOM 20706 O O . VAL A 1 75 ? 1.213 -9.879 2.030 1.00 0.00 75 VAL A O 11
ATOM 20719 N N . ARG A 1 76 ? 1.050 -11.910 2.997 1.00 0.00 76 ARG A N 11
ATOM 20720 C CA . ARG A 1 76 ? -0.401 -11.985 2.895 1.00 0.00 76 ARG A CA 11
ATOM 20721 C C . ARG A 1 76 ? -1.045 -10.809 3.617 1.00 0.00 76 ARG A C 11
ATOM 20722 O O . ARG A 1 76 ? -1.936 -10.153 3.077 1.00 0.00 76 ARG A O 11
ATOM 20743 N N . TYR A 1 77 ? -0.576 -10.542 4.834 1.00 0.00 77 TYR A N 11
ATOM 20744 C CA . TYR A 1 77 ? -1.099 -9.437 5.626 1.00 0.00 77 TYR A CA 11
ATOM 20745 C C . TYR A 1 77 ? -0.883 -8.111 4.906 1.00 0.00 77 TYR A C 11
ATOM 20746 O O . TYR A 1 77 ? -1.775 -7.268 4.879 1.00 0.00 77 TYR A O 11
ATOM 20764 N N . ILE A 1 78 ? 0.298 -7.940 4.320 1.00 0.00 78 ILE A N 11
ATOM 20765 C CA . ILE A 1 78 ? 0.605 -6.743 3.543 1.00 0.00 78 ILE A CA 11
ATOM 20766 C C . ILE A 1 78 ? -0.407 -6.571 2.410 1.00 0.00 78 ILE A C 11
ATOM 20767 O O . ILE A 1 78 ? -0.878 -5.467 2.147 1.00 0.00 78 ILE A O 11
ATOM 20783 N N . HIS A 1 79 ? -0.753 -7.676 1.761 1.00 0.00 79 HIS A N 11
ATOM 20784 C CA . HIS A 1 79 ? -1.742 -7.657 0.688 1.00 0.00 79 HIS A CA 11
ATOM 20785 C C . HIS A 1 79 ? -3.118 -7.280 1.236 1.00 0.00 79 HIS A C 11
ATOM 20786 O O . HIS A 1 79 ? -3.872 -6.541 0.601 1.00 0.00 79 HIS A O 11
ATOM 20801 N N . VAL A 1 80 ? -3.432 -7.792 2.420 1.00 0.00 80 VAL A N 11
ATOM 20802 C CA . VAL A 1 80 ? -4.710 -7.523 3.062 1.00 0.00 80 VAL A CA 11
ATOM 20803 C C . VAL A 1 80 ? -4.806 -6.069 3.513 1.00 0.00 80 VAL A C 11
ATOM 20804 O O . VAL A 1 80 ? -5.750 -5.369 3.154 1.00 0.00 80 VAL A O 11
ATOM 20817 N N . VAL A 1 81 ? -3.821 -5.611 4.279 1.00 0.00 81 VAL A N 11
ATOM 20818 C CA . VAL A 1 81 ? -3.845 -4.258 4.826 1.00 0.00 81 VAL A CA 11
ATOM 20819 C C . VAL A 1 81 ? -3.841 -3.216 3.706 1.00 0.00 81 VAL A C 11
ATOM 20820 O O . VAL A 1 81 ? -4.521 -2.195 3.795 1.00 0.00 81 VAL A O 11
ATOM 20833 N N . LEU A 1 82 ? -3.099 -3.492 2.638 1.00 0.00 82 LEU A N 11
ATOM 20834 C CA . LEU A 1 82 ? -3.049 -2.591 1.497 1.00 0.00 82 LEU A CA 11
ATOM 20835 C C . LEU A 1 82 ? -4.413 -2.529 0.815 1.00 0.00 82 LEU A C 11
ATOM 20836 O O . LEU A 1 82 ? -4.872 -1.460 0.419 1.00 0.00 82 LEU A O 11
ATOM 20852 N N . HIS A 1 83 ? -5.069 -3.679 0.705 1.00 0.00 83 HIS A N 11
ATOM 20853 C CA . HIS A 1 83 ? -6.400 -3.744 0.114 1.00 0.00 83 HIS A CA 11
ATOM 20854 C C . HIS A 1 83 ? -7.420 -3.068 1.021 1.00 0.00 83 HIS A C 11
ATOM 20855 O O . HIS A 1 83 ? -8.275 -2.314 0.558 1.00 0.00 83 HIS A O 11
ATOM 20870 N N . GLU A 1 84 ? -7.313 -3.349 2.311 1.00 0.00 84 GLU A N 11
ATOM 20871 C CA . GLU A 1 84 ? -8.264 -2.858 3.295 1.00 0.00 84 GLU A CA 11
ATOM 20872 C C . GLU A 1 84 ? -8.175 -1.344 3.461 1.00 0.00 84 GLU A C 11
ATOM 20873 O O . GLU A 1 84 ? -9.196 -0.664 3.549 1.00 0.00 84 GLU A O 11
ATOM 20885 N N . ALA A 1 85 ? -6.963 -0.813 3.494 1.00 0.00 85 ALA A N 11
ATOM 20886 C CA . ALA A 1 85 ? -6.779 0.618 3.679 1.00 0.00 85 ALA A CA 11
ATOM 20887 C C . ALA A 1 85 ? -7.051 1.385 2.387 1.00 0.00 85 ALA A C 11
ATOM 20888 O O . ALA A 1 85 ? -7.718 2.420 2.397 1.00 0.00 85 ALA A O 11
ATOM 20895 N N . MET A 1 86 ? -6.555 0.866 1.268 1.00 0.00 86 MET A N 11
ATOM 20896 C CA . MET A 1 86 ? -6.674 1.565 -0.008 1.00 0.00 86 MET A CA 11
ATOM 20897 C C . MET A 1 86 ? -8.022 1.326 -0.679 1.00 0.00 86 MET A C 11
ATOM 20898 O O . MET A 1 86 ? -8.240 1.772 -1.808 1.00 0.00 86 MET A O 11
ATOM 20912 N N . SER A 1 87 ? -8.929 0.633 -0.001 1.00 0.00 87 SER A N 11
ATOM 20913 C CA . SER A 1 87 ? -10.274 0.465 -0.527 1.00 0.00 87 SER A CA 11
ATOM 20914 C C . SER A 1 87 ? -10.957 1.826 -0.548 1.00 0.00 87 SER A C 11
ATOM 20915 O O . SER A 1 87 ? -11.710 2.149 -1.467 1.00 0.00 87 SER A O 11
ATOM 20923 N N . GLN A 1 88 ? -10.629 2.634 0.460 1.00 0.00 88 GLN A N 11
ATOM 20924 C CA . GLN A 1 88 ? -11.180 3.973 0.613 1.00 0.00 88 GLN A CA 11
ATOM 20925 C C . GLN A 1 88 ? -10.900 4.818 -0.625 1.00 0.00 88 GLN A C 11
ATOM 20926 O O . GLN A 1 88 ? -11.731 5.625 -1.033 1.00 0.00 88 GLN A O 11
ATOM 20940 N N . ALA A 1 89 ? -9.731 4.615 -1.223 1.00 0.00 89 ALA A N 11
ATOM 20941 C CA . ALA A 1 89 ? -9.342 5.356 -2.418 1.00 0.00 89 ALA A CA 11
ATOM 20942 C C . ALA A 1 89 ? -10.307 5.073 -3.567 1.00 0.00 89 ALA A C 11
ATOM 20943 O O . ALA A 1 89 ? -10.808 5.991 -4.220 1.00 0.00 89 ALA A O 11
ATOM 20950 N N . ARG A 1 90 ? -10.580 3.797 -3.791 1.00 0.00 90 ARG A N 11
ATOM 20951 C CA . ARG A 1 90 ? -11.528 3.377 -4.817 1.00 0.00 90 ARG A CA 11
ATOM 20952 C C . ARG A 1 90 ? -12.952 3.791 -4.445 1.00 0.00 90 ARG A C 11
ATOM 20953 O O . ARG A 1 90 ? -13.690 4.318 -5.278 1.00 0.00 90 ARG A O 11
ATOM 20974 N N . GLU A 1 91 ? -13.321 3.568 -3.192 1.00 0.00 91 GLU A N 11
ATOM 20975 C CA . GLU A 1 91 ? -14.676 3.842 -2.730 1.00 0.00 91 GLU A CA 11
ATOM 20976 C C . GLU A 1 91 ? -14.988 5.336 -2.752 1.00 0.00 91 GLU A C 11
ATOM 20977 O O . GLU A 1 91 ? -16.133 5.731 -2.951 1.00 0.00 91 GLU A O 11
ATOM 20989 N N . SER A 1 92 ? -13.968 6.162 -2.554 1.00 0.00 92 SER A N 11
ATOM 20990 C CA . SER A 1 92 ? -14.146 7.608 -2.595 1.00 0.00 92 SER A CA 11
ATOM 20991 C C . SER A 1 92 ? -14.069 8.105 -4.043 1.00 0.00 92 SER A C 11
ATOM 20992 O O . SER A 1 92 ? -14.260 9.290 -4.324 1.00 0.00 92 SER A O 11
ATOM 21000 N N . GLY A 1 93 ? -13.779 7.186 -4.958 1.00 0.00 93 GLY A N 11
ATOM 21001 C CA . GLY A 1 93 ? -13.772 7.514 -6.368 1.00 0.00 93 GLY A CA 11
ATOM 21002 C C . GLY A 1 93 ? -12.519 8.241 -6.808 1.00 0.00 93 GLY A C 11
ATOM 21003 O O . GLY A 1 93 ? -12.452 8.742 -7.930 1.00 0.00 93 GLY A O 11
ATOM 21007 N N . LEU A 1 94 ? -11.522 8.305 -5.935 1.00 0.00 94 LEU A N 11
ATOM 21008 C CA . LEU A 1 94 ? -10.277 8.980 -6.277 1.00 0.00 94 LEU A CA 11
ATOM 21009 C C . LEU A 1 94 ? -9.346 8.017 -7.006 1.00 0.00 94 LEU A C 11
ATOM 21010 O O . LEU A 1 94 ? -8.377 8.429 -7.639 1.00 0.00 94 LEU A O 11
ATOM 21026 N N . LEU A 1 95 ? -9.651 6.728 -6.915 1.00 0.00 95 LEU A N 11
ATOM 21027 C CA . LEU A 1 95 ? -8.970 5.730 -7.723 1.00 0.00 95 LEU A CA 11
ATOM 21028 C C . LEU A 1 95 ? -9.954 5.112 -8.704 1.00 0.00 95 LEU A C 11
ATOM 21029 O O . LEU A 1 95 ? -11.102 4.839 -8.351 1.00 0.00 95 LEU A O 11
ATOM 21045 N N . LEU A 1 96 ? -9.500 4.911 -9.933 1.00 0.00 96 LEU A N 11
ATOM 21046 C CA . LEU A 1 96 ? -10.336 4.354 -10.989 1.00 0.00 96 LEU A CA 11
ATOM 21047 C C . LEU A 1 96 ? -10.876 2.979 -10.608 1.00 0.00 96 LEU A C 11
ATOM 21048 O O . LEU A 1 96 ? -12.081 2.745 -10.627 1.00 0.00 96 LEU A O 11
ATOM 21064 N N . GLN A 1 97 ? -9.977 2.081 -10.255 1.00 0.00 97 GLN A N 11
ATOM 21065 C CA . GLN A 1 97 ? -10.340 0.701 -9.986 1.00 0.00 97 GLN A CA 11
ATOM 21066 C C . GLN A 1 97 ? -9.586 0.186 -8.771 1.00 0.00 97 GLN A C 11
ATOM 21067 O O . GLN A 1 97 ? -8.945 0.963 -8.065 1.00 0.00 97 GLN A O 11
ATOM 21081 N N . ASN A 1 98 ? -9.680 -1.110 -8.521 1.00 0.00 98 ASN A N 11
ATOM 21082 C CA . ASN A 1 98 ? -9.048 -1.715 -7.356 1.00 0.00 98 ASN A CA 11
ATOM 21083 C C . ASN A 1 98 ? -7.778 -2.475 -7.747 1.00 0.00 98 ASN A C 11
ATOM 21084 O O . ASN A 1 98 ? -7.824 -3.642 -8.142 1.00 0.00 98 ASN A O 11
ATOM 21095 N N . PRO A 1 99 ? -6.613 -1.814 -7.627 1.00 0.00 99 PRO A N 11
ATOM 21096 C CA . PRO A 1 99 ? -5.322 -2.386 -8.011 1.00 0.00 99 PRO A CA 11
ATOM 21097 C C . PRO A 1 99 ? -4.802 -3.377 -6.979 1.00 0.00 99 PRO A C 11
ATOM 21098 O O . PRO A 1 99 ? -4.009 -4.264 -7.292 1.00 0.00 99 PRO A O 11
ATOM 21109 N N . THR A 1 100 ? -5.276 -3.235 -5.751 1.00 0.00 100 THR A N 11
ATOM 21110 C CA . THR A 1 100 ? -4.828 -4.072 -4.651 1.00 0.00 100 THR A CA 11
ATOM 21111 C C . THR A 1 100 ? -5.366 -5.496 -4.782 1.00 0.00 100 THR A C 11
ATOM 21112 O O . THR A 1 100 ? -4.821 -6.432 -4.204 1.00 0.00 100 THR A O 11
ATOM 21123 N N . GLU A 1 101 ? -6.438 -5.649 -5.547 1.00 0.00 101 GLU A N 11
ATOM 21124 C CA . GLU A 1 101 ? -7.010 -6.961 -5.805 1.00 0.00 101 GLU A CA 11
ATOM 21125 C C . GLU A 1 101 ? -6.405 -7.549 -7.076 1.00 0.00 101 GLU A C 11
ATOM 21126 O O . GLU A 1 101 ? -6.321 -8.767 -7.239 1.00 0.00 101 GLU A O 11
ATOM 21138 N N . ALA A 1 102 ? -5.959 -6.666 -7.964 1.00 0.00 102 ALA A N 11
ATOM 21139 C CA . ALA A 1 102 ? -5.367 -7.076 -9.227 1.00 0.00 102 ALA A CA 11
ATOM 21140 C C . ALA A 1 102 ? -3.956 -7.615 -9.020 1.00 0.00 102 ALA A C 11
ATOM 21141 O O . ALA A 1 102 ? -3.465 -8.417 -9.817 1.00 0.00 102 ALA A O 11
ATOM 21148 N N . ALA A 1 103 ? -3.323 -7.195 -7.930 1.00 0.00 103 ALA A N 11
ATOM 21149 C CA . ALA A 1 103 ? -1.968 -7.624 -7.620 1.00 0.00 103 ALA A CA 11
ATOM 21150 C C . ALA A 1 103 ? -2.001 -8.933 -6.851 1.00 0.00 103 ALA A C 11
ATOM 21151 O O . ALA A 1 103 ? -2.509 -8.999 -5.731 1.00 0.00 103 ALA A O 11
ATOM 21158 N N . LYS A 1 104 ? -1.463 -9.972 -7.468 1.00 0.00 104 LYS A N 11
ATOM 21159 C CA . LYS A 1 104 ? -1.553 -11.320 -6.929 1.00 0.00 104 LYS A CA 11
ATOM 21160 C C . LYS A 1 104 ? -0.186 -11.803 -6.455 1.00 0.00 104 LYS A C 11
ATOM 21161 O O . LYS A 1 104 ? 0.838 -11.446 -7.039 1.00 0.00 104 LYS A O 11
ATOM 21180 N N . PRO A 1 105 ? -0.156 -12.617 -5.387 1.00 0.00 105 PRO A N 11
ATOM 21181 C CA . PRO A 1 105 ? 1.092 -13.141 -4.814 1.00 0.00 105 PRO A CA 11
ATOM 21182 C C . PRO A 1 105 ? 1.919 -13.934 -5.828 1.00 0.00 105 PRO A C 11
ATOM 21183 O O . PRO A 1 105 ? 1.377 -14.716 -6.611 1.00 0.00 105 PRO A O 11
ATOM 21194 N N . PRO A 1 106 ? 3.253 -13.758 -5.804 1.00 0.00 106 PRO A N 11
ATOM 21195 C CA . PRO A 1 106 ? 4.177 -14.424 -6.733 1.00 0.00 106 PRO A CA 11
ATOM 21196 C C . PRO A 1 106 ? 4.372 -15.910 -6.416 1.00 0.00 106 PRO A C 11
ATOM 21197 O O . PRO A 1 106 ? 5.351 -16.521 -6.847 1.00 0.00 106 PRO A O 11
ATOM 21208 N N . ARG A 1 107 ? 3.427 -16.487 -5.679 1.00 0.00 107 ARG A N 11
ATOM 21209 C CA . ARG A 1 107 ? 3.479 -17.900 -5.312 1.00 0.00 107 ARG A CA 11
ATOM 21210 C C . ARG A 1 107 ? 3.364 -18.783 -6.553 1.00 0.00 107 ARG A C 11
ATOM 21211 O O . ARG A 1 107 ? 3.898 -19.892 -6.588 1.00 0.00 107 ARG A O 11
ATOM 21232 N N . HIS A 1 108 ? 2.684 -18.263 -7.572 1.00 0.00 108 HIS A N 11
ATOM 21233 C CA . HIS A 1 108 ? 2.432 -19.000 -8.810 1.00 0.00 108 HIS A CA 11
ATOM 21234 C C . HIS A 1 108 ? 1.603 -20.252 -8.549 1.00 0.00 108 HIS A C 11
ATOM 21235 O O . HIS A 1 108 ? 2.131 -21.364 -8.523 1.00 0.00 108 HIS A O 11
ATOM 21250 N N . PRO A 1 109 ? 0.295 -20.083 -8.316 1.00 0.00 109 PRO A N 11
ATOM 21251 C CA . PRO A 1 109 ? -0.618 -21.205 -8.144 1.00 0.00 109 PRO A CA 11
ATOM 21252 C C . PRO A 1 109 ? -0.892 -21.900 -9.467 1.00 0.00 109 PRO A C 11
ATOM 21253 O O . PRO A 1 109 ? -1.025 -21.248 -10.507 1.00 0.00 109 PRO A O 11
ATOM 21264 N N . LEU A 1 110 ? -0.978 -23.215 -9.428 1.00 0.00 110 LEU A N 11
ATOM 21265 C CA . LEU A 1 110 ? -1.180 -23.990 -10.641 1.00 0.00 110 LEU A CA 11
ATOM 21266 C C . LEU A 1 110 ? -2.660 -24.264 -10.858 1.00 0.00 110 LEU A C 11
ATOM 21267 O O . LEU A 1 110 ? -3.100 -24.506 -11.984 1.00 0.00 110 LEU A O 11
ATOM 21283 N N . GLU A 1 111 ? -3.427 -24.205 -9.780 1.00 0.00 111 GLU A N 11
ATOM 21284 C CA . GLU A 1 111 ? -4.864 -24.383 -9.859 1.00 0.00 111 GLU A CA 11
ATOM 21285 C C . GLU A 1 111 ? -5.566 -23.088 -9.475 1.00 0.00 111 GLU A C 11
ATOM 21286 O O . GLU A 1 111 ? -5.621 -22.716 -8.302 1.00 0.00 111 GLU A O 11
ATOM 21298 N N . HIS A 1 112 ? -6.082 -22.399 -10.478 1.00 0.00 112 HIS A N 11
ATOM 21299 C CA . HIS A 1 112 ? -6.739 -21.114 -10.281 1.00 0.00 112 HIS A CA 11
ATOM 21300 C C . HIS A 1 112 ? -7.488 -20.728 -11.548 1.00 0.00 112 HIS A C 11
ATOM 21301 O O . HIS A 1 112 ? -8.706 -20.558 -11.536 1.00 0.00 112 HIS A O 11
ATOM 21316 N N . HIS A 1 113 ? -6.735 -20.603 -12.633 1.00 0.00 113 HIS A N 11
ATOM 21317 C CA . HIS A 1 113 ? -7.278 -20.250 -13.938 1.00 0.00 113 HIS A CA 11
ATOM 21318 C C . HIS A 1 113 ? -6.121 -20.157 -14.920 1.00 0.00 113 HIS A C 11
ATOM 21319 O O . HIS A 1 113 ? -5.330 -19.216 -14.858 1.00 0.00 113 HIS A O 11
ATOM 21334 N N . HIS A 1 114 ? -6.010 -21.125 -15.817 1.00 0.00 114 HIS A N 11
ATOM 21335 C CA . HIS A 1 114 ? -4.846 -21.211 -16.691 1.00 0.00 114 HIS A CA 11
ATOM 21336 C C . HIS A 1 114 ? -4.993 -20.282 -17.896 1.00 0.00 114 HIS A C 11
ATOM 21337 O O . HIS A 1 114 ? -4.907 -20.707 -19.046 1.00 0.00 114 HIS A O 11
ATOM 21352 N N . HIS A 1 115 ? -5.219 -19.010 -17.612 1.00 0.00 115 HIS A N 11
ATOM 21353 C CA . HIS A 1 115 ? -5.284 -17.978 -18.633 1.00 0.00 115 HIS A CA 11
ATOM 21354 C C . HIS A 1 115 ? -4.783 -16.668 -18.061 1.00 0.00 115 HIS A C 11
ATOM 21355 O O . HIS A 1 115 ? -5.471 -16.025 -17.268 1.00 0.00 115 HIS A O 11
ATOM 21370 N N . HIS A 1 116 ? -3.571 -16.300 -18.427 1.00 0.00 116 HIS A N 11
ATOM 21371 C CA . HIS A 1 116 ? -2.989 -15.043 -17.988 1.00 0.00 116 HIS A CA 11
ATOM 21372 C C . HIS A 1 116 ? -2.963 -14.072 -19.155 1.00 0.00 116 HIS A C 11
ATOM 21373 O O . HIS A 1 116 ? -3.294 -12.893 -19.008 1.00 0.00 116 HIS A O 11
ATOM 21388 N N . HIS A 1 117 ? -2.582 -14.592 -20.315 1.00 0.00 117 HIS A N 11
ATOM 21389 C CA . HIS A 1 117 ? -2.593 -13.836 -21.555 1.00 0.00 117 HIS A CA 11
ATOM 21390 C C . HIS A 1 117 ? -2.180 -14.751 -22.699 1.00 0.00 117 HIS A C 11
ATOM 21391 O O . HIS A 1 117 ? -0.977 -14.787 -23.025 1.00 0.00 117 HIS A O 11
ATOM 21407 N N . MET A 1 1 ? -7.790 24.290 -1.112 1.00 0.00 1 MET A N 12
ATOM 21408 C CA . MET A 1 1 ? -7.433 23.017 -1.777 1.00 0.00 1 MET A CA 12
ATOM 21409 C C . MET A 1 1 ? -6.414 23.237 -2.893 1.00 0.00 1 MET A C 12
ATOM 21410 O O . MET A 1 1 ? -5.506 22.425 -3.074 1.00 0.00 1 MET A O 12
ATOM 21426 N N . ILE A 1 2 ? -6.556 24.336 -3.632 1.00 0.00 2 ILE A N 12
ATOM 21427 C CA . ILE A 1 2 ? -5.739 24.569 -4.820 1.00 0.00 2 ILE A CA 12
ATOM 21428 C C . ILE A 1 2 ? -4.253 24.726 -4.483 1.00 0.00 2 ILE A C 12
ATOM 21429 O O . ILE A 1 2 ? -3.833 25.695 -3.842 1.00 0.00 2 ILE A O 12
ATOM 21445 N N . GLU A 1 3 ? -3.491 23.721 -4.893 1.00 0.00 3 GLU A N 12
ATOM 21446 C CA . GLU A 1 3 ? -2.037 23.697 -4.784 1.00 0.00 3 GLU A CA 12
ATOM 21447 C C . GLU A 1 3 ? -1.573 22.327 -5.247 1.00 0.00 3 GLU A C 12
ATOM 21448 O O . GLU A 1 3 ? -1.723 21.349 -4.513 1.00 0.00 3 GLU A O 12
ATOM 21460 N N . PRO A 1 4 ? -1.064 22.231 -6.488 1.00 0.00 4 PRO A N 12
ATOM 21461 C CA . PRO A 1 4 ? -0.632 20.959 -7.073 1.00 0.00 4 PRO A CA 12
ATOM 21462 C C . PRO A 1 4 ? 0.214 20.144 -6.103 1.00 0.00 4 PRO A C 12
ATOM 21463 O O . PRO A 1 4 ? -0.180 19.044 -5.704 1.00 0.00 4 PRO A O 12
ATOM 21474 N N . SER A 1 5 ? 1.358 20.707 -5.712 1.00 0.00 5 SER A N 12
ATOM 21475 C CA . SER A 1 5 ? 2.213 20.105 -4.699 1.00 0.00 5 SER A CA 12
ATOM 21476 C C . SER A 1 5 ? 2.609 18.684 -5.100 1.00 0.00 5 SER A C 12
ATOM 21477 O O . SER A 1 5 ? 2.530 18.307 -6.271 1.00 0.00 5 SER A O 12
ATOM 21485 N N . LYS A 1 6 ? 3.059 17.911 -4.133 1.00 0.00 6 LYS A N 12
ATOM 21486 C CA . LYS A 1 6 ? 3.335 16.510 -4.349 1.00 0.00 6 LYS A CA 12
ATOM 21487 C C . LYS A 1 6 ? 2.403 15.674 -3.486 1.00 0.00 6 LYS A C 12
ATOM 21488 O O . LYS A 1 6 ? 2.837 15.005 -2.547 1.00 0.00 6 LYS A O 12
ATOM 21507 N N . ILE A 1 7 ? 1.112 15.752 -3.788 1.00 0.00 7 ILE A N 12
ATOM 21508 C CA . ILE A 1 7 ? 0.104 15.009 -3.042 1.00 0.00 7 ILE A CA 12
ATOM 21509 C C . ILE A 1 7 ? 0.154 13.522 -3.378 1.00 0.00 7 ILE A C 12
ATOM 21510 O O . ILE A 1 7 ? -0.640 13.008 -4.164 1.00 0.00 7 ILE A O 12
ATOM 21526 N N . THR A 1 8 ? 1.121 12.850 -2.785 1.00 0.00 8 THR A N 12
ATOM 21527 C CA . THR A 1 8 ? 1.352 11.444 -3.030 1.00 0.00 8 THR A CA 12
ATOM 21528 C C . THR A 1 8 ? 0.638 10.587 -1.994 1.00 0.00 8 THR A C 12
ATOM 21529 O O . THR A 1 8 ? -0.018 11.104 -1.082 1.00 0.00 8 THR A O 12
ATOM 21540 N N . VAL A 1 9 ? 0.781 9.278 -2.133 1.00 0.00 9 VAL A N 12
ATOM 21541 C CA . VAL A 1 9 ? 0.126 8.336 -1.244 1.00 0.00 9 VAL A CA 12
ATOM 21542 C C . VAL A 1 9 ? 0.721 8.415 0.160 1.00 0.00 9 VAL A C 12
ATOM 21543 O O . VAL A 1 9 ? 0.001 8.299 1.154 1.00 0.00 9 VAL A O 12
ATOM 21556 N N . GLU A 1 10 ? 2.032 8.645 0.237 1.00 0.00 10 GLU A N 12
ATOM 21557 C CA . GLU A 1 10 ? 2.727 8.681 1.521 1.00 0.00 10 GLU A CA 12
ATOM 21558 C C . GLU A 1 10 ? 2.175 9.794 2.407 1.00 0.00 10 GLU A C 12
ATOM 21559 O O . GLU A 1 10 ? 1.976 9.604 3.606 1.00 0.00 10 GLU A O 12
ATOM 21571 N N . GLN A 1 11 ? 1.908 10.945 1.807 1.00 0.00 11 GLN A N 12
ATOM 21572 C CA . GLN A 1 11 ? 1.447 12.097 2.560 1.00 0.00 11 GLN A CA 12
ATOM 21573 C C . GLN A 1 11 ? -0.027 11.952 2.916 1.00 0.00 11 GLN A C 12
ATOM 21574 O O . GLN A 1 11 ? -0.440 12.290 4.026 1.00 0.00 11 GLN A O 12
ATOM 21588 N N . TRP A 1 12 ? -0.817 11.436 1.978 1.00 0.00 12 TRP A N 12
ATOM 21589 C CA . TRP A 1 12 ? -2.244 11.261 2.209 1.00 0.00 12 TRP A CA 12
ATOM 21590 C C . TRP A 1 12 ? -2.480 10.272 3.344 1.00 0.00 12 TRP A C 12
ATOM 21591 O O . TRP A 1 12 ? -3.186 10.578 4.305 1.00 0.00 12 TRP A O 12
ATOM 21612 N N . LEU A 1 13 ? -1.864 9.099 3.236 1.00 0.00 13 LEU A N 12
ATOM 21613 C CA . LEU A 1 13 ? -2.017 8.054 4.241 1.00 0.00 13 LEU A CA 12
ATOM 21614 C C . LEU A 1 13 ? -1.615 8.548 5.623 1.00 0.00 13 LEU A C 12
ATOM 21615 O O . LEU A 1 13 ? -2.392 8.458 6.568 1.00 0.00 13 LEU A O 12
ATOM 21631 N N . ASN A 1 14 ? -0.411 9.088 5.733 1.00 0.00 14 ASN A N 12
ATOM 21632 C CA . ASN A 1 14 ? 0.126 9.493 7.026 1.00 0.00 14 ASN A CA 12
ATOM 21633 C C . ASN A 1 14 ? -0.750 10.556 7.692 1.00 0.00 14 ASN A C 12
ATOM 21634 O O . ASN A 1 14 ? -0.964 10.526 8.905 1.00 0.00 14 ASN A O 12
ATOM 21645 N N . ARG A 1 15 ? -1.275 11.482 6.898 1.00 0.00 15 ARG A N 12
ATOM 21646 C CA . ARG A 1 15 ? -2.135 12.531 7.433 1.00 0.00 15 ARG A CA 12
ATOM 21647 C C . ARG A 1 15 ? -3.496 11.954 7.811 1.00 0.00 15 ARG A C 12
ATOM 21648 O O . ARG A 1 15 ? -3.953 12.092 8.950 1.00 0.00 15 ARG A O 12
ATOM 21669 N N . TRP A 1 16 ? -4.120 11.281 6.852 1.00 0.00 16 TRP A N 12
ATOM 21670 C CA . TRP A 1 16 ? -5.471 10.771 7.016 1.00 0.00 16 TRP A CA 12
ATOM 21671 C C . TRP A 1 16 ? -5.539 9.791 8.183 1.00 0.00 16 TRP A C 12
ATOM 21672 O O . TRP A 1 16 ? -6.430 9.887 9.025 1.00 0.00 16 TRP A O 12
ATOM 21693 N N . LEU A 1 17 ? -4.576 8.876 8.248 1.00 0.00 17 LEU A N 12
ATOM 21694 C CA . LEU A 1 17 ? -4.521 7.883 9.320 1.00 0.00 17 LEU A CA 12
ATOM 21695 C C . LEU A 1 17 ? -4.481 8.555 10.687 1.00 0.00 17 LEU A C 12
ATOM 21696 O O . LEU A 1 17 ? -5.187 8.148 11.609 1.00 0.00 17 LEU A O 12
ATOM 21712 N N . THR A 1 18 ? -3.676 9.598 10.805 1.00 0.00 18 THR A N 12
ATOM 21713 C CA . THR A 1 18 ? -3.565 10.340 12.052 1.00 0.00 18 THR A CA 12
ATOM 21714 C C . THR A 1 18 ? -4.902 11.004 12.406 1.00 0.00 18 THR A C 12
ATOM 21715 O O . THR A 1 18 ? -5.225 11.207 13.578 1.00 0.00 18 THR A O 12
ATOM 21726 N N . ASP A 1 19 ? -5.692 11.303 11.383 1.00 0.00 19 ASP A N 12
ATOM 21727 C CA . ASP A 1 19 ? -6.965 11.983 11.577 1.00 0.00 19 ASP A CA 12
ATOM 21728 C C . ASP A 1 19 ? -8.103 11.009 11.902 1.00 0.00 19 ASP A C 12
ATOM 21729 O O . ASP A 1 19 ? -8.738 11.120 12.953 1.00 0.00 19 ASP A O 12
ATOM 21738 N N . TYR A 1 20 ? -8.364 10.055 11.010 1.00 0.00 20 TYR A N 12
ATOM 21739 C CA . TYR A 1 20 ? -9.560 9.220 11.134 1.00 0.00 20 TYR A CA 12
ATOM 21740 C C . TYR A 1 20 ? -9.288 7.918 11.890 1.00 0.00 20 TYR A C 12
ATOM 21741 O O . TYR A 1 20 ? -10.202 7.337 12.474 1.00 0.00 20 TYR A O 12
ATOM 21759 N N . ALA A 1 21 ? -8.042 7.459 11.893 1.00 0.00 21 ALA A N 12
ATOM 21760 C CA . ALA A 1 21 ? -7.720 6.166 12.488 1.00 0.00 21 ALA A CA 12
ATOM 21761 C C . ALA A 1 21 ? -7.333 6.313 13.953 1.00 0.00 21 ALA A C 12
ATOM 21762 O O . ALA A 1 21 ? -6.973 5.337 14.611 1.00 0.00 21 ALA A O 12
ATOM 21769 N N . LYS A 1 22 ? -7.417 7.534 14.460 1.00 0.00 22 LYS A N 12
ATOM 21770 C CA . LYS A 1 22 ? -7.146 7.803 15.865 1.00 0.00 22 LYS A CA 12
ATOM 21771 C C . LYS A 1 22 ? -8.338 8.520 16.494 1.00 0.00 22 LYS A C 12
ATOM 21772 O O . LYS A 1 22 ? -8.333 9.743 16.636 1.00 0.00 22 LYS A O 12
ATOM 21791 N N . PRO A 1 23 ? -9.393 7.771 16.845 1.00 0.00 23 PRO A N 12
ATOM 21792 C CA . PRO A 1 23 ? -10.625 8.348 17.379 1.00 0.00 23 PRO A CA 12
ATOM 21793 C C . PRO A 1 23 ? -10.517 8.700 18.859 1.00 0.00 23 PRO A C 12
ATOM 21794 O O . PRO A 1 23 ? -9.601 8.257 19.551 1.00 0.00 23 PRO A O 12
ATOM 21805 N N . HIS A 1 24 ? -11.459 9.505 19.330 1.00 0.00 24 HIS A N 12
ATOM 21806 C CA . HIS A 1 24 ? -11.501 9.908 20.731 1.00 0.00 24 HIS A CA 12
ATOM 21807 C C . HIS A 1 24 ? -12.280 8.875 21.543 1.00 0.00 24 HIS A C 12
ATOM 21808 O O . HIS A 1 24 ? -12.100 8.748 22.754 1.00 0.00 24 HIS A O 12
ATOM 21823 N N . LEU A 1 25 ? -13.137 8.130 20.859 1.00 0.00 25 LEU A N 12
ATOM 21824 C CA . LEU A 1 25 ? -13.905 7.068 21.489 1.00 0.00 25 LEU A CA 12
ATOM 21825 C C . LEU A 1 25 ? -13.139 5.757 21.384 1.00 0.00 25 LEU A C 12
ATOM 21826 O O . LEU A 1 25 ? -13.051 5.182 20.297 1.00 0.00 25 LEU A O 12
ATOM 21842 N N . ARG A 1 26 ? -12.593 5.299 22.512 1.00 0.00 26 ARG A N 12
ATOM 21843 C CA . ARG A 1 26 ? -11.750 4.102 22.554 1.00 0.00 26 ARG A CA 12
ATOM 21844 C C . ARG A 1 26 ? -10.435 4.359 21.821 1.00 0.00 26 ARG A C 12
ATOM 21845 O O . ARG A 1 26 ? -10.397 4.435 20.594 1.00 0.00 26 ARG A O 12
ATOM 21866 N N . GLN A 1 27 ? -9.361 4.509 22.589 1.00 0.00 27 GLN A N 12
ATOM 21867 C CA . GLN A 1 27 ? -8.058 4.829 22.026 1.00 0.00 27 GLN A CA 12
ATOM 21868 C C . GLN A 1 27 ? -7.632 3.771 21.016 1.00 0.00 27 GLN A C 12
ATOM 21869 O O . GLN A 1 27 ? -7.742 2.568 21.271 1.00 0.00 27 GLN A O 12
ATOM 21883 N N . SER A 1 28 ? -7.171 4.228 19.863 1.00 0.00 28 SER A N 12
ATOM 21884 C CA . SER A 1 28 ? -6.737 3.334 18.805 1.00 0.00 28 SER A CA 12
ATOM 21885 C C . SER A 1 28 ? -5.398 2.705 19.169 1.00 0.00 28 SER A C 12
ATOM 21886 O O . SER A 1 28 ? -4.419 3.409 19.431 1.00 0.00 28 SER A O 12
ATOM 21894 N N . THR A 1 29 ? -5.369 1.383 19.204 1.00 0.00 29 THR A N 12
ATOM 21895 C CA . THR A 1 29 ? -4.154 0.654 19.514 1.00 0.00 29 THR A CA 12
ATOM 21896 C C . THR A 1 29 ? -3.630 -0.039 18.254 1.00 0.00 29 THR A C 12
ATOM 21897 O O . THR A 1 29 ? -4.219 0.107 17.176 1.00 0.00 29 THR A O 12
ATOM 21908 N N . TRP A 1 30 ? -2.531 -0.781 18.398 1.00 0.00 30 TRP A N 12
ATOM 21909 C CA . TRP A 1 30 ? -1.860 -1.439 17.276 1.00 0.00 30 TRP A CA 12
ATOM 21910 C C . TRP A 1 30 ? -1.349 -0.419 16.263 1.00 0.00 30 TRP A C 12
ATOM 21911 O O . TRP A 1 30 ? -2.074 -0.001 15.360 1.00 0.00 30 TRP A O 12
ATOM 21932 N N . GLU A 1 31 ? -0.095 -0.017 16.413 1.00 0.00 31 GLU A N 12
ATOM 21933 C CA . GLU A 1 31 ? 0.505 0.940 15.491 1.00 0.00 31 GLU A CA 12
ATOM 21934 C C . GLU A 1 31 ? 1.177 0.208 14.335 1.00 0.00 31 GLU A C 12
ATOM 21935 O O . GLU A 1 31 ? 1.831 0.821 13.491 1.00 0.00 31 GLU A O 12
ATOM 21947 N N . SER A 1 32 ? 0.983 -1.107 14.297 1.00 0.00 32 SER A N 12
ATOM 21948 C CA . SER A 1 32 ? 1.549 -1.954 13.257 1.00 0.00 32 SER A CA 12
ATOM 21949 C C . SER A 1 32 ? 1.144 -1.472 11.868 1.00 0.00 32 SER A C 12
ATOM 21950 O O . SER A 1 32 ? 1.926 -1.575 10.922 1.00 0.00 32 SER A O 12
ATOM 21958 N N . TYR A 1 33 ? -0.068 -0.932 11.757 1.00 0.00 33 TYR A N 12
ATOM 21959 C CA . TYR A 1 33 ? -0.553 -0.387 10.492 1.00 0.00 33 TYR A CA 12
ATOM 21960 C C . TYR A 1 33 ? 0.380 0.708 9.984 1.00 0.00 33 TYR A C 12
ATOM 21961 O O . TYR A 1 33 ? 0.811 0.678 8.835 1.00 0.00 33 TYR A O 12
ATOM 21979 N N . GLU A 1 34 ? 0.705 1.655 10.860 1.00 0.00 34 GLU A N 12
ATOM 21980 C CA . GLU A 1 34 ? 1.599 2.751 10.510 1.00 0.00 34 GLU A CA 12
ATOM 21981 C C . GLU A 1 34 ? 2.984 2.213 10.167 1.00 0.00 34 GLU A C 12
ATOM 21982 O O . GLU A 1 34 ? 3.580 2.587 9.154 1.00 0.00 34 GLU A O 12
ATOM 21994 N N . THR A 1 35 ? 3.472 1.316 11.016 1.00 0.00 35 THR A N 12
ATOM 21995 C CA . THR A 1 35 ? 4.812 0.767 10.882 1.00 0.00 35 THR A CA 12
ATOM 21996 C C . THR A 1 35 ? 5.015 0.088 9.527 1.00 0.00 35 THR A C 12
ATOM 21997 O O . THR A 1 35 ? 5.853 0.518 8.731 1.00 0.00 35 THR A O 12
ATOM 22008 N N . VAL A 1 36 ? 4.232 -0.955 9.255 1.00 0.00 36 VAL A N 12
ATOM 22009 C CA . VAL A 1 36 ? 4.414 -1.751 8.046 1.00 0.00 36 VAL A CA 12
ATOM 22010 C C . VAL A 1 36 ? 4.176 -0.920 6.789 1.00 0.00 36 VAL A C 12
ATOM 22011 O O . VAL A 1 36 ? 4.840 -1.124 5.769 1.00 0.00 36 VAL A O 12
ATOM 22024 N N . LEU A 1 37 ? 3.253 0.027 6.889 1.00 0.00 37 LEU A N 12
ATOM 22025 C CA . LEU A 1 37 ? 2.893 0.884 5.773 1.00 0.00 37 LEU A CA 12
ATOM 22026 C C . LEU A 1 37 ? 4.086 1.718 5.333 1.00 0.00 37 LEU A C 12
ATOM 22027 O O . LEU A 1 37 ? 4.647 1.493 4.261 1.00 0.00 37 LEU A O 12
ATOM 22043 N N . ARG A 1 38 ? 4.504 2.652 6.178 1.00 0.00 38 ARG A N 12
ATOM 22044 C CA . ARG A 1 38 ? 5.543 3.594 5.794 1.00 0.00 38 ARG A CA 12
ATOM 22045 C C . ARG A 1 38 ? 6.865 2.883 5.516 1.00 0.00 38 ARG A C 12
ATOM 22046 O O . ARG A 1 38 ? 7.523 3.176 4.521 1.00 0.00 38 ARG A O 12
ATOM 22067 N N . LEU A 1 39 ? 7.206 1.910 6.356 1.00 0.00 39 LEU A N 12
ATOM 22068 C CA . LEU A 1 39 ? 8.472 1.190 6.239 1.00 0.00 39 LEU A CA 12
ATOM 22069 C C . LEU A 1 39 ? 8.593 0.472 4.894 1.00 0.00 39 LEU A C 12
ATOM 22070 O O . LEU A 1 39 ? 9.672 0.427 4.299 1.00 0.00 39 LEU A O 12
ATOM 22086 N N . HIS A 1 40 ? 7.487 -0.090 4.415 1.00 0.00 40 HIS A N 12
ATOM 22087 C CA . HIS A 1 40 ? 7.523 -0.908 3.205 1.00 0.00 40 HIS A CA 12
ATOM 22088 C C . HIS A 1 40 ? 7.046 -0.157 1.967 1.00 0.00 40 HIS A C 12
ATOM 22089 O O . HIS A 1 40 ? 7.765 -0.069 0.971 1.00 0.00 40 HIS A O 12
ATOM 22104 N N . VAL A 1 41 ? 5.839 0.384 2.025 1.00 0.00 41 VAL A N 12
ATOM 22105 C CA . VAL A 1 41 ? 5.175 0.851 0.816 1.00 0.00 41 VAL A CA 12
ATOM 22106 C C . VAL A 1 41 ? 5.287 2.359 0.606 1.00 0.00 41 VAL A C 12
ATOM 22107 O O . VAL A 1 41 ? 4.965 2.850 -0.471 1.00 0.00 41 VAL A O 12
ATOM 22120 N N . ILE A 1 42 ? 5.755 3.104 1.602 1.00 0.00 42 ILE A N 12
ATOM 22121 C CA . ILE A 1 42 ? 5.843 4.555 1.451 1.00 0.00 42 ILE A CA 12
ATOM 22122 C C . ILE A 1 42 ? 6.982 4.970 0.502 1.00 0.00 42 ILE A C 12
ATOM 22123 O O . ILE A 1 42 ? 6.753 5.760 -0.416 1.00 0.00 42 ILE A O 12
ATOM 22139 N N . PRO A 1 43 ? 8.215 4.437 0.665 1.00 0.00 43 PRO A N 12
ATOM 22140 C CA . PRO A 1 43 ? 9.332 4.789 -0.219 1.00 0.00 43 PRO A CA 12
ATOM 22141 C C . PRO A 1 43 ? 9.194 4.184 -1.616 1.00 0.00 43 PRO A C 12
ATOM 22142 O O . PRO A 1 43 ? 9.948 4.527 -2.531 1.00 0.00 43 PRO A O 12
ATOM 22153 N N . THR A 1 44 ? 8.237 3.279 -1.772 1.00 0.00 44 THR A N 12
A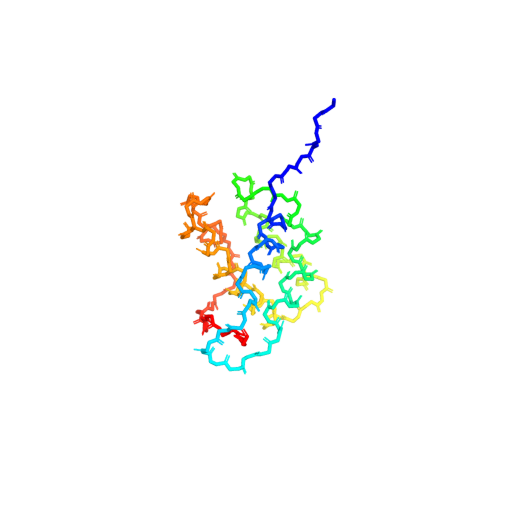TOM 22154 C CA . THR A 1 44 ? 8.039 2.580 -3.031 1.00 0.00 44 THR A CA 12
ATOM 22155 C C . THR A 1 44 ? 6.788 3.068 -3.763 1.00 0.00 44 THR A C 12
ATOM 22156 O O . THR A 1 44 ? 6.877 3.717 -4.806 1.00 0.00 44 THR A O 12
ATOM 22167 N N . LEU A 1 45 ? 5.625 2.783 -3.193 1.00 0.00 45 LEU A N 12
ATOM 22168 C CA . LEU A 1 45 ? 4.357 3.098 -3.836 1.00 0.00 45 LEU A CA 12
ATOM 22169 C C . LEU A 1 45 ? 3.825 4.443 -3.363 1.00 0.00 45 LEU A C 12
ATOM 22170 O O . LEU A 1 45 ? 3.068 5.106 -4.068 1.00 0.00 45 LEU A O 12
ATOM 22186 N N . GLY A 1 46 ? 4.238 4.845 -2.167 1.00 0.00 46 GLY A N 12
ATOM 22187 C CA . GLY A 1 46 ? 3.772 6.091 -1.587 1.00 0.00 46 GLY A CA 12
ATOM 22188 C C . GLY A 1 46 ? 4.207 7.307 -2.378 1.00 0.00 46 GLY A C 12
ATOM 22189 O O . GLY A 1 46 ? 3.580 8.359 -2.294 1.00 0.00 46 GLY A O 12
ATOM 22193 N N . SER A 1 47 ? 5.271 7.161 -3.154 1.00 0.00 47 SER A N 12
ATOM 22194 C CA . SER A 1 47 ? 5.787 8.257 -3.963 1.00 0.00 47 SER A CA 12
ATOM 22195 C C . SER A 1 47 ? 5.142 8.255 -5.349 1.00 0.00 47 SER A C 12
ATOM 22196 O O . SER A 1 47 ? 5.490 9.067 -6.212 1.00 0.00 47 SER A O 12
ATOM 22204 N N . ILE A 1 48 ? 4.205 7.345 -5.552 1.00 0.00 48 ILE A N 12
ATOM 22205 C CA . ILE A 1 48 ? 3.518 7.223 -6.828 1.00 0.00 48 ILE A CA 12
ATOM 22206 C C . ILE A 1 48 ? 2.138 7.867 -6.750 1.00 0.00 48 ILE A C 12
ATOM 22207 O O . ILE A 1 48 ? 1.378 7.597 -5.822 1.00 0.00 48 ILE A O 12
ATOM 22223 N N . PRO A 1 49 ? 1.815 8.759 -7.701 1.00 0.00 49 PRO A N 12
ATOM 22224 C CA . PRO A 1 49 ? 0.492 9.391 -7.784 1.00 0.00 49 PRO A CA 12
ATOM 22225 C C . PRO A 1 49 ? -0.638 8.364 -7.878 1.00 0.00 49 PRO A C 12
ATOM 22226 O O . PRO A 1 49 ? -0.493 7.321 -8.522 1.00 0.00 49 PRO A O 12
ATOM 22237 N N . LEU A 1 50 ? -1.764 8.672 -7.242 1.00 0.00 50 LEU A N 12
ATOM 22238 C CA . LEU A 1 50 ? -2.913 7.767 -7.204 1.00 0.00 50 LEU A CA 12
ATOM 22239 C C . LEU A 1 50 ? -3.403 7.415 -8.606 1.00 0.00 50 LEU A C 12
ATOM 22240 O O . LEU A 1 50 ? -3.867 6.304 -8.850 1.00 0.00 50 LEU A O 12
ATOM 22256 N N . LYS A 1 51 ? -3.288 8.360 -9.531 1.00 0.00 51 LYS A N 12
ATOM 22257 C CA . LYS A 1 51 ? -3.771 8.152 -10.892 1.00 0.00 51 LYS A CA 12
ATOM 22258 C C . LYS A 1 51 ? -2.696 7.501 -11.767 1.00 0.00 51 LYS A C 12
ATOM 22259 O O . LYS A 1 51 ? -2.884 7.326 -12.973 1.00 0.00 51 LYS A O 12
ATOM 22278 N N . LYS A 1 52 ? -1.579 7.135 -11.152 1.00 0.00 52 LYS A N 12
ATOM 22279 C CA . LYS A 1 52 ? -0.483 6.487 -11.864 1.00 0.00 52 LYS A CA 12
ATOM 22280 C C . LYS A 1 52 ? -0.274 5.059 -11.359 1.00 0.00 52 LYS A C 12
ATOM 22281 O O . LYS A 1 52 ? 0.137 4.180 -12.118 1.00 0.00 52 LYS A O 12
ATOM 22300 N N . LEU A 1 53 ? -0.574 4.852 -10.076 1.00 0.00 53 LEU A N 12
ATOM 22301 C CA . LEU A 1 53 ? -0.343 3.578 -9.391 1.00 0.00 53 LEU A CA 12
ATOM 22302 C C . LEU A 1 53 ? -0.894 2.401 -10.196 1.00 0.00 53 LEU A C 12
ATOM 22303 O O . LEU A 1 53 ? -2.092 2.328 -10.480 1.00 0.00 53 LEU A O 12
ATOM 22319 N N . GLN A 1 54 ? -0.004 1.486 -10.564 1.00 0.00 54 GLN A N 12
ATOM 22320 C CA . GLN A 1 54 ? -0.373 0.310 -11.340 1.00 0.00 54 GLN A CA 12
ATOM 22321 C C . GLN A 1 54 ? -0.524 -0.899 -10.426 1.00 0.00 54 GLN A C 12
ATOM 22322 O O . GLN A 1 54 ? 0.061 -0.944 -9.342 1.00 0.00 54 GLN A O 12
ATOM 22336 N N . PRO A 1 55 ? -1.298 -1.909 -10.851 1.00 0.00 55 PRO A N 12
ATOM 22337 C CA . PRO A 1 55 ? -1.359 -3.191 -10.147 1.00 0.00 55 PRO A CA 12
ATOM 22338 C C . PRO A 1 55 ? 0.005 -3.873 -10.155 1.00 0.00 55 PRO A C 12
ATOM 22339 O O . PRO A 1 55 ? 0.354 -4.625 -9.244 1.00 0.00 55 PRO A O 12
ATOM 22350 N N . ALA A 1 56 ? 0.781 -3.573 -11.193 1.00 0.00 56 ALA A N 12
ATOM 22351 C CA . ALA A 1 56 ? 2.121 -4.115 -11.344 1.00 0.00 56 ALA A CA 12
ATOM 22352 C C . ALA A 1 56 ? 3.047 -3.588 -10.257 1.00 0.00 56 ALA A C 12
ATOM 22353 O O . ALA A 1 56 ? 3.909 -4.313 -9.767 1.00 0.00 56 ALA A O 12
ATOM 22360 N N . ASP A 1 57 ? 2.858 -2.325 -9.878 1.00 0.00 57 ASP A N 12
ATOM 22361 C CA . ASP A 1 57 ? 3.654 -1.720 -8.812 1.00 0.00 57 ASP A CA 12
ATOM 22362 C C . ASP A 1 57 ? 3.425 -2.458 -7.503 1.00 0.00 57 ASP A C 12
ATOM 22363 O O . ASP A 1 57 ? 4.373 -2.791 -6.792 1.00 0.00 57 ASP A O 12
ATOM 22372 N N . ILE A 1 58 ? 2.161 -2.724 -7.202 1.00 0.00 58 ILE A N 12
ATOM 22373 C CA . ILE A 1 58 ? 1.793 -3.440 -5.988 1.00 0.00 58 ILE A CA 12
ATOM 22374 C C . ILE A 1 58 ? 2.338 -4.867 -6.022 1.00 0.00 58 ILE A C 12
ATOM 22375 O O . ILE A 1 58 ? 2.887 -5.359 -5.034 1.00 0.00 58 ILE A O 12
ATOM 22391 N N . GLN A 1 59 ? 2.202 -5.519 -7.174 1.00 0.00 59 GLN A N 12
ATOM 22392 C CA . GLN A 1 59 ? 2.723 -6.868 -7.358 1.00 0.00 59 GLN A CA 12
ATOM 22393 C C . GLN A 1 59 ? 4.243 -6.880 -7.190 1.00 0.00 59 GLN A C 12
ATOM 22394 O O . GLN A 1 59 ? 4.800 -7.780 -6.554 1.00 0.00 59 GLN A O 12
ATOM 22408 N N . ARG A 1 60 ? 4.903 -5.870 -7.746 1.00 0.00 60 ARG A N 12
ATOM 22409 C CA . ARG A 1 60 ? 6.352 -5.754 -7.647 1.00 0.00 60 ARG A CA 12
ATOM 22410 C C . ARG A 1 60 ? 6.784 -5.532 -6.202 1.00 0.00 60 ARG A C 12
ATOM 22411 O O . ARG A 1 60 ? 7.833 -6.019 -5.782 1.00 0.00 60 ARG A O 12
ATOM 22432 N N . LEU A 1 61 ? 5.975 -4.793 -5.453 1.00 0.00 61 LEU A N 12
ATOM 22433 C CA . LEU A 1 61 ? 6.249 -4.542 -4.045 1.00 0.00 61 LEU A CA 12
ATOM 22434 C C . LEU A 1 61 ? 6.372 -5.868 -3.299 1.00 0.00 61 LEU A C 12
ATOM 22435 O O . LEU A 1 61 ? 7.344 -6.098 -2.574 1.00 0.00 61 LEU A O 12
ATOM 22451 N N . TYR A 1 62 ? 5.401 -6.749 -3.508 1.00 0.00 62 TYR A N 12
ATOM 22452 C CA . TYR A 1 62 ? 5.413 -8.053 -2.861 1.00 0.00 62 TYR A CA 12
ATOM 22453 C C . TYR A 1 62 ? 6.559 -8.909 -3.392 1.00 0.00 62 TYR A C 12
ATOM 22454 O O . TYR A 1 62 ? 7.278 -9.535 -2.621 1.00 0.00 62 TYR A O 12
ATOM 22472 N N . ALA A 1 63 ? 6.731 -8.914 -4.710 1.00 0.00 63 ALA A N 12
ATOM 22473 C CA . ALA A 1 63 ? 7.764 -9.724 -5.355 1.00 0.00 63 ALA A CA 12
ATOM 22474 C C . ALA A 1 63 ? 9.165 -9.329 -4.892 1.00 0.00 63 ALA A C 12
ATOM 22475 O O . ALA A 1 63 ? 9.972 -10.183 -4.521 1.00 0.00 63 ALA A O 12
ATOM 22482 N N . SER A 1 64 ? 9.442 -8.034 -4.902 1.00 0.00 64 SER A N 12
ATOM 22483 C CA . SER A 1 64 ? 10.764 -7.533 -4.556 1.00 0.00 64 SER A CA 12
ATOM 22484 C C . SER A 1 64 ? 11.079 -7.778 -3.081 1.00 0.00 64 SER A C 12
ATOM 22485 O O . SER A 1 64 ? 12.227 -8.027 -2.719 1.00 0.00 64 SER A O 12
ATOM 22493 N N . LYS A 1 65 ? 10.056 -7.726 -2.234 1.00 0.00 65 LYS A N 12
ATOM 22494 C CA . LYS A 1 65 ? 10.247 -7.962 -0.807 1.00 0.00 65 LYS A CA 12
ATOM 22495 C C . LYS A 1 65 ? 10.272 -9.453 -0.497 1.00 0.00 65 LYS A C 12
ATOM 22496 O O . LYS A 1 65 ? 10.911 -9.887 0.462 1.00 0.00 65 LYS A O 12
ATOM 22515 N N . LEU A 1 66 ? 9.591 -10.241 -1.316 1.00 0.00 66 LEU A N 12
ATOM 22516 C CA . LEU A 1 66 ? 9.630 -11.690 -1.182 1.00 0.00 66 LEU A CA 12
ATOM 22517 C C . LEU A 1 66 ? 11.042 -12.187 -1.472 1.00 0.00 66 LEU A C 12
ATOM 22518 O O . LEU A 1 66 ? 11.516 -13.152 -0.868 1.00 0.00 66 LEU A O 12
ATOM 22534 N N . GLU A 1 67 ? 11.715 -11.492 -2.387 1.00 0.00 67 GLU A N 12
ATOM 22535 C CA . GLU A 1 67 ? 13.112 -11.764 -2.712 1.00 0.00 67 GLU A CA 12
ATOM 22536 C C . GLU A 1 67 ? 14.010 -11.531 -1.494 1.00 0.00 67 GLU A C 12
ATOM 22537 O O . GLU A 1 67 ? 15.084 -12.121 -1.374 1.00 0.00 67 GLU A O 12
ATOM 22549 N N . SER A 1 68 ? 13.562 -10.681 -0.581 1.00 0.00 68 SER A N 12
ATOM 22550 C CA . SER A 1 68 ? 14.338 -10.374 0.611 1.00 0.00 68 SER A CA 12
ATOM 22551 C C . SER A 1 68 ? 14.191 -11.486 1.646 1.00 0.00 68 SER A C 12
ATOM 22552 O O . SER A 1 68 ? 14.971 -11.574 2.595 1.00 0.00 68 SER A O 12
ATOM 22560 N N . GLY A 1 69 ? 13.197 -12.344 1.445 1.00 0.00 69 GLY A N 12
ATOM 22561 C CA . GLY A 1 69 ? 12.996 -13.470 2.333 1.00 0.00 69 GLY A CA 12
ATOM 22562 C C . GLY A 1 69 ? 11.858 -13.247 3.305 1.00 0.00 69 GLY A C 12
ATOM 22563 O O . GLY A 1 69 ? 12.043 -13.328 4.518 1.00 0.00 69 GLY A O 12
ATOM 22567 N N . LEU A 1 70 ? 10.682 -12.949 2.777 1.00 0.00 70 LEU A N 12
ATOM 22568 C CA . LEU A 1 70 ? 9.511 -12.743 3.617 1.00 0.00 70 LEU A CA 12
ATOM 22569 C C . LEU A 1 70 ? 8.631 -13.984 3.672 1.00 0.00 70 LEU A C 12
ATOM 22570 O O . LEU A 1 70 ? 8.365 -14.623 2.655 1.00 0.00 70 LEU A O 12
ATOM 22586 N N . SER A 1 71 ? 8.198 -14.317 4.875 1.00 0.00 71 SER A N 12
ATOM 22587 C CA . SER A 1 71 ? 7.247 -15.393 5.089 1.00 0.00 71 SER A CA 12
ATOM 22588 C C . SER A 1 71 ? 5.884 -15.008 4.512 1.00 0.00 71 SER A C 12
ATOM 22589 O O . SER A 1 71 ? 5.501 -13.835 4.553 1.00 0.00 71 SER A O 12
ATOM 22597 N N . PRO A 1 72 ? 5.141 -15.988 3.961 1.00 0.00 72 PRO A N 12
ATOM 22598 C CA . PRO A 1 72 ? 3.810 -15.767 3.383 1.00 0.00 72 PRO A CA 12
ATOM 22599 C C . PRO A 1 72 ? 2.870 -15.010 4.322 1.00 0.00 72 PRO A C 12
ATOM 22600 O O . PRO A 1 72 ? 2.029 -14.237 3.874 1.00 0.00 72 PRO A O 12
ATOM 22611 N N . THR A 1 73 ? 3.026 -15.221 5.626 1.00 0.00 73 THR A N 12
ATOM 22612 C CA . THR A 1 73 ? 2.187 -14.547 6.609 1.00 0.00 73 THR A CA 12
ATOM 22613 C C . THR A 1 73 ? 2.527 -13.060 6.706 1.00 0.00 73 THR A C 12
ATOM 22614 O O . THR A 1 73 ? 1.637 -12.224 6.847 1.00 0.00 73 THR A O 12
ATOM 22625 N N . ARG A 1 74 ? 3.813 -12.737 6.605 1.00 0.00 74 ARG A N 12
ATOM 22626 C CA . ARG A 1 74 ? 4.246 -11.343 6.615 1.00 0.00 74 ARG A CA 12
ATOM 22627 C C . ARG A 1 74 ? 3.739 -10.640 5.365 1.00 0.00 74 ARG A C 12
ATOM 22628 O O . ARG A 1 74 ? 3.211 -9.528 5.428 1.00 0.00 74 ARG A O 12
ATOM 22649 N N . VAL A 1 75 ? 3.886 -11.314 4.229 1.00 0.00 75 VAL A N 12
ATOM 22650 C CA . VAL A 1 75 ? 3.402 -10.791 2.961 1.00 0.00 75 VAL A CA 12
ATOM 22651 C C . VAL A 1 75 ? 1.883 -10.639 2.996 1.00 0.00 75 VAL A C 12
ATOM 22652 O O . VAL A 1 75 ? 1.329 -9.710 2.417 1.00 0.00 75 VAL A O 12
ATOM 22665 N N . ARG A 1 76 ? 1.224 -11.548 3.704 1.00 0.00 76 ARG A N 12
ATOM 22666 C CA . ARG A 1 76 ? -0.230 -11.554 3.803 1.00 0.00 76 ARG A CA 12
ATOM 22667 C C . ARG A 1 76 ? -0.731 -10.349 4.596 1.00 0.00 76 ARG A C 12
ATOM 22668 O O . ARG A 1 76 ? -1.783 -9.788 4.283 1.00 0.00 76 ARG A O 12
ATOM 22689 N N . TYR A 1 77 ? 0.024 -9.943 5.611 1.00 0.00 77 TYR A N 12
ATOM 22690 C CA . TYR A 1 77 ? -0.354 -8.786 6.414 1.00 0.00 77 TYR A CA 12
ATOM 22691 C C . TYR A 1 77 ? -0.252 -7.517 5.576 1.00 0.00 77 TYR A C 12
ATOM 22692 O O . TYR A 1 77 ? -1.161 -6.690 5.569 1.00 0.00 77 TYR A O 12
ATOM 22710 N N . ILE A 1 78 ? 0.856 -7.379 4.859 1.00 0.00 78 ILE A N 12
ATOM 22711 C CA . ILE A 1 78 ? 1.039 -6.261 3.943 1.00 0.00 78 ILE A CA 12
ATOM 22712 C C . ILE A 1 78 ? 0.019 -6.352 2.809 1.00 0.00 78 ILE A C 12
ATOM 22713 O O . ILE A 1 78 ? -0.429 -5.343 2.261 1.00 0.00 78 ILE A O 12
ATOM 22729 N N . HIS A 1 79 ? -0.350 -7.580 2.481 1.00 0.00 79 HIS A N 12
ATOM 22730 C CA . HIS A 1 79 ? -1.345 -7.846 1.456 1.00 0.00 79 HIS A CA 12
ATOM 22731 C C . HIS A 1 79 ? -2.697 -7.268 1.865 1.00 0.00 79 HIS A C 12
ATOM 22732 O O . HIS A 1 79 ? -3.292 -6.484 1.125 1.00 0.00 79 HIS A O 12
ATOM 22747 N N . VAL A 1 80 ? -3.165 -7.634 3.053 1.00 0.00 80 VAL A N 12
ATOM 22748 C CA . VAL A 1 80 ? -4.481 -7.204 3.513 1.00 0.00 80 VAL A CA 12
ATOM 22749 C C . VAL A 1 80 ? -4.528 -5.702 3.790 1.00 0.00 80 VAL A C 12
ATOM 22750 O O . VAL A 1 80 ? -5.499 -5.035 3.421 1.00 0.00 80 VAL A O 12
ATOM 22763 N N . VAL A 1 81 ? -3.478 -5.163 4.406 1.00 0.00 81 VAL A N 12
ATOM 22764 C CA . VAL A 1 81 ? -3.463 -3.752 4.779 1.00 0.00 81 VAL A CA 12
ATOM 22765 C C . VAL A 1 81 ? -3.439 -2.853 3.538 1.00 0.00 81 VAL A C 12
ATOM 22766 O O . VAL A 1 81 ? -4.168 -1.862 3.465 1.00 0.00 81 VAL A O 12
ATOM 22779 N N . LEU A 1 82 ? -2.632 -3.223 2.549 1.00 0.00 82 LEU A N 12
ATOM 22780 C CA . LEU A 1 82 ? -2.490 -2.424 1.339 1.00 0.00 82 LEU A CA 12
ATOM 22781 C C . LEU A 1 82 ? -3.749 -2.516 0.484 1.00 0.00 82 LEU A C 12
ATOM 22782 O O . LEU A 1 82 ? -4.201 -1.522 -0.086 1.00 0.00 82 LEU A O 12
ATOM 22798 N N . HIS A 1 83 ? -4.324 -3.712 0.418 1.00 0.00 83 HIS A N 12
ATOM 22799 C CA . HIS A 1 83 ? -5.508 -3.946 -0.403 1.00 0.00 83 HIS A CA 12
ATOM 22800 C C . HIS A 1 83 ? -6.718 -3.203 0.147 1.00 0.00 83 HIS A C 12
ATOM 22801 O O . HIS A 1 83 ? -7.480 -2.596 -0.608 1.00 0.00 83 HIS A O 12
ATOM 22816 N N . GLU A 1 84 ? -6.874 -3.232 1.460 1.00 0.00 84 GLU A N 12
ATOM 22817 C CA . GLU A 1 84 ? -8.032 -2.631 2.102 1.00 0.00 84 GLU A CA 12
ATOM 22818 C C . GLU A 1 84 ? -7.941 -1.109 2.095 1.00 0.00 84 GLU A C 12
ATOM 22819 O O . GLU A 1 84 ? -8.914 -0.420 1.777 1.00 0.00 84 GLU A O 12
ATOM 22831 N N . ALA A 1 85 ? -6.767 -0.588 2.430 1.00 0.00 85 ALA A N 12
ATOM 22832 C CA . ALA A 1 85 ? -6.586 0.850 2.578 1.00 0.00 85 ALA A CA 12
ATOM 22833 C C . ALA A 1 85 ? -6.808 1.592 1.259 1.00 0.00 85 ALA A C 12
ATOM 22834 O O . ALA A 1 85 ? -7.415 2.664 1.234 1.00 0.00 85 ALA A O 12
ATOM 22841 N N . MET A 1 86 ? -6.331 1.017 0.161 1.00 0.00 86 MET A N 12
ATOM 22842 C CA . MET A 1 86 ? -6.487 1.643 -1.152 1.00 0.00 86 MET A CA 12
ATOM 22843 C C . MET A 1 86 ? -7.929 1.560 -1.640 1.00 0.00 86 MET A C 12
ATOM 22844 O O . MET A 1 86 ? -8.363 2.376 -2.450 1.00 0.00 86 MET A O 12
ATOM 22858 N N . SER A 1 87 ? -8.676 0.591 -1.128 1.00 0.00 87 SER A N 12
ATOM 22859 C CA . SER A 1 87 ? -10.086 0.460 -1.475 1.00 0.00 87 SER A CA 12
ATOM 22860 C C . SER A 1 87 ? -10.875 1.652 -0.931 1.00 0.00 87 SER A C 12
ATOM 22861 O O . SER A 1 87 ? -11.932 2.008 -1.452 1.00 0.00 87 SER A O 12
ATOM 22869 N N . GLN A 1 88 ? -10.336 2.278 0.112 1.00 0.00 88 GLN A N 12
ATOM 22870 C CA . GLN A 1 88 ? -10.936 3.475 0.685 1.00 0.00 88 GLN A CA 12
ATOM 22871 C C . GLN A 1 88 ? -10.786 4.651 -0.281 1.00 0.00 88 GLN A C 12
ATOM 22872 O O . GLN A 1 88 ? -11.688 5.480 -0.421 1.00 0.00 88 GLN A O 12
ATOM 22886 N N . ALA A 1 89 ? -9.649 4.697 -0.973 1.00 0.00 89 ALA A N 12
ATOM 22887 C CA . ALA A 1 89 ? -9.400 5.732 -1.973 1.00 0.00 89 ALA A CA 12
ATOM 22888 C C . ALA A 1 89 ? -10.376 5.591 -3.137 1.00 0.00 89 ALA A C 12
ATOM 22889 O O . ALA A 1 89 ? -10.824 6.585 -3.713 1.00 0.00 89 ALA A O 12
ATOM 22896 N N . ARG A 1 90 ? -10.698 4.345 -3.466 1.00 0.00 90 ARG A N 12
ATOM 22897 C CA . ARG A 1 90 ? -11.686 4.031 -4.494 1.00 0.00 90 ARG A CA 12
ATOM 22898 C C . ARG A 1 90 ? -13.027 4.692 -4.175 1.00 0.00 90 ARG A C 12
ATOM 22899 O O . ARG A 1 90 ? -13.580 5.425 -4.997 1.00 0.00 90 ARG A O 12
ATOM 22920 N N . GLU A 1 91 ? -13.522 4.461 -2.964 1.00 0.00 91 GLU A N 12
ATOM 22921 C CA . GLU A 1 91 ? -14.831 4.967 -2.558 1.00 0.00 91 GLU A CA 12
ATOM 22922 C C . GLU A 1 91 ? -14.809 6.479 -2.342 1.00 0.00 91 GLU A C 12
ATOM 22923 O O . GLU A 1 91 ? -15.859 7.121 -2.292 1.00 0.00 91 GLU A O 12
ATOM 22935 N N . SER A 1 92 ? -13.611 7.042 -2.212 1.00 0.00 92 SER A N 12
ATOM 22936 C CA . SER A 1 92 ? -13.462 8.478 -2.001 1.00 0.00 92 SER A CA 12
ATOM 22937 C C . SER A 1 92 ? -13.354 9.223 -3.332 1.00 0.00 92 SER A C 12
ATOM 22938 O O . SER A 1 92 ? -13.392 10.454 -3.370 1.00 0.00 92 SER A O 12
ATOM 22946 N N . GLY A 1 93 ? -13.216 8.468 -4.421 1.00 0.00 93 GLY A N 12
ATOM 22947 C CA . GLY A 1 93 ? -13.109 9.074 -5.738 1.00 0.00 93 GLY A CA 12
ATOM 22948 C C . GLY A 1 93 ? -11.680 9.431 -6.099 1.00 0.00 93 GLY A C 12
ATOM 22949 O O . GLY A 1 93 ? -11.424 10.031 -7.145 1.00 0.00 93 GLY A O 12
ATOM 22953 N N . LEU A 1 94 ? -10.746 9.051 -5.240 1.00 0.00 94 LEU A N 12
ATOM 22954 C CA . LEU A 1 94 ? -9.335 9.345 -5.461 1.00 0.00 94 LEU A CA 12
ATOM 22955 C C . LEU A 1 94 ? -8.713 8.292 -6.363 1.00 0.00 94 LEU A C 12
ATOM 22956 O O . LEU A 1 94 ? -7.757 8.562 -7.090 1.00 0.00 94 LEU A O 12
ATOM 22972 N N . LEU A 1 95 ? -9.268 7.095 -6.308 1.00 0.00 95 LEU A N 12
ATOM 22973 C CA . LEU A 1 95 ? -8.799 5.993 -7.122 1.00 0.00 95 LEU A CA 12
ATOM 22974 C C . LEU A 1 95 ? -9.938 5.511 -8.013 1.00 0.00 95 LEU A C 12
ATOM 22975 O O . LEU A 1 95 ? -11.043 5.264 -7.529 1.00 0.00 95 LEU A O 12
ATOM 22991 N N . LEU A 1 96 ? -9.672 5.395 -9.308 1.00 0.00 96 LEU A N 12
ATOM 22992 C CA . LEU A 1 96 ? -10.716 5.090 -10.287 1.00 0.00 96 LEU A CA 12
ATOM 22993 C C . LEU A 1 96 ? -10.969 3.587 -10.394 1.00 0.00 96 LEU A C 12
ATOM 22994 O O . LEU A 1 96 ? -12.059 3.156 -10.766 1.00 0.00 96 LEU A O 12
ATOM 23010 N N . GLN A 1 97 ? -9.962 2.794 -10.068 1.00 0.00 97 GLN A N 12
ATOM 23011 C CA . GLN A 1 97 ? -10.060 1.344 -10.177 1.00 0.00 97 GLN A CA 12
ATOM 23012 C C . GLN A 1 97 ? -9.524 0.695 -8.913 1.00 0.00 97 GLN A C 12
ATOM 23013 O O . GLN A 1 97 ? -9.098 1.387 -7.997 1.00 0.00 97 GLN A O 12
ATOM 23027 N N . ASN A 1 98 ? -9.552 -0.626 -8.857 1.00 0.00 98 ASN A N 12
ATOM 23028 C CA . ASN A 1 98 ? -8.931 -1.333 -7.751 1.00 0.00 98 ASN A CA 12
ATOM 23029 C C . ASN A 1 98 ? -7.729 -2.135 -8.248 1.00 0.00 98 ASN A C 12
ATOM 23030 O O . ASN A 1 98 ? -7.856 -3.270 -8.707 1.00 0.00 98 ASN A O 12
ATOM 23041 N N . PRO A 1 99 ? -6.532 -1.537 -8.171 1.00 0.00 99 PRO A N 12
ATOM 23042 C CA . PRO A 1 99 ? -5.292 -2.184 -8.581 1.00 0.00 99 PRO A CA 12
ATOM 23043 C C . PRO A 1 99 ? -4.820 -3.169 -7.527 1.00 0.00 99 PRO A C 12
ATOM 23044 O O . PRO A 1 99 ? -3.934 -3.985 -7.767 1.00 0.00 99 PRO A O 12
ATOM 23055 N N . THR A 1 100 ? -5.439 -3.080 -6.362 1.00 0.00 100 THR A N 12
ATOM 23056 C CA . THR A 1 100 ? -5.118 -3.939 -5.244 1.00 0.00 100 THR A CA 12
ATOM 23057 C C . THR A 1 100 ? -5.500 -5.381 -5.538 1.00 0.00 100 THR A C 12
ATOM 23058 O O . THR A 1 100 ? -4.652 -6.269 -5.532 1.00 0.00 100 THR A O 12
ATOM 23069 N N . GLU A 1 101 ? -6.775 -5.608 -5.817 1.00 0.00 101 GLU A N 12
ATOM 23070 C CA . GLU A 1 101 ? -7.262 -6.950 -6.104 1.00 0.00 101 GLU A CA 12
ATOM 23071 C C . GLU A 1 101 ? -6.786 -7.416 -7.472 1.00 0.00 101 GLU A C 12
ATOM 23072 O O . GLU A 1 101 ? -6.830 -8.605 -7.785 1.00 0.00 101 GLU A O 12
ATOM 23084 N N . ALA A 1 102 ? -6.329 -6.470 -8.281 1.00 0.00 102 ALA A N 12
ATOM 23085 C CA . ALA A 1 102 ? -5.756 -6.780 -9.581 1.00 0.00 102 ALA A CA 12
ATOM 23086 C C . ALA A 1 102 ? -4.298 -7.211 -9.438 1.00 0.00 102 ALA A C 12
ATOM 23087 O O . ALA A 1 102 ? -3.706 -7.761 -10.368 1.00 0.00 102 ALA A O 12
ATOM 23094 N N . ALA A 1 103 ? -3.725 -6.951 -8.267 1.00 0.00 103 ALA A N 12
ATOM 23095 C CA . ALA A 1 103 ? -2.353 -7.342 -7.983 1.00 0.00 103 ALA A CA 12
ATOM 23096 C C . ALA A 1 103 ? -2.323 -8.657 -7.216 1.00 0.00 103 ALA A C 12
ATOM 23097 O O . ALA A 1 103 ? -2.521 -8.689 -5.995 1.00 0.00 103 ALA A O 12
ATOM 23104 N N . LYS A 1 104 ? -2.103 -9.741 -7.941 1.00 0.00 104 LYS A N 12
ATOM 23105 C CA . LYS A 1 104 ? -2.051 -11.066 -7.343 1.00 0.00 104 LYS A CA 12
ATOM 23106 C C . LYS A 1 104 ? -0.681 -11.695 -7.581 1.00 0.00 104 LYS A C 12
ATOM 23107 O O . LYS A 1 104 ? -0.185 -11.700 -8.708 1.00 0.00 104 LYS A O 12
ATOM 23126 N N . PRO A 1 105 ? -0.041 -12.198 -6.515 1.00 0.00 105 PRO A N 12
ATOM 23127 C CA . PRO A 1 105 ? 1.230 -12.930 -6.617 1.00 0.00 105 PRO A CA 12
ATOM 23128 C C . PRO A 1 105 ? 1.188 -14.104 -7.619 1.00 0.00 105 PRO A C 12
ATOM 23129 O O . PRO A 1 105 ? 2.094 -14.223 -8.445 1.00 0.00 105 PRO A O 12
ATOM 23140 N N . PRO A 1 106 ? 0.162 -14.999 -7.571 1.00 0.00 106 PRO A N 12
ATOM 23141 C CA . PRO A 1 106 ? 0.027 -16.075 -8.562 1.00 0.00 106 PRO A CA 12
ATOM 23142 C C . PRO A 1 106 ? -0.202 -15.530 -9.970 1.00 0.00 106 PRO A C 12
ATOM 23143 O O . PRO A 1 106 ? -1.306 -15.103 -10.320 1.00 0.00 106 PRO A O 12
ATOM 23154 N N . ARG A 1 107 ? 0.856 -15.539 -10.764 1.00 0.00 107 ARG A N 12
ATOM 23155 C CA . ARG A 1 107 ? 0.825 -14.972 -12.103 1.00 0.00 107 ARG A CA 12
ATOM 23156 C C . ARG A 1 107 ? 0.548 -16.040 -13.153 1.00 0.00 107 ARG A C 12
ATOM 23157 O O . ARG A 1 107 ? 1.113 -17.133 -13.113 1.00 0.00 107 ARG A O 12
ATOM 23178 N N . HIS A 1 108 ? -0.346 -15.723 -14.076 1.00 0.00 108 HIS A N 12
ATOM 23179 C CA . HIS A 1 108 ? -0.614 -16.582 -15.221 1.00 0.00 108 HIS A CA 12
ATOM 23180 C C . HIS A 1 108 ? -0.349 -15.819 -16.514 1.00 0.00 108 HIS A C 12
ATOM 23181 O O . HIS A 1 108 ? -1.135 -14.951 -16.895 1.00 0.00 108 HIS A O 12
ATOM 23196 N N . PRO A 1 109 ? 0.778 -16.113 -17.183 1.00 0.00 109 PRO A N 12
ATOM 23197 C CA . PRO A 1 109 ? 1.167 -15.435 -18.424 1.00 0.00 109 PRO A CA 12
ATOM 23198 C C . PRO A 1 109 ? 0.139 -15.618 -19.543 1.00 0.00 109 PRO A C 12
ATOM 23199 O O . PRO A 1 109 ? -0.658 -14.719 -19.821 1.00 0.00 109 PRO A O 12
ATOM 23210 N N . LEU A 1 110 ? 0.151 -16.782 -20.177 1.00 0.00 110 LEU A N 12
ATOM 23211 C CA . LEU A 1 110 ? -0.804 -17.083 -21.230 1.00 0.00 110 LEU A CA 12
ATOM 23212 C C . LEU A 1 110 ? -1.804 -18.121 -20.745 1.00 0.00 110 LEU A C 12
ATOM 23213 O O . LEU A 1 110 ? -1.557 -19.327 -20.828 1.00 0.00 110 LEU A O 12
ATOM 23229 N N . GLU A 1 111 ? -2.915 -17.644 -20.208 1.00 0.00 111 GLU A N 12
ATOM 23230 C CA . GLU A 1 111 ? -3.946 -18.521 -19.687 1.00 0.00 111 GLU A CA 12
ATOM 23231 C C . GLU A 1 111 ? -5.225 -18.353 -20.504 1.00 0.00 111 GLU A C 12
ATOM 23232 O O . GLU A 1 111 ? -5.485 -19.135 -21.422 1.00 0.00 111 GLU A O 12
ATOM 23244 N N . HIS A 1 112 ? -5.994 -17.310 -20.163 1.00 0.00 112 HIS A N 12
ATOM 23245 C CA . HIS A 1 112 ? -7.233 -16.953 -20.864 1.00 0.00 112 HIS A CA 12
ATOM 23246 C C . HIS A 1 112 ? -8.073 -18.188 -21.177 1.00 0.00 112 HIS A C 12
ATOM 23247 O O . HIS A 1 112 ? -8.038 -18.696 -22.298 1.00 0.00 112 HIS A O 12
ATOM 23262 N N . HIS A 1 113 ? -8.813 -18.667 -20.181 1.00 0.00 113 HIS A N 12
ATOM 23263 C CA . HIS A 1 113 ? -9.558 -19.919 -20.308 1.00 0.00 113 HIS A CA 12
ATOM 23264 C C . HIS A 1 113 ? -10.643 -19.839 -21.371 1.00 0.00 113 HIS A C 12
ATOM 23265 O O . HIS A 1 113 ? -11.763 -19.403 -21.099 1.00 0.00 113 HIS A O 12
ATOM 23280 N N . HIS A 1 114 ? -10.278 -20.251 -22.579 1.00 0.00 114 HIS A N 12
ATOM 23281 C CA . HIS A 1 114 ? -11.209 -20.361 -23.698 1.00 0.00 114 HIS A CA 12
ATOM 23282 C C . HIS A 1 114 ? -10.453 -20.751 -24.964 1.00 0.00 114 HIS A C 12
ATOM 23283 O O . HIS A 1 114 ? -11.062 -21.077 -25.982 1.00 0.00 114 HIS A O 12
ATOM 23298 N N . HIS A 1 115 ? -9.120 -20.706 -24.896 1.00 0.00 115 HIS A N 12
ATOM 23299 C CA . HIS A 1 115 ? -8.285 -21.099 -26.028 1.00 0.00 115 HIS A CA 12
ATOM 23300 C C . HIS A 1 115 ? -8.381 -22.598 -26.262 1.00 0.00 115 HIS A C 12
ATOM 23301 O O . HIS A 1 115 ? -9.061 -23.044 -27.187 1.00 0.00 115 HIS A O 12
ATOM 23316 N N . HIS A 1 116 ? -7.698 -23.367 -25.410 1.00 0.00 116 HIS A N 12
ATOM 23317 C CA . HIS A 1 116 ? -7.676 -24.828 -25.511 1.00 0.00 116 HIS A CA 12
ATOM 23318 C C . HIS A 1 116 ? -7.051 -25.281 -26.829 1.00 0.00 116 HIS A C 12
ATOM 23319 O O . HIS A 1 116 ? -6.635 -24.461 -27.650 1.00 0.00 116 HIS A O 12
ATOM 23334 N N . HIS A 1 117 ? -6.971 -26.591 -27.012 1.00 0.00 117 HIS A N 12
ATOM 23335 C CA . HIS A 1 117 ? -6.452 -27.172 -28.242 1.00 0.00 117 HIS A CA 12
ATOM 23336 C C . HIS A 1 117 ? -6.695 -28.679 -28.241 1.00 0.00 117 HIS A C 12
ATOM 23337 O O . HIS A 1 117 ? -5.741 -29.449 -28.025 1.00 0.00 117 HIS A O 12
ATOM 23353 N N . MET A 1 1 ? 4.739 25.458 -14.500 1.00 0.00 1 MET A N 13
ATOM 23354 C CA . MET A 1 1 ? 5.217 24.109 -14.873 1.00 0.00 1 MET A CA 13
ATOM 23355 C C . MET A 1 1 ? 4.071 23.110 -14.807 1.00 0.00 1 MET A C 13
ATOM 23356 O O . MET A 1 1 ? 3.053 23.366 -14.163 1.00 0.00 1 MET A O 13
ATOM 23372 N N . ILE A 1 2 ? 4.239 21.983 -15.481 1.00 0.00 2 ILE A N 13
ATOM 23373 C CA . ILE A 1 2 ? 3.268 20.902 -15.421 1.00 0.00 2 ILE A CA 13
ATOM 23374 C C . ILE A 1 2 ? 3.363 20.179 -14.073 1.00 0.00 2 ILE A C 13
ATOM 23375 O O . ILE A 1 2 ? 4.457 20.032 -13.520 1.00 0.00 2 ILE A O 13
ATOM 23391 N N . GLU A 1 3 ? 2.211 19.751 -13.557 1.00 0.00 3 GLU A N 13
ATOM 23392 C CA . GLU A 1 3 ? 2.114 19.092 -12.253 1.00 0.00 3 GLU A CA 13
ATOM 23393 C C . GLU A 1 3 ? 2.505 20.048 -11.123 1.00 0.00 3 GLU A C 13
ATOM 23394 O O . GLU A 1 3 ? 3.635 20.028 -10.632 1.00 0.00 3 GLU A O 13
ATOM 23406 N N . PRO A 1 4 ? 1.581 20.935 -10.731 1.00 0.00 4 PRO A N 13
ATOM 23407 C CA . PRO A 1 4 ? 1.769 21.838 -9.610 1.00 0.00 4 PRO A CA 13
ATOM 23408 C C . PRO A 1 4 ? 1.132 21.308 -8.325 1.00 0.00 4 PRO A C 13
ATOM 23409 O O . PRO A 1 4 ? 1.175 21.959 -7.280 1.00 0.00 4 PRO A O 13
ATOM 23420 N N . SER A 1 5 ? 0.538 20.126 -8.408 1.00 0.00 5 SER A N 13
ATOM 23421 C CA . SER A 1 5 ? -0.131 19.533 -7.265 1.00 0.00 5 SER A CA 13
ATOM 23422 C C . SER A 1 5 ? 0.753 18.497 -6.578 1.00 0.00 5 SER A C 13
ATOM 23423 O O . SER A 1 5 ? 1.079 18.644 -5.397 1.00 0.00 5 SER A O 13
ATOM 23431 N N . LYS A 1 6 ? 1.156 17.475 -7.332 1.00 0.00 6 LYS A N 13
ATOM 23432 C CA . LYS A 1 6 ? 1.964 16.379 -6.805 1.00 0.00 6 LYS A CA 13
ATOM 23433 C C . LYS A 1 6 ? 1.247 15.689 -5.649 1.00 0.00 6 LYS A C 13
ATOM 23434 O O . LYS A 1 6 ? 1.522 15.948 -4.476 1.00 0.00 6 LYS A O 13
ATOM 23453 N N . ILE A 1 7 ? 0.294 14.837 -5.988 1.00 0.00 7 ILE A N 13
ATOM 23454 C CA . ILE A 1 7 ? -0.459 14.107 -4.982 1.00 0.00 7 ILE A CA 13
ATOM 23455 C C . ILE A 1 7 ? 0.100 12.697 -4.828 1.00 0.00 7 ILE A C 13
ATOM 23456 O O . ILE A 1 7 ? -0.348 11.763 -5.498 1.00 0.00 7 ILE A O 13
ATOM 23472 N N . THR A 1 8 ? 1.107 12.557 -3.978 1.00 0.00 8 THR A N 13
ATOM 23473 C CA . THR A 1 8 ? 1.720 11.265 -3.724 1.00 0.00 8 THR A CA 13
ATOM 23474 C C . THR A 1 8 ? 0.973 10.510 -2.625 1.00 0.00 8 THR A C 13
ATOM 23475 O O . THR A 1 8 ? 0.086 11.067 -1.971 1.00 0.00 8 THR A O 13
ATOM 23486 N N . VAL A 1 9 ? 1.336 9.245 -2.434 1.00 0.00 9 VAL A N 13
ATOM 23487 C CA . VAL A 1 9 ? 0.644 8.370 -1.494 1.00 0.00 9 VAL A CA 13
ATOM 23488 C C . VAL A 1 9 ? 0.600 8.959 -0.085 1.00 0.00 9 VAL A C 13
ATOM 23489 O O . VAL A 1 9 ? -0.475 9.128 0.490 1.00 0.00 9 VAL A O 13
ATOM 23502 N N . GLU A 1 10 ? 1.762 9.298 0.458 1.00 0.00 10 GLU A N 13
ATOM 23503 C CA . GLU A 1 10 ? 1.845 9.732 1.847 1.00 0.00 10 GLU A CA 13
ATOM 23504 C C . GLU A 1 10 ? 1.195 11.101 2.070 1.00 0.00 10 GLU A C 13
ATOM 23505 O O . GLU A 1 10 ? 0.797 11.422 3.189 1.00 0.00 10 GLU A O 13
ATOM 23517 N N . GLN A 1 11 ? 1.062 11.889 1.007 1.00 0.00 11 GLN A N 13
ATOM 23518 C CA . GLN A 1 11 ? 0.387 13.181 1.098 1.00 0.00 11 GLN A CA 13
ATOM 23519 C C . GLN A 1 11 ? -1.059 12.999 1.536 1.00 0.00 11 GLN A C 13
ATOM 23520 O O . GLN A 1 11 ? -1.534 13.670 2.453 1.00 0.00 11 GLN A O 13
ATOM 23534 N N . TRP A 1 12 ? -1.755 12.091 0.872 1.00 0.00 12 TRP A N 13
ATOM 23535 C CA . TRP A 1 12 ? -3.135 11.795 1.214 1.00 0.00 12 TRP A CA 13
ATOM 23536 C C . TRP A 1 12 ? -3.192 10.925 2.461 1.00 0.00 12 TRP A C 13
ATOM 23537 O O . TRP A 1 12 ? -3.987 11.175 3.366 1.00 0.00 12 TRP A O 13
ATOM 23558 N N . LEU A 1 13 ? -2.315 9.930 2.504 1.00 0.00 13 LEU A N 13
ATOM 23559 C CA . LEU A 1 13 ? -2.315 8.936 3.568 1.00 0.00 13 LEU A CA 13
ATOM 23560 C C . LEU A 1 13 ? -2.104 9.579 4.937 1.00 0.00 13 LEU A C 13
ATOM 23561 O O . LEU A 1 13 ? -2.858 9.312 5.871 1.00 0.00 13 LEU A O 13
ATOM 23577 N N . ASN A 1 14 ? -1.095 10.439 5.052 1.00 0.00 14 ASN A N 13
ATOM 23578 C CA . ASN A 1 14 ? -0.789 11.082 6.330 1.00 0.00 14 ASN A CA 13
ATOM 23579 C C . ASN A 1 14 ? -1.956 11.949 6.783 1.00 0.00 14 ASN A C 13
ATOM 23580 O O . ASN A 1 14 ? -2.359 11.901 7.948 1.00 0.00 14 ASN A O 13
ATOM 23591 N N . ARG A 1 15 ? -2.503 12.724 5.854 1.00 0.00 15 ARG A N 13
ATOM 23592 C CA . ARG A 1 15 ? -3.627 13.602 6.157 1.00 0.00 15 ARG A CA 13
ATOM 23593 C C . ARG A 1 15 ? -4.852 12.796 6.578 1.00 0.00 15 ARG A C 13
ATOM 23594 O O . ARG A 1 15 ? -5.441 13.056 7.625 1.00 0.00 15 ARG A O 13
ATOM 23615 N N . TRP A 1 16 ? -5.213 11.812 5.764 1.00 0.00 16 TRP A N 13
ATOM 23616 C CA . TRP A 1 16 ? -6.385 10.986 6.016 1.00 0.00 16 TRP A CA 13
ATOM 23617 C C . TRP A 1 16 ? -6.281 10.309 7.379 1.00 0.00 16 TRP A C 13
ATOM 23618 O O . TRP A 1 16 ? -7.216 10.348 8.176 1.00 0.00 16 TRP A O 13
ATOM 23639 N N . LEU A 1 17 ? -5.131 9.704 7.644 1.00 0.00 17 LEU A N 13
ATOM 23640 C CA . LEU A 1 17 ? -4.895 9.024 8.911 1.00 0.00 17 LEU A CA 13
ATOM 23641 C C . LEU A 1 17 ? -4.991 9.987 10.091 1.00 0.00 17 LEU A C 13
ATOM 23642 O O . LEU A 1 17 ? -5.750 9.752 11.025 1.00 0.00 17 LEU A O 13
ATOM 23658 N N . THR A 1 18 ? -4.239 11.075 10.035 1.00 0.00 18 THR A N 13
ATOM 23659 C CA . THR A 1 18 ? -4.144 11.996 11.162 1.00 0.00 18 THR A CA 13
ATOM 23660 C C . THR A 1 18 ? -5.469 12.730 11.412 1.00 0.00 18 THR A C 13
ATOM 23661 O O . THR A 1 18 ? -5.902 12.877 12.557 1.00 0.00 18 THR A O 13
ATOM 23672 N N . ASP A 1 19 ? -6.118 13.164 10.340 1.00 0.00 19 ASP A N 13
ATOM 23673 C CA . ASP A 1 19 ? -7.326 13.976 10.454 1.00 0.00 19 ASP A CA 13
ATOM 23674 C C . ASP A 1 19 ? -8.543 13.138 10.840 1.00 0.00 19 ASP A C 13
ATOM 23675 O O . ASP A 1 19 ? -9.337 13.540 11.693 1.00 0.00 19 ASP A O 13
ATOM 23684 N N . TYR A 1 20 ? -8.681 11.967 10.231 1.00 0.00 20 TYR A N 13
ATOM 23685 C CA . TYR A 1 20 ? -9.883 11.159 10.409 1.00 0.00 20 TYR A CA 13
ATOM 23686 C C . TYR A 1 20 ? -9.826 10.284 11.658 1.00 0.00 20 TYR A C 13
ATOM 23687 O O . TYR A 1 20 ? -10.861 10.003 12.260 1.00 0.00 20 TYR A O 13
ATOM 23705 N N . ALA A 1 21 ? -8.631 9.856 12.056 1.00 0.00 21 ALA A N 13
ATOM 23706 C CA . ALA A 1 21 ? -8.495 9.020 13.247 1.00 0.00 21 ALA A CA 13
ATOM 23707 C C . ALA A 1 21 ? -8.881 9.797 14.497 1.00 0.00 21 ALA A C 13
ATOM 23708 O O . ALA A 1 21 ? -9.675 9.320 15.314 1.00 0.00 21 ALA A O 13
ATOM 23715 N N . LYS A 1 22 ? -8.330 11.011 14.613 1.00 0.00 22 LYS A N 13
ATOM 23716 C CA . LYS A 1 22 ? -8.568 11.887 15.762 1.00 0.00 22 LYS A CA 13
ATOM 23717 C C . LYS A 1 22 ? -7.847 11.368 17.006 1.00 0.00 22 LYS A C 13
ATOM 23718 O O . LYS A 1 22 ? -7.906 10.182 17.324 1.00 0.00 22 LYS A O 13
ATOM 23737 N N . PRO A 1 23 ? -7.155 12.261 17.734 1.00 0.00 23 PRO A N 13
ATOM 23738 C CA . PRO A 1 23 ? -6.443 11.916 18.971 1.00 0.00 23 PRO A CA 13
ATOM 23739 C C . PRO A 1 23 ? -7.407 11.691 20.140 1.00 0.00 23 PRO A C 13
ATOM 23740 O O . PRO A 1 23 ? -7.144 12.096 21.273 1.00 0.00 23 PRO A O 13
ATOM 23751 N N . HIS A 1 24 ? -8.511 11.021 19.852 1.00 0.00 24 HIS A N 13
ATOM 23752 C CA . HIS A 1 24 ? -9.556 10.776 20.831 1.00 0.00 24 HIS A CA 13
ATOM 23753 C C . HIS A 1 24 ? -10.216 9.434 20.553 1.00 0.00 24 HIS A C 13
ATOM 23754 O O . HIS A 1 24 ? -11.155 9.350 19.763 1.00 0.00 24 HIS A O 13
ATOM 23769 N N . LEU A 1 25 ? -9.700 8.389 21.181 1.00 0.00 25 LEU A N 13
ATOM 23770 C CA . LEU A 1 25 ? -10.227 7.044 21.002 1.00 0.00 25 LEU A CA 13
ATOM 23771 C C . LEU A 1 25 ? -9.985 6.206 22.248 1.00 0.00 25 LEU A C 13
ATOM 23772 O O . LEU A 1 25 ? -8.975 6.374 22.936 1.00 0.00 25 LEU A O 13
ATOM 23788 N N . ARG A 1 26 ? -10.924 5.323 22.545 1.00 0.00 26 ARG A N 13
ATOM 23789 C CA . ARG A 1 26 ? -10.769 4.387 23.646 1.00 0.00 26 ARG A CA 13
ATOM 23790 C C . ARG A 1 26 ? -9.946 3.192 23.182 1.00 0.00 26 ARG A C 13
ATOM 23791 O O . ARG A 1 26 ? -10.394 2.425 22.326 1.00 0.00 26 ARG A O 13
ATOM 23812 N N . GLN A 1 27 ? -8.745 3.052 23.738 1.00 0.00 27 GLN A N 13
ATOM 23813 C CA . GLN A 1 27 ? -7.830 1.974 23.360 1.00 0.00 27 GLN A CA 13
ATOM 23814 C C . GLN A 1 27 ? -7.415 2.106 21.895 1.00 0.00 27 GLN A C 13
ATOM 23815 O O . GLN A 1 27 ? -7.390 3.212 21.347 1.00 0.00 27 GLN A O 13
ATOM 23829 N N . SER A 1 28 ? -7.055 0.973 21.286 1.00 0.00 28 SER A N 13
ATOM 23830 C CA . SER A 1 28 ? -6.675 0.912 19.876 1.00 0.00 28 SER A CA 13
ATOM 23831 C C . SER A 1 28 ? -5.307 1.559 19.655 1.00 0.00 28 SER A C 13
ATOM 23832 O O . SER A 1 28 ? -4.941 1.902 18.532 1.00 0.00 28 SER A O 13
ATOM 23840 N N . THR A 1 29 ? -4.542 1.703 20.732 1.00 0.00 29 THR A N 13
ATOM 23841 C CA . THR A 1 29 ? -3.200 2.252 20.641 1.00 0.00 29 THR A CA 13
ATOM 23842 C C . THR A 1 29 ? -2.230 1.187 20.133 1.00 0.00 29 THR A C 13
ATOM 23843 O O . THR A 1 29 ? -1.302 1.481 19.376 1.00 0.00 29 THR A O 13
ATOM 23854 N N . TRP A 1 30 ? -2.458 -0.052 20.548 1.00 0.00 30 TRP A N 13
ATOM 23855 C CA . TRP A 1 30 ? -1.657 -1.169 20.077 1.00 0.00 30 TRP A CA 13
ATOM 23856 C C . TRP A 1 30 ? -2.255 -1.732 18.791 1.00 0.00 30 TRP A C 13
ATOM 23857 O O . TRP A 1 30 ? -3.229 -2.489 18.821 1.00 0.00 30 TRP A O 13
ATOM 23878 N N . GLU A 1 31 ? -1.681 -1.335 17.666 1.00 0.00 31 GLU A N 13
ATOM 23879 C CA . GLU A 1 31 ? -2.142 -1.786 16.367 1.00 0.00 31 GLU A CA 13
ATOM 23880 C C . GLU A 1 31 ? -0.952 -1.981 15.433 1.00 0.00 31 GLU A C 13
ATOM 23881 O O . GLU A 1 31 ? -0.046 -1.146 15.378 1.00 0.00 31 GLU A O 13
ATOM 23893 N N . SER A 1 32 ? -0.967 -3.083 14.702 1.00 0.00 32 SER A N 13
ATOM 23894 C CA . SER A 1 32 ? 0.202 -3.530 13.962 1.00 0.00 32 SER A CA 13
ATOM 23895 C C . SER A 1 32 ? 0.235 -3.012 12.523 1.00 0.00 32 SER A C 13
ATOM 23896 O O . SER A 1 32 ? 1.315 -2.875 11.943 1.00 0.00 32 SER A O 13
ATOM 23904 N N . TYR A 1 33 ? -0.932 -2.715 11.949 1.00 0.00 33 TYR A N 13
ATOM 23905 C CA . TYR A 1 33 ? -1.007 -2.378 10.524 1.00 0.00 33 TYR A CA 13
ATOM 23906 C C . TYR A 1 33 ? -0.263 -1.079 10.217 1.00 0.00 33 TYR A C 13
ATOM 23907 O O . TYR A 1 33 ? 0.240 -0.896 9.109 1.00 0.00 33 TYR A O 13
ATOM 23925 N N . GLU A 1 34 ? -0.183 -0.193 11.203 1.00 0.00 34 GLU A N 13
ATOM 23926 C CA . GLU A 1 34 ? 0.502 1.085 11.034 1.00 0.00 34 GLU A CA 13
ATOM 23927 C C . GLU A 1 34 ? 1.971 0.859 10.688 1.00 0.00 34 GLU A C 13
ATOM 23928 O O . GLU A 1 34 ? 2.526 1.523 9.812 1.00 0.00 34 GLU A O 13
ATOM 23940 N N . THR A 1 35 ? 2.582 -0.103 11.363 1.00 0.00 35 THR A N 13
ATOM 23941 C CA . THR A 1 35 ? 3.995 -0.390 11.181 1.00 0.00 35 THR A CA 13
ATOM 23942 C C . THR A 1 35 ? 4.257 -1.054 9.830 1.00 0.00 35 THR A C 13
ATOM 23943 O O . THR A 1 35 ? 5.078 -0.580 9.044 1.00 0.00 35 THR A O 13
ATOM 23954 N N . VAL A 1 36 ? 3.535 -2.141 9.562 1.00 0.00 36 VAL A N 13
ATOM 23955 C CA . VAL A 1 36 ? 3.778 -2.951 8.370 1.00 0.00 36 VAL A CA 13
ATOM 23956 C C . VAL A 1 36 ? 3.533 -2.152 7.086 1.00 0.00 36 VAL A C 13
ATOM 23957 O O . VAL A 1 36 ? 4.275 -2.291 6.100 1.00 0.00 36 VAL A O 13
ATOM 23970 N N . LEU A 1 37 ? 2.517 -1.294 7.119 1.00 0.00 37 LEU A N 13
ATOM 23971 C CA . LEU A 1 37 ? 2.109 -0.529 5.951 1.00 0.00 37 LEU A CA 13
ATOM 23972 C C . LEU A 1 37 ? 3.214 0.427 5.516 1.00 0.00 37 LEU A C 13
ATOM 23973 O O . LEU A 1 37 ? 3.826 0.233 4.464 1.00 0.00 37 LEU A O 13
ATOM 23989 N N . ARG A 1 38 ? 3.491 1.431 6.345 1.00 0.00 38 ARG A N 13
ATOM 23990 C CA . ARG A 1 38 ? 4.470 2.459 6.001 1.00 0.00 38 ARG A CA 13
ATOM 23991 C C . ARG A 1 38 ? 5.830 1.844 5.691 1.00 0.00 38 ARG A C 13
ATOM 23992 O O . ARG A 1 38 ? 6.520 2.275 4.766 1.00 0.00 38 ARG A O 13
ATOM 24013 N N . LEU A 1 39 ? 6.190 0.814 6.446 1.00 0.00 39 LEU A N 13
ATOM 24014 C CA . LEU A 1 39 ? 7.495 0.187 6.319 1.00 0.00 39 LEU A CA 13
ATOM 24015 C C . LEU A 1 39 ? 7.695 -0.421 4.935 1.00 0.00 39 LEU A C 13
ATOM 24016 O O . LEU A 1 39 ? 8.791 -0.361 4.382 1.00 0.00 39 LEU A O 13
ATOM 24032 N N . HIS A 1 40 ? 6.645 -1.007 4.372 1.00 0.00 40 HIS A N 13
ATOM 24033 C CA . HIS A 1 40 ? 6.785 -1.720 3.108 1.00 0.00 40 HIS A CA 13
ATOM 24034 C C . HIS A 1 40 ? 6.317 -0.912 1.900 1.00 0.00 40 HIS A C 13
ATOM 24035 O O . HIS A 1 40 ? 7.031 -0.826 0.902 1.00 0.00 40 HIS A O 13
ATOM 24050 N N . VAL A 1 41 ? 5.139 -0.311 1.984 1.00 0.00 41 VAL A N 13
ATOM 24051 C CA . VAL A 1 41 ? 4.520 0.279 0.798 1.00 0.00 41 VAL A CA 13
ATOM 24052 C C . VAL A 1 41 ? 5.015 1.706 0.521 1.00 0.00 41 VAL A C 13
ATOM 24053 O O . VAL A 1 41 ? 5.011 2.154 -0.628 1.00 0.00 41 VAL A O 13
ATOM 24066 N N . ILE A 1 42 ? 5.471 2.410 1.550 1.00 0.00 42 ILE A N 13
ATOM 24067 C CA . ILE A 1 42 ? 5.943 3.782 1.366 1.00 0.00 42 ILE A CA 13
ATOM 24068 C C . ILE A 1 42 ? 7.277 3.839 0.591 1.00 0.00 42 ILE A C 13
ATOM 24069 O O . ILE A 1 42 ? 7.378 4.569 -0.394 1.00 0.00 42 ILE A O 13
ATOM 24085 N N . PRO A 1 43 ? 8.310 3.061 0.986 1.00 0.00 43 PRO A N 13
ATOM 24086 C CA . PRO A 1 43 ? 9.624 3.117 0.330 1.00 0.00 43 PRO A CA 13
ATOM 24087 C C . PRO A 1 43 ? 9.614 2.597 -1.110 1.00 0.00 43 PRO A C 13
ATOM 24088 O O . PRO A 1 43 ? 10.605 2.743 -1.827 1.00 0.00 43 PRO A O 13
ATOM 24099 N N . THR A 1 44 ? 8.513 1.986 -1.533 1.00 0.00 44 THR A N 13
ATOM 24100 C CA . THR A 1 44 ? 8.432 1.447 -2.884 1.00 0.00 44 THR A CA 13
ATOM 24101 C C . THR A 1 44 ? 7.621 2.353 -3.814 1.00 0.00 44 THR A C 13
ATOM 24102 O O . THR A 1 44 ? 8.123 2.789 -4.847 1.00 0.00 44 THR A O 13
ATOM 24113 N N . LEU A 1 45 ? 6.382 2.662 -3.444 1.00 0.00 45 LEU A N 13
ATOM 24114 C CA . LEU A 1 45 ? 5.505 3.416 -4.332 1.00 0.00 45 LEU A CA 13
ATOM 24115 C C . LEU A 1 45 ? 4.957 4.663 -3.648 1.00 0.00 45 LEU A C 13
ATOM 24116 O O . LEU A 1 45 ? 4.144 5.387 -4.218 1.00 0.00 45 LEU A O 13
ATOM 24132 N N . GLY A 1 46 ? 5.427 4.927 -2.435 1.00 0.00 46 GLY A N 13
ATOM 24133 C CA . GLY A 1 46 ? 4.994 6.110 -1.711 1.00 0.00 46 GLY A CA 13
ATOM 24134 C C . GLY A 1 46 ? 5.526 7.385 -2.336 1.00 0.00 46 GLY A C 13
ATOM 24135 O O . GLY A 1 46 ? 5.045 8.480 -2.046 1.00 0.00 46 GLY A O 13
ATOM 24139 N N . SER A 1 47 ? 6.527 7.232 -3.191 1.00 0.00 47 SER A N 13
ATOM 24140 C CA . SER A 1 47 ? 7.113 8.354 -3.907 1.00 0.00 47 SER A CA 13
ATOM 24141 C C . SER A 1 47 ? 6.400 8.562 -5.243 1.00 0.00 47 SER A C 13
ATOM 24142 O O . SER A 1 47 ? 6.790 9.412 -6.046 1.00 0.00 47 SER A O 13
ATOM 24150 N N . ILE A 1 48 ? 5.356 7.776 -5.471 1.00 0.00 48 ILE A N 13
ATOM 24151 C CA . ILE A 1 48 ? 4.598 7.841 -6.708 1.00 0.00 48 ILE A CA 13
ATOM 24152 C C . ILE A 1 48 ? 3.212 8.421 -6.446 1.00 0.00 48 ILE A C 13
ATOM 24153 O O . ILE A 1 48 ? 2.562 8.066 -5.461 1.00 0.00 48 ILE A O 13
ATOM 24169 N N . PRO A 1 49 ? 2.771 9.361 -7.299 1.00 0.00 49 PRO A N 13
ATOM 24170 C CA . PRO A 1 49 ? 1.427 9.938 -7.218 1.00 0.00 49 PRO A CA 13
ATOM 24171 C C . PRO A 1 49 ? 0.338 8.870 -7.226 1.00 0.00 49 PRO A C 13
ATOM 24172 O O . PRO A 1 49 ? 0.420 7.889 -7.967 1.00 0.00 49 PRO A O 13
ATOM 24183 N N . LEU A 1 50 ? -0.682 9.079 -6.403 1.00 0.00 50 LEU A N 13
ATOM 24184 C CA . LEU A 1 50 ? -1.773 8.119 -6.246 1.00 0.00 50 LEU A CA 13
ATOM 24185 C C . LEU A 1 50 ? -2.452 7.797 -7.572 1.00 0.00 50 LEU A C 13
ATOM 24186 O O . LEU A 1 50 ? -2.805 6.648 -7.833 1.00 0.00 50 LEU A O 13
ATOM 24202 N N . LYS A 1 51 ? -2.629 8.805 -8.411 1.00 0.00 51 LYS A N 13
ATOM 24203 C CA . LYS A 1 51 ? -3.325 8.618 -9.676 1.00 0.00 51 LYS A CA 13
ATOM 24204 C C . LYS A 1 51 ? -2.367 8.160 -10.772 1.00 0.00 51 LYS A C 13
ATOM 24205 O O . LYS A 1 51 ? -2.727 8.113 -11.948 1.00 0.00 51 LYS A O 13
ATOM 24224 N N . LYS A 1 52 ? -1.143 7.830 -10.377 1.00 0.00 52 LYS A N 13
ATOM 24225 C CA . LYS A 1 52 ? -0.161 7.266 -11.295 1.00 0.00 52 LYS A CA 13
ATOM 24226 C C . LYS A 1 52 ? 0.172 5.837 -10.867 1.00 0.00 52 LYS A C 13
ATOM 24227 O O . LYS A 1 52 ? 0.832 5.086 -11.591 1.00 0.00 52 LYS A O 13
ATOM 24246 N N . LEU A 1 53 ? -0.309 5.475 -9.683 1.00 0.00 53 LEU A N 13
ATOM 24247 C CA . LEU A 1 53 ? -0.021 4.181 -9.083 1.00 0.00 53 LEU A CA 13
ATOM 24248 C C . LEU A 1 53 ? -0.679 3.058 -9.878 1.00 0.00 53 LEU A C 13
ATOM 24249 O O . LEU A 1 53 ? -1.895 3.039 -10.067 1.00 0.00 53 LEU A O 13
ATOM 24265 N N . GLN A 1 54 ? 0.140 2.130 -10.343 1.00 0.00 54 GLN A N 13
ATOM 24266 C CA . GLN A 1 54 ? -0.345 0.979 -11.081 1.00 0.00 54 GLN A CA 13
ATOM 24267 C C . GLN A 1 54 ? -0.394 -0.252 -10.183 1.00 0.00 54 GLN A C 13
ATOM 24268 O O . GLN A 1 54 ? 0.511 -0.476 -9.379 1.00 0.00 54 GLN A O 13
ATOM 24282 N N . PRO A 1 55 ? -1.454 -1.066 -10.311 1.00 0.00 55 PRO A N 13
ATOM 24283 C CA . PRO A 1 55 ? -1.623 -2.300 -9.530 1.00 0.00 55 PRO A CA 13
ATOM 24284 C C . PRO A 1 55 ? -0.435 -3.249 -9.678 1.00 0.00 55 PRO A C 13
ATOM 24285 O O . PRO A 1 55 ? -0.118 -4.014 -8.765 1.00 0.00 55 PRO A O 13
ATOM 24296 N N . ALA A 1 56 ? 0.227 -3.175 -10.828 1.00 0.00 56 ALA A N 13
ATOM 24297 C CA . ALA A 1 56 ? 1.380 -4.019 -11.112 1.00 0.00 56 ALA A CA 13
ATOM 24298 C C . ALA A 1 56 ? 2.532 -3.716 -10.160 1.00 0.00 56 ALA A C 13
ATOM 24299 O O . ALA A 1 56 ? 3.319 -4.598 -9.830 1.00 0.00 56 ALA A O 13
ATOM 24306 N N . ASP A 1 57 ? 2.611 -2.468 -9.703 1.00 0.00 57 ASP A N 13
ATOM 24307 C CA . ASP A 1 57 ? 3.690 -2.046 -8.812 1.00 0.00 57 ASP A CA 13
ATOM 24308 C C . ASP A 1 57 ? 3.449 -2.600 -7.414 1.00 0.00 57 ASP A C 13
ATOM 24309 O O . ASP A 1 57 ? 4.386 -2.963 -6.706 1.00 0.00 57 ASP A O 13
ATOM 24318 N N . ILE A 1 58 ? 2.179 -2.679 -7.029 1.00 0.00 58 ILE A N 13
ATOM 24319 C CA . ILE A 1 58 ? 1.799 -3.299 -5.766 1.00 0.00 58 ILE A CA 13
ATOM 24320 C C . ILE A 1 58 ? 2.192 -4.771 -5.778 1.00 0.00 58 ILE A C 13
ATOM 24321 O O . ILE A 1 58 ? 2.735 -5.300 -4.806 1.00 0.00 58 ILE A O 13
ATOM 24337 N N . GLN A 1 59 ? 1.931 -5.415 -6.908 1.00 0.00 59 GLN A N 13
ATOM 24338 C CA . GLN A 1 59 ? 2.286 -6.815 -7.104 1.00 0.00 59 GLN A CA 13
ATOM 24339 C C . GLN A 1 59 ? 3.807 -6.957 -7.121 1.00 0.00 59 GLN A C 13
ATOM 24340 O O . GLN A 1 59 ? 4.371 -7.913 -6.587 1.00 0.00 59 GLN A O 13
ATOM 24354 N N . ARG A 1 60 ? 4.449 -5.976 -7.735 1.00 0.00 60 ARG A N 13
ATOM 24355 C CA . ARG A 1 60 ? 5.903 -5.883 -7.788 1.00 0.00 60 ARG A CA 13
ATOM 24356 C C . ARG A 1 60 ? 6.501 -5.755 -6.388 1.00 0.00 60 ARG A C 13
ATOM 24357 O O . ARG A 1 60 ? 7.545 -6.343 -6.099 1.00 0.00 60 ARG A O 13
ATOM 24378 N N . LEU A 1 61 ? 5.829 -4.998 -5.525 1.00 0.00 61 LEU A N 13
ATOM 24379 C CA . LEU A 1 61 ? 6.248 -4.851 -4.134 1.00 0.00 61 LEU A CA 13
ATOM 24380 C C . LEU A 1 61 ? 6.313 -6.219 -3.460 1.00 0.00 61 LEU A C 13
ATOM 24381 O O . LEU A 1 61 ? 7.331 -6.580 -2.867 1.00 0.00 61 LEU A O 13
ATOM 24397 N N . TYR A 1 62 ? 5.232 -6.983 -3.574 1.00 0.00 62 TYR A N 13
ATOM 24398 C CA . TYR A 1 62 ? 5.174 -8.312 -2.974 1.00 0.00 62 TYR A CA 13
ATOM 24399 C C . TYR A 1 62 ? 6.251 -9.217 -3.560 1.00 0.00 62 TYR A C 13
ATOM 24400 O O . TYR A 1 62 ? 6.998 -9.859 -2.827 1.00 0.00 62 TYR A O 13
ATOM 24418 N N . ALA A 1 63 ? 6.327 -9.241 -4.885 1.00 0.00 63 ALA A N 13
ATOM 24419 C CA . ALA A 1 63 ? 7.247 -10.121 -5.595 1.00 0.00 63 ALA A CA 13
ATOM 24420 C C . ALA A 1 63 ? 8.703 -9.817 -5.260 1.00 0.00 63 ALA A C 13
ATOM 24421 O O . ALA A 1 63 ? 9.451 -10.707 -4.856 1.00 0.00 63 ALA A O 13
ATOM 24428 N N . SER A 1 64 ? 9.097 -8.562 -5.412 1.00 0.00 64 SER A N 13
ATOM 24429 C CA . SER A 1 64 ? 10.490 -8.176 -5.236 1.00 0.00 64 SER A CA 13
ATOM 24430 C C . SER A 1 64 ? 10.944 -8.389 -3.794 1.00 0.00 64 SER A C 13
ATOM 24431 O O . SER A 1 64 ? 12.035 -8.911 -3.549 1.00 0.00 64 SER A O 13
ATOM 24439 N N . LYS A 1 65 ? 10.103 -8.012 -2.840 1.00 0.00 65 LYS A N 13
ATOM 24440 C CA . LYS A 1 65 ? 10.465 -8.132 -1.437 1.00 0.00 65 LYS A CA 13
ATOM 24441 C C . LYS A 1 65 ? 10.512 -9.604 -1.032 1.00 0.00 65 LYS A C 13
ATOM 24442 O O . LYS A 1 65 ? 11.318 -10.001 -0.189 1.00 0.00 65 LYS A O 13
ATOM 24461 N N . LEU A 1 66 ? 9.662 -10.414 -1.656 1.00 0.00 66 LEU A N 13
ATOM 24462 C CA . LEU A 1 66 ? 9.674 -11.854 -1.438 1.00 0.00 66 LEU A CA 13
ATOM 24463 C C . LEU A 1 66 ? 10.992 -12.449 -1.928 1.00 0.00 66 LEU A C 13
ATOM 24464 O O . LEU A 1 66 ? 11.596 -13.288 -1.259 1.00 0.00 66 LEU A O 13
ATOM 24480 N N . GLU A 1 67 ? 11.444 -11.994 -3.094 1.00 0.00 67 GLU A N 13
ATOM 24481 C CA . GLU A 1 67 ? 12.738 -12.406 -3.638 1.00 0.00 67 GLU A CA 13
ATOM 24482 C C . GLU A 1 67 ? 13.872 -11.901 -2.753 1.00 0.00 67 GLU A C 13
ATOM 24483 O O . GLU A 1 67 ? 14.944 -12.505 -2.686 1.00 0.00 67 GLU A O 13
ATOM 24495 N N . SER A 1 68 ? 13.624 -10.790 -2.070 1.00 0.00 68 SER A N 13
ATOM 24496 C CA . SER A 1 68 ? 14.605 -10.209 -1.165 1.00 0.00 68 SER A CA 13
ATOM 24497 C C . SER A 1 68 ? 14.723 -11.043 0.115 1.00 0.00 68 SER A C 13
ATOM 24498 O O . SER A 1 68 ? 15.712 -10.949 0.840 1.00 0.00 68 SER A O 13
ATOM 24506 N N . GLY A 1 69 ? 13.710 -11.862 0.385 1.00 0.00 69 GLY A N 13
ATOM 24507 C CA . GLY A 1 69 ? 13.760 -12.738 1.539 1.00 0.00 69 GLY A CA 13
ATOM 24508 C C . GLY A 1 69 ? 12.694 -12.431 2.573 1.00 0.00 69 GLY A C 13
ATOM 24509 O O . GLY A 1 69 ? 12.824 -12.816 3.735 1.00 0.00 69 GLY A O 13
ATOM 24513 N N . LEU A 1 70 ? 11.638 -11.739 2.163 1.00 0.00 70 LEU A N 13
ATOM 24514 C CA . LEU A 1 70 ? 10.533 -11.444 3.066 1.00 0.00 70 LEU A CA 13
ATOM 24515 C C . LEU A 1 70 ? 9.717 -12.707 3.317 1.00 0.00 70 LEU A C 13
ATOM 24516 O O . LEU A 1 70 ? 9.494 -13.502 2.403 1.00 0.00 70 LEU A O 13
ATOM 24532 N N . SER A 1 71 ? 9.296 -12.894 4.560 1.00 0.00 71 SER A N 13
ATOM 24533 C CA . SER A 1 71 ? 8.535 -14.072 4.952 1.00 0.00 71 SER A CA 13
ATOM 24534 C C . SER A 1 71 ? 7.218 -14.159 4.178 1.00 0.00 71 SER A C 13
ATOM 24535 O O . SER A 1 71 ? 6.412 -13.225 4.207 1.00 0.00 71 SER A O 13
ATOM 24543 N N . PRO A 1 72 ? 6.988 -15.288 3.481 1.00 0.00 72 PRO A N 13
ATOM 24544 C CA . PRO A 1 72 ? 5.778 -15.502 2.672 1.00 0.00 72 PRO A CA 13
ATOM 24545 C C . PRO A 1 72 ? 4.494 -15.329 3.478 1.00 0.00 72 PRO A C 13
ATOM 24546 O O . PRO A 1 72 ? 3.508 -14.783 2.988 1.00 0.00 72 PRO A O 13
ATOM 24557 N N . THR A 1 73 ? 4.518 -15.783 4.717 1.00 0.00 73 THR A N 13
ATOM 24558 C CA . THR A 1 73 ? 3.367 -15.660 5.593 1.00 0.00 73 THR A CA 13
ATOM 24559 C C . THR A 1 73 ? 3.108 -14.201 5.954 1.00 0.00 73 THR A C 13
ATOM 24560 O O . THR A 1 73 ? 1.964 -13.744 5.975 1.00 0.00 73 THR A O 13
ATOM 24571 N N . ARG A 1 74 ? 4.183 -13.466 6.204 1.00 0.00 74 ARG A N 13
ATOM 24572 C CA . ARG A 1 74 ? 4.080 -12.074 6.608 1.00 0.00 74 ARG A CA 13
ATOM 24573 C C . ARG A 1 74 ? 3.662 -11.193 5.433 1.00 0.00 74 ARG A C 13
ATOM 24574 O O . ARG A 1 74 ? 2.864 -10.273 5.597 1.00 0.00 74 ARG A O 13
ATOM 24595 N N . VAL A 1 75 ? 4.172 -11.493 4.239 1.00 0.00 75 VAL A N 13
ATOM 24596 C CA . VAL A 1 75 ? 3.797 -10.735 3.050 1.00 0.00 75 VAL A CA 13
ATOM 24597 C C . VAL A 1 75 ? 2.355 -11.062 2.647 1.00 0.00 75 VAL A C 13
ATOM 24598 O O . VAL A 1 75 ? 1.679 -10.266 1.995 1.00 0.00 75 VAL A O 13
ATOM 24611 N N . ARG A 1 76 ? 1.886 -12.240 3.052 1.00 0.00 76 ARG A N 13
ATOM 24612 C CA . ARG A 1 76 ? 0.492 -12.620 2.858 1.00 0.00 76 ARG A CA 13
ATOM 24613 C C . ARG A 1 76 ? -0.409 -11.765 3.744 1.00 0.00 76 ARG A C 13
ATOM 24614 O O . ARG A 1 76 ? -1.517 -11.395 3.353 1.00 0.00 76 ARG A O 13
ATOM 24635 N N . TYR A 1 77 ? 0.079 -11.453 4.938 1.00 0.00 77 TYR A N 13
ATOM 24636 C CA . TYR A 1 77 ? -0.640 -10.579 5.855 1.00 0.00 77 TYR A CA 13
ATOM 24637 C C . TYR A 1 77 ? -0.637 -9.148 5.321 1.00 0.00 77 TYR A C 13
ATOM 24638 O O . TYR A 1 77 ? -1.657 -8.460 5.358 1.00 0.00 77 TYR A O 13
ATOM 24656 N N . ILE A 1 78 ? 0.515 -8.712 4.814 1.00 0.00 78 ILE A N 13
ATOM 24657 C CA . ILE A 1 78 ? 0.645 -7.391 4.202 1.00 0.00 78 ILE A CA 13
ATOM 24658 C C . ILE A 1 78 ? -0.346 -7.232 3.050 1.00 0.00 78 ILE A C 13
ATOM 24659 O O . ILE A 1 78 ? -0.983 -6.192 2.905 1.00 0.00 78 ILE A O 13
ATOM 24675 N N . HIS A 1 79 ? -0.485 -8.288 2.259 1.00 0.00 79 HIS A N 13
ATOM 24676 C CA . HIS A 1 79 ? -1.378 -8.290 1.103 1.00 0.00 79 HIS A CA 13
ATOM 24677 C C . HIS A 1 79 ? -2.817 -7.957 1.503 1.00 0.00 79 HIS A C 13
ATOM 24678 O O . HIS A 1 79 ? -3.464 -7.120 0.874 1.00 0.00 79 HIS A O 13
ATOM 24693 N N . VAL A 1 80 ? -3.304 -8.593 2.561 1.00 0.00 80 VAL A N 13
ATOM 24694 C CA . VAL A 1 80 ? -4.701 -8.445 2.952 1.00 0.00 80 VAL A CA 13
ATOM 24695 C C . VAL A 1 80 ? -4.945 -7.130 3.700 1.00 0.00 80 VAL A C 13
ATOM 24696 O O . VAL A 1 80 ? -5.992 -6.501 3.540 1.00 0.00 80 VAL A O 13
ATOM 24709 N N . VAL A 1 81 ? -3.972 -6.693 4.491 1.00 0.00 81 VAL A N 13
ATOM 24710 C CA . VAL A 1 81 ? -4.130 -5.468 5.262 1.00 0.00 81 VAL A CA 13
ATOM 24711 C C . VAL A 1 81 ? -3.951 -4.237 4.368 1.00 0.00 81 VAL A C 13
ATOM 24712 O O . VAL A 1 81 ? -4.628 -3.220 4.543 1.00 0.00 81 VAL A O 13
ATOM 24725 N N . LEU A 1 82 ? -3.058 -4.344 3.388 1.00 0.00 82 LEU A N 13
ATOM 24726 C CA . LEU A 1 82 ? -2.867 -3.280 2.412 1.00 0.00 82 LEU A CA 13
ATOM 24727 C C . LEU A 1 82 ? -4.114 -3.182 1.544 1.00 0.00 82 LEU A C 13
ATOM 24728 O O . LEU A 1 82 ? -4.564 -2.087 1.199 1.00 0.00 82 LEU A O 13
ATOM 24744 N N . HIS A 1 83 ? -4.678 -4.343 1.222 1.00 0.00 83 HIS A N 13
ATOM 24745 C CA . HIS A 1 83 ? -5.924 -4.423 0.471 1.00 0.00 83 HIS A CA 13
ATOM 24746 C C . HIS A 1 83 ? -7.022 -3.628 1.170 1.00 0.00 83 HIS A C 13
ATOM 24747 O O . HIS A 1 83 ? -7.782 -2.902 0.531 1.00 0.00 83 HIS A O 13
ATOM 24762 N N . GLU A 1 84 ? -7.089 -3.772 2.486 1.00 0.00 84 GLU A N 13
ATOM 24763 C CA . GLU A 1 84 ? -8.084 -3.079 3.288 1.00 0.00 84 GLU A CA 13
ATOM 24764 C C . GLU A 1 84 ? -7.871 -1.567 3.231 1.00 0.00 84 GLU A C 13
ATOM 24765 O O . GLU A 1 84 ? -8.785 -0.811 2.901 1.00 0.00 84 GLU A O 13
ATOM 24777 N N . ALA A 1 85 ? -6.652 -1.139 3.529 1.00 0.00 85 ALA A N 13
ATOM 24778 C CA . ALA A 1 85 ? -6.346 0.281 3.664 1.00 0.00 85 ALA A CA 13
ATOM 24779 C C . ALA A 1 85 ? -6.418 1.029 2.332 1.00 0.00 85 ALA A C 13
ATOM 24780 O O . ALA A 1 85 ? -7.014 2.104 2.252 1.00 0.00 85 ALA A O 13
ATOM 24787 N N . MET A 1 86 ? -5.830 0.458 1.287 1.00 0.00 86 MET A N 13
ATOM 24788 C CA . MET A 1 86 ? -5.688 1.164 0.013 1.00 0.00 86 MET A CA 13
ATOM 24789 C C . MET A 1 86 ? -7.033 1.339 -0.692 1.00 0.00 86 MET A C 13
ATOM 24790 O O . MET A 1 86 ? -7.189 2.227 -1.530 1.00 0.00 86 MET A O 13
ATOM 24804 N N . SER A 1 87 ? -8.009 0.512 -0.339 1.00 0.00 87 SER A N 13
ATOM 24805 C CA . SER A 1 87 ? -9.337 0.612 -0.935 1.00 0.00 87 SER A CA 13
ATOM 24806 C C . SER A 1 87 ? -10.030 1.910 -0.511 1.00 0.00 87 SER A C 13
ATOM 24807 O O . SER A 1 87 ? -10.953 2.385 -1.179 1.00 0.00 87 SER A O 13
ATOM 24815 N N . GLN A 1 88 ? -9.554 2.506 0.579 1.00 0.00 88 GLN A N 13
ATOM 24816 C CA . GLN A 1 88 ? -10.144 3.732 1.093 1.00 0.00 88 GLN A CA 13
ATOM 24817 C C . GLN A 1 88 ? -9.786 4.913 0.192 1.00 0.00 88 GLN A C 13
ATOM 24818 O O . GLN A 1 88 ? -10.459 5.949 0.203 1.00 0.00 88 GLN A O 13
ATOM 24832 N N . ALA A 1 89 ? -8.737 4.741 -0.608 1.00 0.00 89 ALA A N 13
ATOM 24833 C CA . ALA A 1 89 ? -8.354 5.744 -1.593 1.00 0.00 89 ALA A CA 13
ATOM 24834 C C . ALA A 1 89 ? -9.450 5.884 -2.643 1.00 0.00 89 ALA A C 13
ATOM 24835 O O . ALA A 1 89 ? -9.697 6.974 -3.167 1.00 0.00 89 ALA A O 13
ATOM 24842 N N . ARG A 1 90 ? -10.130 4.779 -2.925 1.00 0.00 90 ARG A N 13
ATOM 24843 C CA . ARG A 1 90 ? -11.237 4.795 -3.864 1.00 0.00 90 ARG A CA 13
ATOM 24844 C C . ARG A 1 90 ? -12.451 5.474 -3.233 1.00 0.00 90 ARG A C 13
ATOM 24845 O O . ARG A 1 90 ? -13.190 6.190 -3.906 1.00 0.00 90 ARG A O 13
ATOM 24866 N N . GLU A 1 91 ? -12.631 5.262 -1.931 1.00 0.00 91 GLU A N 13
ATOM 24867 C CA . GLU A 1 91 ? -13.725 5.891 -1.193 1.00 0.00 91 GLU A CA 13
ATOM 24868 C C . GLU A 1 91 ? -13.567 7.405 -1.188 1.00 0.00 91 GLU A C 13
ATOM 24869 O O . GLU A 1 91 ? -14.551 8.142 -1.165 1.00 0.00 91 GLU A O 13
ATOM 24881 N N . SER A 1 92 ? -12.321 7.862 -1.198 1.00 0.00 92 SER A N 13
ATOM 24882 C CA . SER A 1 92 ? -12.026 9.286 -1.224 1.00 0.00 92 SER A CA 13
ATOM 24883 C C . SER A 1 92 ? -12.356 9.876 -2.598 1.00 0.00 92 SER A C 13
ATOM 24884 O O . SER A 1 92 ? -12.460 11.094 -2.757 1.00 0.00 92 SER A O 13
ATOM 24892 N N . GLY A 1 93 ? -12.526 9.000 -3.584 1.00 0.00 93 GLY A N 13
ATOM 24893 C CA . GLY A 1 93 ? -12.907 9.430 -4.915 1.00 0.00 93 GLY A CA 13
ATOM 24894 C C . GLY A 1 93 ? -11.729 9.876 -5.749 1.00 0.00 93 GLY A C 13
ATOM 24895 O O . GLY A 1 93 ? -11.905 10.405 -6.847 1.00 0.00 93 GLY A O 13
ATOM 24899 N N . LEU A 1 94 ? -10.523 9.656 -5.241 1.00 0.00 94 LEU A N 13
ATOM 24900 C CA . LEU A 1 94 ? -9.320 10.072 -5.947 1.00 0.00 94 LEU A CA 13
ATOM 24901 C C . LEU A 1 94 ? -8.914 9.022 -6.977 1.00 0.00 94 LEU A C 13
ATOM 24902 O O . LEU A 1 94 ? -8.193 9.313 -7.931 1.00 0.00 94 LEU A O 13
ATOM 24918 N N . LEU A 1 95 ? -9.395 7.803 -6.779 1.00 0.00 95 LEU A N 13
ATOM 24919 C CA . LEU A 1 95 ? -9.032 6.694 -7.639 1.00 0.00 95 LEU A CA 13
ATOM 24920 C C . LEU A 1 95 ? -10.287 6.052 -8.221 1.00 0.00 95 LEU A C 13
ATOM 24921 O O . LEU A 1 95 ? -11.249 5.778 -7.502 1.00 0.00 95 LEU A O 13
ATOM 24937 N N . LEU A 1 96 ? -10.267 5.829 -9.528 1.00 0.00 96 LEU A N 13
ATOM 24938 C CA . LEU A 1 96 ? -11.439 5.343 -10.254 1.00 0.00 96 LEU A CA 13
ATOM 24939 C C . LEU A 1 96 ? -11.627 3.835 -10.083 1.00 0.00 96 LEU A C 13
ATOM 24940 O O . LEU A 1 96 ? -12.742 3.326 -10.183 1.00 0.00 96 LEU A O 13
ATOM 24956 N N . GLN A 1 97 ? -10.541 3.129 -9.815 1.00 0.00 97 GLN A N 13
ATOM 24957 C CA . GLN A 1 97 ? -10.597 1.683 -9.643 1.00 0.00 97 GLN A CA 13
ATOM 24958 C C . GLN A 1 97 ? -9.792 1.261 -8.427 1.00 0.00 97 GLN A C 13
ATOM 24959 O O . GLN A 1 97 ? -9.166 2.094 -7.774 1.00 0.00 97 GLN A O 13
ATOM 24973 N N . ASN A 1 98 ? -9.811 -0.030 -8.126 1.00 0.00 98 ASN A N 13
ATOM 24974 C CA . ASN A 1 98 ? -9.064 -0.557 -6.993 1.00 0.00 98 ASN A CA 13
ATOM 24975 C C . ASN A 1 98 ? -7.871 -1.360 -7.494 1.00 0.00 98 ASN A C 13
ATOM 24976 O O . ASN A 1 98 ? -8.036 -2.375 -8.173 1.00 0.00 98 ASN A O 13
ATOM 24987 N N . PRO A 1 99 ? -6.649 -0.905 -7.183 1.00 0.00 99 PRO A N 13
ATOM 24988 C CA . PRO A 1 99 ? -5.425 -1.520 -7.695 1.00 0.00 99 PRO A CA 13
ATOM 24989 C C . PRO A 1 99 ? -5.016 -2.772 -6.923 1.00 0.00 99 PRO A C 13
ATOM 24990 O O . PRO A 1 99 ? -4.147 -3.522 -7.359 1.00 0.00 99 PRO A O 13
ATOM 25001 N N . THR A 1 100 ? -5.655 -3.003 -5.788 1.00 0.00 100 THR A N 13
ATOM 25002 C CA . THR A 1 100 ? -5.306 -4.127 -4.934 1.00 0.00 100 THR A CA 13
ATOM 25003 C C . THR A 1 100 ? -5.847 -5.443 -5.485 1.00 0.00 100 THR A C 13
ATOM 25004 O O . THR A 1 100 ? -5.364 -6.520 -5.140 1.00 0.00 100 THR A O 13
ATOM 25015 N N . GLU A 1 101 ? -6.840 -5.346 -6.356 1.00 0.00 101 GLU A N 13
ATOM 25016 C CA . GLU A 1 101 ? -7.498 -6.526 -6.904 1.00 0.00 101 GLU A CA 13
ATOM 25017 C C . GLU A 1 101 ? -6.587 -7.243 -7.895 1.00 0.00 101 GLU A C 13
ATOM 25018 O O . GLU A 1 101 ? -6.679 -8.457 -8.082 1.00 0.00 101 GLU A O 13
ATOM 25030 N N . ALA A 1 102 ? -5.688 -6.489 -8.510 1.00 0.00 102 ALA A N 13
ATOM 25031 C CA . ALA A 1 102 ? -4.829 -7.026 -9.558 1.00 0.00 102 ALA A CA 13
ATOM 25032 C C . ALA A 1 102 ? -3.471 -7.473 -9.014 1.00 0.00 102 ALA A C 13
ATOM 25033 O O . ALA A 1 102 ? -2.561 -7.784 -9.780 1.00 0.00 102 ALA A O 13
ATOM 25040 N N . ALA A 1 103 ? -3.338 -7.517 -7.696 1.00 0.00 103 ALA A N 13
ATOM 25041 C CA . ALA A 1 103 ? -2.103 -7.979 -7.077 1.00 0.00 103 ALA A CA 13
ATOM 25042 C C . ALA A 1 103 ? -2.165 -9.485 -6.838 1.00 0.00 103 ALA A C 13
ATOM 25043 O O . ALA A 1 103 ? -2.828 -9.948 -5.906 1.00 0.00 103 ALA A O 13
ATOM 25050 N N . LYS A 1 104 ? -1.488 -10.245 -7.691 1.00 0.00 104 LYS A N 13
ATOM 25051 C CA . LYS A 1 104 ? -1.529 -11.703 -7.628 1.00 0.00 104 LYS A CA 13
ATOM 25052 C C . LYS A 1 104 ? -0.174 -12.293 -7.244 1.00 0.00 104 LYS A C 13
ATOM 25053 O O . LYS A 1 104 ? 0.739 -12.349 -8.065 1.00 0.00 104 LYS A O 13
ATOM 25072 N N . PRO A 1 105 ? -0.016 -12.703 -5.974 1.00 0.00 105 PRO A N 13
ATOM 25073 C CA . PRO A 1 105 ? 1.155 -13.471 -5.528 1.00 0.00 105 PRO A CA 13
ATOM 25074 C C . PRO A 1 105 ? 1.329 -14.815 -6.272 1.00 0.00 105 PRO A C 13
ATOM 25075 O O . PRO A 1 105 ? 2.430 -15.108 -6.747 1.00 0.00 105 PRO A O 13
ATOM 25086 N N . PRO A 1 106 ? 0.278 -15.671 -6.382 1.00 0.00 106 PRO A N 13
ATOM 25087 C CA . PRO A 1 106 ? 0.391 -16.934 -7.114 1.00 0.00 106 PRO A CA 13
ATOM 25088 C C . PRO A 1 106 ? 0.294 -16.736 -8.627 1.00 0.00 106 PRO A C 13
ATOM 25089 O O . PRO A 1 106 ? -0.387 -15.827 -9.104 1.00 0.00 106 PRO A O 13
ATOM 25100 N N . ARG A 1 107 ? 0.955 -17.608 -9.380 1.00 0.00 107 ARG A N 13
ATOM 25101 C CA . ARG A 1 107 ? 0.990 -17.490 -10.834 1.00 0.00 107 ARG A CA 13
ATOM 25102 C C . ARG A 1 107 ? -0.045 -18.403 -11.484 1.00 0.00 107 ARG A C 13
ATOM 25103 O O . ARG A 1 107 ? -0.075 -18.548 -12.705 1.00 0.00 107 ARG A O 13
ATOM 25124 N N . HIS A 1 108 ? -0.891 -19.015 -10.662 1.00 0.00 108 HIS A N 13
ATOM 25125 C CA . HIS A 1 108 ? -1.946 -19.892 -11.168 1.00 0.00 108 HIS A CA 13
ATOM 25126 C C . HIS A 1 108 ? -2.958 -19.124 -12.028 1.00 0.00 108 HIS A C 13
ATOM 25127 O O . HIS A 1 108 ? -3.338 -19.607 -13.090 1.00 0.00 108 HIS A O 13
ATOM 25142 N N . PRO A 1 109 ? -3.440 -17.935 -11.588 1.00 0.00 109 PRO A N 13
ATOM 25143 C CA . PRO A 1 109 ? -4.310 -17.102 -12.421 1.00 0.00 109 PRO A CA 13
ATOM 25144 C C . PRO A 1 109 ? -3.632 -16.722 -13.730 1.00 0.00 109 PRO A C 13
ATOM 25145 O O . PRO A 1 109 ? -2.402 -16.635 -13.794 1.00 0.00 109 PRO A O 13
ATOM 25156 N N . LEU A 1 110 ? -4.439 -16.485 -14.762 1.00 0.00 110 LEU A N 13
ATOM 25157 C CA . LEU A 1 110 ? -3.931 -16.215 -16.102 1.00 0.00 110 LEU A CA 13
ATOM 25158 C C . LEU A 1 110 ? -3.159 -17.423 -16.626 1.00 0.00 110 LEU A C 13
ATOM 25159 O O . LEU A 1 110 ? -1.941 -17.370 -16.812 1.00 0.00 110 LEU A O 13
ATOM 25175 N N . GLU A 1 111 ? -3.889 -18.508 -16.860 1.00 0.00 111 GLU A N 13
ATOM 25176 C CA . GLU A 1 111 ? -3.310 -19.770 -17.325 1.00 0.00 111 GLU A CA 13
ATOM 25177 C C . GLU A 1 111 ? -2.690 -19.639 -18.716 1.00 0.00 111 GLU A C 13
ATOM 25178 O O . GLU A 1 111 ? -1.964 -20.528 -19.163 1.00 0.00 111 GLU A O 13
ATOM 25190 N N . HIS A 1 112 ? -3.005 -18.538 -19.397 1.00 0.00 112 HIS A N 13
ATOM 25191 C CA . HIS A 1 112 ? -2.425 -18.226 -20.704 1.00 0.00 112 HIS A CA 13
ATOM 25192 C C . HIS A 1 112 ? -2.920 -19.215 -21.766 1.00 0.00 112 HIS A C 13
ATOM 25193 O O . HIS A 1 112 ? -2.229 -19.502 -22.744 1.00 0.00 112 HIS A O 13
ATOM 25208 N N . HIS A 1 113 ? -4.130 -19.726 -21.579 1.00 0.00 113 HIS A N 13
ATOM 25209 C CA . HIS A 1 113 ? -4.736 -20.600 -22.577 1.00 0.00 113 HIS A CA 13
ATOM 25210 C C . HIS A 1 113 ? -5.844 -19.851 -23.316 1.00 0.00 113 HIS A C 13
ATOM 25211 O O . HIS A 1 113 ? -6.035 -18.655 -23.096 1.00 0.00 113 HIS A O 13
ATOM 25226 N N . HIS A 1 114 ? -6.571 -20.549 -24.182 1.00 0.00 114 HIS A N 13
ATOM 25227 C CA . HIS A 1 114 ? -7.670 -19.938 -24.923 1.00 0.00 114 HIS A CA 13
ATOM 25228 C C . HIS A 1 114 ? -8.795 -19.514 -23.986 1.00 0.00 114 HIS A C 13
ATOM 25229 O O . HIS A 1 114 ? -9.569 -20.345 -23.506 1.00 0.00 114 HIS A O 13
ATOM 25244 N N . HIS A 1 115 ? -8.857 -18.218 -23.721 1.00 0.00 115 HIS A N 13
ATOM 25245 C CA . HIS A 1 115 ? -9.854 -17.644 -22.822 1.00 0.00 115 HIS A CA 13
ATOM 25246 C C . HIS A 1 115 ? -9.808 -16.116 -22.894 1.00 0.00 115 HIS A C 13
ATOM 25247 O O . HIS A 1 115 ? -10.563 -15.423 -22.213 1.00 0.00 115 HIS A O 13
ATOM 25262 N N . HIS A 1 116 ? -8.928 -15.593 -23.736 1.00 0.00 116 HIS A N 13
ATOM 25263 C CA . HIS A 1 116 ? -8.716 -14.159 -23.810 1.00 0.00 116 HIS A CA 13
ATOM 25264 C C . HIS A 1 116 ? -9.531 -13.543 -24.936 1.00 0.00 116 HIS A C 13
ATOM 25265 O O . HIS A 1 116 ? -9.330 -13.854 -26.109 1.00 0.00 116 HIS A O 13
ATOM 25280 N N . HIS A 1 117 ? -10.457 -12.676 -24.569 1.00 0.00 117 HIS A N 13
ATOM 25281 C CA . HIS A 1 117 ? -11.209 -11.907 -25.542 1.00 0.00 117 HIS A CA 13
ATOM 25282 C C . HIS A 1 117 ? -10.426 -10.649 -25.891 1.00 0.00 117 HIS A C 13
ATOM 25283 O O . HIS A 1 117 ? -9.791 -10.618 -26.960 1.00 0.00 117 HIS A O 13
ATOM 25299 N N . MET A 1 1 ? 14.870 15.236 -12.216 1.00 0.00 1 MET A N 14
ATOM 25300 C CA . MET A 1 1 ? 14.838 16.127 -11.032 1.00 0.00 1 MET A CA 14
ATOM 25301 C C . MET A 1 1 ? 13.401 16.460 -10.649 1.00 0.00 1 MET A C 14
ATOM 25302 O O . MET A 1 1 ? 13.041 16.421 -9.473 1.00 0.00 1 MET A O 14
ATOM 25318 N N . ILE A 1 2 ? 12.578 16.784 -11.639 1.00 0.00 2 ILE A N 14
ATOM 25319 C CA . ILE A 1 2 ? 11.173 17.074 -11.388 1.00 0.00 2 ILE A CA 14
ATOM 25320 C C . ILE A 1 2 ? 10.348 15.789 -11.446 1.00 0.00 2 ILE A C 14
ATOM 25321 O O . ILE A 1 2 ? 10.564 14.936 -12.310 1.00 0.00 2 ILE A O 14
ATOM 25337 N N . GLU A 1 3 ? 9.424 15.645 -10.510 1.00 0.00 3 GLU A N 14
ATOM 25338 C CA . GLU A 1 3 ? 8.571 14.471 -10.453 1.00 0.00 3 GLU A CA 14
ATOM 25339 C C . GLU A 1 3 ? 7.187 14.876 -9.960 1.00 0.00 3 GLU A C 14
ATOM 25340 O O . GLU A 1 3 ? 7.067 15.527 -8.919 1.00 0.00 3 GLU A O 14
ATOM 25352 N N . PRO A 1 4 ? 6.131 14.520 -10.719 1.00 0.00 4 PRO A N 14
ATOM 25353 C CA . PRO A 1 4 ? 4.750 14.929 -10.431 1.00 0.00 4 PRO A CA 14
ATOM 25354 C C . PRO A 1 4 ? 4.347 14.700 -8.977 1.00 0.00 4 PRO A C 14
ATOM 25355 O O . PRO A 1 4 ? 4.121 15.659 -8.243 1.00 0.00 4 PRO A O 14
ATOM 25366 N N . SER A 1 5 ? 4.295 13.431 -8.576 1.00 0.00 5 SER A N 14
ATOM 25367 C CA . SER A 1 5 ? 3.883 13.023 -7.229 1.00 0.00 5 SER A CA 14
ATOM 25368 C C . SER A 1 5 ? 2.596 13.724 -6.772 1.00 0.00 5 SER A C 14
ATOM 25369 O O . SER A 1 5 ? 1.496 13.295 -7.130 1.00 0.00 5 SER A O 14
ATOM 25377 N N . LYS A 1 6 ? 2.753 14.816 -6.013 1.00 0.00 6 LYS A N 14
ATOM 25378 C CA . LYS A 1 6 ? 1.633 15.569 -5.442 1.00 0.00 6 LYS A CA 14
ATOM 25379 C C . LYS A 1 6 ? 0.829 14.713 -4.469 1.00 0.00 6 LYS A C 14
ATOM 25380 O O . LYS A 1 6 ? 1.034 14.779 -3.254 1.00 0.00 6 LYS A O 14
ATOM 25399 N N . ILE A 1 7 ? -0.068 13.898 -5.001 1.00 0.00 7 ILE A N 14
ATOM 25400 C CA . ILE A 1 7 ? -0.889 13.032 -4.179 1.00 0.00 7 ILE A CA 14
ATOM 25401 C C . ILE A 1 7 ? -0.265 11.634 -4.110 1.00 0.00 7 ILE A C 14
ATOM 25402 O O . ILE A 1 7 ? -0.693 10.688 -4.778 1.00 0.00 7 ILE A O 14
ATOM 25418 N N . THR A 1 8 ? 0.793 11.535 -3.328 1.00 0.00 8 THR A N 14
ATOM 25419 C CA . THR A 1 8 ? 1.518 10.290 -3.178 1.00 0.00 8 THR A CA 14
ATOM 25420 C C . THR A 1 8 ? 1.101 9.594 -1.882 1.00 0.00 8 THR A C 14
ATOM 25421 O O . THR A 1 8 ? 0.393 10.176 -1.057 1.00 0.00 8 THR A O 14
ATOM 25432 N N . VAL A 1 9 ? 1.541 8.354 -1.713 1.00 0.00 9 VAL A N 14
ATOM 25433 C CA . VAL A 1 9 ? 1.176 7.545 -0.556 1.00 0.00 9 VAL A CA 14
ATOM 25434 C C . VAL A 1 9 ? 1.563 8.228 0.755 1.00 0.00 9 VAL A C 14
ATOM 25435 O O . VAL A 1 9 ? 0.765 8.293 1.690 1.00 0.00 9 VAL A O 14
ATOM 25448 N N . GLU A 1 10 ? 2.780 8.759 0.810 1.00 0.00 10 GLU A N 14
ATOM 25449 C CA . GLU A 1 10 ? 3.292 9.360 2.036 1.00 0.00 10 GLU A CA 14
ATOM 25450 C C . GLU A 1 10 ? 2.484 10.592 2.448 1.00 0.00 10 GLU A C 14
ATOM 25451 O O . GLU A 1 10 ? 2.278 10.836 3.638 1.00 0.00 10 GLU A O 14
ATOM 25463 N N . GLN A 1 11 ? 2.008 11.344 1.466 1.00 0.00 11 GLN A N 14
ATOM 25464 C CA . GLN A 1 11 ? 1.194 12.520 1.729 1.00 0.00 11 GLN A CA 14
ATOM 25465 C C . GLN A 1 11 ? -0.195 12.124 2.213 1.00 0.00 11 GLN A C 14
ATOM 25466 O O . GLN A 1 11 ? -0.728 12.727 3.149 1.00 0.00 11 GLN A O 14
ATOM 25480 N N . TRP A 1 12 ? -0.781 11.112 1.579 1.00 0.00 12 TRP A N 14
ATOM 25481 C CA . TRP A 1 12 ? -2.125 10.682 1.938 1.00 0.00 12 TRP A CA 14
ATOM 25482 C C . TRP A 1 12 ? -2.155 10.139 3.360 1.00 0.00 12 TRP A C 14
ATOM 25483 O O . TRP A 1 12 ? -2.960 10.584 4.172 1.00 0.00 12 TRP A O 14
ATOM 25504 N N . LEU A 1 13 ? -1.263 9.199 3.660 1.00 0.00 13 LEU A N 14
ATOM 25505 C CA . LEU A 1 13 ? -1.194 8.609 4.998 1.00 0.00 13 LEU A CA 14
ATOM 25506 C C . LEU A 1 13 ? -0.930 9.677 6.053 1.00 0.00 13 LEU A C 14
ATOM 25507 O O . LEU A 1 13 ? -1.504 9.640 7.141 1.00 0.00 13 LEU A O 14
ATOM 25523 N N . ASN A 1 14 ? -0.080 10.641 5.711 1.00 0.00 14 ASN A N 14
ATOM 25524 C CA . ASN A 1 14 ? 0.259 11.729 6.623 1.00 0.00 14 ASN A CA 14
ATOM 25525 C C . ASN A 1 14 ? -0.989 12.519 7.006 1.00 0.00 14 ASN A C 14
ATOM 25526 O O . ASN A 1 14 ? -1.207 12.820 8.180 1.00 0.00 14 ASN A O 14
ATOM 25537 N N . ARG A 1 15 ? -1.820 12.835 6.021 1.00 0.00 15 ARG A N 14
ATOM 25538 C CA . ARG A 1 15 ? -3.051 13.565 6.288 1.00 0.00 15 ARG A CA 14
ATOM 25539 C C . ARG A 1 15 ? -4.098 12.643 6.904 1.00 0.00 15 ARG A C 14
ATOM 25540 O O . ARG A 1 15 ? -4.845 13.049 7.789 1.00 0.00 15 ARG A O 14
ATOM 25561 N N . TRP A 1 16 ? -4.130 11.400 6.430 1.00 0.00 16 TRP A N 14
ATOM 25562 C CA . TRP A 1 16 ? -5.110 10.412 6.871 1.00 0.00 16 TRP A CA 14
ATOM 25563 C C . TRP A 1 16 ? -5.145 10.305 8.391 1.00 0.00 16 TRP A C 14
ATOM 25564 O O . TRP A 1 16 ? -6.187 10.515 9.008 1.00 0.00 16 TRP A O 14
ATOM 25585 N N . LEU A 1 17 ? -4.004 10.008 8.995 1.00 0.00 17 LEU A N 14
ATOM 25586 C CA . LEU A 1 17 ? -3.945 9.826 10.438 1.00 0.00 17 LEU A CA 14
ATOM 25587 C C . LEU A 1 17 ? -4.166 11.146 11.175 1.00 0.00 17 LEU A C 14
ATOM 25588 O O . LEU A 1 17 ? -4.799 11.177 12.226 1.00 0.00 17 LEU A O 14
ATOM 25604 N N . THR A 1 18 ? -3.680 12.237 10.602 1.00 0.00 18 THR A N 14
ATOM 25605 C CA . THR A 1 18 ? -3.779 13.542 11.246 1.00 0.00 18 THR A CA 14
ATOM 25606 C C . THR A 1 18 ? -5.221 14.052 11.255 1.00 0.00 18 THR A C 14
ATOM 25607 O O . THR A 1 18 ? -5.668 14.672 12.222 1.00 0.00 18 THR A O 14
ATOM 25618 N N . ASP A 1 19 ? -5.945 13.773 10.181 1.00 0.00 19 ASP A N 14
ATOM 25619 C CA . ASP A 1 19 ? -7.295 14.298 10.009 1.00 0.00 19 ASP A CA 14
ATOM 25620 C C . ASP A 1 19 ? -8.347 13.317 10.516 1.00 0.00 19 ASP A C 14
ATOM 25621 O O . ASP A 1 19 ? -9.252 13.698 11.261 1.00 0.00 19 ASP A O 14
ATOM 25630 N N . TYR A 1 20 ? -8.208 12.051 10.141 1.00 0.00 20 TYR A N 14
ATOM 25631 C CA . TYR A 1 20 ? -9.262 11.070 10.377 1.00 0.00 20 TYR A CA 14
ATOM 25632 C C . TYR A 1 20 ? -9.074 10.281 11.671 1.00 0.00 20 TYR A C 14
ATOM 25633 O O . TYR A 1 20 ? -9.879 9.393 11.964 1.00 0.00 20 TYR A O 14
ATOM 25651 N N . ALA A 1 21 ? -8.026 10.572 12.438 1.00 0.00 21 ALA A N 14
ATOM 25652 C CA . ALA A 1 21 ? -7.863 9.932 13.741 1.00 0.00 21 ALA A CA 14
ATOM 25653 C C . ALA A 1 21 ? -9.046 10.269 14.636 1.00 0.00 21 ALA A C 14
ATOM 25654 O O . ALA A 1 21 ? -9.758 9.378 15.099 1.00 0.00 21 ALA A O 14
ATOM 25661 N N . LYS A 1 22 ? -9.247 11.569 14.851 1.00 0.00 22 LYS A N 14
ATOM 25662 C CA . LYS A 1 22 ? -10.345 12.083 15.665 1.00 0.00 22 LYS A CA 14
ATOM 25663 C C . LYS A 1 22 ? -10.334 11.455 17.057 1.00 0.00 22 LYS A C 14
ATOM 25664 O O . LYS A 1 22 ? -11.055 10.493 17.320 1.00 0.00 22 LYS A O 14
ATOM 25683 N N . PRO A 1 23 ? -9.494 11.991 17.962 1.00 0.00 23 PRO A N 14
ATOM 25684 C CA . PRO A 1 23 ? -9.348 11.458 19.322 1.00 0.00 23 PRO A CA 14
ATOM 25685 C C . PRO A 1 23 ? -10.671 11.421 20.076 1.00 0.00 23 PRO A C 14
ATOM 25686 O O . PRO A 1 23 ? -11.016 10.404 20.680 1.00 0.00 23 PRO A O 14
ATOM 25697 N N . HIS A 1 24 ? -11.397 12.543 20.032 1.00 0.00 24 HIS A N 14
ATOM 25698 C CA . HIS A 1 24 ? -12.700 12.687 20.694 1.00 0.00 24 HIS A CA 14
ATOM 25699 C C . HIS A 1 24 ? -12.553 12.636 22.211 1.00 0.00 24 HIS A C 14
ATOM 25700 O O . HIS A 1 24 ? -12.695 13.649 22.891 1.00 0.00 24 HIS A O 14
ATOM 25715 N N . LEU A 1 25 ? -12.263 11.453 22.725 1.00 0.00 25 LEU A N 14
ATOM 25716 C CA . LEU A 1 25 ? -12.107 11.247 24.151 1.00 0.00 25 LEU A CA 14
ATOM 25717 C C . LEU A 1 25 ? -11.364 9.939 24.400 1.00 0.00 25 LEU A C 14
ATOM 25718 O O . LEU A 1 25 ? -11.970 8.926 24.751 1.00 0.00 25 LEU A O 14
ATOM 25734 N N . ARG A 1 26 ? -10.053 9.966 24.162 1.00 0.00 26 ARG A N 14
ATOM 25735 C CA . ARG A 1 26 ? -9.190 8.794 24.340 1.00 0.00 26 ARG A CA 14
ATOM 25736 C C . ARG A 1 26 ? -9.580 7.658 23.395 1.00 0.00 26 ARG A C 14
ATOM 25737 O O . ARG A 1 26 ? -9.256 6.499 23.645 1.00 0.00 26 ARG A O 14
ATOM 25758 N N . GLN A 1 27 ? -10.243 7.988 22.297 1.00 0.00 27 GLN A N 14
ATOM 25759 C CA . GLN A 1 27 ? -10.732 6.970 21.381 1.00 0.00 27 GLN A CA 14
ATOM 25760 C C . GLN A 1 27 ? -9.824 6.839 20.160 1.00 0.00 27 GLN A C 14
ATOM 25761 O O . GLN A 1 27 ? -9.962 7.578 19.183 1.00 0.00 27 GLN A O 14
ATOM 25775 N N . SER A 1 28 ? -8.877 5.913 20.246 1.00 0.00 28 SER A N 14
ATOM 25776 C CA . SER A 1 28 ? -7.985 5.605 19.139 1.00 0.00 28 SER A CA 14
ATOM 25777 C C . SER A 1 28 ? -7.262 4.289 19.419 1.00 0.00 28 SER A C 14
ATOM 25778 O O . SER A 1 28 ? -6.253 4.253 20.128 1.00 0.00 28 SER A O 14
ATOM 25786 N N . THR A 1 29 ? -7.804 3.204 18.890 1.00 0.00 29 THR A N 14
ATOM 25787 C CA . THR A 1 29 ? -7.250 1.886 19.135 1.00 0.00 29 THR A CA 14
ATOM 25788 C C . THR A 1 29 ? -7.087 1.104 17.833 1.00 0.00 29 THR A C 14
ATOM 25789 O O . THR A 1 29 ? -7.845 1.301 16.877 1.00 0.00 29 THR A O 14
ATOM 25800 N N . TRP A 1 30 ? -6.073 0.239 17.804 1.00 0.00 30 TRP A N 14
ATOM 25801 C CA . TRP A 1 30 ? -5.806 -0.630 16.664 1.00 0.00 30 TRP A CA 14
ATOM 25802 C C . TRP A 1 30 ? -5.563 0.161 15.383 1.00 0.00 30 TRP A C 14
ATOM 25803 O O . TRP A 1 30 ? -6.272 -0.000 14.391 1.00 0.00 30 TRP A O 14
ATOM 25824 N N . GLU A 1 31 ? -4.551 1.016 15.411 1.00 0.00 31 GLU A N 14
ATOM 25825 C CA . GLU A 1 31 ? -4.124 1.739 14.223 1.00 0.00 31 GLU A CA 14
ATOM 25826 C C . GLU A 1 31 ? -2.890 1.056 13.645 1.00 0.00 31 GLU A C 14
ATOM 25827 O O . GLU A 1 31 ? -2.248 1.559 12.727 1.00 0.00 31 GLU A O 14
ATOM 25839 N N . SER A 1 32 ? -2.600 -0.121 14.188 1.00 0.00 32 SER A N 14
ATOM 25840 C CA . SER A 1 32 ? -1.391 -0.873 13.873 1.00 0.00 32 SER A CA 14
ATOM 25841 C C . SER A 1 32 ? -1.286 -1.221 12.384 1.00 0.00 32 SER A C 14
ATOM 25842 O O . SER A 1 32 ? -0.194 -1.478 11.874 1.00 0.00 32 SER A O 14
ATOM 25850 N N . TYR A 1 33 ? -2.413 -1.216 11.681 1.00 0.00 33 TYR A N 14
ATOM 25851 C CA . TYR A 1 33 ? -2.412 -1.533 10.257 1.00 0.00 33 TYR A CA 14
ATOM 25852 C C . TYR A 1 33 ? -1.789 -0.406 9.443 1.00 0.00 33 TYR A C 14
ATOM 25853 O O . TYR A 1 33 ? -1.337 -0.622 8.322 1.00 0.00 33 TYR A O 14
ATOM 25871 N N . GLU A 1 34 ? -1.737 0.785 10.021 1.00 0.00 34 GLU A N 14
ATOM 25872 C CA . GLU A 1 34 ? -1.117 1.928 9.365 1.00 0.00 34 GLU A CA 14
ATOM 25873 C C . GLU A 1 34 ? 0.398 1.730 9.352 1.00 0.00 34 GLU A C 14
ATOM 25874 O O . GLU A 1 34 ? 1.087 2.115 8.404 1.00 0.00 34 GLU A O 14
ATOM 25886 N N . THR A 1 35 ? 0.894 1.073 10.397 1.00 0.00 35 THR A N 14
ATOM 25887 C CA . THR A 1 35 ? 2.317 0.808 10.547 1.00 0.00 35 THR A CA 14
ATOM 25888 C C . THR A 1 35 ? 2.846 -0.099 9.433 1.00 0.00 35 THR A C 14
ATOM 25889 O O . THR A 1 35 ? 3.781 0.272 8.726 1.00 0.00 35 THR A O 14
ATOM 25900 N N . VAL A 1 36 ? 2.245 -1.283 9.267 1.00 0.00 36 VAL A N 14
ATOM 25901 C CA . VAL A 1 36 ? 2.686 -2.215 8.224 1.00 0.00 36 VAL A CA 14
ATOM 25902 C C . VAL A 1 36 ? 2.606 -1.563 6.849 1.00 0.00 36 VAL A C 14
ATOM 25903 O O . VAL A 1 36 ? 3.479 -1.774 6.000 1.00 0.00 36 VAL A O 14
ATOM 25916 N N . LEU A 1 37 ? 1.573 -0.757 6.651 1.00 0.00 37 LEU A N 14
ATOM 25917 C CA . LEU A 1 37 ? 1.382 -0.041 5.403 1.00 0.00 37 LEU A CA 14
ATOM 25918 C C . LEU A 1 37 ? 2.568 0.868 5.109 1.00 0.00 37 LEU A C 14
ATOM 25919 O O . LEU A 1 37 ? 3.328 0.614 4.173 1.00 0.00 37 LEU A O 14
ATOM 25935 N N . ARG A 1 38 ? 2.752 1.898 5.930 1.00 0.00 38 ARG A N 14
ATOM 25936 C CA . ARG A 1 38 ? 3.810 2.875 5.693 1.00 0.00 38 ARG A CA 14
ATOM 25937 C C . ARG A 1 38 ? 5.187 2.222 5.688 1.00 0.00 38 ARG A C 14
ATOM 25938 O O . ARG A 1 38 ? 6.070 2.633 4.937 1.00 0.00 38 ARG A O 14
ATOM 25959 N N . LEU A 1 39 ? 5.352 1.197 6.510 1.00 0.00 39 LEU A N 14
ATOM 25960 C CA . LEU A 1 39 ? 6.628 0.509 6.634 1.00 0.00 39 LEU A CA 14
ATOM 25961 C C . LEU A 1 39 ? 7.024 -0.166 5.324 1.00 0.00 39 LEU A C 14
ATOM 25962 O O . LEU A 1 39 ? 8.202 -0.234 4.983 1.00 0.00 39 LEU A O 14
ATOM 25978 N N . HIS A 1 40 ? 6.040 -0.667 4.588 1.00 0.00 40 HIS A N 14
ATOM 25979 C CA . HIS A 1 40 ? 6.333 -1.424 3.376 1.00 0.00 40 HIS A CA 14
ATOM 25980 C C . HIS A 1 40 ? 6.170 -0.597 2.104 1.00 0.00 40 HIS A C 14
ATOM 25981 O O . HIS A 1 40 ? 7.033 -0.637 1.233 1.00 0.00 40 HIS A O 14
ATOM 25996 N N . VAL A 1 41 ? 5.085 0.161 1.996 1.00 0.00 41 VAL A N 14
ATOM 25997 C CA . VAL A 1 41 ? 4.759 0.820 0.730 1.00 0.00 41 VAL A CA 14
ATOM 25998 C C . VAL A 1 41 ? 5.554 2.111 0.514 1.00 0.00 41 VAL A C 14
ATOM 25999 O O . VAL A 1 41 ? 5.993 2.384 -0.599 1.00 0.00 41 VAL A O 14
ATOM 26012 N N . ILE A 1 42 ? 5.781 2.883 1.572 1.00 0.00 42 ILE A N 14
ATOM 26013 C CA . ILE A 1 42 ? 6.412 4.197 1.426 1.00 0.00 42 ILE A CA 14
ATOM 26014 C C . ILE A 1 42 ? 7.875 4.113 0.955 1.00 0.00 42 ILE A C 14
ATOM 26015 O O . ILE A 1 42 ? 8.249 4.802 0.007 1.00 0.00 42 ILE A O 14
ATOM 26031 N N . PRO A 1 43 ? 8.735 3.295 1.591 1.00 0.00 43 PRO A N 14
ATOM 26032 C CA . PRO A 1 43 ? 10.153 3.216 1.212 1.00 0.00 43 PRO A CA 14
ATOM 26033 C C . PRO A 1 43 ? 10.386 2.697 -0.211 1.00 0.00 43 PRO A C 14
ATOM 26034 O O . PRO A 1 43 ? 11.351 3.087 -0.867 1.00 0.00 43 PRO A O 14
ATOM 26045 N N . THR A 1 44 ? 9.503 1.832 -0.698 1.00 0.00 44 THR A N 14
ATOM 26046 C CA . THR A 1 44 ? 9.745 1.160 -1.970 1.00 0.00 44 THR A CA 14
ATOM 26047 C C . THR A 1 44 ? 8.848 1.693 -3.099 1.00 0.00 44 THR A C 14
ATOM 26048 O O . THR A 1 44 ? 9.185 1.557 -4.281 1.00 0.00 44 THR A O 14
ATOM 26059 N N . LEU A 1 45 ? 7.716 2.287 -2.737 1.00 0.00 45 LEU A N 14
ATOM 26060 C CA . LEU A 1 45 ? 6.759 2.805 -3.720 1.00 0.00 45 LEU A CA 14
ATOM 26061 C C . LEU A 1 45 ? 6.411 4.264 -3.432 1.00 0.00 45 LEU A C 14
ATOM 26062 O O . LEU A 1 45 ? 5.375 4.762 -3.868 1.00 0.00 45 LEU A O 14
ATOM 26078 N N . GLY A 1 46 ? 7.302 4.959 -2.733 1.00 0.00 46 GLY A N 14
ATOM 26079 C CA . GLY A 1 46 ? 7.041 6.338 -2.349 1.00 0.00 46 GLY A CA 14
ATOM 26080 C C . GLY A 1 46 ? 7.234 7.314 -3.493 1.00 0.00 46 GLY A C 14
ATOM 26081 O O . GLY A 1 46 ? 7.114 8.526 -3.317 1.00 0.00 46 GLY A O 14
ATOM 26085 N N . SER A 1 47 ? 7.535 6.782 -4.663 1.00 0.00 47 SER A N 14
ATOM 26086 C CA . SER A 1 47 ? 7.718 7.590 -5.854 1.00 0.00 47 SER A CA 14
ATOM 26087 C C . SER A 1 47 ? 6.509 7.423 -6.776 1.00 0.00 47 SER A C 14
ATOM 26088 O O . SER A 1 47 ? 6.495 7.903 -7.912 1.00 0.00 47 SER A O 14
ATOM 26096 N N . ILE A 1 48 ? 5.481 6.751 -6.272 1.00 0.00 48 ILE A N 14
ATOM 26097 C CA . ILE A 1 48 ? 4.300 6.461 -7.065 1.00 0.00 48 ILE A CA 14
ATOM 26098 C C . ILE A 1 48 ? 3.060 7.124 -6.466 1.00 0.00 48 ILE A C 14
ATOM 26099 O O . ILE A 1 48 ? 2.655 6.811 -5.346 1.00 0.00 48 ILE A O 14
ATOM 26115 N N . PRO A 1 49 ? 2.463 8.074 -7.202 1.00 0.00 49 PRO A N 14
ATOM 26116 C CA . PRO A 1 49 ? 1.216 8.730 -6.798 1.00 0.00 49 PRO A CA 14
ATOM 26117 C C . PRO A 1 49 ? 0.059 7.742 -6.713 1.00 0.00 49 PRO A C 14
ATOM 26118 O O . PRO A 1 49 ? 0.061 6.718 -7.399 1.00 0.00 49 PRO A O 14
ATOM 26129 N N . LEU A 1 50 ? -0.936 8.067 -5.893 1.00 0.00 50 LEU A N 14
ATOM 26130 C CA . LEU A 1 50 ? -2.072 7.176 -5.661 1.00 0.00 50 LEU A CA 14
ATOM 26131 C C . LEU A 1 50 ? -2.788 6.824 -6.960 1.00 0.00 50 LEU A C 14
ATOM 26132 O O . LEU A 1 50 ? -3.217 5.688 -7.150 1.00 0.00 50 LEU A O 14
ATOM 26148 N N . LYS A 1 51 ? -2.887 7.786 -7.868 1.00 0.00 51 LYS A N 14
ATOM 26149 C CA . LYS A 1 51 ? -3.635 7.578 -9.103 1.00 0.00 51 LYS A CA 14
ATOM 26150 C C . LYS A 1 51 ? -2.749 6.990 -10.196 1.00 0.00 51 LYS A C 14
ATOM 26151 O O . LYS A 1 51 ? -3.187 6.792 -11.330 1.00 0.00 51 LYS A O 14
ATOM 26170 N N . LYS A 1 52 ? -1.505 6.702 -9.843 1.00 0.00 52 LYS A N 14
ATOM 26171 C CA . LYS A 1 52 ? -0.590 6.013 -10.740 1.00 0.00 52 LYS A CA 14
ATOM 26172 C C . LYS A 1 52 ? -0.428 4.565 -10.284 1.00 0.00 52 LYS A C 14
ATOM 26173 O O . LYS A 1 52 ? 0.034 3.710 -11.038 1.00 0.00 52 LYS A O 14
ATOM 26192 N N . LEU A 1 53 ? -0.839 4.307 -9.052 1.00 0.00 53 LEU A N 14
ATOM 26193 C CA . LEU A 1 53 ? -0.652 3.010 -8.418 1.00 0.00 53 LEU A CA 14
ATOM 26194 C C . LEU A 1 53 ? -1.427 1.922 -9.166 1.00 0.00 53 LEU A C 14
ATOM 26195 O O . LEU A 1 53 ? -2.653 1.842 -9.083 1.00 0.00 53 LEU A O 14
ATOM 26211 N N . GLN A 1 54 ? -0.695 1.102 -9.910 1.00 0.00 54 GLN A N 14
ATOM 26212 C CA . GLN A 1 54 ? -1.283 0.003 -10.661 1.00 0.00 54 GLN A CA 14
ATOM 26213 C C . GLN A 1 54 ? -0.975 -1.327 -9.973 1.00 0.00 54 GLN A C 14
ATOM 26214 O O . GLN A 1 54 ? -0.058 -1.409 -9.157 1.00 0.00 54 GLN A O 14
ATOM 26228 N N . PRO A 1 55 ? -1.741 -2.390 -10.283 1.00 0.00 55 PRO A N 14
ATOM 26229 C CA . PRO A 1 55 ? -1.471 -3.740 -9.769 1.00 0.00 55 PRO A CA 14
ATOM 26230 C C . PRO A 1 55 ? -0.047 -4.204 -10.084 1.00 0.00 55 PRO A C 14
ATOM 26231 O O . PRO A 1 55 ? 0.547 -4.979 -9.334 1.00 0.00 55 PRO A O 14
ATOM 26242 N N . ALA A 1 56 ? 0.494 -3.715 -11.197 1.00 0.00 56 ALA A N 14
ATOM 26243 C CA . ALA A 1 56 ? 1.861 -4.036 -11.597 1.00 0.00 56 ALA A CA 14
ATOM 26244 C C . ALA A 1 56 ? 2.874 -3.424 -10.631 1.00 0.00 56 ALA A C 14
ATOM 26245 O O . ALA A 1 56 ? 3.966 -3.955 -10.431 1.00 0.00 56 ALA A O 14
ATOM 26252 N N . ASP A 1 57 ? 2.498 -2.311 -10.023 1.00 0.00 57 ASP A N 14
ATOM 26253 C CA . ASP A 1 57 ? 3.365 -1.631 -9.074 1.00 0.00 57 ASP A CA 14
ATOM 26254 C C . ASP A 1 57 ? 3.310 -2.327 -7.723 1.00 0.00 57 ASP A C 14
ATOM 26255 O O . ASP A 1 57 ? 4.287 -2.343 -6.974 1.00 0.00 57 ASP A O 14
ATOM 26264 N N . ILE A 1 58 ? 2.162 -2.919 -7.425 1.00 0.00 58 ILE A N 14
ATOM 26265 C CA . ILE A 1 58 ? 1.980 -3.642 -6.176 1.00 0.00 58 ILE A CA 14
ATOM 26266 C C . ILE A 1 58 ? 2.711 -4.980 -6.211 1.00 0.00 58 ILE A C 14
ATOM 26267 O O . ILE A 1 58 ? 3.302 -5.400 -5.216 1.00 0.00 58 ILE A O 14
ATOM 26283 N N . GLN A 1 59 ? 2.684 -5.649 -7.360 1.00 0.00 59 GLN A N 14
ATOM 26284 C CA . GLN A 1 59 ? 3.426 -6.895 -7.507 1.00 0.00 59 GLN A CA 14
ATOM 26285 C C . GLN A 1 59 ? 4.924 -6.619 -7.446 1.00 0.00 59 GLN A C 14
ATOM 26286 O O . GLN A 1 59 ? 5.689 -7.443 -6.959 1.00 0.00 59 GLN A O 14
ATOM 26300 N N . ARG A 1 60 ? 5.324 -5.446 -7.932 1.00 0.00 60 ARG A N 14
ATOM 26301 C CA . ARG A 1 60 ? 6.699 -4.975 -7.785 1.00 0.00 60 ARG A CA 14
ATOM 26302 C C . ARG A 1 60 ? 7.079 -4.904 -6.309 1.00 0.00 60 ARG A C 14
ATOM 26303 O O . ARG A 1 60 ? 8.175 -5.304 -5.917 1.00 0.00 60 ARG A O 14
ATOM 26324 N N . LEU A 1 61 ? 6.149 -4.401 -5.504 1.00 0.00 61 LEU A N 14
ATOM 26325 C CA . LEU A 1 61 ? 6.347 -4.290 -4.063 1.00 0.00 61 LEU A CA 14
ATOM 26326 C C . LEU A 1 61 ? 6.603 -5.676 -3.492 1.00 0.00 61 LEU A C 14
ATOM 26327 O O . LEU A 1 61 ? 7.641 -5.932 -2.880 1.00 0.00 61 LEU A O 14
ATOM 26343 N N . TYR A 1 62 ? 5.642 -6.560 -3.716 1.00 0.00 62 TYR A N 14
ATOM 26344 C CA . TYR A 1 62 ? 5.715 -7.926 -3.218 1.00 0.00 62 TYR A CA 14
ATOM 26345 C C . TYR A 1 62 ? 6.959 -8.644 -3.722 1.00 0.00 62 TYR A C 14
ATOM 26346 O O . TYR A 1 62 ? 7.685 -9.237 -2.935 1.00 0.00 62 TYR A O 14
ATOM 26364 N N . ALA A 1 63 ? 7.213 -8.571 -5.026 1.00 0.00 63 ALA A N 14
ATOM 26365 C CA . ALA A 1 63 ? 8.335 -9.289 -5.627 1.00 0.00 63 ALA A CA 14
ATOM 26366 C C . ALA A 1 63 ? 9.667 -8.818 -5.060 1.00 0.00 63 ALA A C 14
ATOM 26367 O O . ALA A 1 63 ? 10.513 -9.631 -4.676 1.00 0.00 63 ALA A O 14
ATOM 26374 N N . SER A 1 64 ? 9.839 -7.504 -4.993 1.00 0.00 64 SER A N 14
ATOM 26375 C CA . SER A 1 64 ? 11.075 -6.914 -4.500 1.00 0.00 64 SER A CA 14
ATOM 26376 C C . SER A 1 64 ? 11.331 -7.314 -3.046 1.00 0.00 64 SER A C 14
ATOM 26377 O O . SER A 1 64 ? 12.474 -7.531 -2.643 1.00 0.00 64 SER A O 14
ATOM 26385 N N . LYS A 1 65 ? 10.264 -7.427 -2.265 1.00 0.00 65 LYS A N 14
ATOM 26386 C CA . LYS A 1 65 ? 10.390 -7.742 -0.846 1.00 0.00 65 LYS A CA 14
ATOM 26387 C C . LYS A 1 65 ? 10.409 -9.250 -0.601 1.00 0.00 65 LYS A C 14
ATOM 26388 O O . LYS A 1 65 ? 11.028 -9.724 0.353 1.00 0.00 65 LYS A O 14
ATOM 26407 N N . LEU A 1 66 ? 9.743 -10.000 -1.466 1.00 0.00 66 LEU A N 14
ATOM 26408 C CA . LEU A 1 66 ? 9.770 -11.457 -1.402 1.00 0.00 66 LEU A CA 14
ATOM 26409 C C . LEU A 1 66 ? 11.197 -11.947 -1.598 1.00 0.00 66 LEU A C 14
ATOM 26410 O O . LEU A 1 66 ? 11.666 -12.839 -0.889 1.00 0.00 66 LEU A O 14
ATOM 26426 N N . GLU A 1 67 ? 11.888 -11.324 -2.548 1.00 0.00 67 GLU A N 14
ATOM 26427 C CA . GLU A 1 67 ? 13.283 -11.639 -2.833 1.00 0.00 67 GLU A CA 14
ATOM 26428 C C . GLU A 1 67 ? 14.167 -11.347 -1.619 1.00 0.00 67 GLU A C 14
ATOM 26429 O O . GLU A 1 67 ? 15.200 -11.990 -1.416 1.00 0.00 67 GLU A O 14
ATOM 26441 N N . SER A 1 68 ? 13.749 -10.385 -0.804 1.00 0.00 68 SER A N 14
ATOM 26442 C CA . SER A 1 68 ? 14.507 -9.998 0.380 1.00 0.00 68 SER A CA 14
ATOM 26443 C C . SER A 1 68 ? 14.410 -11.061 1.475 1.00 0.00 68 SER A C 14
ATOM 26444 O O . SER A 1 68 ? 15.163 -11.029 2.452 1.00 0.00 68 SER A O 14
ATOM 26452 N N . GLY A 1 69 ? 13.483 -12.000 1.314 1.00 0.00 69 GLY A N 14
ATOM 26453 C CA . GLY A 1 69 ? 13.373 -13.094 2.260 1.00 0.00 69 GLY A CA 14
ATOM 26454 C C . GLY A 1 69 ? 12.046 -13.126 2.993 1.00 0.00 69 GLY A C 14
ATOM 26455 O O . GLY A 1 69 ? 11.905 -13.838 3.989 1.00 0.00 69 GLY A O 14
ATOM 26459 N N . LEU A 1 70 ? 11.070 -12.365 2.515 1.00 0.00 70 LEU A N 14
ATOM 26460 C CA . LEU A 1 70 ? 9.749 -12.371 3.132 1.00 0.00 70 LEU A CA 14
ATOM 26461 C C . LEU A 1 70 ? 9.008 -13.655 2.793 1.00 0.00 70 LEU A C 14
ATOM 26462 O O . LEU A 1 70 ? 9.130 -14.178 1.687 1.00 0.00 70 LEU A O 14
ATOM 26478 N N . SER A 1 71 ? 8.257 -14.166 3.751 1.00 0.00 71 SER A N 14
ATOM 26479 C CA . SER A 1 71 ? 7.473 -15.367 3.540 1.00 0.00 71 SER A CA 14
ATOM 26480 C C . SER A 1 71 ? 6.146 -15.003 2.873 1.00 0.00 71 SER A C 14
ATOM 26481 O O . SER A 1 71 ? 5.632 -13.899 3.079 1.00 0.00 71 SER A O 14
ATOM 26489 N N . PRO A 1 72 ? 5.584 -15.908 2.046 1.00 0.00 72 PRO A N 14
ATOM 26490 C CA . PRO A 1 72 ? 4.299 -15.682 1.368 1.00 0.00 72 PRO A CA 14
ATOM 26491 C C . PRO A 1 72 ? 3.187 -15.270 2.331 1.00 0.00 72 PRO A C 14
ATOM 26492 O O . PRO A 1 72 ? 2.277 -14.527 1.962 1.00 0.00 72 PRO A O 14
ATOM 26503 N N . THR A 1 73 ? 3.275 -15.748 3.564 1.00 0.00 73 THR A N 14
ATOM 26504 C CA . THR A 1 73 ? 2.306 -15.414 4.595 1.00 0.00 73 THR A CA 14
ATOM 26505 C C . THR A 1 73 ? 2.458 -13.960 5.038 1.00 0.00 73 THR A C 14
ATOM 26506 O O . THR A 1 73 ? 1.471 -13.236 5.176 1.00 0.00 73 THR A O 14
ATOM 26517 N N . ARG A 1 74 ? 3.704 -13.541 5.242 1.00 0.00 74 ARG A N 14
ATOM 26518 C CA . ARG A 1 74 ? 4.009 -12.161 5.597 1.00 0.00 74 ARG A CA 14
ATOM 26519 C C . ARG A 1 74 ? 3.533 -11.221 4.495 1.00 0.00 74 ARG A C 14
ATOM 26520 O O . ARG A 1 74 ? 2.911 -10.191 4.762 1.00 0.00 74 ARG A O 14
ATOM 26541 N N . VAL A 1 75 ? 3.831 -11.598 3.257 1.00 0.00 75 VAL A N 14
ATOM 26542 C CA . VAL A 1 75 ? 3.414 -10.829 2.092 1.00 0.00 75 VAL A CA 14
ATOM 26543 C C . VAL A 1 75 ? 1.889 -10.797 1.976 1.00 0.00 75 VAL A C 14
ATOM 26544 O O . VAL A 1 75 ? 1.303 -9.786 1.583 1.00 0.00 75 VAL A O 14
ATOM 26557 N N . ARG A 1 76 ? 1.254 -11.907 2.337 1.00 0.00 76 ARG A N 14
ATOM 26558 C CA . ARG A 1 76 ? -0.195 -12.030 2.253 1.00 0.00 76 ARG A CA 14
ATOM 26559 C C . ARG A 1 76 ? -0.880 -11.028 3.174 1.00 0.00 76 ARG A C 14
ATOM 26560 O O . ARG A 1 76 ? -1.909 -10.456 2.819 1.00 0.00 76 ARG A O 14
ATOM 26581 N N . TYR A 1 77 ? -0.300 -10.808 4.351 1.00 0.00 77 TYR A N 14
ATOM 26582 C CA . TYR A 1 77 ? -0.846 -9.842 5.295 1.00 0.00 77 TYR A CA 14
ATOM 26583 C C . TYR A 1 77 ? -0.816 -8.443 4.692 1.00 0.00 77 TYR A C 14
ATOM 26584 O O . TYR A 1 77 ? -1.815 -7.723 4.718 1.00 0.00 77 TYR A O 14
ATOM 26602 N N . ILE A 1 78 ? 0.343 -8.070 4.158 1.00 0.00 78 ILE A N 14
ATOM 26603 C CA . ILE A 1 78 ? 0.507 -6.802 3.455 1.00 0.00 78 ILE A CA 14
ATOM 26604 C C . ILE A 1 78 ? -0.533 -6.651 2.343 1.00 0.00 78 ILE A C 14
ATOM 26605 O O . ILE A 1 78 ? -1.053 -5.563 2.119 1.00 0.00 78 ILE A O 14
ATOM 26621 N N . HIS A 1 79 ? -0.842 -7.749 1.662 1.00 0.00 79 HIS A N 14
ATOM 26622 C CA . HIS A 1 79 ? -1.839 -7.732 0.593 1.00 0.00 79 HIS A CA 14
ATOM 26623 C C . HIS A 1 79 ? -3.214 -7.342 1.138 1.00 0.00 79 HIS A C 14
ATOM 26624 O O . HIS A 1 79 ? -3.927 -6.537 0.539 1.00 0.00 79 HIS A O 14
ATOM 26639 N N . VAL A 1 80 ? -3.571 -7.916 2.278 1.00 0.00 80 VAL A N 14
ATOM 26640 C CA . VAL A 1 80 ? -4.865 -7.657 2.900 1.00 0.00 80 VAL A CA 14
ATOM 26641 C C . VAL A 1 80 ? -4.939 -6.229 3.440 1.00 0.00 80 VAL A C 14
ATOM 26642 O O . VAL A 1 80 ? -5.917 -5.515 3.211 1.00 0.00 80 VAL A O 14
ATOM 26655 N N . VAL A 1 81 ? -3.892 -5.807 4.138 1.00 0.00 81 VAL A N 14
ATOM 26656 C CA . VAL A 1 81 ? -3.878 -4.488 4.754 1.00 0.00 81 VAL A CA 14
ATOM 26657 C C . VAL A 1 81 ? -3.784 -3.384 3.697 1.00 0.00 81 VAL A C 14
ATOM 26658 O O . VAL A 1 81 ? -4.327 -2.293 3.878 1.00 0.00 81 VAL A O 14
ATOM 26671 N N . LEU A 1 82 ? -3.122 -3.678 2.582 1.00 0.00 82 LEU A N 14
ATOM 26672 C CA . LEU A 1 82 ? -3.028 -2.723 1.486 1.00 0.00 82 LEU A CA 14
ATOM 26673 C C . LEU A 1 82 ? -4.395 -2.559 0.833 1.00 0.00 82 LEU A C 14
ATOM 26674 O O . LEU A 1 82 ? -4.756 -1.477 0.371 1.00 0.00 82 LEU A O 14
ATOM 26690 N N . HIS A 1 83 ? -5.159 -3.646 0.821 1.00 0.00 83 HIS A N 14
ATOM 26691 C CA . HIS A 1 83 ? -6.531 -3.621 0.333 1.00 0.00 83 HIS A CA 14
ATOM 26692 C C . HIS A 1 83 ? -7.360 -2.653 1.169 1.00 0.00 83 HIS A C 14
ATOM 26693 O O . HIS A 1 83 ? -8.187 -1.915 0.639 1.00 0.00 83 HIS A O 14
ATOM 26708 N N . GLU A 1 84 ? -7.117 -2.661 2.476 1.00 0.00 84 GLU A N 14
ATOM 26709 C CA . GLU A 1 84 ? -7.790 -1.753 3.401 1.00 0.00 84 GLU A CA 14
ATOM 26710 C C . GLU A 1 84 ? -7.504 -0.296 3.032 1.00 0.00 84 GLU A C 14
ATOM 26711 O O . GLU A 1 84 ? -8.415 0.529 2.952 1.00 0.00 84 GLU A O 14
ATOM 26723 N N . ALA A 1 85 ? -6.233 0.006 2.794 1.00 0.00 85 ALA A N 14
ATOM 26724 C CA . ALA A 1 85 ? -5.811 1.364 2.470 1.00 0.00 85 ALA A CA 14
ATOM 26725 C C . ALA A 1 85 ? -6.385 1.823 1.131 1.00 0.00 85 ALA A C 14
ATOM 26726 O O . ALA A 1 85 ? -7.006 2.884 1.040 1.00 0.00 85 ALA A O 14
ATOM 26733 N N . MET A 1 86 ? -6.190 1.010 0.101 1.00 0.00 86 MET A N 14
ATOM 26734 C CA . MET A 1 86 ? -6.611 1.365 -1.252 1.00 0.00 86 MET A CA 14
ATOM 26735 C C . MET A 1 86 ? -8.126 1.502 -1.363 1.00 0.00 86 MET A C 14
ATOM 26736 O O . MET A 1 86 ? -8.617 2.329 -2.130 1.00 0.00 86 MET A O 14
ATOM 26750 N N . SER A 1 87 ? -8.868 0.710 -0.598 1.00 0.00 87 SER A N 14
ATOM 26751 C CA . SER A 1 87 ? -10.325 0.803 -0.613 1.00 0.00 87 SER A CA 14
ATOM 26752 C C . SER A 1 87 ? -10.781 2.164 -0.087 1.00 0.00 87 SER A C 14
ATOM 26753 O O . SER A 1 87 ? -11.678 2.789 -0.655 1.00 0.00 87 SER A O 14
ATOM 26761 N N . GLN A 1 88 ? -10.133 2.628 0.978 1.00 0.00 88 GLN A N 14
ATOM 26762 C CA . GLN A 1 88 ? -10.439 3.932 1.558 1.00 0.00 88 GLN A CA 14
ATOM 26763 C C . GLN A 1 88 ? -10.170 5.048 0.554 1.00 0.00 88 GLN A C 14
ATOM 26764 O O . GLN A 1 88 ? -10.953 5.989 0.438 1.00 0.00 88 GLN A O 14
ATOM 26778 N N . ALA A 1 89 ? -9.063 4.932 -0.171 1.00 0.00 89 ALA A N 14
ATOM 26779 C CA . ALA A 1 89 ? -8.729 5.900 -1.211 1.00 0.00 89 ALA A CA 14
ATOM 26780 C C . ALA A 1 89 ? -9.743 5.825 -2.348 1.00 0.00 89 ALA A C 14
ATOM 26781 O O . ALA A 1 89 ? -10.217 6.847 -2.847 1.00 0.00 89 ALA A O 14
ATOM 26788 N N . ARG A 1 90 ? -10.075 4.600 -2.734 1.00 0.00 90 ARG A N 14
ATOM 26789 C CA . ARG A 1 90 ? -11.062 4.342 -3.779 1.00 0.00 90 ARG A CA 14
ATOM 26790 C C . ARG A 1 90 ? -12.388 5.032 -3.466 1.00 0.00 90 ARG A C 14
ATOM 26791 O O . ARG A 1 90 ? -12.894 5.824 -4.261 1.00 0.00 90 ARG A O 14
ATOM 26812 N N . GLU A 1 91 ? -12.921 4.753 -2.286 1.00 0.00 91 GLU A N 14
ATOM 26813 C CA . GLU A 1 91 ? -14.224 5.267 -1.876 1.00 0.00 91 GLU A CA 14
ATOM 26814 C C . GLU A 1 91 ? -14.153 6.735 -1.468 1.00 0.00 91 GLU A C 14
ATOM 26815 O O . GLU A 1 91 ? -15.110 7.291 -0.930 1.00 0.00 91 GLU A O 14
ATOM 26827 N N . SER A 1 92 ? -13.012 7.356 -1.721 1.00 0.00 92 SER A N 14
ATOM 26828 C CA . SER A 1 92 ? -12.848 8.781 -1.505 1.00 0.00 92 SER A CA 14
ATOM 26829 C C . SER A 1 92 ? -12.544 9.474 -2.833 1.00 0.00 92 SER A C 14
ATOM 26830 O O . SER A 1 92 ? -12.211 10.660 -2.873 1.00 0.00 92 SER A O 14
ATOM 26838 N N . GLY A 1 93 ? -12.648 8.711 -3.920 1.00 0.00 93 GLY A N 14
ATOM 26839 C CA . GLY A 1 93 ? -12.449 9.260 -5.247 1.00 0.00 93 GLY A CA 14
ATOM 26840 C C . GLY A 1 93 ? -10.990 9.508 -5.568 1.00 0.00 93 GLY A C 14
ATOM 26841 O O . GLY A 1 93 ? -10.669 10.179 -6.548 1.00 0.00 93 GLY A O 14
ATOM 26845 N N . LEU A 1 94 ? -10.107 8.964 -4.747 1.00 0.00 94 LEU A N 14
ATOM 26846 C CA . LEU A 1 94 ? -8.677 9.159 -4.931 1.00 0.00 94 LEU A CA 14
ATOM 26847 C C . LEU A 1 94 ? -8.085 8.027 -5.758 1.00 0.00 94 LEU A C 14
ATOM 26848 O O . LEU A 1 94 ? -6.986 8.143 -6.292 1.00 0.00 94 LEU A O 14
ATOM 26864 N N . LEU A 1 95 ? -8.824 6.933 -5.850 1.00 0.00 95 LEU A N 14
ATOM 26865 C CA . LEU A 1 95 ? -8.413 5.795 -6.650 1.00 0.00 95 LEU A CA 14
ATOM 26866 C C . LEU A 1 95 ? -9.635 5.185 -7.327 1.00 0.00 95 LEU A C 14
ATOM 26867 O O . LEU A 1 95 ? -10.616 4.852 -6.669 1.00 0.00 95 LEU A O 14
ATOM 26883 N N . LEU A 1 96 ? -9.573 5.059 -8.642 1.00 0.00 96 LEU A N 14
ATOM 26884 C CA . LEU A 1 96 ? -10.720 4.611 -9.430 1.00 0.00 96 LEU A CA 14
ATOM 26885 C C . LEU A 1 96 ? -10.898 3.096 -9.382 1.00 0.00 96 LEU A C 14
ATOM 26886 O O . LEU A 1 96 ? -11.977 2.580 -9.685 1.00 0.00 96 LEU A O 14
ATOM 26902 N N . GLN A 1 97 ? -9.850 2.382 -9.000 1.00 0.00 97 GLN A N 14
ATOM 26903 C CA . GLN A 1 97 ? -9.866 0.924 -9.035 1.00 0.00 97 GLN A CA 14
ATOM 26904 C C . GLN A 1 97 ? -9.326 0.337 -7.738 1.00 0.00 97 GLN A C 14
ATOM 26905 O O . GLN A 1 97 ? -8.765 1.053 -6.914 1.00 0.00 97 GLN A O 14
ATOM 26919 N N . ASN A 1 98 ? -9.505 -0.965 -7.560 1.00 0.00 98 ASN A N 14
ATOM 26920 C CA . ASN A 1 98 ? -8.839 -1.679 -6.478 1.00 0.00 98 ASN A CA 14
ATOM 26921 C C . ASN A 1 98 ? -7.739 -2.571 -7.050 1.00 0.00 98 ASN A C 14
ATOM 26922 O O . ASN A 1 98 ? -7.982 -3.694 -7.488 1.00 0.00 98 ASN A O 14
ATOM 26933 N N . PRO A 1 99 ? -6.501 -2.069 -7.063 1.00 0.00 99 PRO A N 14
ATOM 26934 C CA . PRO A 1 99 ? -5.380 -2.745 -7.713 1.00 0.00 99 PRO A CA 14
ATOM 26935 C C . PRO A 1 99 ? -4.957 -4.014 -6.982 1.00 0.00 99 PRO A C 14
ATOM 26936 O O . PRO A 1 99 ? -4.343 -4.898 -7.572 1.00 0.00 99 PRO A O 14
ATOM 26947 N N . THR A 1 100 ? -5.311 -4.104 -5.706 1.00 0.00 100 THR A N 14
ATOM 26948 C CA . THR A 1 100 ? -4.923 -5.237 -4.876 1.00 0.00 100 THR A CA 14
ATOM 26949 C C . THR A 1 100 ? -5.512 -6.546 -5.396 1.00 0.00 100 THR A C 14
ATOM 26950 O O . THR A 1 100 ? -4.852 -7.585 -5.373 1.00 0.00 100 THR A O 14
ATOM 26961 N N . GLU A 1 101 ? -6.740 -6.480 -5.893 1.00 0.00 101 GLU A N 14
ATOM 26962 C CA . GLU A 1 101 ? -7.464 -7.678 -6.304 1.00 0.00 101 GLU A CA 14
ATOM 26963 C C . GLU A 1 101 ? -6.884 -8.252 -7.592 1.00 0.00 101 GLU A C 14
ATOM 26964 O O . GLU A 1 101 ? -7.100 -9.422 -7.918 1.00 0.00 101 GLU A O 14
ATOM 26976 N N . ALA A 1 102 ? -6.144 -7.428 -8.317 1.00 0.00 102 ALA A N 14
ATOM 26977 C CA . ALA A 1 102 ? -5.472 -7.871 -9.528 1.00 0.00 102 ALA A CA 14
ATOM 26978 C C . ALA A 1 102 ? -3.978 -8.032 -9.279 1.00 0.00 102 ALA A C 14
ATOM 26979 O O . ALA A 1 102 ? -3.243 -8.542 -10.129 1.00 0.00 102 ALA A O 14
ATOM 26986 N N . ALA A 1 103 ? -3.538 -7.623 -8.096 1.00 0.00 103 ALA A N 14
ATOM 26987 C CA . ALA A 1 103 ? -2.128 -7.660 -7.747 1.00 0.00 103 ALA A CA 14
ATOM 26988 C C . ALA A 1 103 ? -1.757 -9.002 -7.151 1.00 0.00 103 ALA A C 14
ATOM 26989 O O . ALA A 1 103 ? -1.966 -9.257 -5.964 1.00 0.00 103 ALA A O 14
ATOM 26996 N N . LYS A 1 104 ? -1.232 -9.861 -7.999 1.00 0.00 104 LYS A N 14
ATOM 26997 C CA . LYS A 1 104 ? -0.816 -11.189 -7.605 1.00 0.00 104 LYS A CA 14
ATOM 26998 C C . LYS A 1 104 ? 0.596 -11.452 -8.110 1.00 0.00 104 LYS A C 14
ATOM 26999 O O . LYS A 1 104 ? 0.883 -11.221 -9.283 1.00 0.00 104 LYS A O 14
ATOM 27018 N N . PRO A 1 105 ? 1.498 -11.904 -7.230 1.00 0.00 105 PRO A N 14
ATOM 27019 C CA . PRO A 1 105 ? 2.867 -12.257 -7.618 1.00 0.00 105 PRO A CA 14
ATOM 27020 C C . PRO A 1 105 ? 2.890 -13.417 -8.611 1.00 0.00 105 PRO A C 14
ATOM 27021 O O . PRO A 1 105 ? 2.519 -14.543 -8.271 1.00 0.00 105 PRO A O 14
ATOM 27032 N N . PRO A 1 106 ? 3.299 -13.151 -9.858 1.00 0.00 106 PRO A N 14
ATOM 27033 C CA . PRO A 1 106 ? 3.333 -14.154 -10.914 1.00 0.00 106 PRO A CA 14
ATOM 27034 C C . PRO A 1 106 ? 4.608 -14.986 -10.871 1.00 0.00 106 PRO A C 14
ATOM 27035 O O . PRO A 1 106 ? 5.659 -14.508 -10.437 1.00 0.00 106 PRO A O 14
ATOM 27046 N N . ARG A 1 107 ? 4.514 -16.227 -11.322 1.00 0.00 107 ARG A N 14
ATOM 27047 C CA . ARG A 1 107 ? 5.670 -17.105 -11.354 1.00 0.00 107 ARG A CA 14
ATOM 27048 C C . ARG A 1 107 ? 6.495 -16.856 -12.611 1.00 0.00 107 ARG A C 14
ATOM 27049 O O . ARG A 1 107 ? 6.349 -15.817 -13.259 1.00 0.00 107 ARG A O 14
ATOM 27070 N N . HIS A 1 108 ? 7.355 -17.815 -12.946 1.00 0.00 108 HIS A N 14
ATOM 27071 C CA . HIS A 1 108 ? 8.269 -17.684 -14.079 1.00 0.00 108 HIS A CA 14
ATOM 27072 C C . HIS A 1 108 ? 9.194 -16.487 -13.844 1.00 0.00 108 HIS A C 14
ATOM 27073 O O . HIS A 1 108 ? 9.136 -15.493 -14.565 1.00 0.00 108 HIS A O 14
ATOM 27088 N N . PRO A 1 109 ? 10.045 -16.580 -12.802 1.00 0.00 109 PRO A N 14
ATOM 27089 C CA . PRO A 1 109 ? 10.852 -15.457 -12.304 1.00 0.00 109 PRO A CA 14
ATOM 27090 C C . PRO A 1 109 ? 11.729 -14.786 -13.354 1.00 0.00 109 PRO A C 14
ATOM 27091 O O . PRO A 1 109 ? 11.502 -13.627 -13.714 1.00 0.00 109 PRO A O 14
ATOM 27102 N N . LEU A 1 110 ? 12.719 -15.530 -13.837 1.00 0.00 110 LEU A N 14
ATOM 27103 C CA . LEU A 1 110 ? 13.815 -14.969 -14.617 1.00 0.00 110 LEU A CA 14
ATOM 27104 C C . LEU A 1 110 ? 14.595 -13.977 -13.771 1.00 0.00 110 LEU A C 14
ATOM 27105 O O . LEU A 1 110 ? 14.267 -12.790 -13.703 1.00 0.00 110 LEU A O 14
ATOM 27121 N N . GLU A 1 111 ? 15.604 -14.498 -13.089 1.00 0.00 111 GLU A N 14
ATOM 27122 C CA . GLU A 1 111 ? 16.425 -13.711 -12.180 1.00 0.00 111 GLU A CA 14
ATOM 27123 C C . GLU A 1 111 ? 17.128 -12.576 -12.916 1.00 0.00 111 GLU A C 14
ATOM 27124 O O . GLU A 1 111 ? 17.311 -12.626 -14.135 1.00 0.00 111 GLU A O 14
ATOM 27136 N N . HIS A 1 112 ? 17.551 -11.571 -12.160 1.00 0.00 112 HIS A N 14
ATOM 27137 C CA . HIS A 1 112 ? 18.276 -10.428 -12.713 1.00 0.00 112 HIS A CA 14
ATOM 27138 C C . HIS A 1 112 ? 19.740 -10.811 -12.957 1.00 0.00 112 HIS A C 14
ATOM 27139 O O . HIS A 1 112 ? 20.647 -9.995 -12.792 1.00 0.00 112 HIS A O 14
ATOM 27154 N N . HIS A 1 113 ? 19.941 -12.059 -13.388 1.00 0.00 113 HIS A N 14
ATOM 27155 C CA . HIS A 1 113 ? 21.269 -12.658 -13.537 1.00 0.00 113 HIS A CA 14
ATOM 27156 C C . HIS A 1 113 ? 21.924 -12.841 -12.173 1.00 0.00 113 HIS A C 14
ATOM 27157 O O . HIS A 1 113 ? 22.051 -13.960 -11.681 1.00 0.00 113 HIS A O 14
ATOM 27172 N N . HIS A 1 114 ? 22.301 -11.740 -11.551 1.00 0.00 114 HIS A N 14
ATOM 27173 C CA . HIS A 1 114 ? 22.907 -11.775 -10.233 1.00 0.00 114 HIS A CA 14
ATOM 27174 C C . HIS A 1 114 ? 22.473 -10.555 -9.433 1.00 0.00 114 HIS A C 14
ATOM 27175 O O . HIS A 1 114 ? 22.520 -9.428 -9.928 1.00 0.00 114 HIS A O 14
ATOM 27190 N N . HIS A 1 115 ? 22.025 -10.795 -8.209 1.00 0.00 115 HIS A N 14
ATOM 27191 C CA . HIS A 1 115 ? 21.486 -9.734 -7.367 1.00 0.00 115 HIS A CA 14
ATOM 27192 C C . HIS A 1 115 ? 22.604 -8.834 -6.843 1.00 0.00 115 HIS A C 14
ATOM 27193 O O . HIS A 1 115 ? 22.623 -7.639 -7.140 1.00 0.00 115 HIS A O 14
ATOM 27208 N N . HIS A 1 116 ? 23.523 -9.427 -6.075 1.00 0.00 116 HIS A N 14
ATOM 27209 C CA . HIS A 1 116 ? 24.613 -8.696 -5.416 1.00 0.00 116 HIS A CA 14
ATOM 27210 C C . HIS A 1 116 ? 24.081 -7.760 -4.328 1.00 0.00 116 HIS A C 14
ATOM 27211 O O . HIS A 1 116 ? 23.296 -6.851 -4.594 1.00 0.00 116 HIS A O 14
ATOM 27226 N N . HIS A 1 117 ? 24.512 -7.995 -3.100 1.00 0.00 117 HIS A N 14
ATOM 27227 C CA . HIS A 1 117 ? 24.131 -7.142 -1.986 1.00 0.00 117 HIS A CA 14
ATOM 27228 C C . HIS A 1 117 ? 25.052 -5.924 -1.922 1.00 0.00 117 HIS A C 14
ATOM 27229 O O . HIS A 1 117 ? 26.212 -6.083 -1.490 1.00 0.00 117 HIS A O 14
ATOM 27245 N N . MET A 1 1 ? 17.389 14.070 -3.212 1.00 0.00 1 MET A N 15
ATOM 27246 C CA . MET A 1 1 ? 16.096 14.591 -3.710 1.00 0.00 1 MET A CA 15
ATOM 27247 C C . MET A 1 1 ? 15.980 14.339 -5.207 1.00 0.00 1 MET A C 15
ATOM 27248 O O . MET A 1 1 ? 16.993 14.263 -5.905 1.00 0.00 1 MET A O 15
ATOM 27264 N N . ILE A 1 2 ? 14.755 14.193 -5.694 1.00 0.00 2 ILE A N 15
ATOM 27265 C CA . ILE A 1 2 ? 14.518 13.904 -7.108 1.00 0.00 2 ILE A CA 15
ATOM 27266 C C . ILE A 1 2 ? 13.447 14.818 -7.689 1.00 0.00 2 ILE A C 15
ATOM 27267 O O . ILE A 1 2 ? 13.088 14.682 -8.858 1.00 0.00 2 ILE A O 15
ATOM 27283 N N . GLU A 1 3 ? 12.959 15.751 -6.858 1.00 0.00 3 GLU A N 15
ATOM 27284 C CA . GLU A 1 3 ? 11.832 16.634 -7.198 1.00 0.00 3 GLU A CA 15
ATOM 27285 C C . GLU A 1 3 ? 10.769 15.907 -8.031 1.00 0.00 3 GLU A C 15
ATOM 27286 O O . GLU A 1 3 ? 10.630 16.134 -9.235 1.00 0.00 3 GLU A O 15
ATOM 27298 N N . PRO A 1 4 ? 10.016 14.995 -7.394 1.00 0.00 4 PRO A N 15
ATOM 27299 C CA . PRO A 1 4 ? 9.009 14.192 -8.076 1.00 0.00 4 PRO A CA 15
ATOM 27300 C C . PRO A 1 4 ? 7.663 14.903 -8.168 1.00 0.00 4 PRO A C 15
ATOM 27301 O O . PRO A 1 4 ? 7.555 16.091 -7.858 1.00 0.00 4 PRO A O 15
ATOM 27312 N N . SER A 1 5 ? 6.643 14.174 -8.604 1.00 0.00 5 SER A N 15
ATOM 27313 C CA . SER A 1 5 ? 5.291 14.706 -8.649 1.00 0.00 5 SER A CA 15
ATOM 27314 C C . SER A 1 5 ? 4.830 15.055 -7.236 1.00 0.00 5 SER A C 15
ATOM 27315 O O . SER A 1 5 ? 4.936 14.240 -6.317 1.00 0.00 5 SER A O 15
ATOM 27323 N N . LYS A 1 6 ? 4.351 16.277 -7.057 1.00 0.00 6 LYS A N 15
ATOM 27324 C CA . LYS A 1 6 ? 3.937 16.742 -5.744 1.00 0.00 6 LYS A CA 15
ATOM 27325 C C . LYS A 1 6 ? 2.499 16.323 -5.447 1.00 0.00 6 LYS A C 15
ATOM 27326 O O . LYS A 1 6 ? 1.693 16.151 -6.365 1.00 0.00 6 LYS A O 15
ATOM 27345 N N . ILE A 1 7 ? 2.197 16.175 -4.157 1.00 0.00 7 ILE A N 15
ATOM 27346 C CA . ILE A 1 7 ? 0.903 15.678 -3.698 1.00 0.00 7 ILE A CA 15
ATOM 27347 C C . ILE A 1 7 ? 0.713 14.225 -4.131 1.00 0.00 7 ILE A C 15
ATOM 27348 O O . ILE A 1 7 ? 0.061 13.929 -5.137 1.00 0.00 7 ILE A O 15
ATOM 27364 N N . THR A 1 8 ? 1.336 13.325 -3.385 1.00 0.00 8 THR A N 15
ATOM 27365 C CA . THR A 1 8 ? 1.273 11.908 -3.687 1.00 0.00 8 THR A CA 15
ATOM 27366 C C . THR A 1 8 ? 0.717 11.099 -2.507 1.00 0.00 8 THR A C 15
ATOM 27367 O O . THR A 1 8 ? 0.210 11.671 -1.536 1.00 0.00 8 THR A O 15
ATOM 27378 N N . VAL A 1 9 ? 0.814 9.771 -2.601 1.00 0.00 9 VAL A N 15
ATOM 27379 C CA . VAL A 1 9 ? 0.201 8.861 -1.633 1.00 0.00 9 VAL A CA 15
ATOM 27380 C C . VAL A 1 9 ? 0.686 9.100 -0.203 1.00 0.00 9 VAL A C 15
ATOM 27381 O O . VAL A 1 9 ? -0.126 9.208 0.719 1.00 0.00 9 VAL A O 15
ATOM 27394 N N . GLU A 1 10 ? 2.002 9.187 -0.013 1.00 0.00 10 GLU A N 15
ATOM 27395 C CA . GLU A 1 10 ? 2.563 9.243 1.333 1.00 0.00 10 GLU A CA 15
ATOM 27396 C C . GLU A 1 10 ? 2.069 10.486 2.072 1.00 0.00 10 GLU A C 15
ATOM 27397 O O . GLU A 1 10 ? 1.837 10.447 3.278 1.00 0.00 10 GLU A O 15
ATOM 27409 N N . GLN A 1 11 ? 1.885 11.570 1.331 1.00 0.00 11 GLN A N 15
ATOM 27410 C CA . GLN A 1 11 ? 1.396 12.821 1.890 1.00 0.00 11 GLN A CA 15
ATOM 27411 C C . GLN A 1 11 ? -0.044 12.677 2.366 1.00 0.00 11 GLN A C 15
ATOM 27412 O O . GLN A 1 11 ? -0.398 13.143 3.451 1.00 0.00 11 GLN A O 15
ATOM 27426 N N . TRP A 1 12 ? -0.860 12.013 1.556 1.00 0.00 12 TRP A N 15
ATOM 27427 C CA . TRP A 1 12 ? -2.278 11.861 1.849 1.00 0.00 12 TRP A CA 15
ATOM 27428 C C . TRP A 1 12 ? -2.475 11.013 3.101 1.00 0.00 12 TRP A C 15
ATOM 27429 O O . TRP A 1 12 ? -3.176 11.411 4.033 1.00 0.00 12 TRP A O 15
ATOM 27450 N N . LEU A 1 13 ? -1.833 9.852 3.123 1.00 0.00 13 LEU A N 15
ATOM 27451 C CA . LEU A 1 13 ? -1.935 8.941 4.258 1.00 0.00 13 LEU A CA 15
ATOM 27452 C C . LEU A 1 13 ? -1.350 9.572 5.517 1.00 0.00 13 LEU A C 15
ATOM 27453 O O . LEU A 1 13 ? -1.962 9.526 6.582 1.00 0.00 13 LEU A O 15
ATOM 27469 N N . ASN A 1 14 ? -0.177 10.181 5.383 1.00 0.00 14 ASN A N 15
ATOM 27470 C CA . ASN A 1 14 ? 0.498 10.818 6.514 1.00 0.00 14 ASN A CA 15
ATOM 27471 C C . ASN A 1 14 ? -0.402 11.890 7.125 1.00 0.00 14 ASN A C 15
ATOM 27472 O O . ASN A 1 14 ? -0.434 12.061 8.348 1.00 0.00 14 ASN A O 15
ATOM 27483 N N . ARG A 1 15 ? -1.143 12.596 6.278 1.00 0.00 15 ARG A N 15
ATOM 27484 C CA . ARG A 1 15 ? -2.077 13.606 6.752 1.00 0.00 15 ARG A CA 15
ATOM 27485 C C . ARG A 1 15 ? -3.199 12.964 7.553 1.00 0.00 15 ARG A C 15
ATOM 27486 O O . ARG A 1 15 ? -3.527 13.425 8.640 1.00 0.00 15 ARG A O 15
ATOM 27507 N N . TRP A 1 16 ? -3.766 11.885 7.018 1.00 0.00 16 TRP A N 15
ATOM 27508 C CA . TRP A 1 16 ? -4.884 11.204 7.659 1.00 0.00 16 TRP A CA 15
ATOM 27509 C C . TRP A 1 16 ? -4.515 10.777 9.079 1.00 0.00 16 TRP A C 15
ATOM 27510 O O . TRP A 1 16 ? -5.279 10.990 10.020 1.00 0.00 16 TRP A O 15
ATOM 27531 N N . LEU A 1 17 ? -3.329 10.197 9.231 1.00 0.00 17 LEU A N 15
ATOM 27532 C CA . LEU A 1 17 ? -2.867 9.751 10.541 1.00 0.00 17 LEU A CA 15
ATOM 27533 C C . LEU A 1 17 ? -2.657 10.928 11.487 1.00 0.00 17 LEU A C 15
ATOM 27534 O O . LEU A 1 17 ? -3.001 10.852 12.659 1.00 0.00 17 LEU A O 15
ATOM 27550 N N . THR A 1 18 ? -2.106 12.018 10.976 1.00 0.00 18 THR A N 15
ATOM 27551 C CA . THR A 1 18 ? -1.766 13.156 11.823 1.00 0.00 18 THR A CA 15
ATOM 27552 C C . THR A 1 18 ? -2.990 14.018 12.126 1.00 0.00 18 THR A C 15
ATOM 27553 O O . THR A 1 18 ? -3.070 14.655 13.176 1.00 0.00 18 THR A O 15
ATOM 27564 N N . ASP A 1 19 ? -3.955 14.022 11.219 1.00 0.00 19 ASP A N 15
ATOM 27565 C CA . ASP A 1 19 ? -5.170 14.806 11.401 1.00 0.00 19 ASP A CA 15
ATOM 27566 C C . ASP A 1 19 ? -6.068 14.153 12.449 1.00 0.00 19 ASP A C 15
ATOM 27567 O O . ASP A 1 19 ? -6.737 14.833 13.226 1.00 0.00 19 ASP A O 15
ATOM 27576 N N . TYR A 1 20 ? -6.059 12.828 12.474 1.00 0.00 20 TYR A N 15
ATOM 27577 C CA . TYR A 1 20 ? -6.816 12.064 13.458 1.00 0.00 20 TYR A CA 15
ATOM 27578 C C . TYR A 1 20 ? -5.906 11.559 14.580 1.00 0.00 20 TYR A C 15
ATOM 27579 O O . TYR A 1 20 ? -6.338 10.777 15.425 1.00 0.00 20 TYR A O 15
ATOM 27597 N N . ALA A 1 21 ? -4.647 12.011 14.557 1.00 0.00 21 ALA A N 15
ATOM 27598 C CA . ALA A 1 21 ? -3.613 11.590 15.518 1.00 0.00 21 ALA A CA 15
ATOM 27599 C C . ALA A 1 21 ? -4.104 11.547 16.963 1.00 0.00 21 ALA A C 15
ATOM 27600 O O . ALA A 1 21 ? -3.691 10.680 17.731 1.00 0.00 21 ALA A O 15
ATOM 27607 N N . LYS A 1 22 ? -4.947 12.494 17.349 1.00 0.00 22 LYS A N 15
ATOM 27608 C CA . LYS A 1 22 ? -5.541 12.463 18.678 1.00 0.00 22 LYS A CA 15
ATOM 27609 C C . LYS A 1 22 ? -6.901 11.779 18.609 1.00 0.00 22 LYS A C 15
ATOM 27610 O O . LYS A 1 22 ? -7.883 12.366 18.151 1.00 0.00 22 LYS A O 15
ATOM 27629 N N . PRO A 1 23 ? -6.966 10.512 19.040 1.00 0.00 23 PRO A N 15
ATOM 27630 C CA . PRO A 1 23 ? -8.150 9.685 18.897 1.00 0.00 23 PRO A CA 15
ATOM 27631 C C . PRO A 1 23 ? -9.083 9.747 20.101 1.00 0.00 23 PRO A C 15
ATOM 27632 O O . PRO A 1 23 ? -8.891 10.539 21.025 1.00 0.00 23 PRO A O 15
ATOM 27643 N N . HIS A 1 24 ? -10.100 8.901 20.077 1.00 0.00 24 HIS A N 15
ATOM 27644 C CA . HIS A 1 24 ? -11.048 8.803 21.173 1.00 0.00 24 HIS A CA 15
ATOM 27645 C C . HIS A 1 24 ? -10.786 7.509 21.933 1.00 0.00 24 HIS A C 15
ATOM 27646 O O . HIS A 1 24 ? -9.642 7.065 22.034 1.00 0.00 24 HIS A O 15
ATOM 27661 N N . LEU A 1 25 ? -11.839 6.905 22.459 1.00 0.00 25 LEU A N 15
ATOM 27662 C CA . LEU A 1 25 ? -11.715 5.633 23.147 1.00 0.00 25 LEU A CA 15
ATOM 27663 C C . LEU A 1 25 ? -12.031 4.491 22.181 1.00 0.00 25 LEU A C 15
ATOM 27664 O O . LEU A 1 25 ? -11.748 4.602 20.988 1.00 0.00 25 LEU A O 15
ATOM 27680 N N . ARG A 1 26 ? -12.625 3.409 22.695 1.00 0.00 26 ARG A N 15
ATOM 27681 C CA . ARG A 1 26 ? -12.838 2.188 21.909 1.00 0.00 26 ARG A CA 15
ATOM 27682 C C . ARG A 1 26 ? -11.494 1.632 21.451 1.00 0.00 26 ARG A C 15
ATOM 27683 O O . ARG A 1 26 ? -11.330 1.206 20.307 1.00 0.00 26 ARG A O 15
ATOM 27704 N N . GLN A 1 27 ? -10.545 1.618 22.377 1.00 0.00 27 GLN A N 15
ATOM 27705 C CA . GLN A 1 27 ? -9.169 1.223 22.094 1.00 0.00 27 GLN A CA 15
ATOM 27706 C C . GLN A 1 27 ? -9.013 -0.297 21.974 1.00 0.00 27 GLN A C 15
ATOM 27707 O O . GLN A 1 27 ? -8.175 -0.907 22.639 1.00 0.00 27 GLN A O 15
ATOM 27721 N N . SER A 1 28 ? -9.820 -0.902 21.112 1.00 0.00 28 SER A N 15
ATOM 27722 C CA . SER A 1 28 ? -9.735 -2.332 20.856 1.00 0.00 28 SER A CA 15
ATOM 27723 C C . SER A 1 28 ? -8.834 -2.602 19.654 1.00 0.00 28 SER A C 15
ATOM 27724 O O . SER A 1 28 ? -8.484 -3.748 19.368 1.00 0.00 28 SER A O 15
ATOM 27732 N N . THR A 1 29 ? -8.468 -1.541 18.956 1.00 0.00 29 THR A N 15
ATOM 27733 C CA . THR A 1 29 ? -7.577 -1.644 17.815 1.00 0.00 29 THR A CA 15
ATOM 27734 C C . THR A 1 29 ? -6.417 -0.665 17.979 1.00 0.00 29 THR A C 15
ATOM 27735 O O . THR A 1 29 ? -6.542 0.335 18.691 1.00 0.00 29 THR A O 15
ATOM 27746 N N . TRP A 1 30 ? -5.296 -0.956 17.331 1.00 0.00 30 TRP A N 15
ATOM 27747 C CA . TRP A 1 30 ? -4.102 -0.135 17.466 1.00 0.00 30 TRP A CA 15
ATOM 27748 C C . TRP A 1 30 ? -3.497 0.172 16.100 1.00 0.00 30 TRP A C 15
ATOM 27749 O O . TRP A 1 30 ? -4.043 -0.209 15.068 1.00 0.00 30 TRP A O 15
ATOM 27770 N N . GLU A 1 31 ? -2.353 0.846 16.102 1.00 0.00 31 GLU A N 15
ATOM 27771 C CA . GLU A 1 31 ? -1.723 1.315 14.870 1.00 0.00 31 GLU A CA 15
ATOM 27772 C C . GLU A 1 31 ? -0.848 0.227 14.241 1.00 0.00 31 GLU A C 15
ATOM 27773 O O . GLU A 1 31 ? 0.029 0.519 13.431 1.00 0.00 31 GLU A O 15
ATOM 27785 N N . SER A 1 32 ? -1.107 -1.024 14.595 1.00 0.00 32 SER A N 15
ATOM 27786 C CA . SER A 1 32 ? -0.292 -2.143 14.130 1.00 0.00 32 SER A CA 15
ATOM 27787 C C . SER A 1 32 ? -0.367 -2.303 12.611 1.00 0.00 32 SER A C 15
ATOM 27788 O O . SER A 1 32 ? 0.643 -2.563 11.954 1.00 0.00 32 SER A O 15
ATOM 27796 N N . TYR A 1 33 ? -1.559 -2.123 12.050 1.00 0.00 33 TYR A N 15
ATOM 27797 C CA . TYR A 1 33 ? -1.743 -2.243 10.605 1.00 0.00 33 TYR A CA 15
ATOM 27798 C C . TYR A 1 33 ? -1.166 -1.040 9.875 1.00 0.00 33 TYR A C 15
ATOM 27799 O O . TYR A 1 33 ? -0.914 -1.098 8.672 1.00 0.00 33 TYR A O 15
ATOM 27817 N N . GLU A 1 34 ? -0.935 0.039 10.607 1.00 0.00 34 GLU A N 15
ATOM 27818 C CA . GLU A 1 34 ? -0.342 1.234 10.032 1.00 0.00 34 GLU A CA 15
ATOM 27819 C C . GLU A 1 34 ? 1.166 1.036 9.903 1.00 0.00 34 GLU A C 15
ATOM 27820 O O . GLU A 1 34 ? 1.799 1.556 8.984 1.00 0.00 34 GLU A O 15
ATOM 27832 N N . THR A 1 35 ? 1.724 0.237 10.812 1.00 0.00 35 THR A N 15
ATOM 27833 C CA . THR A 1 35 ? 3.151 -0.061 10.819 1.00 0.00 35 THR A CA 15
ATOM 27834 C C . THR A 1 35 ? 3.577 -0.766 9.533 1.00 0.00 35 THR A C 15
ATOM 27835 O O . THR A 1 35 ? 4.420 -0.262 8.791 1.00 0.00 35 THR A O 15
ATOM 27846 N N . VAL A 1 36 ? 2.980 -1.927 9.267 1.00 0.00 36 VAL A N 15
ATOM 27847 C CA . VAL A 1 36 ? 3.323 -2.710 8.084 1.00 0.00 36 VAL A CA 15
ATOM 27848 C C . VAL A 1 36 ? 3.028 -1.927 6.811 1.00 0.00 36 VAL A C 15
ATOM 27849 O O . VAL A 1 36 ? 3.775 -2.003 5.828 1.00 0.00 36 VAL A O 15
ATOM 27862 N N . LEU A 1 37 ? 1.952 -1.157 6.852 1.00 0.00 37 LEU A N 15
ATOM 27863 C CA . LEU A 1 37 ? 1.512 -0.378 5.713 1.00 0.00 37 LEU A CA 15
ATOM 27864 C C . LEU A 1 37 ? 2.539 0.696 5.377 1.00 0.00 37 LEU A C 15
ATOM 27865 O O . LEU A 1 37 ? 3.073 0.733 4.266 1.00 0.00 37 LEU A O 15
ATOM 27881 N N . ARG A 1 38 ? 2.838 1.539 6.359 1.00 0.00 38 ARG A N 15
ATOM 27882 C CA . ARG A 1 38 ? 3.765 2.646 6.169 1.00 0.00 38 ARG A CA 15
ATOM 27883 C C . ARG A 1 38 ? 5.150 2.129 5.783 1.00 0.00 38 ARG A C 15
ATOM 27884 O O . ARG A 1 38 ? 5.811 2.689 4.913 1.00 0.00 38 ARG A O 15
ATOM 27905 N N . LEU A 1 39 ? 5.554 1.026 6.402 1.00 0.00 39 LEU A N 15
ATOM 27906 C CA . LEU A 1 39 ? 6.905 0.506 6.260 1.00 0.00 39 LEU A CA 15
ATOM 27907 C C . LEU A 1 39 ? 7.188 0.032 4.840 1.00 0.00 39 LEU A C 15
ATOM 27908 O O . LEU A 1 39 ? 8.262 0.282 4.299 1.00 0.00 39 LEU A O 15
ATOM 27924 N N . HIS A 1 40 ? 6.227 -0.642 4.229 1.00 0.00 40 HIS A N 15
ATOM 27925 C CA . HIS A 1 40 ? 6.489 -1.309 2.960 1.00 0.00 40 HIS A CA 15
ATOM 27926 C C . HIS A 1 40 ? 6.167 -0.437 1.750 1.00 0.00 40 HIS A C 15
ATOM 27927 O O . HIS A 1 40 ? 6.985 -0.320 0.839 1.00 0.00 40 HIS A O 15
ATOM 27942 N N . VAL A 1 41 ? 4.992 0.174 1.726 1.00 0.00 41 VAL A N 15
ATOM 27943 C CA . VAL A 1 41 ? 4.530 0.832 0.508 1.00 0.00 41 VAL A CA 15
ATOM 27944 C C . VAL A 1 41 ? 4.728 2.355 0.532 1.00 0.00 41 VAL A C 15
ATOM 27945 O O . VAL A 1 41 ? 4.782 2.992 -0.522 1.00 0.00 41 VAL A O 15
ATOM 27958 N N . ILE A 1 42 ? 4.874 2.943 1.715 1.00 0.00 42 ILE A N 15
ATOM 27959 C CA . ILE A 1 42 ? 5.009 4.397 1.809 1.00 0.00 42 ILE A CA 15
ATOM 27960 C C . ILE A 1 42 ? 6.358 4.891 1.252 1.00 0.00 42 ILE A C 15
ATOM 27961 O O . ILE A 1 42 ? 6.374 5.798 0.421 1.00 0.00 42 ILE A O 15
ATOM 27977 N N . PRO A 1 43 ? 7.506 4.306 1.660 1.00 0.00 43 PRO A N 15
ATOM 27978 C CA . PRO A 1 43 ? 8.814 4.736 1.168 1.00 0.00 43 PRO A CA 15
ATOM 27979 C C . PRO A 1 43 ? 9.095 4.258 -0.258 1.00 0.00 43 PRO A C 15
ATOM 27980 O O . PRO A 1 43 ? 10.113 4.613 -0.850 1.00 0.00 43 PRO A O 15
ATOM 27991 N N . THR A 1 44 ? 8.192 3.455 -0.804 1.00 0.00 44 THR A N 15
ATOM 27992 C CA . THR A 1 44 ? 8.378 2.905 -2.136 1.00 0.00 44 THR A CA 15
ATOM 27993 C C . THR A 1 44 ? 7.451 3.567 -3.155 1.00 0.00 44 THR A C 15
ATOM 27994 O O . THR A 1 44 ? 7.903 4.297 -4.039 1.00 0.00 44 THR A O 15
ATOM 28005 N N . LEU A 1 45 ? 6.153 3.331 -3.011 1.00 0.00 45 LEU A N 15
ATOM 28006 C CA . LEU A 1 45 ? 5.176 3.791 -3.989 1.00 0.00 45 LEU A CA 15
ATOM 28007 C C . LEU A 1 45 ? 4.427 5.013 -3.472 1.00 0.00 45 LEU A C 15
ATOM 28008 O O . LEU A 1 45 ? 3.524 5.528 -4.131 1.00 0.00 45 LEU A O 15
ATOM 28024 N N . GLY A 1 46 ? 4.820 5.478 -2.293 1.00 0.00 46 GLY A N 15
ATOM 28025 C CA . GLY A 1 46 ? 4.159 6.611 -1.676 1.00 0.00 46 GLY A CA 15
ATOM 28026 C C . GLY A 1 46 ? 4.333 7.898 -2.458 1.00 0.00 46 GLY A C 15
ATOM 28027 O O . GLY A 1 46 ? 3.482 8.783 -2.399 1.00 0.00 46 GLY A O 15
ATOM 28031 N N . SER A 1 47 ? 5.425 8.004 -3.200 1.00 0.00 47 SER A N 15
ATOM 28032 C CA . SER A 1 47 ? 5.707 9.205 -3.971 1.00 0.00 47 SER A CA 15
ATOM 28033 C C . SER A 1 47 ? 5.235 9.054 -5.419 1.00 0.00 47 SER A C 15
ATOM 28034 O O . SER A 1 47 ? 5.733 9.727 -6.323 1.00 0.00 47 SER A O 15
ATOM 28042 N N . ILE A 1 48 ? 4.267 8.170 -5.625 1.00 0.00 48 ILE A N 15
ATOM 28043 C CA . ILE A 1 48 ? 3.650 7.977 -6.932 1.00 0.00 48 ILE A CA 15
ATOM 28044 C C . ILE A 1 48 ? 2.159 8.302 -6.847 1.00 0.00 48 ILE A C 15
ATOM 28045 O O . ILE A 1 48 ? 1.488 7.861 -5.919 1.00 0.00 48 ILE A O 15
ATOM 28061 N N . PRO A 1 49 ? 1.628 9.110 -7.788 1.00 0.00 49 PRO A N 15
ATOM 28062 C CA . PRO A 1 49 ? 0.200 9.465 -7.815 1.00 0.00 49 PRO A CA 15
ATOM 28063 C C . PRO A 1 49 ? -0.697 8.232 -7.893 1.00 0.00 49 PRO A C 15
ATOM 28064 O O . PRO A 1 49 ? -0.359 7.254 -8.557 1.00 0.00 49 PRO A O 15
ATOM 28075 N N . LEU A 1 50 ? -1.852 8.294 -7.239 1.00 0.00 50 LEU A N 15
ATOM 28076 C CA . LEU A 1 50 ? -2.758 7.148 -7.164 1.00 0.00 50 LEU A CA 15
ATOM 28077 C C . LEU A 1 50 ? -3.346 6.797 -8.528 1.00 0.00 50 LEU A C 15
ATOM 28078 O O . LEU A 1 50 ? -3.756 5.663 -8.759 1.00 0.00 50 LEU A O 15
ATOM 28094 N N . LYS A 1 51 ? -3.385 7.766 -9.433 1.00 0.00 51 LYS A N 15
ATOM 28095 C CA . LYS A 1 51 ? -3.878 7.516 -10.782 1.00 0.00 51 LYS A CA 15
ATOM 28096 C C . LYS A 1 51 ? -2.772 6.927 -11.655 1.00 0.00 51 LYS A C 15
ATOM 28097 O O . LYS A 1 51 ? -3.037 6.333 -12.698 1.00 0.00 51 LYS A O 15
ATOM 28116 N N . LYS A 1 52 ? -1.533 7.079 -11.205 1.00 0.00 52 LYS A N 15
ATOM 28117 C CA . LYS A 1 52 ? -0.386 6.564 -11.936 1.00 0.00 52 LYS A CA 15
ATOM 28118 C C . LYS A 1 52 ? 0.063 5.237 -11.333 1.00 0.00 52 LYS A C 15
ATOM 28119 O O . LYS A 1 52 ? 0.803 4.476 -11.954 1.00 0.00 52 LYS A O 15
ATOM 28138 N N . LEU A 1 53 ? -0.398 4.978 -10.116 1.00 0.00 53 LEU A N 15
ATOM 28139 C CA . LEU A 1 53 ? -0.064 3.757 -9.402 1.00 0.00 53 LEU A CA 15
ATOM 28140 C C . LEU A 1 53 ? -0.531 2.536 -10.194 1.00 0.00 53 LEU A C 15
ATOM 28141 O O . LEU A 1 53 ? -1.715 2.392 -10.505 1.00 0.00 53 LEU A O 15
ATOM 28157 N N . GLN A 1 54 ? 0.415 1.674 -10.532 1.00 0.00 54 GLN A N 15
ATOM 28158 C CA . GLN A 1 54 ? 0.120 0.486 -11.312 1.00 0.00 54 GLN A CA 15
ATOM 28159 C C . GLN A 1 54 ? 0.235 -0.766 -10.452 1.00 0.00 54 GLN A C 15
ATOM 28160 O O . GLN A 1 54 ? 1.065 -0.834 -9.545 1.00 0.00 54 GLN A O 15
ATOM 28174 N N . PRO A 1 55 ? -0.600 -1.780 -10.732 1.00 0.00 55 PRO A N 15
ATOM 28175 C CA . PRO A 1 55 ? -0.525 -3.080 -10.055 1.00 0.00 55 PRO A CA 15
ATOM 28176 C C . PRO A 1 55 ? 0.829 -3.752 -10.269 1.00 0.00 55 PRO A C 15
ATOM 28177 O O . PRO A 1 55 ? 1.289 -4.524 -9.429 1.00 0.00 55 PRO A O 15
ATOM 28188 N N . ALA A 1 56 ? 1.463 -3.436 -11.397 1.00 0.00 56 ALA A N 15
ATOM 28189 C CA . ALA A 1 56 ? 2.765 -3.996 -11.742 1.00 0.00 56 ALA A CA 15
ATOM 28190 C C . ALA A 1 56 ? 3.791 -3.729 -10.645 1.00 0.00 56 ALA A C 15
ATOM 28191 O O . ALA A 1 56 ? 4.501 -4.638 -10.216 1.00 0.00 56 ALA A O 15
ATOM 28198 N N . ASP A 1 57 ? 3.846 -2.486 -10.177 1.00 0.00 57 ASP A N 15
ATOM 28199 C CA . ASP A 1 57 ? 4.808 -2.098 -9.144 1.00 0.00 57 ASP A CA 15
ATOM 28200 C C . ASP A 1 57 ? 4.439 -2.695 -7.792 1.00 0.00 57 ASP A C 15
ATOM 28201 O O . ASP A 1 57 ? 5.308 -2.970 -6.969 1.00 0.00 57 ASP A O 15
ATOM 28210 N N . ILE A 1 58 ? 3.148 -2.906 -7.568 1.00 0.00 58 ILE A N 15
ATOM 28211 C CA . ILE A 1 58 ? 2.686 -3.525 -6.330 1.00 0.00 58 ILE A CA 15
ATOM 28212 C C . ILE A 1 58 ? 3.100 -4.994 -6.288 1.00 0.00 58 ILE A C 15
ATOM 28213 O O . ILE A 1 58 ? 3.642 -5.470 -5.290 1.00 0.00 58 ILE A O 15
ATOM 28229 N N . GLN A 1 59 ? 2.856 -5.702 -7.386 1.00 0.00 59 GLN A N 15
ATOM 28230 C CA . GLN A 1 59 ? 3.279 -7.093 -7.514 1.00 0.00 59 GLN A CA 15
ATOM 28231 C C . GLN A 1 59 ? 4.800 -7.179 -7.441 1.00 0.00 59 GLN A C 15
ATOM 28232 O O . GLN A 1 59 ? 5.360 -8.109 -6.857 1.00 0.00 59 GLN A O 15
ATOM 28246 N N . ARG A 1 60 ? 5.451 -6.190 -8.035 1.00 0.00 60 ARG A N 15
ATOM 28247 C CA . ARG A 1 60 ? 6.901 -6.050 -7.971 1.00 0.00 60 ARG A CA 15
ATOM 28248 C C . ARG A 1 60 ? 7.368 -5.907 -6.521 1.00 0.00 60 ARG A C 15
ATOM 28249 O O . ARG A 1 60 ? 8.331 -6.553 -6.106 1.00 0.00 60 ARG A O 15
ATOM 28270 N N . LEU A 1 61 ? 6.670 -5.061 -5.767 1.00 0.00 61 LEU A N 15
ATOM 28271 C CA . LEU A 1 61 ? 6.953 -4.843 -4.350 1.00 0.00 61 LEU A CA 15
ATOM 28272 C C . LEU A 1 61 ? 6.960 -6.178 -3.609 1.00 0.00 61 LEU A C 15
ATOM 28273 O O . LEU A 1 61 ? 7.907 -6.494 -2.885 1.00 0.00 61 LEU A O 15
ATOM 28289 N N . TYR A 1 62 ? 5.902 -6.955 -3.805 1.00 0.00 62 TYR A N 15
ATOM 28290 C CA . TYR A 1 62 ? 5.785 -8.256 -3.163 1.00 0.00 62 TYR A CA 15
ATOM 28291 C C . TYR A 1 62 ? 6.919 -9.181 -3.587 1.00 0.00 62 TYR A C 15
ATOM 28292 O O . TYR A 1 62 ? 7.645 -9.705 -2.748 1.00 0.00 62 TYR A O 15
ATOM 28310 N N . ALA A 1 63 ? 7.080 -9.354 -4.896 1.00 0.00 63 ALA A N 15
ATOM 28311 C CA . ALA A 1 63 ? 8.041 -10.311 -5.437 1.00 0.00 63 ALA A CA 15
ATOM 28312 C C . ALA A 1 63 ? 9.472 -9.975 -5.022 1.00 0.00 63 ALA A C 15
ATOM 28313 O O . ALA A 1 63 ? 10.244 -10.861 -4.647 1.00 0.00 63 ALA A O 15
ATOM 28320 N N . SER A 1 64 ? 9.815 -8.696 -5.077 1.00 0.00 64 SER A N 15
ATOM 28321 C CA . SER A 1 64 ? 11.170 -8.254 -4.788 1.00 0.00 64 SER A CA 15
ATOM 28322 C C . SER A 1 64 ? 11.535 -8.474 -3.318 1.00 0.00 64 SER A C 15
ATOM 28323 O O . SER A 1 64 ? 12.612 -8.979 -3.005 1.00 0.00 64 SER A O 15
ATOM 28331 N N . LYS A 1 65 ? 10.634 -8.121 -2.412 1.00 0.00 65 LYS A N 15
ATOM 28332 C CA . LYS A 1 65 ? 10.940 -8.208 -0.990 1.00 0.00 65 LYS A CA 15
ATOM 28333 C C . LYS A 1 65 ? 10.622 -9.585 -0.417 1.00 0.00 65 LYS A C 15
ATOM 28334 O O . LYS A 1 65 ? 11.178 -9.979 0.609 1.00 0.00 65 LYS A O 15
ATOM 28353 N N . LEU A 1 66 ? 9.752 -10.330 -1.089 1.00 0.00 66 LEU A N 15
ATOM 28354 C CA . LEU A 1 66 ? 9.576 -11.743 -0.778 1.00 0.00 66 LEU A CA 15
ATOM 28355 C C . LEU A 1 66 ? 10.884 -12.469 -1.069 1.00 0.00 66 LEU A C 15
ATOM 28356 O O . LEU A 1 66 ? 11.241 -13.442 -0.408 1.00 0.00 66 LEU A O 15
ATOM 28372 N N . GLU A 1 67 ? 11.592 -11.961 -2.067 1.00 0.00 67 GLU A N 15
ATOM 28373 C CA . GLU A 1 67 ? 12.907 -12.460 -2.435 1.00 0.00 67 GLU A CA 15
ATOM 28374 C C . GLU A 1 67 ? 13.952 -12.036 -1.408 1.00 0.00 67 GLU A C 15
ATOM 28375 O O . GLU A 1 67 ? 14.885 -12.781 -1.110 1.00 0.00 67 GLU A O 15
ATOM 28387 N N . SER A 1 68 ? 13.788 -10.835 -0.866 1.00 0.00 68 SER A N 15
ATOM 28388 C CA . SER A 1 68 ? 14.724 -10.306 0.112 1.00 0.00 68 SER A CA 15
ATOM 28389 C C . SER A 1 68 ? 14.687 -11.121 1.406 1.00 0.00 68 SER A C 15
ATOM 28390 O O . SER A 1 68 ? 15.724 -11.370 2.022 1.00 0.00 68 SER A O 15
ATOM 28398 N N . GLY A 1 69 ? 13.494 -11.540 1.818 1.00 0.00 69 GLY A N 15
ATOM 28399 C CA . GLY A 1 69 ? 13.389 -12.388 2.991 1.00 0.00 69 GLY A CA 15
ATOM 28400 C C . GLY A 1 69 ? 12.053 -12.286 3.696 1.00 0.00 69 GLY A C 15
ATOM 28401 O O . GLY A 1 69 ? 12.000 -12.237 4.926 1.00 0.00 69 GLY A O 15
ATOM 28405 N N . LEU A 1 70 ? 10.971 -12.255 2.935 1.00 0.00 70 LEU A N 15
ATOM 28406 C CA . LEU A 1 70 ? 9.638 -12.226 3.524 1.00 0.00 70 LEU A CA 15
ATOM 28407 C C . LEU A 1 70 ? 9.020 -13.619 3.526 1.00 0.00 70 LEU A C 15
ATOM 28408 O O . LEU A 1 70 ? 9.403 -14.485 2.735 1.00 0.00 70 LEU A O 15
ATOM 28424 N N . SER A 1 71 ? 8.078 -13.829 4.430 1.00 0.00 71 SER A N 15
ATOM 28425 C CA . SER A 1 71 ? 7.342 -15.078 4.497 1.00 0.00 71 SER A CA 15
ATOM 28426 C C . SER A 1 71 ? 6.025 -14.943 3.733 1.00 0.00 71 SER A C 15
ATOM 28427 O O . SER A 1 71 ? 5.448 -13.853 3.681 1.00 0.00 71 SER A O 15
ATOM 28435 N N . PRO A 1 72 ? 5.538 -16.036 3.119 1.00 0.00 72 PRO A N 15
ATOM 28436 C CA . PRO A 1 72 ? 4.278 -16.030 2.360 1.00 0.00 72 PRO A CA 15
ATOM 28437 C C . PRO A 1 72 ? 3.110 -15.509 3.193 1.00 0.00 72 PRO A C 15
ATOM 28438 O O . PRO A 1 72 ? 2.233 -14.803 2.692 1.00 0.00 72 PRO A O 15
ATOM 28449 N N . THR A 1 73 ? 3.127 -15.848 4.471 1.00 0.00 73 THR A N 15
ATOM 28450 C CA . THR A 1 73 ? 2.100 -15.423 5.404 1.00 0.00 73 THR A CA 15
ATOM 28451 C C . THR A 1 73 ? 2.130 -13.912 5.625 1.00 0.00 73 THR A C 15
ATOM 28452 O O . THR A 1 73 ? 1.085 -13.270 5.747 1.00 0.00 73 THR A O 15
ATOM 28463 N N . ARG A 1 74 ? 3.330 -13.343 5.656 1.00 0.00 74 ARG A N 15
ATOM 28464 C CA . ARG A 1 74 ? 3.482 -11.910 5.862 1.00 0.00 74 ARG A CA 15
ATOM 28465 C C . ARG A 1 74 ? 3.078 -11.163 4.597 1.00 0.00 74 ARG A C 15
ATOM 28466 O O . ARG A 1 74 ? 2.477 -10.092 4.662 1.00 0.00 74 ARG A O 15
ATOM 28487 N N . VAL A 1 75 ? 3.406 -11.749 3.447 1.00 0.00 75 VAL A N 15
ATOM 28488 C CA . VAL A 1 75 ? 3.031 -11.182 2.158 1.00 0.00 75 VAL A CA 15
ATOM 28489 C C . VAL A 1 75 ? 1.513 -11.144 2.006 1.00 0.00 75 VAL A C 15
ATOM 28490 O O . VAL A 1 75 ? 0.955 -10.155 1.524 1.00 0.00 75 VAL A O 15
ATOM 28503 N N . ARG A 1 76 ? 0.845 -12.215 2.428 1.00 0.00 76 ARG A N 15
ATOM 28504 C CA . ARG A 1 76 ? -0.613 -12.258 2.401 1.00 0.00 76 ARG A CA 15
ATOM 28505 C C . ARG A 1 76 ? -1.189 -11.151 3.278 1.00 0.00 76 ARG A C 15
ATOM 28506 O O . ARG A 1 76 ? -2.130 -10.469 2.883 1.00 0.00 76 ARG A O 15
ATOM 28527 N N . TYR A 1 77 ? -0.602 -10.970 4.458 1.00 0.00 77 TYR A N 15
ATOM 28528 C CA . TYR A 1 77 ? -1.053 -9.941 5.387 1.00 0.00 77 TYR A CA 15
ATOM 28529 C C . TYR A 1 77 ? -0.945 -8.559 4.750 1.00 0.00 77 TYR A C 15
ATOM 28530 O O . TYR A 1 77 ? -1.893 -7.778 4.786 1.00 0.00 77 TYR A O 15
ATOM 28548 N N . ILE A 1 78 ? 0.212 -8.266 4.165 1.00 0.00 78 ILE A N 15
ATOM 28549 C CA . ILE A 1 78 ? 0.422 -7.004 3.463 1.00 0.00 78 ILE A CA 15
ATOM 28550 C C . ILE A 1 78 ? -0.582 -6.853 2.320 1.00 0.00 78 ILE A C 15
ATOM 28551 O O . ILE A 1 78 ? -1.136 -5.776 2.102 1.00 0.00 78 ILE A O 15
ATOM 28567 N N . HIS A 1 79 ? -0.825 -7.948 1.611 1.00 0.00 79 HIS A N 15
ATOM 28568 C CA . HIS A 1 79 ? -1.732 -7.938 0.469 1.00 0.00 79 HIS A CA 15
ATOM 28569 C C . HIS A 1 79 ? -3.152 -7.582 0.899 1.00 0.00 79 HIS A C 15
ATOM 28570 O O . HIS A 1 79 ? -3.800 -6.738 0.281 1.00 0.00 79 HIS A O 15
ATOM 28585 N N . VAL A 1 80 ? -3.630 -8.215 1.965 1.00 0.00 80 VAL A N 15
ATOM 28586 C CA . VAL A 1 80 ? -5.010 -8.030 2.397 1.00 0.00 80 VAL A CA 15
ATOM 28587 C C . VAL A 1 80 ? -5.219 -6.693 3.110 1.00 0.00 80 VAL A C 15
ATOM 28588 O O . VAL A 1 80 ? -6.281 -6.081 2.975 1.00 0.00 80 VAL A O 15
ATOM 28601 N N . VAL A 1 81 ? -4.216 -6.229 3.852 1.00 0.00 81 VAL A N 15
ATOM 28602 C CA . VAL A 1 81 ? -4.341 -4.958 4.561 1.00 0.00 81 VAL A CA 15
ATOM 28603 C C . VAL A 1 81 ? -4.262 -3.785 3.583 1.00 0.00 81 VAL A C 15
ATOM 28604 O O . VAL A 1 81 ? -5.013 -2.817 3.703 1.00 0.00 81 VAL A O 15
ATOM 28617 N N . LEU A 1 82 ? -3.375 -3.890 2.594 1.00 0.00 82 LEU A N 15
ATOM 28618 C CA . LEU A 1 82 ? -3.248 -2.859 1.570 1.00 0.00 82 LEU A CA 15
ATOM 28619 C C . LEU A 1 82 ? -4.500 -2.843 0.701 1.00 0.00 82 LEU A C 15
ATOM 28620 O O . LEU A 1 82 ? -4.988 -1.783 0.313 1.00 0.00 82 LEU A O 15
ATOM 28636 N N . HIS A 1 83 ? -5.024 -4.032 0.422 1.00 0.00 83 HIS A N 15
ATOM 28637 C CA . HIS A 1 83 ? -6.263 -4.177 -0.336 1.00 0.00 83 HIS A CA 15
ATOM 28638 C C . HIS A 1 83 ? -7.410 -3.472 0.380 1.00 0.00 83 HIS A C 15
ATOM 28639 O O . HIS A 1 83 ? -8.151 -2.697 -0.225 1.00 0.00 83 HIS A O 15
ATOM 28654 N N . GLU A 1 84 ? -7.530 -3.736 1.674 1.00 0.00 84 GLU A N 15
ATOM 28655 C CA . GLU A 1 84 ? -8.631 -3.215 2.469 1.00 0.00 84 GLU A CA 15
ATOM 28656 C C . GLU A 1 84 ? -8.540 -1.703 2.622 1.00 0.00 84 GLU A C 15
ATOM 28657 O O . GLU A 1 84 ? -9.507 -0.984 2.366 1.00 0.00 84 GLU A O 15
ATOM 28669 N N . ALA A 1 85 ? -7.372 -1.225 3.028 1.00 0.00 85 ALA A N 15
ATOM 28670 C CA . ALA A 1 85 ? -7.193 0.187 3.340 1.00 0.00 85 ALA A CA 15
ATOM 28671 C C . ALA A 1 85 ? -7.294 1.058 2.090 1.00 0.00 85 ALA A C 15
ATOM 28672 O O . ALA A 1 85 ? -7.760 2.195 2.152 1.00 0.00 85 ALA A O 15
ATOM 28679 N N . MET A 1 86 ? -6.871 0.521 0.952 1.00 0.00 86 MET A N 15
ATOM 28680 C CA . MET A 1 86 ? -6.916 1.269 -0.302 1.00 0.00 86 MET A CA 15
ATOM 28681 C C . MET A 1 86 ? -8.336 1.287 -0.871 1.00 0.00 86 MET A C 15
ATOM 28682 O O . MET A 1 86 ? -8.681 2.146 -1.683 1.00 0.00 86 MET A O 15
ATOM 28696 N N . SER A 1 87 ? -9.166 0.354 -0.415 1.00 0.00 87 SER A N 15
ATOM 28697 C CA . SER A 1 87 ? -10.536 0.256 -0.900 1.00 0.00 87 SER A CA 15
ATOM 28698 C C . SER A 1 87 ? -11.323 1.529 -0.601 1.00 0.00 87 SER A C 15
ATOM 28699 O O . SER A 1 87 ? -12.103 1.987 -1.432 1.00 0.00 87 SER A O 15
ATOM 28707 N N . GLN A 1 88 ? -11.099 2.118 0.570 1.00 0.00 88 GLN A N 15
ATOM 28708 C CA . GLN A 1 88 ? -11.843 3.312 0.971 1.00 0.00 88 GLN A CA 15
ATOM 28709 C C . GLN A 1 88 ? -11.517 4.494 0.058 1.00 0.00 88 GLN A C 15
ATOM 28710 O O . GLN A 1 88 ? -12.329 5.405 -0.104 1.00 0.00 88 GLN A O 15
ATOM 28724 N N . ALA A 1 89 ? -10.332 4.469 -0.544 1.00 0.00 89 ALA A N 15
ATOM 28725 C CA . ALA A 1 89 ? -9.936 5.504 -1.489 1.00 0.00 89 ALA A CA 15
ATOM 28726 C C . ALA A 1 89 ? -10.659 5.293 -2.812 1.00 0.00 89 ALA A C 15
ATOM 28727 O O . ALA A 1 89 ? -11.084 6.249 -3.465 1.00 0.00 89 ALA A O 15
ATOM 28734 N N . ARG A 1 90 ? -10.822 4.031 -3.184 1.00 0.00 90 ARG A N 15
ATOM 28735 C CA . ARG A 1 90 ? -11.575 3.679 -4.378 1.00 0.00 90 ARG A CA 15
ATOM 28736 C C . ARG A 1 90 ? -13.040 4.064 -4.202 1.00 0.00 90 ARG A C 15
ATOM 28737 O O . ARG A 1 90 ? -13.627 4.736 -5.048 1.00 0.00 90 ARG A O 15
ATOM 28758 N N . GLU A 1 91 ? -13.613 3.654 -3.078 1.00 0.00 91 GLU A N 15
ATOM 28759 C CA . GLU A 1 91 ? -15.013 3.928 -2.780 1.00 0.00 91 GLU A CA 15
ATOM 28760 C C . GLU A 1 91 ? -15.261 5.428 -2.656 1.00 0.00 91 GLU A C 15
ATOM 28761 O O . GLU A 1 91 ? -16.350 5.909 -2.962 1.00 0.00 91 GLU A O 15
ATOM 28773 N N . SER A 1 92 ? -14.235 6.158 -2.221 1.00 0.00 92 SER A N 15
ATOM 28774 C CA . SER A 1 92 ? -14.323 7.606 -2.058 1.00 0.00 92 SER A CA 15
ATOM 28775 C C . SER A 1 92 ? -14.510 8.293 -3.409 1.00 0.00 92 SER A C 15
ATOM 28776 O O . SER A 1 92 ? -15.014 9.417 -3.480 1.00 0.00 92 SER A O 15
ATOM 28784 N N . GLY A 1 93 ? -14.108 7.616 -4.477 1.00 0.00 93 GLY A N 15
ATOM 28785 C CA . GLY A 1 93 ? -14.286 8.159 -5.806 1.00 0.00 93 GLY A CA 15
ATOM 28786 C C . GLY A 1 93 ? -12.999 8.697 -6.394 1.00 0.00 93 GLY A C 15
ATOM 28787 O O . GLY A 1 93 ? -12.904 8.915 -7.603 1.00 0.00 93 GLY A O 15
ATOM 28791 N N . LEU A 1 94 ? -11.999 8.901 -5.545 1.00 0.00 94 LEU A N 15
ATOM 28792 C CA . LEU A 1 94 ? -10.724 9.443 -5.996 1.00 0.00 94 LEU A CA 15
ATOM 28793 C C . LEU A 1 94 ? -9.934 8.373 -6.743 1.00 0.00 94 LEU A C 15
ATOM 28794 O O . LEU A 1 94 ? -9.015 8.675 -7.499 1.00 0.00 94 LEU A O 15
ATOM 28810 N N . LEU A 1 95 ? -10.309 7.125 -6.521 1.00 0.00 95 LEU A N 15
ATOM 28811 C CA . LEU A 1 95 ? -9.670 6.003 -7.184 1.00 0.00 95 LEU A CA 15
ATOM 28812 C C . LEU A 1 95 ? -10.732 5.096 -7.792 1.00 0.00 95 LEU A C 15
ATOM 28813 O O . LEU A 1 95 ? -11.726 4.773 -7.146 1.00 0.00 95 LEU A O 15
ATOM 28829 N N . LEU A 1 96 ? -10.536 4.712 -9.040 1.00 0.00 96 LEU A N 15
ATOM 28830 C CA . LEU A 1 96 ? -11.509 3.883 -9.740 1.00 0.00 96 LEU A CA 15
ATOM 28831 C C . LEU A 1 96 ? -11.127 2.406 -9.688 1.00 0.00 96 LEU A C 15
ATOM 28832 O O . LEU A 1 96 ? -11.991 1.532 -9.723 1.00 0.00 96 LEU A O 15
ATOM 28848 N N . GLN A 1 97 ? -9.836 2.130 -9.598 1.00 0.00 97 GLN A N 15
ATOM 28849 C CA . GLN A 1 97 ? -9.346 0.756 -9.640 1.00 0.00 97 GLN A CA 15
ATOM 28850 C C . GLN A 1 97 ? -8.810 0.337 -8.282 1.00 0.00 97 GLN A C 15
ATOM 28851 O O . GLN A 1 97 ? -8.379 1.177 -7.500 1.00 0.00 97 GLN A O 15
ATOM 28865 N N . ASN A 1 98 ? -8.844 -0.954 -7.998 1.00 0.00 98 ASN A N 15
ATOM 28866 C CA . ASN A 1 98 ? -8.151 -1.483 -6.835 1.00 0.00 98 ASN A CA 15
ATOM 28867 C C . ASN A 1 98 ? -6.967 -2.313 -7.314 1.00 0.00 98 ASN A C 15
ATOM 28868 O O . ASN A 1 98 ? -7.112 -3.493 -7.640 1.00 0.00 98 ASN A O 15
ATOM 28879 N N . PRO A 1 99 ? -5.781 -1.696 -7.385 1.00 0.00 99 PRO A N 15
ATOM 28880 C CA . PRO A 1 99 ? -4.592 -2.311 -7.978 1.00 0.00 99 PRO A CA 15
ATOM 28881 C C . PRO A 1 99 ? -3.969 -3.385 -7.095 1.00 0.00 99 PRO A C 15
ATOM 28882 O O . PRO A 1 99 ? -3.208 -4.224 -7.576 1.00 0.00 99 PRO A O 15
ATOM 28893 N N . THR A 1 100 ? -4.302 -3.364 -5.813 1.00 0.00 100 THR A N 15
ATOM 28894 C CA . THR A 1 100 ? -3.717 -4.295 -4.858 1.00 0.00 100 THR A CA 15
ATOM 28895 C C . THR A 1 100 ? -4.096 -5.736 -5.185 1.00 0.00 100 THR A C 15
ATOM 28896 O O . THR A 1 100 ? -3.270 -6.644 -5.097 1.00 0.00 100 THR A O 15
ATOM 28907 N N . GLU A 1 101 ? -5.343 -5.936 -5.581 1.00 0.00 101 GLU A N 15
ATOM 28908 C CA . GLU A 1 101 ? -5.847 -7.267 -5.862 1.00 0.00 101 GLU A CA 15
ATOM 28909 C C . GLU A 1 101 ? -5.518 -7.669 -7.294 1.00 0.00 101 GLU A C 15
ATOM 28910 O O . GLU A 1 101 ? -5.420 -8.853 -7.611 1.00 0.00 101 GLU A O 15
ATOM 28922 N N . ALA A 1 102 ? -5.332 -6.675 -8.153 1.00 0.00 102 ALA A N 15
ATOM 28923 C CA . ALA A 1 102 ? -4.914 -6.930 -9.525 1.00 0.00 102 ALA A CA 15
ATOM 28924 C C . ALA A 1 102 ? -3.465 -7.401 -9.542 1.00 0.00 102 ALA A C 15
ATOM 28925 O O . ALA A 1 102 ? -3.034 -8.133 -10.435 1.00 0.00 102 ALA A O 15
ATOM 28932 N N . ALA A 1 103 ? -2.724 -6.973 -8.532 1.00 0.00 103 ALA A N 15
ATOM 28933 C CA . ALA A 1 103 ? -1.345 -7.383 -8.357 1.00 0.00 103 ALA A CA 15
ATOM 28934 C C . ALA A 1 103 ? -1.275 -8.663 -7.543 1.00 0.00 103 ALA A C 15
ATOM 28935 O O . ALA A 1 103 ? -1.323 -8.639 -6.311 1.00 0.00 103 ALA A O 15
ATOM 28942 N N . LYS A 1 104 ? -1.189 -9.785 -8.233 1.00 0.00 104 LYS A N 15
ATOM 28943 C CA . LYS A 1 104 ? -1.113 -11.069 -7.569 1.00 0.00 104 LYS A CA 15
ATOM 28944 C C . LYS A 1 104 ? 0.045 -11.890 -8.116 1.00 0.00 104 LYS A C 15
ATOM 28945 O O . LYS A 1 104 ? -0.072 -12.513 -9.173 1.00 0.00 104 LYS A O 15
ATOM 28964 N N . PRO A 1 105 ? 1.190 -11.883 -7.420 1.00 0.00 105 PRO A N 15
ATOM 28965 C CA . PRO A 1 105 ? 2.318 -12.741 -7.772 1.00 0.00 105 PRO A CA 15
ATOM 28966 C C . PRO A 1 105 ? 1.994 -14.205 -7.494 1.00 0.00 105 PRO A C 15
ATOM 28967 O O . PRO A 1 105 ? 1.744 -14.586 -6.349 1.00 0.00 105 PRO A O 15
ATOM 28978 N N . PRO A 1 106 ? 1.960 -15.038 -8.537 1.00 0.00 106 PRO A N 15
ATOM 28979 C CA . PRO A 1 106 ? 1.562 -16.437 -8.420 1.00 0.00 106 PRO A CA 15
ATOM 28980 C C . PRO A 1 106 ? 2.669 -17.329 -7.865 1.00 0.00 106 PRO A C 15
ATOM 28981 O O . PRO A 1 106 ? 3.609 -17.691 -8.575 1.00 0.00 106 PRO A O 15
ATOM 28992 N N . ARG A 1 107 ? 2.567 -17.663 -6.587 1.00 0.00 107 ARG A N 15
ATOM 28993 C CA . ARG A 1 107 ? 3.456 -18.643 -5.986 1.00 0.00 107 ARG A CA 15
ATOM 28994 C C . ARG A 1 107 ? 2.786 -20.001 -6.064 1.00 0.00 107 ARG A C 15
ATOM 28995 O O . ARG A 1 107 ? 1.754 -20.226 -5.432 1.00 0.00 107 ARG A O 15
ATOM 29016 N N . HIS A 1 108 ? 3.355 -20.903 -6.842 1.00 0.00 108 HIS A N 15
ATOM 29017 C CA . HIS A 1 108 ? 2.698 -22.171 -7.108 1.00 0.00 108 HIS A CA 15
ATOM 29018 C C . HIS A 1 108 ? 3.625 -23.365 -6.879 1.00 0.00 108 HIS A C 15
ATOM 29019 O O . HIS A 1 108 ? 4.196 -23.915 -7.819 1.00 0.00 108 HIS A O 15
ATOM 29034 N N . PRO A 1 109 ? 3.808 -23.768 -5.610 1.00 0.00 109 PRO A N 15
ATOM 29035 C CA . PRO A 1 109 ? 4.487 -25.019 -5.268 1.00 0.00 109 PRO A CA 15
ATOM 29036 C C . PRO A 1 109 ? 3.572 -26.212 -5.520 1.00 0.00 109 PRO A C 15
ATOM 29037 O O . PRO A 1 109 ? 4.016 -27.360 -5.575 1.00 0.00 109 PRO A O 15
ATOM 29048 N N . LEU A 1 110 ? 2.283 -25.917 -5.672 1.00 0.00 110 LEU A N 15
ATOM 29049 C CA . LEU A 1 110 ? 1.285 -26.930 -5.977 1.00 0.00 110 LEU A CA 15
ATOM 29050 C C . LEU A 1 110 ? 1.455 -27.401 -7.414 1.00 0.00 110 LEU A C 15
ATOM 29051 O O . LEU A 1 110 ? 1.152 -26.670 -8.360 1.00 0.00 110 LEU A O 15
ATOM 29067 N N . GLU A 1 111 ? 1.953 -28.611 -7.570 1.00 0.00 111 GLU A N 15
ATOM 29068 C CA . GLU A 1 111 ? 2.232 -29.151 -8.885 1.00 0.00 111 GLU A CA 15
ATOM 29069 C C . GLU A 1 111 ? 1.016 -29.861 -9.463 1.00 0.00 111 GLU A C 15
ATOM 29070 O O . GLU A 1 111 ? 0.370 -30.670 -8.794 1.00 0.00 111 GLU A O 15
ATOM 29082 N N . HIS A 1 112 ? 0.683 -29.511 -10.693 1.00 0.00 112 HIS A N 15
ATOM 29083 C CA . HIS A 1 112 ? -0.341 -30.214 -11.454 1.00 0.00 112 HIS A CA 15
ATOM 29084 C C . HIS A 1 112 ? 0.195 -30.513 -12.843 1.00 0.00 112 HIS A C 15
ATOM 29085 O O . HIS A 1 112 ? -0.520 -31.013 -13.710 1.00 0.00 112 HIS A O 15
ATOM 29100 N N . HIS A 1 113 ? 1.475 -30.213 -13.029 1.00 0.00 113 HIS A N 15
ATOM 29101 C CA . HIS A 1 113 ? 2.106 -30.286 -14.339 1.00 0.00 113 HIS A CA 15
ATOM 29102 C C . HIS A 1 113 ? 2.729 -31.665 -14.567 1.00 0.00 113 HIS A C 15
ATOM 29103 O O . HIS A 1 113 ? 3.483 -31.875 -15.517 1.00 0.00 113 HIS A O 15
ATOM 29118 N N . HIS A 1 114 ? 2.420 -32.603 -13.691 1.00 0.00 114 HIS A N 15
ATOM 29119 C CA . HIS A 1 114 ? 2.845 -33.981 -13.885 1.00 0.00 114 HIS A CA 15
ATOM 29120 C C . HIS A 1 114 ? 1.689 -34.767 -14.471 1.00 0.00 114 HIS A C 15
ATOM 29121 O O . HIS A 1 114 ? 0.537 -34.517 -14.111 1.00 0.00 114 HIS A O 15
ATOM 29136 N N . HIS A 1 115 ? 1.973 -35.696 -15.378 1.00 0.00 115 HIS A N 15
ATOM 29137 C CA . HIS A 1 115 ? 0.903 -36.480 -15.978 1.00 0.00 115 HIS A CA 15
ATOM 29138 C C . HIS A 1 115 ? 0.222 -37.321 -14.901 1.00 0.00 115 HIS A C 15
ATOM 29139 O O . HIS A 1 115 ? 0.866 -38.083 -14.176 1.00 0.00 115 HIS A O 15
ATOM 29154 N N . HIS A 1 116 ? -1.077 -37.137 -14.780 1.00 0.00 116 HIS A N 15
ATOM 29155 C CA . HIS A 1 116 ? -1.840 -37.700 -13.679 1.00 0.00 116 HIS A CA 15
ATOM 29156 C C . HIS A 1 116 ? -3.089 -38.400 -14.200 1.00 0.00 116 HIS A C 15
ATOM 29157 O O . HIS A 1 116 ? -3.187 -38.691 -15.391 1.00 0.00 116 HIS A O 15
ATOM 29172 N N . HIS A 1 117 ? -4.033 -38.675 -13.313 1.00 0.00 117 HIS A N 15
ATOM 29173 C CA . HIS A 1 117 ? -5.262 -39.358 -13.694 1.00 0.00 117 HIS A CA 15
ATOM 29174 C C . HIS A 1 117 ? -6.458 -38.437 -13.470 1.00 0.00 117 HIS A C 15
ATOM 29175 O O . HIS A 1 117 ? -7.152 -38.108 -14.454 1.00 0.00 117 HIS A O 15
ATOM 29191 N N . MET A 1 1 ? -3.482 31.163 -6.794 1.00 0.00 1 MET A N 16
ATOM 29192 C CA . MET A 1 1 ? -2.493 30.515 -5.903 1.00 0.00 1 MET A CA 16
ATOM 29193 C C . MET A 1 1 ? -2.126 29.134 -6.432 1.00 0.00 1 MET A C 16
ATOM 29194 O O . MET A 1 1 ? -0.949 28.829 -6.626 1.00 0.00 1 MET A O 16
ATOM 29210 N N . ILE A 1 2 ? -3.148 28.312 -6.673 1.00 0.00 2 ILE A N 16
ATOM 29211 C CA . ILE A 1 2 ? -2.969 26.942 -7.150 1.00 0.00 2 ILE A CA 16
ATOM 29212 C C . ILE A 1 2 ? -2.187 26.116 -6.133 1.00 0.00 2 ILE A C 16
ATOM 29213 O O . ILE A 1 2 ? -0.954 26.106 -6.123 1.00 0.00 2 ILE A O 16
ATOM 29229 N N . GLU A 1 3 ? -2.915 25.437 -5.268 1.00 0.00 3 GLU A N 16
ATOM 29230 C CA . GLU A 1 3 ? -2.309 24.620 -4.234 1.00 0.00 3 GLU A CA 16
ATOM 29231 C C . GLU A 1 3 ? -1.918 23.268 -4.818 1.00 0.00 3 GLU A C 16
ATOM 29232 O O . GLU A 1 3 ? -2.522 22.822 -5.796 1.00 0.00 3 GLU A O 16
ATOM 29244 N N . PRO A 1 4 ? -0.896 22.612 -4.248 1.00 0.00 4 PRO A N 16
ATOM 29245 C CA . PRO A 1 4 ? -0.502 21.262 -4.660 1.00 0.00 4 PRO A CA 16
ATOM 29246 C C . PRO A 1 4 ? -1.667 20.283 -4.534 1.00 0.00 4 PRO A C 16
ATOM 29247 O O . PRO A 1 4 ? -2.280 20.165 -3.471 1.00 0.00 4 PRO A O 16
ATOM 29258 N N . SER A 1 5 ? -1.988 19.604 -5.625 1.00 0.00 5 SER A N 16
ATOM 29259 C CA . SER A 1 5 ? -3.109 18.684 -5.639 1.00 0.00 5 SER A CA 16
ATOM 29260 C C . SER A 1 5 ? -2.764 17.383 -4.921 1.00 0.00 5 SER A C 16
ATOM 29261 O O . SER A 1 5 ? -1.590 17.025 -4.788 1.00 0.00 5 SER A O 16
ATOM 29269 N N . LYS A 1 6 ? -3.790 16.694 -4.441 1.00 0.00 6 LYS A N 16
ATOM 29270 C CA . LYS A 1 6 ? -3.616 15.420 -3.762 1.00 0.00 6 LYS A CA 16
ATOM 29271 C C . LYS A 1 6 ? -3.223 14.342 -4.770 1.00 0.00 6 LYS A C 16
ATOM 29272 O O . LYS A 1 6 ? -4.075 13.770 -5.454 1.00 0.00 6 LYS A O 16
ATOM 29291 N N . ILE A 1 7 ? -1.925 14.099 -4.877 1.00 0.00 7 ILE A N 16
ATOM 29292 C CA . ILE A 1 7 ? -1.394 13.193 -5.885 1.00 0.00 7 ILE A CA 16
ATOM 29293 C C . ILE A 1 7 ? -0.543 12.075 -5.267 1.00 0.00 7 ILE A C 16
ATOM 29294 O O . ILE A 1 7 ? -0.710 10.901 -5.609 1.00 0.00 7 ILE A O 16
ATOM 29310 N N . THR A 1 8 ? 0.356 12.434 -4.357 1.00 0.00 8 THR A N 16
ATOM 29311 C CA . THR A 1 8 ? 1.255 11.468 -3.744 1.00 0.00 8 THR A CA 16
ATOM 29312 C C . THR A 1 8 ? 0.553 10.703 -2.624 1.00 0.00 8 THR A C 16
ATOM 29313 O O . THR A 1 8 ? -0.275 11.264 -1.901 1.00 0.00 8 THR A O 16
ATOM 29324 N N . VAL A 1 9 ? 0.913 9.435 -2.469 1.00 0.00 9 VAL A N 16
ATOM 29325 C CA . VAL A 1 9 ? 0.254 8.554 -1.510 1.00 0.00 9 VAL A CA 16
ATOM 29326 C C . VAL A 1 9 ? 0.597 8.940 -0.076 1.00 0.00 9 VAL A C 16
ATOM 29327 O O . VAL A 1 9 ? -0.293 9.143 0.749 1.00 0.00 9 VAL A O 16
ATOM 29340 N N . GLU A 1 10 ? 1.889 9.070 0.211 1.00 0.00 10 GLU A N 16
ATOM 29341 C CA . GLU A 1 10 ? 2.346 9.355 1.569 1.00 0.00 10 GLU A CA 16
ATOM 29342 C C . GLU A 1 10 ? 1.827 10.706 2.065 1.00 0.00 10 GLU A C 16
ATOM 29343 O O . GLU A 1 10 ? 1.753 10.949 3.269 1.00 0.00 10 GLU A O 16
ATOM 29355 N N . GLN A 1 11 ? 1.450 11.575 1.132 1.00 0.00 11 GLN A N 16
ATOM 29356 C CA . GLN A 1 11 ? 0.960 12.899 1.484 1.00 0.00 11 GLN A CA 16
ATOM 29357 C C . GLN A 1 11 ? -0.396 12.813 2.174 1.00 0.00 11 GLN A C 16
ATOM 29358 O O . GLN A 1 11 ? -0.566 13.321 3.283 1.00 0.00 11 GLN A O 16
ATOM 29372 N N . TRP A 1 12 ? -1.358 12.157 1.533 1.00 0.00 12 TRP A N 16
ATOM 29373 C CA . TRP A 1 12 ? -2.681 12.029 2.125 1.00 0.00 12 TRP A CA 16
ATOM 29374 C C . TRP A 1 12 ? -2.671 10.976 3.225 1.00 0.00 12 TRP A C 16
ATOM 29375 O O . TRP A 1 12 ? -3.508 11.006 4.120 1.00 0.00 12 TRP A O 16
ATOM 29396 N N . LEU A 1 13 ? -1.704 10.064 3.163 1.00 0.00 13 LEU A N 16
ATOM 29397 C CA . LEU A 1 13 ? -1.526 9.063 4.209 1.00 0.00 13 LEU A CA 16
ATOM 29398 C C . LEU A 1 13 ? -1.201 9.741 5.538 1.00 0.00 13 LEU A C 16
ATOM 29399 O O . LEU A 1 13 ? -1.776 9.405 6.576 1.00 0.00 13 LEU A O 16
ATOM 29415 N N . ASN A 1 14 ? -0.282 10.706 5.491 1.00 0.00 14 ASN A N 16
ATOM 29416 C CA . ASN A 1 14 ? 0.109 11.464 6.678 1.00 0.00 14 ASN A CA 16
ATOM 29417 C C . ASN A 1 14 ? -1.092 12.186 7.278 1.00 0.00 14 ASN A C 16
ATOM 29418 O O . ASN A 1 14 ? -1.342 12.108 8.484 1.00 0.00 14 ASN A O 16
ATOM 29429 N N . ARG A 1 15 ? -1.846 12.874 6.430 1.00 0.00 15 ARG A N 16
ATOM 29430 C CA . ARG A 1 15 ? -3.013 13.615 6.885 1.00 0.00 15 ARG A CA 16
ATOM 29431 C C . ARG A 1 15 ? -4.087 12.662 7.402 1.00 0.00 15 ARG A C 16
ATOM 29432 O O . ARG A 1 15 ? -4.739 12.944 8.407 1.00 0.00 15 ARG A O 16
ATOM 29453 N N . TRP A 1 16 ? -4.244 11.530 6.723 1.00 0.00 16 TRP A N 16
ATOM 29454 C CA . TRP A 1 16 ? -5.261 10.545 7.073 1.00 0.00 16 TRP A CA 16
ATOM 29455 C C . TRP A 1 16 ? -5.129 10.119 8.531 1.00 0.00 16 TRP A C 16
ATOM 29456 O O . TRP A 1 16 ? -6.066 10.265 9.315 1.00 0.00 16 TRP A O 16
ATOM 29477 N N . LEU A 1 17 ? -3.955 9.615 8.895 1.00 0.00 17 LEU A N 16
ATOM 29478 C CA . LEU A 1 17 ? -3.731 9.120 10.247 1.00 0.00 17 LEU A CA 16
ATOM 29479 C C . LEU A 1 17 ? -3.806 10.253 11.272 1.00 0.00 17 LEU A C 16
ATOM 29480 O O . LEU A 1 17 ? -4.178 10.032 12.420 1.00 0.00 17 LEU A O 16
ATOM 29496 N N . THR A 1 18 ? -3.483 11.468 10.844 1.00 0.00 18 THR A N 16
ATOM 29497 C CA . THR A 1 18 ? -3.507 12.617 11.741 1.00 0.00 18 THR A CA 16
ATOM 29498 C C . THR A 1 18 ? -4.942 13.058 12.032 1.00 0.00 18 THR A C 16
ATOM 29499 O O . THR A 1 18 ? -5.322 13.267 13.185 1.00 0.00 18 THR A O 16
ATOM 29510 N N . ASP A 1 19 ? -5.735 13.177 10.977 1.00 0.00 19 ASP A N 16
ATOM 29511 C CA . ASP A 1 19 ? -7.100 13.667 11.095 1.00 0.00 19 ASP A CA 16
ATOM 29512 C C . ASP A 1 19 ? -8.018 12.616 11.706 1.00 0.00 19 ASP A C 16
ATOM 29513 O O . ASP A 1 19 ? -8.774 12.903 12.636 1.00 0.00 19 ASP A O 16
ATOM 29522 N N . TYR A 1 20 ? -7.926 11.391 11.200 1.00 0.00 20 TYR A N 16
ATOM 29523 C CA . TYR A 1 20 ? -8.815 10.317 11.627 1.00 0.00 20 TYR A CA 16
ATOM 29524 C C . TYR A 1 20 ? -8.504 9.842 13.043 1.00 0.00 20 TYR A C 16
ATOM 29525 O O . TYR A 1 20 ? -9.360 9.248 13.699 1.00 0.00 20 TYR A O 16
ATOM 29543 N N . ALA A 1 21 ? -7.288 10.101 13.520 1.00 0.00 21 ALA A N 16
ATOM 29544 C CA . ALA A 1 21 ? -6.927 9.760 14.894 1.00 0.00 21 ALA A CA 16
ATOM 29545 C C . ALA A 1 21 ? -7.736 10.581 15.892 1.00 0.00 21 ALA A C 16
ATOM 29546 O O . ALA A 1 21 ? -7.885 10.188 17.051 1.00 0.00 21 ALA A O 16
ATOM 29553 N N . LYS A 1 22 ? -8.255 11.719 15.421 1.00 0.00 22 LYS A N 16
ATOM 29554 C CA . LYS A 1 22 ? -9.083 12.607 16.231 1.00 0.00 22 LYS A CA 16
ATOM 29555 C C . LYS A 1 22 ? -8.260 13.264 17.338 1.00 0.00 22 LYS A C 16
ATOM 29556 O O . LYS A 1 22 ? -8.098 12.710 18.426 1.00 0.00 22 LYS A O 16
ATOM 29575 N N . PRO A 1 23 ? -7.723 14.464 17.063 1.00 0.00 23 PRO A N 16
ATOM 29576 C CA . PRO A 1 23 ? -6.872 15.200 18.008 1.00 0.00 23 PRO A CA 16
ATOM 29577 C C . PRO A 1 23 ? -7.646 15.745 19.212 1.00 0.00 23 PRO A C 16
ATOM 29578 O O . PRO A 1 23 ? -7.073 16.410 20.076 1.00 0.00 23 PRO A O 16
ATOM 29589 N N . HIS A 1 24 ? -8.946 15.473 19.263 1.00 0.00 24 HIS A N 16
ATOM 29590 C CA . HIS A 1 24 ? -9.773 15.919 20.380 1.00 0.00 24 HIS A CA 16
ATOM 29591 C C . HIS A 1 24 ? -9.540 15.032 21.600 1.00 0.00 24 HIS A C 16
ATOM 29592 O O . HIS A 1 24 ? -9.833 15.423 22.727 1.00 0.00 24 HIS A O 16
ATOM 29607 N N . LEU A 1 25 ? -9.015 13.840 21.361 1.00 0.00 25 LEU A N 16
ATOM 29608 C CA . LEU A 1 25 ? -8.683 12.922 22.440 1.00 0.00 25 LEU A CA 16
ATOM 29609 C C . LEU A 1 25 ? -7.250 12.448 22.290 1.00 0.00 25 LEU A C 16
ATOM 29610 O O . LEU A 1 25 ? 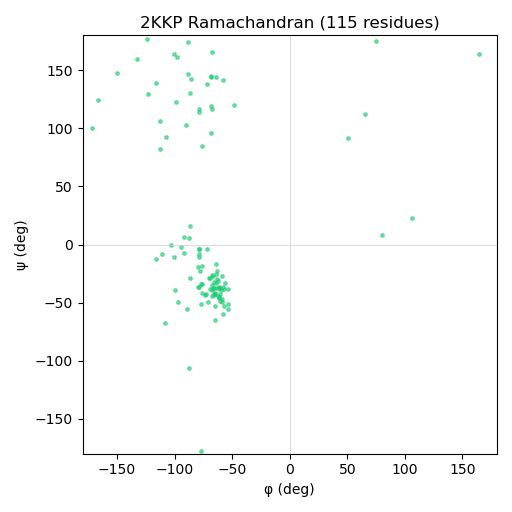-6.717 12.402 21.181 1.00 0.00 25 LEU A O 16
ATOM 29626 N N . ARG A 1 26 ? -6.629 12.104 23.406 1.00 0.00 26 ARG A N 16
ATOM 29627 C CA . ARG A 1 26 ? -5.243 11.663 23.398 1.00 0.00 26 ARG A CA 16
ATOM 29628 C C . ARG A 1 26 ? -5.181 10.144 23.320 1.00 0.00 26 ARG A C 16
ATOM 29629 O O . ARG A 1 26 ? -5.778 9.461 24.154 1.00 0.00 26 ARG A O 16
ATOM 29650 N N . GLN A 1 27 ? -4.468 9.632 22.314 1.00 0.00 27 GLN A N 16
ATOM 29651 C CA . GLN A 1 27 ? -4.329 8.189 22.099 1.00 0.00 27 GLN A CA 16
ATOM 29652 C C . GLN A 1 27 ? -5.662 7.538 21.736 1.00 0.00 27 GLN A C 16
ATOM 29653 O O . GLN A 1 27 ? -6.509 7.289 22.597 1.00 0.00 27 GLN A O 16
ATOM 29667 N N . SER A 1 28 ? -5.843 7.270 20.452 1.00 0.00 28 SER A N 16
ATOM 29668 C CA . SER A 1 28 ? -7.041 6.599 19.977 1.00 0.00 28 SER A CA 16
ATOM 29669 C C . SER A 1 28 ? -6.852 5.083 20.057 1.00 0.00 28 SER A C 16
ATOM 29670 O O . SER A 1 28 ? -7.411 4.427 20.937 1.00 0.00 28 SER A O 16
ATOM 29678 N N . THR A 1 29 ? -6.034 4.547 19.157 1.00 0.00 29 THR A N 16
ATOM 29679 C CA . THR A 1 29 ? -5.737 3.121 19.114 1.00 0.00 29 THR A CA 16
ATOM 29680 C C . THR A 1 29 ? -4.335 2.900 18.550 1.00 0.00 29 THR A C 16
ATOM 29681 O O . THR A 1 29 ? -3.813 3.766 17.843 1.00 0.00 29 THR A O 16
ATOM 29692 N N . TRP A 1 30 ? -3.725 1.758 18.847 1.00 0.00 30 TRP A N 16
ATOM 29693 C CA . TRP A 1 30 ? -2.416 1.443 18.292 1.00 0.00 30 TRP A CA 16
ATOM 29694 C C . TRP A 1 30 ? -2.563 0.530 17.077 1.00 0.00 30 TRP A C 16
ATOM 29695 O O . TRP A 1 30 ? -2.533 -0.698 17.176 1.00 0.00 30 TRP A O 16
ATOM 29716 N N . GLU A 1 31 ? -2.762 1.146 15.925 1.00 0.00 31 GLU A N 16
ATOM 29717 C CA . GLU A 1 31 ? -2.979 0.411 14.693 1.00 0.00 31 GLU A CA 16
ATOM 29718 C C . GLU A 1 31 ? -1.666 -0.155 14.163 1.00 0.00 31 GLU A C 16
ATOM 29719 O O . GLU A 1 31 ? -0.809 0.575 13.661 1.00 0.00 31 GLU A O 16
ATOM 29731 N N . SER A 1 32 ? -1.514 -1.465 14.294 1.00 0.00 32 SER A N 16
ATOM 29732 C CA . SER A 1 32 ? -0.295 -2.155 13.894 1.00 0.00 32 SER A CA 16
ATOM 29733 C C . SER A 1 32 ? -0.130 -2.145 12.377 1.00 0.00 32 SER A C 16
ATOM 29734 O O . SER A 1 32 ? 0.976 -1.973 11.860 1.00 0.00 32 SER A O 16
ATOM 29742 N N . TYR A 1 33 ? -1.243 -2.308 11.670 1.00 0.00 33 TYR A N 16
ATOM 29743 C CA . TYR A 1 33 ? -1.227 -2.371 10.214 1.00 0.00 33 TYR A CA 16
ATOM 29744 C C . TYR A 1 33 ? -0.851 -1.026 9.602 1.00 0.00 33 TYR A C 16
ATOM 29745 O O . TYR A 1 33 ? -0.493 -0.949 8.430 1.00 0.00 33 TYR A O 16
ATOM 29763 N N . GLU A 1 34 ? -0.907 0.027 10.408 1.00 0.00 34 GLU A N 16
ATOM 29764 C CA . GLU A 1 34 ? -0.454 1.344 9.976 1.00 0.00 34 GLU A CA 16
ATOM 29765 C C . GLU A 1 34 ? 1.047 1.320 9.703 1.00 0.00 34 GLU A C 16
ATOM 29766 O O . GLU A 1 34 ? 1.519 1.852 8.697 1.00 0.00 34 GLU A O 16
ATOM 29778 N N . THR A 1 35 ? 1.786 0.665 10.585 1.00 0.00 35 THR A N 16
ATOM 29779 C CA . THR A 1 35 ? 3.234 0.669 10.515 1.00 0.00 35 THR A CA 16
ATOM 29780 C C . THR A 1 35 ? 3.754 -0.246 9.407 1.00 0.00 35 THR A C 16
ATOM 29781 O O . THR A 1 35 ? 4.582 0.177 8.604 1.00 0.00 35 THR A O 16
ATOM 29792 N N . VAL A 1 36 ? 3.259 -1.486 9.343 1.00 0.00 36 VAL A N 16
ATOM 29793 C CA . VAL A 1 36 ? 3.672 -2.407 8.280 1.00 0.00 36 VAL A CA 16
ATOM 29794 C C . VAL A 1 36 ? 3.406 -1.793 6.912 1.00 0.00 36 VAL A C 16
ATOM 29795 O O . VAL A 1 36 ? 4.203 -1.944 5.979 1.00 0.00 36 VAL A O 16
ATOM 29808 N N . LEU A 1 37 ? 2.290 -1.084 6.819 1.00 0.00 37 LEU A N 16
ATOM 29809 C CA . LEU A 1 37 ? 1.871 -0.449 5.588 1.00 0.00 37 LEU A CA 16
ATOM 29810 C C . LEU A 1 37 ? 2.897 0.586 5.145 1.00 0.00 37 LEU A C 16
ATOM 29811 O O . LEU A 1 37 ? 3.580 0.401 4.136 1.00 0.00 37 LEU A O 16
ATOM 29827 N N . ARG A 1 38 ? 3.037 1.649 5.931 1.00 0.00 38 ARG A N 16
ATOM 29828 C CA . ARG A 1 38 ? 3.919 2.751 5.567 1.00 0.00 38 ARG A CA 16
ATOM 29829 C C . ARG A 1 38 ? 5.373 2.301 5.477 1.00 0.00 38 ARG A C 16
ATOM 29830 O O . ARG A 1 38 ? 6.138 2.826 4.671 1.00 0.00 38 ARG A O 16
ATOM 29851 N N . LEU A 1 39 ? 5.741 1.310 6.274 1.00 0.00 39 LEU A N 16
ATOM 29852 C CA . LEU A 1 39 ? 7.112 0.815 6.288 1.00 0.00 39 LEU A CA 16
ATOM 29853 C C . LEU A 1 39 ? 7.476 0.134 4.971 1.00 0.00 39 LEU A C 16
ATOM 29854 O O . LEU A 1 39 ? 8.616 0.220 4.517 1.00 0.00 39 LEU A O 16
ATOM 29870 N N . HIS A 1 40 ? 6.516 -0.545 4.356 1.00 0.00 40 HIS A N 16
ATOM 29871 C CA . HIS A 1 40 ? 6.811 -1.328 3.160 1.00 0.00 40 HIS A CA 16
ATOM 29872 C C . HIS A 1 40 ? 6.437 -0.616 1.861 1.00 0.00 40 HIS A C 16
ATOM 29873 O O . HIS A 1 40 ? 7.191 -0.672 0.890 1.00 0.00 40 HIS A O 16
ATOM 29888 N N . VAL A 1 41 ? 5.293 0.053 1.824 1.00 0.00 41 VAL A N 16
ATOM 29889 C CA . VAL A 1 41 ? 4.804 0.593 0.558 1.00 0.00 41 VAL A CA 16
ATOM 29890 C C . VAL A 1 41 ? 5.082 2.092 0.397 1.00 0.00 41 VAL A C 16
ATOM 29891 O O . VAL A 1 41 ? 5.198 2.581 -0.723 1.00 0.00 41 VAL A O 16
ATOM 29904 N N . ILE A 1 42 ? 5.222 2.821 1.494 1.00 0.00 42 ILE A N 16
ATOM 29905 C CA . ILE A 1 42 ? 5.474 4.260 1.404 1.00 0.00 42 ILE A CA 16
ATOM 29906 C C . ILE A 1 42 ? 6.850 4.575 0.775 1.00 0.00 42 ILE A C 16
ATOM 29907 O O . ILE A 1 42 ? 6.943 5.469 -0.068 1.00 0.00 42 ILE A O 16
ATOM 29923 N N . PRO A 1 43 ? 7.939 3.860 1.148 1.00 0.00 43 PRO A N 16
ATOM 29924 C CA . PRO A 1 43 ? 9.255 4.071 0.531 1.00 0.00 43 PRO A CA 16
ATOM 29925 C C . PRO A 1 43 ? 9.316 3.572 -0.916 1.00 0.00 43 PRO A C 16
ATOM 29926 O O . PRO A 1 43 ? 10.243 3.899 -1.657 1.00 0.00 43 PRO A O 16
ATOM 29937 N N . THR A 1 44 ? 8.325 2.787 -1.318 1.00 0.00 44 THR A N 16
ATOM 29938 C CA . THR A 1 44 ? 8.330 2.184 -2.641 1.00 0.00 44 THR A CA 16
ATOM 29939 C C . THR A 1 44 ? 7.309 2.832 -3.580 1.00 0.00 44 THR A C 16
ATOM 29940 O O . THR A 1 44 ? 7.683 3.516 -4.532 1.00 0.00 44 THR A O 16
ATOM 29951 N N . LEU A 1 45 ? 6.027 2.637 -3.301 1.00 0.00 45 LEU A N 16
ATOM 29952 C CA . LEU A 1 45 ? 4.972 3.136 -4.177 1.00 0.00 45 LEU A CA 16
ATOM 29953 C C . LEU A 1 45 ? 4.325 4.388 -3.588 1.00 0.00 45 LEU A C 16
ATOM 29954 O O . LEU A 1 45 ? 3.509 5.039 -4.236 1.00 0.00 45 LEU A O 16
ATOM 29970 N N . GLY A 1 46 ? 4.702 4.718 -2.360 1.00 0.00 46 GLY A N 16
ATOM 29971 C CA . GLY A 1 46 ? 4.094 5.836 -1.657 1.00 0.00 46 GLY A CA 16
ATOM 29972 C C . GLY A 1 46 ? 4.385 7.182 -2.297 1.00 0.00 46 GLY A C 16
ATOM 29973 O O . GLY A 1 46 ? 3.652 8.146 -2.076 1.00 0.00 46 GLY A O 16
ATOM 29977 N N . SER A 1 47 ? 5.448 7.250 -3.087 1.00 0.00 47 SER A N 16
ATOM 29978 C CA . SER A 1 47 ? 5.818 8.489 -3.755 1.00 0.00 47 SER A CA 16
ATOM 29979 C C . SER A 1 47 ? 5.308 8.479 -5.198 1.00 0.00 47 SER A C 16
ATOM 29980 O O . SER A 1 47 ? 5.638 9.356 -6.000 1.00 0.00 47 SER A O 16
ATOM 29988 N N . ILE A 1 48 ? 4.491 7.481 -5.518 1.00 0.00 48 ILE A N 16
ATOM 29989 C CA . ILE A 1 48 ? 3.916 7.357 -6.848 1.00 0.00 48 ILE A CA 16
ATOM 29990 C C . ILE A 1 48 ? 2.438 7.734 -6.821 1.00 0.00 48 ILE A C 16
ATOM 29991 O O . ILE A 1 48 ? 1.685 7.256 -5.975 1.00 0.00 48 ILE A O 16
ATOM 30007 N N . PRO A 1 49 ? 2.016 8.625 -7.730 1.00 0.00 49 PRO A N 16
ATOM 30008 C CA . PRO A 1 49 ? 0.624 9.072 -7.827 1.00 0.00 49 PRO A CA 16
ATOM 30009 C C . PRO A 1 49 ? -0.358 7.914 -7.963 1.00 0.00 49 PRO A C 16
ATOM 30010 O O . PRO A 1 49 ? -0.123 6.981 -8.731 1.00 0.00 49 PRO A O 16
ATOM 30021 N N . LEU A 1 50 ? -1.468 8.001 -7.233 1.00 0.00 50 LEU A N 16
ATOM 30022 C CA . LEU A 1 50 ? -2.513 6.977 -7.272 1.00 0.00 50 LEU A CA 16
ATOM 30023 C C . LEU A 1 50 ? -3.041 6.771 -8.691 1.00 0.00 50 LEU A C 16
ATOM 30024 O O . LEU A 1 50 ? -3.513 5.692 -9.037 1.00 0.00 50 LEU A O 16
ATOM 30040 N N . LYS A 1 51 ? -2.947 7.812 -9.509 1.00 0.00 51 LYS A N 16
ATOM 30041 C CA . LYS A 1 51 ? -3.447 7.757 -10.878 1.00 0.00 51 LYS A CA 16
ATOM 30042 C C . LYS A 1 51 ? -2.488 6.996 -11.788 1.00 0.00 51 LYS A C 16
ATOM 30043 O O . LYS A 1 51 ? -2.871 6.551 -12.867 1.00 0.00 51 LYS A O 16
ATOM 30062 N N . LYS A 1 52 ? -1.247 6.833 -11.348 1.00 0.00 52 LYS A N 16
ATOM 30063 C CA . LYS A 1 52 ? -0.238 6.167 -12.161 1.00 0.00 52 LYS A CA 16
ATOM 30064 C C . LYS A 1 52 ? 0.217 4.872 -11.490 1.00 0.00 52 LYS A C 16
ATOM 30065 O O . LYS A 1 52 ? 1.024 4.119 -12.037 1.00 0.00 52 LYS A O 16
ATOM 30084 N N . LEU A 1 53 ? -0.313 4.620 -10.303 1.00 0.00 53 LEU A N 16
ATOM 30085 C CA . LEU A 1 53 ? 0.012 3.418 -9.551 1.00 0.00 53 LEU A CA 16
ATOM 30086 C C . LEU A 1 53 ? -0.498 2.185 -10.299 1.00 0.00 53 LEU A C 16
ATOM 30087 O O . LEU A 1 53 ? -1.693 2.055 -10.568 1.00 0.00 53 LEU A O 16
ATOM 30103 N N . GLN A 1 54 ? 0.421 1.297 -10.653 1.00 0.00 54 GLN A N 16
ATOM 30104 C CA . GLN A 1 54 ? 0.082 0.108 -11.421 1.00 0.00 54 GLN A CA 16
ATOM 30105 C C . GLN A 1 54 ? 0.129 -1.139 -10.549 1.00 0.00 54 GLN A C 16
ATOM 30106 O O . GLN A 1 54 ? 1.033 -1.299 -9.729 1.00 0.00 54 GLN A O 16
ATOM 30120 N N . PRO A 1 55 ? -0.848 -2.045 -10.724 1.00 0.00 55 PRO A N 16
ATOM 30121 C CA . PRO A 1 55 ? -0.928 -3.297 -9.957 1.00 0.00 55 PRO A CA 16
ATOM 30122 C C . PRO A 1 55 ? 0.302 -4.180 -10.151 1.00 0.00 55 PRO A C 16
ATOM 30123 O O . PRO A 1 55 ? 0.700 -4.915 -9.246 1.00 0.00 55 PRO A O 16
ATOM 30134 N N . ALA A 1 56 ? 0.910 -4.091 -11.328 1.00 0.00 56 ALA A N 16
ATOM 30135 C CA . ALA A 1 56 ? 2.096 -4.877 -11.641 1.00 0.00 56 ALA A CA 16
ATOM 30136 C C . ALA A 1 56 ? 3.240 -4.534 -10.693 1.00 0.00 56 ALA A C 16
ATOM 30137 O O . ALA A 1 56 ? 3.957 -5.418 -10.230 1.00 0.00 56 ALA A O 16
ATOM 30144 N N . ASP A 1 57 ? 3.386 -3.249 -10.384 1.00 0.00 57 ASP A N 16
ATOM 30145 C CA . ASP A 1 57 ? 4.439 -2.792 -9.483 1.00 0.00 57 ASP A CA 16
ATOM 30146 C C . ASP A 1 57 ? 4.146 -3.196 -8.047 1.00 0.00 57 ASP A C 16
ATOM 30147 O O . ASP A 1 57 ? 5.059 -3.347 -7.238 1.00 0.00 57 ASP A O 16
ATOM 30156 N N . ILE A 1 58 ? 2.872 -3.380 -7.737 1.00 0.00 58 ILE A N 16
ATOM 30157 C CA . ILE A 1 58 ? 2.474 -3.830 -6.413 1.00 0.00 58 ILE A CA 16
ATOM 30158 C C . ILE A 1 58 ? 2.900 -5.280 -6.200 1.00 0.00 58 ILE A C 16
ATOM 30159 O O . ILE A 1 58 ? 3.501 -5.617 -5.179 1.00 0.00 58 ILE A O 16
ATOM 30175 N N . GLN A 1 59 ? 2.602 -6.130 -7.180 1.00 0.00 59 GLN A N 16
ATOM 30176 C CA . GLN A 1 59 ? 3.013 -7.529 -7.131 1.00 0.00 59 GLN A CA 16
ATOM 30177 C C . GLN A 1 59 ? 4.536 -7.602 -7.192 1.00 0.00 59 GLN A C 16
ATOM 30178 O O . GLN A 1 59 ? 5.164 -8.424 -6.522 1.00 0.00 59 GLN A O 16
ATOM 30192 N N . ARG A 1 60 ? 5.111 -6.709 -7.991 1.00 0.00 60 ARG A N 16
ATOM 30193 C CA . ARG A 1 60 ? 6.558 -6.550 -8.083 1.00 0.00 60 ARG A CA 16
ATOM 30194 C C . ARG A 1 60 ? 7.156 -6.285 -6.706 1.00 0.00 60 ARG A C 16
ATOM 30195 O O . ARG A 1 60 ? 8.165 -6.879 -6.339 1.00 0.00 60 ARG A O 16
ATOM 30216 N N . LEU A 1 61 ? 6.519 -5.387 -5.957 1.00 0.00 61 LEU A N 16
ATOM 30217 C CA . LEU A 1 61 ? 6.941 -5.052 -4.600 1.00 0.00 61 LEU A CA 16
ATOM 30218 C C . LEU A 1 61 ? 7.000 -6.311 -3.740 1.00 0.00 61 LEU A C 16
ATOM 30219 O O . LEU A 1 61 ? 7.999 -6.563 -3.064 1.00 0.00 61 LEU A O 16
ATOM 30235 N N . TYR A 1 62 ? 5.938 -7.108 -3.787 1.00 0.00 62 TYR A N 16
ATOM 30236 C CA . TYR A 1 62 ? 5.870 -8.328 -2.994 1.00 0.00 62 TYR A CA 16
ATOM 30237 C C . TYR A 1 62 ? 6.962 -9.303 -3.411 1.00 0.00 62 TYR A C 16
ATOM 30238 O O . TYR A 1 62 ? 7.644 -9.869 -2.566 1.00 0.00 62 TYR A O 16
ATOM 30256 N N . ALA A 1 63 ? 7.132 -9.477 -4.715 1.00 0.00 63 ALA A N 16
ATOM 30257 C CA . ALA A 1 63 ? 8.144 -10.386 -5.244 1.00 0.00 63 ALA A CA 16
ATOM 30258 C C . ALA A 1 63 ? 9.548 -9.918 -4.876 1.00 0.00 63 ALA A C 16
ATOM 30259 O O . ALA A 1 63 ? 10.379 -10.702 -4.418 1.00 0.00 63 ALA A O 16
ATOM 30266 N N . SER A 1 64 ? 9.792 -8.630 -5.058 1.00 0.00 64 SER A N 16
ATOM 30267 C CA . SER A 1 64 ? 11.098 -8.046 -4.799 1.00 0.00 64 SER A CA 16
ATOM 30268 C C . SER A 1 64 ? 11.444 -8.109 -3.308 1.00 0.00 64 SER A C 16
ATOM 30269 O O . SER A 1 64 ? 12.602 -8.315 -2.938 1.00 0.00 64 SER A O 16
ATOM 30277 N N . LYS A 1 65 ? 10.438 -7.947 -2.458 1.00 0.00 65 LYS A N 16
ATOM 30278 C CA . LYS A 1 65 ? 10.645 -8.011 -1.017 1.00 0.00 65 LYS A CA 16
ATOM 30279 C C . LYS A 1 65 ? 10.667 -9.471 -0.554 1.00 0.00 65 LYS A C 16
ATOM 30280 O O . LYS A 1 65 ? 11.259 -9.804 0.473 1.00 0.00 65 LYS A O 16
ATOM 30299 N N . LEU A 1 66 ? 10.034 -10.337 -1.338 1.00 0.00 66 LEU A N 16
ATOM 30300 C CA . LEU A 1 66 ? 10.018 -11.772 -1.068 1.00 0.00 66 LEU A CA 16
ATOM 30301 C C . LEU A 1 66 ? 11.429 -12.335 -1.187 1.00 0.00 66 LEU A C 16
ATOM 30302 O O . LEU A 1 66 ? 11.803 -13.274 -0.480 1.00 0.00 66 LEU A O 16
ATOM 30318 N N . GLU A 1 67 ? 12.208 -11.746 -2.089 1.00 0.00 67 GLU A N 16
ATOM 30319 C CA . GLU A 1 67 ? 13.598 -12.134 -2.282 1.00 0.00 67 GLU A CA 16
ATOM 30320 C C . GLU A 1 67 ? 14.441 -11.791 -1.057 1.00 0.00 67 GLU A C 16
ATOM 30321 O O . GLU A 1 67 ? 15.514 -12.357 -0.856 1.00 0.00 67 GLU A O 16
ATOM 30333 N N . SER A 1 68 ? 13.955 -10.864 -0.244 1.00 0.00 68 SER A N 16
ATOM 30334 C CA . SER A 1 68 ? 14.679 -10.440 0.943 1.00 0.00 68 SER A CA 16
ATOM 30335 C C . SER A 1 68 ? 14.555 -11.491 2.046 1.00 0.00 68 SER A C 16
ATOM 30336 O O . SER A 1 68 ? 15.537 -11.820 2.716 1.00 0.00 68 SER A O 16
ATOM 30344 N N . GLY A 1 69 ? 13.354 -12.029 2.218 1.00 0.00 69 GLY A N 16
ATOM 30345 C CA . GLY A 1 69 ? 13.146 -13.062 3.216 1.00 0.00 69 GLY A CA 16
ATOM 30346 C C . GLY A 1 69 ? 11.828 -12.923 3.946 1.00 0.00 69 GLY A C 16
ATOM 30347 O O . GLY A 1 69 ? 11.772 -13.055 5.167 1.00 0.00 69 GLY A O 16
ATOM 30351 N N . LEU A 1 70 ? 10.766 -12.647 3.206 1.00 0.00 70 LEU A N 16
ATOM 30352 C CA . LEU A 1 70 ? 9.439 -12.562 3.798 1.00 0.00 70 LEU A CA 16
ATOM 30353 C C . LEU A 1 70 ? 8.672 -13.858 3.576 1.00 0.00 70 LEU A C 16
ATOM 30354 O O . LEU A 1 70 ? 8.753 -14.464 2.509 1.00 0.00 70 LEU A O 16
ATOM 30370 N N . SER A 1 71 ? 7.943 -14.284 4.593 1.00 0.00 71 SER A N 16
ATOM 30371 C CA . SER A 1 71 ? 7.112 -15.473 4.491 1.00 0.00 71 SER A CA 16
ATOM 30372 C C . SER A 1 71 ? 5.772 -15.102 3.855 1.00 0.00 71 SER A C 16
ATOM 30373 O O . SER A 1 71 ? 5.279 -13.991 4.065 1.00 0.00 71 SER A O 16
ATOM 30381 N N . PRO A 1 72 ? 5.177 -16.017 3.061 1.00 0.00 72 PRO A N 16
ATOM 30382 C CA . PRO A 1 72 ? 3.894 -15.791 2.378 1.00 0.00 72 PRO A CA 16
ATOM 30383 C C . PRO A 1 72 ? 2.827 -15.165 3.278 1.00 0.00 72 PRO A C 16
ATOM 30384 O O . PRO A 1 72 ? 2.083 -14.287 2.846 1.00 0.00 72 PRO A O 16
ATOM 30395 N N . THR A 1 73 ? 2.763 -15.601 4.531 1.00 0.00 73 THR A N 16
ATOM 30396 C CA . THR A 1 73 ? 1.777 -15.080 5.472 1.00 0.00 73 THR A CA 16
ATOM 30397 C C . THR A 1 73 ? 2.016 -13.596 5.756 1.00 0.00 73 THR A C 16
ATOM 30398 O O . THR A 1 73 ? 1.083 -12.789 5.754 1.00 0.00 73 THR A O 16
ATOM 30409 N N . ARG A 1 74 ? 3.279 -13.245 5.970 1.00 0.00 74 ARG A N 16
ATOM 30410 C CA . ARG A 1 74 ? 3.666 -11.863 6.237 1.00 0.00 74 ARG A CA 16
ATOM 30411 C C . ARG A 1 74 ? 3.416 -10.997 5.007 1.00 0.00 74 ARG A C 16
ATOM 30412 O O . ARG A 1 74 ? 2.967 -9.856 5.117 1.00 0.00 74 ARG A O 16
ATOM 30433 N N . VAL A 1 75 ? 3.694 -11.560 3.837 1.00 0.00 75 VAL A N 16
ATOM 30434 C CA . VAL A 1 75 ? 3.462 -10.871 2.572 1.00 0.00 75 VAL A CA 16
ATOM 30435 C C . VAL A 1 75 ? 1.970 -10.634 2.349 1.00 0.00 75 VAL A C 16
ATOM 30436 O O . VAL A 1 75 ? 1.555 -9.549 1.935 1.00 0.00 75 VAL A O 16
ATOM 30449 N N . ARG A 1 76 ? 1.166 -11.649 2.637 1.00 0.00 76 ARG A N 16
ATOM 30450 C CA . ARG A 1 76 ? -0.275 -11.557 2.438 1.00 0.00 76 ARG A CA 16
ATOM 30451 C C . ARG A 1 76 ? -0.914 -10.573 3.410 1.00 0.00 76 ARG A C 16
ATOM 30452 O O . ARG A 1 76 ? -1.984 -10.032 3.133 1.00 0.00 76 ARG A O 16
ATOM 30473 N N . TYR A 1 77 ? -0.261 -10.329 4.540 1.00 0.00 77 TYR A N 16
ATOM 30474 C CA . TYR A 1 77 ? -0.738 -9.315 5.472 1.00 0.00 77 TYR A CA 16
ATOM 30475 C C . TYR A 1 77 ? -0.513 -7.929 4.874 1.00 0.00 77 TYR A C 16
ATOM 30476 O O . TYR A 1 77 ? -1.408 -7.086 4.879 1.00 0.00 77 TYR A O 16
ATOM 30494 N N . ILE A 1 78 ? 0.689 -7.708 4.348 1.00 0.00 78 ILE A N 16
ATOM 30495 C CA . ILE A 1 78 ? 1.006 -6.467 3.645 1.00 0.00 78 ILE A CA 16
ATOM 30496 C C . ILE A 1 78 ? 0.071 -6.280 2.449 1.00 0.00 78 ILE A C 16
ATOM 30497 O O . ILE A 1 78 ? -0.325 -5.163 2.109 1.00 0.00 78 ILE A O 16
ATOM 30513 N N . HIS A 1 79 ? -0.294 -7.393 1.828 1.00 0.00 79 HIS A N 16
ATOM 30514 C CA . HIS A 1 79 ? -1.193 -7.376 0.685 1.00 0.00 79 HIS A CA 16
ATOM 30515 C C . HIS A 1 79 ? -2.600 -6.947 1.099 1.00 0.00 79 HIS A C 16
ATOM 30516 O O . HIS A 1 79 ? -3.244 -6.157 0.408 1.00 0.00 79 HIS A O 16
ATOM 30531 N N . VAL A 1 80 ? -3.072 -7.457 2.231 1.00 0.00 80 VAL A N 16
ATOM 30532 C CA . VAL A 1 80 ? -4.440 -7.199 2.660 1.00 0.00 80 VAL A CA 16
ATOM 30533 C C . VAL A 1 80 ? -4.574 -5.822 3.310 1.00 0.00 80 VAL A C 16
ATOM 30534 O O . VAL A 1 80 ? -5.631 -5.192 3.232 1.00 0.00 80 VAL A O 16
ATOM 30547 N N . VAL A 1 81 ? -3.507 -5.338 3.934 1.00 0.00 81 VAL A N 16
ATOM 30548 C CA . VAL A 1 81 ? -3.538 -4.014 4.538 1.00 0.00 81 VAL A CA 16
ATOM 30549 C C . VAL A 1 81 ? -3.504 -2.932 3.457 1.00 0.00 81 VAL A C 16
ATOM 30550 O O . VAL A 1 81 ? -4.211 -1.927 3.550 1.00 0.00 81 VAL A O 16
ATOM 30563 N N . LEU A 1 82 ? -2.709 -3.159 2.414 1.00 0.00 82 LEU A N 16
ATOM 30564 C CA . LEU A 1 82 ? -2.655 -2.235 1.290 1.00 0.00 82 LEU A CA 16
ATOM 30565 C C . LEU A 1 82 ? -3.957 -2.318 0.499 1.00 0.00 82 LEU A C 16
ATOM 30566 O O . LEU A 1 82 ? -4.421 -1.330 -0.078 1.00 0.00 82 LEU A O 16
ATOM 30582 N N . HIS A 1 83 ? -4.545 -3.513 0.494 1.00 0.00 83 HIS A N 16
ATOM 30583 C CA . HIS A 1 83 ? -5.864 -3.730 -0.086 1.00 0.00 83 HIS A CA 16
ATOM 30584 C C . HIS A 1 83 ? -6.887 -2.844 0.617 1.00 0.00 83 HIS A C 16
ATOM 30585 O O . HIS A 1 83 ? -7.718 -2.202 -0.024 1.00 0.00 83 HIS A O 16
ATOM 30600 N N . GLU A 1 84 ? -6.802 -2.809 1.940 1.00 0.00 84 GLU A N 16
ATOM 30601 C CA . GLU A 1 84 ? -7.703 -2.009 2.758 1.00 0.00 84 GLU A CA 16
ATOM 30602 C C . GLU A 1 84 ? -7.484 -0.520 2.512 1.00 0.00 84 GLU A C 16
ATOM 30603 O O . GLU A 1 84 ? -8.428 0.217 2.228 1.00 0.00 84 GLU A O 16
ATOM 30615 N N . ALA A 1 85 ? -6.231 -0.093 2.610 1.00 0.00 85 ALA A N 16
ATOM 30616 C CA . ALA A 1 85 ? -5.877 1.317 2.497 1.00 0.00 85 ALA A CA 16
ATOM 30617 C C . ALA A 1 85 ? -6.411 1.942 1.212 1.00 0.00 85 ALA A C 16
ATOM 30618 O O . ALA A 1 85 ? -7.037 3.001 1.243 1.00 0.00 85 ALA A O 16
ATOM 30625 N N . MET A 1 86 ? -6.182 1.278 0.086 1.00 0.00 86 MET A N 16
ATOM 30626 C CA . MET A 1 86 ? -6.580 1.823 -1.206 1.00 0.00 86 MET A CA 16
ATOM 30627 C C . MET A 1 86 ? -8.086 1.728 -1.423 1.00 0.00 86 MET A C 16
ATOM 30628 O O . MET A 1 86 ? -8.638 2.420 -2.278 1.00 0.00 86 MET A O 16
ATOM 30642 N N . SER A 1 87 ? -8.758 0.890 -0.643 1.00 0.00 87 SER A N 16
ATOM 30643 C CA . SER A 1 87 ? -10.211 0.806 -0.710 1.00 0.00 87 SER A CA 16
ATOM 30644 C C . SER A 1 87 ? -10.832 2.081 -0.154 1.00 0.00 87 SER A C 16
ATOM 30645 O O . SER A 1 87 ? -11.846 2.565 -0.657 1.00 0.00 87 SER A O 16
ATOM 30653 N N . GLN A 1 88 ? -10.193 2.638 0.869 1.00 0.00 88 GLN A N 16
ATOM 30654 C CA . GLN A 1 88 ? -10.612 3.914 1.436 1.00 0.00 88 GLN A CA 16
ATOM 30655 C C . GLN A 1 88 ? -10.406 5.038 0.425 1.00 0.00 88 GLN A C 16
ATOM 30656 O O . GLN A 1 88 ? -11.243 5.929 0.293 1.00 0.00 88 GLN A O 16
ATOM 30670 N N . ALA A 1 89 ? -9.290 4.983 -0.295 1.00 0.00 89 ALA A N 16
ATOM 30671 C CA . ALA A 1 89 ? -8.995 5.961 -1.338 1.00 0.00 89 ALA A CA 16
ATOM 30672 C C . ALA A 1 89 ? -9.987 5.832 -2.491 1.00 0.00 89 ALA A C 16
ATOM 30673 O O . ALA A 1 89 ? -10.401 6.830 -3.089 1.00 0.00 89 ALA A O 16
ATOM 30680 N N . ARG A 1 90 ? -10.358 4.594 -2.793 1.00 0.00 90 ARG A N 16
ATOM 30681 C CA . ARG A 1 90 ? -11.352 4.306 -3.821 1.00 0.00 90 ARG A CA 16
ATOM 30682 C C . ARG A 1 90 ? -12.684 4.977 -3.491 1.00 0.00 90 ARG A C 16
ATOM 30683 O O . ARG A 1 90 ? -13.263 5.673 -4.325 1.00 0.00 90 ARG A O 16
ATOM 30704 N N . GLU A 1 91 ? -13.147 4.798 -2.259 1.00 0.00 91 GLU A N 16
ATOM 30705 C CA . GLU A 1 91 ? -14.430 5.355 -1.842 1.00 0.00 91 GLU A CA 16
ATOM 30706 C C . GLU A 1 91 ? -14.301 6.837 -1.491 1.00 0.00 91 GLU A C 16
ATOM 30707 O O . GLU A 1 91 ? -15.285 7.498 -1.161 1.00 0.00 91 GLU A O 16
ATOM 30719 N N . SER A 1 92 ? -13.082 7.354 -1.564 1.00 0.00 92 SER A N 16
ATOM 30720 C CA . SER A 1 92 ? -12.841 8.770 -1.343 1.00 0.00 92 SER A CA 16
ATOM 30721 C C . SER A 1 92 ? -12.819 9.513 -2.677 1.00 0.00 92 SER A C 16
ATOM 30722 O O . SER A 1 92 ? -12.692 10.739 -2.716 1.00 0.00 92 SER A O 16
ATOM 30730 N N . GLY A 1 93 ? -12.934 8.760 -3.768 1.00 0.00 93 GLY A N 16
ATOM 30731 C CA . GLY A 1 93 ? -12.948 9.357 -5.091 1.00 0.00 93 GLY A CA 16
ATOM 30732 C C . GLY A 1 93 ? -11.559 9.682 -5.603 1.00 0.00 93 GLY A C 16
ATOM 30733 O O . GLY A 1 93 ? -11.398 10.505 -6.505 1.00 0.00 93 GLY A O 16
ATOM 30737 N N . LEU A 1 94 ? -10.549 9.038 -5.033 1.00 0.00 94 LEU A N 16
ATOM 30738 C CA . LEU A 1 94 ? -9.175 9.251 -5.469 1.00 0.00 94 LEU A CA 16
ATOM 30739 C C . LEU A 1 94 ? -8.786 8.204 -6.503 1.00 0.00 94 LEU A C 16
ATOM 30740 O O . LEU A 1 94 ? -7.937 8.443 -7.362 1.00 0.00 94 LEU A O 16
ATOM 30756 N N . LEU A 1 95 ? -9.422 7.048 -6.420 1.00 0.00 95 LEU A N 16
ATOM 30757 C CA . LEU A 1 95 ? -9.146 5.957 -7.335 1.00 0.00 95 LEU A CA 16
ATOM 30758 C C . LEU A 1 95 ? -10.444 5.228 -7.662 1.00 0.00 95 LEU A C 16
ATOM 30759 O O . LEU A 1 95 ? -11.288 5.039 -6.789 1.00 0.00 95 LEU A O 16
ATOM 30775 N N . LEU A 1 96 ? -10.609 4.840 -8.917 1.00 0.00 96 LEU A N 16
ATOM 30776 C CA . LEU A 1 96 ? -11.864 4.248 -9.370 1.00 0.00 96 LEU A CA 16
ATOM 30777 C C . LEU A 1 96 ? -11.842 2.726 -9.266 1.00 0.00 96 LEU A C 16
ATOM 30778 O O . LEU A 1 96 ? -12.887 2.076 -9.343 1.00 0.00 96 LEU A O 16
ATOM 30794 N N . GLN A 1 97 ? -10.658 2.159 -9.096 1.00 0.00 97 GLN A N 16
ATOM 30795 C CA . GLN A 1 97 ? -10.503 0.710 -9.054 1.00 0.00 97 GLN A CA 16
ATOM 30796 C C . GLN A 1 97 ? -9.616 0.308 -7.886 1.00 0.00 97 GLN A C 16
ATOM 30797 O O . GLN A 1 97 ? -9.118 1.164 -7.158 1.00 0.00 97 GLN A O 16
ATOM 30811 N N . ASN A 1 98 ? -9.425 -0.990 -7.709 1.00 0.00 98 ASN A N 16
ATOM 30812 C CA . ASN A 1 98 ? -8.585 -1.504 -6.634 1.00 0.00 98 ASN A CA 16
ATOM 30813 C C . ASN A 1 98 ? -7.430 -2.334 -7.204 1.00 0.00 98 ASN A C 16
ATOM 30814 O O . ASN A 1 98 ? -7.573 -3.517 -7.514 1.00 0.00 98 ASN A O 16
ATOM 30825 N N . PRO A 1 99 ? -6.259 -1.704 -7.365 1.00 0.00 99 PRO A N 16
ATOM 30826 C CA . PRO A 1 99 ? -5.100 -2.332 -8.008 1.00 0.00 99 PRO A CA 16
ATOM 30827 C C . PRO A 1 99 ? -4.418 -3.368 -7.120 1.00 0.00 99 PRO A C 16
ATOM 30828 O O . PRO A 1 99 ? -3.696 -4.233 -7.606 1.00 0.00 99 PRO A O 16
ATOM 30839 N N . THR A 1 100 ? -4.665 -3.285 -5.825 1.00 0.00 100 THR A N 16
ATOM 30840 C CA . THR A 1 100 ? -4.074 -4.211 -4.875 1.00 0.00 100 THR A CA 16
ATOM 30841 C C . THR A 1 100 ? -4.685 -5.601 -5.000 1.00 0.00 100 THR A C 16
ATOM 30842 O O . THR A 1 100 ? -4.006 -6.610 -4.815 1.00 0.00 100 THR A O 16
ATOM 30853 N N . GLU A 1 101 ? -5.965 -5.647 -5.331 1.00 0.00 101 GLU A N 16
ATOM 30854 C CA . GLU A 1 101 ? -6.650 -6.912 -5.514 1.00 0.00 101 GLU A CA 16
ATOM 30855 C C . GLU A 1 101 ? -6.385 -7.435 -6.921 1.00 0.00 101 GLU A C 16
ATOM 30856 O O . GLU A 1 101 ? -6.416 -8.639 -7.170 1.00 0.00 101 GLU A O 16
ATOM 30868 N N . ALA A 1 102 ? -6.105 -6.509 -7.835 1.00 0.00 102 ALA A N 16
ATOM 30869 C CA . ALA A 1 102 ? -5.707 -6.867 -9.189 1.00 0.00 102 ALA A CA 16
ATOM 30870 C C . ALA A 1 102 ? -4.267 -7.365 -9.201 1.00 0.00 102 ALA A C 16
ATOM 30871 O O . ALA A 1 102 ? -3.839 -8.060 -10.125 1.00 0.00 102 ALA A O 16
ATOM 30878 N N . ALA A 1 103 ? -3.525 -7.006 -8.162 1.00 0.00 103 ALA A N 16
ATOM 30879 C CA . ALA A 1 103 ? -2.163 -7.470 -8.004 1.00 0.00 103 ALA A CA 16
ATOM 30880 C C . ALA A 1 103 ? -2.158 -8.794 -7.261 1.00 0.00 103 ALA A C 16
ATOM 30881 O O . ALA A 1 103 ? -2.171 -8.839 -6.030 1.00 0.00 103 ALA A O 16
ATOM 30888 N N . LYS A 1 104 ? -2.180 -9.868 -8.026 1.00 0.00 104 LYS A N 16
ATOM 30889 C CA . LYS A 1 104 ? -2.209 -11.209 -7.476 1.00 0.00 104 LYS A CA 16
ATOM 30890 C C . LYS A 1 104 ? -1.151 -12.066 -8.154 1.00 0.00 104 LYS A C 16
ATOM 30891 O O . LYS A 1 104 ? -0.734 -11.769 -9.277 1.00 0.00 104 LYS A O 16
ATOM 30910 N N . PRO A 1 105 ? -0.659 -13.104 -7.472 1.00 0.00 105 PRO A N 16
ATOM 30911 C CA . PRO A 1 105 ? 0.234 -14.084 -8.051 1.00 0.00 105 PRO A CA 16
ATOM 30912 C C . PRO A 1 105 ? -0.467 -15.408 -8.388 1.00 0.00 105 PRO A C 16
ATOM 30913 O O . PRO A 1 105 ? -0.440 -16.348 -7.592 1.00 0.00 105 PRO A O 16
ATOM 30924 N N . PRO A 1 106 ? -1.136 -15.497 -9.553 1.00 0.00 106 PRO A N 16
ATOM 30925 C CA . PRO A 1 106 ? -1.731 -16.749 -10.008 1.00 0.00 106 PRO A CA 16
ATOM 30926 C C . PRO A 1 106 ? -0.683 -17.646 -10.653 1.00 0.00 106 PRO A C 16
ATOM 30927 O O . PRO A 1 106 ? -0.757 -18.871 -10.581 1.00 0.00 106 PRO A O 16
ATOM 30938 N N . ARG A 1 107 ? 0.312 -17.015 -11.264 1.00 0.00 107 ARG A N 16
ATOM 30939 C CA . ARG A 1 107 ? 1.399 -17.729 -11.896 1.00 0.00 107 ARG A CA 16
ATOM 30940 C C . ARG A 1 107 ? 2.688 -16.928 -11.773 1.00 0.00 107 ARG A C 16
ATOM 30941 O O . ARG A 1 107 ? 3.510 -17.204 -10.903 1.00 0.00 107 ARG A O 16
ATOM 30962 N N . HIS A 1 108 ? 2.808 -15.901 -12.618 1.00 0.00 108 HIS A N 16
ATOM 30963 C CA . HIS A 1 108 ? 4.013 -15.068 -12.723 1.00 0.00 108 HIS A CA 16
ATOM 30964 C C . HIS A 1 108 ? 5.282 -15.912 -12.856 1.00 0.00 108 HIS A C 16
ATOM 30965 O O . HIS A 1 108 ? 5.866 -16.336 -11.860 1.00 0.00 108 HIS A O 16
ATOM 30980 N N . PRO A 1 109 ? 5.724 -16.159 -14.098 1.00 0.00 109 PRO A N 16
ATOM 30981 C CA . PRO A 1 109 ? 6.958 -16.904 -14.364 1.00 0.00 109 PRO A CA 16
ATOM 30982 C C . PRO A 1 109 ? 8.178 -16.193 -13.801 1.00 0.00 109 PRO A C 16
ATOM 30983 O O . PRO A 1 109 ? 8.123 -15.005 -13.469 1.00 0.00 109 PRO A O 16
ATOM 30994 N N . LEU A 1 110 ? 9.280 -16.912 -13.703 1.00 0.00 110 LEU A N 16
ATOM 30995 C CA . LEU A 1 110 ? 10.489 -16.361 -13.119 1.00 0.00 110 LEU A CA 16
ATOM 30996 C C . LEU A 1 110 ? 11.391 -15.814 -14.213 1.00 0.00 110 LEU A C 16
ATOM 30997 O O . LEU A 1 110 ? 12.155 -16.550 -14.841 1.00 0.00 110 LEU A O 16
ATOM 31013 N N . GLU A 1 111 ? 11.265 -14.523 -14.458 1.00 0.00 111 GLU A N 16
ATOM 31014 C CA . GLU A 1 111 ? 12.009 -13.863 -15.516 1.00 0.00 111 GLU A CA 16
ATOM 31015 C C . GLU A 1 111 ? 12.809 -12.704 -14.943 1.00 0.00 111 GLU A C 16
ATOM 31016 O O . GLU A 1 111 ? 12.714 -12.418 -13.749 1.00 0.00 111 GLU A O 16
ATOM 31028 N N . HIS A 1 112 ? 13.597 -12.048 -15.801 1.00 0.00 112 HIS A N 16
ATOM 31029 C CA . HIS A 1 112 ? 14.377 -10.856 -15.431 1.00 0.00 112 HIS A CA 16
ATOM 31030 C C . HIS A 1 112 ? 15.586 -11.216 -14.564 1.00 0.00 112 HIS A C 16
ATOM 31031 O O . HIS A 1 112 ? 16.706 -10.785 -14.841 1.00 0.00 112 HIS A O 16
ATOM 31046 N N . HIS A 1 113 ? 15.356 -11.999 -13.517 1.00 0.00 113 HIS A N 16
ATOM 31047 C CA . HIS A 1 113 ? 16.422 -12.401 -12.608 1.00 0.00 113 HIS A CA 16
ATOM 31048 C C . HIS A 1 113 ? 16.001 -13.609 -11.785 1.00 0.00 113 HIS A C 16
ATOM 31049 O O . HIS A 1 113 ? 14.813 -13.837 -11.568 1.00 0.00 113 HIS A O 16
ATOM 31064 N N . HIS A 1 114 ? 16.982 -14.378 -11.332 1.00 0.00 114 HIS A N 16
ATOM 31065 C CA . HIS A 1 114 ? 16.728 -15.474 -10.409 1.00 0.00 114 HIS A CA 16
ATOM 31066 C C . HIS A 1 114 ? 16.694 -14.927 -8.988 1.00 0.00 114 HIS A C 16
ATOM 31067 O O . HIS A 1 114 ? 15.928 -15.392 -8.147 1.00 0.00 114 HIS A O 16
ATOM 31082 N N . HIS A 1 115 ? 17.541 -13.936 -8.733 1.00 0.00 115 HIS A N 16
ATOM 31083 C CA . HIS A 1 115 ? 17.583 -13.277 -7.437 1.00 0.00 115 HIS A CA 16
ATOM 31084 C C . HIS A 1 115 ? 18.298 -11.939 -7.540 1.00 0.00 115 HIS A C 16
ATOM 31085 O O . HIS A 1 115 ? 19.427 -11.864 -8.026 1.00 0.00 115 HIS A O 16
ATOM 31100 N N . HIS A 1 116 ? 17.638 -10.888 -7.086 1.00 0.00 116 HIS A N 16
ATOM 31101 C CA . HIS A 1 116 ? 18.259 -9.574 -7.019 1.00 0.00 116 HIS A CA 16
ATOM 31102 C C . HIS A 1 116 ? 18.725 -9.327 -5.589 1.00 0.00 116 HIS A C 16
ATOM 31103 O O . HIS A 1 116 ? 18.118 -9.831 -4.643 1.00 0.00 116 HIS A O 16
ATOM 31118 N N . HIS A 1 117 ? 19.794 -8.572 -5.428 1.00 0.00 117 HIS A N 16
ATOM 31119 C CA . HIS A 1 117 ? 20.315 -8.297 -4.103 1.00 0.00 117 HIS A CA 16
ATOM 31120 C C . HIS A 1 117 ? 19.744 -6.984 -3.583 1.00 0.00 117 HIS A C 16
ATOM 31121 O O . HIS A 1 117 ? 20.350 -5.924 -3.845 1.00 0.00 117 HIS A O 16
ATOM 31137 N N . MET A 1 1 ? 16.072 26.376 -8.615 1.00 0.00 1 MET A N 17
ATOM 31138 C CA . MET A 1 1 ? 14.699 26.370 -8.078 1.00 0.00 1 MET A CA 17
ATOM 31139 C C . MET A 1 1 ? 14.599 25.415 -6.904 1.00 0.00 1 MET A C 17
ATOM 31140 O O . MET A 1 1 ? 15.586 24.789 -6.511 1.00 0.00 1 MET A O 17
ATOM 31156 N N . ILE A 1 2 ? 13.406 25.316 -6.344 1.00 0.00 2 ILE A N 17
ATOM 31157 C CA . ILE A 1 2 ? 13.158 24.450 -5.208 1.00 0.00 2 ILE A CA 17
ATOM 31158 C C . ILE A 1 2 ? 12.544 23.131 -5.667 1.00 0.00 2 ILE A C 17
ATOM 31159 O O . ILE A 1 2 ? 12.544 22.821 -6.859 1.00 0.00 2 ILE A O 17
ATOM 31175 N N . GLU A 1 3 ? 12.022 22.365 -4.724 1.00 0.00 3 GLU A N 17
ATOM 31176 C CA . GLU A 1 3 ? 11.433 21.074 -5.027 1.00 0.00 3 GLU A CA 17
ATOM 31177 C C . GLU A 1 3 ? 9.920 21.196 -5.194 1.00 0.00 3 GLU A C 17
ATOM 31178 O O . GLU A 1 3 ? 9.222 21.680 -4.302 1.00 0.00 3 GLU A O 17
ATOM 31190 N N . PRO A 1 4 ? 9.398 20.788 -6.358 1.00 0.00 4 PRO A N 17
ATOM 31191 C CA . PRO A 1 4 ? 7.959 20.794 -6.623 1.00 0.00 4 PRO A CA 17
ATOM 31192 C C . PRO A 1 4 ? 7.225 19.811 -5.718 1.00 0.00 4 PRO A C 17
ATOM 31193 O O . PRO A 1 4 ? 7.526 18.615 -5.709 1.00 0.00 4 PRO A O 17
ATOM 31204 N N . SER A 1 5 ? 6.271 20.319 -4.953 1.00 0.00 5 SER A N 17
ATOM 31205 C CA . SER A 1 5 ? 5.540 19.493 -4.007 1.00 0.00 5 SER A CA 17
ATOM 31206 C C . SER A 1 5 ? 4.558 18.567 -4.718 1.00 0.00 5 SER A C 17
ATOM 31207 O O . SER A 1 5 ? 3.399 18.917 -4.954 1.00 0.00 5 SER A O 17
ATOM 31215 N N . LYS A 1 6 ? 5.055 17.408 -5.104 1.00 0.00 6 LYS A N 17
ATOM 31216 C CA . LYS A 1 6 ? 4.224 16.357 -5.651 1.00 0.00 6 LYS A CA 17
ATOM 31217 C C . LYS A 1 6 ? 3.767 15.448 -4.517 1.00 0.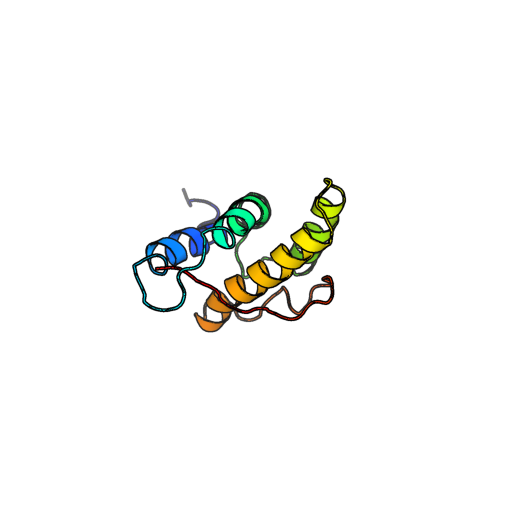00 6 LYS A C 17
ATOM 31218 O O . LYS A 1 6 ? 4.591 14.907 -3.777 1.00 0.00 6 LYS A O 17
ATOM 31237 N N . ILE A 1 7 ? 2.455 15.323 -4.364 1.00 0.00 7 ILE A N 17
ATOM 31238 C CA . ILE A 1 7 ? 1.871 14.582 -3.251 1.00 0.00 7 ILE A CA 17
ATOM 31239 C C . ILE A 1 7 ? 2.351 13.135 -3.227 1.00 0.00 7 ILE A C 17
ATOM 31240 O O . ILE A 1 7 ? 2.011 12.339 -4.102 1.00 0.00 7 ILE A O 17
ATOM 31256 N N . THR A 1 8 ? 3.164 12.816 -2.230 1.00 0.00 8 THR A N 17
ATOM 31257 C CA . THR A 1 8 ? 3.631 11.460 -2.025 1.00 0.00 8 THR A CA 17
ATOM 31258 C C . THR A 1 8 ? 2.608 10.660 -1.226 1.00 0.00 8 THR A C 17
ATOM 31259 O O . THR A 1 8 ? 1.813 11.229 -0.470 1.00 0.00 8 THR A O 17
ATOM 31270 N N . VAL A 1 9 ? 2.630 9.344 -1.394 1.00 0.00 9 VAL A N 17
ATOM 31271 C CA . VAL A 1 9 ? 1.649 8.467 -0.763 1.00 0.00 9 VAL A CA 17
ATOM 31272 C C . VAL A 1 9 ? 1.693 8.575 0.761 1.00 0.00 9 VAL A C 17
ATOM 31273 O O . VAL A 1 9 ? 0.657 8.569 1.417 1.00 0.00 9 VAL A O 17
ATOM 31286 N N . GLU A 1 10 ? 2.887 8.695 1.321 1.00 0.00 10 GLU A N 17
ATOM 31287 C CA . GLU A 1 10 ? 3.035 8.757 2.773 1.00 0.00 10 GLU A CA 17
ATOM 31288 C C . GLU A 1 10 ? 2.599 10.113 3.330 1.00 0.00 10 GLU A C 17
ATOM 31289 O O . GLU A 1 10 ? 2.108 10.198 4.457 1.00 0.00 10 GLU A O 17
ATOM 31301 N N . GLN A 1 11 ? 2.760 11.162 2.534 1.00 0.00 11 GLN A N 17
ATOM 31302 C CA . GLN A 1 11 ? 2.272 12.486 2.903 1.00 0.00 11 GLN A CA 17
ATOM 31303 C C . GLN A 1 11 ? 0.749 12.452 2.947 1.00 0.00 11 GLN A C 17
ATOM 31304 O O . GLN A 1 11 ? 0.122 12.896 3.912 1.00 0.00 11 GLN A O 17
ATOM 31318 N N . TRP A 1 12 ? 0.171 11.886 1.893 1.00 0.00 12 TRP A N 17
ATOM 31319 C CA . TRP A 1 12 ? -1.266 11.703 1.798 1.00 0.00 12 TRP A CA 17
ATOM 31320 C C . TRP A 1 12 ? -1.769 10.798 2.919 1.00 0.00 12 TRP A C 17
ATOM 31321 O O . TRP A 1 12 ? -2.770 11.098 3.559 1.00 0.00 12 TRP A O 17
ATOM 31342 N N . LEU A 1 13 ? -1.054 9.703 3.158 1.00 0.00 13 LEU A N 17
ATOM 31343 C CA . LEU A 1 13 ? -1.442 8.723 4.169 1.00 0.00 13 LEU A CA 17
ATOM 31344 C C . LEU A 1 13 ? -1.513 9.376 5.549 1.00 0.00 13 LEU A C 17
ATOM 31345 O O . LEU A 1 13 ? -2.492 9.199 6.277 1.00 0.00 13 LEU A O 17
ATOM 31361 N N . ASN A 1 14 ? -0.484 10.144 5.896 1.00 0.00 14 ASN A N 17
ATOM 31362 C CA . ASN A 1 14 ? -0.437 10.821 7.192 1.00 0.00 14 ASN A CA 17
ATOM 31363 C C . ASN A 1 14 ? -1.613 11.786 7.331 1.00 0.00 14 ASN A C 17
ATOM 31364 O O . ASN A 1 14 ? -2.273 11.840 8.371 1.00 0.00 14 ASN A O 17
ATOM 31375 N N . ARG A 1 15 ? -1.878 12.537 6.268 1.00 0.00 15 ARG A N 17
ATOM 31376 C CA . ARG A 1 15 ? -3.011 13.456 6.234 1.00 0.00 15 ARG A CA 17
ATOM 31377 C C . ARG A 1 15 ? -4.323 12.678 6.355 1.00 0.00 15 ARG A C 17
ATOM 31378 O O . ARG A 1 15 ? -5.204 13.030 7.141 1.00 0.00 15 ARG A O 17
ATOM 31399 N N . TRP A 1 16 ? -4.419 11.609 5.577 1.00 0.00 16 TRP A N 17
ATOM 31400 C CA . TRP A 1 16 ? -5.613 10.778 5.507 1.00 0.00 16 TRP A CA 17
ATOM 31401 C C . TRP A 1 16 ? -5.989 10.217 6.872 1.00 0.00 16 TRP A C 17
ATOM 31402 O O . TRP A 1 16 ? -7.131 10.357 7.310 1.00 0.00 16 TRP A O 17
ATOM 31423 N N . LEU A 1 17 ? -5.030 9.591 7.546 1.00 0.00 17 LEU A N 17
ATOM 31424 C CA . LEU A 1 17 ? -5.301 8.963 8.833 1.00 0.00 17 LEU A CA 17
ATOM 31425 C C . LEU A 1 17 ? -5.721 10.003 9.871 1.00 0.00 17 LEU A C 17
ATOM 31426 O O . LEU A 1 17 ? -6.472 9.702 10.791 1.00 0.00 17 LEU A O 17
ATOM 31442 N N . THR A 1 18 ? -5.255 11.236 9.700 1.00 0.00 18 THR A N 17
ATOM 31443 C CA . THR A 1 18 ? -5.590 12.310 10.624 1.00 0.00 18 THR A CA 17
ATOM 31444 C C . THR A 1 18 ? -7.002 12.828 10.351 1.00 0.00 18 THR A C 17
ATOM 31445 O O . THR A 1 18 ? -7.761 13.131 11.275 1.00 0.00 18 THR A O 17
ATOM 31456 N N . ASP A 1 19 ? -7.357 12.903 9.076 1.00 0.00 19 ASP A N 17
ATOM 31457 C CA . ASP A 1 19 ? -8.654 13.426 8.663 1.00 0.00 19 ASP A CA 17
ATOM 31458 C C . ASP A 1 19 ? -9.754 12.383 8.838 1.00 0.00 19 ASP A C 17
ATOM 31459 O O . ASP A 1 19 ? -10.885 12.710 9.205 1.00 0.00 19 ASP A O 17
ATOM 31468 N N . TYR A 1 20 ? -9.415 11.125 8.591 1.00 0.00 20 TYR A N 17
ATOM 31469 C CA . TYR A 1 20 ? -10.381 10.037 8.673 1.00 0.00 20 TYR A CA 17
ATOM 31470 C C . TYR A 1 20 ? -10.282 9.268 9.989 1.00 0.00 20 TYR A C 17
ATOM 31471 O O . TYR A 1 20 ? -10.947 8.245 10.155 1.00 0.00 20 TYR A O 17
ATOM 31489 N N . ALA A 1 21 ? -9.446 9.743 10.910 1.00 0.00 21 ALA A N 17
ATOM 31490 C CA . ALA A 1 21 ? -9.347 9.135 12.236 1.00 0.00 21 ALA A CA 17
ATOM 31491 C C . ALA A 1 21 ? -10.714 9.060 12.900 1.00 0.00 21 ALA A C 17
ATOM 31492 O O . ALA A 1 21 ? -11.132 7.992 13.353 1.00 0.00 21 ALA A O 17
ATOM 31499 N N . LYS A 1 22 ? -11.399 10.204 12.941 1.00 0.00 22 LYS A N 17
ATOM 31500 C CA . LYS A 1 22 ? -12.748 10.298 13.499 1.00 0.00 22 LYS A CA 17
ATOM 31501 C C . LYS A 1 22 ? -12.767 9.800 14.950 1.00 0.00 22 LYS A C 17
ATOM 31502 O O . LYS A 1 22 ? -13.155 8.665 15.229 1.00 0.00 22 LYS A O 17
ATOM 31521 N N . PRO A 1 23 ? -12.335 10.653 15.890 1.00 0.00 23 PRO A N 17
ATOM 31522 C CA . PRO A 1 23 ? -12.169 10.294 17.301 1.00 0.00 23 PRO A CA 17
ATOM 31523 C C . PRO A 1 23 ? -13.481 10.317 18.088 1.00 0.00 23 PRO A C 17
ATOM 31524 O O . PRO A 1 23 ? -13.488 10.564 19.297 1.00 0.00 23 PRO A O 17
ATOM 31535 N N . HIS A 1 24 ? -14.587 10.041 17.411 1.00 0.00 24 HIS A N 17
ATOM 31536 C CA . HIS A 1 24 ? -15.886 10.006 18.068 1.00 0.00 24 HIS A CA 17
ATOM 31537 C C . HIS A 1 24 ? -16.167 8.607 18.602 1.00 0.00 24 HIS A C 17
ATOM 31538 O O . HIS A 1 24 ? -16.337 8.412 19.805 1.00 0.00 24 HIS A O 17
ATOM 31553 N N . LEU A 1 25 ? -16.217 7.641 17.700 1.00 0.00 25 LEU A N 17
ATOM 31554 C CA . LEU A 1 25 ? -16.496 6.267 18.070 1.00 0.00 25 LEU A CA 17
ATOM 31555 C C . LEU A 1 25 ? -15.356 5.354 17.630 1.00 0.00 25 LEU A C 17
ATOM 31556 O O . LEU A 1 25 ? -15.056 5.251 16.439 1.00 0.00 25 LEU A O 17
ATOM 31572 N N . ARG A 1 26 ? -14.723 4.714 18.612 1.00 0.00 26 ARG A N 17
ATOM 31573 C CA . ARG A 1 26 ? -13.644 3.754 18.373 1.00 0.00 26 ARG A CA 17
ATOM 31574 C C . ARG A 1 26 ? -12.402 4.420 17.793 1.00 0.00 26 ARG A C 17
ATOM 31575 O O . ARG A 1 26 ? -12.238 4.524 16.573 1.00 0.00 26 ARG A O 17
ATOM 31596 N N . GLN A 1 27 ? -11.536 4.884 18.679 1.00 0.00 27 GLN A N 17
ATOM 31597 C CA . GLN A 1 27 ? -10.246 5.410 18.275 1.00 0.00 27 GLN A CA 17
ATOM 31598 C C . GLN A 1 27 ? -9.295 4.246 18.052 1.00 0.00 27 GLN A C 17
ATOM 31599 O O . GLN A 1 27 ? -9.104 3.418 18.942 1.00 0.00 27 GLN A O 17
ATOM 31613 N N . SER A 1 28 ? -8.731 4.162 16.862 1.00 0.00 28 SER A N 17
ATOM 31614 C CA . SER A 1 28 ? -7.824 3.078 16.534 1.00 0.00 28 SER A CA 17
ATOM 31615 C C . SER A 1 28 ? -6.395 3.426 16.950 1.00 0.00 28 SER A C 17
ATOM 31616 O O . SER A 1 28 ? -6.084 3.454 18.144 1.00 0.00 28 SER A O 17
ATOM 31624 N N . THR A 1 29 ? -5.548 3.733 15.966 1.00 0.00 29 THR A N 17
ATOM 31625 C CA . THR A 1 29 ? -4.143 4.047 16.216 1.00 0.00 29 THR A CA 17
ATOM 31626 C C . THR A 1 29 ? -3.419 2.836 16.840 1.00 0.00 29 THR A C 17
ATOM 31627 O O . THR A 1 29 ? -4.048 1.816 17.127 1.00 0.00 29 THR A O 17
ATOM 31638 N N . TRP A 1 30 ? -2.091 2.930 16.979 1.00 0.00 30 TRP A N 17
ATOM 31639 C CA . TRP A 1 30 ? -1.280 1.945 17.719 1.00 0.00 30 TRP A CA 17
ATOM 31640 C C . TRP A 1 30 ? -1.123 0.607 16.978 1.00 0.00 30 TRP A C 17
ATOM 31641 O O . TRP A 1 30 ? -0.079 -0.039 17.076 1.00 0.00 30 TRP A O 17
ATOM 31662 N N . GLU A 1 31 ? -2.159 0.189 16.257 1.00 0.00 31 GLU A N 17
ATOM 31663 C CA . GLU A 1 31 ? -2.169 -1.110 15.587 1.00 0.00 31 GLU A CA 17
ATOM 31664 C C . GLU A 1 31 ? -1.000 -1.282 14.621 1.00 0.00 31 GLU A C 17
ATOM 31665 O O . GLU A 1 31 ? -0.527 -0.324 14.005 1.00 0.00 31 GLU A O 17
ATOM 31677 N N . SER A 1 32 ? -0.568 -2.531 14.486 1.00 0.00 32 SER A N 17
ATOM 31678 C CA . SER A 1 32 ? 0.627 -2.888 13.729 1.00 0.00 32 SER A CA 17
ATOM 31679 C C . SER A 1 32 ? 0.455 -2.687 12.224 1.00 0.00 32 SER A C 17
ATOM 31680 O O . SER A 1 32 ? 1.435 -2.736 11.475 1.00 0.00 32 SER A O 17
ATOM 31688 N N . TYR A 1 33 ? -0.779 -2.467 11.775 1.00 0.00 33 TYR A N 17
ATOM 31689 C CA . TYR A 1 33 ? -1.039 -2.238 10.356 1.00 0.00 33 TYR A CA 17
ATOM 31690 C C . TYR A 1 33 ? -0.274 -1.002 9.891 1.00 0.00 33 TYR A C 17
ATOM 31691 O O . TYR A 1 33 ? 0.173 -0.923 8.748 1.00 0.00 33 TYR A O 17
ATOM 31709 N N . GLU A 1 34 ? -0.100 -0.064 10.813 1.00 0.00 34 GLU A N 17
ATOM 31710 C CA . GLU A 1 34 ? 0.646 1.153 10.554 1.00 0.00 34 GLU A CA 17
ATOM 31711 C C . GLU A 1 34 ? 2.113 0.820 10.290 1.00 0.00 34 GLU A C 17
ATOM 31712 O O . GLU A 1 34 ? 2.722 1.318 9.345 1.00 0.00 34 GLU A O 17
ATOM 31724 N N . THR A 1 35 ? 2.660 -0.056 11.123 1.00 0.00 35 THR A N 17
ATOM 31725 C CA . THR A 1 35 ? 4.066 -0.412 11.055 1.00 0.00 35 THR A CA 17
ATOM 31726 C C . THR A 1 35 ? 4.396 -1.160 9.761 1.00 0.00 35 THR A C 17
ATOM 31727 O O . THR A 1 35 ? 5.295 -0.755 9.024 1.00 0.00 35 THR A O 17
ATOM 31738 N N . VAL A 1 36 ? 3.660 -2.237 9.475 1.00 0.00 36 VAL A N 17
ATOM 31739 C CA . VAL A 1 36 ? 3.940 -3.059 8.295 1.00 0.00 36 VAL A CA 17
ATOM 31740 C C . VAL A 1 36 ? 3.787 -2.261 7.004 1.00 0.00 36 VAL A C 17
ATOM 31741 O O . VAL A 1 36 ? 4.575 -2.425 6.061 1.00 0.00 36 VAL A O 17
ATOM 31754 N N . LEU A 1 37 ? 2.788 -1.389 6.979 1.00 0.00 37 LEU A N 17
ATOM 31755 C CA . LEU A 1 37 ? 2.477 -0.602 5.800 1.00 0.00 37 LEU A CA 17
ATOM 31756 C C . LEU A 1 37 ? 3.655 0.286 5.426 1.00 0.00 37 LEU A C 17
ATOM 31757 O O . LEU A 1 37 ? 4.276 0.105 4.377 1.00 0.00 37 LEU A O 17
ATOM 31773 N N . ARG A 1 38 ? 3.989 1.217 6.311 1.00 0.00 38 ARG A N 17
ATOM 31774 C CA . ARG A 1 38 ? 5.043 2.180 6.031 1.00 0.00 38 ARG A CA 17
ATOM 31775 C C . ARG A 1 38 ? 6.396 1.504 5.860 1.00 0.00 38 ARG A C 17
ATOM 31776 O O . ARG A 1 38 ? 7.168 1.884 4.985 1.00 0.00 38 ARG A O 17
ATOM 31797 N N . LEU A 1 39 ? 6.661 0.484 6.667 1.00 0.00 39 LEU A N 17
ATOM 31798 C CA . LEU A 1 39 ? 7.950 -0.198 6.645 1.00 0.00 39 LEU A CA 17
ATOM 31799 C C . LEU A 1 39 ? 8.247 -0.799 5.274 1.00 0.00 39 LEU A C 17
ATOM 31800 O O . LEU A 1 39 ? 9.390 -0.779 4.816 1.00 0.00 39 LEU A O 17
ATOM 31816 N N . HIS A 1 40 ? 7.226 -1.332 4.616 1.00 0.00 40 HIS A N 17
ATOM 31817 C CA . HIS A 1 40 ? 7.451 -2.038 3.363 1.00 0.00 40 HIS A CA 17
ATOM 31818 C C . HIS A 1 40 ? 7.121 -1.192 2.131 1.00 0.00 40 HIS A C 17
ATOM 31819 O O . HIS A 1 40 ? 7.940 -1.074 1.218 1.00 0.00 40 HIS A O 17
ATOM 31834 N N . VAL A 1 41 ? 5.930 -0.607 2.089 1.00 0.00 41 VAL A N 17
ATOM 31835 C CA . VAL A 1 41 ? 5.437 -0.016 0.844 1.00 0.00 41 VAL A CA 17
ATOM 31836 C C . VAL A 1 41 ? 5.578 1.513 0.785 1.00 0.00 41 VAL A C 17
ATOM 31837 O O . VAL A 1 41 ? 5.541 2.096 -0.300 1.00 0.00 41 VAL A O 17
ATOM 31850 N N . ILE A 1 42 ? 5.765 2.172 1.923 1.00 0.00 42 ILE A N 17
ATOM 31851 C CA . ILE A 1 42 ? 5.786 3.632 1.924 1.00 0.00 42 ILE A CA 17
ATOM 31852 C C . ILE A 1 42 ? 7.051 4.220 1.270 1.00 0.00 42 ILE A C 17
ATOM 31853 O O . ILE A 1 42 ? 6.939 5.105 0.422 1.00 0.00 42 ILE A O 17
ATOM 31869 N N . PRO A 1 43 ? 8.270 3.751 1.614 1.00 0.00 43 PRO A N 17
ATOM 31870 C CA . PRO A 1 43 ? 9.497 4.291 1.026 1.00 0.00 43 PRO A CA 17
ATOM 31871 C C . PRO A 1 43 ? 9.735 3.762 -0.384 1.00 0.00 43 PRO A C 17
ATOM 31872 O O . PRO A 1 43 ? 10.652 4.199 -1.079 1.00 0.00 43 PRO A O 17
ATOM 31883 N N . THR A 1 44 ? 8.904 2.818 -0.800 1.00 0.00 44 THR A N 17
ATOM 31884 C CA . THR A 1 44 ? 9.053 2.192 -2.098 1.00 0.00 44 THR A CA 17
ATOM 31885 C C . THR A 1 44 ? 8.071 2.770 -3.115 1.00 0.00 44 THR A C 17
ATOM 31886 O O . THR A 1 44 ? 8.472 3.464 -4.049 1.00 0.00 44 THR A O 17
ATOM 31897 N N . LEU A 1 45 ? 6.782 2.521 -2.912 1.00 0.00 45 LEU A N 17
ATOM 31898 C CA . LEU A 1 45 ? 5.767 2.967 -3.859 1.00 0.00 45 LEU A CA 17
ATOM 31899 C C . LEU A 1 45 ? 5.201 4.323 -3.455 1.00 0.00 45 LEU A C 17
ATOM 31900 O O . LEU A 1 45 ? 4.306 4.854 -4.108 1.00 0.00 45 LEU A O 17
ATOM 31916 N N . GLY A 1 46 ? 5.748 4.889 -2.389 1.00 0.00 46 GLY A N 17
ATOM 31917 C CA . GLY A 1 46 ? 5.252 6.151 -1.872 1.00 0.00 46 GLY A CA 17
ATOM 31918 C C . GLY A 1 46 ? 5.538 7.331 -2.784 1.00 0.00 46 GLY A C 17
ATOM 31919 O O . GLY A 1 46 ? 4.984 8.412 -2.596 1.00 0.00 46 GLY A O 17
ATOM 31923 N N . SER A 1 47 ? 6.398 7.126 -3.773 1.00 0.00 47 SER A N 17
ATOM 31924 C CA . SER A 1 47 ? 6.752 8.187 -4.705 1.00 0.00 47 SER A CA 17
ATOM 31925 C C . SER A 1 47 ? 5.898 8.097 -5.968 1.00 0.00 47 SER A C 17
ATOM 31926 O O . SER A 1 47 ? 6.064 8.884 -6.900 1.00 0.00 47 SER A O 17
ATOM 31934 N N . ILE A 1 48 ? 4.984 7.137 -5.993 1.00 0.00 48 ILE A N 17
ATOM 31935 C CA . ILE A 1 48 ? 4.115 6.940 -7.143 1.00 0.00 48 ILE A CA 17
ATOM 31936 C C . ILE A 1 48 ? 2.709 7.444 -6.833 1.00 0.00 48 ILE A C 17
ATOM 31937 O O . ILE A 1 48 ? 2.065 6.959 -5.904 1.00 0.00 48 ILE A O 17
ATOM 31953 N N . PRO A 1 49 ? 2.226 8.439 -7.598 1.00 0.00 49 PRO A N 17
ATOM 31954 C CA . PRO A 1 49 ? 0.884 9.003 -7.410 1.00 0.00 49 PRO A CA 17
ATOM 31955 C C . PRO A 1 49 ? -0.200 7.930 -7.452 1.00 0.00 49 PRO A C 17
ATOM 31956 O O . PRO A 1 49 ? -0.155 7.020 -8.282 1.00 0.00 49 PRO A O 17
ATOM 31967 N N . LEU A 1 50 ? -1.182 8.055 -6.566 1.00 0.00 50 LEU A N 17
ATOM 31968 C CA . LEU A 1 50 ? -2.235 7.051 -6.425 1.00 0.00 50 LEU A CA 17
ATOM 31969 C C . LEU A 1 50 ? -2.988 6.825 -7.732 1.00 0.00 50 LEU A C 17
ATOM 31970 O O . LEU A 1 50 ? -3.407 5.707 -8.029 1.00 0.00 50 LEU A O 17
ATOM 31986 N N . LYS A 1 51 ? -3.141 7.880 -8.520 1.00 0.00 51 LYS A N 17
ATOM 31987 C CA . LYS A 1 51 ? -3.891 7.791 -9.765 1.00 0.00 51 LYS A CA 17
ATOM 31988 C C . LYS A 1 51 ? -3.023 7.239 -10.894 1.00 0.00 51 LYS A C 17
ATOM 31989 O O . LYS A 1 51 ? -3.491 7.061 -12.019 1.00 0.00 51 LYS A O 17
ATOM 32008 N N . LYS A 1 52 ? -1.757 6.973 -10.593 1.00 0.00 52 LYS A N 17
ATOM 32009 C CA . LYS A 1 52 ? -0.864 6.338 -11.551 1.00 0.00 52 LYS A CA 17
ATOM 32010 C C . LYS A 1 52 ? -0.590 4.898 -11.131 1.00 0.00 52 LYS A C 17
ATOM 32011 O O . LYS A 1 52 ? -0.405 4.020 -11.976 1.00 0.00 52 LYS A O 17
ATOM 32030 N N . LEU A 1 53 ? -0.558 4.684 -9.817 1.00 0.00 53 LEU A N 17
ATOM 32031 C CA . LEU A 1 53 ? -0.243 3.385 -9.221 1.00 0.00 53 LEU A CA 17
ATOM 32032 C C . LEU A 1 53 ? -1.054 2.264 -9.873 1.00 0.00 53 LEU A C 17
ATOM 32033 O O . LEU A 1 53 ? -2.287 2.261 -9.828 1.00 0.00 53 LEU A O 17
ATOM 32049 N N . GLN A 1 54 ? -0.346 1.324 -10.488 1.00 0.00 54 GLN A N 17
ATOM 32050 C CA . GLN A 1 54 ? -0.976 0.203 -11.166 1.00 0.00 54 GLN A CA 17
ATOM 32051 C C . GLN A 1 54 ? -0.740 -1.090 -10.393 1.00 0.00 54 GLN A C 17
ATOM 32052 O O . GLN A 1 54 ? 0.160 -1.161 -9.555 1.00 0.00 54 GLN A O 17
ATOM 32066 N N . PRO A 1 55 ? -1.548 -2.130 -10.662 1.00 0.00 55 PRO A N 17
ATOM 32067 C CA . PRO A 1 55 ? -1.378 -3.448 -10.041 1.00 0.00 55 PRO A CA 17
ATOM 32068 C C . PRO A 1 55 ? 0.011 -4.028 -10.294 1.00 0.00 55 PRO A C 17
ATOM 32069 O O . PRO A 1 55 ? 0.552 -4.753 -9.459 1.00 0.00 55 PRO A O 17
ATOM 32080 N N . ALA A 1 56 ? 0.584 -3.699 -11.451 1.00 0.00 56 ALA A N 17
ATOM 32081 C CA . ALA A 1 56 ? 1.923 -4.152 -11.807 1.00 0.00 56 ALA A CA 17
ATOM 32082 C C . ALA A 1 56 ? 2.959 -3.635 -10.813 1.00 0.00 56 ALA A C 17
ATOM 32083 O O . ALA A 1 56 ? 3.863 -4.368 -10.411 1.00 0.00 56 ALA A O 17
ATOM 32090 N N . ASP A 1 57 ? 2.811 -2.377 -10.407 1.00 0.00 57 ASP A N 17
ATOM 32091 C CA . ASP A 1 57 ? 3.726 -1.768 -9.445 1.00 0.00 57 ASP A CA 17
ATOM 32092 C C . ASP A 1 57 ? 3.648 -2.501 -8.112 1.00 0.00 57 ASP A C 17
ATOM 32093 O O . ASP A 1 57 ? 4.663 -2.743 -7.456 1.00 0.00 57 ASP A O 17
ATOM 32102 N N . ILE A 1 58 ? 2.431 -2.865 -7.730 1.00 0.00 58 ILE A N 17
ATOM 32103 C CA . ILE A 1 58 ? 2.194 -3.577 -6.482 1.00 0.00 58 ILE A CA 17
ATOM 32104 C C . ILE A 1 58 ? 2.778 -4.988 -6.537 1.00 0.00 58 ILE A C 17
ATOM 32105 O O . ILE A 1 58 ? 3.407 -5.449 -5.582 1.00 0.00 58 ILE A O 17
ATOM 32121 N N . GLN A 1 59 ? 2.570 -5.670 -7.660 1.00 0.00 59 GLN A N 17
ATOM 32122 C CA . GLN A 1 59 ? 3.109 -7.011 -7.854 1.00 0.00 59 GLN A CA 17
ATOM 32123 C C . GLN A 1 59 ? 4.635 -6.981 -7.815 1.00 0.00 59 GLN A C 17
ATOM 32124 O O . GLN A 1 59 ? 5.267 -7.837 -7.196 1.00 0.00 59 GLN A O 17
ATOM 32138 N N . ARG A 1 60 ? 5.213 -5.976 -8.469 1.00 0.00 60 ARG A N 17
ATOM 32139 C CA . ARG A 1 60 ? 6.657 -5.763 -8.449 1.00 0.00 60 ARG A CA 17
ATOM 32140 C C . ARG A 1 60 ? 7.151 -5.591 -7.014 1.00 0.00 60 ARG A C 17
ATOM 32141 O O . ARG A 1 60 ? 8.192 -6.129 -6.634 1.00 0.00 60 ARG A O 17
ATOM 32162 N N . LEU A 1 61 ? 6.390 -4.828 -6.232 1.00 0.00 61 LEU A N 17
ATOM 32163 C CA . LEU A 1 61 ? 6.696 -4.602 -4.824 1.00 0.00 61 LEU A CA 17
ATOM 32164 C C . LEU A 1 61 ? 6.778 -5.936 -4.088 1.00 0.00 61 LEU A C 17
ATOM 32165 O O . LEU A 1 61 ? 7.790 -6.245 -3.457 1.00 0.00 61 LEU A O 17
ATOM 32181 N N . TYR A 1 62 ? 5.715 -6.730 -4.189 1.00 0.00 62 TYR A N 17
ATOM 32182 C CA . TYR A 1 62 ? 5.663 -8.023 -3.514 1.00 0.00 62 TYR A CA 17
ATOM 32183 C C . TYR A 1 62 ? 6.804 -8.920 -3.968 1.00 0.00 62 TYR A C 17
ATOM 32184 O O . TYR A 1 62 ? 7.488 -9.525 -3.147 1.00 0.00 62 TYR A O 17
ATOM 32202 N N . ALA A 1 63 ? 7.010 -8.984 -5.278 1.00 0.00 63 ALA A N 17
ATOM 32203 C CA . ALA A 1 63 ? 8.032 -9.846 -5.856 1.00 0.00 63 ALA A CA 17
ATOM 32204 C C . ALA A 1 63 ? 9.424 -9.464 -5.368 1.00 0.00 63 ALA A C 17
ATOM 32205 O O . ALA A 1 63 ? 10.176 -10.313 -4.888 1.00 0.00 63 ALA A O 17
ATOM 32212 N N . SER A 1 64 ? 9.749 -8.182 -5.474 1.00 0.00 64 SER A N 17
ATOM 32213 C CA . SER A 1 64 ? 11.073 -7.694 -5.112 1.00 0.00 64 SER A CA 17
ATOM 32214 C C . SER A 1 64 ? 11.330 -7.853 -3.612 1.00 0.00 64 SER A C 17
ATOM 32215 O O . SER A 1 64 ? 12.436 -8.199 -3.196 1.00 0.00 64 SER A O 17
ATOM 32223 N N . LYS A 1 65 ? 10.312 -7.611 -2.799 1.00 0.00 65 LYS A N 17
ATOM 32224 C CA . LYS A 1 65 ? 10.475 -7.692 -1.353 1.00 0.00 65 LYS A CA 17
ATOM 32225 C C . LYS A 1 65 ? 10.470 -9.138 -0.872 1.00 0.00 65 LYS A C 17
ATOM 32226 O O . LYS A 1 65 ? 11.211 -9.489 0.047 1.00 0.00 65 LYS A O 17
ATOM 32245 N N . LEU A 1 66 ? 9.650 -9.977 -1.496 1.00 0.00 66 LEU A N 17
ATOM 32246 C CA . LEU A 1 66 ? 9.651 -11.406 -1.200 1.00 0.00 66 LEU A CA 17
ATOM 32247 C C . LEU A 1 66 ? 11.026 -11.983 -1.498 1.00 0.00 66 LEU A C 17
ATOM 32248 O O . LEU A 1 66 ? 11.574 -12.763 -0.716 1.00 0.00 66 LEU A O 17
ATOM 32264 N N . GLU A 1 67 ? 11.584 -11.557 -2.625 1.00 0.00 67 GLU A N 17
ATOM 32265 C CA . GLU A 1 67 ? 12.920 -11.959 -3.050 1.00 0.00 67 GLU A CA 17
ATOM 32266 C C . GLU A 1 67 ? 13.972 -11.551 -2.016 1.00 0.00 67 GLU A C 17
ATOM 32267 O O . GLU A 1 67 ? 14.988 -12.224 -1.843 1.00 0.00 67 GLU A O 17
ATOM 32279 N N . SER A 1 68 ? 13.711 -10.451 -1.320 1.00 0.00 68 SER A N 17
ATOM 32280 C CA . SER A 1 68 ? 14.650 -9.922 -0.341 1.00 0.00 68 SER A CA 17
ATOM 32281 C C . SER A 1 68 ? 14.611 -10.736 0.955 1.00 0.00 68 SER A C 17
ATOM 32282 O O . SER A 1 68 ? 15.459 -10.558 1.831 1.00 0.00 68 SER A O 17
ATOM 32290 N N . GLY A 1 69 ? 13.630 -11.623 1.074 1.00 0.00 69 GLY A N 17
ATOM 32291 C CA . GLY A 1 69 ? 13.550 -12.475 2.243 1.00 0.00 69 GLY A CA 17
ATOM 32292 C C . GLY A 1 69 ? 12.312 -12.223 3.079 1.00 0.00 69 GLY A C 17
ATOM 32293 O O . GLY A 1 69 ? 12.405 -12.004 4.291 1.00 0.00 69 GLY A O 17
ATOM 32297 N N . LEU A 1 70 ? 11.153 -12.238 2.439 1.00 0.00 70 LEU A N 17
ATOM 32298 C CA . LEU A 1 70 ? 9.890 -12.131 3.155 1.00 0.00 70 LEU A CA 17
ATOM 32299 C C . LEU A 1 70 ? 9.275 -13.507 3.352 1.00 0.00 70 LEU A C 17
ATOM 32300 O O . LEU A 1 70 ? 9.511 -14.419 2.558 1.00 0.00 70 LEU A O 17
ATOM 32316 N N . SER A 1 71 ? 8.492 -13.653 4.407 1.00 0.00 71 SER A N 17
ATOM 32317 C CA . SER A 1 71 ? 7.717 -14.862 4.601 1.00 0.00 71 SER A CA 17
ATOM 32318 C C . SER A 1 71 ? 6.354 -14.680 3.939 1.00 0.00 71 SER A C 17
ATOM 32319 O O . SER A 1 71 ? 5.742 -13.615 4.067 1.00 0.00 71 SER A O 17
ATOM 32327 N N . PRO A 1 72 ? 5.871 -15.704 3.211 1.00 0.00 72 PRO A N 17
ATOM 32328 C CA . PRO A 1 72 ? 4.607 -15.632 2.465 1.00 0.00 72 PRO A CA 17
ATOM 32329 C C . PRO A 1 72 ? 3.440 -15.147 3.322 1.00 0.00 72 PRO A C 17
ATOM 32330 O O . PRO A 1 72 ? 2.551 -14.453 2.834 1.00 0.00 72 PRO A O 17
ATOM 32341 N N . THR A 1 73 ? 3.464 -15.500 4.600 1.00 0.00 73 THR A N 17
ATOM 32342 C CA . THR A 1 73 ? 2.426 -15.101 5.539 1.00 0.00 73 THR A CA 17
ATOM 32343 C C . THR A 1 73 ? 2.335 -13.580 5.655 1.00 0.00 73 THR A C 17
ATOM 32344 O O . THR A 1 73 ? 1.240 -13.004 5.631 1.00 0.00 73 THR A O 17
ATOM 32355 N N . ARG A 1 74 ? 3.491 -12.933 5.764 1.00 0.00 74 ARG A N 17
ATOM 32356 C CA . ARG A 1 74 ? 3.541 -11.484 5.899 1.00 0.00 74 ARG A CA 17
ATOM 32357 C C . ARG A 1 74 ? 3.162 -10.821 4.586 1.00 0.00 74 ARG A C 17
ATOM 32358 O O . ARG A 1 74 ? 2.445 -9.826 4.580 1.00 0.00 74 ARG A O 17
ATOM 32379 N N . VAL A 1 75 ? 3.626 -11.396 3.478 1.00 0.00 75 VAL A N 17
ATOM 32380 C CA . VAL A 1 75 ? 3.300 -10.886 2.146 1.00 0.00 75 VAL A CA 17
ATOM 32381 C C . VAL A 1 75 ? 1.788 -10.825 1.956 1.00 0.00 75 VAL A C 17
ATOM 32382 O O . VAL A 1 75 ? 1.259 -9.871 1.381 1.00 0.00 75 VAL A O 17
ATOM 32395 N N . ARG A 1 76 ? 1.099 -11.844 2.459 1.00 0.00 76 ARG A N 17
ATOM 32396 C CA . ARG A 1 76 ? -0.354 -11.885 2.402 1.00 0.00 76 ARG A CA 17
ATOM 32397 C C . ARG A 1 76 ? -0.953 -10.736 3.206 1.00 0.00 76 ARG A C 17
ATOM 32398 O O . ARG A 1 76 ? -1.859 -10.051 2.734 1.00 0.00 76 ARG A O 17
ATOM 32419 N N . TYR A 1 77 ? -0.433 -10.520 4.411 1.00 0.00 77 TYR A N 17
ATOM 32420 C CA . TYR A 1 77 ? -0.963 -9.479 5.284 1.00 0.00 77 TYR A CA 17
ATOM 32421 C C . TYR A 1 77 ? -0.676 -8.090 4.717 1.00 0.00 77 TYR A C 17
ATOM 32422 O O . TYR A 1 77 ? -1.490 -7.179 4.861 1.00 0.00 77 TYR A O 17
ATOM 32440 N N . ILE A 1 78 ? 0.476 -7.931 4.077 1.00 0.00 78 ILE A N 17
ATOM 32441 C CA . ILE A 1 78 ? 0.823 -6.664 3.441 1.00 0.00 78 ILE A CA 17
ATOM 32442 C C . ILE A 1 78 ? -0.185 -6.332 2.343 1.00 0.00 78 ILE A C 17
ATOM 32443 O O . ILE A 1 78 ? -0.527 -5.169 2.130 1.00 0.00 78 ILE A O 17
ATOM 32459 N N . HIS A 1 79 ? -0.678 -7.361 1.663 1.00 0.00 79 HIS A N 17
ATOM 32460 C CA . HIS A 1 79 ? -1.729 -7.181 0.671 1.00 0.00 79 HIS A CA 17
ATOM 32461 C C . HIS A 1 79 ? -3.018 -6.752 1.362 1.00 0.00 79 HIS A C 17
ATOM 32462 O O . HIS A 1 79 ? -3.737 -5.882 0.873 1.00 0.00 79 HIS A O 17
ATOM 32477 N N . VAL A 1 80 ? -3.287 -7.362 2.511 1.00 0.00 80 VAL A N 17
ATOM 32478 C CA . VAL A 1 80 ? -4.481 -7.060 3.291 1.00 0.00 80 VAL A CA 17
ATOM 32479 C C . VAL A 1 80 ? -4.459 -5.621 3.797 1.00 0.00 80 VAL A C 17
ATOM 32480 O O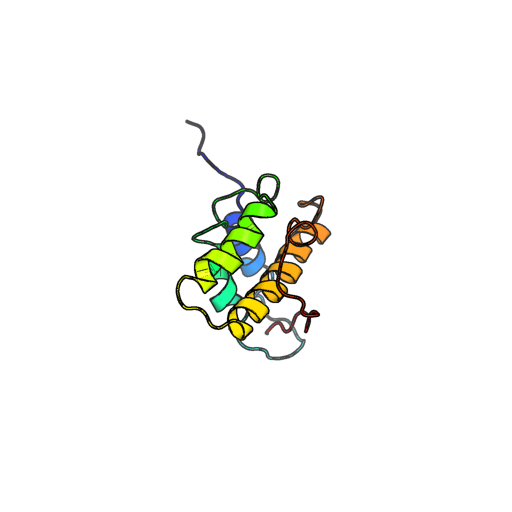 . VAL A 1 80 ? -5.410 -4.877 3.587 1.00 0.00 80 VAL A O 17
ATOM 32493 N N . VAL A 1 81 ? -3.367 -5.228 4.445 1.00 0.00 81 VAL A N 17
ATOM 32494 C CA . VAL A 1 81 ? -3.262 -3.889 5.021 1.00 0.00 81 VAL A CA 17
ATOM 32495 C C . VAL A 1 81 ? -3.256 -2.817 3.929 1.00 0.00 81 VAL A C 17
ATOM 32496 O O . VAL A 1 81 ? -3.845 -1.748 4.096 1.00 0.00 81 VAL A O 17
ATOM 32509 N N . LEU A 1 82 ? -2.612 -3.110 2.806 1.00 0.00 82 LEU A N 17
ATOM 32510 C CA . LEU A 1 82 ? -2.601 -2.185 1.682 1.00 0.00 82 LEU A CA 17
ATOM 32511 C C . LEU A 1 82 ? -4.012 -2.034 1.128 1.00 0.00 82 LEU A C 17
ATOM 32512 O O . LEU A 1 82 ? -4.460 -0.931 0.825 1.00 0.00 82 LEU A O 17
ATOM 32528 N N . HIS A 1 83 ? -4.713 -3.157 1.026 1.00 0.00 83 HIS A N 17
ATOM 32529 C CA . HIS A 1 83 ? -6.101 -3.164 0.588 1.00 0.00 83 HIS A CA 17
ATOM 32530 C C . HIS A 1 83 ? -6.972 -2.425 1.601 1.00 0.00 83 HIS A C 17
ATOM 32531 O O . HIS A 1 83 ? -7.835 -1.640 1.231 1.00 0.00 83 HIS A O 17
ATOM 32546 N N . GLU A 1 84 ? -6.718 -2.681 2.877 1.00 0.00 84 GLU A N 17
ATOM 32547 C CA . GLU A 1 84 ? -7.455 -2.055 3.967 1.00 0.00 84 GLU A CA 17
ATOM 32548 C C . GLU A 1 84 ? -7.332 -0.535 3.921 1.00 0.00 84 GLU A C 17
ATOM 32549 O O . GLU A 1 84 ? -8.333 0.176 3.916 1.00 0.00 84 GLU A O 17
ATOM 32561 N N . ALA A 1 85 ? -6.104 -0.043 3.862 1.00 0.00 85 ALA A N 17
ATOM 32562 C CA . ALA A 1 85 ? -5.860 1.390 3.910 1.00 0.00 85 ALA A CA 17
ATOM 32563 C C . ALA A 1 85 ? -6.275 2.082 2.612 1.00 0.00 85 ALA A C 17
ATOM 32564 O O . ALA A 1 85 ? -6.918 3.133 2.640 1.00 0.00 85 ALA A O 17
ATOM 32571 N N . MET A 1 86 ? -5.927 1.483 1.478 1.00 0.00 86 MET A N 17
ATOM 32572 C CA . MET A 1 86 ? -6.138 2.126 0.182 1.00 0.00 86 MET A CA 17
ATOM 32573 C C . MET A 1 86 ? -7.585 1.981 -0.297 1.00 0.00 86 MET A C 17
ATOM 32574 O O . MET A 1 86 ? -8.010 2.660 -1.236 1.00 0.00 86 MET A O 17
ATOM 32588 N N . SER A 1 87 ? -8.347 1.105 0.344 1.00 0.00 87 SER A N 17
ATOM 32589 C CA . SER A 1 87 ? -9.747 0.916 -0.019 1.00 0.00 87 SER A CA 17
ATOM 32590 C C . SER A 1 87 ? -10.537 2.195 0.233 1.00 0.00 87 SER A C 17
ATOM 32591 O O . SER A 1 87 ? -11.445 2.541 -0.526 1.00 0.00 87 SER A O 17
ATOM 32599 N N . GLN A 1 88 ? -10.157 2.905 1.288 1.00 0.00 88 GLN A N 17
ATOM 32600 C CA . GLN A 1 88 ? -10.833 4.131 1.682 1.00 0.00 88 GLN A CA 17
ATOM 32601 C C . GLN A 1 88 ? -10.710 5.199 0.600 1.00 0.00 88 GLN A C 17
ATOM 32602 O O . GLN A 1 88 ? -11.595 6.033 0.444 1.00 0.00 88 GLN A O 17
ATOM 32616 N N . ALA A 1 89 ? -9.614 5.159 -0.153 1.00 0.00 89 ALA A N 17
ATOM 32617 C CA . ALA A 1 89 ? -9.402 6.096 -1.251 1.00 0.00 89 ALA A CA 17
ATOM 32618 C C . ALA A 1 89 ? -10.462 5.894 -2.331 1.00 0.00 89 ALA A C 17
ATOM 32619 O O . ALA A 1 89 ? -11.030 6.855 -2.860 1.00 0.00 89 ALA A O 17
ATOM 32626 N N . ARG A 1 90 ? -10.741 4.634 -2.633 1.00 0.00 90 ARG A N 17
ATOM 32627 C CA . ARG A 1 90 ? -11.771 4.285 -3.601 1.00 0.00 90 ARG A CA 17
ATOM 32628 C C . ARG A 1 90 ? -13.157 4.621 -3.055 1.00 0.00 90 ARG A C 17
ATOM 32629 O O . ARG A 1 90 ? -13.973 5.226 -3.747 1.00 0.00 90 ARG A O 17
ATOM 32650 N N . GLU A 1 91 ? -13.404 4.254 -1.802 1.00 0.00 91 GLU A N 17
ATOM 32651 C CA . GLU A 1 91 ? -14.713 4.458 -1.185 1.00 0.00 91 GLU A CA 17
ATOM 32652 C C . GLU A 1 91 ? -14.957 5.931 -0.856 1.00 0.00 91 GLU A C 17
ATOM 32653 O O . GLU A 1 91 ? -16.078 6.326 -0.530 1.00 0.00 91 GLU A O 17
ATOM 32665 N N . SER A 1 92 ? -13.902 6.732 -0.925 1.00 0.00 92 SER A N 17
ATOM 32666 C CA . SER A 1 92 ? -14.027 8.173 -0.771 1.00 0.00 92 SER A CA 17
ATOM 32667 C C . SER A 1 92 ? -14.380 8.798 -2.118 1.00 0.00 92 SER A C 17
ATOM 32668 O O . SER A 1 92 ? -15.135 9.770 -2.193 1.00 0.00 92 SER A O 17
ATOM 32676 N N . GLY A 1 93 ? -13.848 8.214 -3.185 1.00 0.00 93 GLY A N 17
ATOM 32677 C CA . GLY A 1 93 ? -14.147 8.694 -4.518 1.00 0.00 93 GLY A CA 17
ATOM 32678 C C . GLY A 1 93 ? -13.009 9.479 -5.139 1.00 0.00 93 GLY A C 17
ATOM 32679 O O . GLY A 1 93 ? -13.234 10.335 -5.995 1.00 0.00 93 GLY A O 17
ATOM 32683 N N . LEU A 1 94 ? -11.786 9.210 -4.705 1.00 0.00 94 LEU A N 17
ATOM 32684 C CA . LEU A 1 94 ? -10.624 9.846 -5.313 1.00 0.00 94 LEU A CA 17
ATOM 32685 C C . LEU A 1 94 ? -9.873 8.846 -6.183 1.00 0.00 94 LEU A C 17
ATOM 32686 O O . LEU A 1 94 ? -9.062 9.223 -7.027 1.00 0.00 94 LEU A O 17
ATOM 32702 N N . LEU A 1 95 ? -10.163 7.566 -5.976 1.00 0.00 95 LEU A N 17
ATOM 32703 C CA . LEU A 1 95 ? -9.579 6.507 -6.781 1.00 0.00 95 LEU A CA 17
ATOM 32704 C C . LEU A 1 95 ? -10.680 5.757 -7.511 1.00 0.00 95 LEU A C 17
ATOM 32705 O O . LEU A 1 95 ? -11.694 5.401 -6.906 1.00 0.00 95 LEU A O 17
ATOM 32721 N N . LEU A 1 96 ? -10.484 5.536 -8.803 1.00 0.00 96 LEU A N 17
ATOM 32722 C CA . LEU A 1 96 ? -11.430 4.772 -9.607 1.00 0.00 96 LEU A CA 17
ATOM 32723 C C . LEU A 1 96 ? -11.631 3.377 -9.022 1.00 0.00 96 LEU A C 17
ATOM 32724 O O . LEU A 1 96 ? -12.760 2.943 -8.788 1.00 0.00 96 LEU A O 17
ATOM 32740 N N . GLN A 1 97 ? -10.530 2.688 -8.770 1.00 0.00 97 GLN A N 17
ATOM 32741 C CA . GLN A 1 97 ? -10.580 1.330 -8.258 1.00 0.00 97 GLN A CA 17
ATOM 32742 C C . GLN A 1 97 ? -9.387 1.060 -7.354 1.00 0.00 97 GLN A C 17
ATOM 32743 O O . GLN A 1 97 ? -8.516 1.911 -7.195 1.00 0.00 97 GLN A O 17
ATOM 32757 N N . ASN A 1 98 ? -9.361 -0.118 -6.759 1.00 0.00 98 ASN A N 17
ATOM 32758 C CA . ASN A 1 98 ? -8.233 -0.535 -5.947 1.00 0.00 98 ASN A CA 17
ATOM 32759 C C . ASN A 1 98 ? -7.362 -1.499 -6.735 1.00 0.00 98 ASN A C 17
ATOM 32760 O O . ASN A 1 98 ? -7.771 -2.622 -7.025 1.00 0.00 98 ASN A O 17
ATOM 32771 N N . PRO A 1 99 ? -6.149 -1.062 -7.110 1.00 0.00 99 PRO A N 17
ATOM 32772 C CA . PRO A 1 99 ? -5.219 -1.870 -7.912 1.00 0.00 99 PRO A CA 17
ATOM 32773 C C . PRO A 1 99 ? -4.777 -3.142 -7.193 1.00 0.00 99 PRO A C 17
ATOM 32774 O O . PRO A 1 99 ? -4.173 -4.028 -7.793 1.00 0.00 99 PRO A O 17
ATOM 32785 N N . THR A 1 100 ? -5.097 -3.226 -5.911 1.00 0.00 100 THR A N 17
ATOM 32786 C CA . THR A 1 100 ? -4.765 -4.388 -5.106 1.00 0.00 100 THR A CA 17
ATOM 32787 C C . THR A 1 100 ? -5.541 -5.618 -5.566 1.00 0.00 100 THR A C 17
ATOM 32788 O O . THR A 1 100 ? -5.078 -6.750 -5.418 1.00 0.00 100 THR A O 17
ATOM 32799 N N . GLU A 1 101 ? -6.713 -5.385 -6.147 1.00 0.00 101 GLU A N 17
ATOM 32800 C CA . GLU A 1 101 ? -7.595 -6.471 -6.551 1.00 0.00 101 GLU A CA 17
ATOM 32801 C C . GLU A 1 101 ? -7.072 -7.133 -7.821 1.00 0.00 101 GLU A C 17
ATOM 32802 O O . GLU A 1 101 ? -7.347 -8.302 -8.093 1.00 0.00 101 GLU A O 17
ATOM 32814 N N . ALA A 1 102 ? -6.305 -6.376 -8.590 1.00 0.00 102 ALA A N 17
ATOM 32815 C CA . ALA A 1 102 ? -5.735 -6.877 -9.828 1.00 0.00 102 ALA A CA 17
ATOM 32816 C C . ALA A 1 102 ? -4.259 -7.210 -9.644 1.00 0.00 102 ALA A C 17
ATOM 32817 O O . ALA A 1 102 ? -3.569 -7.562 -10.599 1.00 0.00 102 ALA A O 17
ATOM 32824 N N . ALA A 1 103 ? -3.783 -7.102 -8.409 1.00 0.00 103 ALA A N 17
ATOM 32825 C CA . ALA A 1 103 ? -2.403 -7.434 -8.090 1.00 0.00 103 ALA A CA 17
ATOM 32826 C C . ALA A 1 103 ? -2.328 -8.826 -7.473 1.00 0.00 103 ALA A C 17
ATOM 32827 O O . ALA A 1 103 ? -2.656 -9.015 -6.299 1.00 0.00 103 ALA A O 17
ATOM 32834 N N . LYS A 1 104 ? -1.925 -9.799 -8.277 1.00 0.00 104 LYS A N 17
ATOM 32835 C CA . LYS A 1 104 ? -1.875 -11.183 -7.832 1.00 0.00 104 LYS A CA 17
ATOM 32836 C C . LYS A 1 104 ? -0.439 -11.614 -7.556 1.00 0.00 104 LYS A C 17
ATOM 32837 O O . LYS A 1 104 ? 0.452 -11.397 -8.378 1.00 0.00 104 LYS A O 17
ATOM 32856 N N . PRO A 1 105 ? -0.197 -12.208 -6.380 1.00 0.00 105 PRO A N 17
ATOM 32857 C CA . PRO A 1 105 ? 1.093 -12.792 -6.038 1.00 0.00 105 PRO A CA 17
ATOM 32858 C C . PRO A 1 105 ? 1.247 -14.192 -6.633 1.00 0.00 105 PRO A C 17
ATOM 32859 O O . PRO A 1 105 ? 0.253 -14.887 -6.865 1.00 0.00 105 PRO A O 17
ATOM 32870 N N . PRO A 1 106 ? 2.488 -14.624 -6.899 1.00 0.00 106 PRO A N 17
ATOM 32871 C CA . PRO A 1 106 ? 2.753 -15.957 -7.441 1.00 0.00 106 PRO A CA 17
ATOM 32872 C C . PRO A 1 106 ? 2.516 -17.063 -6.412 1.00 0.00 106 PRO A C 17
ATOM 32873 O O . PRO A 1 106 ? 3.448 -17.531 -5.754 1.00 0.00 106 PRO A O 17
ATOM 32884 N N . ARG A 1 107 ? 1.254 -17.456 -6.259 1.00 0.00 107 ARG A N 17
ATOM 32885 C CA . ARG A 1 107 ? 0.891 -18.521 -5.333 1.00 0.00 107 ARG A CA 17
ATOM 32886 C C . ARG A 1 107 ? 1.396 -19.862 -5.851 1.00 0.00 107 ARG A C 17
ATOM 32887 O O . ARG A 1 107 ? 1.814 -20.723 -5.080 1.00 0.00 107 ARG A O 17
ATOM 32908 N N . HIS A 1 108 ? 1.355 -20.028 -7.164 1.00 0.00 108 HIS A N 17
ATOM 32909 C CA . HIS A 1 108 ? 1.860 -21.236 -7.798 1.00 0.00 108 HIS A CA 17
ATOM 32910 C C . HIS A 1 108 ? 2.674 -20.886 -9.041 1.00 0.00 108 HIS A C 17
ATOM 32911 O O . HIS A 1 108 ? 2.164 -20.902 -10.158 1.00 0.00 108 HIS A O 17
ATOM 32926 N N . PRO A 1 109 ? 3.953 -20.522 -8.842 1.00 0.00 109 PRO A N 17
ATOM 32927 C CA . PRO A 1 109 ? 4.854 -20.153 -9.937 1.00 0.00 109 PRO A CA 17
ATOM 32928 C C . PRO A 1 109 ? 5.409 -21.372 -10.670 1.00 0.00 109 PRO A C 17
ATOM 32929 O O . PRO A 1 109 ? 5.964 -21.256 -11.764 1.00 0.00 109 PRO A O 17
ATOM 32940 N N . LEU A 1 110 ? 5.247 -22.542 -10.067 1.00 0.00 110 LEU A N 17
ATOM 32941 C CA . LEU A 1 110 ? 5.660 -23.795 -10.687 1.00 0.00 110 LEU A CA 17
ATOM 32942 C C . LEU A 1 110 ? 4.517 -24.316 -11.551 1.00 0.00 110 LEU A C 17
ATOM 32943 O O . LEU A 1 110 ? 4.122 -25.476 -11.443 1.00 0.00 110 LEU A O 17
ATOM 32959 N N . GLU A 1 111 ? 3.989 -23.448 -12.405 1.00 0.00 111 GLU A N 17
ATOM 32960 C CA . GLU A 1 111 ? 2.766 -23.739 -13.132 1.00 0.00 111 GLU A CA 17
ATOM 32961 C C . GLU A 1 111 ? 3.021 -24.665 -14.318 1.00 0.00 111 GLU A C 17
ATOM 32962 O O . GLU A 1 111 ? 4.129 -24.723 -14.858 1.00 0.00 111 GLU A O 17
ATOM 32974 N N . HIS A 1 112 ? 1.978 -25.390 -14.702 1.00 0.00 112 HIS A N 17
ATOM 32975 C CA . HIS A 1 112 ? 2.055 -26.375 -15.764 1.00 0.00 112 HIS A CA 17
ATOM 32976 C C . HIS A 1 112 ? 1.050 -26.063 -16.877 1.00 0.00 112 HIS A C 17
ATOM 32977 O O . HIS A 1 112 ? 1.315 -26.333 -18.046 1.00 0.00 112 HIS A O 17
ATOM 32992 N N . HIS A 1 113 ? -0.104 -25.500 -16.509 1.00 0.00 113 HIS A N 17
ATOM 32993 C CA . HIS A 1 113 ? -1.139 -25.136 -17.484 1.00 0.00 113 HIS A CA 17
ATOM 32994 C C . HIS A 1 113 ? -2.005 -24.002 -16.947 1.00 0.00 113 HIS A C 17
ATOM 32995 O O . HIS A 1 113 ? -2.498 -24.069 -15.821 1.00 0.00 113 HIS A O 17
ATOM 33010 N N . HIS A 1 114 ? -2.210 -22.974 -17.753 1.00 0.00 114 HIS A N 17
ATOM 33011 C CA . HIS A 1 114 ? -3.057 -21.858 -17.352 1.00 0.00 114 HIS A CA 17
ATOM 33012 C C . HIS A 1 114 ? -4.130 -21.597 -18.406 1.00 0.00 114 HIS A C 17
ATOM 33013 O O . HIS A 1 114 ? -3.832 -21.179 -19.522 1.00 0.00 114 HIS A O 17
ATOM 33028 N N . HIS A 1 115 ? -5.380 -21.878 -18.051 1.00 0.00 115 HIS A N 17
ATOM 33029 C CA . HIS A 1 115 ? -6.496 -21.693 -18.975 1.00 0.00 115 HIS A CA 17
ATOM 33030 C C . HIS A 1 115 ? -7.296 -20.445 -18.612 1.00 0.00 115 HIS A C 17
ATOM 33031 O O . HIS A 1 115 ? -8.130 -19.983 -19.389 1.00 0.00 115 HIS A O 17
ATOM 33046 N N . HIS A 1 116 ? -7.056 -19.910 -17.419 1.00 0.00 116 HIS A N 17
ATOM 33047 C CA . HIS A 1 116 ? -7.717 -18.676 -17.000 1.00 0.00 116 HIS A CA 17
ATOM 33048 C C . HIS A 1 116 ? -7.260 -17.518 -17.873 1.00 0.00 116 HIS A C 17
ATOM 33049 O O . HIS A 1 116 ? -8.046 -16.936 -18.619 1.00 0.00 116 HIS A O 17
ATOM 33064 N N . HIS A 1 117 ? -5.987 -17.190 -17.769 1.00 0.00 117 HIS A N 17
ATOM 33065 C CA . HIS A 1 117 ? -5.381 -16.179 -18.614 1.00 0.00 117 HIS A CA 17
ATOM 33066 C C . HIS A 1 117 ? -4.025 -16.665 -19.082 1.00 0.00 117 HIS A C 17
ATOM 33067 O O . HIS A 1 117 ? -3.047 -16.530 -18.317 1.00 0.00 117 HIS A O 17
ATOM 33083 N N . MET A 1 1 ? -12.549 19.815 -12.360 1.00 0.00 1 MET A N 18
ATOM 33084 C CA . MET A 1 1 ? -13.079 20.564 -11.201 1.00 0.00 1 MET A CA 18
ATOM 33085 C C . MET A 1 1 ? -12.583 19.941 -9.900 1.00 0.00 1 MET A C 18
ATOM 33086 O O . MET A 1 1 ? -13.258 19.099 -9.301 1.00 0.00 1 MET A O 18
ATOM 33102 N N . ILE A 1 2 ? -11.385 20.350 -9.494 1.00 0.00 2 ILE A N 18
ATOM 33103 C CA . ILE A 1 2 ? -10.730 19.853 -8.291 1.00 0.00 2 ILE A CA 18
ATOM 33104 C C . ILE A 1 2 ? -9.275 20.319 -8.295 1.00 0.00 2 ILE A C 18
ATOM 33105 O O . ILE A 1 2 ? -8.736 20.645 -9.357 1.00 0.00 2 ILE A O 18
ATOM 33121 N N . GLU A 1 3 ? -8.657 20.375 -7.121 1.00 0.00 3 GLU A N 18
ATOM 33122 C CA . GLU A 1 3 ? -7.247 20.734 -7.003 1.00 0.00 3 GLU A CA 18
ATOM 33123 C C . GLU A 1 3 ? -6.378 19.775 -7.815 1.00 0.00 3 GLU A C 18
ATOM 33124 O O . GLU A 1 3 ? -6.393 18.566 -7.584 1.00 0.00 3 GLU A O 18
ATOM 33136 N N . PRO A 1 4 ? -5.616 20.307 -8.783 1.00 0.00 4 PRO A N 18
ATOM 33137 C CA . PRO A 1 4 ? -4.720 19.511 -9.626 1.00 0.00 4 PRO A CA 18
ATOM 33138 C C . PRO A 1 4 ? -3.412 19.174 -8.914 1.00 0.00 4 PRO A C 18
ATOM 33139 O O . PRO A 1 4 ? -2.564 18.446 -9.441 1.00 0.00 4 PRO A O 18
ATOM 33150 N N . SER A 1 5 ? -3.250 19.716 -7.718 1.00 0.00 5 SER A N 18
ATOM 33151 C CA . SER A 1 5 ? -2.052 19.488 -6.931 1.00 0.00 5 SER A CA 18
ATOM 33152 C C . SER A 1 5 ? -2.319 18.452 -5.844 1.00 0.00 5 SER A C 18
ATOM 33153 O O . SER A 1 5 ? -2.785 18.788 -4.756 1.00 0.00 5 SER A O 18
ATOM 33161 N N . LYS A 1 6 ? -2.054 17.193 -6.148 1.00 0.00 6 LYS A N 18
ATOM 33162 C CA . LYS A 1 6 ? -2.262 16.133 -5.179 1.00 0.00 6 LYS A CA 18
ATOM 33163 C C . LYS A 1 6 ? -0.928 15.607 -4.676 1.00 0.00 6 LYS A C 18
ATOM 33164 O O . LYS A 1 6 ? -0.047 15.254 -5.463 1.00 0.00 6 LYS A O 18
ATOM 33183 N N . ILE A 1 7 ? -0.784 15.577 -3.361 1.00 0.00 7 ILE A N 18
ATOM 33184 C CA . ILE A 1 7 ? 0.446 15.129 -2.727 1.00 0.00 7 ILE A CA 18
ATOM 33185 C C . ILE A 1 7 ? 0.608 13.615 -2.828 1.00 0.00 7 ILE A C 18
ATOM 33186 O O . ILE A 1 7 ? -0.332 12.901 -3.190 1.00 0.00 7 ILE A O 18
ATOM 33202 N N . THR A 1 8 ? 1.804 13.136 -2.513 1.00 0.00 8 THR A N 18
ATOM 33203 C CA . THR A 1 8 ? 2.126 11.722 -2.635 1.00 0.00 8 THR A CA 18
ATOM 33204 C C . THR A 1 8 ? 1.470 10.897 -1.529 1.00 0.00 8 THR A C 18
ATOM 33205 O O . THR A 1 8 ? 0.944 11.451 -0.558 1.00 0.00 8 THR A O 18
ATOM 33216 N N . VAL A 1 9 ? 1.522 9.571 -1.684 1.00 0.00 9 VAL A N 18
ATOM 33217 C CA . VAL A 1 9 ? 0.820 8.639 -0.800 1.00 0.00 9 VAL A CA 18
ATOM 33218 C C . VAL A 1 9 ? 1.119 8.900 0.672 1.00 0.00 9 VAL A C 18
ATOM 33219 O O . VAL A 1 9 ? 0.200 9.061 1.474 1.00 0.00 9 VAL A O 18
ATOM 33232 N N . GLU A 1 10 ? 2.397 8.969 1.020 1.00 0.00 10 GLU A N 18
ATOM 33233 C CA . GLU A 1 10 ? 2.793 9.125 2.414 1.00 0.00 10 GLU A CA 18
ATOM 33234 C C . GLU A 1 10 ? 2.314 10.459 2.981 1.00 0.00 10 GLU A C 18
ATOM 33235 O O . GLU A 1 10 ? 2.042 10.571 4.176 1.00 0.00 10 GLU A O 18
ATOM 33247 N N . GLN A 1 11 ? 2.180 11.457 2.116 1.00 0.00 11 GLN A N 18
ATOM 33248 C CA . GLN A 1 11 ? 1.807 12.795 2.553 1.00 0.00 11 GLN A CA 18
ATOM 33249 C C . GLN A 1 11 ? 0.325 12.870 2.897 1.00 0.00 11 GLN A C 18
ATOM 33250 O O . GLN A 1 11 ? -0.038 13.355 3.971 1.00 0.00 11 GLN A O 18
ATOM 33264 N N . TRP A 1 12 ? -0.540 12.392 2.003 1.00 0.00 12 TRP A N 18
ATOM 33265 C CA . TRP A 1 12 ? -1.974 12.452 2.267 1.00 0.00 12 TRP A CA 18
ATOM 33266 C C . TRP A 1 12 ? -2.363 11.428 3.322 1.00 0.00 12 TRP A C 18
ATOM 33267 O O . TRP A 1 12 ? -3.275 11.659 4.112 1.00 0.00 12 TRP A O 18
ATOM 33288 N N . LEU A 1 13 ? -1.650 10.308 3.347 1.00 0.00 13 LEU A N 18
ATOM 33289 C CA . LEU A 1 13 ? -1.934 9.249 4.300 1.00 0.00 13 LEU A CA 18
ATOM 33290 C C . LEU A 1 13 ? -1.589 9.707 5.711 1.00 0.00 13 LEU A C 18
ATOM 33291 O O . LEU A 1 13 ? -2.279 9.365 6.665 1.00 0.00 13 LEU A O 18
ATOM 33307 N N . ASN A 1 14 ? -0.537 10.511 5.833 1.00 0.00 14 ASN A N 18
ATOM 33308 C CA . ASN A 1 14 ? -0.152 11.074 7.123 1.00 0.00 14 ASN A CA 18
ATOM 33309 C C . ASN A 1 14 ? -1.284 11.927 7.695 1.00 0.00 14 ASN A C 18
ATOM 33310 O O . ASN A 1 14 ? -1.587 11.860 8.890 1.00 0.00 14 ASN A O 18
ATOM 33321 N N . ARG A 1 15 ? -1.923 12.718 6.839 1.00 0.00 15 ARG A N 18
ATOM 33322 C CA . ARG A 1 15 ? -3.078 13.501 7.262 1.00 0.00 15 ARG A CA 18
ATOM 33323 C C . ARG A 1 15 ? -4.287 12.591 7.449 1.00 0.00 15 ARG A C 18
ATOM 33324 O O . ARG A 1 15 ? -5.087 12.789 8.361 1.00 0.00 15 ARG A O 18
ATOM 33345 N N . TRP A 1 16 ? -4.402 11.592 6.582 1.00 0.00 16 TRP A N 18
ATOM 33346 C CA . TRP A 1 16 ? -5.492 10.626 6.640 1.00 0.00 16 TRP A CA 18
ATOM 33347 C C . TRP A 1 16 ? -5.539 9.976 8.021 1.00 0.00 16 TRP A C 18
ATOM 33348 O O . TRP A 1 16 ? -6.584 9.941 8.666 1.00 0.00 16 TRP A O 18
ATOM 33369 N N . LEU A 1 17 ? -4.390 9.486 8.477 1.00 0.00 17 LEU A N 18
ATOM 33370 C CA . LEU A 1 17 ? -4.277 8.927 9.821 1.00 0.00 17 LEU A CA 18
ATOM 33371 C C . LEU A 1 17 ? -4.657 9.964 10.871 1.00 0.00 17 LEU A C 18
ATOM 33372 O O . LEU A 1 17 ? -5.264 9.633 11.879 1.00 0.00 17 LEU A O 18
ATOM 33388 N N . THR A 1 18 ? -4.313 11.219 10.618 1.00 0.00 18 THR A N 18
ATOM 33389 C CA . THR A 1 18 ? -4.578 12.295 11.564 1.00 0.00 18 THR A CA 18
ATOM 33390 C C . THR A 1 18 ? -6.083 12.580 11.680 1.00 0.00 18 THR A C 18
ATOM 33391 O O . THR A 1 18 ? -6.634 12.627 12.781 1.00 0.00 18 THR A O 18
ATOM 33402 N N . ASP A 1 19 ? -6.746 12.744 10.541 1.00 0.00 19 ASP A N 18
ATOM 33403 C CA . ASP A 1 19 ? -8.171 13.074 10.520 1.00 0.00 19 ASP A CA 18
ATOM 33404 C C . ASP A 1 19 ? -9.034 11.883 10.923 1.00 0.00 19 ASP A C 18
ATOM 33405 O O . ASP A 1 19 ? -10.103 12.055 11.506 1.00 0.00 19 ASP A O 18
ATOM 33414 N N . TYR A 1 20 ? -8.566 10.682 10.623 1.00 0.00 20 TYR A N 18
ATOM 33415 C CA . TYR A 1 20 ? -9.333 9.471 10.898 1.00 0.00 20 TYR A CA 18
ATOM 33416 C C . TYR A 1 20 ? -8.854 8.771 12.174 1.00 0.00 20 TYR A C 18
ATOM 33417 O O . TYR A 1 20 ? -9.303 7.668 12.481 1.00 0.00 20 TYR A O 18
ATOM 33435 N N . ALA A 1 21 ? -7.943 9.415 12.908 1.00 0.00 21 ALA A N 18
ATOM 33436 C CA . ALA A 1 21 ? -7.355 8.840 14.130 1.00 0.00 21 ALA A CA 18
ATOM 33437 C C . ALA A 1 21 ? -8.356 8.638 15.271 1.00 0.00 21 ALA A C 18
ATOM 33438 O O . ALA A 1 21 ? -7.953 8.278 16.377 1.00 0.00 21 ALA A O 18
ATOM 33445 N N . LYS A 1 22 ? -9.636 8.878 15.022 1.00 0.00 22 LYS A N 18
ATOM 33446 C CA . LYS A 1 22 ? -10.662 8.719 16.053 1.00 0.00 22 LYS A CA 18
ATOM 33447 C C . LYS A 1 22 ? -10.841 7.243 16.414 1.00 0.00 22 LYS A C 18
ATOM 33448 O O . LYS A 1 22 ? -11.365 6.461 15.621 1.00 0.00 22 LYS A O 18
ATOM 33467 N N . PRO A 1 23 ? -10.411 6.843 17.621 1.00 0.00 23 PRO A N 18
ATOM 33468 C CA . PRO A 1 23 ? -10.479 5.460 18.067 1.00 0.00 23 PRO A CA 18
ATOM 33469 C C . PRO A 1 23 ? -11.838 5.117 18.660 1.00 0.00 23 PRO A C 18
ATOM 33470 O O . PRO A 1 23 ? -12.098 5.371 19.839 1.00 0.00 23 PRO A O 18
ATOM 33481 N N . HIS A 1 24 ? -12.721 4.586 17.829 1.00 0.00 24 HIS A N 18
ATOM 33482 C CA . HIS A 1 24 ? -14.037 4.166 18.290 1.00 0.00 24 HIS A CA 18
ATOM 33483 C C . HIS A 1 24 ? -14.283 2.701 17.935 1.00 0.00 24 HIS A C 18
ATOM 33484 O O . HIS A 1 24 ? -15.237 2.085 18.410 1.00 0.00 24 HIS A O 18
ATOM 33499 N N . LEU A 1 25 ? -13.410 2.149 17.108 1.00 0.00 25 LEU A N 18
ATOM 33500 C CA . LEU A 1 25 ? -13.567 0.791 16.618 1.00 0.00 25 LEU A CA 18
ATOM 33501 C C . LEU A 1 25 ? -12.203 0.138 16.430 1.00 0.00 25 LEU A C 18
ATOM 33502 O O . LEU A 1 25 ? -11.295 0.741 15.861 1.00 0.00 25 LEU A O 18
ATOM 33518 N N . ARG A 1 26 ? -12.058 -1.079 16.934 1.00 0.00 26 ARG A N 18
ATOM 33519 C CA . ARG A 1 26 ? -10.848 -1.861 16.708 1.00 0.00 26 ARG A CA 18
ATOM 33520 C C . ARG A 1 26 ? -11.206 -3.078 15.869 1.00 0.00 26 ARG A C 18
ATOM 33521 O O . ARG A 1 26 ? -10.462 -3.467 14.963 1.00 0.00 26 ARG A O 18
ATOM 33542 N N . GLN A 1 27 ? -12.366 -3.663 16.194 1.00 0.00 27 GLN A N 18
ATOM 33543 C CA . GLN A 1 27 ? -12.898 -4.848 15.520 1.00 0.00 27 GLN A CA 18
ATOM 33544 C C . GLN A 1 27 ? -12.071 -6.083 15.874 1.00 0.00 27 GLN A C 18
ATOM 33545 O O . GLN A 1 27 ? -12.549 -6.981 16.568 1.00 0.00 27 GLN A O 18
ATOM 33559 N N . SER A 1 28 ? -10.831 -6.118 15.420 1.00 0.00 28 SER A N 18
ATOM 33560 C CA . SER A 1 28 ? -9.965 -7.254 15.675 1.00 0.00 28 SER A CA 18
ATOM 33561 C C . SER A 1 28 ? -8.601 -6.804 16.185 1.00 0.00 28 SER A C 18
ATOM 33562 O O . SER A 1 28 ? -8.133 -7.258 17.231 1.00 0.00 28 SER A O 18
ATOM 33570 N N . THR A 1 29 ? -7.971 -5.899 15.451 1.00 0.00 29 THR A N 18
ATOM 33571 C CA . THR A 1 29 ? -6.618 -5.476 15.770 1.00 0.00 29 THR A CA 18
ATOM 33572 C C . THR A 1 29 ? -6.508 -3.965 15.965 1.00 0.00 29 THR A C 18
ATOM 33573 O O . THR A 1 29 ? -6.471 -3.489 17.101 1.00 0.00 29 THR A O 18
ATOM 33584 N N . TRP A 1 30 ? -6.473 -3.223 14.853 1.00 0.00 30 TRP A N 18
ATOM 33585 C CA . TRP A 1 30 ? -6.186 -1.785 14.867 1.00 0.00 30 TRP A CA 18
ATOM 33586 C C . TRP A 1 30 ? -4.730 -1.551 15.304 1.00 0.00 30 TRP A C 18
ATOM 33587 O O . TRP A 1 30 ? -4.084 -2.465 15.826 1.00 0.00 30 TRP A O 18
ATOM 33608 N N . GLU A 1 31 ? -4.212 -0.346 15.050 1.00 0.00 31 GLU A N 18
ATOM 33609 C CA . GLU A 1 31 ? -2.835 0.028 15.416 1.00 0.00 31 GLU A CA 18
ATOM 33610 C C . GLU A 1 31 ? -1.812 -0.663 14.509 1.00 0.00 31 GLU A C 18
ATOM 33611 O O . GLU A 1 31 ? -1.076 -0.003 13.782 1.00 0.00 31 GLU A O 18
ATOM 33623 N N . SER A 1 32 ? -1.797 -1.988 14.536 1.00 0.00 32 SER A N 18
ATOM 33624 C CA . SER A 1 32 ? -0.745 -2.772 13.892 1.00 0.00 32 SER A CA 18
ATOM 33625 C C . SER A 1 32 ? -0.770 -2.677 12.361 1.00 0.00 32 SER A C 18
ATOM 33626 O O . SER A 1 32 ? 0.100 -3.227 11.686 1.00 0.00 32 SER A O 18
ATOM 33634 N N . TYR A 1 33 ? -1.750 -1.969 11.813 1.00 0.00 33 TYR A N 18
ATOM 33635 C CA . TYR A 1 33 ? -1.794 -1.727 10.379 1.00 0.00 33 TYR A CA 18
ATOM 33636 C C . TYR A 1 33 ? -0.806 -0.619 10.017 1.00 0.00 33 TYR A C 18
ATOM 33637 O O . TYR A 1 33 ? -0.373 -0.507 8.874 1.00 0.00 33 TYR A O 18
ATOM 33655 N N . GLU A 1 34 ? -0.446 0.180 11.020 1.00 0.00 34 GLU A N 18
ATOM 33656 C CA . GLU A 1 34 ? 0.481 1.293 10.846 1.00 0.00 34 GLU A CA 18
ATOM 33657 C C . GLU A 1 34 ? 1.842 0.800 10.364 1.00 0.00 34 GLU A C 18
ATOM 33658 O O . GLU A 1 34 ? 2.293 1.153 9.272 1.00 0.00 34 GLU A O 18
ATOM 33670 N N . THR A 1 35 ? 2.471 -0.040 11.183 1.00 0.00 35 THR A N 18
ATOM 33671 C CA . THR A 1 35 ? 3.826 -0.513 10.934 1.00 0.00 35 THR A CA 18
ATOM 33672 C C . THR A 1 35 ? 3.973 -1.131 9.544 1.00 0.00 35 THR A C 18
ATOM 33673 O O . THR A 1 35 ? 4.720 -0.616 8.713 1.00 0.00 35 THR A O 18
ATOM 33684 N N . VAL A 1 36 ? 3.239 -2.209 9.286 1.00 0.00 36 VAL A N 18
ATOM 33685 C CA . VAL A 1 36 ? 3.386 -2.956 8.040 1.00 0.00 36 VAL A CA 18
ATOM 33686 C C . VAL A 1 36 ? 3.184 -2.076 6.808 1.00 0.00 36 VAL A C 18
ATOM 33687 O O . VAL A 1 36 ? 3.957 -2.158 5.844 1.00 0.00 36 VAL A O 18
ATOM 33700 N N . LEU A 1 37 ? 2.167 -1.225 6.851 1.00 0.00 37 LEU A N 18
ATOM 33701 C CA . LEU A 1 37 ? 1.813 -0.407 5.708 1.00 0.00 37 LEU A CA 18
ATOM 33702 C C . LEU A 1 37 ? 2.933 0.570 5.379 1.00 0.00 37 LEU A C 18
ATOM 33703 O O . LEU A 1 37 ? 3.544 0.485 4.312 1.00 0.00 37 LEU A O 18
ATOM 33719 N N . ARG A 1 38 ? 3.233 1.463 6.314 1.00 0.00 38 ARG A N 18
ATOM 33720 C CA . ARG A 1 38 ? 4.213 2.513 6.067 1.00 0.00 38 ARG A CA 18
ATOM 33721 C C . ARG A 1 38 ? 5.607 1.935 5.848 1.00 0.00 38 ARG A C 18
ATOM 33722 O O . ARG A 1 38 ? 6.343 2.411 4.987 1.00 0.00 38 ARG A O 18
ATOM 33743 N N . LEU A 1 39 ? 5.946 0.887 6.594 1.00 0.00 39 LEU A N 18
ATOM 33744 C CA . LEU A 1 39 ? 7.261 0.263 6.497 1.00 0.00 39 LEU A CA 18
ATOM 33745 C C . LEU A 1 39 ? 7.527 -0.270 5.092 1.00 0.00 39 LEU A C 18
ATOM 33746 O O . LEU A 1 39 ? 8.645 -0.181 4.590 1.00 0.00 39 LEU A O 18
ATOM 33762 N N . HIS A 1 40 ? 6.500 -0.818 4.455 1.00 0.00 40 HIS A N 18
ATOM 33763 C CA . HIS A 1 40 ? 6.693 -1.481 3.172 1.00 0.00 40 HIS A CA 18
ATOM 33764 C C . HIS A 1 40 ? 6.357 -0.586 1.983 1.00 0.00 40 HIS A C 18
ATOM 33765 O O . HIS A 1 40 ? 7.199 -0.377 1.109 1.00 0.00 40 HIS A O 18
ATOM 33780 N N . VAL A 1 41 ? 5.147 -0.044 1.947 1.00 0.00 41 VAL A N 18
ATOM 33781 C CA . VAL A 1 41 ? 4.668 0.628 0.742 1.00 0.00 41 VAL A CA 18
ATOM 33782 C C . VAL A 1 41 ? 5.067 2.108 0.695 1.00 0.00 41 VAL A C 18
ATOM 33783 O O . VAL A 1 41 ? 5.249 2.665 -0.387 1.00 0.00 41 VAL A O 18
ATOM 33796 N N . ILE A 1 42 ? 5.249 2.740 1.851 1.00 0.00 42 ILE A N 18
ATOM 33797 C CA . ILE A 1 42 ? 5.533 4.177 1.889 1.00 0.00 42 ILE A CA 18
ATOM 33798 C C . ILE A 1 42 ? 6.903 4.531 1.277 1.00 0.00 42 ILE A C 18
ATOM 33799 O O . ILE A 1 42 ? 6.979 5.447 0.458 1.00 0.00 42 ILE A O 18
ATOM 33815 N N . PRO A 1 43 ? 8.001 3.828 1.627 1.00 0.00 43 PRO A N 18
ATOM 33816 C CA . PRO A 1 43 ? 9.328 4.167 1.103 1.00 0.00 43 PRO A CA 18
ATOM 33817 C C . PRO A 1 43 ? 9.513 3.776 -0.364 1.00 0.00 43 PRO A C 18
ATOM 33818 O O . PRO A 1 43 ? 10.444 4.240 -1.023 1.00 0.00 43 PRO A O 18
ATOM 33829 N N . THR A 1 44 ? 8.633 2.923 -0.881 1.00 0.00 44 THR A N 18
ATOM 33830 C CA . THR A 1 44 ? 8.779 2.444 -2.248 1.00 0.00 44 THR A CA 18
ATOM 33831 C C . THR A 1 44 ? 7.739 3.057 -3.196 1.00 0.00 44 THR A C 18
ATOM 33832 O O . THR A 1 44 ? 8.072 3.437 -4.316 1.00 0.00 44 THR A O 18
ATOM 33843 N N . LEU A 1 45 ? 6.490 3.160 -2.753 1.00 0.00 45 LEU A N 18
ATOM 33844 C CA . LEU A 1 45 ? 5.418 3.646 -3.618 1.00 0.00 45 LEU A CA 18
ATOM 33845 C C . LEU A 1 45 ? 4.740 4.874 -3.026 1.00 0.00 45 LEU A C 18
ATOM 33846 O O . LEU A 1 45 ? 3.954 5.541 -3.693 1.00 0.00 45 LEU A O 18
ATOM 33862 N N . GLY A 1 46 ? 5.068 5.182 -1.776 1.00 0.00 46 GLY A N 18
ATOM 33863 C CA . GLY A 1 46 ? 4.464 6.318 -1.102 1.00 0.00 46 GLY A CA 18
ATOM 33864 C C . GLY A 1 46 ? 4.886 7.642 -1.705 1.00 0.00 46 GLY A C 18
ATOM 33865 O O . GLY A 1 46 ? 4.281 8.677 -1.436 1.00 0.00 46 GLY A O 18
ATOM 33869 N N . SER A 1 47 ? 5.923 7.602 -2.528 1.00 0.00 47 SER A N 18
ATOM 33870 C CA . SER A 1 47 ? 6.422 8.791 -3.192 1.00 0.00 47 SER A CA 18
ATOM 33871 C C . SER A 1 47 ? 5.880 8.873 -4.621 1.00 0.00 47 SER A C 18
ATOM 33872 O O . SER A 1 47 ? 6.257 9.759 -5.389 1.00 0.00 47 SER A O 18
ATOM 33880 N N . ILE A 1 48 ? 4.986 7.953 -4.962 1.00 0.00 48 ILE A N 18
ATOM 33881 C CA . ILE A 1 48 ? 4.385 7.915 -6.289 1.00 0.00 48 ILE A CA 18
ATOM 33882 C C . ILE A 1 48 ? 2.911 8.305 -6.208 1.00 0.00 48 ILE A C 18
ATOM 33883 O O . ILE A 1 48 ? 2.191 7.838 -5.326 1.00 0.00 48 ILE A O 18
ATOM 33899 N N . PRO A 1 49 ? 2.453 9.198 -7.101 1.00 0.00 49 PRO A N 18
ATOM 33900 C CA . PRO A 1 49 ? 1.045 9.609 -7.165 1.00 0.00 49 PRO A CA 18
ATOM 33901 C C . PRO A 1 49 ? 0.094 8.426 -7.349 1.00 0.00 49 PRO A C 18
ATOM 33902 O O . PRO A 1 49 ? 0.395 7.477 -8.073 1.00 0.00 49 PRO A O 18
ATOM 33913 N N . LEU A 1 50 ? -1.065 8.506 -6.701 1.00 0.00 50 LEU A N 18
ATOM 33914 C CA . LEU A 1 50 ? -2.057 7.428 -6.734 1.00 0.00 50 LEU A CA 18
ATOM 33915 C C . LEU A 1 50 ? -2.541 7.140 -8.150 1.00 0.00 50 LEU A C 18
ATOM 33916 O O . LEU A 1 50 ? -2.936 6.020 -8.462 1.00 0.00 50 LEU A O 18
ATOM 33932 N N . LYS A 1 51 ? -2.500 8.151 -9.009 1.00 0.00 51 LYS A N 18
ATOM 33933 C CA . LYS A 1 51 ? -3.001 8.008 -10.370 1.00 0.00 51 LYS A CA 18
ATOM 33934 C C . LYS A 1 51 ? -1.976 7.290 -11.249 1.00 0.00 51 LYS A C 18
ATOM 33935 O O . LYS A 1 51 ? -2.189 7.094 -12.448 1.00 0.00 51 LYS A O 18
ATOM 33954 N N . LYS A 1 52 ? -0.857 6.910 -10.645 1.00 0.00 52 LYS A N 18
ATOM 33955 C CA . LYS A 1 52 ? 0.165 6.143 -11.335 1.00 0.00 52 LYS A CA 18
ATOM 33956 C C . LYS A 1 52 ? 0.356 4.797 -10.649 1.00 0.00 52 LYS A C 18
ATOM 33957 O O . LYS A 1 52 ? 1.266 4.038 -10.981 1.00 0.00 52 LYS A O 18
ATOM 33976 N N . LEU A 1 53 ? -0.516 4.507 -9.695 1.00 0.00 53 LEU A N 18
ATOM 33977 C CA . LEU A 1 53 ? -0.445 3.264 -8.949 1.00 0.00 53 LEU A CA 18
ATOM 33978 C C . LEU A 1 53 ? -1.092 2.140 -9.757 1.00 0.00 53 LEU A C 18
ATOM 33979 O O . LEU A 1 53 ? -2.304 2.124 -9.965 1.00 0.00 53 LEU A O 18
ATOM 33995 N N . GLN A 1 54 ? -0.267 1.214 -10.224 1.00 0.00 54 GLN A N 18
ATOM 33996 C CA . GLN A 1 54 ? -0.736 0.112 -11.053 1.00 0.00 54 GLN A CA 18
ATOM 33997 C C . GLN A 1 54 ? -0.597 -1.215 -10.313 1.00 0.00 54 GLN A C 18
ATOM 33998 O O . GLN A 1 54 ? 0.299 -1.373 -9.480 1.00 0.00 54 GLN A O 18
ATOM 34012 N N . PRO A 1 55 ? -1.484 -2.186 -10.598 1.00 0.00 55 PRO A N 18
ATOM 34013 C CA . PRO A 1 55 ? -1.432 -3.517 -9.985 1.00 0.00 55 PRO A CA 18
ATOM 34014 C C . PRO A 1 55 ? -0.099 -4.220 -10.230 1.00 0.00 55 PRO A C 18
ATOM 34015 O O . PRO A 1 55 ? 0.398 -4.943 -9.370 1.00 0.00 55 PRO A O 18
ATOM 34026 N N . ALA A 1 56 ? 0.484 -3.989 -11.404 1.00 0.00 56 ALA A N 18
ATOM 34027 C CA . ALA A 1 56 ? 1.765 -4.594 -11.749 1.00 0.00 56 ALA A CA 18
ATOM 34028 C C . ALA A 1 56 ? 2.876 -4.066 -10.847 1.00 0.00 56 ALA A C 18
ATOM 34029 O O . ALA A 1 56 ? 3.842 -4.772 -10.552 1.00 0.00 56 ALA A O 18
ATOM 34036 N N . ASP A 1 57 ? 2.716 -2.830 -10.392 1.00 0.00 57 ASP A N 18
ATOM 34037 C CA . ASP A 1 57 ? 3.715 -2.188 -9.549 1.00 0.00 57 ASP A CA 18
ATOM 34038 C C . ASP A 1 57 ? 3.647 -2.761 -8.138 1.00 0.00 57 ASP A C 18
ATOM 34039 O O . ASP A 1 57 ? 4.670 -2.983 -7.490 1.00 0.00 57 ASP A O 18
ATOM 34048 N N . ILE A 1 58 ? 2.428 -3.021 -7.677 1.00 0.00 58 ILE A N 18
ATOM 34049 C CA . ILE A 1 58 ? 2.219 -3.644 -6.377 1.00 0.00 58 ILE A CA 18
ATOM 34050 C C . ILE A 1 58 ? 2.757 -5.073 -6.388 1.00 0.00 58 ILE A C 18
ATOM 34051 O O . ILE A 1 58 ? 3.317 -5.550 -5.399 1.00 0.00 58 ILE A O 18
ATOM 34067 N N . GLN A 1 59 ? 2.595 -5.748 -7.521 1.00 0.00 59 GLN A N 18
ATOM 34068 C CA . GLN A 1 59 ? 3.138 -7.087 -7.695 1.00 0.00 59 GLN A CA 18
ATOM 34069 C C . GLN A 1 59 ? 4.662 -7.036 -7.657 1.00 0.00 59 GLN A C 18
ATOM 34070 O O . GLN A 1 59 ? 5.314 -7.929 -7.114 1.00 0.00 59 GLN A O 18
ATOM 34084 N N . ARG A 1 60 ? 5.216 -5.968 -8.224 1.00 0.00 60 ARG A N 18
ATOM 34085 C CA . ARG A 1 60 ? 6.655 -5.729 -8.194 1.00 0.00 60 ARG A CA 18
ATOM 34086 C C . ARG A 1 60 ? 7.139 -5.547 -6.756 1.00 0.00 60 ARG A C 18
ATOM 34087 O O . ARG A 1 60 ? 8.191 -6.064 -6.384 1.00 0.00 60 ARG A O 18
ATOM 34108 N N . LEU A 1 61 ? 6.361 -4.805 -5.966 1.00 0.00 61 LEU A N 18
ATOM 34109 C CA . LEU A 1 61 ? 6.635 -4.612 -4.538 1.00 0.00 61 LEU A CA 18
ATOM 34110 C C . LEU A 1 61 ? 6.896 -5.963 -3.880 1.00 0.00 61 LEU A C 18
ATOM 34111 O O . LEU A 1 61 ? 7.982 -6.212 -3.347 1.00 0.00 61 LEU A O 18
ATOM 34127 N N . TYR A 1 62 ? 5.889 -6.827 -3.939 1.00 0.00 62 TYR A N 18
ATOM 34128 C CA . TYR A 1 62 ? 5.962 -8.140 -3.316 1.00 0.00 62 TYR A CA 18
ATOM 34129 C C . TYR A 1 62 ? 7.142 -8.942 -3.855 1.00 0.00 62 TYR A C 18
ATOM 34130 O O . TYR A 1 62 ? 7.945 -9.461 -3.087 1.00 0.00 62 TYR A O 18
ATOM 34148 N N . ALA A 1 63 ? 7.251 -9.016 -5.177 1.00 0.00 63 ALA A N 18
ATOM 34149 C CA . ALA A 1 63 ? 8.252 -9.860 -5.823 1.00 0.00 63 ALA A CA 18
ATOM 34150 C C . ALA A 1 63 ? 9.680 -9.404 -5.522 1.00 0.00 63 ALA A C 18
ATOM 34151 O O . ALA A 1 63 ? 10.533 -10.217 -5.148 1.00 0.00 63 ALA A O 18
ATOM 34158 N N . SER A 1 64 ? 9.933 -8.110 -5.666 1.00 0.00 64 SER A N 18
ATOM 34159 C CA . SER A 1 64 ? 11.281 -7.571 -5.528 1.00 0.00 64 SER A CA 18
ATOM 34160 C C . SER A 1 64 ? 11.805 -7.751 -4.104 1.00 0.00 64 SER A C 18
ATOM 34161 O O . SER A 1 64 ? 12.994 -8.003 -3.900 1.00 0.00 64 SER A O 18
ATOM 34169 N N . LYS A 1 65 ? 10.924 -7.624 -3.119 1.00 0.00 65 LYS A N 18
ATOM 34170 C CA . LYS A 1 65 ? 11.329 -7.800 -1.730 1.00 0.00 65 LYS A CA 18
ATOM 34171 C C . LYS A 1 65 ? 11.252 -9.272 -1.323 1.00 0.00 65 LYS A C 18
ATOM 34172 O O . LYS A 1 65 ? 11.914 -9.700 -0.378 1.00 0.00 65 LYS A O 18
ATOM 34191 N N . LEU A 1 66 ? 10.465 -10.052 -2.064 1.00 0.00 66 LEU A N 18
ATOM 34192 C CA . LEU A 1 66 ? 10.357 -11.491 -1.829 1.00 0.00 66 LEU A CA 18
ATOM 34193 C C . LEU A 1 66 ? 11.683 -12.173 -2.134 1.00 0.00 66 LEU A C 18
ATOM 34194 O O . LEU A 1 66 ? 12.001 -13.216 -1.561 1.00 0.00 66 LEU A O 18
ATOM 34210 N N . GLU A 1 67 ? 12.455 -11.568 -3.034 1.00 0.00 67 GLU A N 18
ATOM 34211 C CA . GLU A 1 67 ? 13.793 -12.056 -3.366 1.00 0.00 67 GLU A CA 18
ATOM 34212 C C . GLU A 1 67 ? 14.657 -12.202 -2.113 1.00 0.00 67 GLU A C 18
ATOM 34213 O O . GLU A 1 67 ? 15.510 -13.086 -2.039 1.00 0.00 67 GLU A O 18
ATOM 34225 N N . SER A 1 68 ? 14.418 -11.347 -1.124 1.00 0.00 68 SER A N 18
ATOM 34226 C CA . SER A 1 68 ? 15.207 -11.359 0.102 1.00 0.00 68 SER A CA 18
ATOM 34227 C C . SER A 1 68 ? 14.738 -12.469 1.040 1.00 0.00 68 SER A C 18
ATOM 34228 O O . SER A 1 68 ? 15.483 -12.916 1.910 1.00 0.00 68 SER A O 18
ATOM 34236 N N . GLY A 1 69 ? 13.504 -12.915 0.851 1.00 0.00 69 GLY A N 18
ATOM 34237 C CA . GLY A 1 69 ? 12.966 -13.971 1.682 1.00 0.00 69 GLY A CA 18
ATOM 34238 C C . GLY A 1 69 ? 11.817 -13.500 2.550 1.00 0.00 69 GLY A C 18
ATOM 34239 O O . GLY A 1 69 ? 11.870 -13.610 3.775 1.00 0.00 69 GLY A O 18
ATOM 34243 N N . LEU A 1 70 ? 10.787 -12.951 1.919 1.00 0.00 70 LEU A N 18
ATOM 34244 C CA . LEU A 1 70 ? 9.587 -12.554 2.640 1.00 0.00 70 LEU A CA 18
ATOM 34245 C C . LEU A 1 70 ? 8.730 -13.772 2.948 1.00 0.00 70 LEU A C 18
ATOM 34246 O O . LEU A 1 70 ? 8.469 -14.591 2.068 1.00 0.00 70 LEU A O 18
ATOM 34262 N N . SER A 1 71 ? 8.310 -13.901 4.192 1.00 0.00 71 SER A N 18
ATOM 34263 C CA . SER A 1 71 ? 7.359 -14.933 4.561 1.00 0.00 71 SER A CA 18
ATOM 34264 C C . SER A 1 71 ? 6.005 -14.614 3.926 1.00 0.00 71 SER A C 18
ATOM 34265 O O . SER A 1 71 ? 5.592 -13.451 3.900 1.00 0.00 71 SER A O 18
ATOM 34273 N N . PRO A 1 72 ? 5.301 -15.629 3.398 1.00 0.00 72 PRO A N 18
ATOM 34274 C CA . PRO A 1 72 ? 3.986 -15.442 2.766 1.00 0.00 72 PRO A CA 18
ATOM 34275 C C . PRO A 1 72 ? 2.986 -14.790 3.718 1.00 0.00 72 PRO A C 18
ATOM 34276 O O . PRO A 1 72 ? 2.067 -14.091 3.294 1.00 0.00 72 PRO A O 18
ATOM 34287 N N . THR A 1 73 ? 3.194 -15.015 5.009 1.00 0.00 73 THR A N 18
ATOM 34288 C CA . THR A 1 73 ? 2.365 -14.424 6.045 1.00 0.00 73 THR A CA 18
ATOM 34289 C C . THR A 1 73 ? 2.480 -12.901 6.035 1.00 0.00 73 THR A C 18
ATOM 34290 O O . THR A 1 73 ? 1.480 -12.191 6.162 1.00 0.00 73 THR A O 18
ATOM 34301 N N . ARG A 1 74 ? 3.705 -12.408 5.859 1.00 0.00 74 ARG A N 18
ATOM 34302 C CA . ARG A 1 74 ? 3.947 -10.973 5.803 1.00 0.00 74 ARG A CA 18
ATOM 34303 C C . ARG A 1 74 ? 3.285 -10.396 4.565 1.00 0.00 74 ARG A C 18
ATOM 34304 O O . ARG A 1 74 ? 2.560 -9.410 4.639 1.00 0.00 74 ARG A O 18
ATOM 34325 N N . VAL A 1 75 ? 3.547 -11.039 3.428 1.00 0.00 75 VAL A N 18
ATOM 34326 C CA . VAL A 1 75 ? 3.019 -10.599 2.142 1.00 0.00 75 VAL A CA 18
ATOM 34327 C C . VAL A 1 75 ? 1.495 -10.538 2.175 1.00 0.00 75 VAL A C 18
ATOM 34328 O O . VAL A 1 75 ? 0.893 -9.576 1.700 1.00 0.00 75 VAL A O 18
ATOM 34341 N N . ARG A 1 76 ? 0.883 -11.571 2.745 1.00 0.00 76 ARG A N 18
ATOM 34342 C CA . ARG A 1 76 ? -0.566 -11.625 2.890 1.00 0.00 76 ARG A CA 18
ATOM 34343 C C . ARG A 1 76 ? -1.065 -10.468 3.751 1.00 0.00 76 ARG A C 18
ATOM 34344 O O . ARG A 1 76 ? -2.074 -9.845 3.437 1.00 0.00 76 ARG A O 18
ATOM 34365 N N . TYR A 1 77 ? -0.340 -10.178 4.825 1.00 0.00 77 TYR A N 18
ATOM 34366 C CA . TYR A 1 77 ? -0.701 -9.087 5.721 1.00 0.00 77 TYR A CA 18
ATOM 34367 C C . TYR A 1 77 ? -0.617 -7.748 4.983 1.00 0.00 77 TYR A C 18
ATOM 34368 O O . TYR A 1 77 ? -1.524 -6.918 5.083 1.00 0.00 77 TYR A O 18
ATOM 34386 N N . ILE A 1 78 ? 0.470 -7.557 4.232 1.00 0.00 78 ILE A N 18
ATOM 34387 C CA . ILE A 1 78 ? 0.656 -6.352 3.423 1.00 0.00 78 ILE A CA 18
ATOM 34388 C C . ILE A 1 78 ? -0.466 -6.236 2.395 1.00 0.00 78 ILE A C 18
ATOM 34389 O O . ILE A 1 78 ? -0.987 -5.152 2.137 1.00 0.00 78 ILE A O 18
ATOM 34405 N N . HIS A 1 79 ? -0.845 -7.373 1.832 1.00 0.00 79 HI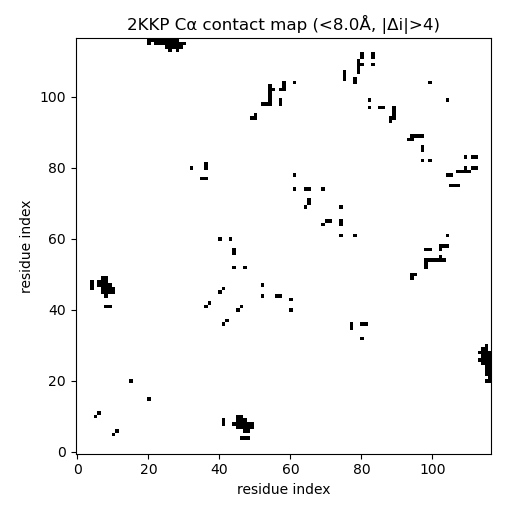S A N 18
ATOM 34406 C CA . HIS A 1 79 ? -1.882 -7.427 0.812 1.00 0.00 79 HIS A CA 18
ATOM 34407 C C . HIS A 1 79 ? -3.238 -7.017 1.389 1.00 0.00 79 HIS A C 18
ATOM 34408 O O . HIS A 1 79 ? -4.029 -6.346 0.726 1.00 0.00 79 HIS A O 18
ATOM 34423 N N . VAL A 1 80 ? -3.495 -7.415 2.629 1.00 0.00 80 VAL A N 18
ATOM 34424 C CA . VAL A 1 80 ? -4.747 -7.084 3.297 1.00 0.00 80 VAL A CA 18
ATOM 34425 C C . VAL A 1 80 ? -4.787 -5.611 3.707 1.00 0.00 80 VAL A C 18
ATOM 34426 O O . VAL A 1 80 ? -5.757 -4.907 3.415 1.00 0.00 80 VAL A O 18
ATOM 34439 N N . VAL A 1 81 ? -3.732 -5.144 4.369 1.00 0.00 81 VAL A N 18
ATOM 34440 C CA . VAL A 1 81 ? -3.698 -3.773 4.867 1.00 0.00 81 VAL A CA 18
ATOM 34441 C C . VAL A 1 81 ? -3.712 -2.769 3.712 1.00 0.00 81 VAL A C 18
ATOM 34442 O O . VAL A 1 81 ? -4.366 -1.726 3.792 1.00 0.00 81 VAL A O 18
ATOM 34455 N N . LEU A 1 82 ? -3.017 -3.101 2.628 1.00 0.00 82 LEU A N 18
ATOM 34456 C CA . LEU A 1 82 ? -2.992 -2.241 1.456 1.00 0.00 82 LEU A CA 18
ATOM 34457 C C . LEU A 1 82 ? -4.369 -2.222 0.800 1.00 0.00 82 LEU A C 18
ATOM 34458 O O . LEU A 1 82 ? -4.823 -1.181 0.330 1.00 0.00 82 LEU A O 18
ATOM 34474 N N . HIS A 1 83 ? -5.037 -3.377 0.795 1.00 0.00 83 HIS A N 18
ATOM 34475 C CA . HIS A 1 83 ? -6.406 -3.473 0.295 1.00 0.00 83 HIS A CA 18
ATOM 34476 C C . HIS A 1 83 ? -7.298 -2.459 1.000 1.00 0.00 83 HIS A C 18
ATOM 34477 O O . HIS A 1 83 ? -8.036 -1.726 0.350 1.00 0.00 83 HIS A O 18
ATOM 34492 N N . GLU A 1 84 ? -7.214 -2.425 2.322 1.00 0.00 84 GLU A N 18
ATOM 34493 C CA . GLU A 1 84 ? -8.081 -1.573 3.119 1.00 0.00 84 GLU A CA 18
ATOM 34494 C C . GLU A 1 84 ? -7.873 -0.104 2.768 1.00 0.00 84 GLU A C 18
ATOM 34495 O O . GLU A 1 84 ? -8.817 0.600 2.410 1.00 0.00 84 GLU A O 18
ATOM 34507 N N . ALA A 1 85 ? -6.625 0.342 2.849 1.00 0.00 85 ALA A N 18
ATOM 34508 C CA . ALA A 1 85 ? -6.297 1.739 2.607 1.00 0.00 85 ALA A CA 18
ATOM 34509 C C . ALA A 1 85 ? -6.628 2.148 1.174 1.00 0.00 85 ALA A C 18
ATOM 34510 O O . ALA A 1 85 ? -7.191 3.218 0.936 1.00 0.00 85 ALA A O 18
ATOM 34517 N N . MET A 1 86 ? -6.289 1.284 0.221 1.00 0.00 86 MET A N 18
ATOM 34518 C CA . MET A 1 86 ? -6.537 1.563 -1.191 1.00 0.00 86 MET A CA 18
ATOM 34519 C C . MET A 1 86 ? -8.030 1.582 -1.504 1.00 0.00 86 MET A C 18
ATOM 34520 O O . MET A 1 86 ? -8.470 2.287 -2.411 1.00 0.00 86 MET A O 18
ATOM 34534 N N . SER A 1 87 ? -8.811 0.824 -0.744 1.00 0.00 87 SER A N 18
ATOM 34535 C CA . SER A 1 87 ? -10.258 0.809 -0.925 1.00 0.00 87 SER A CA 18
ATOM 34536 C C . SER A 1 87 ? -10.857 2.171 -0.597 1.00 0.00 87 SER A C 18
ATOM 34537 O O . SER A 1 87 ? -11.781 2.624 -1.265 1.00 0.00 87 SER A O 18
ATOM 34545 N N . GLN A 1 88 ? -10.305 2.831 0.411 1.00 0.00 88 GLN A N 18
ATOM 34546 C CA . GLN A 1 88 ? -10.790 4.142 0.819 1.00 0.00 88 GLN A CA 18
ATOM 34547 C C . GLN A 1 88 ? -10.487 5.199 -0.246 1.00 0.00 88 GLN A C 18
ATOM 34548 O O . GLN A 1 88 ? -11.291 6.099 -0.484 1.00 0.00 88 GLN A O 18
ATOM 34562 N N . ALA A 1 89 ? -9.339 5.072 -0.902 1.00 0.00 89 ALA A N 18
ATOM 34563 C CA . ALA A 1 89 ? -9.002 5.933 -2.036 1.00 0.00 89 ALA A CA 18
ATOM 34564 C C . ALA A 1 89 ? -9.902 5.609 -3.225 1.00 0.00 89 ALA A C 18
ATOM 34565 O O . ALA A 1 89 ? -10.374 6.501 -3.936 1.00 0.00 89 ALA A O 18
ATOM 34572 N N . ARG A 1 90 ? -10.142 4.320 -3.420 1.00 0.00 90 ARG A N 18
ATOM 34573 C CA . ARG A 1 90 ? -11.068 3.833 -4.439 1.00 0.00 90 ARG A CA 18
ATOM 34574 C C . ARG A 1 90 ? -12.465 4.422 -4.231 1.00 0.00 90 ARG A C 18
ATOM 34575 O O . ARG A 1 90 ? -13.070 4.956 -5.161 1.00 0.00 90 ARG A O 18
ATOM 34596 N N . GLU A 1 91 ? -12.952 4.351 -2.997 1.00 0.00 91 GLU A N 18
ATOM 34597 C CA . GLU A 1 91 ? -14.279 4.857 -2.659 1.00 0.00 91 GLU A CA 18
ATOM 34598 C C . GLU A 1 91 ? -14.293 6.382 -2.599 1.00 0.00 91 GLU A C 18
ATOM 34599 O O . GLU A 1 91 ? -15.351 6.999 -2.487 1.00 0.00 91 GLU A O 18
ATOM 34611 N N . SER A 1 92 ? -13.116 6.987 -2.673 1.00 0.00 92 SER A N 18
ATOM 34612 C CA . SER A 1 92 ? -13.011 8.436 -2.692 1.00 0.00 92 SER A CA 18
ATOM 34613 C C . SER A 1 92 ? -13.202 8.958 -4.112 1.00 0.00 92 SER A C 18
ATOM 34614 O O . SER A 1 92 ? -13.329 10.162 -4.331 1.00 0.00 92 SER A O 18
ATOM 34622 N N . GLY A 1 93 ? -13.218 8.040 -5.072 1.00 0.00 93 GLY A N 18
ATOM 34623 C CA . GLY A 1 93 ? -13.467 8.410 -6.452 1.00 0.00 93 GLY A CA 18
ATOM 34624 C C . GLY A 1 93 ? -12.214 8.854 -7.178 1.00 0.00 93 GLY A C 18
ATOM 34625 O O . GLY A 1 93 ? -12.283 9.322 -8.315 1.00 0.00 93 GLY A O 18
ATOM 34629 N N . LEU A 1 94 ? -11.064 8.707 -6.534 1.00 0.00 94 LEU A N 18
ATOM 34630 C CA . LEU A 1 94 ? -9.805 9.133 -7.133 1.00 0.00 94 LEU A CA 18
ATOM 34631 C C . LEU A 1 94 ? -9.106 7.966 -7.820 1.00 0.00 94 LEU A C 18
ATOM 34632 O O . LEU A 1 94 ? -8.169 8.157 -8.596 1.00 0.00 94 LEU A O 18
ATOM 34648 N N . LEU A 1 95 ? -9.573 6.759 -7.537 1.00 0.00 95 LEU A N 18
ATOM 34649 C CA . LEU A 1 95 ? -8.960 5.563 -8.082 1.00 0.00 95 LEU A CA 18
ATOM 34650 C C . LEU A 1 95 ? -10.000 4.739 -8.825 1.00 0.00 95 LEU A C 18
ATOM 34651 O O . LEU A 1 95 ? -11.169 4.702 -8.439 1.00 0.00 95 LEU A O 18
ATOM 34667 N N . LEU A 1 96 ? -9.566 4.097 -9.896 1.00 0.00 96 LEU A N 18
ATOM 34668 C CA . LEU A 1 96 ? -10.449 3.306 -10.741 1.00 0.00 96 LEU A CA 18
ATOM 34669 C C . LEU A 1 96 ? -10.962 2.072 -10.004 1.00 0.00 96 LEU A C 18
ATOM 34670 O O . LEU A 1 96 ? -12.162 1.797 -9.972 1.00 0.00 96 LEU A O 18
ATOM 34686 N N . GLN A 1 97 ? -10.041 1.348 -9.399 1.00 0.00 97 GLN A N 18
ATOM 34687 C CA . GLN A 1 97 ? -10.346 0.076 -8.762 1.00 0.00 97 GLN A CA 18
ATOM 34688 C C . GLN A 1 97 ? -9.351 -0.169 -7.641 1.00 0.00 97 GLN A C 18
ATOM 34689 O O . GLN A 1 97 ? -8.585 0.726 -7.297 1.00 0.00 97 GLN A O 18
ATOM 34703 N N . ASN A 1 98 ? -9.360 -1.362 -7.067 1.00 0.00 98 ASN A N 18
ATOM 34704 C CA . ASN A 1 98 ? -8.352 -1.722 -6.080 1.00 0.00 98 ASN A CA 18
ATOM 34705 C C . ASN A 1 98 ? -7.274 -2.582 -6.729 1.00 0.00 98 ASN A C 18
ATOM 34706 O O . ASN A 1 98 ? -7.445 -3.791 -6.902 1.00 0.00 98 ASN A O 18
ATOM 34717 N N . PRO A 1 99 ? -6.144 -1.965 -7.098 1.00 0.00 99 PRO A N 18
ATOM 34718 C CA . PRO A 1 99 ? -5.047 -2.653 -7.782 1.00 0.00 99 PRO A CA 18
ATOM 34719 C C . PRO A 1 99 ? -4.361 -3.665 -6.876 1.00 0.00 99 PRO A C 18
ATOM 34720 O O . PRO A 1 99 ? -3.634 -4.538 -7.343 1.00 0.00 99 PRO A O 18
ATOM 34731 N N . THR A 1 100 ? -4.613 -3.541 -5.581 1.00 0.00 100 THR A N 18
ATOM 34732 C CA . THR A 1 100 ? -4.027 -4.426 -4.592 1.00 0.00 100 THR A CA 18
ATOM 34733 C C . THR A 1 100 ? -4.464 -5.872 -4.820 1.00 0.00 100 THR A C 18
ATOM 34734 O O . THR A 1 100 ? -3.642 -6.781 -4.832 1.00 0.00 100 THR A O 18
ATOM 34745 N N . GLU A 1 101 ? -5.761 -6.073 -5.024 1.00 0.00 101 GLU A N 18
ATOM 34746 C CA . GLU A 1 101 ? -6.302 -7.415 -5.209 1.00 0.00 101 GLU A CA 18
ATOM 34747 C C . GLU A 1 101 ? -6.128 -7.874 -6.646 1.00 0.00 101 GLU A C 18
ATOM 34748 O O . GLU A 1 101 ? -6.163 -9.071 -6.936 1.00 0.00 101 GLU A O 18
ATOM 34760 N N . ALA A 1 102 ? -5.935 -6.917 -7.545 1.00 0.00 102 ALA A N 18
ATOM 34761 C CA . ALA A 1 102 ? -5.611 -7.229 -8.927 1.00 0.00 102 ALA A CA 18
ATOM 34762 C C . ALA A 1 102 ? -4.174 -7.726 -9.012 1.00 0.00 102 ALA A C 18
ATOM 34763 O O . ALA A 1 102 ? -3.803 -8.466 -9.927 1.00 0.00 102 ALA A O 18
ATOM 34770 N N . ALA A 1 103 ? -3.380 -7.322 -8.030 1.00 0.00 103 ALA A N 18
ATOM 34771 C CA . ALA A 1 103 ? -2.003 -7.760 -7.914 1.00 0.00 103 ALA A CA 18
ATOM 34772 C C . ALA A 1 103 ? -1.935 -9.058 -7.128 1.00 0.00 103 ALA A C 18
ATOM 34773 O O . ALA A 1 103 ? -2.095 -9.073 -5.906 1.00 0.00 103 ALA A O 18
ATOM 34780 N N . LYS A 1 104 ? -1.723 -10.150 -7.838 1.00 0.00 104 LYS A N 18
ATOM 34781 C CA . LYS A 1 104 ? -1.665 -11.459 -7.218 1.00 0.00 104 LYS A CA 18
ATOM 34782 C C . LYS A 1 104 ? -0.241 -11.992 -7.240 1.00 0.00 104 LYS A C 18
ATOM 34783 O O . LYS A 1 104 ? 0.408 -12.005 -8.287 1.00 0.00 104 LYS A O 18
ATOM 34802 N N . PRO A 1 105 ? 0.272 -12.403 -6.075 1.00 0.00 105 PRO A N 18
ATOM 34803 C CA . PRO A 1 105 ? 1.622 -12.954 -5.953 1.00 0.00 105 PRO A CA 18
ATOM 34804 C C . PRO A 1 105 ? 1.749 -14.309 -6.645 1.00 0.00 105 PRO A C 18
ATOM 34805 O O . PRO A 1 105 ? 0.785 -15.076 -6.706 1.00 0.00 105 PRO A O 18
ATOM 34816 N N . PRO A 1 106 ? 2.939 -14.615 -7.184 1.00 0.00 106 PRO A N 18
ATOM 34817 C CA . PRO A 1 106 ? 3.205 -15.902 -7.834 1.00 0.00 106 PRO A CA 18
ATOM 34818 C C . PRO A 1 106 ? 3.091 -17.066 -6.852 1.00 0.00 106 PRO A C 18
ATOM 34819 O O . PRO A 1 106 ? 3.303 -16.893 -5.650 1.00 0.00 106 PRO A O 18
ATOM 34830 N N . ARG A 1 107 ? 2.742 -18.242 -7.378 1.00 0.00 107 ARG A N 18
ATOM 34831 C CA . ARG A 1 107 ? 2.611 -19.467 -6.582 1.00 0.00 107 ARG A CA 18
ATOM 34832 C C . ARG A 1 107 ? 1.405 -19.399 -5.652 1.00 0.00 107 ARG A C 18
ATOM 34833 O O . ARG A 1 107 ? 1.290 -20.177 -4.706 1.00 0.00 107 ARG A O 18
ATOM 34854 N N . HIS A 1 108 ? 0.499 -18.476 -5.943 1.00 0.00 108 HIS A N 18
ATOM 34855 C CA . HIS A 1 108 ? -0.744 -18.356 -5.196 1.00 0.00 108 HIS A CA 18
ATOM 34856 C C . HIS A 1 108 ? -1.920 -18.835 -6.041 1.00 0.00 108 HIS A C 18
ATOM 34857 O O . HIS A 1 108 ? -2.395 -18.119 -6.923 1.00 0.00 108 HIS A O 18
ATOM 34872 N N . PRO A 1 109 ? -2.380 -20.068 -5.804 1.00 0.00 109 PRO A N 18
ATOM 34873 C CA . PRO A 1 109 ? -3.576 -20.599 -6.429 1.00 0.00 109 PRO A CA 18
ATOM 34874 C C . PRO A 1 109 ? -4.804 -20.342 -5.559 1.00 0.00 109 PRO A C 18
ATOM 34875 O O . PRO A 1 109 ? -4.844 -19.359 -4.816 1.00 0.00 109 PRO A O 18
ATOM 34886 N N . LEU A 1 110 ? -5.797 -21.224 -5.660 1.00 0.00 110 LEU A N 18
ATOM 34887 C CA . LEU A 1 110 ? -6.999 -21.148 -4.829 1.00 0.00 110 LEU A CA 18
ATOM 34888 C C . LEU A 1 110 ? -7.797 -19.890 -5.147 1.00 0.00 110 LEU A C 18
ATOM 34889 O O . LEU A 1 110 ? -8.478 -19.324 -4.287 1.00 0.00 110 LEU A O 18
ATOM 34905 N N . GLU A 1 111 ? -7.713 -19.467 -6.400 1.00 0.00 111 GLU A N 18
ATOM 34906 C CA . GLU A 1 111 ? -8.511 -18.359 -6.895 1.00 0.00 111 GLU A CA 18
ATOM 34907 C C . GLU A 1 111 ? -9.936 -18.838 -7.140 1.00 0.00 111 GLU A C 18
ATOM 34908 O O . GLU A 1 111 ? -10.886 -18.052 -7.130 1.00 0.00 111 GLU A O 18
ATOM 34920 N N . HIS A 1 112 ? -10.068 -20.138 -7.368 1.00 0.00 112 HIS A N 18
ATOM 34921 C CA . HIS A 1 112 ? -11.368 -20.796 -7.372 1.00 0.00 112 HIS A CA 18
ATOM 34922 C C . HIS A 1 112 ? -11.619 -21.374 -5.988 1.00 0.00 112 HIS A C 18
ATOM 34923 O O . HIS A 1 112 ? -10.908 -22.278 -5.551 1.00 0.00 112 HIS A O 18
ATOM 34938 N N . HIS A 1 113 ? -12.611 -20.846 -5.292 1.00 0.00 113 HIS A N 18
ATOM 34939 C CA . HIS A 1 113 ? -12.826 -21.205 -3.897 1.00 0.00 113 HIS A CA 18
ATOM 34940 C C . HIS A 1 113 ? -14.301 -21.234 -3.536 1.00 0.00 113 HIS A C 18
ATOM 34941 O O . HIS A 1 113 ? -15.049 -20.313 -3.852 1.00 0.00 113 HIS A O 18
ATOM 34956 N N . HIS A 1 114 ? -14.712 -22.303 -2.876 1.00 0.00 114 HIS A N 18
ATOM 34957 C CA . HIS A 1 114 ? -16.045 -22.372 -2.293 1.00 0.00 114 HIS A CA 18
ATOM 34958 C C . HIS A 1 114 ? -15.983 -21.874 -0.861 1.00 0.00 114 HIS A C 18
ATOM 34959 O O . HIS A 1 114 ? -15.829 -22.661 0.076 1.00 0.00 114 HIS A O 18
ATOM 34974 N N . HIS A 1 115 ? -16.051 -20.564 -0.694 1.00 0.00 115 HIS A N 18
ATOM 34975 C CA . HIS A 1 115 ? -15.936 -19.970 0.626 1.00 0.00 115 HIS A CA 18
ATOM 34976 C C . HIS A 1 115 ? -17.175 -19.143 0.937 1.00 0.00 115 HIS A C 18
ATOM 34977 O O . HIS A 1 115 ? -17.419 -18.109 0.315 1.00 0.00 115 HIS A O 18
ATOM 34992 N N . HIS A 1 116 ? -17.955 -19.608 1.895 1.00 0.00 116 HIS A N 18
ATOM 34993 C CA . HIS A 1 116 ? -19.179 -18.927 2.277 1.00 0.00 116 HIS A CA 18
ATOM 34994 C C . HIS A 1 116 ? -18.894 -17.890 3.356 1.00 0.00 116 HIS A C 18
ATOM 34995 O O . HIS A 1 116 ? -18.753 -18.220 4.533 1.00 0.00 116 HIS A O 18
ATOM 35010 N N . HIS A 1 117 ? -18.789 -16.642 2.938 1.00 0.00 117 HIS A N 18
ATOM 35011 C CA . HIS A 1 117 ? -18.551 -15.541 3.854 1.00 0.00 117 HIS A CA 18
ATOM 35012 C C . HIS A 1 117 ? -19.740 -14.597 3.821 1.00 0.00 117 HIS A C 18
ATOM 35013 O O . HIS A 1 117 ? -20.524 -14.596 4.787 1.00 0.00 117 HIS A O 18
ATOM 35029 N N . MET A 1 1 ? -8.038 22.305 -7.812 1.00 0.00 1 MET A N 19
ATOM 35030 C CA . MET A 1 1 ? -7.535 23.569 -7.225 1.00 0.00 1 MET A CA 19
ATOM 35031 C C . MET A 1 1 ? -6.201 23.313 -6.525 1.00 0.00 1 MET A C 19
ATOM 35032 O O . MET A 1 1 ? -5.622 22.237 -6.669 1.00 0.00 1 MET A O 19
ATOM 35048 N N . ILE A 1 2 ? -5.715 24.294 -5.770 1.00 0.00 2 ILE A N 19
ATOM 35049 C CA . ILE A 1 2 ? -4.416 24.187 -5.114 1.00 0.00 2 ILE A CA 19
ATOM 35050 C C . ILE A 1 2 ? -4.464 23.291 -3.873 1.00 0.00 2 ILE A C 19
ATOM 35051 O O . ILE A 1 2 ? -4.371 23.758 -2.735 1.00 0.00 2 ILE A O 19
ATOM 35067 N N . GLU A 1 3 ? -4.611 21.995 -4.105 1.00 0.00 3 GLU A N 19
ATOM 35068 C CA . GLU A 1 3 ? -4.619 21.016 -3.030 1.00 0.00 3 GLU A CA 19
ATOM 35069 C C . GLU A 1 3 ? -4.061 19.687 -3.537 1.00 0.00 3 GLU A C 19
ATOM 35070 O O . GLU A 1 3 ? -4.804 18.835 -4.034 1.00 0.00 3 GLU A O 19
ATOM 35082 N N . PRO A 1 4 ? -2.730 19.520 -3.469 1.00 0.00 4 PRO A N 19
ATOM 35083 C CA . PRO A 1 4 ? -2.038 18.332 -3.942 1.00 0.00 4 PRO A CA 19
ATOM 35084 C C . PRO A 1 4 ? -1.727 17.344 -2.820 1.00 0.00 4 PRO A C 19
ATOM 35085 O O . PRO A 1 4 ? -0.695 16.681 -2.839 1.00 0.00 4 PRO A O 19
ATOM 35096 N N . SER A 1 5 ? -2.642 17.233 -1.865 1.00 0.00 5 SER A N 19
ATOM 35097 C CA . SER A 1 5 ? -2.453 16.368 -0.703 1.00 0.00 5 SER A CA 19
ATOM 35098 C C . SER A 1 5 ? -2.241 14.906 -1.109 1.00 0.00 5 SER A C 19
ATOM 35099 O O . SER A 1 5 ? -1.546 14.156 -0.431 1.00 0.00 5 SER A O 19
ATOM 35107 N N . LYS A 1 6 ? -2.845 14.513 -2.222 1.00 0.00 6 LYS A N 19
ATOM 35108 C CA . LYS A 1 6 ? -2.719 13.148 -2.718 1.00 0.00 6 LYS A CA 19
ATOM 35109 C C . LYS A 1 6 ? -1.768 13.075 -3.909 1.00 0.00 6 LYS A C 19
ATOM 35110 O O . LYS A 1 6 ? -1.951 12.253 -4.813 1.00 0.00 6 LYS A O 19
ATOM 35129 N N . ILE A 1 7 ? -0.744 13.926 -3.905 1.00 0.00 7 ILE A N 19
ATOM 35130 C CA . ILE A 1 7 ? 0.269 13.889 -4.955 1.00 0.00 7 ILE A CA 19
ATOM 35131 C C . ILE A 1 7 ? 1.186 12.684 -4.746 1.00 0.00 7 ILE A C 19
ATOM 35132 O O . ILE A 1 7 ? 1.723 12.127 -5.696 1.00 0.00 7 ILE A O 19
ATOM 35148 N N . THR A 1 8 ? 1.363 12.299 -3.488 1.00 0.00 8 THR A N 19
ATOM 35149 C CA . THR A 1 8 ? 2.086 11.084 -3.149 1.00 0.00 8 THR A CA 19
ATOM 35150 C C . THR A 1 8 ? 1.212 10.189 -2.281 1.00 0.00 8 THR A C 19
ATOM 35151 O O . THR A 1 8 ? 0.201 10.641 -1.734 1.00 0.00 8 THR A O 19
ATOM 35162 N N . VAL A 1 9 ? 1.597 8.928 -2.151 1.00 0.00 9 VAL A N 19
ATOM 35163 C CA . VAL A 1 9 ? 0.893 8.007 -1.269 1.00 0.00 9 VAL A CA 19
ATOM 35164 C C . VAL A 1 9 ? 1.099 8.413 0.186 1.00 0.00 9 VAL A C 19
ATOM 35165 O O . VAL A 1 9 ? 0.149 8.480 0.968 1.00 0.00 9 VAL A O 19
ATOM 35178 N N . GLU A 1 10 ? 2.342 8.718 0.531 1.00 0.00 10 GLU A N 19
ATOM 35179 C CA . GLU A 1 10 ? 2.704 9.008 1.913 1.00 0.00 10 GLU A CA 19
ATOM 35180 C C . GLU A 1 10 ? 1.998 10.257 2.440 1.00 0.00 10 GLU A C 19
ATOM 35181 O O . GLU A 1 10 ? 1.596 10.298 3.602 1.00 0.00 10 GLU A O 19
ATOM 35193 N N . GLN A 1 11 ? 1.839 11.269 1.593 1.00 0.00 11 GLN A N 19
ATOM 35194 C CA . GLN A 1 11 ? 1.241 12.525 2.031 1.00 0.00 11 GLN A CA 19
ATOM 35195 C C . GLN A 1 11 ? -0.257 12.373 2.259 1.00 0.00 11 GLN A C 19
ATOM 35196 O O . GLN A 1 11 ? -0.795 12.893 3.242 1.00 0.00 11 GLN A O 19
ATOM 35210 N N . TRP A 1 12 ? -0.934 11.659 1.367 1.00 0.00 12 TRP A N 19
ATOM 35211 C CA . TRP A 1 12 ? -2.364 11.458 1.521 1.00 0.00 12 TRP A CA 19
ATOM 35212 C C . TRP A 1 12 ? -2.641 10.610 2.752 1.00 0.00 12 TRP A C 19
ATOM 35213 O O . TRP A 1 12 ? -3.491 10.956 3.564 1.00 0.00 12 TRP A O 19
ATOM 35234 N N . LEU A 1 13 ? -1.898 9.515 2.898 1.00 0.00 13 LEU A N 19
ATOM 35235 C CA . LEU A 1 13 ? -2.056 8.631 4.050 1.00 0.00 13 LEU A CA 19
ATOM 35236 C C . LEU A 1 13 ? -1.729 9.364 5.348 1.00 0.00 13 LEU A C 19
ATOM 35237 O O . LEU A 1 13 ? -2.296 9.065 6.398 1.00 0.00 13 LEU A O 19
ATOM 35253 N N . ASN A 1 14 ? -0.819 10.330 5.267 1.00 0.00 14 ASN A N 19
ATOM 35254 C CA . ASN A 1 14 ? -0.469 11.154 6.422 1.00 0.00 14 ASN A CA 19
ATOM 35255 C C . ASN A 1 14 ? -1.686 11.935 6.906 1.00 0.00 14 ASN A C 19
ATOM 35256 O O . ASN A 1 14 ? -2.057 11.879 8.079 1.00 0.00 14 ASN A O 19
ATOM 35267 N N . ARG A 1 15 ? -2.314 12.655 5.989 1.00 0.00 15 ARG A N 19
ATOM 35268 C CA . ARG A 1 15 ? -3.502 13.436 6.311 1.00 0.00 15 ARG A CA 19
ATOM 35269 C C . ARG A 1 15 ? -4.684 12.511 6.590 1.00 0.00 15 ARG A C 19
ATOM 35270 O O . ARG A 1 15 ? -5.582 12.840 7.372 1.00 0.00 15 ARG A O 19
ATOM 35291 N N . TRP A 1 16 ? -4.659 11.351 5.947 1.00 0.00 16 TRP A N 19
ATOM 35292 C CA . TRP A 1 16 ? -5.645 10.305 6.172 1.00 0.00 16 TRP A CA 19
ATOM 35293 C C . TRP A 1 16 ? -5.666 9.903 7.643 1.00 0.00 16 TRP A C 19
ATOM 35294 O O . TRP A 1 16 ? -6.690 10.029 8.309 1.00 0.00 16 TRP A O 19
ATOM 35315 N N . LEU A 1 17 ? -4.522 9.462 8.157 1.00 0.00 17 LEU A N 19
ATOM 35316 C CA . LEU A 1 17 ? -4.438 9.012 9.542 1.00 0.00 17 LEU A CA 19
ATOM 35317 C C . LEU A 1 17 ? -4.686 10.167 10.510 1.00 0.00 17 LEU A C 19
ATOM 35318 O O . LEU A 1 17 ? -5.095 9.954 11.648 1.00 0.00 17 LEU A O 19
ATOM 35334 N N . THR A 1 18 ? -4.458 11.392 10.046 1.00 0.00 18 THR A N 19
ATOM 35335 C CA . THR A 1 18 ? -4.672 12.568 10.872 1.00 0.00 18 THR A CA 19
ATOM 35336 C C . THR A 1 18 ? -6.151 12.719 11.242 1.00 0.00 18 THR A C 19
ATOM 35337 O O . THR A 1 18 ? -6.488 12.949 12.405 1.00 0.00 18 THR A O 19
ATOM 35348 N N . ASP A 1 19 ? -7.035 12.577 10.259 1.00 0.00 19 ASP A N 19
ATOM 35349 C CA . ASP A 1 19 ? -8.466 12.745 10.513 1.00 0.00 19 ASP A CA 19
ATOM 35350 C C . ASP A 1 19 ? -9.178 11.413 10.742 1.00 0.00 19 ASP A C 19
ATOM 35351 O O . ASP A 1 19 ? -10.020 11.299 11.631 1.00 0.00 19 ASP A O 19
ATOM 35360 N N . TYR A 1 20 ? -8.837 10.404 9.947 1.00 0.00 20 TYR A N 19
ATOM 35361 C CA . TYR A 1 20 ? -9.536 9.120 9.999 1.00 0.00 20 TYR A CA 19
ATOM 35362 C C . TYR A 1 20 ? -9.272 8.384 11.311 1.00 0.00 20 TYR A C 19
ATOM 35363 O O . TYR A 1 20 ? -10.123 7.633 11.788 1.00 0.00 20 TYR A O 19
ATOM 35381 N N . ALA A 1 21 ? -8.101 8.591 11.894 1.00 0.00 21 ALA A N 19
ATOM 35382 C CA . ALA A 1 21 ? -7.819 8.031 13.206 1.00 0.00 21 ALA A CA 19
ATOM 35383 C C . ALA A 1 21 ? -8.393 8.937 14.283 1.00 0.00 21 ALA A C 19
ATOM 35384 O O . ALA A 1 21 ? -9.149 8.484 15.143 1.00 0.00 21 ALA A O 19
ATOM 35391 N N . LYS A 1 22 ? -8.039 10.222 14.199 1.00 0.00 22 LYS A N 19
ATOM 35392 C CA . LYS A 1 22 ? -8.532 11.254 15.116 1.00 0.00 22 LYS A CA 19
ATOM 35393 C C . LYS A 1 22 ? -8.191 10.905 16.565 1.00 0.00 22 LYS A C 19
ATOM 35394 O O . LYS A 1 22 ? -8.929 10.185 17.236 1.00 0.00 22 LYS A O 19
ATOM 35413 N N . PRO A 1 23 ? -7.054 11.416 17.053 1.00 0.00 23 PRO A N 19
ATOM 35414 C CA . PRO A 1 23 ? -6.507 11.047 18.362 1.00 0.00 23 PRO A CA 19
ATOM 35415 C C . PRO A 1 23 ? -7.438 11.377 19.526 1.00 0.00 23 PRO A C 19
ATOM 35416 O O . PRO A 1 23 ? -7.581 12.538 19.918 1.00 0.00 23 PRO A O 19
ATOM 35427 N N . HIS A 1 24 ? -8.083 10.349 20.060 1.00 0.00 24 HIS A N 19
ATOM 35428 C CA . HIS A 1 24 ? -8.871 10.486 21.279 1.00 0.00 24 HIS A CA 19
ATOM 35429 C C . HIS A 1 24 ? -8.720 9.229 22.136 1.00 0.00 24 HIS A C 19
ATOM 35430 O O . HIS A 1 24 ? -7.927 9.220 23.074 1.00 0.00 24 HIS A O 19
ATOM 35445 N N . LEU A 1 25 ? -9.455 8.164 21.800 1.00 0.00 25 LEU A N 19
ATOM 35446 C CA . LEU A 1 25 ? -9.398 6.920 22.579 1.00 0.00 25 LEU A CA 19
ATOM 35447 C C . LEU A 1 25 ? -9.765 5.686 21.753 1.00 0.00 25 LEU A C 19
ATOM 35448 O O . LEU A 1 25 ? -9.684 4.565 22.251 1.00 0.00 25 LEU A O 19
ATOM 35464 N N . ARG A 1 26 ? -10.177 5.875 20.506 1.00 0.00 26 ARG A N 19
ATOM 35465 C CA . ARG A 1 26 ? -10.702 4.762 19.721 1.00 0.00 26 ARG A CA 19
ATOM 35466 C C . ARG A 1 26 ? -9.594 4.015 18.980 1.00 0.00 26 ARG A C 19
ATOM 35467 O O . ARG A 1 26 ? -9.267 2.876 19.319 1.00 0.00 26 ARG A O 19
ATOM 35488 N N . GLN A 1 27 ? -9.017 4.651 17.968 1.00 0.00 27 GLN A N 19
ATOM 35489 C CA . GLN A 1 27 ? -8.000 4.004 17.149 1.00 0.00 27 GLN A CA 19
ATOM 35490 C C . GLN A 1 27 ? -6.683 4.760 17.234 1.00 0.00 27 GLN A C 19
ATOM 35491 O O . GLN A 1 27 ? -6.330 5.527 16.340 1.00 0.00 27 GLN A O 19
ATOM 35505 N N . SER A 1 28 ? -5.980 4.564 18.336 1.00 0.00 28 SER A N 19
ATOM 35506 C CA . SER A 1 28 ? -4.677 5.176 18.532 1.00 0.00 28 SER A CA 19
ATOM 35507 C C . SER A 1 28 ? -3.688 4.160 19.090 1.00 0.00 28 SER A C 19
ATOM 35508 O O . SER A 1 28 ? -2.589 4.507 19.522 1.00 0.00 28 SER A O 19
ATOM 35516 N N . THR A 1 29 ? -4.078 2.895 19.048 1.00 0.00 29 THR A N 19
ATOM 35517 C CA . THR A 1 29 ? -3.292 1.833 19.656 1.00 0.00 29 THR A CA 19
ATOM 35518 C C . THR A 1 29 ? -2.724 0.886 18.593 1.00 0.00 29 THR A C 19
ATOM 35519 O O . THR A 1 29 ? -2.076 -0.111 18.913 1.00 0.00 29 THR A O 19
ATOM 35530 N N . TRP A 1 30 ? -2.952 1.208 17.326 1.00 0.00 30 TRP A N 19
ATOM 35531 C CA . TRP A 1 30 ? -2.549 0.324 16.241 1.00 0.00 30 TRP A CA 19
ATOM 35532 C C . TRP A 1 30 ? -1.354 0.887 15.482 1.00 0.00 30 TRP A C 19
ATOM 35533 O O . TRP A 1 30 ? -1.516 1.547 14.457 1.00 0.00 30 TRP A O 19
ATOM 35554 N N . GLU A 1 31 ? -0.155 0.641 15.996 1.00 0.00 31 GLU A N 19
ATOM 35555 C CA . GLU A 1 31 ? 1.060 1.067 15.312 1.00 0.00 31 GLU A CA 19
ATOM 35556 C C . GLU A 1 31 ? 1.465 0.031 14.268 1.00 0.00 31 GLU A C 19
ATOM 35557 O O . GLU A 1 31 ? 2.198 0.332 13.330 1.00 0.00 31 GLU A O 19
ATOM 35569 N N . SER A 1 32 ? 0.956 -1.187 14.431 1.00 0.00 32 SER A N 19
ATOM 35570 C CA . SER A 1 32 ? 1.272 -2.287 13.529 1.00 0.00 32 SER A CA 19
ATOM 35571 C C . SER A 1 32 ? 0.969 -1.915 12.081 1.00 0.00 32 SER A C 19
ATOM 35572 O O . SER A 1 32 ? 1.798 -2.115 11.191 1.00 0.00 32 SER A O 19
ATOM 35580 N N . TYR A 1 33 ? -0.219 -1.358 11.863 1.00 0.00 33 TYR A N 19
ATOM 35581 C CA . TYR A 1 33 ? -0.636 -0.924 10.537 1.00 0.00 33 TYR A CA 19
ATOM 35582 C C . TYR A 1 33 ? 0.290 0.158 9.998 1.00 0.00 33 TYR A C 19
ATOM 35583 O O . TYR A 1 33 ? 0.656 0.140 8.824 1.00 0.00 33 TYR A O 19
ATOM 35601 N N . GLU A 1 34 ? 0.677 1.089 10.864 1.00 0.00 34 GLU A N 19
ATOM 35602 C CA . GLU A 1 34 ? 1.592 2.155 10.478 1.00 0.00 34 GLU A CA 19
ATOM 35603 C C . GLU A 1 34 ? 2.938 1.581 10.064 1.00 0.00 34 GLU A C 19
ATOM 35604 O O . GLU A 1 34 ? 3.424 1.855 8.965 1.00 0.00 34 GLU A O 19
ATOM 35616 N N . THR A 1 35 ? 3.519 0.774 10.943 1.00 0.00 35 THR A N 19
ATOM 35617 C CA . THR A 1 35 ? 4.845 0.215 10.732 1.00 0.00 35 THR A CA 19
ATOM 35618 C C . THR A 1 35 ? 4.949 -0.532 9.404 1.00 0.00 35 THR A C 19
ATOM 35619 O O . THR A 1 35 ? 5.717 -0.136 8.529 1.00 0.00 35 THR A O 19
ATOM 35630 N N . VAL A 1 36 ? 4.161 -1.593 9.237 1.00 0.00 36 VAL A N 19
ATOM 35631 C CA . VAL A 1 36 ? 4.275 -2.440 8.052 1.00 0.00 36 VAL A CA 19
ATOM 35632 C C . VAL A 1 36 ? 4.017 -1.652 6.768 1.00 0.00 36 VAL A C 19
ATOM 35633 O O . VAL A 1 36 ? 4.730 -1.823 5.769 1.00 0.00 36 VAL A O 19
ATOM 35646 N N . LEU A 1 37 ? 3.028 -0.769 6.811 1.00 0.00 37 LEU A N 19
ATOM 35647 C CA . LEU A 1 37 ? 2.633 -0.007 5.639 1.00 0.00 37 LEU A CA 19
ATOM 35648 C C . LEU A 1 37 ? 3.721 0.985 5.253 1.00 0.00 37 LEU A C 19
ATOM 35649 O O . LEU A 1 37 ? 4.307 0.884 4.172 1.00 0.00 37 LEU A O 19
ATOM 35665 N N . ARG A 1 38 ? 4.027 1.913 6.160 1.00 0.00 38 ARG A N 19
ATOM 35666 C CA . ARG A 1 38 ? 4.957 2.992 5.853 1.00 0.00 38 ARG A CA 19
ATOM 35667 C C . ARG A 1 38 ? 6.340 2.436 5.521 1.00 0.00 38 ARG A C 19
ATOM 35668 O O . ARG A 1 38 ? 7.015 2.934 4.622 1.00 0.00 38 ARG A O 19
ATOM 35689 N N . LEU A 1 39 ? 6.731 1.376 6.221 1.00 0.00 39 LEU A N 19
ATOM 35690 C CA . LEU A 1 39 ? 8.055 0.789 6.065 1.00 0.00 39 LEU A CA 19
ATOM 35691 C C . LEU A 1 39 ? 8.249 0.199 4.673 1.00 0.00 39 LEU A C 19
ATOM 35692 O O . LEU A 1 39 ? 9.290 0.396 4.051 1.00 0.00 39 LEU A O 19
ATOM 35708 N N . HIS A 1 40 ? 7.252 -0.520 4.180 1.00 0.00 40 HIS A N 19
ATOM 35709 C CA . HIS A 1 40 ? 7.428 -1.275 2.946 1.00 0.00 40 HIS A CA 19
ATOM 35710 C C . HIS A 1 40 ? 7.031 -0.486 1.701 1.00 0.00 40 HIS A C 19
ATOM 35711 O O . HIS A 1 40 ? 7.745 -0.515 0.699 1.00 0.00 40 HIS A O 19
ATOM 35726 N N . VAL A 1 41 ? 5.912 0.225 1.748 1.00 0.00 41 VAL A N 19
ATOM 35727 C CA . VAL A 1 41 ? 5.368 0.810 0.528 1.00 0.00 41 VAL A CA 19
ATOM 35728 C C . VAL A 1 41 ? 5.729 2.290 0.357 1.00 0.00 41 VAL A C 19
ATOM 35729 O O . VAL A 1 41 ? 5.837 2.764 -0.770 1.00 0.00 41 VAL A O 19
ATOM 35742 N N . ILE A 1 42 ? 5.950 3.020 1.446 1.00 0.00 42 ILE A N 19
ATOM 35743 C CA . ILE A 1 42 ? 6.206 4.456 1.329 1.00 0.00 42 ILE A CA 19
ATOM 35744 C C . ILE A 1 42 ? 7.530 4.765 0.603 1.00 0.00 42 ILE A C 19
ATOM 35745 O O . ILE A 1 42 ? 7.540 5.581 -0.318 1.00 0.00 42 ILE A O 19
ATOM 35761 N N . PRO A 1 43 ? 8.663 4.133 0.975 1.00 0.00 43 PRO A N 19
ATOM 35762 C CA . PRO A 1 43 ? 9.941 4.382 0.296 1.00 0.00 43 PRO A CA 19
ATOM 35763 C C . PRO A 1 43 ? 9.993 3.779 -1.112 1.00 0.00 43 PRO A C 19
ATOM 35764 O O . PRO A 1 43 ? 10.863 4.122 -1.912 1.00 0.00 43 PRO A O 19
ATOM 35775 N N . THR A 1 44 ? 9.057 2.887 -1.415 1.00 0.00 44 THR A N 19
ATOM 35776 C CA . THR A 1 44 ? 9.044 2.204 -2.702 1.00 0.00 44 THR A CA 19
ATOM 35777 C C . THR A 1 44 ? 8.080 2.869 -3.680 1.00 0.00 44 THR A C 19
ATOM 35778 O O . THR A 1 44 ? 8.495 3.413 -4.705 1.00 0.00 44 THR A O 19
ATOM 35789 N N . LEU A 1 45 ? 6.799 2.829 -3.349 1.00 0.00 45 LEU A N 19
ATOM 35790 C CA . LEU A 1 45 ? 5.763 3.330 -4.238 1.00 0.00 45 LEU A CA 19
ATOM 35791 C C . LEU A 1 45 ? 5.051 4.534 -3.625 1.00 0.00 45 LEU A C 19
ATOM 35792 O O . LEU A 1 45 ? 4.176 5.131 -4.247 1.00 0.00 45 LEU A O 19
ATOM 35808 N N . GLY A 1 46 ? 5.436 4.888 -2.404 1.00 0.00 46 GLY A N 19
ATOM 35809 C CA . GLY A 1 46 ? 4.797 5.987 -1.700 1.00 0.00 46 GLY A CA 19
ATOM 35810 C C . GLY A 1 46 ? 5.130 7.333 -2.302 1.00 0.00 46 GLY A C 19
ATOM 35811 O O . GLY A 1 46 ? 4.417 8.313 -2.080 1.00 0.00 46 GLY A O 19
ATOM 35815 N N . SER A 1 47 ? 6.217 7.377 -3.057 1.00 0.00 47 SER A N 19
ATOM 35816 C CA . SER A 1 47 ? 6.624 8.581 -3.762 1.00 0.00 47 SER A CA 19
ATOM 35817 C C . SER A 1 47 ? 5.809 8.760 -5.041 1.00 0.00 47 SER A C 19
ATOM 35818 O O . SER A 1 47 ? 5.893 9.789 -5.715 1.00 0.00 47 SER A O 19
ATOM 35826 N N . ILE A 1 48 ? 5.016 7.748 -5.357 1.00 0.00 48 ILE A N 19
ATOM 35827 C CA . ILE A 1 48 ? 4.175 7.759 -6.540 1.00 0.00 48 ILE A CA 19
ATOM 35828 C C . ILE A 1 48 ? 2.752 8.153 -6.159 1.00 0.00 48 ILE A C 19
ATOM 35829 O O . ILE A 1 48 ? 2.221 7.662 -5.167 1.00 0.00 48 ILE A O 19
ATOM 35845 N N . PRO A 1 49 ? 2.134 9.080 -6.906 1.00 0.00 49 PRO A N 19
ATOM 35846 C CA . PRO A 1 49 ? 0.728 9.446 -6.709 1.00 0.00 49 PRO A CA 19
ATOM 35847 C C . PRO A 1 49 ? -0.196 8.230 -6.763 1.00 0.00 49 PRO A C 19
ATOM 35848 O O . PRO A 1 49 ? 0.033 7.298 -7.535 1.00 0.00 49 PRO A O 19
ATOM 35859 N N . LEU A 1 50 ? -1.247 8.256 -5.946 1.00 0.00 50 LEU A N 19
ATOM 35860 C CA . LEU A 1 50 ? -2.195 7.145 -5.860 1.00 0.00 50 LEU A CA 19
ATOM 35861 C C . LEU A 1 50 ? -2.796 6.815 -7.220 1.00 0.00 50 LEU A C 19
ATOM 35862 O O . LEU A 1 50 ? -2.957 5.649 -7.568 1.00 0.00 50 LEU A O 19
ATOM 35878 N N . LYS A 1 51 ? -3.114 7.847 -7.990 1.00 0.00 51 LYS A N 19
ATOM 35879 C CA . LYS A 1 51 ? -3.736 7.662 -9.298 1.00 0.00 51 LYS A CA 19
ATOM 35880 C C . LYS A 1 51 ? -2.733 7.101 -10.311 1.00 0.00 51 LYS A C 19
ATOM 35881 O O . LYS A 1 51 ? -3.113 6.506 -11.320 1.00 0.00 51 LYS A O 19
ATOM 35900 N N . LYS A 1 52 ? -1.451 7.286 -10.028 1.00 0.00 52 LYS A N 19
ATOM 35901 C CA . LYS A 1 52 ? -0.391 6.840 -10.925 1.00 0.00 52 LYS A CA 19
ATOM 35902 C C . LYS A 1 52 ? 0.039 5.422 -10.569 1.00 0.00 52 LYS A C 19
ATOM 35903 O O . LYS A 1 52 ? 0.668 4.730 -11.370 1.00 0.00 52 LYS A O 19
ATOM 35922 N N . LEU A 1 53 ? -0.321 5.000 -9.362 1.00 0.00 53 LEU A N 19
ATOM 35923 C CA . LEU A 1 53 ? 0.042 3.686 -8.859 1.00 0.00 53 LEU A CA 19
ATOM 35924 C C . LEU A 1 53 ? -0.586 2.593 -9.721 1.00 0.00 53 LEU A C 19
ATOM 35925 O O . LEU A 1 53 ? -1.790 2.602 -9.992 1.00 0.00 53 LEU A O 19
ATOM 35941 N N . GLN A 1 54 ? 0.245 1.662 -10.160 1.00 0.00 54 GLN A N 19
ATOM 35942 C CA . GLN A 1 54 ? -0.194 0.583 -11.028 1.00 0.00 54 GLN A CA 19
ATOM 35943 C C . GLN A 1 54 ? -0.169 -0.751 -10.292 1.00 0.00 54 GLN A C 19
ATOM 35944 O O . GLN A 1 54 ? 0.662 -0.961 -9.409 1.00 0.00 54 GLN A O 19
ATOM 35958 N N . PRO A 1 55 ? -1.075 -1.676 -10.656 1.00 0.00 55 PRO A N 19
ATOM 35959 C CA . PRO A 1 55 ? -1.094 -3.031 -10.089 1.00 0.00 55 PRO A CA 19
ATOM 35960 C C . PRO A 1 55 ? 0.203 -3.782 -10.379 1.00 0.00 55 PRO A C 19
ATOM 35961 O O . PRO A 1 55 ? 0.578 -4.704 -9.655 1.00 0.00 55 PRO A O 19
ATOM 35972 N N . ALA A 1 56 ? 0.888 -3.366 -11.439 1.00 0.00 56 ALA A N 19
ATOM 35973 C CA . ALA A 1 56 ? 2.165 -3.954 -11.816 1.00 0.00 56 ALA A CA 19
ATOM 35974 C C . ALA A 1 56 ? 3.231 -3.634 -10.773 1.00 0.00 56 ALA A C 19
ATOM 35975 O O . ALA A 1 56 ? 4.101 -4.460 -10.485 1.00 0.00 56 ALA A O 19
ATOM 35982 N N . ASP A 1 57 ? 3.144 -2.437 -10.201 1.00 0.00 57 ASP A N 19
ATOM 35983 C CA . ASP A 1 57 ? 4.071 -2.015 -9.158 1.00 0.00 57 ASP A CA 19
ATOM 35984 C C . ASP A 1 57 ? 3.802 -2.788 -7.878 1.00 0.00 57 ASP A C 19
ATOM 35985 O O . ASP A 1 57 ? 4.729 -3.174 -7.172 1.00 0.00 57 ASP A O 19
ATOM 35994 N N . ILE A 1 58 ? 2.526 -3.020 -7.593 1.00 0.00 58 ILE A N 19
ATOM 35995 C CA . ILE A 1 58 ? 2.131 -3.804 -6.427 1.00 0.00 58 ILE A CA 19
ATOM 35996 C C . ILE A 1 58 ? 2.563 -5.259 -6.595 1.00 0.00 58 ILE A C 19
ATOM 35997 O O . ILE A 1 58 ? 3.025 -5.893 -5.645 1.00 0.00 58 ILE A O 19
ATOM 36013 N N . GLN A 1 59 ? 2.418 -5.774 -7.815 1.00 0.00 59 GLN A N 19
ATOM 36014 C CA . GLN A 1 59 ? 2.911 -7.103 -8.158 1.00 0.00 59 GLN A CA 19
ATOM 36015 C C . GLN A 1 59 ? 4.405 -7.160 -7.855 1.00 0.00 59 GLN A C 19
ATOM 36016 O O . GLN A 1 59 ? 4.881 -8.047 -7.146 1.00 0.00 59 GLN A O 19
ATOM 36030 N N . ARG A 1 60 ? 5.132 -6.171 -8.373 1.00 0.00 60 ARG A N 19
ATOM 36031 C CA . ARG A 1 60 ? 6.562 -6.039 -8.114 1.00 0.00 60 ARG A CA 19
ATOM 36032 C C . ARG A 1 60 ? 6.841 -6.010 -6.615 1.00 0.00 60 ARG A C 19
ATOM 36033 O O . ARG A 1 60 ? 7.730 -6.703 -6.133 1.00 0.00 60 ARG A O 19
ATOM 36054 N N . LEU A 1 61 ? 6.077 -5.197 -5.895 1.00 0.00 61 LEU A N 19
ATOM 36055 C CA . LEU A 1 61 ? 6.235 -5.048 -4.452 1.00 0.00 61 LEU A CA 19
ATOM 36056 C C . LEU A 1 61 ? 6.070 -6.399 -3.757 1.00 0.00 61 LEU A C 19
ATOM 36057 O O . LEU A 1 61 ? 6.816 -6.731 -2.836 1.00 0.00 61 LEU A O 19
ATOM 36073 N N . TYR A 1 62 ? 5.107 -7.189 -4.218 1.00 0.00 62 TYR A N 19
ATOM 36074 C CA . TYR A 1 62 ? 4.872 -8.511 -3.648 1.00 0.00 62 TYR A CA 19
ATOM 36075 C C . TYR A 1 62 ? 6.064 -9.427 -3.898 1.00 0.00 62 TYR A C 19
ATOM 36076 O O . TYR A 1 62 ? 6.540 -10.099 -2.979 1.00 0.00 62 TYR A O 19
ATOM 36094 N N . ALA A 1 63 ? 6.549 -9.435 -5.135 1.00 0.00 63 ALA A N 19
ATOM 36095 C CA . ALA A 1 63 ? 7.715 -10.231 -5.502 1.00 0.00 63 ALA A CA 19
ATOM 36096 C C . ALA A 1 63 ? 8.950 -9.762 -4.742 1.00 0.00 63 ALA A C 19
ATOM 36097 O O . ALA A 1 63 ? 9.712 -10.565 -4.210 1.00 0.00 63 ALA A O 19
ATOM 36104 N N . SER A 1 64 ? 9.117 -8.448 -4.675 1.00 0.00 64 SER A N 19
ATOM 36105 C CA . SER A 1 64 ? 10.264 -7.830 -4.020 1.00 0.00 64 SER A CA 19
ATOM 36106 C C . SER A 1 64 ? 10.311 -8.168 -2.529 1.00 0.00 64 SER A C 19
ATOM 36107 O O . SER A 1 64 ? 11.375 -8.140 -1.905 1.00 0.00 64 SER A O 19
ATOM 36115 N N . LYS A 1 65 ? 9.156 -8.487 -1.965 1.00 0.00 65 LYS A N 19
ATOM 36116 C CA . LYS A 1 65 ? 9.079 -8.914 -0.579 1.00 0.00 65 LYS A CA 19
ATOM 36117 C C . LYS A 1 65 ? 9.563 -10.352 -0.433 1.00 0.00 65 LYS A C 19
ATOM 36118 O O . LYS A 1 65 ? 10.346 -10.666 0.464 1.00 0.00 65 LYS A O 19
ATOM 36137 N N . LEU A 1 66 ? 9.108 -11.217 -1.332 1.00 0.00 66 LEU A N 19
ATOM 36138 C CA . LEU A 1 66 ? 9.498 -12.620 -1.308 1.00 0.00 66 LEU A CA 19
ATOM 36139 C C . LEU A 1 66 ? 10.984 -12.752 -1.630 1.00 0.00 66 LEU A C 19
ATOM 36140 O O . LEU A 1 66 ? 11.673 -13.624 -1.100 1.00 0.00 66 LEU A O 19
ATOM 36156 N N . GLU A 1 67 ? 11.470 -11.863 -2.493 1.00 0.00 67 GLU A N 19
ATOM 36157 C CA . GLU A 1 67 ? 12.891 -11.787 -2.824 1.00 0.00 67 GLU A CA 19
ATOM 36158 C C . GLU A 1 67 ? 13.729 -11.501 -1.582 1.00 0.00 67 GLU A C 19
ATOM 36159 O O . GLU A 1 67 ? 14.864 -11.961 -1.466 1.00 0.00 67 GLU A O 19
ATOM 36171 N N . SER A 1 68 ? 13.154 -10.752 -0.654 1.00 0.00 68 SER A N 19
ATOM 36172 C CA . SER A 1 68 ? 13.846 -10.381 0.570 1.00 0.00 68 SER A CA 19
ATOM 36173 C C . SER A 1 68 ? 13.818 -11.534 1.574 1.00 0.00 68 SER A C 19
ATOM 36174 O O . SER A 1 68 ? 14.563 -11.536 2.554 1.00 0.00 68 SER A O 19
ATOM 36182 N N . GLY A 1 69 ? 12.965 -12.516 1.314 1.00 0.00 69 GLY A N 19
ATOM 36183 C CA . GLY A 1 69 ? 12.852 -13.652 2.203 1.00 0.00 69 GLY A CA 19
ATOM 36184 C C . GLY A 1 69 ? 11.727 -13.494 3.203 1.00 0.00 69 GLY A C 19
ATOM 36185 O O . GLY A 1 69 ? 11.805 -13.998 4.325 1.00 0.00 69 GLY A O 19
ATOM 36189 N N . LEU A 1 70 ? 10.677 -12.794 2.799 1.00 0.00 70 LEU A N 19
ATOM 36190 C CA . LEU A 1 70 ? 9.513 -12.621 3.655 1.00 0.00 70 LEU A CA 19
ATOM 36191 C C . LEU A 1 70 ? 8.579 -13.815 3.542 1.00 0.00 70 LEU A C 19
ATOM 36192 O O . LEU A 1 70 ? 8.298 -14.292 2.442 1.00 0.00 70 LEU A O 19
ATOM 36208 N N . SER A 1 71 ? 8.116 -14.298 4.688 1.00 0.00 71 SER A N 19
ATOM 36209 C CA . SER A 1 71 ? 7.202 -15.429 4.739 1.00 0.00 71 SER A CA 19
ATOM 36210 C C . SER A 1 71 ? 5.890 -15.088 4.032 1.00 0.00 71 SER A C 19
ATOM 36211 O O . SER A 1 71 ? 5.342 -13.998 4.222 1.00 0.00 71 SER A O 19
ATOM 36219 N N . PRO A 1 72 ? 5.374 -16.021 3.210 1.00 0.00 72 PRO A N 19
ATOM 36220 C CA . PRO A 1 72 ? 4.157 -15.807 2.414 1.00 0.00 72 PRO A CA 19
ATOM 36221 C C . PRO A 1 72 ? 2.965 -15.364 3.259 1.00 0.00 72 PRO A C 19
ATOM 36222 O O . PRO A 1 72 ? 2.105 -14.626 2.786 1.00 0.00 72 PRO A O 19
ATOM 36233 N N . THR A 1 73 ? 2.926 -15.809 4.507 1.00 0.00 73 THR A N 19
ATOM 36234 C CA . THR A 1 73 ? 1.874 -15.413 5.432 1.00 0.00 73 THR A CA 19
ATOM 36235 C C . THR A 1 73 ? 1.893 -13.902 5.674 1.00 0.00 73 THR A C 19
ATOM 36236 O O . THR A 1 73 ? 0.872 -13.222 5.538 1.00 0.00 73 THR A O 19
ATOM 36247 N N . ARG A 1 74 ? 3.070 -13.379 5.997 1.00 0.00 74 ARG A N 19
ATOM 36248 C CA . ARG A 1 74 ? 3.239 -11.957 6.262 1.00 0.00 74 ARG A CA 19
ATOM 36249 C C . ARG A 1 74 ? 3.078 -11.156 4.972 1.00 0.00 74 ARG A C 19
ATOM 36250 O O . ARG A 1 74 ? 2.659 -9.995 4.989 1.00 0.00 74 ARG A O 19
ATOM 36271 N N . VAL A 1 75 ? 3.402 -11.784 3.848 1.00 0.00 75 VAL A N 19
ATOM 36272 C CA . VAL A 1 75 ? 3.189 -11.169 2.545 1.00 0.00 75 VAL A CA 19
ATOM 36273 C C . VAL A 1 75 ? 1.702 -10.876 2.333 1.00 0.00 75 VAL A C 19
ATOM 36274 O O . VAL A 1 75 ? 1.338 -9.826 1.788 1.00 0.00 75 VAL A O 19
ATOM 36287 N N . ARG A 1 76 ? 0.853 -11.796 2.788 1.00 0.00 76 ARG A N 19
ATOM 36288 C CA . ARG A 1 76 ? -0.594 -11.647 2.654 1.00 0.00 76 ARG A CA 19
ATOM 36289 C C . ARG A 1 76 ? -1.110 -10.561 3.592 1.00 0.00 76 ARG A C 19
ATOM 36290 O O . ARG A 1 76 ? -2.073 -9.863 3.275 1.00 0.00 76 ARG A O 19
ATOM 36311 N N . TYR A 1 77 ? -0.472 -10.429 4.750 1.00 0.00 77 TYR A N 19
ATOM 36312 C CA . TYR A 1 77 ? -0.832 -9.382 5.702 1.00 0.00 77 TYR A CA 19
ATOM 36313 C C . TYR A 1 77 ? -0.630 -8.007 5.074 1.00 0.00 77 TYR A C 19
ATOM 36314 O O . TYR A 1 77 ? -1.505 -7.146 5.137 1.00 0.00 77 TYR A O 19
ATOM 36332 N N . ILE A 1 78 ? 0.527 -7.817 4.455 1.00 0.00 78 ILE A N 19
ATOM 36333 C CA . ILE A 1 78 ? 0.818 -6.581 3.738 1.00 0.00 78 ILE A CA 19
ATOM 36334 C C . ILE A 1 78 ? -0.171 -6.375 2.582 1.00 0.00 78 ILE A C 19
ATOM 36335 O O . ILE A 1 78 ? -0.484 -5.244 2.212 1.00 0.00 78 ILE A O 19
ATOM 36351 N N . HIS A 1 79 ? -0.673 -7.474 2.028 1.00 0.00 79 HIS A N 19
ATOM 36352 C CA . HIS A 1 79 ? -1.693 -7.405 0.982 1.00 0.00 79 HIS A CA 19
ATOM 36353 C C . HIS A 1 79 ? -2.992 -6.805 1.529 1.00 0.00 79 HIS A C 19
ATOM 36354 O O . HIS A 1 79 ? -3.527 -5.855 0.960 1.00 0.00 79 HIS A O 19
ATOM 36369 N N . VAL A 1 80 ? -3.487 -7.354 2.632 1.00 0.00 80 VAL A N 19
ATOM 36370 C CA . VAL A 1 80 ? -4.777 -6.935 3.168 1.00 0.00 80 VAL A CA 19
ATOM 36371 C C . VAL A 1 80 ? -4.711 -5.537 3.776 1.00 0.00 80 VAL A C 19
ATOM 36372 O O . VAL A 1 80 ? -5.658 -4.761 3.645 1.00 0.00 80 VAL A O 19
ATOM 36385 N N . VAL A 1 81 ? -3.594 -5.204 4.419 1.00 0.00 81 VAL A N 19
ATOM 36386 C CA . VAL A 1 81 ? -3.444 -3.886 5.027 1.00 0.00 81 VAL A CA 19
ATOM 36387 C C . VAL A 1 81 ? -3.430 -2.798 3.952 1.00 0.00 81 VAL A C 19
ATOM 36388 O O . VAL A 1 81 ? -4.011 -1.729 4.129 1.00 0.00 81 VAL A O 19
ATOM 36401 N N . LEU A 1 82 ? -2.793 -3.091 2.822 1.00 0.00 82 LEU A N 19
ATOM 36402 C CA . LEU A 1 82 ? -2.758 -2.157 1.708 1.00 0.00 82 LEU A CA 19
ATOM 36403 C C . LEU A 1 82 ? -4.137 -2.072 1.063 1.00 0.00 82 LEU A C 19
ATOM 36404 O O . LEU A 1 82 ? -4.611 -0.989 0.721 1.00 0.00 82 LEU A O 19
ATOM 36420 N N . HIS A 1 83 ? -4.783 -3.225 0.928 1.00 0.00 83 HIS A N 19
ATOM 36421 C CA . HIS A 1 83 ? -6.120 -3.305 0.348 1.00 0.00 83 HIS A CA 19
ATOM 36422 C C . HIS A 1 83 ? -7.116 -2.449 1.128 1.00 0.00 83 HIS A C 19
ATOM 36423 O O . HIS A 1 83 ? -7.884 -1.689 0.537 1.00 0.00 83 HIS A O 19
ATOM 36438 N N . GLU A 1 84 ? -7.096 -2.561 2.450 1.00 0.00 84 GLU A N 19
ATOM 36439 C CA . GLU A 1 84 ? -8.068 -1.858 3.274 1.00 0.00 84 GLU A CA 19
ATOM 36440 C C . GLU A 1 84 ? -7.684 -0.394 3.466 1.00 0.00 84 GLU A C 19
ATOM 36441 O O . GLU A 1 84 ? -8.523 0.425 3.828 1.00 0.00 84 GLU A O 19
ATOM 36453 N N . ALA A 1 85 ? -6.421 -0.068 3.212 1.00 0.00 85 ALA A N 19
ATOM 36454 C CA . ALA A 1 85 ? -5.957 1.315 3.296 1.00 0.00 85 ALA A CA 19
ATOM 36455 C C . ALA A 1 85 ? -6.269 2.073 2.009 1.00 0.00 85 ALA A C 19
ATOM 36456 O O . ALA A 1 85 ? -6.542 3.272 2.026 1.00 0.00 85 ALA A O 19
ATOM 36463 N N . MET A 1 86 ? -6.228 1.369 0.885 1.00 0.00 86 MET A N 19
ATOM 36464 C CA . MET A 1 86 ? -6.536 1.984 -0.401 1.00 0.00 86 MET A CA 19
ATOM 36465 C C . MET A 1 86 ? -8.040 1.989 -0.646 1.00 0.00 86 MET A C 19
ATOM 36466 O O . MET A 1 86 ? -8.519 2.575 -1.619 1.00 0.00 86 MET A O 19
ATOM 36480 N N . SER A 1 87 ? -8.781 1.341 0.244 1.00 0.00 87 SER A N 19
ATOM 36481 C CA . SER A 1 87 ? -10.234 1.308 0.147 1.00 0.00 87 SER A CA 19
ATOM 36482 C C . SER A 1 87 ? -10.819 2.715 0.245 1.00 0.00 87 SER A C 19
ATOM 36483 O O . SER A 1 87 ? -11.697 3.087 -0.532 1.00 0.00 87 SER A O 19
ATOM 36491 N N . GLN A 1 88 ? -10.311 3.504 1.187 1.00 0.00 88 GLN A N 19
ATOM 36492 C CA . GLN A 1 88 ? -10.789 4.872 1.379 1.00 0.00 88 GLN A CA 19
ATOM 36493 C C . GLN A 1 88 ? -10.514 5.710 0.137 1.00 0.00 88 GLN A C 19
ATOM 36494 O O . GLN A 1 88 ? -11.305 6.578 -0.226 1.00 0.00 88 GLN A O 19
ATOM 36508 N N . ALA A 1 89 ? -9.395 5.432 -0.521 1.00 0.00 89 ALA A N 19
ATOM 36509 C CA . ALA A 1 89 ? -9.031 6.134 -1.745 1.00 0.00 89 ALA A CA 19
ATOM 36510 C C . ALA A 1 89 ? -10.046 5.851 -2.850 1.00 0.00 89 ALA A C 19
ATOM 36511 O O . ALA A 1 89 ? -10.375 6.730 -3.652 1.00 0.00 89 ALA A O 19
ATOM 36518 N N . ARG A 1 90 ? -10.550 4.622 -2.872 1.00 0.00 90 ARG A N 19
ATOM 36519 C CA . ARG A 1 90 ? -11.574 4.228 -3.833 1.00 0.00 90 ARG A CA 19
ATOM 36520 C C . ARG A 1 90 ? -12.905 4.887 -3.488 1.00 0.00 90 ARG A C 19
ATOM 36521 O O . ARG A 1 90 ? -13.584 5.427 -4.363 1.00 0.00 90 ARG A O 19
ATOM 36542 N N . GLU A 1 91 ? -13.262 4.852 -2.207 1.00 0.00 91 GLU A N 19
ATOM 36543 C CA . GLU A 1 91 ? -14.501 5.467 -1.734 1.00 0.00 91 GLU A CA 19
ATOM 36544 C C . GLU A 1 91 ? -14.517 6.966 -2.027 1.00 0.00 91 GLU A C 19
ATOM 36545 O O . GLU A 1 91 ? -15.540 7.521 -2.423 1.00 0.00 91 GLU A O 19
ATOM 36557 N N . SER A 1 92 ? -13.369 7.611 -1.843 1.00 0.00 92 SER A N 19
ATOM 36558 C CA . SER A 1 92 ? -13.249 9.045 -2.069 1.00 0.00 92 SER A CA 19
ATOM 36559 C C . SER A 1 92 ? -13.366 9.382 -3.557 1.00 0.00 92 SER A C 19
ATOM 36560 O O . SER A 1 92 ? -13.631 10.527 -3.923 1.00 0.00 92 SER A O 19
ATOM 36568 N N . GLY A 1 93 ? -13.171 8.381 -4.407 1.00 0.00 93 GLY A N 19
ATOM 36569 C CA . GLY A 1 93 ? -13.300 8.588 -5.835 1.00 0.00 93 GLY A CA 19
ATOM 36570 C C . GLY A 1 93 ? -12.088 9.263 -6.440 1.00 0.00 93 GLY A C 19
ATOM 36571 O O . GLY A 1 93 ? -12.180 9.888 -7.495 1.00 0.00 93 GLY A O 19
ATOM 36575 N N . LEU A 1 94 ? -10.947 9.140 -5.778 1.00 0.00 94 LEU A N 19
ATOM 36576 C CA . LEU A 1 94 ? -9.716 9.738 -6.280 1.00 0.00 94 LEU A CA 19
ATOM 36577 C C . LEU A 1 94 ? -8.917 8.718 -7.079 1.00 0.00 94 LEU A C 19
ATOM 36578 O O . LEU A 1 94 ? -7.915 9.051 -7.718 1.00 0.00 94 LEU A O 19
ATOM 36594 N N . LEU A 1 95 ? -9.377 7.479 -7.047 1.00 0.00 95 LEU A N 19
ATOM 36595 C CA . LEU A 1 95 ? -8.724 6.398 -7.760 1.00 0.00 95 LEU A CA 19
ATOM 36596 C C . LEU A 1 95 ? -9.641 5.909 -8.881 1.00 0.00 95 LEU A C 19
ATOM 36597 O O . LEU A 1 95 ? -10.191 6.721 -9.629 1.00 0.00 95 LEU A O 19
ATOM 36613 N N . LEU A 1 96 ? -9.825 4.599 -8.982 1.00 0.00 96 LEU A N 19
ATOM 36614 C CA . LEU A 1 96 ? -10.656 4.014 -10.024 1.00 0.00 96 LEU A CA 19
ATOM 36615 C C . LEU A 1 96 ? -11.006 2.572 -9.677 1.00 0.00 96 LEU A C 19
ATOM 36616 O O . LEU A 1 96 ? -12.170 2.176 -9.693 1.00 0.00 96 LEU A O 19
ATOM 36632 N N . GLN A 1 97 ? -9.985 1.804 -9.347 1.00 0.00 97 GLN A N 19
ATOM 36633 C CA . GLN A 1 97 ? -10.139 0.379 -9.103 1.00 0.00 97 GLN A CA 19
ATOM 36634 C C . GLN A 1 97 ? -9.391 -0.013 -7.841 1.00 0.00 97 GLN A C 19
ATOM 36635 O O . GLN A 1 97 ? -8.905 0.852 -7.115 1.00 0.00 97 GLN A O 19
ATOM 36649 N N . ASN A 1 98 ? -9.306 -1.304 -7.572 1.00 0.00 98 ASN A N 19
ATOM 36650 C CA . ASN A 1 98 ? -8.527 -1.783 -6.443 1.00 0.00 98 ASN A CA 19
ATOM 36651 C C . ASN A 1 98 ? -7.323 -2.569 -6.957 1.00 0.00 98 ASN A C 19
ATOM 36652 O O . ASN A 1 98 ? -7.431 -3.747 -7.298 1.00 0.00 98 ASN A O 19
ATOM 36663 N N . PRO A 1 99 ? -6.155 -1.913 -7.021 1.00 0.00 99 PRO A N 19
ATOM 36664 C CA . PRO A 1 99 ? -4.974 -2.457 -7.690 1.00 0.00 99 PRO A CA 19
ATOM 36665 C C . PRO A 1 99 ? -4.312 -3.606 -6.937 1.00 0.00 99 PRO A C 19
ATOM 36666 O O . PRO A 1 99 ? -3.484 -4.318 -7.506 1.00 0.00 99 PRO A O 19
ATOM 36677 N N . THR A 1 100 ? -4.674 -3.806 -5.672 1.00 0.00 100 THR A N 19
ATOM 36678 C CA . THR A 1 100 ? -4.078 -4.880 -4.893 1.00 0.00 100 THR A CA 19
ATOM 36679 C C . THR A 1 100 ? -4.650 -6.226 -5.321 1.00 0.00 100 THR A C 19
ATOM 36680 O O . THR A 1 100 ? -3.954 -7.241 -5.304 1.00 0.00 100 THR A O 19
ATOM 36691 N N . GLU A 1 101 ? -5.918 -6.224 -5.724 1.00 0.00 101 GLU A N 19
ATOM 36692 C CA . GLU A 1 101 ? -6.570 -7.443 -6.183 1.00 0.00 101 GLU A CA 19
ATOM 36693 C C . GLU A 1 101 ? -6.283 -7.659 -7.663 1.00 0.00 101 GLU A C 19
ATOM 36694 O O . GLU A 1 101 ? -6.440 -8.764 -8.191 1.00 0.00 101 GLU A O 19
ATOM 36706 N N . ALA A 1 102 ? -5.867 -6.586 -8.327 1.00 0.00 102 ALA A N 19
ATOM 36707 C CA . ALA A 1 102 ? -5.529 -6.632 -9.741 1.00 0.00 102 ALA A CA 19
ATOM 36708 C C . ALA A 1 102 ? -4.101 -7.134 -9.937 1.00 0.00 102 ALA A C 19
ATOM 36709 O O . ALA A 1 102 ? -3.697 -7.477 -11.048 1.00 0.00 102 ALA A O 19
ATOM 36716 N N . ALA A 1 103 ? -3.347 -7.181 -8.849 1.00 0.00 103 ALA A N 19
ATOM 36717 C CA . ALA A 1 103 ? -1.993 -7.705 -8.878 1.00 0.00 103 ALA A CA 19
ATOM 36718 C C . ALA A 1 103 ? -2.020 -9.205 -8.635 1.00 0.00 103 ALA A C 19
ATOM 36719 O O . ALA A 1 103 ? -2.938 -9.718 -8.000 1.00 0.00 103 ALA A O 19
ATOM 36726 N N . LYS A 1 104 ? -1.029 -9.909 -9.153 1.00 0.00 104 LYS A N 19
ATOM 36727 C CA . LYS A 1 104 ? -0.972 -11.353 -8.988 1.00 0.00 104 LYS A CA 19
ATOM 36728 C C . LYS A 1 104 ? -0.196 -11.709 -7.729 1.00 0.00 104 LYS A C 19
ATOM 36729 O O . LYS A 1 104 ? 0.980 -11.369 -7.600 1.00 0.00 104 LYS A O 19
ATOM 36748 N N . PRO A 1 105 ? -0.855 -12.387 -6.777 1.00 0.00 105 PRO A N 19
ATOM 36749 C CA . PRO A 1 105 ? -0.230 -12.803 -5.521 1.00 0.00 105 PRO A CA 19
ATOM 36750 C C . PRO A 1 105 ? 0.876 -13.833 -5.742 1.00 0.00 105 PRO A C 19
ATOM 36751 O O . PRO A 1 105 ? 0.851 -14.578 -6.727 1.00 0.00 105 PRO A O 19
ATOM 36762 N N . PRO A 1 106 ? 1.867 -13.875 -4.831 1.00 0.00 106 PRO A N 19
ATOM 36763 C CA . PRO A 1 106 ? 2.963 -14.848 -4.889 1.00 0.00 106 PRO A CA 19
ATOM 36764 C C . PRO A 1 106 ? 2.452 -16.283 -4.976 1.00 0.00 106 PRO A C 19
ATOM 36765 O O . PRO A 1 106 ? 1.339 -16.585 -4.543 1.00 0.00 106 PRO A O 19
ATOM 36776 N N . ARG A 1 107 ? 3.271 -17.166 -5.529 1.00 0.00 107 ARG A N 19
ATOM 36777 C CA . ARG A 1 107 ? 2.856 -18.541 -5.773 1.00 0.00 107 ARG A CA 19
ATOM 36778 C C . ARG A 1 107 ? 2.675 -19.321 -4.475 1.00 0.00 107 ARG A C 19
ATOM 36779 O O . ARG A 1 107 ? 3.640 -19.782 -3.861 1.00 0.00 107 ARG A O 19
ATOM 36800 N N . HIS A 1 108 ? 1.422 -19.425 -4.058 1.00 0.00 108 HIS A N 19
ATOM 36801 C CA . HIS A 1 108 ? 1.031 -20.203 -2.895 1.00 0.00 108 HIS A CA 19
ATOM 36802 C C . HIS A 1 108 ? -0.484 -20.371 -2.911 1.00 0.00 108 HIS A C 19
ATOM 36803 O O . HIS A 1 108 ? -1.202 -19.414 -3.181 1.00 0.00 108 HIS A O 19
ATOM 36818 N N . PRO A 1 109 ? -0.985 -21.591 -2.649 1.00 0.00 109 PRO A N 19
ATOM 36819 C CA . PRO A 1 109 ? -2.422 -21.897 -2.696 1.00 0.00 109 PRO A CA 19
ATOM 36820 C C . PRO A 1 109 ? -3.264 -20.969 -1.826 1.00 0.00 109 PRO A C 19
ATOM 36821 O O . PRO A 1 109 ? -2.885 -20.634 -0.699 1.00 0.00 109 PRO A O 19
ATOM 36832 N N . LEU A 1 110 ? -4.412 -20.565 -2.347 1.00 0.00 110 LEU A N 19
ATOM 36833 C CA . LEU A 1 110 ? -5.306 -19.679 -1.618 1.00 0.00 110 LEU A CA 19
ATOM 36834 C C . LEU A 1 110 ? -6.550 -20.433 -1.170 1.00 0.00 110 LEU A C 19
ATOM 36835 O O . LEU A 1 110 ? -7.550 -20.470 -1.885 1.00 0.00 110 LEU A O 19
ATOM 36851 N N . GLU A 1 111 ? -6.478 -21.066 -0.006 1.00 0.00 111 GLU A N 19
ATOM 36852 C CA . GLU A 1 111 ? -7.638 -21.745 0.547 1.00 0.00 111 GLU A CA 19
ATOM 36853 C C . GLU A 1 111 ? -8.132 -21.023 1.795 1.00 0.00 111 GLU A C 19
ATOM 36854 O O . GLU A 1 111 ? -7.526 -21.112 2.869 1.00 0.00 111 GLU A O 19
ATOM 36866 N N . HIS A 1 112 ? -9.220 -20.290 1.640 1.00 0.00 112 HIS A N 19
ATOM 36867 C CA . HIS A 1 112 ? -9.842 -19.585 2.745 1.00 0.00 112 HIS A CA 19
ATOM 36868 C C . HIS A 1 112 ? -11.346 -19.523 2.504 1.00 0.00 112 HIS A C 19
ATOM 36869 O O . HIS A 1 112 ? -11.908 -18.451 2.276 1.00 0.00 112 HIS A O 19
ATOM 36884 N N . HIS A 1 113 ? -11.988 -20.687 2.529 1.00 0.00 113 HIS A N 19
ATOM 36885 C CA . HIS A 1 113 ? -13.411 -20.773 2.216 1.00 0.00 113 HIS A CA 19
ATOM 36886 C C . HIS A 1 113 ? -14.244 -20.101 3.298 1.00 0.00 113 HIS A C 19
ATOM 36887 O O . HIS A 1 113 ? -15.307 -19.555 3.020 1.00 0.00 113 HIS A O 19
ATOM 36902 N N . HIS A 1 114 ? -13.747 -20.113 4.529 1.00 0.00 114 HIS A N 19
ATOM 36903 C CA . HIS A 1 114 ? -14.411 -19.400 5.611 1.00 0.00 114 HIS A CA 19
ATOM 36904 C C . HIS A 1 114 ? -14.124 -17.913 5.502 1.00 0.00 114 HIS A C 19
ATOM 36905 O O . HIS A 1 114 ? -13.020 -17.462 5.805 1.00 0.00 114 HIS A O 19
ATOM 36920 N N . HIS A 1 115 ? -15.111 -17.165 5.050 1.00 0.00 115 HIS A N 19
ATOM 36921 C CA . HIS A 1 115 ? -14.954 -15.734 4.833 1.00 0.00 115 HIS A CA 19
ATOM 36922 C C . HIS A 1 115 ? -16.209 -15.011 5.316 1.00 0.00 115 HIS A C 19
ATOM 36923 O O . HIS A 1 115 ? -16.753 -15.375 6.357 1.00 0.00 115 HIS A O 19
ATOM 36938 N N . HIS A 1 116 ? -16.655 -13.985 4.587 1.00 0.00 116 HIS A N 19
ATOM 36939 C CA . HIS A 1 116 ? -17.935 -13.332 4.889 1.00 0.00 116 HIS A CA 19
ATOM 36940 C C . HIS A 1 116 ? -19.041 -14.380 5.019 1.00 0.00 116 HIS A C 19
ATOM 36941 O O . HIS A 1 116 ? -19.980 -14.220 5.791 1.00 0.00 116 HIS A O 19
ATOM 36956 N N . HIS A 1 117 ? -18.915 -15.450 4.249 1.0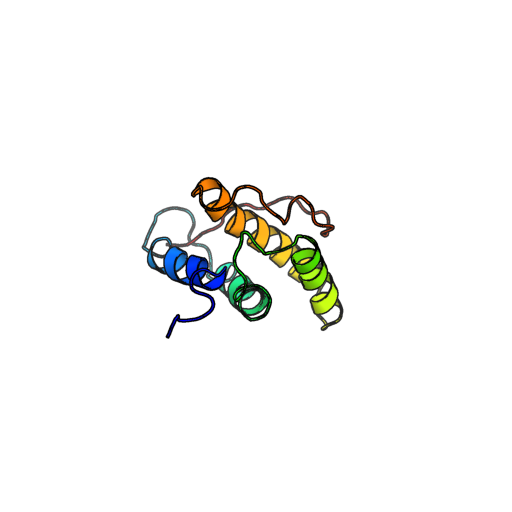0 0.00 117 HIS A N 19
ATOM 36957 C CA . HIS A 1 117 ? -19.761 -16.615 4.418 1.00 0.00 117 HIS A CA 19
ATOM 36958 C C . HIS A 1 117 ? -18.946 -17.716 5.081 1.00 0.00 117 HIS A C 19
ATOM 36959 O O . HIS A 1 117 ? -17.920 -18.123 4.498 1.00 0.00 117 HIS A O 19
ATOM 36975 N N . MET A 1 1 ? -1.066 20.183 -16.480 1.00 0.00 1 MET A N 20
ATOM 36976 C CA . MET A 1 1 ? -0.427 21.290 -15.731 1.00 0.00 1 MET A CA 20
ATOM 36977 C C . MET A 1 1 ? -1.374 21.855 -14.674 1.00 0.00 1 MET A C 20
ATOM 36978 O O . MET A 1 1 ? -0.934 22.439 -13.685 1.00 0.00 1 MET A O 20
ATOM 36994 N N . ILE A 1 2 ? -2.674 21.681 -14.885 1.00 0.00 2 ILE A N 20
ATOM 36995 C CA . ILE A 1 2 ? -3.677 22.244 -13.988 1.00 0.00 2 ILE A CA 20
ATOM 36996 C C . ILE A 1 2 ? -3.992 21.303 -12.825 1.00 0.00 2 ILE A C 20
ATOM 36997 O O . ILE A 1 2 ? -4.550 21.723 -11.810 1.00 0.00 2 ILE A O 20
ATOM 37013 N N . GLU A 1 3 ? -3.620 20.041 -12.965 1.00 0.00 3 GLU A N 20
ATOM 37014 C CA . GLU A 1 3 ? -3.971 19.031 -11.980 1.00 0.00 3 GLU A CA 20
ATOM 37015 C C . GLU A 1 3 ? -2.796 18.747 -11.043 1.00 0.00 3 GLU A C 20
ATOM 37016 O O . GLU A 1 3 ? -1.661 18.574 -11.487 1.00 0.00 3 GLU A O 20
ATOM 37028 N N . PRO A 1 4 ? -3.055 18.733 -9.727 1.00 0.00 4 PRO A N 20
ATOM 37029 C CA . PRO A 1 4 ? -2.044 18.383 -8.729 1.00 0.00 4 PRO A CA 20
ATOM 37030 C C . PRO A 1 4 ? -1.549 16.951 -8.907 1.00 0.00 4 PRO A C 20
ATOM 37031 O O . PRO A 1 4 ? -2.264 15.989 -8.617 1.00 0.00 4 PRO A O 20
ATOM 37042 N N . SER A 1 5 ? -0.329 16.816 -9.398 1.00 0.00 5 SER A N 20
ATOM 37043 C CA . SER A 1 5 ? 0.236 15.512 -9.696 1.00 0.00 5 SER A CA 20
ATOM 37044 C C . SER A 1 5 ? 1.144 15.028 -8.565 1.00 0.00 5 SER A C 20
ATOM 37045 O O . SER A 1 5 ? 1.569 13.871 -8.547 1.00 0.00 5 SER A O 20
ATOM 37053 N N . LYS A 1 6 ? 1.416 15.915 -7.610 1.00 0.00 6 LYS A N 20
ATOM 37054 C CA . LYS A 1 6 ? 2.292 15.596 -6.486 1.00 0.00 6 LYS A CA 20
ATOM 37055 C C . LYS A 1 6 ? 1.597 14.647 -5.509 1.00 0.00 6 LYS A C 20
ATOM 37056 O O . LYS A 1 6 ? 2.228 14.089 -4.612 1.00 0.00 6 LYS A O 20
ATOM 37075 N N . ILE A 1 7 ? 0.295 14.457 -5.700 1.00 0.00 7 ILE A N 20
ATOM 37076 C CA . ILE A 1 7 ? -0.482 13.567 -4.848 1.00 0.00 7 ILE A CA 20
ATOM 37077 C C . ILE A 1 7 ? 0.000 12.125 -4.993 1.00 0.00 7 ILE A C 20
ATOM 37078 O O . ILE A 1 7 ? -0.319 11.435 -5.967 1.00 0.00 7 ILE A O 20
ATOM 37094 N N . THR A 1 8 ? 0.794 11.694 -4.028 1.00 0.00 8 THR A N 20
ATOM 37095 C CA . THR A 1 8 ? 1.358 10.360 -4.023 1.00 0.00 8 THR A CA 20
ATOM 37096 C C . THR A 1 8 ? 0.759 9.559 -2.860 1.00 0.00 8 THR A C 20
ATOM 37097 O O . THR A 1 8 ? -0.059 10.088 -2.104 1.00 0.00 8 THR A O 20
ATOM 37108 N N . VAL A 1 9 ? 1.146 8.294 -2.730 1.00 0.00 9 VAL A N 20
ATOM 37109 C CA . VAL A 1 9 ? 0.634 7.433 -1.668 1.00 0.00 9 VAL A CA 20
ATOM 37110 C C . VAL A 1 9 ? 0.881 8.041 -0.287 1.00 0.00 9 VAL A C 20
ATOM 37111 O O . VAL A 1 9 ? -0.053 8.227 0.493 1.00 0.00 9 VAL A O 20
ATOM 37124 N N . GLU A 1 10 ? 2.134 8.382 -0.004 1.00 0.00 10 GLU A N 20
ATOM 37125 C CA . GLU A 1 10 ? 2.505 8.916 1.303 1.00 0.00 10 GLU A CA 20
ATOM 37126 C C . GLU A 1 10 ? 1.890 10.295 1.541 1.00 0.00 10 GLU A C 20
ATOM 37127 O O . GLU A 1 10 ? 1.703 10.708 2.683 1.00 0.00 10 GLU A O 20
ATOM 37139 N N . GLN A 1 11 ? 1.559 10.983 0.457 1.00 0.00 11 GLN A N 20
ATOM 37140 C CA . GLN A 1 11 ? 0.892 12.275 0.531 1.00 0.00 11 GLN A CA 20
ATOM 37141 C C . GLN A 1 11 ? -0.482 12.102 1.174 1.00 0.00 11 GLN A C 20
ATOM 37142 O O . GLN A 1 11 ? -0.806 12.754 2.170 1.00 0.00 11 GLN A O 20
ATOM 37156 N N . TRP A 1 12 ? -1.277 11.191 0.622 1.00 0.00 12 TRP A N 20
ATOM 37157 C CA . TRP A 1 12 ? -2.628 10.971 1.118 1.00 0.00 12 TRP A CA 20
ATOM 37158 C C . TRP A 1 12 ? -2.606 10.279 2.478 1.00 0.00 12 TRP A C 20
ATOM 37159 O O . TRP A 1 12 ? -3.420 10.586 3.344 1.00 0.00 12 TRP A O 20
ATOM 37180 N N . LEU A 1 13 ? -1.665 9.360 2.670 1.00 0.00 13 LEU A N 20
ATOM 37181 C CA . LEU A 1 13 ? -1.539 8.656 3.943 1.00 0.00 13 LEU A CA 20
ATOM 37182 C C . LEU A 1 13 ? -1.195 9.625 5.071 1.00 0.00 13 LEU A C 20
ATOM 37183 O O . LEU A 1 13 ? -1.601 9.428 6.215 1.00 0.00 13 LEU A O 20
ATOM 37199 N N . ASN A 1 14 ? -0.456 10.679 4.745 1.00 0.00 14 ASN A N 20
ATOM 37200 C CA . ASN A 1 14 ? -0.143 11.721 5.718 1.00 0.00 14 ASN A CA 20
ATOM 37201 C C . ASN A 1 14 ? -1.411 12.482 6.093 1.00 0.00 14 ASN A C 20
ATOM 37202 O O . ASN A 1 14 ? -1.647 12.783 7.266 1.00 0.00 14 ASN A O 20
ATOM 37213 N N . ARG A 1 15 ? -2.240 12.767 5.095 1.00 0.00 15 ARG A N 20
ATOM 37214 C CA . ARG A 1 15 ? -3.530 13.404 5.334 1.00 0.00 15 ARG A CA 20
ATOM 37215 C C . ARG A 1 15 ? -4.423 12.478 6.150 1.00 0.00 15 ARG A C 20
ATOM 37216 O O . ARG A 1 15 ? -5.063 12.907 7.114 1.00 0.00 15 ARG A O 20
ATOM 37237 N N . TRP A 1 16 ? -4.446 11.209 5.751 1.00 0.00 16 TRP A N 20
ATOM 37238 C CA . TRP A 1 16 ? -5.176 10.163 6.461 1.00 0.00 16 TRP A CA 20
ATOM 37239 C C . TRP A 1 16 ? -4.830 10.194 7.941 1.00 0.00 16 TRP A C 20
ATOM 37240 O O . TRP A 1 16 ? -5.689 10.399 8.794 1.00 0.00 16 TRP A O 20
ATOM 37261 N N . LEU A 1 17 ? -3.552 10.014 8.217 1.00 0.00 17 LEU A N 20
ATOM 37262 C CA . LEU A 1 17 ? -3.039 9.953 9.576 1.00 0.00 17 LEU A CA 20
ATOM 37263 C C . LEU A 1 17 ? -3.415 11.202 10.374 1.00 0.00 17 LEU A C 20
ATOM 37264 O O . LEU A 1 17 ? -3.802 11.114 11.536 1.00 0.00 17 LEU A O 20
ATOM 37280 N N . THR A 1 18 ? -3.329 12.357 9.734 1.00 0.00 18 THR A N 20
ATOM 37281 C CA . THR A 1 18 ? -3.599 13.624 10.399 1.00 0.00 18 THR A CA 20
ATOM 37282 C C . THR A 1 18 ? -5.072 13.758 10.806 1.00 0.00 18 THR A C 20
ATOM 37283 O O . THR A 1 18 ? -5.377 14.124 11.942 1.00 0.00 18 THR A O 20
ATOM 37294 N N . ASP A 1 19 ? -5.982 13.441 9.889 1.00 0.00 19 ASP A N 20
ATOM 37295 C CA . ASP A 1 19 ? -7.408 13.660 10.128 1.00 0.00 19 ASP A CA 20
ATOM 37296 C C . ASP A 1 19 ? -8.063 12.469 10.816 1.00 0.00 19 ASP A C 20
ATOM 37297 O O . ASP A 1 19 ? -8.906 12.642 11.697 1.00 0.00 19 ASP A O 20
ATOM 37306 N N . TYR A 1 20 ? -7.674 11.266 10.422 1.00 0.00 20 TYR A N 20
ATOM 37307 C CA . TYR A 1 20 ? -8.322 10.049 10.910 1.00 0.00 20 TYR A CA 20
ATOM 37308 C C . TYR A 1 20 ? -7.868 9.678 12.318 1.00 0.00 20 TYR A C 20
ATOM 37309 O O . TYR A 1 20 ? -8.528 8.890 12.993 1.00 0.00 20 TYR A O 20
ATOM 37327 N N . ALA A 1 21 ? -6.745 10.229 12.759 1.00 0.00 21 ALA A N 20
ATOM 37328 C CA . ALA A 1 21 ? -6.274 9.977 14.116 1.00 0.00 21 ALA A CA 20
ATOM 37329 C C . ALA A 1 21 ? -7.106 10.759 15.123 1.00 0.00 21 ALA A C 20
ATOM 37330 O O . ALA A 1 21 ? -7.550 10.207 16.131 1.00 0.00 21 ALA A O 20
ATOM 37337 N N . LYS A 1 22 ? -7.324 12.044 14.826 1.00 0.00 22 LYS A N 20
ATOM 37338 C CA . LYS A 1 22 ? -8.062 12.942 15.711 1.00 0.00 22 LYS A CA 20
ATOM 37339 C C . LYS A 1 22 ? -7.403 12.980 17.093 1.00 0.00 22 LYS A C 20
ATOM 37340 O O . LYS A 1 22 ? -7.746 12.209 17.988 1.00 0.00 22 LYS A O 20
ATOM 37359 N N . PRO A 1 23 ? -6.419 13.870 17.267 1.00 0.00 23 PRO A N 20
ATOM 37360 C CA . PRO A 1 23 ? -5.644 13.955 18.503 1.00 0.00 23 PRO A CA 20
ATOM 37361 C C . PRO A 1 23 ? -6.477 14.402 19.702 1.00 0.00 23 PRO A C 20
ATOM 37362 O O . PRO A 1 23 ? -6.829 15.577 19.832 1.00 0.00 23 PRO A O 20
ATOM 37373 N N . HIS A 1 24 ? -6.797 13.447 20.563 1.00 0.00 24 HIS A N 20
ATOM 37374 C CA . HIS A 1 24 ? -7.493 13.719 21.814 1.00 0.00 24 HIS A CA 20
ATOM 37375 C C . HIS A 1 24 ? -7.450 12.476 22.690 1.00 0.00 24 HIS A C 20
ATOM 37376 O O . HIS A 1 24 ? -7.227 12.558 23.894 1.00 0.00 24 HIS A O 20
ATOM 37391 N N . LEU A 1 25 ? -7.670 11.325 22.067 1.00 0.00 25 LEU A N 20
ATOM 37392 C CA . LEU A 1 25 ? -7.556 10.047 22.753 1.00 0.00 25 LEU A CA 20
ATOM 37393 C C . LEU A 1 25 ? -6.236 9.383 22.386 1.00 0.00 25 LEU A C 20
ATOM 37394 O O . LEU A 1 25 ? -6.077 8.872 21.277 1.00 0.00 25 LEU A O 20
ATOM 37410 N N . ARG A 1 26 ? -5.282 9.424 23.301 1.00 0.00 26 ARG A N 20
ATOM 37411 C CA . ARG A 1 26 ? -3.960 8.874 23.048 1.00 0.00 26 ARG A CA 20
ATOM 37412 C C . ARG A 1 26 ? -3.844 7.468 23.618 1.00 0.00 26 ARG A C 20
ATOM 37413 O O . ARG A 1 26 ? -3.864 7.275 24.836 1.00 0.00 26 ARG A O 20
ATOM 37434 N N . GLN A 1 27 ? -3.731 6.490 22.732 1.00 0.00 27 GLN A N 20
ATOM 37435 C CA . GLN A 1 27 ? -3.621 5.096 23.134 1.00 0.00 27 GLN A CA 20
ATOM 37436 C C . GLN A 1 27 ? -3.034 4.256 22.007 1.00 0.00 27 GLN A C 20
ATOM 37437 O O . GLN A 1 27 ? -3.518 4.294 20.875 1.00 0.00 27 GLN A O 20
ATOM 37451 N N . SER A 1 28 ? -1.993 3.501 22.318 1.00 0.00 28 SER A N 20
ATOM 37452 C CA . SER A 1 28 ? -1.388 2.600 21.354 1.00 0.00 28 SER A CA 20
ATOM 37453 C C . SER A 1 28 ? -2.148 1.275 21.353 1.00 0.00 28 SER A C 20
ATOM 37454 O O . SER A 1 28 ? -2.234 0.604 22.380 1.00 0.00 28 SER A O 20
ATOM 37462 N N . THR A 1 29 ? -2.702 0.906 20.205 1.00 0.00 29 THR A N 20
ATOM 37463 C CA . THR A 1 29 ? -3.583 -0.251 20.119 1.00 0.00 29 THR A CA 20
ATOM 37464 C C . THR A 1 29 ? -2.835 -1.488 19.605 1.00 0.00 29 THR A C 20
ATOM 37465 O O . THR A 1 29 ? -3.450 -2.514 19.309 1.00 0.00 29 THR A O 20
ATOM 37476 N N . TRP A 1 30 ? -1.502 -1.394 19.529 1.00 0.00 30 TRP A N 20
ATOM 37477 C CA . TRP A 1 30 ? -0.676 -2.495 19.027 1.00 0.00 30 TRP A CA 20
ATOM 37478 C C . TRP A 1 30 ? -1.080 -2.813 17.593 1.00 0.00 30 TRP A C 20
ATOM 37479 O O . TRP A 1 30 ? -1.120 -3.970 17.175 1.00 0.00 30 TRP A O 20
ATOM 37500 N N . GLU A 1 31 ? -1.351 -1.756 16.849 1.00 0.00 31 GLU A N 20
ATOM 37501 C CA . GLU A 1 31 ? -1.906 -1.856 15.514 1.00 0.00 31 GLU A CA 20
ATOM 37502 C C . GLU A 1 31 ? -0.843 -2.255 14.490 1.00 0.00 31 GLU A C 20
ATOM 37503 O O . GLU A 1 31 ? 0.051 -1.474 14.157 1.00 0.00 31 GLU A O 20
ATOM 37515 N N . SER A 1 32 ? -0.953 -3.483 13.992 1.00 0.00 32 SER A N 20
ATOM 37516 C CA . SER A 1 32 ? -0.018 -4.001 13.003 1.00 0.00 32 SER A CA 20
ATOM 37517 C C . SER A 1 32 ? -0.129 -3.225 11.696 1.00 0.00 32 SER A C 20
ATOM 37518 O O . SER A 1 32 ? 0.867 -3.017 11.004 1.00 0.00 32 SER A O 20
ATOM 37526 N N . TYR A 1 33 ? -1.350 -2.792 11.379 1.00 0.00 33 TYR A N 20
ATOM 37527 C CA . TYR A 1 33 ? -1.622 -2.034 10.157 1.00 0.00 33 TYR A CA 20
ATOM 37528 C C . TYR A 1 33 ? -0.686 -0.835 10.036 1.00 0.00 33 TYR A C 20
ATOM 37529 O O . TYR A 1 33 ? -0.204 -0.520 8.952 1.00 0.00 33 TYR A O 20
ATOM 37547 N N . GLU A 1 34 ? -0.418 -0.198 11.164 1.00 0.00 34 GLU A N 20
ATOM 37548 C CA . GLU A 1 34 ? 0.419 0.992 11.206 1.00 0.00 34 GLU A CA 20
ATOM 37549 C C . GLU A 1 34 ? 1.867 0.640 10.857 1.00 0.00 34 GLU A C 20
ATOM 37550 O O . GLU A 1 34 ? 2.475 1.250 9.973 1.00 0.00 34 GLU A O 20
ATOM 37562 N N . THR A 1 35 ? 2.391 -0.369 11.532 1.00 0.00 35 THR A N 20
ATOM 37563 C CA . THR A 1 35 ? 3.776 -0.785 11.368 1.00 0.00 35 THR A CA 20
ATOM 37564 C C . THR A 1 35 ? 4.042 -1.401 9.989 1.00 0.00 35 THR A C 20
ATOM 37565 O O . THR A 1 35 ? 4.961 -0.982 9.281 1.00 0.00 35 THR A O 20
ATOM 37576 N N . VAL A 1 36 ? 3.235 -2.385 9.597 1.00 0.00 36 VAL A N 20
ATOM 37577 C CA . VAL A 1 36 ? 3.499 -3.130 8.368 1.00 0.00 36 VAL A CA 20
ATOM 37578 C C . VAL A 1 36 ? 3.336 -2.256 7.128 1.00 0.00 36 VAL A C 20
ATOM 37579 O O . VAL A 1 36 ? 4.060 -2.432 6.141 1.00 0.00 36 VAL A O 20
ATOM 37592 N N . LEU A 1 37 ? 2.406 -1.313 7.182 1.00 0.00 37 LEU A N 20
ATOM 37593 C CA . LEU A 1 37 ? 2.137 -0.445 6.046 1.00 0.00 37 LEU A CA 20
ATOM 37594 C C . LEU A 1 37 ? 3.347 0.432 5.755 1.00 0.00 37 LEU A C 20
ATOM 37595 O O . LEU A 1 37 ? 3.958 0.319 4.694 1.00 0.00 37 LEU A O 20
ATOM 37611 N N . ARG A 1 38 ? 3.714 1.273 6.722 1.00 0.00 38 ARG A N 20
ATOM 37612 C CA . ARG A 1 38 ? 4.819 2.210 6.544 1.00 0.00 38 ARG A CA 20
ATOM 37613 C C . ARG A 1 38 ? 6.090 1.485 6.104 1.00 0.00 38 ARG A C 20
ATOM 37614 O O . ARG A 1 38 ? 6.752 1.892 5.147 1.00 0.00 38 ARG A O 20
ATOM 37635 N N . LEU A 1 39 ? 6.384 0.380 6.778 1.00 0.00 39 LEU A N 20
ATOM 37636 C CA . LEU A 1 39 ? 7.639 -0.331 6.603 1.00 0.00 39 LEU A CA 20
ATOM 37637 C C . LEU A 1 39 ? 7.775 -0.911 5.201 1.00 0.00 39 LEU A C 20
ATOM 37638 O O . LEU A 1 39 ? 8.856 -0.890 4.616 1.00 0.00 39 LEU A O 20
ATOM 37654 N N . HIS A 1 40 ? 6.685 -1.430 4.658 1.00 0.00 40 HIS A N 20
ATOM 37655 C CA . HIS A 1 40 ? 6.765 -2.164 3.403 1.00 0.00 40 HIS A CA 20
ATOM 37656 C C . HIS A 1 40 ? 6.332 -1.329 2.201 1.00 0.00 40 HIS A C 20
ATOM 37657 O O . HIS A 1 40 ? 6.965 -1.390 1.150 1.00 0.00 40 HIS A O 20
ATOM 37672 N N . VAL A 1 41 ? 5.274 -0.540 2.349 1.00 0.00 41 VAL A N 20
ATOM 37673 C CA . VAL A 1 41 ? 4.664 0.100 1.189 1.00 0.00 41 VAL A CA 20
ATOM 37674 C C . VAL A 1 41 ? 5.257 1.482 0.897 1.00 0.00 41 VAL A C 20
ATOM 37675 O O . VAL A 1 41 ? 5.365 1.870 -0.259 1.00 0.00 41 VAL A O 20
ATOM 37688 N N . ILE A 1 42 ? 5.672 2.213 1.926 1.00 0.00 42 ILE A N 20
ATOM 37689 C CA . ILE A 1 42 ? 6.108 3.596 1.729 1.00 0.00 42 ILE A CA 20
ATOM 37690 C C . ILE A 1 42 ? 7.411 3.714 0.911 1.00 0.00 42 ILE A C 20
ATOM 37691 O O . ILE A 1 42 ? 7.468 4.516 -0.024 1.00 0.00 42 ILE A O 20
ATOM 37707 N N . PRO A 1 43 ? 8.471 2.939 1.231 1.00 0.00 43 PRO A N 20
ATOM 37708 C CA . PRO A 1 43 ? 9.755 3.030 0.515 1.00 0.00 43 PRO A CA 20
ATOM 37709 C C . PRO A 1 43 ? 9.642 2.797 -0.999 1.00 0.00 43 PRO A C 20
ATOM 37710 O O . PRO A 1 43 ? 10.264 3.509 -1.788 1.00 0.00 43 PRO A O 20
ATOM 37721 N N . THR A 1 44 ? 8.854 1.808 -1.405 1.00 0.00 44 THR A N 20
ATOM 37722 C CA . THR A 1 44 ? 8.793 1.428 -2.814 1.00 0.00 44 THR A CA 20
ATOM 37723 C C . THR A 1 44 ? 7.501 1.898 -3.495 1.00 0.00 44 THR A C 20
ATOM 37724 O O . THR A 1 44 ? 7.544 2.480 -4.580 1.00 0.00 44 THR A O 20
ATOM 37735 N N . LEU A 1 45 ? 6.363 1.680 -2.846 1.00 0.00 45 LEU A N 20
ATOM 37736 C CA . LEU A 1 45 ? 5.070 1.969 -3.453 1.00 0.00 45 LEU A CA 20
ATOM 37737 C C . LEU A 1 45 ? 4.719 3.440 -3.252 1.00 0.00 45 LEU A C 20
ATOM 37738 O O . LEU A 1 45 ? 4.085 4.066 -4.101 1.00 0.00 45 LEU A O 20
ATOM 37754 N N . GLY A 1 46 ? 5.183 3.999 -2.139 1.00 0.00 46 GLY A N 20
ATOM 37755 C CA . GLY A 1 46 ? 4.894 5.385 -1.815 1.00 0.00 46 GLY A CA 20
ATOM 37756 C C . GLY A 1 46 ? 5.692 6.372 -2.653 1.00 0.00 46 GLY A C 20
ATOM 37757 O O . GLY A 1 46 ? 5.772 7.555 -2.324 1.00 0.00 46 GLY A O 20
ATOM 37761 N N . SER A 1 47 ? 6.290 5.888 -3.731 1.00 0.00 47 SER A N 20
ATOM 37762 C CA . SER A 1 47 ? 7.014 6.747 -4.656 1.00 0.00 47 SER A CA 20
ATOM 37763 C C . SER A 1 47 ? 6.238 6.889 -5.961 1.00 0.00 47 SER A C 20
ATOM 37764 O O . SER A 1 47 ? 6.661 7.590 -6.877 1.00 0.00 47 SER A O 20
ATOM 37772 N N . ILE A 1 48 ? 5.096 6.220 -6.030 1.00 0.00 48 ILE A N 20
ATOM 37773 C CA . ILE A 1 48 ? 4.270 6.239 -7.224 1.00 0.00 48 ILE A CA 20
ATOM 37774 C C . ILE A 1 48 ? 2.953 6.959 -6.943 1.00 0.00 48 ILE A C 20
ATOM 37775 O O . ILE A 1 48 ? 2.249 6.630 -5.985 1.00 0.00 48 ILE A O 20
ATOM 37791 N N . PRO A 1 49 ? 2.629 7.984 -7.751 1.00 0.00 49 PRO A N 20
ATOM 37792 C CA . PRO A 1 49 ? 1.399 8.767 -7.594 1.00 0.00 49 PRO A CA 20
ATOM 37793 C C . PRO A 1 49 ? 0.146 7.899 -7.618 1.00 0.00 49 PRO A C 20
ATOM 37794 O O . PRO A 1 49 ? 0.078 6.906 -8.341 1.00 0.00 49 PRO A O 20
ATOM 37805 N N . LEU A 1 50 ? -0.852 8.291 -6.833 1.00 0.00 50 LEU A N 20
ATOM 37806 C CA . LEU A 1 50 ? -2.099 7.537 -6.733 1.00 0.00 50 LEU A CA 20
ATOM 37807 C C . LEU A 1 50 ? -2.816 7.480 -8.080 1.00 0.00 50 LEU A C 20
ATOM 37808 O O . LEU A 1 50 ? -3.512 6.514 -8.383 1.00 0.00 50 LEU A O 20
ATOM 37824 N N . LYS A 1 51 ? -2.622 8.510 -8.891 1.00 0.00 51 LYS A N 20
ATOM 37825 C CA . LYS A 1 51 ? -3.256 8.583 -10.203 1.00 0.00 51 LYS A CA 20
ATOM 37826 C C . LYS A 1 51 ? -2.426 7.845 -11.254 1.00 0.00 51 LYS A C 20
ATOM 37827 O O . LYS A 1 51 ? -2.740 7.874 -12.446 1.00 0.00 51 LYS A O 20
ATOM 37846 N N . LYS A 1 52 ? -1.371 7.179 -10.804 1.00 0.00 52 LYS A N 20
ATOM 37847 C CA . LYS A 1 52 ? -0.480 6.454 -11.698 1.00 0.00 52 LYS A CA 20
ATOM 37848 C C . LYS A 1 52 ? -0.237 5.044 -11.162 1.00 0.00 52 LYS A C 20
ATOM 37849 O O . LYS A 1 52 ? 0.596 4.297 -11.674 1.00 0.00 52 LYS A O 20
ATOM 37868 N N . LEU A 1 53 ? -0.990 4.679 -10.135 1.00 0.00 53 LEU A N 20
ATOM 37869 C CA . LEU A 1 53 ? -0.797 3.403 -9.469 1.00 0.00 53 LEU A CA 20
ATOM 37870 C C . LEU A 1 53 ? -1.503 2.284 -10.236 1.00 0.00 53 LEU A C 20
ATOM 37871 O O . LEU A 1 53 ? -2.713 2.342 -10.475 1.00 0.00 53 LEU A O 20
ATOM 37887 N N . GLN A 1 54 ? -0.732 1.281 -10.632 1.00 0.00 54 GLN A N 20
ATOM 37888 C CA . GLN A 1 54 ? -1.259 0.126 -11.340 1.00 0.00 54 GLN A CA 20
ATOM 37889 C C . GLN A 1 54 ? -0.884 -1.170 -10.617 1.00 0.00 54 GLN A C 20
ATOM 37890 O O . GLN A 1 54 ? 0.021 -1.180 -9.782 1.00 0.00 54 GLN A O 20
ATOM 37904 N N . PRO A 1 55 ? -1.591 -2.281 -10.914 1.00 0.00 55 PRO A N 20
ATOM 37905 C CA . PRO A 1 55 ? -1.337 -3.587 -10.278 1.00 0.00 55 PRO A CA 20
ATOM 37906 C C . PRO A 1 55 ? 0.120 -4.040 -10.403 1.00 0.00 55 PRO A C 20
ATOM 37907 O O . PRO A 1 55 ? 0.634 -4.752 -9.538 1.00 0.00 55 PRO A O 20
ATOM 37918 N N . ALA A 1 56 ? 0.783 -3.618 -11.475 1.00 0.00 56 ALA A N 20
ATOM 37919 C CA . ALA A 1 56 ? 2.179 -3.974 -11.704 1.00 0.00 56 ALA A CA 20
ATOM 37920 C C . ALA A 1 56 ? 3.081 -3.336 -10.656 1.00 0.00 56 ALA A C 20
ATOM 37921 O O . ALA A 1 56 ? 4.064 -3.938 -10.215 1.00 0.00 56 ALA A O 20
ATOM 37928 N N . ASP A 1 57 ? 2.722 -2.126 -10.251 1.00 0.00 57 ASP A N 20
ATOM 37929 C CA . ASP A 1 57 ? 3.491 -1.374 -9.269 1.00 0.00 57 ASP A CA 20
ATOM 37930 C C . ASP A 1 57 ? 3.366 -2.024 -7.901 1.00 0.00 57 ASP A C 20
ATOM 37931 O O . ASP A 1 57 ? 4.319 -2.067 -7.124 1.00 0.00 57 ASP A O 20
ATOM 37940 N N . ILE A 1 58 ? 2.180 -2.546 -7.620 1.00 0.00 58 ILE A N 20
ATOM 37941 C CA . ILE A 1 58 ? 1.930 -3.251 -6.372 1.00 0.00 58 ILE A CA 20
ATOM 37942 C C . ILE A 1 58 ? 2.685 -4.579 -6.353 1.00 0.00 58 ILE A C 20
ATOM 37943 O O . ILE A 1 58 ? 3.168 -5.018 -5.308 1.00 0.00 58 ILE A O 20
ATOM 37959 N N . GLN A 1 59 ? 2.799 -5.206 -7.518 1.00 0.00 59 GLN A N 20
ATOM 37960 C CA . GLN A 1 59 ? 3.614 -6.406 -7.667 1.00 0.00 59 GLN A CA 20
ATOM 37961 C C . GLN A 1 59 ? 5.064 -6.081 -7.314 1.00 0.00 59 GLN A C 20
ATOM 37962 O O . GLN A 1 59 ? 5.743 -6.855 -6.638 1.00 0.00 59 GLN A O 20
ATOM 37976 N N . ARG A 1 60 ? 5.515 -4.914 -7.768 1.00 0.00 60 ARG A N 20
ATOM 37977 C CA . ARG A 1 60 ? 6.859 -4.423 -7.478 1.00 0.00 60 ARG A CA 20
ATOM 37978 C C . ARG A 1 60 ? 7.068 -4.272 -5.972 1.00 0.00 60 ARG A C 20
ATOM 37979 O O . ARG A 1 60 ? 8.137 -4.589 -5.456 1.00 0.00 60 ARG A O 20
ATOM 38000 N N . LEU A 1 61 ? 6.037 -3.790 -5.282 1.00 0.00 61 LEU A N 20
ATOM 38001 C CA . LEU A 1 61 ? 6.059 -3.677 -3.826 1.00 0.00 61 LEU A CA 20
ATOM 38002 C C . LEU A 1 61 ? 6.409 -5.030 -3.211 1.00 0.00 61 LEU A C 20
ATOM 38003 O O . LEU A 1 61 ? 7.420 -5.171 -2.517 1.00 0.00 61 LEU A O 20
ATOM 38019 N N . TYR A 1 62 ? 5.567 -6.021 -3.484 1.00 0.00 62 TYR A N 20
ATOM 38020 C CA . TYR A 1 62 ? 5.733 -7.350 -2.912 1.00 0.00 62 TYR A CA 20
ATOM 38021 C C . TYR A 1 62 ? 7.050 -7.980 -3.347 1.00 0.00 62 TYR A C 20
ATOM 38022 O O . TYR A 1 62 ? 7.765 -8.550 -2.529 1.00 0.00 62 TYR A O 20
ATOM 38040 N N . ALA A 1 63 ? 7.371 -7.865 -4.633 1.00 0.00 63 ALA A N 20
ATOM 38041 C CA . ALA A 1 63 ? 8.583 -8.468 -5.179 1.00 0.00 63 ALA A CA 20
ATOM 38042 C C . ALA A 1 63 ? 9.832 -7.897 -4.522 1.00 0.00 63 ALA A C 20
ATOM 38043 O O . ALA A 1 63 ? 10.742 -8.640 -4.152 1.00 0.00 63 ALA A O 20
ATOM 38050 N N . SER A 1 64 ? 9.860 -6.579 -4.360 1.00 0.00 64 SER A N 20
ATOM 38051 C CA . SER A 1 64 ? 11.018 -5.899 -3.798 1.00 0.00 64 SER A CA 20
ATOM 38052 C C . SER A 1 64 ? 11.263 -6.330 -2.352 1.00 0.00 64 SER A C 20
ATOM 38053 O O . SER A 1 64 ? 12.406 -6.529 -1.938 1.00 0.00 64 SER A O 20
ATOM 38061 N N . LYS A 1 65 ? 10.192 -6.494 -1.589 1.00 0.00 65 LYS A N 20
ATOM 38062 C CA . LYS A 1 65 ? 10.326 -6.838 -0.181 1.00 0.00 65 LYS A CA 20
ATOM 38063 C C . LYS A 1 65 ? 10.384 -8.346 0.041 1.00 0.00 65 LYS A C 20
ATOM 38064 O O . LYS A 1 65 ? 10.956 -8.804 1.028 1.00 0.00 65 LYS A O 20
ATOM 38083 N N . LEU A 1 66 ? 9.814 -9.121 -0.874 1.00 0.00 66 LEU A N 20
ATOM 38084 C CA . LEU A 1 66 ? 9.920 -10.575 -0.795 1.00 0.00 66 LEU A CA 20
ATOM 38085 C C . LEU A 1 66 ? 11.373 -10.989 -0.974 1.00 0.00 66 LEU A C 20
ATOM 38086 O O . LEU A 1 66 ? 11.837 -11.965 -0.382 1.00 0.00 66 LEU A O 20
ATOM 38102 N N . GLU A 1 67 ? 12.089 -10.206 -1.774 1.00 0.00 67 GLU A N 20
ATOM 38103 C CA . GLU A 1 67 ? 13.513 -10.407 -2.003 1.00 0.00 67 GLU A CA 20
ATOM 38104 C C . GLU A 1 67 ? 14.302 -10.229 -0.699 1.00 0.00 67 GLU A C 20
ATOM 38105 O O . GLU A 1 67 ? 15.435 -10.693 -0.573 1.00 0.00 67 GLU A O 20
ATOM 38117 N N . SER A 1 68 ? 13.678 -9.580 0.280 1.00 0.00 68 SER A N 20
ATOM 38118 C CA . SER A 1 68 ? 14.323 -9.309 1.555 1.00 0.00 68 SER A CA 20
ATOM 38119 C C . SER A 1 68 ? 14.074 -10.460 2.537 1.00 0.00 68 SER A C 20
ATOM 38120 O O . SER A 1 68 ? 14.644 -10.501 3.631 1.00 0.00 68 SER A O 20
ATOM 38128 N N . GLY A 1 69 ? 13.227 -11.398 2.135 1.00 0.00 69 GLY A N 20
ATOM 38129 C CA . GLY A 1 69 ? 12.949 -12.552 2.966 1.00 0.00 69 GLY A CA 20
ATOM 38130 C C . GLY A 1 69 ? 11.611 -12.458 3.672 1.00 0.00 69 GLY A C 20
ATOM 38131 O O . GLY A 1 69 ? 11.553 -12.412 4.902 1.00 0.00 69 GLY A O 20
ATOM 38135 N N . LEU A 1 70 ? 10.533 -12.413 2.901 1.00 0.00 70 LEU A N 20
ATOM 38136 C CA . LEU A 1 70 ? 9.192 -12.390 3.474 1.00 0.00 70 LEU A CA 20
ATOM 38137 C C . LEU A 1 70 ? 8.554 -13.774 3.450 1.00 0.00 70 LEU A C 20
ATOM 38138 O O . LEU A 1 70 ? 8.698 -14.523 2.482 1.00 0.00 70 LEU A O 20
ATOM 38154 N N . SER A 1 71 ? 7.866 -14.108 4.531 1.00 0.00 71 SER A N 20
ATOM 38155 C CA . SER A 1 71 ? 7.083 -15.335 4.602 1.00 0.00 71 SER A CA 20
ATOM 38156 C C . SER A 1 71 ? 5.803 -15.186 3.774 1.00 0.00 71 SER A C 20
ATOM 38157 O O . SER A 1 71 ? 5.348 -14.062 3.535 1.00 0.00 71 SER A O 20
ATOM 38165 N N . PRO A 1 72 ? 5.200 -16.306 3.327 1.00 0.00 72 PRO A N 20
ATOM 38166 C CA . PRO A 1 72 ? 3.958 -16.277 2.540 1.00 0.00 72 PRO A CA 20
ATOM 38167 C C . PRO A 1 72 ? 2.846 -15.512 3.253 1.00 0.00 72 PRO A C 20
ATOM 38168 O O . PRO A 1 72 ? 2.176 -14.669 2.659 1.00 0.00 72 PRO A O 20
ATOM 38179 N N . THR A 1 73 ? 2.677 -15.797 4.538 1.00 0.00 73 THR A N 20
ATOM 38180 C CA . THR A 1 73 ? 1.667 -15.139 5.351 1.00 0.00 73 THR A CA 20
ATOM 38181 C C . THR A 1 73 ? 2.000 -13.665 5.571 1.00 0.00 73 THR A C 20
ATOM 38182 O O . THR A 1 73 ? 1.104 -12.835 5.732 1.00 0.00 73 THR A O 20
ATOM 38193 N N . ARG A 1 74 ? 3.288 -13.343 5.563 1.00 0.00 74 ARG A N 20
ATOM 38194 C CA . ARG A 1 74 ? 3.728 -11.959 5.672 1.00 0.00 74 ARG A CA 20
ATOM 38195 C C . ARG A 1 74 ? 3.279 -11.173 4.449 1.00 0.00 74 ARG A C 20
ATOM 38196 O O . ARG A 1 74 ? 2.660 -10.120 4.575 1.00 0.00 74 ARG A O 20
ATOM 38217 N N . VAL A 1 75 ? 3.575 -11.709 3.267 1.00 0.00 75 VAL A N 20
ATOM 38218 C CA . VAL A 1 75 ? 3.134 -11.096 2.016 1.00 0.00 75 VAL A CA 20
ATOM 38219 C C . VAL A 1 75 ? 1.611 -11.033 1.976 1.00 0.00 75 VAL A C 20
ATOM 38220 O O . VAL A 1 75 ? 1.026 -10.036 1.553 1.00 0.00 75 VAL A O 20
ATOM 38233 N N . ARG A 1 76 ? 0.986 -12.109 2.440 1.00 0.00 76 ARG A N 20
ATOM 38234 C CA . ARG A 1 76 ? -0.465 -12.194 2.541 1.00 0.00 76 ARG A CA 20
ATOM 38235 C C . ARG A 1 76 ? -1.029 -11.049 3.382 1.00 0.00 76 ARG A C 20
ATOM 38236 O O . ARG A 1 76 ? -1.972 -10.374 2.969 1.00 0.00 76 ARG A O 20
ATOM 38257 N N . TYR A 1 77 ? -0.443 -10.821 4.551 1.00 0.00 77 TYR A N 20
ATOM 38258 C CA . TYR A 1 77 ? -0.930 -9.785 5.452 1.00 0.00 77 TYR A CA 20
ATOM 38259 C C . TYR A 1 77 ? -0.730 -8.403 4.838 1.00 0.00 77 TYR A C 20
ATOM 38260 O O . TYR A 1 77 ? -1.586 -7.528 4.975 1.00 0.00 77 TYR A O 20
ATOM 38278 N N . ILE A 1 78 ? 0.400 -8.212 4.160 1.00 0.00 78 ILE A N 20
ATOM 38279 C CA . ILE A 1 78 ? 0.673 -6.953 3.472 1.00 0.00 78 ILE A CA 20
ATOM 38280 C C . ILE A 1 78 ? -0.348 -6.734 2.357 1.00 0.00 78 ILE A C 20
ATOM 38281 O O . ILE A 1 78 ? -0.771 -5.607 2.092 1.00 0.00 78 ILE A O 20
ATOM 38297 N N . HIS A 1 79 ? -0.749 -7.827 1.722 1.00 0.00 79 HIS A N 20
ATOM 38298 C CA . HIS A 1 79 ? -1.764 -7.786 0.678 1.00 0.00 79 HIS A CA 20
ATOM 38299 C C . HIS A 1 79 ? -3.101 -7.331 1.263 1.00 0.00 79 HIS A C 20
ATOM 38300 O O . HIS A 1 79 ? -3.842 -6.572 0.636 1.00 0.00 79 HIS A O 20
ATOM 38315 N N . VAL A 1 80 ? -3.387 -7.791 2.476 1.00 0.00 80 VAL A N 20
ATOM 38316 C CA . VAL A 1 80 ? -4.630 -7.457 3.161 1.00 0.00 80 VAL A CA 20
ATOM 38317 C C . VAL A 1 80 ? -4.635 -6.001 3.629 1.00 0.00 80 VAL A C 20
ATOM 38318 O O . VAL A 1 80 ? -5.586 -5.263 3.366 1.00 0.00 80 VAL A O 20
ATOM 38331 N N . VAL A 1 81 ? -3.571 -5.588 4.312 1.00 0.00 81 VAL A N 20
ATOM 38332 C CA . VAL A 1 81 ? -3.494 -4.232 4.852 1.00 0.00 81 VAL A CA 20
ATOM 38333 C C . VAL A 1 81 ? -3.519 -3.190 3.734 1.00 0.00 81 VAL A C 20
ATOM 38334 O O . VAL A 1 81 ? -4.155 -2.141 3.863 1.00 0.00 81 VAL A O 20
ATOM 38347 N N . LEU A 1 82 ? -2.853 -3.495 2.625 1.00 0.00 82 LEU A N 20
ATOM 38348 C CA . LEU A 1 82 ? -2.820 -2.588 1.488 1.00 0.00 82 LEU A CA 20
ATOM 38349 C C . LEU A 1 82 ? -4.197 -2.498 0.841 1.00 0.00 82 LEU A C 20
ATOM 38350 O O . LEU A 1 82 ? -4.658 -1.412 0.494 1.00 0.00 82 LEU A O 20
ATOM 38366 N N . HIS A 1 83 ? -4.857 -3.646 0.708 1.00 0.00 83 HIS A N 20
ATOM 38367 C CA . HIS A 1 83 ? -6.202 -3.701 0.143 1.00 0.00 83 HIS A CA 20
ATOM 38368 C C . HIS A 1 83 ? -7.166 -2.867 0.976 1.00 0.00 83 HIS A C 20
ATOM 38369 O O . HIS A 1 83 ? -8.049 -2.199 0.440 1.00 0.00 83 HIS A O 20
ATOM 38384 N N . GLU A 1 84 ? -6.982 -2.906 2.286 1.00 0.00 84 GLU A N 20
ATOM 38385 C CA . GLU A 1 84 ? -7.845 -2.176 3.199 1.00 0.00 84 GLU A CA 20
ATOM 38386 C C . GLU A 1 84 ? -7.607 -0.677 3.076 1.00 0.00 84 GLU A C 20
ATOM 38387 O O . GLU A 1 84 ? -8.528 0.086 2.797 1.00 0.00 84 GLU A O 20
ATOM 38399 N N . ALA A 1 85 ? -6.357 -0.267 3.261 1.00 0.00 85 ALA A N 20
ATOM 38400 C CA . ALA A 1 85 ? -6.013 1.148 3.287 1.00 0.00 85 ALA A CA 20
ATOM 38401 C C . ALA A 1 85 ? -6.250 1.819 1.932 1.00 0.00 85 ALA A C 20
ATOM 38402 O O . ALA A 1 85 ? -6.834 2.900 1.863 1.00 0.00 85 ALA A O 20
ATOM 38409 N N . MET A 1 86 ? -5.818 1.168 0.857 1.00 0.00 86 MET A N 20
ATOM 38410 C CA . MET A 1 86 ? -5.906 1.759 -0.475 1.00 0.00 86 MET A CA 20
ATOM 38411 C C . MET A 1 86 ? -7.357 1.871 -0.939 1.00 0.00 86 MET A C 20
ATOM 38412 O O . MET A 1 86 ? -7.703 2.766 -1.714 1.00 0.00 86 MET A O 20
ATOM 38426 N N . SER A 1 87 ? -8.215 0.986 -0.449 1.00 0.00 87 SER A N 20
ATOM 38427 C CA . SER A 1 87 ? -9.611 0.993 -0.863 1.00 0.00 87 SER A CA 20
ATOM 38428 C C . SER A 1 87 ? -10.331 2.225 -0.320 1.00 0.00 87 SER A C 20
ATOM 38429 O O . SER A 1 87 ? -11.288 2.705 -0.926 1.00 0.00 87 SER A O 20
ATOM 38437 N N . GLN A 1 88 ? -9.854 2.753 0.809 1.00 0.00 88 GLN A N 20
ATOM 38438 C CA . GLN A 1 88 ? -10.451 3.948 1.399 1.00 0.00 88 GLN A CA 20
ATOM 38439 C C . GLN A 1 88 ? -10.277 5.139 0.465 1.00 0.00 88 GLN A C 20
ATOM 38440 O O . GLN A 1 88 ? -11.118 6.031 0.419 1.00 0.00 88 GLN A O 20
ATOM 38454 N N . ALA A 1 89 ? -9.186 5.131 -0.294 1.00 0.00 89 ALA A N 20
ATOM 38455 C CA . ALA A 1 89 ? -8.937 6.166 -1.288 1.00 0.00 89 ALA A CA 20
ATOM 38456 C C . ALA A 1 89 ? -9.958 6.064 -2.415 1.00 0.00 89 ALA A C 20
ATOM 38457 O O . ALA A 1 89 ? -10.439 7.074 -2.935 1.00 0.00 89 ALA A O 20
ATOM 38464 N N . ARG A 1 90 ? -10.296 4.831 -2.772 1.00 0.00 90 ARG A N 20
ATOM 38465 C CA . ARG A 1 90 ? -11.297 4.570 -3.796 1.00 0.00 90 ARG A CA 20
ATOM 38466 C C . ARG A 1 90 ? -12.671 5.021 -3.312 1.00 0.00 90 ARG A C 20
ATOM 38467 O O . ARG A 1 90 ? -13.411 5.690 -4.034 1.00 0.00 90 ARG A O 20
ATOM 38488 N N . GLU A 1 91 ? -12.993 4.666 -2.072 1.00 0.00 91 GLU A N 20
ATOM 38489 C CA . GLU A 1 91 ? -14.262 5.045 -1.465 1.00 0.00 91 GLU A CA 20
ATOM 38490 C C . GLU A 1 91 ? -14.359 6.562 -1.314 1.00 0.00 91 GLU A C 20
ATOM 38491 O O . GLU A 1 91 ? -15.453 7.129 -1.344 1.00 0.00 91 GLU A O 20
ATOM 38503 N N . SER A 1 92 ? -13.207 7.204 -1.150 1.00 0.00 92 SER A N 20
ATOM 38504 C CA . SER A 1 92 ? -13.134 8.653 -1.001 1.00 0.00 92 SER A CA 20
ATOM 38505 C C . SER A 1 92 ? -13.510 9.356 -2.306 1.00 0.00 92 SER A C 20
ATOM 38506 O O . SER A 1 92 ? -13.971 10.498 -2.296 1.00 0.00 92 SER A O 20
ATOM 38514 N N . GLY A 1 93 ? -13.321 8.670 -3.428 1.00 0.00 93 GLY A N 20
ATOM 38515 C CA . GLY A 1 93 ? -13.683 9.243 -4.712 1.00 0.00 93 GLY A CA 20
ATOM 38516 C C . GLY A 1 93 ? -12.491 9.798 -5.468 1.00 0.00 93 GLY A C 20
ATOM 38517 O O . GLY A 1 93 ? -12.635 10.310 -6.583 1.00 0.00 93 GLY A O 20
ATOM 38521 N N . LEU A 1 94 ? -11.311 9.702 -4.868 1.00 0.00 94 LEU A N 20
ATOM 38522 C CA . LEU A 1 94 ? -10.090 10.161 -5.519 1.00 0.00 94 LEU A CA 20
ATOM 38523 C C . LEU A 1 94 ? -9.503 9.038 -6.365 1.00 0.00 94 LEU A C 20
ATOM 38524 O O . LEU A 1 94 ? -8.597 9.249 -7.169 1.00 0.00 94 LEU A O 20
ATOM 38540 N N . LEU A 1 95 ? -10.035 7.844 -6.168 1.00 0.00 95 LEU A N 20
ATOM 38541 C CA . LEU A 1 95 ? -9.622 6.676 -6.918 1.00 0.00 95 LEU A CA 20
ATOM 38542 C C . LEU A 1 95 ? -10.863 5.895 -7.325 1.00 0.00 95 LEU A C 20
ATOM 38543 O O . LEU A 1 95 ? -11.756 5.681 -6.512 1.00 0.00 95 LEU A O 20
ATOM 38559 N N . LEU A 1 96 ? -10.934 5.501 -8.585 1.00 0.00 96 LEU A N 20
ATOM 38560 C CA . LEU A 1 96 ? -12.114 4.810 -9.095 1.00 0.00 96 LEU A CA 20
ATOM 38561 C C . LEU A 1 96 ? -11.898 3.300 -9.148 1.00 0.00 96 LEU A C 20
ATOM 38562 O O . LEU A 1 96 ? -12.854 2.526 -9.205 1.00 0.00 96 LEU A O 20
ATOM 38578 N N . GLN A 1 97 ? -10.643 2.884 -9.109 1.00 0.00 97 GLN A N 20
ATOM 38579 C CA . GLN A 1 97 ? -10.305 1.478 -9.294 1.00 0.00 97 GLN A CA 20
ATOM 38580 C C . GLN A 1 97 ? -9.658 0.893 -8.046 1.00 0.00 97 GLN A C 20
ATOM 38581 O O . GLN A 1 97 ? -9.161 1.626 -7.193 1.00 0.00 97 GLN A O 20
ATOM 38595 N N . ASN A 1 98 ? -9.678 -0.427 -7.946 1.00 0.00 98 ASN A N 20
ATOM 38596 C CA . ASN A 1 98 ? -8.985 -1.125 -6.873 1.00 0.00 98 ASN A CA 20
ATOM 38597 C C . ASN A 1 98 ? -7.955 -2.069 -7.476 1.00 0.00 98 ASN A C 20
ATOM 38598 O O . ASN A 1 98 ? -8.274 -3.197 -7.856 1.00 0.00 98 ASN A O 20
ATOM 38609 N N . PRO A 1 99 ? -6.705 -1.610 -7.587 1.00 0.00 99 PRO A N 20
ATOM 38610 C CA . PRO A 1 99 ? -5.644 -2.374 -8.230 1.00 0.00 99 PRO A CA 20
ATOM 38611 C C . PRO A 1 99 ? -5.022 -3.409 -7.302 1.00 0.00 99 PRO A C 20
ATOM 38612 O O . PRO A 1 99 ? -4.253 -4.262 -7.741 1.00 0.00 99 PRO A O 20
ATOM 38623 N N . THR A 1 100 ? -5.369 -3.341 -6.020 1.00 0.00 100 THR A N 20
ATOM 38624 C CA . THR A 1 100 ? -4.806 -4.246 -5.033 1.00 0.00 100 THR A CA 20
ATOM 38625 C C . THR A 1 100 ? -5.343 -5.660 -5.230 1.00 0.00 100 THR A C 20
ATOM 38626 O O . THR A 1 100 ? -4.683 -6.641 -4.893 1.00 0.00 100 THR A O 20
ATOM 38637 N N . GLU A 1 101 ? -6.548 -5.759 -5.780 1.00 0.00 101 GLU A N 20
ATOM 38638 C CA . GLU A 1 101 ? -7.155 -7.057 -6.044 1.00 0.00 101 GLU A CA 20
ATOM 38639 C C . GLU A 1 101 ? -6.499 -7.717 -7.248 1.00 0.00 101 GLU A C 20
ATOM 38640 O O . GLU A 1 101 ? -6.471 -8.941 -7.358 1.00 0.00 101 GLU A O 20
ATOM 38652 N N . ALA A 1 102 ? -5.965 -6.895 -8.139 1.00 0.00 102 ALA A N 20
ATOM 38653 C CA . ALA A 1 102 ? -5.300 -7.391 -9.335 1.00 0.00 102 ALA A CA 20
ATOM 38654 C C . ALA A 1 102 ? -3.836 -7.716 -9.046 1.00 0.00 102 ALA A C 20
ATOM 38655 O O . ALA A 1 102 ? -3.080 -8.096 -9.941 1.00 0.00 102 ALA A O 20
ATOM 38662 N N . ALA A 1 103 ? -3.443 -7.559 -7.790 1.00 0.00 103 ALA A N 20
ATOM 38663 C CA . ALA A 1 103 ? -2.100 -7.906 -7.363 1.00 0.00 103 ALA A CA 20
ATOM 38664 C C . ALA A 1 103 ? -2.058 -9.365 -6.945 1.00 0.00 103 ALA A C 20
ATOM 38665 O O . ALA A 1 103 ? -2.600 -9.744 -5.905 1.00 0.00 103 ALA A O 20
ATOM 38672 N N . LYS A 1 104 ? -1.429 -10.179 -7.775 1.00 0.00 104 LYS A N 20
ATOM 38673 C CA . LYS A 1 104 ? -1.386 -11.614 -7.554 1.00 0.00 104 LYS A CA 20
ATOM 38674 C C . LYS A 1 104 ? -0.094 -12.025 -6.852 1.00 0.00 104 LYS A C 20
ATOM 38675 O O . LYS A 1 104 ? 0.959 -11.424 -7.075 1.00 0.00 104 LYS A O 20
ATOM 38694 N N . PRO A 1 105 ? -0.174 -13.043 -5.970 1.00 0.00 105 PRO A N 20
ATOM 38695 C CA . PRO A 1 105 ? 0.997 -13.594 -5.269 1.00 0.00 105 PRO A CA 20
ATOM 38696 C C . PRO A 1 105 ? 2.157 -13.999 -6.201 1.00 0.00 105 PRO A C 20
ATOM 38697 O O . PRO A 1 105 ? 3.311 -13.690 -5.898 1.00 0.00 105 PRO A O 20
ATOM 38708 N N . PRO A 1 106 ? 1.902 -14.718 -7.326 1.00 0.00 106 PRO A N 20
ATOM 38709 C CA . PRO A 1 106 ? 2.955 -15.024 -8.304 1.00 0.00 106 PRO A CA 20
ATOM 38710 C C . PRO A 1 106 ? 3.597 -13.759 -8.870 1.00 0.00 106 PRO A C 20
ATOM 38711 O O . PRO A 1 106 ? 2.918 -12.915 -9.462 1.00 0.00 106 PRO A O 20
ATOM 38722 N N . ARG A 1 107 ? 4.907 -13.633 -8.694 1.00 0.00 107 ARG A N 20
ATOM 38723 C CA . ARG A 1 107 ? 5.614 -12.436 -9.129 1.00 0.00 107 ARG A CA 20
ATOM 38724 C C . ARG A 1 107 ? 5.861 -12.475 -10.630 1.00 0.00 107 ARG A C 20
ATOM 38725 O O . ARG A 1 107 ? 6.839 -13.059 -11.099 1.00 0.00 107 ARG A O 20
ATOM 38746 N N . HIS A 1 108 ? 4.945 -11.885 -11.376 1.00 0.00 108 HIS A N 20
ATOM 38747 C CA . HIS A 1 108 ? 5.098 -11.726 -12.814 1.00 0.00 108 HIS A CA 20
ATOM 38748 C C . HIS A 1 108 ? 4.119 -10.671 -13.308 1.00 0.00 108 HIS A C 20
ATOM 38749 O O . HIS A 1 108 ? 2.946 -10.962 -13.530 1.00 0.00 108 HIS A O 20
ATOM 38764 N N . PRO A 1 109 ? 4.582 -9.427 -13.448 1.00 0.00 109 PRO A N 20
ATOM 38765 C CA . PRO A 1 109 ? 3.741 -8.317 -13.870 1.00 0.00 109 PRO A CA 20
ATOM 38766 C C . PRO A 1 109 ? 3.671 -8.191 -15.383 1.00 0.00 109 PRO A C 20
ATOM 38767 O O . PRO A 1 109 ? 4.215 -9.022 -16.118 1.00 0.00 109 PRO A O 20
ATOM 38778 N N . LEU A 1 110 ? 3.009 -7.142 -15.844 1.00 0.00 110 LEU A N 20
ATOM 38779 C CA . LEU A 1 110 ? 2.946 -6.844 -17.264 1.00 0.00 110 LEU A CA 20
ATOM 38780 C C . LEU A 1 110 ? 4.177 -6.039 -17.659 1.00 0.00 110 LEU A C 20
ATOM 38781 O O . LEU A 1 110 ? 4.097 -4.830 -17.891 1.00 0.00 110 LEU A O 20
ATOM 38797 N N . GLU A 1 111 ? 5.322 -6.708 -17.685 1.00 0.00 111 GLU A N 20
ATOM 38798 C CA . GLU A 1 111 ? 6.585 -6.055 -17.994 1.00 0.00 111 GLU A CA 20
ATOM 38799 C C . GLU A 1 111 ? 6.598 -5.551 -19.430 1.00 0.00 111 GLU A C 20
ATOM 38800 O O . GLU A 1 111 ? 6.219 -6.269 -20.359 1.00 0.00 111 GLU A O 20
ATOM 38812 N N . HIS A 1 112 ? 7.014 -4.305 -19.598 1.00 0.00 112 HIS A N 20
ATOM 38813 C CA . HIS A 1 112 ? 7.038 -3.677 -20.911 1.00 0.00 112 HIS A CA 20
ATOM 38814 C C . HIS A 1 112 ? 8.164 -2.655 -21.009 1.00 0.00 112 HIS A C 20
ATOM 38815 O O . HIS A 1 112 ? 8.153 -1.634 -20.326 1.00 0.00 112 HIS A O 20
ATOM 38830 N N . HIS A 1 113 ? 9.140 -2.956 -21.849 1.00 0.00 113 HIS A N 20
ATOM 38831 C CA . HIS A 1 113 ? 10.245 -2.045 -22.112 1.00 0.00 113 HIS A CA 20
ATOM 38832 C C . HIS A 1 113 ? 9.777 -0.923 -23.038 1.00 0.00 113 HIS A C 20
ATOM 38833 O O . HIS A 1 113 ? 9.872 -1.036 -24.262 1.00 0.00 113 HIS A O 20
ATOM 38848 N N . HIS A 1 114 ? 9.245 0.136 -22.429 1.00 0.00 114 HIS A N 20
ATOM 38849 C CA . HIS A 1 114 ? 8.630 1.256 -23.145 1.00 0.00 114 HIS A CA 20
ATOM 38850 C C . HIS A 1 114 ? 7.607 0.763 -24.166 1.00 0.00 114 HIS A C 20
ATOM 38851 O O . HIS A 1 114 ? 7.931 0.525 -25.331 1.00 0.00 114 HIS A O 20
ATOM 38866 N N . HIS A 1 115 ? 6.377 0.597 -23.717 1.00 0.00 115 HIS A N 20
ATOM 38867 C CA . HIS A 1 115 ? 5.314 0.090 -24.574 1.00 0.00 115 HIS A CA 20
ATOM 38868 C C . HIS A 1 115 ? 4.859 1.160 -25.564 1.00 0.00 115 HIS A C 20
ATOM 38869 O O . HIS A 1 115 ? 4.625 2.306 -25.177 1.00 0.00 115 HIS A O 20
ATOM 38884 N N . HIS A 1 116 ? 4.754 0.761 -26.836 1.00 0.00 116 HIS A N 20
ATOM 38885 C CA . HIS A 1 116 ? 4.274 1.628 -27.920 1.00 0.00 116 HIS A CA 20
ATOM 38886 C C . HIS A 1 116 ? 5.326 2.642 -28.355 1.00 0.00 116 HIS A C 20
ATOM 38887 O O . HIS A 1 116 ? 6.129 3.117 -27.551 1.00 0.00 116 HIS A O 20
ATOM 38902 N N . HIS A 1 117 ? 5.327 2.946 -29.643 1.00 0.00 117 HIS A N 20
ATOM 38903 C CA . HIS A 1 117 ? 6.187 3.979 -30.195 1.00 0.00 117 HIS A CA 20
ATOM 38904 C C . HIS A 1 117 ? 5.347 4.980 -30.979 1.00 0.00 117 HIS A C 20
ATOM 38905 O O . HIS A 1 117 ? 4.956 6.010 -30.402 1.00 0.00 117 HIS A O 20
#